Protein 8PRY (pdb70)

Organism: NCBI:txid1416333

Sequence (2042 aa):
MKYVGALDQGTISTRFIIFDEKQLVAQHQMPHRQLTPQAGWLEHDPMELYRASVACIVAAVEDLRRRVPSFEKLETIGIANQRETTVAWDRVTKETLYNAIVWSDLRSYEVTANVKKELGGGDDLFFAKMNGLRISTYFSAFKMRWMLENVPKVEEARKRGTLCFGTIDAWLLWKLSGGKVFVTDVTNASRTFLMDIRTCKWSPELCDKLGIPMACLPEIRSNSELFTYVLSDEGGLSTALRHPTPIMGSIADQQGALLGNMCFKEGESKNTYGTGCFLLMTVGERIRFSDHGLLSTVAYQLGNKSPFIYALEGSIAGAGATIEWLKNNMKLIDDVSDCEKFAQTVSDTQGVVFVPAFSGFLAPSWDPSARGSIFGMTLKTTRAHVLRAALLAIALQVVDVLEAMEKDAEVKVQFLRVDGGLTKNHLLMKMQSDLLGINLHRPTMAETTALGAALCAGLAAGVWKSLEEVKTISQQANVWRVIRPAASKDSQQMLRAQWKRAKQQAKWAKLMKYVGALDQGTISTRFIIFDEKQLVAQHQMPHRQLTPQAGWLEHDPMELYRASVACIVAAVEDLRRRVPSFEKLETIGIANQRETTVAWDRVTKETLYNAIVWSDLRSYEVTANVKKELGGGDDLFFAKMNGLRISTYFSAFKMRWMLENVPKVEEARKRGTLCFGTIDAWLLWKLSGGKVFVTDVTNASRTFLMDIRTCKWSPELCDKLGIPMACLPEIRSNSELFTYVLSDEGGLSTALRHPTPIMGSIADQQGALLGNMCFKEGESKNTYGTGCFLLMTVGERIRFSDHGLLSTVAYQLGNKSPFIYALEGSIAGAGATIEWLKNNMKLIDDVSDCEKFAQTVSDTQGVVFVPAFSGFLAPSWDPSARGSIFGMTLKTTRAHVLRAALLAIALQVVDVLEAMEKDAEVKVQFLRVDGGLTKNHLLMKMQSDLLGINLHRPTMAETTALGAALCAGLAAGVWKSLEEVKTISQQANVWRVIRPAASKDSQQMLRAQWKRAKQQAKWAKMKYVGALDQGTISTRFIIFDEKQLVAQHQMPHRQLTPQAGWLEHDPMELYRASVACIVAAVEDLRRRVPSFEKLETIGIANQRETTVAWDRVTKETLYNAIVWSDLRSYEVTANVKKELGGGDDLFFAKMNGLRISTYFSAFKMRWMLENVPKVEEARKRGTLCFGTIDAWLLWKLSGGKVFVTDVTNASRTFLMDIRTCKWSPELCDKLGIPMACLPEIRSNSELFTYVLSDEGGLSTALRHPTPIMGSIADQQGALLGNMCFKEGESKNTYGTGCFLLMTVGERIRFSDHGLLSTVAYQLGNKSPFIYALEGSIAGAGATIEWLKNNMKLIDDVSDCEKFAQTVSDTQGVVFVPAFSGFLAPSWDPSARGSIFGMTLKTTRAHVLRAALLAIALQVVDVLEAMEKDAEVKVQFLRVDGGLTKNHLLMKMQSDLLGINLHRPTMAETTALGAALCAGLAAGVWKSLEEVKTISQQANVWRVIRPAASKDSQQMLRAQWKRAKQQAKWAKLMKYVGALDQGTISTRFIIFDEKQLVAQHQMPHRQLTPQAGWLEHDPMELYRASVACIVAAVEDLRRRVPSFEKLETIGIANQRETTVAWDRVTKETLYNAIVWSDLRSYEVTANVKKELGGGDDLFFAKMNGLRISTYFSAFKMRWMLENVPKVEEARKRGTLCFGTIDAWLLWKLSGGKVFVTDVTNASRTFLMDIRTCKWSPELCDKLGIPMACLPEIRSNSELFTYVLSDEGGLSTALRHPTPIMGSIADQQGALLGNMCFKEGESKNTYGTGCFLLMTVGERIRFSDHGLLSTVAYQLGNKSPFIYALEGSIAGAGATIEWLKNNMKLIDDVSDCEKFAQTVSDTQGVVFVPAFSGFLAPSWDPSARGSIFGMTLKTTRAHVLRAALLAIALQVVDVLEAMEKDAEVKVQFLRVDGGLTKNHLLMKMQSDLLGINLHRPTMAETTALGAALCAGLAAGVWKSLEEVKTISQQANVWRVIRPAASKDSQQMLRAQWKRAKQQAKWAK

Structure (mmCIF, N/CA/C/O backbone):
data_8PRY
#
_entry.id   8PRY
#
_cell.length_a   68.779
_cell.length_b   89.321
_cell.length_c   97.155
_cell.angle_alpha   117.35
_cell.angle_beta   88.99
_cell.angle_gamma   93.68
#
_symmetry.space_group_name_H-M   'P 1'
#
loop_
_entity.id
_entity.type
_entity.pdbx_description
1 polymer 'glycerol kinase'
2 non-polymer GLYCEROL
3 water water
#
loop_
_atom_site.group_PDB
_atom_site.id
_atom_site.type_symbol
_atom_site.label_atom_id
_atom_site.label_alt_id
_atom_site.label_comp_id
_atom_site.label_asym_id
_atom_site.label_entity_id
_atom_site.label_seq_id
_atom_site.pdbx_PDB_ins_code
_atom_site.Cartn_x
_atom_site.Cartn_y
_atom_site.Cartn_z
_atom_site.occupancy
_atom_site.B_iso_or_equiv
_atom_site.auth_seq_id
_atom_site.auth_comp_id
_atom_site.auth_asym_id
_atom_site.auth_atom_id
_atom_site.pdbx_PDB_model_num
ATOM 1 N N . MET A 1 12 ? 1.998 29.614 16.550 1.00 55.23 1 MET A N 1
ATOM 2 C CA . MET A 1 12 ? 2.651 28.303 16.201 1.00 58.33 1 MET A CA 1
ATOM 3 C C . MET A 1 12 ? 1.627 27.172 16.020 1.00 50.51 1 MET A C 1
ATOM 4 O O . MET A 1 12 ? 0.862 26.840 16.921 1.00 48.18 1 MET A O 1
ATOM 9 N N . LYS A 1 13 ? 1.604 26.626 14.809 1.00 47.09 2 LYS A N 1
ATOM 10 C CA . LYS A 1 13 ? 0.625 25.619 14.471 1.00 46.85 2 LYS A CA 1
ATOM 11 C C . LYS A 1 13 ? 1.229 24.212 14.541 1.00 43.50 2 LYS A C 1
ATOM 12 O O . LYS A 1 13 ? 2.393 23.976 14.206 1.00 40.09 2 LYS A O 1
ATOM 18 N N . TYR A 1 14 ? 0.324 23.256 14.848 1.00 41.23 3 TYR A N 1
ATOM 19 C CA . TYR A 1 14 ? 0.641 21.857 15.021 1.00 36.97 3 TYR A CA 1
ATOM 20 C C . TYR A 1 14 ? -0.306 21.002 14.176 1.00 36.37 3 TYR A C 1
ATOM 21 O O . TYR A 1 14 ? -1.509 21.302 14.069 1.00 36.60 3 TYR A O 1
ATOM 30 N N . VAL A 1 15 ? 0.259 19.918 13.623 1.00 36.32 4 VAL A N 1
ATOM 31 C CA . VAL A 1 15 ? -0.451 18.995 12.697 1.00 36.25 4 VAL A CA 1
ATOM 32 C C . VAL A 1 15 ? -0.266 17.591 13.269 1.00 33.79 4 VAL A C 1
ATOM 33 O O . VAL A 1 15 ? 0.886 17.191 13.552 1.00 32.11 4 VAL A O 1
ATOM 37 N N . GLY A 1 16 ? -1.372 16.862 13.516 1.00 34.54 5 GLY A N 1
ATOM 38 C CA . GLY A 1 16 ? -1.242 15.502 13.995 1.00 31.02 5 GLY A CA 1
ATOM 39 C C . GLY A 1 16 ? -1.286 14.532 12.815 1.00 33.71 5 GLY A C 1
ATOM 40 O O . GLY A 1 16 ? -1.903 14.790 11.769 1.00 30.98 5 GLY A O 1
ATOM 41 N N . ALA A 1 17 ? -0.610 13.385 13.004 1.00 35.68 6 ALA A N 1
ATOM 42 C CA . ALA A 1 17 ? -0.463 12.365 11.953 1.00 34.61 6 ALA A CA 1
ATOM 43 C C . ALA A 1 17 ? -0.675 11.002 12.608 1.00 29.59 6 ALA A C 1
ATOM 44 O O . ALA A 1 17 ? 0.107 10.636 13.469 1.00 29.01 6 ALA A O 1
ATOM 46 N N . LEU A 1 18 ? -1.794 10.338 12.243 1.00 27.45 7 LEU A N 1
ATOM 47 C CA . LEU A 1 18 ? -2.026 8.983 12.668 1.00 32.11 7 LEU A CA 1
ATOM 48 C C . LEU A 1 18 ? -1.488 8.007 11.615 1.00 31.37 7 LEU A C 1
ATOM 49 O O . LEU A 1 18 ? -1.816 8.132 10.419 1.00 35.84 7 LEU A O 1
ATOM 54 N N . ASP A 1 19 ? -0.696 7.056 12.074 1.00 31.39 8 ASP A N 1
ATOM 55 C CA . ASP A 1 19 ? -0.158 5.995 11.195 1.00 31.37 8 ASP A CA 1
ATOM 56 C C . ASP A 1 19 ? -0.613 4.641 11.760 1.00 28.75 8 ASP A C 1
ATOM 57 O O . ASP A 1 19 ? -0.024 4.147 12.721 1.00 26.33 8 ASP A O 1
ATOM 62 N N . GLN A 1 20 ? -1.722 4.112 11.209 1.00 27.74 9 GLN A N 1
ATOM 63 C CA . GLN A 1 20 ? -2.331 2.852 11.635 1.00 24.62 9 GLN A CA 1
ATOM 64 C C . GLN A 1 20 ? -1.747 1.731 10.749 1.00 27.70 9 GLN A C 1
ATOM 65 O O . GLN A 1 20 ? -2.225 1.475 9.642 1.00 29.36 9 GLN A O 1
ATOM 71 N N . GLY A 1 21 ? -0.664 1.124 11.251 1.00 25.67 10 GLY A N 1
ATOM 72 C CA . GLY A 1 21 ? 0.150 0.187 10.524 1.00 25.71 10 GLY A CA 1
ATOM 73 C C . GLY A 1 21 ? -0.315 -1.291 10.769 1.00 26.16 10 GLY A C 1
ATOM 74 O O . GLY A 1 21 ? -1.293 -1.615 11.470 1.00 26.54 10 GLY A O 1
ATOM 75 N N . THR A 1 22 ? 0.381 -2.216 10.143 1.00 27.24 11 THR A N 1
ATOM 76 C CA . THR A 1 22 ? 0.114 -3.635 10.214 1.00 27.80 11 THR A CA 1
ATOM 77 C C . THR A 1 22 ? 0.128 -4.195 11.651 1.00 28.45 11 THR A C 1
ATOM 78 O O . THR A 1 22 ? -0.801 -4.938 12.041 1.00 28.60 11 THR A O 1
ATOM 82 N N . ILE A 1 23 ? 1.172 -3.899 12.417 1.00 27.88 12 ILE A N 1
ATOM 83 C CA . ILE A 1 23 ? 1.343 -4.514 13.710 1.00 27.16 12 ILE A CA 1
ATOM 84 C C . ILE A 1 23 ? 1.256 -3.489 14.849 1.00 28.68 12 ILE A C 1
ATOM 85 O O . ILE A 1 23 ? 1.199 -3.902 16.006 1.00 29.36 12 ILE A O 1
ATOM 90 N N . SER A 1 24 ? 1.284 -2.170 14.546 1.00 33.82 13 SER A N 1
ATOM 91 C CA . SER A 1 24 ? 1.137 -1.098 15.528 1.00 27.07 13 SER A CA 1
ATOM 92 C C . SER A 1 24 ? 0.560 0.169 14.892 1.00 29.89 13 SER A C 1
ATOM 93 O O . SER A 1 24 ? 0.433 0.314 13.658 1.00 28.64 13 SER A O 1
ATOM 96 N N . THR A 1 25 ? 0.056 1.046 15.794 1.00 28.02 14 THR A N 1
ATOM 97 C CA . THR A 1 25 ? -0.475 2.347 15.464 1.00 26.15 14 THR A CA 1
ATOM 98 C C . THR A 1 25 ? 0.439 3.360 16.170 1.00 28.72 14 THR A C 1
ATOM 99 O O . THR A 1 25 ? 0.896 3.118 17.291 1.00 26.66 14 THR A O 1
ATOM 103 N N . ARG A 1 26 ? 0.686 4.510 15.509 1.00 30.47 15 ARG A N 1
ATOM 104 C CA . ARG A 1 26 ? 1.434 5.662 16.010 1.00 37.13 15 ARG A CA 1
ATOM 105 C C . ARG A 1 26 ? 0.564 6.917 15.787 1.00 35.87 15 ARG A C 1
ATOM 106 O O . ARG A 1 26 ? -0.039 7.051 14.737 1.00 36.63 15 ARG A O 1
ATOM 114 N N . PHE A 1 27 ? 0.607 7.858 16.730 1.00 33.72 16 PHE A N 1
ATOM 115 C CA . PHE A 1 27 ? 0.201 9.233 16.550 1.00 31.65 16 PHE A CA 1
ATOM 116 C C . PHE A 1 27 ? 1.390 10.132 16.858 1.00 28.63 16 PHE A C 1
ATOM 117 O O . PHE A 1 27 ? 1.860 10.097 17.961 1.00 27.75 16 PHE A O 1
ATOM 125 N N . ILE A 1 28 ? 1.783 10.948 15.881 1.00 32.90 17 ILE A N 1
ATOM 126 C CA . ILE A 1 28 ? 2.852 11.917 15.987 1.00 33.42 17 ILE A CA 1
ATOM 127 C C . ILE A 1 28 ? 2.278 13.334 15.813 1.00 32.12 17 ILE A C 1
ATOM 128 O O . ILE A 1 28 ? 1.459 13.612 14.913 1.00 29.64 17 ILE A O 1
ATOM 133 N N . ILE A 1 29 ? 2.825 14.261 16.602 1.00 32.63 18 ILE A N 1
ATOM 134 C CA . ILE A 1 29 ? 2.463 15.650 16.434 1.00 31.20 18 ILE A CA 1
ATOM 135 C C . ILE A 1 29 ? 3.700 16.357 15.909 1.00 30.91 18 ILE A C 1
ATOM 136 O O . ILE A 1 29 ? 4.785 16.240 16.490 1.00 28.55 18 ILE A O 1
ATOM 141 N N . PHE A 1 30 ? 3.493 17.090 14.820 1.00 33.58 19 PHE A N 1
ATOM 142 C CA . PHE A 1 30 ? 4.546 17.895 14.205 1.00 39.00 19 PHE A CA 1
ATOM 143 C C . PHE A 1 30 ? 4.204 19.366 14.339 1.00 37.20 19 PHE A C 1
ATOM 144 O O . PHE A 1 30 ? 3.015 19.684 14.224 1.00 38.29 19 PHE A O 1
ATOM 152 N N . ASP A 1 31 ? 5.228 20.207 14.527 1.00 37.70 20 ASP A N 1
ATOM 153 C CA . ASP A 1 31 ? 5.005 21.655 14.492 1.00 42.19 20 ASP A CA 1
ATOM 154 C C . ASP A 1 31 ? 5.092 22.128 13.044 1.00 41.76 20 ASP A C 1
ATOM 155 O O . ASP A 1 31 ? 5.367 21.350 12.127 1.00 40.80 20 ASP A O 1
ATOM 160 N N . GLU A 1 32 ? 4.920 23.435 12.850 1.00 45.92 21 GLU A N 1
ATOM 161 C CA . GLU A 1 32 ? 4.985 23.984 11.489 1.00 49.85 21 GLU A CA 1
ATOM 162 C C . GLU A 1 32 ? 6.435 24.030 10.955 1.00 45.32 21 GLU A C 1
ATOM 163 O O . GLU A 1 32 ? 6.592 24.192 9.758 1.00 46.08 21 GLU A O 1
ATOM 169 N N . LYS A 1 33 ? 7.465 23.708 11.734 1.00 44.39 22 LYS A N 1
ATOM 170 C CA . LYS A 1 33 ? 8.817 23.537 11.215 1.00 48.15 22 LYS A CA 1
ATOM 171 C C . LYS A 1 33 ? 9.110 22.073 10.855 1.00 44.93 22 LYS A C 1
ATOM 172 O O . LYS A 1 33 ? 10.282 21.760 10.620 1.00 41.82 22 LYS A O 1
ATOM 178 N N . GLN A 1 34 ? 8.035 21.217 10.884 1.00 46.42 23 GLN A N 1
ATOM 179 C CA . GLN A 1 34 ? 8.029 19.764 10.666 1.00 39.75 23 GLN A CA 1
ATOM 180 C C . GLN A 1 34 ? 8.849 19.051 11.746 1.00 40.33 23 GLN A C 1
ATOM 181 O O . GLN A 1 34 ? 9.440 18.019 11.479 1.00 42.10 23 GLN A O 1
ATOM 194 N N . LEU A 1 36 ? 9.244 16.789 15.211 1.00 38.92 25 LEU A N 1
ATOM 195 C CA . LEU A 1 36 ? 8.380 15.838 15.932 1.00 35.36 25 LEU A CA 1
ATOM 196 C C . LEU A 1 36 ? 8.315 16.381 17.319 1.00 31.36 25 LEU A C 1
ATOM 197 O O . LEU A 1 36 ? 9.354 16.516 17.848 1.00 32.97 25 LEU A O 1
ATOM 202 N N . VAL A 1 37 ? 7.155 16.725 17.862 1.00 32.10 26 VAL A N 1
ATOM 203 C CA . VAL A 1 37 ? 7.132 17.294 19.202 1.00 31.61 26 VAL A CA 1
ATOM 204 C C . VAL A 1 37 ? 6.406 16.404 20.197 1.00 32.87 26 VAL A C 1
ATOM 205 O O . VAL A 1 37 ? 6.542 16.595 21.397 1.00 30.10 26 VAL A O 1
ATOM 209 N N . ALA A 1 38 ? 5.660 15.387 19.724 1.00 34.57 27 ALA A N 1
ATOM 210 C CA . ALA A 1 38 ? 5.057 14.427 20.653 1.00 33.00 27 ALA A CA 1
ATOM 211 C C . ALA A 1 38 ? 4.763 13.186 19.871 1.00 33.75 27 ALA A C 1
ATOM 212 O O . ALA A 1 38 ? 4.569 13.289 18.657 1.00 31.54 27 ALA A O 1
ATOM 214 N N . GLN A 1 39 ? 4.638 12.064 20.593 1.00 39.71 28 GLN A N 1
ATOM 215 C CA . GLN A 1 39 ? 4.274 10.810 19.911 1.00 37.27 28 GLN A CA 1
ATOM 216 C C . GLN A 1 39 ? 3.795 9.777 20.919 1.00 33.52 28 GLN A C 1
ATOM 217 O O . GLN A 1 39 ? 4.155 9.855 22.067 1.00 31.93 28 GLN A O 1
ATOM 223 N N . HIS A 1 40 ? 3.037 8.810 20.444 1.00 29.97 29 HIS A N 1
ATOM 224 C CA . HIS A 1 40 ? 2.632 7.662 21.231 1.00 28.93 29 HIS A CA 1
ATOM 225 C C . HIS A 1 40 ? 2.377 6.520 20.248 1.00 27.80 29 HIS A C 1
ATOM 226 O O . HIS A 1 40 ? 1.851 6.720 19.149 1.00 30.45 29 HIS A O 1
ATOM 233 N N . GLN A 1 41 ? 2.583 5.301 20.753 1.00 32.06 30 GLN A N 1
ATOM 234 C CA . GLN A 1 41 ? 2.559 4.088 19.975 1.00 34.99 30 GLN A CA 1
ATOM 235 C C . GLN A 1 41 ? 1.830 2.981 20.766 1.00 34.13 30 GLN A C 1
ATOM 236 O O . GLN A 1 41 ? 2.048 2.826 21.941 1.00 30.48 30 GLN A O 1
ATOM 242 N N . MET A 1 42 ? 1.078 2.093 20.077 1.00 30.51 31 MET A N 1
ATOM 243 C CA . MET A 1 42 ? 0.401 0.952 20.697 1.00 30.30 31 MET A CA 1
ATOM 244 C C . MET A 1 42 ? 0.320 -0.205 19.692 1.00 29.04 31 MET A C 1
ATOM 245 O O . MET A 1 42 ? 0.000 -0.014 18.485 1.00 22.90 31 MET A O 1
ATOM 250 N N . PRO A 1 43 ? 0.589 -1.465 20.147 1.00 32.32 32 PRO A N 1
ATOM 251 C CA . PRO A 1 43 ? 0.364 -2.666 19.315 1.00 28.40 32 PRO A CA 1
ATOM 252 C C . PRO A 1 43 ? -1.101 -3.120 19.399 1.00 28.59 32 PRO A C 1
ATOM 253 O O . PRO A 1 43 ? -1.888 -2.705 20.276 1.00 31.82 32 PRO A O 1
ATOM 257 N N . HIS A 1 44 ? -1.479 -3.909 18.380 1.00 28.94 33 HIS A N 1
ATOM 258 C CA . HIS A 1 44 ? -2.753 -4.616 18.342 1.00 27.56 33 HIS A CA 1
ATOM 259 C C . HIS A 1 44 ? -2.499 -6.107 17.998 1.00 28.59 33 HIS A C 1
ATOM 260 O O . HIS A 1 44 ? -1.518 -6.441 17.370 1.00 26.02 33 HIS A O 1
ATOM 267 N N . ARG A 1 45 ? -3.440 -6.962 18.384 1.00 31.34 34 ARG A N 1
ATOM 268 C CA . ARG A 1 45 ? -3.329 -8.406 18.189 1.00 32.01 34 ARG A CA 1
ATOM 269 C C . ARG A 1 45 ? -3.394 -8.762 16.687 1.00 31.50 34 ARG A C 1
ATOM 270 O O . ARG A 1 45 ? -4.185 -8.207 15.892 1.00 23.07 34 ARG A O 1
ATOM 278 N N . GLN A 1 46 ? -2.394 -9.589 16.287 1.00 36.24 35 GLN A N 1
ATOM 279 C CA . GLN A 1 46 ? -2.327 -10.244 14.985 1.00 34.49 35 GLN A CA 1
ATOM 280 C C . GLN A 1 46 ? -3.157 -11.533 15.078 1.00 32.74 35 GLN A C 1
ATOM 281 O O . GLN A 1 46 ? -2.616 -12.507 15.537 1.00 32.04 35 GLN A O 1
ATOM 287 N N . LEU A 1 47 ? -4.428 -11.553 14.610 1.00 28.83 36 LEU A N 1
ATOM 288 C CA . LEU A 1 47 ? -5.282 -12.714 14.788 1.00 35.31 36 LEU A CA 1
ATOM 289 C C . LEU A 1 47 ? -5.111 -13.720 13.637 1.00 38.61 36 LEU A C 1
ATOM 290 O O . LEU A 1 47 ? -5.417 -13.406 12.433 1.00 36.10 36 LEU A O 1
ATOM 295 N N . THR A 1 48 ? -4.634 -14.940 14.027 1.00 35.00 37 THR A N 1
ATOM 296 C CA . THR A 1 48 ? -4.363 -15.917 12.988 1.00 37.42 37 THR A CA 1
ATOM 297 C C . THR A 1 48 ? -5.205 -17.185 13.244 1.00 33.27 37 THR A C 1
ATOM 298 O O . THR A 1 48 ? -4.601 -18.168 13.658 1.00 35.48 37 THR A O 1
ATOM 302 N N . PRO A 1 49 ? -6.534 -17.227 12.946 1.00 30.27 38 PRO A N 1
ATOM 303 C CA . PRO A 1 49 ? -7.375 -18.367 13.262 1.00 34.27 38 PRO A CA 1
ATOM 304 C C . PRO A 1 49 ? -7.071 -19.689 12.514 1.00 34.66 38 PRO A C 1
ATOM 305 O O . PRO A 1 49 ? -7.432 -20.694 12.998 1.00 34.08 38 PRO A O 1
ATOM 309 N N . GLN A 1 50 ? -6.433 -19.694 11.353 1.00 39.51 39 GLN A N 1
ATOM 310 C CA . GLN A 1 50 ? -5.978 -20.893 10.652 1.00 37.71 39 GLN A CA 1
ATOM 311 C C . GLN A 1 50 ? -4.699 -20.531 9.967 1.00 38.47 39 GLN A C 1
ATOM 312 O O . GLN A 1 50 ? -4.463 -19.343 9.792 1.00 40.40 39 GLN A O 1
ATOM 318 N N . ALA A 1 51 ? -4.005 -21.521 9.420 1.00 36.71 40 ALA A N 1
ATOM 319 C CA . ALA A 1 51 ? -2.820 -21.270 8.636 1.00 31.62 40 ALA A CA 1
ATOM 320 C C . ALA A 1 51 ? -3.107 -20.293 7.463 1.00 31.70 40 ALA A C 1
ATOM 321 O O . ALA A 1 51 ? -4.032 -20.410 6.727 1.00 32.52 40 ALA A O 1
ATOM 323 N N . GLY A 1 52 ? -2.239 -19.302 7.259 1.00 29.93 41 GLY A N 1
ATOM 324 C CA . GLY A 1 52 ? -2.290 -18.270 6.234 1.00 29.73 41 GLY A CA 1
ATOM 325 C C . GLY A 1 52 ? -3.354 -17.186 6.497 1.00 28.91 41 GLY A C 1
ATOM 326 O O . GLY A 1 52 ? -3.511 -16.289 5.695 1.00 28.58 41 GLY A O 1
ATOM 327 N N . TRP A 1 53 ? -4.220 -17.328 7.512 1.00 29.38 42 TRP A N 1
ATOM 328 C CA . TRP A 1 53 ? -5.254 -16.321 7.727 1.00 30.27 42 TRP A CA 1
ATOM 329 C C . TRP A 1 53 ? -4.663 -15.219 8.641 1.00 28.95 42 TRP A C 1
ATOM 330 O O . TRP A 1 53 ? -4.074 -15.530 9.665 1.00 34.29 42 TRP A O 1
ATOM 341 N N . LEU A 1 54 ? -4.841 -13.947 8.294 1.00 32.68 43 LEU A N 1
ATOM 342 C CA . LEU A 1 54 ? -4.528 -12.882 9.245 1.00 35.70 43 LEU A CA 1
ATOM 343 C C . LEU A 1 54 ? -5.667 -11.886 9.244 1.00 34.55 43 LEU A C 1
ATOM 344 O O . LEU A 1 54 ? -6.075 -11.382 8.185 1.00 30.12 43 LEU A O 1
ATOM 349 N N . GLU A 1 55 ? -6.119 -11.571 10.465 1.00 30.91 44 GLU A N 1
ATOM 350 C CA . GLU A 1 55 ? -7.108 -10.505 10.576 1.00 34.80 44 GLU A CA 1
ATOM 351 C C . GLU A 1 55 ? -6.821 -9.630 11.809 1.00 31.60 44 GLU A C 1
ATOM 352 O O . GLU A 1 55 ? -6.053 -10.000 12.636 1.00 27.22 44 GLU A O 1
ATOM 358 N N . HIS A 1 56 ? -7.520 -8.490 11.922 1.00 32.65 45 HIS A N 1
ATOM 359 C CA . HIS A 1 56 ? -7.337 -7.488 12.969 1.00 28.03 45 HIS A CA 1
ATOM 360 C C . HIS A 1 56 ? -8.725 -7.116 13.466 1.00 29.09 45 HIS A C 1
ATOM 361 O O . HIS A 1 56 ? -9.667 -7.129 12.705 1.00 31.91 45 HIS A O 1
ATOM 368 N N . ASP A 1 57 ? -8.870 -6.874 14.754 1.00 27.04 46 ASP A N 1
ATOM 369 C CA . ASP A 1 57 ? -10.123 -6.420 15.314 1.00 26.18 46 ASP A CA 1
ATOM 370 C C . ASP A 1 57 ? -10.275 -4.924 14.996 1.00 33.70 46 ASP A C 1
ATOM 371 O O . ASP A 1 57 ? -9.442 -4.055 15.391 1.00 28.29 46 ASP A O 1
ATOM 376 N N . PRO A 1 58 ? -11.312 -4.519 14.209 1.00 37.94 47 PRO A N 1
ATOM 377 C CA . PRO A 1 58 ? -11.385 -3.112 13.770 1.00 31.02 47 PRO A CA 1
ATOM 378 C C . PRO A 1 58 ? -11.650 -2.120 14.895 1.00 34.66 47 PRO A C 1
ATOM 379 O O . PRO A 1 58 ? -11.187 -0.992 14.821 1.00 31.33 47 PRO A O 1
ATOM 383 N N . MET A 1 59 ? -12.409 -2.536 15.909 1.00 32.84 48 MET A N 1
ATOM 384 C CA . MET A 1 59 ? -12.573 -1.740 17.109 1.00 36.36 48 MET A CA 1
ATOM 385 C C . MET A 1 59 ? -11.279 -1.674 17.927 1.00 33.90 48 MET A C 1
ATOM 386 O O . MET A 1 59 ? -10.966 -0.615 18.475 1.00 29.60 48 MET A O 1
ATOM 391 N N . GLU A 1 60 ? -10.427 -2.705 17.856 1.00 30.84 49 GLU A N 1
ATOM 392 C CA . GLU A 1 60 ? -9.126 -2.662 18.481 1.00 29.88 49 GLU A CA 1
ATOM 393 C C . GLU A 1 60 ? -8.216 -1.599 17.820 1.00 30.55 49 GLU A C 1
ATOM 394 O O . GLU A 1 60 ? -7.480 -0.867 18.498 1.00 30.48 49 GLU A O 1
ATOM 400 N N . LEU A 1 61 ? -8.246 -1.527 16.501 1.00 29.25 50 LEU A N 1
ATOM 401 C CA . LEU A 1 61 ? -7.442 -0.576 15.762 1.00 31.97 50 LEU A CA 1
ATOM 402 C C . LEU A 1 61 ? -7.930 0.852 16.058 1.00 31.53 50 LEU A C 1
ATOM 403 O O . LEU A 1 61 ? -7.076 1.760 16.153 1.00 30.34 50 LEU A O 1
ATOM 408 N N . TYR A 1 62 ? -9.280 1.049 16.108 1.00 29.05 51 TYR A N 1
ATOM 409 C CA . TYR A 1 62 ? -9.809 2.378 16.379 1.00 30.38 51 TYR A CA 1
ATOM 410 C C . TYR A 1 62 ? -9.424 2.785 17.813 1.00 29.54 51 TYR A C 1
ATOM 411 O O . TYR A 1 62 ? -8.888 3.861 18.017 1.00 27.15 51 TYR A O 1
ATOM 420 N N . ARG A 1 63 ? -9.595 1.901 18.795 1.00 31.55 52 ARG A N 1
ATOM 421 C CA . ARG A 1 63 ? -9.295 2.226 20.182 1.00 30.36 52 ARG A CA 1
ATOM 422 C C . ARG A 1 63 ? -7.799 2.495 20.402 1.00 32.33 52 ARG A C 1
ATOM 423 O O . ARG A 1 63 ? -7.462 3.388 21.200 1.00 33.12 52 ARG A O 1
ATOM 431 N N . ALA A 1 64 ? -6.890 1.821 19.660 1.00 31.27 53 ALA A N 1
ATOM 432 C CA . ALA A 1 64 ? -5.442 2.082 19.740 1.00 27.35 53 ALA A CA 1
ATOM 433 C C . ALA A 1 64 ? -5.144 3.484 19.182 1.00 29.57 53 ALA A C 1
ATOM 434 O O . ALA A 1 64 ? -4.284 4.202 19.746 1.00 29.83 53 ALA A O 1
ATOM 436 N N . SER A 1 65 ? -5.834 3.805 18.057 1.00 27.93 54 SER A N 1
ATOM 437 C CA . SER A 1 65 ? -5.710 5.089 17.436 1.00 29.88 54 SER A CA 1
ATOM 438 C C . SER A 1 65 ? -6.090 6.218 18.436 1.00 34.78 54 SER A C 1
ATOM 439 O O . SER A 1 65 ? -5.273 7.103 18.732 1.00 29.82 54 SER A O 1
ATOM 442 N N . VAL A 1 66 ? -7.306 6.137 18.975 1.00 28.08 55 VAL A N 1
ATOM 443 C CA . VAL A 1 66 ? -7.762 7.038 19.986 1.00 32.61 55 VAL A CA 1
ATOM 444 C C . VAL A 1 66 ? -6.802 7.159 21.164 1.00 32.23 55 VAL A C 1
ATOM 445 O O . VAL A 1 66 ? -6.463 8.258 21.544 1.00 29.81 55 VAL A O 1
ATOM 449 N N . ALA A 1 67 ? -6.395 6.057 21.762 1.00 29.31 56 ALA A N 1
ATOM 450 C CA . ALA A 1 67 ? -5.468 6.178 22.882 1.00 29.10 56 ALA A CA 1
ATOM 451 C C . ALA A 1 67 ? -4.171 6.914 22.513 1.00 29.96 56 ALA A C 1
ATOM 452 O O . ALA A 1 67 ? -3.601 7.566 23.372 1.00 28.90 56 ALA A O 1
ATOM 454 N N . CYS A 1 68 ? -3.602 6.646 21.309 1.00 26.29 57 CYS A N 1
ATOM 455 C CA . CYS A 1 68 ? -2.354 7.280 20.919 1.00 28.30 57 CYS A CA 1
ATOM 456 C C . CYS A 1 68 ? -2.561 8.815 20.771 1.00 29.97 57 CYS A C 1
ATOM 457 O O . CYS A 1 68 ? -1.664 9.593 21.110 1.00 28.82 57 CYS A O 1
ATOM 460 N N . ILE A 1 69 ? -3.719 9.251 20.237 1.00 29.29 58 ILE A N 1
ATOM 461 C CA . ILE A 1 69 ? -4.033 10.670 20.066 1.00 31.04 58 ILE A CA 1
ATOM 462 C C . ILE A 1 69 ? -4.152 11.345 21.431 1.00 33.29 58 ILE A C 1
ATOM 463 O O . ILE A 1 69 ? -3.498 12.354 21.690 1.00 36.57 58 ILE A O 1
ATOM 468 N N . VAL A 1 70 ? -4.976 10.790 22.301 1.00 30.99 59 VAL A N 1
ATOM 469 C CA . VAL A 1 70 ? -5.150 11.238 23.700 1.00 35.43 59 VAL A CA 1
ATOM 470 C C . VAL A 1 70 ? -3.799 11.403 24.404 1.00 31.48 59 VAL A C 1
ATOM 471 O O . VAL A 1 70 ? -3.546 12.428 25.040 1.00 31.28 59 VAL A O 1
ATOM 475 N N . ALA A 1 71 ? -2.970 10.328 24.421 1.00 28.89 60 ALA A N 1
ATOM 476 C CA . ALA A 1 71 ? -1.673 10.386 25.057 1.00 29.23 60 ALA A CA 1
ATOM 477 C C . ALA A 1 71 ? -0.780 11.528 24.486 1.00 33.66 60 ALA A C 1
ATOM 478 O O . ALA A 1 71 ? -0.164 12.260 25.219 1.00 33.65 60 ALA A O 1
ATOM 480 N N . ALA A 1 72 ? -0.607 11.630 23.190 1.00 30.96 61 ALA A N 1
ATOM 481 C CA . ALA A 1 72 ? 0.385 12.519 22.611 1.00 30.51 61 ALA A CA 1
ATOM 482 C C . ALA A 1 72 ? -0.046 13.980 22.739 1.00 30.88 61 ALA A C 1
ATOM 483 O O . ALA A 1 72 ? 0.828 14.798 22.907 1.00 30.42 61 ALA A O 1
ATOM 485 N N . VAL A 1 73 ? -1.378 14.268 22.705 1.00 31.09 62 VAL A N 1
ATOM 486 C CA . VAL A 1 73 ? -2.010 15.557 22.926 1.00 30.39 62 VAL A CA 1
ATOM 487 C C . VAL A 1 73 ? -1.736 15.974 24.349 1.00 33.76 62 VAL A C 1
ATOM 488 O O . VAL A 1 73 ? -1.181 17.065 24.581 1.00 32.40 62 VAL A O 1
ATOM 492 N N . GLU A 1 74 ? -2.014 15.066 25.295 1.00 31.98 63 GLU A N 1
ATOM 493 C CA . GLU A 1 74 ? -1.746 15.371 26.671 1.00 30.79 63 GLU A CA 1
ATOM 494 C C . GLU A 1 74 ? -0.259 15.591 26.985 1.00 32.13 63 GLU A C 1
ATOM 495 O O . GLU A 1 74 ? 0.043 16.617 27.736 1.00 32.88 63 GLU A O 1
ATOM 501 N N . ASP A 1 75 ? 0.658 14.751 26.473 1.00 29.45 64 ASP A N 1
ATOM 502 C CA . ASP A 1 75 ? 2.085 15.029 26.735 1.00 31.11 64 ASP A CA 1
ATOM 503 C C . ASP A 1 75 ? 2.500 16.422 26.218 1.00 33.27 64 ASP A C 1
ATOM 504 O O . ASP A 1 75 ? 3.343 17.085 26.836 1.00 31.70 64 ASP A O 1
ATOM 509 N N . LEU A 1 76 ? 1.969 16.814 25.025 1.00 35.99 65 LEU A N 1
ATOM 510 C CA . LEU A 1 76 ? 2.347 18.064 24.409 1.00 37.80 65 LEU A CA 1
ATOM 511 C C . LEU A 1 76 ? 1.857 19.245 25.250 1.00 40.21 65 LEU A C 1
ATOM 512 O O . LEU A 1 76 ? 2.598 20.198 25.432 1.00 41.73 65 LEU A O 1
ATOM 517 N N . ARG A 1 77 ? 0.619 19.195 25.732 1.00 39.15 66 ARG A N 1
ATOM 518 C CA . ARG A 1 77 ? 0.090 20.247 26.566 1.00 38.44 66 ARG A CA 1
ATOM 519 C C . ARG A 1 77 ? 0.996 20.444 27.764 1.00 42.17 66 ARG A C 1
ATOM 520 O O . ARG A 1 77 ? 1.217 21.596 28.129 1.00 45.35 66 ARG A O 1
ATOM 528 N N . ARG A 1 78 ? 1.515 19.360 28.343 1.00 42.19 67 ARG A N 1
ATOM 529 C CA . ARG A 1 78 ? 2.377 19.448 29.532 1.00 44.31 67 ARG A CA 1
ATOM 530 C C . ARG A 1 78 ? 3.734 20.094 29.198 1.00 42.98 67 ARG A C 1
ATOM 531 O O . ARG A 1 78 ? 4.255 20.855 30.002 1.00 42.84 67 ARG A O 1
ATOM 539 N N . ARG A 1 79 ? 4.302 19.784 28.031 1.00 41.97 68 ARG A N 1
ATOM 540 C CA . ARG A 1 79 ? 5.647 20.242 27.759 1.00 46.25 68 ARG A CA 1
ATOM 541 C C . ARG A 1 79 ? 5.615 21.597 27.072 1.00 45.18 68 ARG A C 1
ATOM 542 O O . ARG A 1 79 ? 6.576 22.328 27.211 1.00 49.49 68 ARG A O 1
ATOM 550 N N . VAL A 1 80 ? 4.546 21.939 26.342 1.00 41.20 69 VAL A N 1
ATOM 551 C CA . VAL A 1 80 ? 4.479 23.233 25.661 1.00 44.11 69 VAL A CA 1
ATOM 552 C C . VAL A 1 80 ? 3.173 23.902 26.086 1.00 45.65 69 VAL A C 1
ATOM 553 O O . VAL A 1 80 ? 2.127 23.652 25.527 1.00 44.78 69 VAL A O 1
ATOM 557 N N . PRO A 1 81 ? 3.173 24.690 27.179 1.00 49.61 70 PRO A N 1
ATOM 558 C CA . PRO A 1 81 ? 1.937 25.288 27.696 1.00 51.51 70 PRO A CA 1
ATOM 559 C C . PRO A 1 81 ? 1.137 26.124 26.698 1.00 55.96 70 PRO A C 1
ATOM 560 O O . PRO A 1 81 ? -0.055 26.257 26.834 1.00 57.82 70 PRO A O 1
ATOM 564 N N . SER A 1 82 ? 1.766 26.692 25.675 1.00 54.58 71 SER A N 1
ATOM 565 C CA . SER A 1 82 ? 1.045 27.469 24.685 1.00 53.40 71 SER A CA 1
ATOM 566 C C . SER A 1 82 ? 0.338 26.588 23.645 1.00 54.12 71 SER A C 1
ATOM 567 O O . SER A 1 82 ? -0.442 27.114 22.843 1.00 46.70 71 SER A O 1
ATOM 570 N N . PHE A 1 83 ? 0.590 25.263 23.581 1.00 54.95 72 PHE A N 1
ATOM 571 C CA . PHE A 1 83 ? -0.165 24.384 22.684 1.00 46.25 72 PHE A CA 1
ATOM 572 C C . PHE A 1 83 ? -1.615 24.244 23.170 1.00 45.19 72 PHE A C 1
ATOM 573 O O . PHE A 1 83 ? -1.854 23.782 24.281 1.00 52.11 72 PHE A O 1
ATOM 581 N N . GLU A 1 84 ? -2.576 24.597 22.311 1.00 43.34 73 GLU A N 1
ATOM 582 C CA . GLU A 1 84 ? -3.996 24.648 22.632 1.00 47.23 73 GLU A CA 1
ATOM 583 C C . GLU A 1 84 ? -4.749 23.559 21.847 1.00 45.12 73 GLU A C 1
ATOM 584 O O . GLU A 1 84 ? -5.501 22.805 22.392 1.00 52.07 73 GLU A O 1
ATOM 590 N N . LYS A 1 85 ? -4.532 23.490 20.545 1.00 48.04 74 LYS A N 1
ATOM 591 C CA . LYS A 1 85 ? -5.183 22.603 19.603 1.00 41.55 74 LYS A CA 1
ATOM 592 C C . LYS A 1 85 ? -4.276 22.216 18.423 1.00 39.09 74 LYS A C 1
ATOM 593 O O . LYS A 1 85 ? -3.285 22.895 18.065 1.00 37.43 74 LYS A O 1
ATOM 599 N N . LEU A 1 86 ? -4.669 21.116 17.770 1.00 37.02 75 LEU A N 1
ATOM 600 C CA . LEU A 1 86 ? -4.107 20.783 16.479 1.00 38.59 75 LEU A CA 1
ATOM 601 C C . LEU A 1 86 ? -4.846 21.595 15.438 1.00 37.80 75 LEU A C 1
ATOM 602 O O . LEU A 1 86 ? -6.051 21.479 15.377 1.00 39.66 75 LEU A O 1
ATOM 607 N N . GLU A 1 87 ? -4.142 22.238 14.513 1.00 38.60 76 GLU A N 1
ATOM 608 C CA . GLU A 1 87 ? -4.831 22.799 13.357 1.00 39.53 76 GLU A CA 1
ATOM 609 C C . GLU A 1 87 ? -5.669 21.749 12.609 1.00 38.86 76 GLU A C 1
ATOM 610 O O . GLU A 1 87 ? -6.705 22.058 11.979 1.00 35.00 76 GLU A O 1
ATOM 616 N N . THR A 1 88 ? -5.057 20.548 12.445 1.00 39.93 77 THR A N 1
ATOM 617 C CA . THR A 1 88 ? -5.593 19.541 11.528 1.00 37.82 77 THR A CA 1
ATOM 618 C C . THR A 1 88 ? -4.910 18.246 11.880 1.00 38.30 77 THR A C 1
ATOM 619 O O . THR A 1 88 ? -3.881 18.231 12.564 1.00 37.66 77 THR A O 1
ATOM 623 N N . ILE A 1 89 ? -5.459 17.186 11.305 1.00 37.82 78 ILE A N 1
ATOM 624 C CA . ILE A 1 89 ? -4.915 15.826 11.464 1.00 35.41 78 ILE A CA 1
ATOM 625 C C . ILE A 1 89 ? -4.914 15.156 10.078 1.00 35.38 78 ILE A C 1
ATOM 626 O O . ILE A 1 89 ? -5.857 15.325 9.297 1.00 42.69 78 ILE A O 1
ATOM 631 N N . GLY A 1 90 ? -3.822 14.468 9.783 1.00 30.64 79 GLY A N 1
ATOM 632 C CA . GLY A 1 90 ? -3.776 13.553 8.672 1.00 36.96 79 GLY A CA 1
ATOM 633 C C . GLY A 1 90 ? -3.661 12.083 9.148 1.00 33.88 79 GLY A C 1
ATOM 634 O O . GLY A 1 90 ? -3.104 11.799 10.205 1.00 31.76 79 GLY A O 1
ATOM 635 N N . ILE A 1 91 ? -4.132 11.171 8.319 1.00 39.05 80 ILE A N 1
ATOM 636 C CA . ILE A 1 91 ? -4.066 9.742 8.645 1.00 36.51 80 ILE A CA 1
ATOM 637 C C . ILE A 1 91 ? -3.388 8.980 7.507 1.00 37.30 80 ILE A C 1
ATOM 638 O O . ILE A 1 91 ? -3.397 9.374 6.327 1.00 34.36 80 ILE A O 1
ATOM 643 N N . ALA A 1 92 ? -2.685 7.925 7.940 1.00 33.51 81 ALA A N 1
ATOM 644 C CA . ALA A 1 92 ? -2.130 6.978 7.007 1.00 36.51 81 ALA A CA 1
ATOM 645 C C . ALA A 1 92 ? -2.387 5.558 7.531 1.00 33.23 81 ALA A C 1
ATOM 646 O O . ALA A 1 92 ? -2.563 5.419 8.720 1.00 30.94 81 ALA A O 1
ATOM 648 N N . ASN A 1 93 ? -2.454 4.553 6.634 1.00 27.94 82 ASN A N 1
ATOM 649 C CA . ASN A 1 93 ? -3.002 3.245 7.014 1.00 30.28 82 ASN A CA 1
ATOM 650 C C . ASN A 1 93 ? -2.347 2.138 6.177 1.00 28.29 82 ASN A C 1
ATOM 651 O O . ASN A 1 93 ? -2.029 2.324 4.994 1.00 28.93 82 ASN A O 1
ATOM 656 N N . GLN A 1 94 ? -2.136 1.005 6.821 1.00 27.44 83 GLN A N 1
ATOM 657 C CA . GLN A 1 94 ? -1.930 -0.304 6.165 1.00 27.94 83 GLN A CA 1
ATOM 658 C C . GLN A 1 94 ? -2.912 -0.477 4.984 1.00 25.48 83 GLN A C 1
ATOM 659 O O . GLN A 1 94 ? -4.130 -0.271 5.086 1.00 27.83 83 GLN A O 1
ATOM 665 N N . ARG A 1 95 ? -2.364 -0.735 3.798 1.00 24.75 84 ARG A N 1
ATOM 666 C CA . ARG A 1 95 ? -3.179 -0.734 2.619 1.00 29.13 84 ARG A CA 1
ATOM 667 C C . ARG A 1 95 ? -3.805 -2.148 2.480 1.00 30.18 84 ARG A C 1
ATOM 668 O O . ARG A 1 95 ? -3.448 -3.061 3.223 1.00 29.51 84 ARG A O 1
ATOM 676 N N . GLU A 1 96 ? -4.822 -2.235 1.588 1.00 28.95 85 GLU A N 1
ATOM 677 C CA . GLU A 1 96 ? -5.504 -3.438 1.104 1.00 31.35 85 GLU A CA 1
ATOM 678 C C . GLU A 1 96 ? -6.484 -3.982 2.135 1.00 28.34 85 GLU A C 1
ATOM 679 O O . GLU A 1 96 ? -7.579 -4.468 1.756 1.00 30.17 85 GLU A O 1
ATOM 685 N N . THR A 1 97 ? -6.014 -4.018 3.381 1.00 28.39 86 THR A N 1
ATOM 686 C CA . THR A 1 97 ? -6.801 -4.518 4.510 1.00 29.07 86 THR A CA 1
ATOM 687 C C . THR A 1 97 ? -8.240 -4.031 4.439 1.00 29.70 86 THR A C 1
ATOM 688 O O . THR A 1 97 ? -8.452 -2.825 4.298 1.00 26.22 86 THR A O 1
ATOM 692 N N . THR A 1 98 ? -9.215 -4.967 4.584 1.00 27.31 87 THR A N 1
ATOM 693 C CA . THR A 1 98 ? -10.603 -4.713 4.213 1.00 29.14 87 THR A CA 1
ATOM 694 C C . THR A 1 98 ? -11.544 -4.923 5.391 1.00 29.52 87 THR A C 1
ATOM 695 O O . THR A 1 98 ? -11.443 -5.973 6.035 1.00 28.42 87 THR A O 1
ATOM 699 N N . VAL A 1 99 ? -12.495 -3.979 5.576 1.00 29.49 88 VAL A N 1
ATOM 700 C CA . VAL A 1 99 ? -13.434 -3.991 6.679 1.00 34.48 88 VAL A CA 1
ATOM 701 C C . VAL A 1 99 ? -14.835 -3.962 6.056 1.00 36.44 88 VAL A C 1
ATOM 702 O O . VAL A 1 99 ? -15.106 -3.202 5.118 1.00 33.31 88 VAL A O 1
ATOM 706 N N . ALA A 1 100 ? -15.743 -4.727 6.675 1.00 37.17 89 ALA A N 1
ATOM 707 C CA . ALA A 1 100 ? -17.151 -4.752 6.326 1.00 38.58 89 ALA A CA 1
ATOM 708 C C . ALA A 1 100 ? -17.949 -4.318 7.537 1.00 35.14 89 ALA A C 1
ATOM 709 O O . ALA A 1 100 ? -17.765 -4.860 8.616 1.00 32.70 89 ALA A O 1
ATOM 711 N N . TRP A 1 101 ? -18.853 -3.358 7.350 1.00 37.57 90 TRP A N 1
ATOM 712 C CA . TRP A 1 101 ? -19.655 -2.937 8.480 1.00 39.70 90 TRP A CA 1
ATOM 713 C C . TRP A 1 101 ? -21.037 -2.540 8.017 1.00 39.65 90 TRP A C 1
ATOM 714 O O . TRP A 1 101 ? -21.251 -2.341 6.825 1.00 40.91 90 TRP A O 1
ATOM 725 N N . ASP A 1 102 ? -21.952 -2.394 8.980 1.00 41.18 91 ASP A N 1
ATOM 726 C CA . ASP A 1 102 ? -23.324 -2.011 8.671 1.00 46.53 91 ASP A CA 1
ATOM 727 C C . ASP A 1 102 ? -23.556 -0.486 8.879 1.00 47.04 91 ASP A C 1
ATOM 728 O O . ASP A 1 102 ? -23.333 0.075 9.933 1.00 47.89 91 ASP A O 1
ATOM 733 N N . ARG A 1 103 ? -24.067 0.157 7.847 1.00 45.43 92 ARG A N 1
ATOM 734 C CA . ARG A 1 103 ? -24.327 1.586 7.760 1.00 49.00 92 ARG A CA 1
ATOM 735 C C . ARG A 1 103 ? -25.281 2.048 8.853 1.00 45.22 92 ARG A C 1
ATOM 736 O O . ARG A 1 103 ? -25.074 3.151 9.321 1.00 43.67 92 ARG A O 1
ATOM 744 N N . VAL A 1 104 ? -26.289 1.225 9.217 1.00 46.49 93 VAL A N 1
ATOM 745 C CA . VAL A 1 104 ? -27.399 1.567 10.107 1.00 50.91 93 VAL A CA 1
ATOM 746 C C . VAL A 1 104 ? -27.056 1.196 11.542 1.00 49.25 93 VAL A C 1
ATOM 747 O O . VAL A 1 104 ? -27.088 2.068 12.377 1.00 57.83 93 VAL A O 1
ATOM 751 N N . THR A 1 105 ? -26.732 -0.063 11.835 1.00 49.89 94 THR A N 1
ATOM 752 C CA . THR A 1 105 ? -26.373 -0.470 13.196 1.00 48.91 94 THR A CA 1
ATOM 753 C C . THR A 1 105 ? -24.994 0.064 13.591 1.00 46.86 94 THR A C 1
ATOM 754 O O . THR A 1 105 ? -24.663 0.111 14.748 1.00 56.79 94 THR A O 1
ATOM 758 N N . LYS A 1 106 ? -24.171 0.354 12.596 1.00 47.04 95 LYS A N 1
ATOM 759 C CA . LYS A 1 106 ? -22.828 0.844 12.710 1.00 51.04 95 LYS A CA 1
ATOM 760 C C . LYS A 1 106 ? -21.939 -0.205 13.350 1.00 51.61 95 LYS A C 1
ATOM 761 O O . LYS A 1 106 ? -20.875 0.207 13.720 1.00 45.51 95 LYS A O 1
ATOM 767 N N . GLU A 1 107 ? -22.235 -1.514 13.356 1.00 48.34 96 GLU A N 1
ATOM 768 C CA . GLU A 1 107 ? -21.218 -2.456 13.828 1.00 52.08 96 GLU A CA 1
ATOM 769 C C . GLU A 1 107 ? -20.487 -3.118 12.676 1.00 42.27 96 GLU A C 1
ATOM 770 O O . GLU A 1 107 ? -20.987 -3.172 11.557 1.00 38.78 96 GLU A O 1
ATOM 776 N N . THR A 1 108 ? -19.302 -3.625 12.998 1.00 40.83 97 THR A N 1
ATOM 777 C CA . THR A 1 108 ? -18.556 -4.444 12.050 1.00 40.46 97 THR A CA 1
ATOM 778 C C . THR A 1 108 ? -19.333 -5.746 11.881 1.00 38.89 97 THR A C 1
ATOM 779 O O . THR A 1 108 ? -19.971 -6.161 12.831 1.00 37.56 97 THR A O 1
ATOM 783 N N . LEU A 1 109 ? -19.256 -6.357 10.676 1.00 39.86 98 LEU A N 1
ATOM 784 C CA . LEU A 1 109 ? -19.909 -7.626 10.391 1.00 35.83 98 LEU A CA 1
ATOM 785 C C . LEU A 1 109 ? -18.867 -8.751 10.376 1.00 38.15 98 LEU A C 1
ATOM 786 O O . LEU A 1 109 ? -19.210 -9.919 10.241 1.00 42.27 98 LEU A O 1
ATOM 791 N N . TYR A 1 110 ? -17.606 -8.405 10.689 1.00 36.59 99 TYR A N 1
ATOM 792 C CA . TYR A 1 110 ? -16.491 -9.343 10.684 1.00 37.40 99 TYR A CA 1
ATOM 793 C C . TYR A 1 110 ? -15.226 -8.542 11.008 1.00 32.12 99 TYR A C 1
ATOM 794 O O . TYR A 1 110 ? -15.154 -7.316 10.815 1.00 29.78 99 TYR A O 1
ATOM 803 N N . ASN A 1 111 ? -14.188 -9.267 11.392 1.00 31.45 100 ASN A N 1
ATOM 804 C CA . ASN A 1 111 ? -12.834 -8.714 11.494 1.00 29.79 100 ASN A CA 1
ATOM 805 C C . ASN A 1 111 ? -12.371 -8.161 10.144 1.00 31.03 100 ASN A C 1
ATOM 806 O O . ASN A 1 111 ? -12.905 -8.413 9.060 1.00 32.13 100 ASN A O 1
ATOM 811 N N . ALA A 1 112 ? -11.341 -7.343 10.241 1.00 29.64 101 ALA A N 1
ATOM 812 C CA . ALA A 1 112 ? -10.659 -6.809 9.109 1.00 28.67 101 ALA A CA 1
ATOM 813 C C . ALA A 1 112 ? -9.740 -7.881 8.556 1.00 30.33 101 ALA A C 1
ATOM 814 O O . ALA A 1 112 ? -8.929 -8.418 9.314 1.00 29.71 101 ALA A O 1
ATOM 816 N N . ILE A 1 113 ? -9.864 -8.161 7.237 1.00 34.32 102 ILE A N 1
ATOM 817 C CA . ILE A 1 113 ? -8.983 -9.130 6.603 1.00 31.84 102 ILE A CA 1
ATOM 818 C C . ILE A 1 113 ? -7.784 -8.372 6.066 1.00 28.73 102 ILE A C 1
ATOM 819 O O . ILE A 1 113 ? -7.922 -7.499 5.198 1.00 27.57 102 ILE A O 1
ATOM 824 N N . VAL A 1 114 ? -6.615 -8.777 6.580 1.00 28.81 103 VAL A N 1
ATOM 825 C CA . VAL A 1 114 ? -5.406 -7.966 6.388 1.00 33.45 103 VAL A CA 1
ATOM 826 C C . VAL A 1 114 ? -4.795 -8.256 5.003 1.00 32.89 103 VAL A C 1
ATOM 827 O O . VAL A 1 114 ? -4.992 -9.330 4.407 1.00 37.53 103 VAL A O 1
ATOM 831 N N . TRP A 1 115 ? -4.062 -7.269 4.505 1.00 29.25 104 TRP A N 1
ATOM 832 C CA . TRP A 1 115 ? -3.428 -7.370 3.213 1.00 30.22 104 TRP A CA 1
ATOM 833 C C . TRP A 1 115 ? -2.739 -8.743 2.931 1.00 31.48 104 TRP A C 1
ATOM 834 O O . TRP A 1 115 ? -2.833 -9.228 1.795 1.00 27.82 104 TRP A O 1
ATOM 845 N N . SER A 1 116 ? -1.970 -9.264 3.892 1.00 32.64 105 SER A N 1
ATOM 846 C CA . SER A 1 116 ? -1.100 -10.437 3.751 1.00 33.12 105 SER A CA 1
ATOM 847 C C . SER A 1 116 ? -1.916 -11.726 3.990 1.00 35.28 105 SER A C 1
ATOM 848 O O . SER A 1 116 ? -1.421 -12.826 3.787 1.00 33.66 105 SER A O 1
ATOM 851 N N . ASP A 1 117 ? -3.196 -11.629 4.376 1.00 35.56 106 ASP A N 1
ATOM 852 C CA . ASP A 1 117 ? -4.003 -12.853 4.496 1.00 36.74 106 ASP A CA 1
ATOM 853 C C . ASP A 1 117 ? -4.116 -13.612 3.152 1.00 32.86 106 ASP A C 1
ATOM 854 O O . ASP A 1 117 ? -4.284 -12.989 2.083 1.00 35.38 106 ASP A O 1
ATOM 859 N N . LEU A 1 118 ? -4.171 -14.961 3.253 1.00 30.33 107 LEU A N 1
ATOM 860 C CA . LEU A 1 118 ? -4.181 -15.884 2.091 1.00 34.97 107 LEU A CA 1
ATOM 861 C C . LEU A 1 118 ? -5.504 -16.641 1.948 1.00 35.46 107 LEU A C 1
ATOM 862 O O . LEU A 1 118 ? -5.575 -17.500 1.105 1.00 40.10 107 LEU A O 1
ATOM 867 N N . ARG A 1 119 ? -6.563 -16.312 2.706 1.00 33.53 108 ARG A N 1
ATOM 868 C CA . ARG A 1 119 ? -7.755 -17.120 2.741 1.00 33.46 108 ARG A CA 1
ATOM 869 C C . ARG A 1 119 ? -8.543 -16.991 1.441 1.00 35.37 108 ARG A C 1
ATOM 870 O O . ARG A 1 119 ? -9.399 -17.842 1.167 1.00 34.43 108 ARG A O 1
ATOM 878 N N . SER A 1 120 ? -8.332 -15.895 0.712 1.00 34.57 109 SER A N 1
ATOM 879 C CA . SER A 1 120 ? -9.026 -15.594 -0.541 1.00 34.55 109 SER A CA 1
ATOM 880 C C . SER A 1 120 ? -8.332 -16.294 -1.741 1.00 37.79 109 SER A C 1
ATOM 881 O O . SER A 1 120 ? -8.690 -16.001 -2.874 1.00 39.43 109 SER A O 1
ATOM 884 N N . TYR A 1 121 ? -7.326 -17.169 -1.501 1.00 36.60 110 TYR A N 1
ATOM 885 C CA . TYR A 1 121 ? -6.584 -17.865 -2.540 1.00 38.96 110 TYR A CA 1
ATOM 886 C C . TYR A 1 121 ? -7.470 -18.511 -3.615 1.00 36.72 110 TYR A C 1
ATOM 887 O O . TYR A 1 121 ? -7.208 -18.285 -4.779 1.00 36.54 110 TYR A O 1
ATOM 896 N N . GLU A 1 122 ? -8.529 -19.238 -3.241 1.00 39.34 111 GLU A N 1
ATOM 897 C CA . GLU A 1 122 ? -9.403 -19.945 -4.172 1.00 44.01 111 GLU A CA 1
ATOM 898 C C . GLU A 1 122 ? -10.221 -18.913 -4.938 1.00 45.35 111 GLU A C 1
ATOM 899 O O . GLU A 1 122 ? -10.310 -19.010 -6.176 1.00 42.43 111 GLU A O 1
ATOM 905 N N . VAL A 1 123 ? -10.751 -17.881 -4.239 1.00 42.99 112 VAL A N 1
ATOM 906 C CA . VAL A 1 123 ? -11.444 -16.822 -4.940 1.00 41.91 112 VAL A CA 1
ATOM 907 C C . VAL A 1 123 ? -10.517 -16.277 -6.033 1.00 44.43 112 VAL A C 1
ATOM 908 O O . VAL A 1 123 ? -10.951 -16.083 -7.169 1.00 39.72 112 VAL A O 1
ATOM 912 N N . THR A 1 124 ? -9.245 -16.012 -5.727 1.00 42.09 113 THR A N 1
ATOM 913 C CA . THR A 1 124 ? -8.406 -15.344 -6.713 1.00 42.64 113 THR A CA 1
ATOM 914 C C . THR A 1 124 ? -8.057 -16.311 -7.827 1.00 41.21 113 THR A C 1
ATOM 915 O O . THR A 1 124 ? -8.000 -15.853 -8.956 1.00 45.67 113 THR A O 1
ATOM 919 N N . ALA A 1 125 ? -7.813 -17.617 -7.537 1.00 39.42 114 ALA A N 1
ATOM 920 C CA . ALA A 1 125 ? -7.559 -18.603 -8.591 1.00 39.45 114 ALA A CA 1
ATOM 921 C C . ALA A 1 125 ? -8.744 -18.694 -9.556 1.00 41.26 114 ALA A C 1
ATOM 922 O O . ALA A 1 125 ? -8.597 -18.730 -10.780 1.00 41.87 114 ALA A O 1
ATOM 924 N N . ASN A 1 126 ? -9.957 -18.677 -9.007 1.00 44.72 115 ASN A N 1
ATOM 925 C CA . ASN A 1 126 ? -11.181 -18.680 -9.796 1.00 45.29 115 ASN A CA 1
ATOM 926 C C . ASN A 1 126 ? -11.291 -17.438 -10.704 1.00 44.76 115 ASN A C 1
ATOM 927 O O . ASN A 1 126 ? -11.705 -17.558 -11.869 1.00 42.13 115 ASN A O 1
ATOM 932 N N . VAL A 1 127 ? -10.926 -16.225 -10.209 1.00 38.13 116 VAL A N 1
ATOM 933 C CA . VAL A 1 127 ? -11.013 -15.005 -10.997 1.00 37.56 116 VAL A CA 1
ATOM 934 C C . VAL A 1 127 ? -9.984 -15.081 -12.136 1.00 38.60 116 VAL A C 1
ATOM 935 O O . VAL A 1 127 ? -10.275 -14.791 -13.305 1.00 41.26 116 VAL A O 1
ATOM 939 N N . LYS A 1 128 ? -8.767 -15.505 -11.803 1.00 39.63 117 LYS A N 1
ATOM 940 C CA . LYS A 1 128 ? -7.697 -15.709 -12.781 1.00 42.39 117 LYS A CA 1
ATOM 941 C C . LYS A 1 128 ? -8.074 -16.632 -13.927 1.00 46.28 117 LYS A C 1
ATOM 942 O O . LYS A 1 128 ? -7.778 -16.320 -15.082 1.00 47.10 117 LYS A O 1
ATOM 948 N N . LYS A 1 129 ? -8.728 -17.765 -13.584 1.00 46.26 118 LYS A N 1
ATOM 949 C CA . LYS A 1 129 ? -9.168 -18.749 -14.543 1.00 44.05 118 LYS A CA 1
ATOM 950 C C . LYS A 1 129 ? -10.376 -18.225 -15.323 1.00 47.19 118 LYS A C 1
ATOM 951 O O . LYS A 1 129 ? -10.332 -18.153 -16.529 1.00 53.68 118 LYS A O 1
ATOM 957 N N . GLU A 1 130 ? -11.457 -17.822 -14.648 1.00 48.71 119 GLU A N 1
ATOM 958 C CA . GLU A 1 130 ? -12.736 -17.590 -15.303 1.00 51.13 119 GLU A CA 1
ATOM 959 C C . GLU A 1 130 ? -12.786 -16.223 -15.991 1.00 49.57 119 GLU A C 1
ATOM 960 O O . GLU A 1 130 ? -13.443 -16.035 -16.996 1.00 61.44 119 GLU A O 1
ATOM 966 N N . LEU A 1 131 ? -12.113 -15.219 -15.460 1.00 49.82 120 LEU A N 1
ATOM 967 C CA . LEU A 1 131 ? -12.300 -13.857 -15.943 1.00 45.40 120 LEU A CA 1
ATOM 968 C C . LEU A 1 131 ? -11.027 -13.346 -16.573 1.00 42.58 120 LEU A C 1
ATOM 969 O O . LEU A 1 131 ? -11.119 -12.443 -17.368 1.00 42.62 120 LEU A O 1
ATOM 974 N N . GLY A 1 132 ? -9.854 -13.868 -16.143 1.00 41.80 121 GLY A N 1
ATOM 975 C CA . GLY A 1 132 ? -8.591 -13.402 -16.689 1.00 41.70 121 GLY A CA 1
ATOM 976 C C . GLY A 1 132 ? -8.037 -14.278 -17.811 1.00 40.13 121 GLY A C 1
ATOM 977 O O . GLY A 1 132 ? -6.914 -14.011 -18.227 1.00 36.08 121 GLY A O 1
ATOM 978 N N . GLY A 1 133 ? -8.791 -15.378 -18.133 1.00 43.14 122 GLY A N 1
ATOM 979 C CA . GLY A 1 133 ? -8.391 -16.432 -19.061 1.00 39.63 122 GLY A CA 1
ATOM 980 C C . GLY A 1 133 ? -6.996 -16.960 -18.735 1.00 40.81 122 GLY A C 1
ATOM 981 O O . GLY A 1 133 ? -6.214 -17.266 -19.604 1.00 43.65 122 GLY A O 1
ATOM 982 N N . GLY A 1 134 ? -6.638 -17.067 -17.467 1.00 42.24 123 GLY A N 1
ATOM 983 C CA . GLY A 1 134 ? -5.347 -17.590 -17.037 1.00 43.18 123 GLY A CA 1
ATOM 984 C C . GLY A 1 134 ? -4.219 -16.563 -16.894 1.00 49.01 123 GLY A C 1
ATOM 985 O O . GLY A 1 134 ? -3.099 -16.914 -16.444 1.00 44.56 123 GLY A O 1
ATOM 986 N N . ASP A 1 135 ? -4.518 -15.280 -17.261 1.00 46.90 124 ASP A N 1
ATOM 987 C CA . ASP A 1 135 ? -3.530 -14.216 -17.152 1.00 49.58 124 ASP A CA 1
ATOM 988 C C . ASP A 1 135 ? -3.758 -13.393 -15.867 1.00 40.91 124 ASP A C 1
ATOM 989 O O . ASP A 1 135 ? -4.781 -12.776 -15.718 1.00 42.64 124 ASP A O 1
ATOM 994 N N . ASP A 1 136 ? -2.839 -13.391 -14.905 1.00 41.30 125 ASP A N 1
ATOM 995 C CA . ASP A 1 136 ? -3.052 -12.658 -13.661 1.00 41.74 125 ASP A CA 1
ATOM 996 C C . ASP A 1 136 ? -2.873 -11.153 -13.911 1.00 44.17 125 ASP A C 1
ATOM 997 O O . ASP A 1 136 ? -3.365 -10.364 -13.105 1.00 46.42 125 ASP A O 1
ATOM 1002 N N . LEU A 1 137 ? -2.293 -10.752 -15.074 1.00 45.87 126 LEU A N 1
ATOM 1003 C CA . LEU A 1 137 ? -2.160 -9.355 -15.479 1.00 44.69 126 LEU A CA 1
ATOM 1004 C C . LEU A 1 137 ? -3.305 -8.923 -16.416 1.00 41.68 126 LEU A C 1
ATOM 1005 O O . LEU A 1 137 ? -3.228 -7.832 -16.994 1.00 34.54 126 LEU A O 1
ATOM 1010 N N . PHE A 1 138 ? -4.393 -9.724 -16.516 1.00 38.65 127 PHE A N 1
ATOM 1011 C CA . PHE A 1 138 ? -5.432 -9.439 -17.492 1.00 43.58 127 PHE A CA 1
ATOM 1012 C C . PHE A 1 138 ? -6.005 -8.040 -17.296 1.00 40.79 127 PHE A C 1
ATOM 1013 O O . PHE A 1 138 ? -6.380 -7.422 -18.284 1.00 44.68 127 PHE A O 1
ATOM 1021 N N . PHE A 1 139 ? -6.224 -7.606 -16.040 1.00 44.13 128 PHE A N 1
ATOM 1022 C CA . PHE A 1 139 ? -6.870 -6.322 -15.794 1.00 43.29 128 PHE A CA 1
ATOM 1023 C C . PHE A 1 139 ? -5.862 -5.210 -15.450 1.00 47.21 128 PHE A C 1
ATOM 1024 O O . PHE A 1 139 ? -6.272 -4.150 -15.016 1.00 43.70 128 PHE A O 1
ATOM 1032 N N . ALA A 1 140 ? -4.556 -5.483 -15.576 1.00 45.18 129 ALA A N 1
ATOM 1033 C CA . ALA A 1 140 ? -3.501 -4.573 -15.211 1.00 46.03 129 ALA A CA 1
ATOM 1034 C C . ALA A 1 140 ? -3.650 -3.221 -15.919 1.00 49.17 129 ALA A C 1
ATOM 1035 O O . ALA A 1 140 ? -3.323 -2.199 -15.329 1.00 49.21 129 ALA A O 1
ATOM 1037 N N . LYS A 1 141 ? -4.068 -3.191 -17.186 1.00 45.65 130 LYS A N 1
ATOM 1038 C CA . LYS A 1 141 ? -4.216 -1.925 -17.896 1.00 47.56 130 LYS A CA 1
ATOM 1039 C C . LYS A 1 141 ? -5.370 -1.080 -17.344 1.00 44.95 130 LYS A C 1
ATOM 1040 O O . LYS A 1 141 ? -5.359 0.114 -17.525 1.00 46.01 130 LYS A O 1
ATOM 1046 N N . MET A 1 142 ? -6.357 -1.662 -16.680 1.00 48.73 131 MET A N 1
ATOM 1047 C CA . MET A 1 142 ? -7.475 -0.897 -16.134 1.00 45.75 131 MET A CA 1
ATOM 1048 C C . MET A 1 142 ? -7.207 -0.409 -14.710 1.00 41.69 131 MET A C 1
ATOM 1049 O O . MET A 1 142 ? -7.726 0.660 -14.383 1.00 40.00 131 MET A O 1
ATOM 1054 N N . ASN A 1 143 ? -6.582 -1.237 -13.840 1.00 38.20 132 ASN A N 1
ATOM 1055 C CA . ASN A 1 143 ? -6.482 -0.917 -12.412 1.00 36.58 132 ASN A CA 1
ATOM 1056 C C . ASN A 1 143 ? -5.029 -0.829 -11.943 1.00 34.38 132 ASN A C 1
ATOM 1057 O O . ASN A 1 143 ? -4.768 -0.485 -10.798 1.00 38.59 132 ASN A O 1
ATOM 1062 N N . GLY A 1 144 ? -4.088 -1.198 -12.817 1.00 36.96 133 GLY A N 1
ATOM 1063 C CA . GLY A 1 144 ? -2.647 -1.182 -12.510 1.00 35.04 133 GLY A CA 1
ATOM 1064 C C . GLY A 1 144 ? -2.153 -2.393 -11.720 1.00 36.02 133 GLY A C 1
ATOM 1065 O O . GLY A 1 144 ? -0.967 -2.419 -11.369 1.00 32.81 133 GLY A O 1
ATOM 1066 N N . LEU A 1 145 ? -3.056 -3.359 -11.374 1.00 33.06 134 LEU A N 1
ATOM 1067 C CA . LEU A 1 145 ? -2.673 -4.425 -10.467 1.00 37.56 134 LEU A CA 1
ATOM 1068 C C . LEU A 1 145 ? -2.639 -5.823 -11.135 1.00 38.08 134 LEU A C 1
ATOM 1069 O O . LEU A 1 145 ? -3.131 -6.049 -12.219 1.00 50.64 134 LEU A O 1
ATOM 1074 N N . ARG A 1 146 ? -2.335 -6.807 -10.304 1.00 39.81 135 ARG A N 1
ATOM 1075 C CA . ARG A 1 146 ? -2.238 -8.242 -10.609 1.00 44.21 135 ARG A CA 1
ATOM 1076 C C . ARG A 1 146 ? -3.366 -8.990 -9.860 1.00 44.80 135 ARG A C 1
ATOM 1077 O O . ARG A 1 146 ? -3.673 -8.656 -8.717 1.00 45.80 135 ARG A O 1
ATOM 1085 N N . ILE A 1 147 ? -4.006 -10.001 -10.483 1.00 41.11 136 ILE A N 1
ATOM 1086 C CA . ILE A 1 147 ? -4.975 -10.825 -9.759 1.00 39.57 136 ILE A CA 1
ATOM 1087 C C . ILE A 1 147 ? -4.215 -11.576 -8.688 1.00 38.24 136 ILE A C 1
ATOM 1088 O O . ILE A 1 147 ? -3.276 -12.288 -9.018 1.00 37.24 136 ILE A O 1
ATOM 1093 N N . SER A 1 148 ? -4.566 -11.338 -7.416 1.00 41.02 137 SER A N 1
ATOM 1094 C CA . SER A 1 148 ? -3.741 -11.705 -6.270 1.00 37.21 137 SER A CA 1
ATOM 1095 C C . SER A 1 148 ? -4.598 -11.540 -5.009 1.00 38.63 137 SER A C 1
ATOM 1096 O O . SER A 1 148 ? -5.464 -10.662 -4.969 1.00 35.73 137 SER A O 1
ATOM 1099 N N . THR A 1 149 ? -4.315 -12.378 -3.990 1.00 39.26 138 THR A N 1
ATOM 1100 C CA . THR A 1 149 ? -4.921 -12.339 -2.670 1.00 39.32 138 THR A CA 1
ATOM 1101 C C . THR A 1 149 ? -4.682 -11.001 -1.908 1.00 33.33 138 THR A C 1
ATOM 1102 O O . THR A 1 149 ? -5.443 -10.741 -0.966 1.00 33.59 138 THR A O 1
ATOM 1106 N N . TYR A 1 150 ? -3.654 -10.231 -2.303 1.00 32.29 139 TYR A N 1
ATOM 1107 C CA . TYR A 1 150 ? -3.252 -8.976 -1.662 1.00 38.01 139 TYR A CA 1
ATOM 1108 C C . TYR A 1 150 ? -4.397 -7.970 -1.662 1.00 34.86 139 TYR A C 1
ATOM 1109 O O . TYR A 1 150 ? -4.564 -7.294 -0.677 1.00 34.08 139 TYR A O 1
ATOM 1118 N N . PHE A 1 151 ? -5.189 -7.873 -2.743 1.00 33.99 140 PHE A N 1
ATOM 1119 C CA . PHE A 1 151 ? -6.019 -6.693 -3.021 1.00 32.36 140 PHE A CA 1
ATOM 1120 C C . PHE A 1 151 ? -7.419 -6.904 -2.472 1.00 32.84 140 PHE A C 1
ATOM 1121 O O . PHE A 1 151 ? -7.891 -8.020 -2.354 1.00 37.72 140 PHE A O 1
ATOM 1129 N N . SER A 1 152 ? -8.065 -5.791 -2.144 1.00 35.50 141 SER A N 1
ATOM 1130 C CA . SER A 1 152 ? -9.249 -5.728 -1.298 1.00 33.13 141 SER A CA 1
ATOM 1131 C C . SER A 1 152 ? -10.416 -6.504 -1.916 1.00 29.67 141 SER A C 1
ATOM 1132 O O . SER A 1 152 ? -11.082 -7.251 -1.208 1.00 28.90 141 SER A O 1
ATOM 1135 N N . ALA A 1 153 ? -10.657 -6.323 -3.206 1.00 30.40 142 ALA A N 1
ATOM 1136 C CA . ALA A 1 153 ? -11.829 -6.921 -3.835 1.00 34.41 142 ALA A CA 1
ATOM 1137 C C . ALA A 1 153 ? -11.949 -8.441 -3.606 1.00 33.83 142 ALA A C 1
ATOM 1138 O O . ALA A 1 153 ? -13.060 -8.960 -3.544 1.00 30.72 142 ALA A O 1
ATOM 1140 N N . PHE A 1 154 ? -10.828 -9.161 -3.504 1.00 29.44 143 PHE A N 1
ATOM 1141 C CA . PHE A 1 154 ? -10.831 -10.592 -3.338 1.00 33.59 143 PHE A CA 1
ATOM 1142 C C . PHE A 1 154 ? -11.237 -10.951 -1.928 1.00 33.66 143 PHE A C 1
ATOM 1143 O O . PHE A 1 154 ? -11.930 -11.953 -1.752 1.00 36.45 143 PHE A O 1
ATOM 1151 N N . LYS A 1 155 ? -10.873 -10.106 -0.945 1.00 36.12 144 LYS A N 1
ATOM 1152 C CA . LYS A 1 155 ? -11.302 -10.247 0.459 1.00 36.38 144 LYS A CA 1
ATOM 1153 C C . LYS A 1 155 ? -12.801 -9.946 0.568 1.00 32.32 144 LYS A C 1
ATOM 1154 O O . LYS A 1 155 ? -13.489 -10.610 1.326 1.00 33.66 144 LYS A O 1
ATOM 1160 N N . MET A 1 156 ? -13.282 -8.946 -0.183 1.00 31.91 145 MET A N 1
ATOM 1161 C CA . MET A 1 156 ? -14.688 -8.581 -0.141 1.00 35.03 145 MET A CA 1
ATOM 1162 C C . MET A 1 156 ? -15.572 -9.708 -0.692 1.00 33.91 145 MET A C 1
ATOM 1163 O O . MET A 1 156 ? -16.648 -10.021 -0.179 1.00 31.45 145 MET A O 1
ATOM 1168 N N . ARG A 1 157 ? -15.121 -10.283 -1.823 1.00 39.81 146 ARG A N 1
ATOM 1169 C CA . ARG A 1 157 ? -15.836 -11.388 -2.443 1.00 38.71 146 ARG A CA 1
ATOM 1170 C C . ARG A 1 157 ? -15.823 -12.601 -1.489 1.00 38.08 146 ARG A C 1
ATOM 1171 O O . ARG A 1 157 ? -16.903 -13.178 -1.247 1.00 37.11 146 ARG A O 1
ATOM 1179 N N . TRP A 1 158 ? -14.633 -12.951 -0.925 1.00 35.11 147 TRP A N 1
ATOM 1180 C CA . TRP A 1 158 ? -14.532 -13.950 0.116 1.00 34.42 147 TRP A CA 1
ATOM 1181 C C . TRP A 1 158 ? -15.601 -13.734 1.182 1.00 34.87 147 TRP A C 1
ATOM 1182 O O . TRP A 1 158 ? -16.309 -14.679 1.536 1.00 32.23 147 TRP A O 1
ATOM 1193 N N . MET A 1 159 ? -15.745 -12.511 1.675 1.00 33.72 148 MET A N 1
ATOM 1194 C CA . MET A 1 159 ? -16.669 -12.271 2.771 1.00 37.53 148 MET A CA 1
ATOM 1195 C C . MET A 1 159 ? -18.133 -12.439 2.306 1.00 39.33 148 MET A C 1
ATOM 1196 O O . MET A 1 159 ? -18.992 -12.922 3.049 1.00 42.01 148 MET A O 1
ATOM 1201 N N . LEU A 1 160 ? -18.480 -12.022 1.083 1.00 38.87 149 LEU A N 1
ATOM 1202 C CA . LEU A 1 160 ? -19.858 -12.192 0.620 1.00 40.08 149 LEU A CA 1
ATOM 1203 C C . LEU A 1 160 ? -20.220 -13.698 0.502 1.00 44.92 149 LEU A C 1
ATOM 1204 O O . LEU A 1 160 ? -21.340 -14.110 0.794 1.00 45.28 149 LEU A O 1
ATOM 1209 N N . GLU A 1 161 ? -19.226 -14.532 0.164 1.00 45.08 150 GLU A N 1
ATOM 1210 C CA . GLU A 1 161 ? -19.397 -15.971 0.024 1.00 41.23 150 GLU A CA 1
ATOM 1211 C C . GLU A 1 161 ? -19.249 -16.713 1.369 1.00 41.38 150 GLU A C 1
ATOM 1212 O O . GLU A 1 161 ? -19.892 -17.717 1.511 1.00 38.92 150 GLU A O 1
ATOM 1218 N N . ASN A 1 162 ? -18.523 -16.218 2.394 1.00 36.00 151 ASN A N 1
ATOM 1219 C CA . ASN A 1 162 ? -18.228 -17.010 3.571 1.00 36.55 151 ASN A CA 1
ATOM 1220 C C . ASN A 1 162 ? -18.811 -16.451 4.890 1.00 42.63 151 ASN A C 1
ATOM 1221 O O . ASN A 1 162 ? -18.784 -17.137 5.921 1.00 43.51 151 ASN A O 1
ATOM 1226 N N . VAL A 1 163 ? -19.415 -15.243 4.851 1.00 41.73 152 VAL A N 1
ATOM 1227 C CA . VAL A 1 163 ? -19.864 -14.579 6.074 1.00 42.37 152 VAL A CA 1
ATOM 1228 C C . VAL A 1 163 ? -21.314 -14.163 5.889 1.00 42.82 152 VAL A C 1
ATOM 1229 O O . VAL A 1 163 ? -21.605 -13.109 5.324 1.00 39.98 152 VAL A O 1
ATOM 1233 N N . PRO A 1 164 ? -22.268 -14.977 6.387 1.00 44.43 153 PRO A N 1
ATOM 1234 C CA . PRO A 1 164 ? -23.690 -14.691 6.210 1.00 45.49 153 PRO A CA 1
ATOM 1235 C C . PRO A 1 164 ? -24.128 -13.293 6.602 1.00 40.27 153 PRO A C 1
ATOM 1236 O O . PRO A 1 164 ? -24.980 -12.719 5.924 1.00 40.89 153 PRO A O 1
ATOM 1240 N N . LYS A 1 165 ? -23.531 -12.714 7.632 1.00 41.44 154 LYS A N 1
ATOM 1241 C CA . LYS A 1 165 ? -23.908 -11.372 8.079 1.00 43.75 154 LYS A CA 1
ATOM 1242 C C . LYS A 1 165 ? -23.603 -10.315 6.996 1.00 44.06 154 LYS A C 1
ATOM 1243 O O . LYS A 1 165 ? -24.365 -9.397 6.789 1.00 42.31 154 LYS A O 1
ATOM 1249 N N . VAL A 1 166 ? -22.505 -10.503 6.243 1.00 46.22 155 VAL A N 1
ATOM 1250 C CA . VAL A 1 166 ? -22.112 -9.582 5.191 1.00 42.93 155 VAL A CA 1
ATOM 1251 C C . VAL A 1 166 ? -23.028 -9.718 3.982 1.00 44.90 155 VAL A C 1
ATOM 1252 O O . VAL A 1 166 ? -23.426 -8.718 3.384 1.00 40.18 155 VAL A O 1
ATOM 1256 N N . GLU A 1 167 ? -23.312 -10.976 3.605 1.00 45.02 156 GLU A N 1
ATOM 1257 C CA . GLU A 1 167 ? -24.306 -11.249 2.575 1.00 50.24 156 GLU A CA 1
ATOM 1258 C C . GLU A 1 167 ? -25.699 -10.656 2.937 1.00 49.99 156 GLU A C 1
ATOM 1259 O O . GLU A 1 167 ? -26.389 -10.070 2.059 1.00 50.25 156 GLU A O 1
ATOM 1265 N N . GLU A 1 168 ? -26.127 -10.795 4.207 1.00 51.66 157 GLU A N 1
ATOM 1266 C CA . GLU A 1 168 ? -27.445 -10.275 4.595 1.00 57.48 157 GLU A CA 1
ATOM 1267 C C . GLU A 1 168 ? -27.439 -8.736 4.568 1.00 51.85 157 GLU A C 1
ATOM 1268 O O . GLU A 1 168 ? -28.430 -8.171 4.149 1.00 54.26 157 GLU A O 1
ATOM 1274 N N . ALA A 1 169 ? -26.326 -8.068 4.929 1.00 52.35 158 ALA A N 1
ATOM 1275 C CA . ALA A 1 169 ? -26.201 -6.612 4.872 1.00 47.80 158 ALA A CA 1
ATOM 1276 C C . ALA A 1 169 ? -26.227 -6.110 3.425 1.00 46.72 158 ALA A C 1
ATOM 1277 O O . ALA A 1 169 ? -26.898 -5.124 3.100 1.00 45.70 158 ALA A O 1
ATOM 1279 N N . ARG A 1 170 ? -25.598 -6.856 2.509 1.00 49.20 159 ARG A N 1
ATOM 1280 C CA . ARG A 1 170 ? -25.679 -6.481 1.122 1.00 47.04 159 ARG A CA 1
ATOM 1281 C C . ARG A 1 170 ? -27.137 -6.487 0.673 1.00 47.87 159 ARG A C 1
ATOM 1282 O O . ARG A 1 170 ? -27.580 -5.621 -0.047 1.00 48.03 159 ARG A O 1
ATOM 1290 N N . LYS A 1 171 ? -27.902 -7.496 1.077 1.00 49.67 160 LYS A N 1
ATOM 1291 C CA . LYS A 1 171 ? -29.253 -7.644 0.557 1.00 47.08 160 LYS A CA 1
ATOM 1292 C C . LYS A 1 171 ? -30.171 -6.610 1.204 1.00 49.37 160 LYS A C 1
ATOM 1293 O O . LYS A 1 171 ? -31.211 -6.279 0.662 1.00 44.42 160 LYS A O 1
ATOM 1299 N N . ARG A 1 172 ? -29.875 -6.154 2.423 1.00 52.32 161 ARG A N 1
ATOM 1300 C CA . ARG A 1 172 ? -30.618 -5.028 3.016 1.00 53.94 161 ARG A CA 1
ATOM 1301 C C . ARG A 1 172 ? -30.229 -3.648 2.428 1.00 53.14 161 ARG A C 1
ATOM 1302 O O . ARG A 1 172 ? -30.919 -2.694 2.685 1.00 56.80 161 ARG A O 1
ATOM 1310 N N . GLY A 1 173 ? -29.138 -3.444 1.662 1.00 56.46 162 GLY A N 1
ATOM 1311 C CA . GLY A 1 173 ? -28.796 -2.093 1.232 1.00 49.18 162 GLY A CA 1
ATOM 1312 C C . GLY A 1 173 ? -27.987 -1.315 2.273 1.00 49.82 162 GLY A C 1
ATOM 1313 O O . GLY A 1 173 ? -27.690 -0.150 2.082 1.00 49.96 162 GLY A O 1
ATOM 1314 N N . THR A 1 174 ? -27.508 -1.975 3.329 1.00 49.59 163 THR A N 1
ATOM 1315 C CA . THR A 1 174 ? -26.813 -1.365 4.465 1.00 47.22 163 THR A CA 1
ATOM 1316 C C . THR A 1 174 ? -25.332 -1.774 4.525 1.00 45.26 163 THR A C 1
ATOM 1317 O O . THR A 1 174 ? -24.664 -1.423 5.488 1.00 43.15 163 THR A O 1
ATOM 1321 N N . LEU A 1 175 ? -24.789 -2.492 3.507 1.00 41.95 164 LEU A N 1
ATOM 1322 C CA . LEU A 1 175 ? -23.415 -2.990 3.621 1.00 39.52 164 LEU A CA 1
ATOM 1323 C C . LEU A 1 175 ? -22.411 -1.925 3.211 1.00 39.02 164 LEU A C 1
ATOM 1324 O O . LEU A 1 175 ? -22.481 -1.438 2.104 1.00 42.31 164 LEU A O 1
ATOM 1329 N N . CYS A 1 176 ? -21.419 -1.651 4.065 1.00 39.06 165 CYS A N 1
ATOM 1330 C CA . CYS A 1 176 ? -20.246 -0.879 3.723 1.00 38.71 165 CYS A CA 1
ATOM 1331 C C . CYS A 1 176 ? -19.001 -1.770 3.753 1.00 38.23 165 CYS A C 1
ATOM 1332 O O . CYS A 1 176 ? -18.704 -2.464 4.728 1.00 30.80 165 CYS A O 1
ATOM 1335 N N . PHE A 1 177 ? -18.245 -1.691 2.654 1.00 40.05 166 PHE A N 1
ATOM 1336 C CA . PHE A 1 177 ? -16.877 -2.148 2.598 1.00 38.77 166 PHE A CA 1
ATOM 1337 C C . PHE A 1 177 ? -15.952 -0.953 2.552 1.00 38.92 166 PHE A C 1
ATOM 1338 O O . PHE A 1 177 ? -16.213 -0.036 1.822 1.00 39.90 166 PHE A O 1
ATOM 1346 N N . GLY A 1 178 ? -14.793 -1.042 3.209 1.00 38.95 167 GLY A N 1
ATOM 1347 C CA . GLY A 1 178 ? -13.755 -0.050 2.997 1.00 31.82 167 GLY A CA 1
ATOM 1348 C C . GLY A 1 178 ? -12.400 -0.530 3.526 1.00 31.40 167 GLY A C 1
ATOM 1349 O O . GLY A 1 178 ? -12.322 -1.443 4.339 1.00 35.74 167 GLY A O 1
ATOM 1350 N N . THR A 1 179 ? -11.339 0.057 2.955 1.00 30.26 168 THR A N 1
ATOM 1351 C CA . THR A 1 179 ? -9.975 0.028 3.428 1.00 30.27 168 THR A CA 1
ATOM 1352 C C . THR A 1 179 ? -9.913 0.753 4.781 1.00 32.22 168 THR A C 1
ATOM 1353 O O . THR A 1 179 ? -10.935 1.213 5.299 1.00 32.77 168 THR A O 1
ATOM 1357 N N . ILE A 1 180 ? -8.733 0.782 5.400 1.00 31.06 169 ILE A N 1
ATOM 1358 C CA . ILE A 1 180 ? -8.638 1.188 6.785 1.00 29.94 169 ILE A CA 1
ATOM 1359 C C . ILE A 1 180 ? -8.824 2.711 6.952 1.00 30.87 169 ILE A C 1
ATOM 1360 O O . ILE A 1 180 ? -9.405 3.137 7.960 1.00 31.78 169 ILE A O 1
ATOM 1365 N N . ASP A 1 181 ? -8.384 3.467 5.933 1.00 29.64 170 ASP A N 1
ATOM 1366 C CA . ASP A 1 181 ? -8.706 4.878 5.767 1.00 32.69 170 ASP A CA 1
ATOM 1367 C C . ASP A 1 181 ? -10.217 5.069 5.902 1.00 32.17 170 ASP A C 1
ATOM 1368 O O . ASP A 1 181 ? -10.652 5.839 6.740 1.00 38.37 170 ASP A O 1
ATOM 1373 N N . ALA A 1 182 ? -11.031 4.397 5.110 1.00 31.77 171 ALA A N 1
ATOM 1374 C CA . ALA A 1 182 ? -12.485 4.576 5.161 1.00 41.42 171 ALA A CA 1
ATOM 1375 C C . ALA A 1 182 ? -13.059 4.256 6.545 1.00 38.88 171 ALA A C 1
ATOM 1376 O O . ALA A 1 182 ? -13.965 4.955 6.978 1.00 36.51 171 ALA A O 1
ATOM 1378 N N . TRP A 1 183 ? -12.606 3.128 7.145 1.00 34.99 172 TRP A N 1
ATOM 1379 C CA . TRP A 1 183 ? -13.072 2.686 8.445 1.00 32.47 172 TRP A CA 1
ATOM 1380 C C . TRP A 1 183 ? -12.732 3.766 9.501 1.00 33.47 172 TRP A C 1
ATOM 1381 O O . TRP A 1 183 ? -13.554 4.086 10.337 1.00 29.94 172 TRP A O 1
ATOM 1392 N N . LEU A 1 184 ? -11.508 4.304 9.474 1.00 30.03 173 LEU A N 1
ATOM 1393 C CA . LEU A 1 184 ? -11.094 5.243 10.469 1.00 34.05 173 LEU A CA 1
ATOM 1394 C C . LEU A 1 184 ? -11.898 6.558 10.335 1.00 37.33 173 LEU A C 1
ATOM 1395 O O . LEU A 1 184 ? -12.421 7.008 11.359 1.00 29.98 173 LEU A O 1
ATOM 1400 N N . LEU A 1 185 ? -12.054 7.101 9.092 1.00 34.19 174 LEU A N 1
ATOM 1401 C CA . LEU A 1 185 ? -12.889 8.272 8.838 1.00 36.28 174 LEU A CA 1
ATOM 1402 C C . LEU A 1 185 ? -14.334 8.039 9.254 1.00 34.25 174 LEU A C 1
ATOM 1403 O O . LEU A 1 185 ? -14.973 8.932 9.775 1.00 36.70 174 LEU A O 1
ATOM 1408 N N . TRP A 1 186 ? -14.876 6.839 8.996 1.00 34.25 175 TRP A N 1
ATOM 1409 C CA . TRP A 1 186 ? -16.210 6.492 9.418 1.00 32.88 175 TRP A CA 1
ATOM 1410 C C . TRP A 1 186 ? -16.311 6.635 10.944 1.00 34.13 175 TRP A C 1
ATOM 1411 O O . TRP A 1 186 ? -17.260 7.277 11.448 1.00 39.34 175 TRP A O 1
ATOM 1422 N N . LYS A 1 187 ? -15.362 6.047 11.682 1.00 30.58 176 LYS A N 1
ATOM 1423 C CA . LYS A 1 187 ? -15.398 6.029 13.128 1.00 33.37 176 LYS A CA 1
ATOM 1424 C C . LYS A 1 187 ? -15.150 7.454 13.706 1.00 39.92 176 LYS A C 1
ATOM 1425 O O . LYS A 1 187 ? -15.853 7.881 14.637 1.00 36.79 176 LYS A O 1
ATOM 1431 N N . LEU A 1 188 ? -14.165 8.184 13.134 1.00 42.94 177 LEU A N 1
ATOM 1432 C CA . LEU A 1 188 ? -13.815 9.531 13.553 1.00 43.94 177 LEU A CA 1
ATOM 1433 C C . LEU A 1 188 ? -14.979 10.517 13.388 1.00 41.86 177 LEU A C 1
ATOM 1434 O O . LEU A 1 188 ? -15.137 11.374 14.251 1.00 47.58 177 LEU A O 1
ATOM 1439 N N . SER A 1 189 ? -15.786 10.373 12.338 1.00 40.50 178 SER A N 1
ATOM 1440 C CA . SER A 1 189 ? -16.937 11.224 12.049 1.00 42.85 178 SER A CA 1
ATOM 1441 C C . SER A 1 189 ? -18.232 10.858 12.837 1.00 41.81 178 SER A C 1
ATOM 1442 O O . SER A 1 189 ? -19.303 11.442 12.638 1.00 50.12 178 SER A O 1
ATOM 1445 N N . GLY A 1 190 ? -18.155 9.814 13.651 1.00 43.99 179 GLY A N 1
ATOM 1446 C CA . GLY A 1 190 ? -19.297 9.222 14.302 1.00 41.84 179 GLY A CA 1
ATOM 1447 C C . GLY A 1 190 ? -20.233 8.538 13.338 1.00 49.20 179 GLY A C 1
ATOM 1448 O O . GLY A 1 190 ? -21.438 8.580 13.540 1.00 48.28 179 GLY A O 1
ATOM 1449 N N . GLY A 1 191 ? -19.721 7.925 12.261 1.00 46.87 180 GLY A N 1
ATOM 1450 C CA . GLY A 1 191 ? -20.644 7.289 11.339 1.00 42.54 180 GLY A CA 1
ATOM 1451 C C . GLY A 1 191 ? -21.241 8.192 10.269 1.00 42.64 180 GLY A C 1
ATOM 1452 O O . GLY A 1 191 ? -22.171 7.809 9.561 1.00 51.89 180 GLY A O 1
ATOM 1453 N N . LYS A 1 192 ? -20.695 9.374 10.066 1.00 45.73 181 LYS A N 1
ATOM 1454 C CA . LYS A 1 192 ? -21.374 10.363 9.229 1.00 48.01 181 LYS A CA 1
ATOM 1455 C C . LYS A 1 192 ? -20.685 10.475 7.864 1.00 45.59 181 LYS A C 1
ATOM 1456 O O . LYS A 1 192 ? -21.312 11.017 6.956 1.00 48.77 181 LYS A O 1
ATOM 1462 N N . VAL A 1 193 ? -19.411 10.039 7.700 1.00 42.80 182 VAL A N 1
ATOM 1463 C CA . VAL A 1 193 ? -18.811 10.085 6.364 1.00 42.29 182 VAL A CA 1
ATOM 1464 C C . VAL A 1 193 ? -18.316 8.697 5.946 1.00 38.21 182 VAL A C 1
ATOM 1465 O O . VAL A 1 193 ? -17.785 7.974 6.778 1.00 37.75 182 VAL A O 1
ATOM 1469 N N . PHE A 1 194 ? -18.554 8.393 4.662 1.00 40.92 183 PHE A N 1
ATOM 1470 C CA . PHE A 1 194 ? -18.187 7.149 4.000 1.00 42.99 183 PHE A CA 1
ATOM 1471 C C . PHE A 1 194 ? -17.357 7.474 2.767 1.00 40.34 183 PHE A C 1
ATOM 1472 O O . PHE A 1 194 ? -17.925 7.613 1.682 1.00 48.08 183 PHE A O 1
ATOM 1480 N N . VAL A 1 195 ? -16.026 7.607 2.982 1.00 39.05 184 VAL A N 1
ATOM 1481 C CA . VAL A 1 195 ? -15.107 8.096 1.943 1.00 38.01 184 VAL A CA 1
ATOM 1482 C C . VAL A 1 195 ? -13.787 7.340 2.001 1.00 33.86 184 VAL A C 1
ATOM 1483 O O . VAL A 1 195 ? -13.460 6.691 2.986 1.00 43.49 184 VAL A O 1
ATOM 1487 N N . THR A 1 196 ? -13.002 7.473 0.932 1.00 36.26 185 THR A N 1
ATOM 1488 C CA . THR A 1 196 ? -11.652 6.923 0.853 1.00 35.75 185 THR A CA 1
ATOM 1489 C C . THR A 1 196 ? -10.825 7.882 -0.017 1.00 36.06 185 THR A C 1
ATOM 1490 O O . THR A 1 196 ? -11.384 8.498 -0.910 1.00 36.36 185 THR A O 1
ATOM 1494 N N . ASP A 1 197 ? -9.502 7.967 0.196 1.00 36.46 186 ASP A N 1
ATOM 1495 C CA . ASP A 1 197 ? -8.620 8.691 -0.693 1.00 34.02 186 ASP A CA 1
ATOM 1496 C C . ASP A 1 197 ? -8.232 7.807 -1.888 1.00 36.71 186 ASP A C 1
ATOM 1497 O O . ASP A 1 197 ? -8.346 6.600 -1.857 1.00 34.20 186 ASP A O 1
ATOM 1502 N N . VAL A 1 198 ? -7.776 8.436 -2.975 1.00 36.62 187 VAL A N 1
ATOM 1503 C CA . VAL A 1 198 ? -7.539 7.740 -4.189 1.00 34.05 187 VAL A CA 1
ATOM 1504 C C . VAL A 1 198 ? -6.364 6.788 -4.048 1.00 35.99 187 VAL A C 1
ATOM 1505 O O . VAL A 1 198 ? -6.298 5.861 -4.859 1.00 32.31 187 VAL A O 1
ATOM 1509 N N . THR A 1 199 ? -5.369 7.046 -3.166 1.00 34.71 188 THR A N 1
ATOM 1510 C CA . THR A 1 199 ? -4.206 6.160 -3.100 1.00 36.20 188 THR A CA 1
ATOM 1511 C C . THR A 1 199 ? -4.651 4.792 -2.544 1.00 38.90 188 THR A C 1
ATOM 1512 O O . THR A 1 199 ? -4.247 3.765 -3.072 1.00 36.40 188 THR A O 1
ATOM 1516 N N . ASN A 1 200 ? -5.531 4.804 -1.527 1.00 32.14 189 ASN A N 1
ATOM 1517 C CA . ASN A 1 200 ? -6.081 3.606 -0.959 1.00 33.91 189 ASN A CA 1
ATOM 1518 C C . ASN A 1 200 ? -7.019 2.928 -1.960 1.00 32.82 189 ASN A C 1
ATOM 1519 O O . ASN A 1 200 ? -7.033 1.695 -1.980 1.00 34.03 189 ASN A O 1
ATOM 1524 N N . ALA A 1 201 ? -7.836 3.677 -2.702 1.00 31.11 190 ALA A N 1
ATOM 1525 C CA . ALA A 1 201 ? -8.819 3.103 -3.604 1.00 37.54 190 ALA A CA 1
ATOM 1526 C C . ALA A 1 201 ? -8.102 2.363 -4.765 1.00 34.93 190 ALA A C 1
ATOM 1527 O O . ALA A 1 201 ? -8.605 1.370 -5.277 1.00 35.74 190 ALA A O 1
ATOM 1529 N N . SER A 1 202 ? -6.903 2.827 -5.128 1.00 37.73 191 SER A N 1
ATOM 1530 C CA . SER A 1 202 ? -6.048 2.211 -6.156 1.00 39.56 191 SER A CA 1
ATOM 1531 C C . SER A 1 202 ? -5.540 0.808 -5.734 1.00 36.00 191 SER A C 1
ATOM 1532 O O . SER A 1 202 ? -4.936 0.139 -6.573 1.00 34.82 191 SER A O 1
ATOM 1535 N N . ARG A 1 203 ? -5.767 0.396 -4.457 1.00 30.24 192 ARG A N 1
ATOM 1536 C CA . ARG A 1 203 ? -5.321 -0.867 -3.901 1.00 33.89 192 ARG A CA 1
ATOM 1537 C C . ARG A 1 203 ? -6.457 -1.887 -3.780 1.00 32.21 192 ARG A C 1
ATOM 1538 O O . ARG A 1 203 ? -6.212 -3.031 -3.360 1.00 36.92 192 ARG A O 1
ATOM 1546 N N . THR A 1 204 ? -7.678 -1.519 -4.179 1.00 31.32 193 THR A N 1
ATOM 1547 C CA . THR A 1 204 ? -8.851 -2.359 -4.014 1.00 32.05 193 THR A CA 1
ATOM 1548 C C . THR A 1 204 ? -9.073 -3.370 -5.150 1.00 32.45 193 THR A C 1
ATOM 1549 O O . THR A 1 204 ? -9.833 -4.310 -4.986 1.00 33.03 193 THR A O 1
ATOM 1553 N N . PHE A 1 205 ? -8.441 -3.173 -6.295 1.00 35.88 194 PHE A N 1
ATOM 1554 C CA . PHE A 1 205 ? -8.718 -3.877 -7.541 1.00 36.83 194 PHE A CA 1
ATOM 1555 C C . PHE A 1 205 ? -9.903 -3.251 -8.317 1.00 40.73 194 PHE A C 1
ATOM 1556 O O . PHE A 1 205 ? -10.166 -3.656 -9.462 1.00 38.88 194 PHE A O 1
ATOM 1564 N N . LEU A 1 206 ? -10.671 -2.320 -7.721 1.00 37.01 195 LEU A N 1
ATOM 1565 C CA . LEU A 1 206 ? -11.964 -1.931 -8.289 1.00 35.16 195 LEU A CA 1
ATOM 1566 C C . LEU A 1 206 ? -11.963 -0.506 -8.832 1.00 35.95 195 LEU A C 1
ATOM 1567 O O . LEU A 1 206 ? -12.996 -0.058 -9.302 1.00 38.48 195 LEU A O 1
ATOM 1572 N N . MET A 1 207 ? -10.835 0.199 -8.737 1.00 40.03 196 MET A N 1
ATOM 1573 C CA . MET A 1 207 ? -10.691 1.564 -9.254 1.00 42.29 196 MET A CA 1
ATOM 1574 C C . MET A 1 207 ? -10.023 1.527 -10.612 1.00 38.40 196 MET A C 1
ATOM 1575 O O . MET A 1 207 ? -8.977 0.890 -10.740 1.00 36.87 196 MET A O 1
ATOM 1580 N N . ASP A 1 208 ? -10.613 2.224 -11.579 1.00 41.08 197 ASP A N 1
ATOM 1581 C CA . ASP A 1 208 ? -9.940 2.535 -12.831 1.00 42.98 197 ASP A CA 1
ATOM 1582 C C . ASP A 1 208 ? -8.779 3.477 -12.563 1.00 41.71 197 ASP A C 1
ATOM 1583 O O . ASP A 1 208 ? -9.030 4.591 -12.134 1.00 48.27 197 ASP A O 1
ATOM 1588 N N . ILE A 1 209 ? -7.534 3.017 -12.798 1.00 42.10 198 ILE A N 1
ATOM 1589 C CA . ILE A 1 209 ? -6.318 3.753 -12.464 1.00 46.14 198 ILE A CA 1
ATOM 1590 C C . ILE A 1 209 ? -6.092 4.997 -13.351 1.00 47.71 198 ILE A C 1
ATOM 1591 O O . ILE A 1 209 ? -5.432 5.943 -12.914 1.00 47.60 198 ILE A O 1
ATOM 1596 N N . ARG A 1 210 ? -6.664 5.024 -14.554 1.00 48.74 199 ARG A N 1
ATOM 1597 C CA . ARG A 1 210 ? -6.650 6.198 -15.441 1.00 53.06 199 ARG A CA 1
ATOM 1598 C C . ARG A 1 210 ? -7.610 7.334 -14.982 1.00 52.80 199 ARG A C 1
ATOM 1599 O O . ARG A 1 210 ? -7.221 8.485 -14.953 1.00 51.50 199 ARG A O 1
ATOM 1607 N N . THR A 1 211 ? -8.868 7.026 -14.668 1.00 52.51 200 THR A N 1
ATOM 1608 C CA . THR A 1 211 ? -9.825 8.048 -14.284 1.00 50.58 200 THR A CA 1
ATOM 1609 C C . THR A 1 211 ? -9.811 8.253 -12.751 1.00 51.61 200 THR A C 1
ATOM 1610 O O . THR A 1 211 ? -10.381 9.225 -12.259 1.00 49.36 200 THR A O 1
ATOM 1614 N N . CYS A 1 212 ? -9.255 7.310 -11.967 1.00 47.53 201 CYS A N 1
ATOM 1615 C CA . CYS A 1 212 ? -9.481 7.264 -10.519 1.00 46.02 201 CYS A CA 1
ATOM 1616 C C . CYS A 1 212 ? -10.943 7.305 -10.085 1.00 44.47 201 CYS A C 1
ATOM 1617 O O . CYS A 1 212 ? -11.233 7.895 -9.049 1.00 41.26 201 CYS A O 1
ATOM 1620 N N . LYS A 1 213 ? -11.838 6.604 -10.812 1.00 45.01 202 LYS A N 1
ATOM 1621 C CA . LYS A 1 213 ? -13.186 6.343 -10.331 1.00 44.77 202 LYS A CA 1
ATOM 1622 C C . LYS A 1 213 ? -13.431 4.843 -10.261 1.00 46.18 202 LYS A C 1
ATOM 1623 O O . LYS A 1 213 ? -12.767 4.075 -10.972 1.00 42.90 202 LYS A O 1
ATOM 1629 N N . TRP A 1 214 ? -14.417 4.448 -9.441 1.00 43.88 203 TRP A N 1
ATOM 1630 C CA . TRP A 1 214 ? -14.866 3.059 -9.443 1.00 45.52 203 TRP A CA 1
ATOM 1631 C C . TRP A 1 214 ? -15.195 2.556 -10.854 1.00 42.54 203 TRP A C 1
ATOM 1632 O O . TRP A 1 214 ? -15.860 3.236 -11.597 1.00 46.65 203 TRP A O 1
ATOM 1643 N N . SER A 1 215 ? -14.721 1.361 -11.211 1.00 42.46 204 SER A N 1
ATOM 1644 C CA . SER A 1 215 ? -14.896 0.799 -12.557 1.00 40.65 204 SER A CA 1
ATOM 1645 C C . SER A 1 215 ? -16.182 -0.015 -12.631 1.00 42.22 204 SER A C 1
ATOM 1646 O O . SER A 1 215 ? -16.316 -1.003 -11.904 1.00 44.18 204 SER A O 1
ATOM 1649 N N . PRO A 1 216 ? -17.210 0.365 -13.432 1.00 44.35 205 PRO A N 1
ATOM 1650 C CA . PRO A 1 216 ? -18.407 -0.476 -13.509 1.00 46.86 205 PRO A CA 1
ATOM 1651 C C . PRO A 1 216 ? -18.023 -1.918 -13.894 1.00 47.00 205 PRO A C 1
ATOM 1652 O O . PRO A 1 216 ? -18.499 -2.889 -13.304 1.00 52.45 205 PRO A O 1
ATOM 1656 N N . GLU A 1 217 ? -17.113 -2.079 -14.851 1.00 49.88 206 GLU A N 1
ATOM 1657 C CA . GLU A 1 217 ? -16.725 -3.415 -15.284 1.00 47.73 206 GLU A CA 1
ATOM 1658 C C . GLU A 1 217 ? -16.060 -4.233 -14.155 1.00 48.00 206 GLU A C 1
ATOM 1659 O O . GLU A 1 217 ? -16.404 -5.397 -13.937 1.00 48.26 206 GLU A O 1
ATOM 1665 N N . LEU A 1 218 ? -15.070 -3.679 -13.444 1.00 43.67 207 LEU A N 1
ATOM 1666 C CA . LEU A 1 218 ? -14.413 -4.422 -12.370 1.00 45.42 207 LEU A CA 1
ATOM 1667 C C . LEU A 1 218 ? -15.360 -4.716 -11.186 1.00 45.21 207 LEU A C 1
ATOM 1668 O O . LEU A 1 218 ? -15.263 -5.802 -10.596 1.00 41.99 207 LEU A O 1
ATOM 1673 N N . CYS A 1 219 ? -16.284 -3.793 -10.861 1.00 40.31 208 CYS A N 1
ATOM 1674 C CA . CYS A 1 219 ? -17.283 -4.037 -9.812 1.00 45.99 208 CYS A CA 1
ATOM 1675 C C . CYS A 1 219 ? -18.246 -5.181 -10.176 1.00 45.76 208 CYS A C 1
ATOM 1676 O O . CYS A 1 219 ? -18.469 -6.075 -9.353 1.00 47.35 208 CYS A O 1
ATOM 1679 N N . ASP A 1 220 ? -18.773 -5.163 -11.411 1.00 51.39 209 ASP A N 1
ATOM 1680 C CA . ASP A 1 220 ? -19.657 -6.227 -11.919 1.00 56.21 209 ASP A CA 1
ATOM 1681 C C . ASP A 1 220 ? -18.969 -7.588 -11.915 1.00 49.50 209 ASP A C 1
ATOM 1682 O O . ASP A 1 220 ? -19.508 -8.543 -11.383 1.00 47.37 209 ASP A O 1
ATOM 1687 N N . LYS A 1 221 ? -17.765 -7.635 -12.439 1.00 49.64 210 LYS A N 1
ATOM 1688 C CA . LYS A 1 221 ? -17.047 -8.880 -12.564 1.00 53.46 210 LYS A CA 1
ATOM 1689 C C . LYS A 1 221 ? -16.560 -9.432 -11.234 1.00 59.65 210 LYS A C 1
ATOM 1690 O O . LYS A 1 221 ? -16.370 -10.632 -11.201 1.00 61.63 210 LYS A O 1
ATOM 1696 N N . LEU A 1 222 ? -16.318 -8.611 -10.194 1.00 49.10 211 LEU A N 1
ATOM 1697 C CA . LEU A 1 222 ? -16.018 -9.176 -8.891 1.00 48.07 211 LEU A CA 1
ATOM 1698 C C . LEU A 1 222 ? -17.258 -9.357 -8.015 1.00 44.30 211 LEU A C 1
ATOM 1699 O O . LEU A 1 222 ? -17.104 -9.793 -6.859 1.00 45.00 211 LEU A O 1
ATOM 1704 N N . GLY A 1 223 ? -18.446 -9.090 -8.592 1.00 42.38 212 GLY A N 1
ATOM 1705 C CA . GLY A 1 223 ? -19.709 -9.182 -7.888 1.00 44.55 212 GLY A CA 1
ATOM 1706 C C . GLY A 1 223 ? -19.719 -8.341 -6.614 1.00 50.18 212 GLY A C 1
ATOM 1707 O O . GLY A 1 223 ? -20.349 -8.796 -5.637 1.00 44.96 212 GLY A O 1
ATOM 1708 N N . ILE A 1 224 ? -19.141 -7.108 -6.703 1.00 51.07 213 ILE A N 1
ATOM 1709 C CA . ILE A 1 224 ? -19.237 -6.109 -5.640 1.00 50.39 213 ILE A CA 1
ATOM 1710 C C . ILE A 1 224 ? -20.030 -4.885 -6.129 1.00 49.04 213 ILE A C 1
ATOM 1711 O O . ILE A 1 224 ? -19.608 -4.229 -7.082 1.00 43.67 213 ILE A O 1
ATOM 1716 N N . PRO A 1 225 ? -21.206 -4.582 -5.526 1.00 44.03 214 PRO A N 1
ATOM 1717 C CA . PRO A 1 225 ? -22.013 -3.428 -5.898 1.00 45.19 214 PRO A CA 1
ATOM 1718 C C . PRO A 1 225 ? -21.284 -2.140 -5.491 1.00 49.64 214 PRO A C 1
ATOM 1719 O O . PRO A 1 225 ? -20.771 -2.011 -4.349 1.00 51.55 214 PRO A O 1
ATOM 1723 N N . MET A 1 226 ? -21.175 -1.252 -6.474 1.00 47.65 215 MET A N 1
ATOM 1724 C CA . MET A 1 226 ? -20.452 -0.002 -6.373 1.00 48.00 215 MET A CA 1
ATOM 1725 C C . MET A 1 226 ? -21.007 0.860 -5.216 1.00 44.87 215 MET A C 1
ATOM 1726 O O . MET A 1 226 ? -20.223 1.538 -4.572 1.00 46.30 215 MET A O 1
ATOM 1731 N N . ALA A 1 227 ? -22.299 0.741 -4.875 1.00 42.72 216 ALA A N 1
ATOM 1732 C CA . ALA A 1 227 ? -22.876 1.466 -3.752 1.00 43.40 216 ALA A CA 1
ATOM 1733 C C . ALA A 1 227 ? -22.384 0.986 -2.369 1.00 43.75 216 ALA A C 1
ATOM 1734 O O . ALA A 1 227 ? -22.656 1.630 -1.353 1.00 46.18 216 ALA A O 1
ATOM 1736 N N . CYS A 1 228 ? -21.723 -0.184 -2.279 1.00 41.69 217 CYS A N 1
ATOM 1737 C CA . CYS A 1 228 ? -21.096 -0.687 -1.040 1.00 39.84 217 CYS A CA 1
ATOM 1738 C C . CYS A 1 228 ? -19.765 -0.007 -0.809 1.00 39.41 217 CYS A C 1
ATOM 1739 O O . CYS A 1 228 ? -19.156 -0.233 0.213 1.00 44.73 217 CYS A O 1
ATOM 1742 N N . LEU A 1 229 ? -19.282 0.782 -1.768 1.00 41.59 218 LEU A N 1
ATOM 1743 C CA . LEU A 1 229 ? -17.911 1.292 -1.708 1.00 39.23 218 LEU A CA 1
ATOM 1744 C C . LEU A 1 229 ? -17.932 2.741 -1.253 1.00 37.56 218 LEU A C 1
ATOM 1745 O O . LEU A 1 229 ? -18.889 3.457 -1.495 1.00 36.72 218 LEU A O 1
ATOM 1750 N N . PRO A 1 230 ? -16.873 3.240 -0.594 1.00 40.84 219 PRO A N 1
ATOM 1751 C CA . PRO A 1 230 ? -16.836 4.652 -0.179 1.00 39.75 219 PRO A CA 1
ATOM 1752 C C . PRO A 1 230 ? -16.748 5.570 -1.389 1.00 41.03 219 PRO A C 1
ATOM 1753 O O . PRO A 1 230 ? -16.426 5.136 -2.468 1.00 40.96 219 PRO A O 1
ATOM 1757 N N . GLU A 1 231 ? -17.083 6.848 -1.187 1.00 42.10 220 GLU A N 1
ATOM 1758 C CA . GLU A 1 231 ? -16.769 7.897 -2.144 1.00 43.96 220 GLU A CA 1
ATOM 1759 C C . GLU A 1 231 ? -15.268 8.205 -2.194 1.00 38.33 220 GLU A C 1
ATOM 1760 O O . GLU A 1 231 ? -14.630 8.503 -1.176 1.00 47.96 220 GLU A O 1
ATOM 1766 N N . ILE A 1 232 ? -14.734 8.210 -3.399 1.00 36.06 221 ILE A N 1
ATOM 1767 C CA . ILE A 1 232 ? -13.330 8.536 -3.635 1.00 40.38 221 ILE A CA 1
ATOM 1768 C C . ILE A 1 232 ? -13.092 10.057 -3.595 1.00 37.77 221 ILE A C 1
ATOM 1769 O O . ILE A 1 232 ? -13.810 10.835 -4.220 1.00 38.45 221 ILE A O 1
ATOM 1774 N N . ARG A 1 233 ? -12.021 10.457 -2.872 1.00 40.31 222 ARG A N 1
ATOM 1775 C CA . ARG A 1 233 ? -11.539 11.832 -2.769 1.00 36.91 222 ARG A CA 1
ATOM 1776 C C . ARG A 1 233 ? -10.033 11.873 -3.019 1.00 38.83 222 ARG A C 1
ATOM 1777 O O . ARG A 1 233 ? -9.347 10.835 -3.160 1.00 39.24 222 ARG A O 1
ATOM 1785 N N . SER A 1 234 ? -9.456 13.074 -3.015 1.00 36.24 223 SER A N 1
ATOM 1786 C CA . SER A 1 234 ? -8.005 13.233 -3.038 1.00 38.89 223 SER A CA 1
ATOM 1787 C C . SER A 1 234 ? -7.387 12.920 -1.662 1.00 35.57 223 SER A C 1
ATOM 1788 O O . SER A 1 234 ? -8.102 12.554 -0.729 1.00 36.96 223 SER A O 1
ATOM 1791 N N . ASN A 1 235 ? -6.054 13.049 -1.563 1.00 35.32 224 ASN A N 1
ATOM 1792 C CA . ASN A 1 235 ? -5.340 12.862 -0.313 1.00 34.88 224 ASN A CA 1
ATOM 1793 C C . ASN A 1 235 ? -5.415 14.065 0.644 1.00 38.18 224 ASN A C 1
ATOM 1794 O O . ASN A 1 235 ? -5.011 13.939 1.808 1.00 38.39 224 ASN A O 1
ATOM 1799 N N . SER A 1 236 ? -5.891 15.228 0.167 1.00 41.66 225 SER A N 1
ATOM 1800 C CA . SER A 1 236 ? -5.585 16.530 0.785 1.00 39.12 225 SER A CA 1
ATOM 1801 C C . SER A 1 236 ? -6.762 17.484 0.612 1.00 35.08 225 SER A C 1
ATOM 1802 O O . SER A 1 236 ? -6.863 18.147 -0.361 1.00 38.00 225 SER A O 1
ATOM 1805 N N . GLU A 1 237 ? -7.757 17.354 1.475 1.00 38.22 226 GLU A N 1
ATOM 1806 C CA . GLU A 1 237 ? -9.001 18.118 1.447 1.00 39.98 226 GLU A CA 1
ATOM 1807 C C . GLU A 1 237 ? -9.746 17.804 2.747 1.00 36.46 226 GLU A C 1
ATOM 1808 O O . GLU A 1 237 ? -9.271 16.967 3.502 1.00 34.63 226 GLU A O 1
ATOM 1814 N N . LEU A 1 238 ? -10.906 18.408 2.983 1.00 38.38 227 LEU A N 1
ATOM 1815 C CA . LEU A 1 238 ? -11.639 18.224 4.241 1.00 39.78 227 LEU A CA 1
ATOM 1816 C C . LEU A 1 238 ? -12.407 16.899 4.206 1.00 38.28 227 LEU A C 1
ATOM 1817 O O . LEU A 1 238 ? -13.270 16.694 3.363 1.00 40.26 227 LEU A O 1
ATOM 1822 N N . PHE A 1 239 ? -12.116 15.997 5.133 1.00 37.21 228 PHE A N 1
ATOM 1823 C CA . PHE A 1 239 ? -12.742 14.677 5.127 1.00 40.62 228 PHE A CA 1
ATOM 1824 C C . PHE A 1 239 ? -13.900 14.719 6.120 1.00 41.72 228 PHE A C 1
ATOM 1825 O O . PHE A 1 239 ? -15.010 14.281 5.851 1.00 45.04 228 PHE A O 1
ATOM 1833 N N . THR A 1 240 ? -13.611 15.219 7.325 1.00 44.08 229 THR A N 1
ATOM 1834 C CA . THR A 1 240 ? -14.557 15.263 8.424 1.00 40.89 229 THR A CA 1
ATOM 1835 C C . THR A 1 240 ? -13.890 15.991 9.562 1.00 40.26 229 THR A C 1
ATOM 1836 O O . THR A 1 240 ? -12.681 15.952 9.637 1.00 42.80 229 THR A O 1
ATOM 1840 N N . TYR A 1 241 ? -14.718 16.570 10.438 1.00 42.09 230 TYR A N 1
ATOM 1841 C CA . TYR A 1 241 ? -14.302 16.957 11.763 1.00 42.68 230 TYR A CA 1
ATOM 1842 C C . TYR A 1 241 ? -14.327 15.716 12.636 1.00 39.85 230 TYR A C 1
ATOM 1843 O O . TYR A 1 241 ? -15.083 14.799 12.369 1.00 44.70 230 TYR A O 1
ATOM 1852 N N . VAL A 1 242 ? -13.498 15.716 13.681 1.00 37.95 231 VAL A N 1
ATOM 1853 C CA . VAL A 1 242 ? -13.591 14.669 14.696 1.00 40.37 231 VAL A CA 1
ATOM 1854 C C . VAL A 1 242 ? -14.834 14.866 15.562 1.00 43.93 231 VAL A C 1
ATOM 1855 O O . VAL A 1 242 ? -14.889 15.822 16.315 1.00 46.30 231 VAL A O 1
ATOM 1859 N N . LEU A 1 243 ? -15.843 13.994 15.395 1.00 46.13 232 LEU A N 1
ATOM 1860 C CA . LEU A 1 243 ? -17.155 14.119 16.037 1.00 38.23 232 LEU A CA 1
ATOM 1861 C C . LEU A 1 243 ? -17.356 12.992 17.051 1.00 42.44 232 LEU A C 1
ATOM 1862 O O . LEU A 1 243 ? -18.136 13.131 17.950 1.00 46.10 232 LEU A O 1
ATOM 1867 N N . SER A 1 244 ? -16.555 11.906 17.040 1.00 50.01 233 SER A N 1
ATOM 1868 C CA . SER A 1 244 ? -16.577 10.802 18.023 1.00 46.81 233 SER A CA 1
ATOM 1869 C C . SER A 1 244 ? -16.047 11.262 19.391 1.00 41.42 233 SER A C 1
ATOM 1870 O O . SER A 1 244 ? -14.964 11.831 19.445 1.00 39.72 233 SER A O 1
ATOM 1873 N N . ASP A 1 245 ? -16.735 10.901 20.485 1.00 39.93 234 ASP A N 1
ATOM 1874 C CA . ASP A 1 245 ? -16.225 11.050 21.841 1.00 49.48 234 ASP A CA 1
ATOM 1875 C C . ASP A 1 245 ? -16.157 9.683 22.499 1.00 51.16 234 ASP A C 1
ATOM 1876 O O . ASP A 1 245 ? -15.829 9.596 23.657 1.00 51.98 234 ASP A O 1
ATOM 1881 N N . GLU A 1 246 ? -16.225 8.627 21.691 1.00 53.78 235 GLU A N 1
ATOM 1882 C CA . GLU A 1 246 ? -15.521 7.384 21.915 1.00 59.91 235 GLU A CA 1
ATOM 1883 C C . GLU A 1 246 ? -14.043 7.560 22.288 1.00 58.92 235 GLU A C 1
ATOM 1884 O O . GLU A 1 246 ? -13.247 8.152 21.541 1.00 48.60 235 GLU A O 1
ATOM 1890 N N . GLY A 1 247 ? -13.718 6.979 23.467 1.00 45.59 236 GLY A N 1
ATOM 1891 C CA . GLY A 1 247 ? -12.414 7.037 24.117 1.00 45.46 236 GLY A CA 1
ATOM 1892 C C . GLY A 1 247 ? -12.034 8.411 24.676 1.00 44.09 236 GLY A C 1
ATOM 1893 O O . GLY A 1 247 ? -10.869 8.647 24.955 1.00 44.41 236 GLY A O 1
ATOM 1894 N N . GLY A 1 248 ? -12.991 9.340 24.697 1.00 40.94 237 GLY A N 1
ATOM 1895 C CA . GLY A 1 248 ? -12.798 10.733 25.093 1.00 47.19 237 GLY A CA 1
ATOM 1896 C C . GLY A 1 248 ? -12.043 11.531 24.034 1.00 48.65 237 GLY A C 1
ATOM 1897 O O . GLY A 1 248 ? -11.404 12.504 24.396 1.00 42.91 237 GLY A O 1
ATOM 1898 N N . LEU A 1 249 ? -12.078 11.086 22.758 1.00 38.93 238 LEU A N 1
ATOM 1899 C CA . LEU A 1 249 ? -11.280 11.698 21.711 1.00 35.97 238 LEU A CA 1
ATOM 1900 C C . LEU A 1 249 ? -11.563 13.192 21.570 1.00 34.66 238 LEU A C 1
ATOM 1901 O O . LEU A 1 249 ? -10.629 13.975 21.555 1.00 32.47 238 LEU A O 1
ATOM 1906 N N . SER A 1 250 ? -12.810 13.591 21.300 1.00 38.58 239 SER A N 1
ATOM 1907 C CA . SER A 1 250 ? -13.099 14.970 20.887 1.00 41.74 239 SER A CA 1
ATOM 1908 C C . SER A 1 250 ? -13.026 15.946 22.062 1.00 37.22 239 SER A C 1
ATOM 1909 O O . SER A 1 250 ? -12.551 17.068 21.922 1.00 38.98 239 SER A O 1
ATOM 1912 N N . THR A 1 251 ? -13.330 15.457 23.245 1.00 39.37 240 THR A N 1
ATOM 1913 C CA . THR A 1 251 ? -13.023 16.147 24.495 1.00 53.27 240 THR A CA 1
ATOM 1914 C C . THR A 1 251 ? -11.520 16.374 24.677 1.00 51.56 240 THR A C 1
ATOM 1915 O O . THR A 1 251 ? -11.125 17.393 25.234 1.00 43.58 240 THR A O 1
ATOM 1919 N N . ALA A 1 252 ? -10.677 15.396 24.316 1.00 43.03 241 ALA A N 1
ATOM 1920 C CA . ALA A 1 252 ? -9.250 15.558 24.490 1.00 44.60 241 ALA A CA 1
ATOM 1921 C C . ALA A 1 252 ? -8.741 16.575 23.481 1.00 40.62 241 ALA A C 1
ATOM 1922 O O . ALA A 1 252 ? -7.768 17.225 23.771 1.00 44.41 241 ALA A O 1
ATOM 1924 N N . LEU A 1 253 ? -9.320 16.632 22.275 1.00 38.43 242 LEU A N 1
ATOM 1925 C CA . LEU A 1 253 ? -8.888 17.573 21.236 1.00 39.10 242 LEU A CA 1
ATOM 1926 C C . LEU A 1 253 ? -9.381 18.985 21.621 1.00 40.69 242 LEU A C 1
ATOM 1927 O O . LEU A 1 253 ? -8.703 19.913 21.252 1.00 39.00 242 LEU A O 1
ATOM 1932 N N . ARG A 1 254 ? -10.506 19.100 22.367 1.00 42.50 243 ARG A N 1
ATOM 1933 C CA . ARG A 1 254 ? -11.017 20.328 22.997 1.00 43.69 243 ARG A CA 1
ATOM 1934 C C . ARG A 1 254 ? -11.725 21.208 21.972 1.00 45.78 243 ARG A C 1
ATOM 1935 O O . ARG A 1 254 ? -12.901 21.481 22.102 1.00 48.53 243 ARG A O 1
ATOM 1943 N N . HIS A 1 255 ? -11.027 21.516 20.878 1.00 46.76 244 HIS A N 1
ATOM 1944 C CA . HIS A 1 255 ? -11.550 22.359 19.817 1.00 47.14 244 HIS A CA 1
ATOM 1945 C C . HIS A 1 255 ? -11.921 21.520 18.579 1.00 45.06 244 HIS A C 1
ATOM 1946 O O . HIS A 1 255 ? -11.407 20.417 18.348 1.00 36.96 244 HIS A O 1
ATOM 1953 N N . PRO A 1 256 ? -12.845 22.049 17.749 1.00 42.58 245 PRO A N 1
ATOM 1954 C CA . PRO A 1 256 ? -13.220 21.358 16.523 1.00 41.68 245 PRO A CA 1
ATOM 1955 C C . PRO A 1 256 ? -11.945 21.086 15.726 1.00 41.67 245 PRO A C 1
ATOM 1956 O O . PRO A 1 256 ? -11.248 22.015 15.378 1.00 43.90 245 PRO A O 1
ATOM 1960 N N . THR A 1 257 ? -11.647 19.825 15.430 1.00 41.13 246 THR A N 1
ATOM 1961 C CA . THR A 1 257 ? -10.402 19.530 14.726 1.00 39.87 246 THR A CA 1
ATOM 1962 C C . THR A 1 257 ? -10.681 18.789 13.416 1.00 37.14 246 THR A C 1
ATOM 1963 O O . THR A 1 257 ? -11.244 17.677 13.423 1.00 33.70 246 THR A O 1
ATOM 1967 N N . PRO A 1 258 ? -10.346 19.414 12.258 1.00 37.50 247 PRO A N 1
ATOM 1968 C CA . PRO A 1 258 ? -10.579 18.789 10.941 1.00 38.77 247 PRO A CA 1
ATOM 1969 C C . PRO A 1 258 ? -9.520 17.764 10.536 1.00 36.72 247 PRO A C 1
ATOM 1970 O O . PRO A 1 258 ? -8.303 17.988 10.655 1.00 35.48 247 PRO A O 1
ATOM 1974 N N . ILE A 1 259 ? -10.007 16.635 10.018 1.00 41.35 248 ILE A N 1
ATOM 1975 C CA . ILE A 1 259 ? -9.169 15.674 9.271 1.00 36.22 248 ILE A CA 1
ATOM 1976 C C . ILE A 1 259 ? -9.105 16.072 7.812 1.00 34.36 248 ILE A C 1
ATOM 1977 O O . ILE A 1 259 ? -10.127 16.046 7.076 1.00 33.74 248 ILE A O 1
ATOM 1982 N N . MET A 1 260 ? -7.895 16.484 7.412 1.00 34.60 249 MET A N 1
ATOM 1983 C CA . MET A 1 260 ? -7.747 17.036 6.071 1.00 34.95 249 MET A CA 1
ATOM 1984 C C . MET A 1 260 ? -6.650 16.320 5.277 1.00 36.08 249 MET A C 1
ATOM 1985 O O . MET A 1 260 ? -6.236 16.809 4.215 1.00 39.77 249 MET A O 1
ATOM 1990 N N . GLY A 1 261 ? -6.215 15.132 5.752 1.00 38.27 250 GLY A N 1
ATOM 1991 C CA . GLY A 1 261 ? -5.253 14.337 4.994 1.00 37.22 250 GLY A CA 1
ATOM 1992 C C . GLY A 1 261 ? -5.536 12.867 5.183 1.00 35.00 250 GLY A C 1
ATOM 1993 O O . GLY A 1 261 ? -5.874 12.478 6.290 1.00 32.57 250 GLY A O 1
ATOM 1994 N N . SER A 1 262 ? -5.459 12.099 4.068 1.00 39.18 251 SER A N 1
ATOM 1995 C CA . SER A 1 262 ? -5.601 10.641 4.095 1.00 37.92 251 SER A CA 1
ATOM 1996 C C . SER A 1 262 ? -4.759 10.062 2.981 1.00 38.82 251 SER A C 1
ATOM 1997 O O . SER A 1 262 ? -4.953 10.426 1.803 1.00 32.97 251 SER A O 1
ATOM 2000 N N . ILE A 1 263 ? -3.820 9.169 3.379 1.00 35.10 252 ILE A N 1
ATOM 2001 C CA . ILE A 1 263 ? -2.937 8.577 2.383 1.00 37.52 252 ILE A CA 1
ATOM 2002 C C . ILE A 1 263 ? -2.596 7.147 2.777 1.00 37.03 252 ILE A C 1
ATOM 2003 O O . ILE A 1 263 ? -2.488 6.887 3.964 1.00 31.81 252 ILE A O 1
ATOM 2008 N N . ALA A 1 264 ? -2.673 6.253 1.778 1.00 34.44 253 ALA A N 1
ATOM 2009 C CA . ALA A 1 264 ? -2.102 4.914 1.858 1.00 34.17 253 ALA A CA 1
ATOM 2010 C C . ALA A 1 264 ? -0.665 4.948 2.433 1.00 30.78 253 ALA A C 1
ATOM 2011 O O . ALA A 1 264 ? 0.137 5.775 1.988 1.00 31.80 253 ALA A O 1
ATOM 2013 N N . ASP A 1 265 ? -0.333 4.093 3.410 1.00 27.44 254 ASP A N 1
ATOM 2014 C CA . ASP A 1 265 ? 0.893 4.289 4.200 1.00 32.02 254 ASP A CA 1
ATOM 2015 C C . ASP A 1 265 ? 2.158 4.407 3.359 1.00 32.12 254 ASP A C 1
ATOM 2016 O O . ASP A 1 265 ? 2.985 5.311 3.594 1.00 32.29 254 ASP A O 1
ATOM 2021 N N . GLN A 1 266 ? 2.363 3.494 2.396 1.00 29.65 255 GLN A N 1
ATOM 2022 C CA . GLN A 1 266 ? 3.633 3.520 1.681 1.00 27.98 255 GLN A CA 1
ATOM 2023 C C . GLN A 1 266 ? 3.755 4.779 0.827 1.00 28.12 255 GLN A C 1
ATOM 2024 O O . GLN A 1 266 ? 4.876 5.261 0.638 1.00 30.89 255 GLN A O 1
ATOM 2030 N N . GLN A 1 267 ? 2.631 5.209 0.216 1.00 28.16 256 GLN A N 1
ATOM 2031 C CA . GLN A 1 267 ? 2.584 6.475 -0.468 1.00 31.94 256 GLN A CA 1
ATOM 2032 C C . GLN A 1 267 ? 2.853 7.639 0.515 1.00 31.05 256 GLN A C 1
ATOM 2033 O O . GLN A 1 267 ? 3.531 8.580 0.143 1.00 34.46 256 GLN A O 1
ATOM 2039 N N . GLY A 1 268 ? 2.340 7.583 1.756 1.00 34.58 257 GLY A N 1
ATOM 2040 C CA . GLY A 1 268 ? 2.715 8.546 2.777 1.00 32.27 257 GLY A CA 1
ATOM 2041 C C . GLY A 1 268 ? 4.247 8.654 2.939 1.00 33.13 257 GLY A C 1
ATOM 2042 O O . GLY A 1 268 ? 4.802 9.772 3.041 1.00 34.61 257 GLY A O 1
ATOM 2043 N N . ALA A 1 269 ? 4.914 7.487 3.046 1.00 29.36 258 ALA A N 1
ATOM 2044 C CA . ALA A 1 269 ? 6.361 7.400 3.211 1.00 29.16 258 ALA A CA 1
ATOM 2045 C C . ALA A 1 269 ? 7.046 8.041 2.003 1.00 32.58 258 ALA A C 1
ATOM 2046 O O . ALA A 1 269 ? 8.095 8.646 2.150 1.00 36.81 258 ALA A O 1
ATOM 2048 N N . LEU A 1 270 ? 6.503 7.803 0.801 1.00 32.30 259 LEU A N 1
ATOM 2049 C CA . LEU A 1 270 ? 7.095 8.382 -0.396 1.00 35.67 259 LEU A CA 1
ATOM 2050 C C . LEU A 1 270 ? 7.060 9.909 -0.323 1.00 37.54 259 LEU A C 1
ATOM 2051 O O . LEU A 1 270 ? 8.061 10.596 -0.630 1.00 40.91 259 LEU A O 1
ATOM 2056 N N . LEU A 1 271 ? 5.891 10.470 0.065 1.00 38.46 260 LEU A N 1
ATOM 2057 C CA . LEU A 1 271 ? 5.714 11.916 0.234 1.00 40.14 260 LEU A CA 1
ATOM 2058 C C . LEU A 1 271 ? 6.608 12.459 1.377 1.00 38.72 260 LEU A C 1
ATOM 2059 O O . LEU A 1 271 ? 7.222 13.521 1.245 1.00 37.36 260 LEU A O 1
ATOM 2064 N N . GLY A 1 272 ? 6.651 11.732 2.521 1.00 36.47 261 GLY A N 1
ATOM 2065 C CA . GLY A 1 272 ? 7.414 12.142 3.672 1.00 34.68 261 GLY A CA 1
ATOM 2066 C C . GLY A 1 272 ? 8.908 12.118 3.384 1.00 38.65 261 GLY A C 1
ATOM 2067 O O . GLY A 1 272 ? 9.654 12.808 4.053 1.00 37.73 261 GLY A O 1
ATOM 2068 N N . ASN A 1 273 ? 9.349 11.310 2.402 1.00 37.27 262 ASN A N 1
ATOM 2069 C CA . ASN A 1 273 ? 10.720 11.283 1.930 1.00 38.40 262 ASN A CA 1
ATOM 2070 C C . ASN A 1 273 ? 10.941 12.368 0.858 1.00 41.31 262 ASN A C 1
ATOM 2071 O O . ASN A 1 273 ? 12.024 12.439 0.237 1.00 40.34 262 ASN A O 1
ATOM 2076 N N . MET A 1 274 ? 9.904 13.176 0.575 1.00 37.12 263 MET A N 1
ATOM 2077 C CA . MET A 1 274 ? 10.014 14.302 -0.338 1.00 40.41 263 MET A CA 1
ATOM 2078 C C . MET A 1 274 ? 10.161 13.823 -1.780 1.00 42.48 263 MET A C 1
ATOM 2079 O O . MET A 1 274 ? 10.698 14.542 -2.580 1.00 42.73 263 MET A O 1
ATOM 2084 N N . CYS A 1 275 ? 9.624 12.645 -2.126 1.00 42.13 264 CYS A N 1
ATOM 2085 C CA . CYS A 1 275 ? 9.703 12.114 -3.474 1.00 42.92 264 CYS A CA 1
ATOM 2086 C C . CYS A 1 275 ? 8.461 12.529 -4.289 1.00 44.82 264 CYS A C 1
ATOM 2087 O O . CYS A 1 275 ? 7.687 11.712 -4.781 1.00 45.64 264 CYS A O 1
ATOM 2090 N N . PHE A 1 276 ? 8.401 13.800 -4.672 1.00 44.29 265 PHE A N 1
ATOM 2091 C CA . PHE A 1 276 ? 7.233 14.322 -5.368 1.00 45.19 265 PHE A CA 1
ATOM 2092 C C . PHE A 1 276 ? 7.351 14.350 -6.879 1.00 45.08 265 PHE A C 1
ATOM 2093 O O . PHE A 1 276 ? 6.389 14.759 -7.516 1.00 44.91 265 PHE A O 1
ATOM 2101 N N . LYS A 1 277 ? 8.559 14.142 -7.422 1.00 48.27 266 LYS A N 1
ATOM 2102 C CA . LYS A 1 277 ? 8.817 14.362 -8.838 1.00 53.29 266 LYS A CA 1
ATOM 2103 C C . LYS A 1 277 ? 9.209 13.059 -9.511 1.00 46.24 266 LYS A C 1
ATOM 2104 O O . LYS A 1 277 ? 9.725 12.164 -8.864 1.00 52.39 266 LYS A O 1
ATOM 2110 N N . GLU A 1 278 ? 9.107 13.027 -10.832 1.00 44.47 267 GLU A N 1
ATOM 2111 C CA . GLU A 1 278 ? 9.391 11.873 -11.653 1.00 46.06 267 GLU A CA 1
ATOM 2112 C C . GLU A 1 278 ? 10.790 11.329 -11.347 1.00 43.20 267 GLU A C 1
ATOM 2113 O O . GLU A 1 278 ? 11.775 11.987 -11.469 1.00 41.87 267 GLU A O 1
ATOM 2119 N N . GLY A 1 279 ? 10.877 10.074 -10.967 1.00 39.97 268 GLY A N 1
ATOM 2120 C CA . GLY A 1 279 ? 12.160 9.416 -10.838 1.00 40.38 268 GLY A CA 1
ATOM 2121 C C . GLY A 1 279 ? 12.599 9.266 -9.393 1.00 39.83 268 GLY A C 1
ATOM 2122 O O . GLY A 1 279 ? 13.415 8.387 -9.122 1.00 42.66 268 GLY A O 1
ATOM 2123 N N . GLU A 1 280 ? 12.009 10.046 -8.478 1.00 41.10 269 GLU A N 1
ATOM 2124 C CA . GLU A 1 280 ? 12.401 10.041 -7.073 1.00 39.51 269 GLU A CA 1
ATOM 2125 C C . GLU A 1 280 ? 11.706 8.852 -6.389 1.00 39.04 269 GLU A C 1
ATOM 2126 O O . GLU A 1 280 ? 10.497 8.626 -6.527 1.00 37.91 269 GLU A O 1
ATOM 2132 N N . SER A 1 281 ? 12.520 8.086 -5.648 1.00 38.18 270 SER A N 1
ATOM 2133 C CA . SER A 1 281 ? 12.195 6.764 -5.157 1.00 39.87 270 SER A CA 1
ATOM 2134 C C . SER A 1 281 ? 12.523 6.593 -3.689 1.00 38.36 270 SER A C 1
ATOM 2135 O O . SER A 1 281 ? 13.478 7.204 -3.202 1.00 47.53 270 SER A O 1
ATOM 2138 N N . LYS A 1 282 ? 11.850 5.654 -3.041 1.00 39.37 271 LYS A N 1
ATOM 2139 C CA . LYS A 1 282 ? 12.225 5.266 -1.685 1.00 39.63 271 LYS A CA 1
ATOM 2140 C C . LYS A 1 282 ? 11.963 3.750 -1.540 1.00 41.63 271 LYS A C 1
ATOM 2141 O O . LYS A 1 282 ? 11.070 3.199 -2.198 1.00 39.73 271 LYS A O 1
ATOM 2147 N N . ASN A 1 283 ? 12.729 3.120 -0.655 1.00 34.55 272 ASN A N 1
ATOM 2148 C CA . ASN A 1 283 ? 12.534 1.745 -0.243 1.00 39.31 272 ASN A CA 1
ATOM 2149 C C . ASN A 1 283 ? 12.450 1.723 1.276 1.00 37.31 272 ASN A C 1
ATOM 2150 O O . ASN A 1 283 ? 13.375 2.232 1.970 1.00 36.91 272 ASN A O 1
ATOM 2155 N N . THR A 1 284 ? 11.356 1.146 1.783 1.00 29.61 273 THR A N 1
ATOM 2156 C CA . THR A 1 284 ? 11.235 0.917 3.220 1.00 29.18 273 THR A CA 1
ATOM 2157 C C . THR A 1 284 ? 11.683 -0.479 3.553 1.00 30.85 273 THR A C 1
ATOM 2158 O O . THR A 1 284 ? 11.147 -1.416 2.984 1.00 31.59 273 THR A O 1
ATOM 2162 N N . TYR A 1 285 ? 12.647 -0.604 4.453 1.00 31.79 274 TYR A N 1
ATOM 2163 C CA . TYR A 1 285 ? 13.165 -1.877 4.887 1.00 33.71 274 TYR A CA 1
ATOM 2164 C C . TYR A 1 285 ? 12.541 -2.205 6.234 1.00 36.40 274 TYR A C 1
ATOM 2165 O O . TYR A 1 285 ? 12.939 -1.628 7.231 1.00 42.19 274 TYR A O 1
ATOM 2174 N N . GLY A 1 286 ? 11.633 -3.179 6.284 1.00 37.76 275 GLY A N 1
ATOM 2175 C CA . GLY A 1 286 ? 11.260 -3.752 7.554 1.00 37.71 275 GLY A CA 1
ATOM 2176 C C . GLY A 1 286 ? 11.212 -5.257 7.469 1.00 36.89 275 GLY A C 1
ATOM 2177 O O . GLY A 1 286 ? 12.187 -5.849 6.995 1.00 42.92 275 GLY A O 1
ATOM 2178 N N . THR A 1 287 ? 10.069 -5.840 7.850 1.00 37.54 276 THR A N 1
ATOM 2179 C CA . THR A 1 287 ? 9.791 -7.278 7.632 1.00 37.41 276 THR A CA 1
ATOM 2180 C C . THR A 1 287 ? 10.017 -7.700 6.172 1.00 39.18 276 THR A C 1
ATOM 2181 O O . THR A 1 287 ? 10.660 -8.737 5.869 1.00 36.81 276 THR A O 1
ATOM 2185 N N . GLY A 1 288 ? 9.419 -6.871 5.295 1.00 36.28 277 GLY A N 1
ATOM 2186 C CA . GLY A 1 288 ? 9.574 -6.869 3.861 1.00 38.12 277 GLY A CA 1
ATOM 2187 C C . GLY A 1 288 ? 10.119 -5.506 3.459 1.00 38.41 277 GLY A C 1
ATOM 2188 O O . GLY A 1 288 ? 10.576 -4.746 4.320 1.00 37.56 277 GLY A O 1
ATOM 2189 N N . CYS A 1 289 ? 10.224 -5.312 2.141 1.00 31.88 278 CYS A N 1
ATOM 2190 C CA . CYS A 1 289 ? 10.504 -4.037 1.534 1.00 31.12 278 CYS A CA 1
ATOM 2191 C C . CYS A 1 289 ? 9.304 -3.593 0.694 1.00 32.27 278 CYS A C 1
ATOM 2192 O O . CYS A 1 289 ? 8.683 -4.397 0.004 1.00 31.18 278 CYS A O 1
ATOM 2195 N N . PHE A 1 290 ? 9.095 -2.259 0.640 1.00 34.33 279 PHE A N 1
ATOM 2196 C CA . PHE A 1 290 ? 8.214 -1.642 -0.329 1.00 31.82 279 PHE A CA 1
ATOM 2197 C C . PHE A 1 290 ? 8.987 -0.536 -1.005 1.00 34.55 279 PHE A C 1
ATOM 2198 O O . PHE A 1 290 ? 9.457 0.363 -0.335 1.00 37.66 279 PHE A O 1
ATOM 2206 N N . LEU A 1 291 ? 9.186 -0.686 -2.305 1.00 34.64 280 LEU A N 1
ATOM 2207 C CA . LEU A 1 291 ? 9.945 0.258 -3.080 1.00 35.93 280 LEU A CA 1
ATOM 2208 C C . LEU A 1 291 ? 8.919 0.960 -3.969 1.00 34.66 280 LEU A C 1
ATOM 2209 O O . LEU A 1 291 ? 8.131 0.300 -4.656 1.00 38.05 280 LEU A O 1
ATOM 2214 N N . LEU A 1 292 ? 8.840 2.284 -3.894 1.00 35.50 281 LEU A N 1
ATOM 2215 C CA . LEU A 1 292 ? 7.958 3.038 -4.784 1.00 38.30 281 LEU A CA 1
ATOM 2216 C C . LEU A 1 292 ? 8.764 4.129 -5.465 1.00 43.71 281 LEU A C 1
ATOM 2217 O O . LEU A 1 292 ? 9.584 4.747 -4.807 1.00 42.87 281 LEU A O 1
ATOM 2222 N N . MET A 1 293 ? 8.529 4.336 -6.767 1.00 49.87 282 MET A N 1
ATOM 2223 C CA . MET A 1 293 ? 9.086 5.465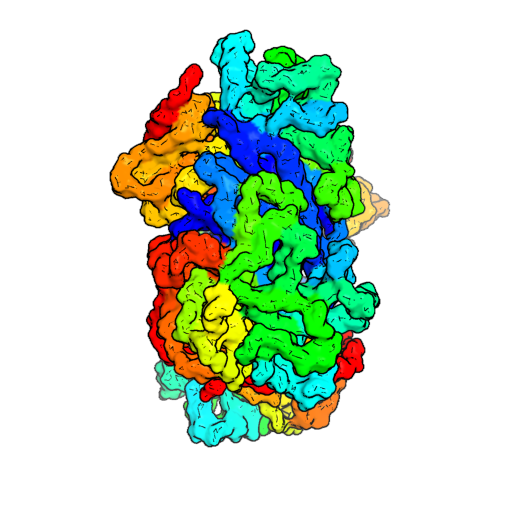 -7.509 1.00 46.35 282 MET A CA 1
ATOM 2224 C C . MET A 1 293 ? 7.951 6.283 -8.104 1.00 47.43 282 MET A C 1
ATOM 2225 O O . MET A 1 293 ? 7.053 5.776 -8.797 1.00 53.27 282 MET A O 1
ATOM 2230 N N . THR A 1 294 ? 8.025 7.589 -7.829 1.00 46.36 283 THR A N 1
ATOM 2231 C CA . THR A 1 294 ? 7.137 8.540 -8.462 1.00 43.22 283 THR A CA 1
ATOM 2232 C C . THR A 1 294 ? 7.459 8.633 -9.954 1.00 45.30 283 THR A C 1
ATOM 2233 O O . THR A 1 294 ? 8.634 8.754 -10.299 1.00 41.48 283 THR A O 1
ATOM 2237 N N . VAL A 1 295 ? 6.421 8.634 -10.820 1.00 42.77 284 VAL A N 1
ATOM 2238 C CA . VAL A 1 295 ? 6.658 8.808 -12.255 1.00 44.25 284 VAL A CA 1
ATOM 2239 C C . VAL A 1 295 ? 6.020 10.072 -12.826 1.00 43.34 284 VAL A C 1
ATOM 2240 O O . VAL A 1 295 ? 6.288 10.382 -13.968 1.00 42.85 284 VAL A O 1
ATOM 2244 N N . GLY A 1 296 ? 5.299 10.852 -11.992 1.00 44.66 285 GLY A N 1
ATOM 2245 C CA . GLY A 1 296 ? 4.712 12.131 -12.393 1.00 43.99 285 GLY A CA 1
ATOM 2246 C C . GLY A 1 296 ? 3.288 11.933 -12.913 1.00 43.72 285 GLY A C 1
ATOM 2247 O O . GLY A 1 296 ? 2.612 10.988 -12.554 1.00 45.22 285 GLY A O 1
ATOM 2248 N N . GLU A 1 297 ? 2.862 12.749 -13.855 1.00 44.82 286 GLU A N 1
ATOM 2249 C CA . GLU A 1 297 ? 1.468 12.809 -14.267 1.00 46.46 286 GLU A CA 1
ATOM 2250 C C . GLU A 1 297 ? 1.148 11.770 -15.343 1.00 51.89 286 GLU A C 1
ATOM 2251 O O . GLU A 1 297 ? -0.031 11.431 -15.515 1.00 58.24 286 GLU A O 1
ATOM 2257 N N . ARG A 1 298 ? 2.193 11.320 -16.082 1.00 49.01 287 ARG A N 1
ATOM 2258 C CA . ARG A 1 298 ? 2.100 10.318 -17.120 1.00 50.84 287 ARG A CA 1
ATOM 2259 C C . ARG A 1 298 ? 2.193 8.939 -16.462 1.00 46.64 287 ARG A C 1
ATOM 2260 O O . ARG A 1 298 ? 3.252 8.568 -15.975 1.00 46.43 287 ARG A O 1
ATOM 2268 N N . ILE A 1 299 ? 1.081 8.203 -16.376 1.00 45.55 288 ILE A N 1
ATOM 2269 C CA . ILE A 1 299 ? 1.104 6.879 -15.769 1.00 46.69 288 ILE A CA 1
ATOM 2270 C C . ILE A 1 299 ? 2.127 5.983 -16.509 1.00 49.68 288 ILE A C 1
ATOM 2271 O O . ILE A 1 299 ? 2.256 6.083 -17.736 1.00 50.68 288 ILE A O 1
ATOM 2276 N N . ARG A 1 300 ? 2.785 5.075 -15.781 1.00 42.47 289 ARG A N 1
ATOM 2277 C CA . ARG A 1 300 ? 3.631 4.056 -16.391 1.00 46.90 289 ARG A CA 1
ATOM 2278 C C . ARG A 1 300 ? 3.098 2.665 -16.074 1.00 47.91 289 ARG A C 1
ATOM 2279 O O . ARG A 1 300 ? 2.879 2.313 -14.886 1.00 51.69 289 ARG A O 1
ATOM 2287 N N . PHE A 1 301 ? 2.977 1.859 -17.141 1.00 49.47 290 PHE A N 1
ATOM 2288 C CA . PHE A 1 301 ? 2.731 0.430 -16.989 1.00 47.27 290 PHE A CA 1
ATOM 2289 C C . PHE A 1 301 ? 4.038 -0.340 -17.114 1.00 42.67 290 PHE A C 1
ATOM 2290 O O . PHE A 1 301 ? 4.887 -0.012 -17.909 1.00 49.65 290 PHE A O 1
ATOM 2298 N N . SER A 1 302 ? 4.239 -1.263 -16.198 1.00 40.52 291 SER A N 1
ATOM 2299 C CA . SER A 1 302 ? 5.435 -2.069 -16.149 1.00 40.38 291 SER A CA 1
ATOM 2300 C C . SER A 1 302 ? 5.494 -3.122 -17.278 1.00 42.30 291 SER A C 1
ATOM 2301 O O . SER A 1 302 ? 4.509 -3.805 -17.578 1.00 39.27 291 SER A O 1
ATOM 2304 N N . ASP A 1 303 ? 6.690 -3.401 -17.790 1.00 44.02 292 ASP A N 1
ATOM 2305 C CA . ASP A 1 303 ? 6.882 -4.645 -18.564 1.00 42.68 292 ASP A CA 1
ATOM 2306 C C . ASP A 1 303 ? 7.607 -5.693 -17.759 1.00 46.34 292 ASP A C 1
ATOM 2307 O O . ASP A 1 303 ? 8.054 -6.668 -18.336 1.00 42.43 292 ASP A O 1
ATOM 2312 N N . HIS A 1 304 ? 7.687 -5.516 -16.422 1.00 48.93 293 HIS A N 1
ATOM 2313 C CA . HIS A 1 304 ? 8.425 -6.458 -15.582 1.00 47.79 293 HIS A CA 1
ATOM 2314 C C . HIS A 1 304 ? 7.615 -6.879 -14.356 1.00 40.00 293 HIS A C 1
ATOM 2315 O O . HIS A 1 304 ? 8.120 -7.407 -13.379 1.00 38.46 293 HIS A O 1
ATOM 2322 N N . GLY A 1 305 ? 6.313 -6.694 -14.418 1.00 37.19 294 GLY A N 1
ATOM 2323 C CA . GLY A 1 305 ? 5.426 -7.287 -13.433 1.00 37.04 294 GLY A CA 1
ATOM 2324 C C . GLY A 1 305 ? 5.228 -6.373 -12.237 1.00 38.72 294 GLY A C 1
ATOM 2325 O O . GLY A 1 305 ? 4.613 -6.778 -11.271 1.00 36.37 294 GLY A O 1
ATOM 2326 N N . LEU A 1 306 ? 5.715 -5.120 -12.274 1.00 42.72 295 LEU A N 1
ATOM 2327 C CA . LEU A 1 306 ? 5.543 -4.172 -11.158 1.00 36.39 295 LEU A CA 1
ATOM 2328 C C . LEU A 1 306 ? 4.141 -3.561 -11.209 1.00 33.64 295 LEU A C 1
ATOM 2329 O O . LEU A 1 306 ? 3.501 -3.518 -12.277 1.00 36.12 295 LEU A O 1
ATOM 2334 N N . LEU A 1 307 ? 3.690 -3.037 -10.058 1.00 32.50 296 LEU A N 1
ATOM 2335 C CA . LEU A 1 307 ? 2.389 -2.412 -9.937 1.00 32.85 296 LEU A CA 1
ATOM 2336 C C . LEU A 1 307 ? 2.448 -0.997 -10.458 1.00 34.06 296 LEU A C 1
ATOM 2337 O O . LEU A 1 307 ? 3.422 -0.297 -10.199 1.00 34.95 296 LEU A O 1
ATOM 2342 N N . SER A 1 308 ? 1.400 -0.572 -11.178 1.00 36.22 297 SER A N 1
ATOM 2343 C CA . SER A 1 308 ? 1.093 0.832 -11.360 1.00 37.08 297 SER A CA 1
ATOM 2344 C C . SER A 1 308 ? 0.166 1.284 -10.223 1.00 38.51 297 SER A C 1
ATOM 2345 O O . SER A 1 308 ? -0.878 0.674 -10.008 1.00 43.75 297 SER A O 1
ATOM 2348 N N . THR A 1 309 ? 0.487 2.401 -9.536 1.00 38.11 298 THR A N 1
ATOM 2349 C CA . THR A 1 309 ? -0.359 2.919 -8.437 1.00 37.50 298 THR A CA 1
ATOM 2350 C C . THR A 1 309 ? -0.429 4.468 -8.477 1.00 38.65 298 THR A C 1
ATOM 2351 O O . THR A 1 309 ? 0.289 5.121 -9.255 1.00 46.84 298 THR A O 1
ATOM 2355 N N . VAL A 1 310 ? -1.373 5.046 -7.714 1.00 37.42 299 VAL A N 1
ATOM 2356 C CA . VAL A 1 310 ? -1.389 6.493 -7.487 1.00 40.10 299 VAL A CA 1
ATOM 2357 C C . VAL A 1 310 ? -0.415 6.852 -6.359 1.00 36.90 299 VAL A C 1
ATOM 2358 O O . VAL A 1 310 ? -0.459 6.220 -5.317 1.00 35.70 299 VAL A O 1
ATOM 2362 N N . ALA A 1 311 ? 0.489 7.784 -6.622 1.00 39.93 300 ALA A N 1
ATOM 2363 C CA . ALA A 1 311 ? 1.422 8.363 -5.642 1.00 39.24 300 ALA A CA 1
ATOM 2364 C C . ALA A 1 311 ? 0.675 9.339 -4.708 1.00 38.04 300 ALA A C 1
ATOM 2365 O O . ALA A 1 311 ? 0.702 9.228 -3.477 1.00 36.07 300 ALA A O 1
ATOM 2367 N N . TYR A 1 312 ? -0.054 10.276 -5.321 1.00 37.20 301 TYR A N 1
ATOM 2368 C CA . TYR A 1 312 ? -0.816 11.277 -4.529 1.00 39.68 301 TYR A CA 1
ATOM 2369 C C . TYR A 1 312 ? -1.641 12.156 -5.465 1.00 38.33 301 TYR A C 1
ATOM 2370 O O . TYR A 1 312 ? -1.382 12.211 -6.673 1.00 43.31 301 TYR A O 1
ATOM 2379 N N . GLN A 1 313 ? -2.700 12.707 -4.910 1.00 38.15 302 GLN A N 1
ATOM 2380 C CA . GLN A 1 313 ? -3.432 13.838 -5.485 1.00 39.12 302 GLN A CA 1
ATOM 2381 C C . GLN A 1 313 ? -3.717 14.835 -4.356 1.00 40.80 302 GLN A C 1
ATOM 2382 O O . GLN A 1 313 ? -4.447 14.548 -3.362 1.00 38.46 302 GLN A O 1
ATOM 2388 N N . LEU A 1 314 ? -3.106 16.016 -4.477 1.00 43.14 303 LEU A N 1
ATOM 2389 C CA . LEU A 1 314 ? -3.172 17.018 -3.412 1.00 39.61 303 LEU A CA 1
ATOM 2390 C C . LEU A 1 314 ? -4.273 18.045 -3.728 1.00 44.39 303 LEU A C 1
ATOM 2391 O O . LEU A 1 314 ? -4.026 19.114 -4.271 1.00 53.04 303 LEU A O 1
ATOM 2396 N N . GLY A 1 315 ? -5.509 17.728 -3.367 1.00 43.35 304 GLY A N 1
ATOM 2397 C CA . GLY A 1 315 ? -6.616 18.579 -3.679 1.00 41.52 304 GLY A CA 1
ATOM 2398 C C . GLY A 1 315 ? -7.390 17.990 -4.864 1.00 49.32 304 GLY A C 1
ATOM 2399 O O . GLY A 1 315 ? -6.814 17.419 -5.850 1.00 45.54 304 GLY A O 1
ATOM 2400 N N . ASN A 1 316 ? -8.717 18.144 -4.745 1.00 48.97 305 ASN A N 1
ATOM 2401 C CA . ASN A 1 316 ? -9.588 17.525 -5.709 1.00 54.91 305 ASN A CA 1
ATOM 2402 C C . ASN A 1 316 ? -9.487 18.225 -7.068 1.00 55.90 305 ASN A C 1
ATOM 2403 O O . ASN A 1 316 ? -9.863 17.639 -8.056 1.00 53.12 305 ASN A O 1
ATOM 2408 N N . LYS A 1 317 ? -8.933 19.422 -7.208 1.00 59.46 306 LYS A N 1
ATOM 2409 C CA . LYS A 1 317 ? -8.694 19.858 -8.589 1.00 60.36 306 LYS A CA 1
ATOM 2410 C C . LYS A 1 317 ? -7.369 19.344 -9.141 1.00 59.08 306 LYS A C 1
ATOM 2411 O O . LYS A 1 317 ? -7.256 19.165 -10.350 1.00 68.62 306 LYS A O 1
ATOM 2417 N N . SER A 1 318 ? -6.409 19.056 -8.257 1.00 57.22 307 SER A N 1
ATOM 2418 C CA . SER A 1 318 ? -5.029 18.875 -8.679 1.00 53.81 307 SER A CA 1
ATOM 2419 C C . SER A 1 318 ? -4.887 17.596 -9.511 1.00 50.69 307 SER A C 1
ATOM 2420 O O . SER A 1 318 ? -5.705 16.701 -9.457 1.00 45.71 307 SER A O 1
ATOM 2423 N N . PRO A 1 319 ? -3.785 17.468 -10.255 1.00 49.07 308 PRO A N 1
ATOM 2424 C CA . PRO A 1 319 ? -3.569 16.261 -11.043 1.00 55.88 308 PRO A CA 1
ATOM 2425 C C . PRO A 1 319 ? -3.325 15.026 -10.178 1.00 48.89 308 PRO A C 1
ATOM 2426 O O . PRO A 1 319 ? -2.843 15.118 -9.044 1.00 53.74 308 PRO A O 1
ATOM 2430 N N . PHE A 1 320 ? -3.662 13.881 -10.763 1.00 46.04 309 PHE A N 1
ATOM 2431 C CA . PHE A 1 320 ? -3.207 12.583 -10.304 1.00 44.65 309 PHE A CA 1
ATOM 2432 C C . PHE A 1 320 ? -1.719 12.429 -10.592 1.00 39.78 309 PHE A C 1
ATOM 2433 O O . PHE A 1 320 ? -1.285 12.462 -11.724 1.00 43.62 309 PHE A O 1
ATOM 2441 N N . ILE A 1 321 ? -0.940 12.156 -9.549 1.00 39.15 310 ILE A N 1
ATOM 2442 C CA . ILE A 1 321 ? 0.448 11.790 -9.739 1.00 40.92 310 ILE A CA 1
ATOM 2443 C C . ILE A 1 321 ? 0.590 10.268 -9.541 1.00 41.63 310 ILE A C 1
ATOM 2444 O O . ILE A 1 321 ? -0.040 9.692 -8.635 1.00 36.80 310 ILE A O 1
ATOM 2449 N N . TYR A 1 322 ? 1.370 9.623 -10.445 1.00 40.66 311 TYR A N 1
ATOM 2450 C CA . TYR A 1 322 ? 1.468 8.170 -10.488 1.00 38.89 311 TYR A CA 1
ATOM 2451 C C . TYR A 1 322 ? 2.810 7.673 -9.913 1.00 37.00 311 TYR A C 1
ATOM 2452 O O . TYR A 1 322 ? 3.790 8.409 -9.886 1.00 33.85 311 TYR A O 1
ATOM 2461 N N . ALA A 1 323 ? 2.848 6.364 -9.561 1.00 33.88 312 ALA A N 1
ATOM 2462 C CA . ALA A 1 323 ? 4.042 5.688 -9.095 1.00 36.33 312 ALA A CA 1
ATOM 2463 C C . ALA A 1 323 ? 4.112 4.278 -9.717 1.00 34.57 312 ALA A C 1
ATOM 2464 O O . ALA A 1 323 ? 3.117 3.736 -10.167 1.00 33.74 312 ALA A O 1
ATOM 2466 N N . LEU A 1 324 ? 5.294 3.698 -9.702 1.00 40.97 313 LEU A N 1
ATOM 2467 C CA . LEU A 1 324 ? 5.466 2.253 -9.839 1.00 40.96 313 LEU A CA 1
ATOM 2468 C C . LEU A 1 324 ? 5.859 1.681 -8.487 1.00 37.83 313 LEU A C 1
ATOM 2469 O O . LEU A 1 324 ? 6.531 2.350 -7.715 1.00 36.82 313 LEU A O 1
ATOM 2474 N N . GLU A 1 325 ? 5.489 0.419 -8.234 1.00 36.04 314 GLU A N 1
ATOM 2475 C CA . GLU A 1 325 ? 5.749 -0.166 -6.941 1.00 36.60 314 GLU A CA 1
ATOM 2476 C C . GLU A 1 325 ? 6.187 -1.622 -7.087 1.00 35.61 314 GLU A C 1
ATOM 2477 O O . GLU A 1 325 ? 5.600 -2.344 -7.859 1.00 36.50 314 GLU A O 1
ATOM 2483 N N . GLY A 1 326 ? 7.179 -2.020 -6.295 1.00 35.63 315 GLY A N 1
ATOM 2484 C CA . GLY A 1 326 ? 7.587 -3.394 -6.125 1.00 37.13 315 GLY A CA 1
ATOM 2485 C C . GLY A 1 326 ? 7.772 -3.746 -4.653 1.00 37.74 315 GLY A C 1
ATOM 2486 O O . GLY A 1 326 ? 7.922 -2.844 -3.824 1.00 31.58 315 GLY A O 1
ATOM 2487 N N . SER A 1 327 ? 7.583 -5.045 -4.314 1.00 33.61 316 SER A N 1
ATOM 2488 C CA . SER A 1 327 ? 7.826 -5.509 -2.955 1.00 41.70 316 SER A CA 1
ATOM 2489 C C . SER A 1 327 ? 8.693 -6.790 -2.858 1.00 38.55 316 SER A C 1
ATOM 2490 O O . SER A 1 327 ? 9.018 -7.426 -3.849 1.00 35.25 316 SER A O 1
ATOM 2493 N N . ILE A 1 328 ? 9.215 -7.026 -1.639 1.00 39.68 317 ILE A N 1
ATOM 2494 C CA . ILE A 1 328 ? 10.061 -8.168 -1.288 1.00 42.30 317 ILE A CA 1
ATOM 2495 C C . ILE A 1 328 ? 9.558 -8.637 0.075 1.00 43.08 317 ILE A C 1
ATOM 2496 O O . ILE A 1 328 ? 9.292 -7.836 0.946 1.00 34.47 317 ILE A O 1
ATOM 2501 N N . ALA A 1 329 ? 9.316 -9.930 0.262 1.00 43.93 318 ALA A N 1
ATOM 2502 C CA . ALA A 1 329 ? 8.781 -10.485 1.516 1.00 44.96 318 ALA A CA 1
ATOM 2503 C C . ALA A 1 329 ? 9.950 -10.815 2.443 1.00 42.93 318 ALA A C 1
ATOM 2504 O O . ALA A 1 329 ? 9.801 -10.600 3.643 1.00 40.82 318 ALA A O 1
ATOM 2506 N N . GLY A 1 330 ? 11.107 -11.304 1.894 1.00 42.51 319 GLY A N 1
ATOM 2507 C CA . GLY A 1 330 ? 12.125 -11.924 2.745 1.00 45.48 319 GLY A CA 1
ATOM 2508 C C . GLY A 1 330 ? 13.216 -10.917 3.054 1.00 50.83 319 GLY A C 1
ATOM 2509 O O . GLY A 1 330 ? 14.311 -11.060 2.516 1.00 50.19 319 GLY A O 1
ATOM 2510 N N . ALA A 1 331 ? 12.823 -9.851 3.789 1.00 44.01 320 ALA A N 1
ATOM 2511 C CA . ALA A 1 331 ? 13.794 -8.923 4.357 1.00 44.90 320 ALA A CA 1
ATOM 2512 C C . ALA A 1 331 ? 14.008 -9.233 5.840 1.00 39.03 320 ALA A C 1
ATOM 2513 O O . ALA A 1 331 ? 14.715 -10.147 6.220 1.00 37.46 320 ALA A O 1
ATOM 2515 N N . GLY A 1 332 ? 13.451 -8.431 6.717 1.00 41.94 321 GLY A N 1
ATOM 2516 C CA . GLY A 1 332 ? 13.634 -8.616 8.159 1.00 39.98 321 GLY A CA 1
ATOM 2517 C C . GLY A 1 332 ? 13.003 -9.923 8.629 1.00 35.94 321 GLY A C 1
ATOM 2518 O O . GLY A 1 332 ? 13.462 -10.509 9.599 1.00 36.68 321 GLY A O 1
ATOM 2519 N N . ALA A 1 333 ? 11.995 -10.400 7.905 1.00 32.72 322 ALA A N 1
ATOM 2520 C CA . ALA A 1 333 ? 11.430 -11.730 8.161 1.00 35.01 322 ALA A CA 1
ATOM 2521 C C . ALA A 1 333 ? 12.505 -12.803 8.079 1.00 36.68 322 ALA A C 1
ATOM 2522 O O . ALA A 1 333 ? 12.481 -13.758 8.831 1.00 40.91 322 ALA A O 1
ATOM 2524 N N . THR A 1 334 ? 13.432 -12.690 7.131 1.00 37.28 323 THR A N 1
ATOM 2525 C CA . THR A 1 334 ? 14.508 -13.658 6.998 1.00 37.43 323 THR A CA 1
ATOM 2526 C C . THR A 1 334 ? 15.339 -13.682 8.283 1.00 40.63 323 THR A C 1
ATOM 2527 O O . THR A 1 334 ? 15.612 -14.791 8.777 1.00 41.09 323 THR A O 1
ATOM 2531 N N . ILE A 1 335 ? 15.658 -12.478 8.849 1.00 45.97 324 ILE A N 1
ATOM 2532 C CA . ILE A 1 335 ? 16.511 -12.332 10.035 1.00 45.92 324 ILE A CA 1
ATOM 2533 C C . ILE A 1 335 ? 15.812 -12.955 11.260 1.00 42.69 324 ILE A C 1
ATOM 2534 O O . ILE A 1 335 ? 16.444 -13.700 12.028 1.00 38.38 324 ILE A O 1
ATOM 2539 N N . GLU A 1 336 ? 14.513 -12.634 11.434 1.00 40.32 325 GLU A N 1
ATOM 2540 C CA . GLU A 1 336 ? 13.670 -13.188 12.501 1.00 38.04 325 GLU A CA 1
ATOM 2541 C C . GLU A 1 336 ? 13.609 -14.715 12.409 1.00 34.92 325 GLU A C 1
ATOM 2542 O O . GLU A 1 336 ? 13.646 -15.406 13.405 1.00 38.01 325 GLU A O 1
ATOM 2548 N N . TRP A 1 337 ? 13.373 -15.223 11.181 1.00 32.92 326 TRP A N 1
ATOM 2549 C CA . TRP A 1 337 ? 13.309 -16.634 10.908 1.00 33.01 326 TRP A CA 1
ATOM 2550 C C . TRP A 1 337 ? 14.621 -17.283 11.286 1.00 35.50 326 TRP A C 1
ATOM 2551 O O . TRP A 1 337 ? 14.620 -18.340 11.927 1.00 39.50 326 TRP A O 1
ATOM 2562 N N . LEU A 1 338 ? 15.747 -16.621 10.991 1.00 34.26 327 LEU A N 1
ATOM 2563 C CA . LEU A 1 338 ? 17.043 -17.178 11.311 1.00 36.63 327 LEU A CA 1
ATOM 2564 C C . LEU A 1 338 ? 17.201 -17.370 12.814 1.00 37.39 327 LEU A C 1
ATOM 2565 O O . LEU A 1 338 ? 17.857 -18.327 13.310 1.00 40.30 327 LEU A O 1
ATOM 2570 N N . LYS A 1 339 ? 16.663 -16.396 13.555 1.00 41.44 328 LYS A N 1
ATOM 2571 C CA . LYS A 1 339 ? 16.739 -16.391 15.011 1.00 43.25 328 LYS A CA 1
ATOM 2572 C C . LYS A 1 339 ? 15.745 -17.361 15.664 1.00 39.44 328 LYS A C 1
ATOM 2573 O O . LYS A 1 339 ? 16.111 -18.215 16.429 1.00 46.34 328 LYS A O 1
ATOM 2579 N N . ASN A 1 340 ? 14.469 -17.270 15.317 1.00 45.36 329 ASN A N 1
ATOM 2580 C CA . ASN A 1 340 ? 13.371 -17.979 15.985 1.00 45.61 329 ASN A CA 1
ATOM 2581 C C . ASN A 1 340 ? 13.232 -19.403 15.495 1.00 49.28 329 ASN A C 1
ATOM 2582 O O . ASN A 1 340 ? 13.023 -20.279 16.301 1.00 48.93 329 ASN A O 1
ATOM 2587 N N . ASN A 1 341 ? 13.297 -19.651 14.175 1.00 51.14 330 ASN A N 1
ATOM 2588 C CA . ASN A 1 341 ? 13.087 -20.994 13.637 1.00 45.75 330 ASN A CA 1
ATOM 2589 C C . ASN A 1 341 ? 14.382 -21.766 13.477 1.00 43.72 330 ASN A C 1
ATOM 2590 O O . ASN A 1 341 ? 14.432 -22.902 13.882 1.00 46.33 330 ASN A O 1
ATOM 2595 N N . MET A 1 342 ? 15.415 -21.149 12.941 1.00 43.76 331 MET A N 1
ATOM 2596 C CA . MET A 1 342 ? 16.651 -21.869 12.724 1.00 44.55 331 MET A CA 1
ATOM 2597 C C . MET A 1 342 ? 17.541 -21.868 13.963 1.00 43.38 331 MET A C 1
ATOM 2598 O O . MET A 1 342 ? 18.383 -22.747 14.063 1.00 36.48 331 MET A O 1
ATOM 2603 N N . LYS A 1 343 ? 17.358 -20.880 14.888 1.00 47.22 332 LYS A N 1
ATOM 2604 C CA . LYS A 1 343 ? 18.271 -20.691 16.027 1.00 47.12 332 LYS A CA 1
ATOM 2605 C C . LYS A 1 343 ? 19.748 -20.556 15.633 1.00 50.02 332 LYS A C 1
ATOM 2606 O O . LYS A 1 343 ? 20.651 -20.987 16.361 1.00 43.59 332 LYS A O 1
ATOM 2612 N N . LEU A 1 344 ? 20.017 -20.011 14.450 1.00 54.43 333 LEU A N 1
ATOM 2613 C CA . LEU A 1 344 ? 21.400 -19.762 14.054 1.00 50.85 333 LEU A CA 1
ATOM 2614 C C . LEU A 1 344 ? 21.990 -18.583 14.821 1.00 47.01 333 LEU A C 1
ATOM 2615 O O . LEU A 1 344 ? 23.210 -18.502 14.962 1.00 42.29 333 LEU A O 1
ATOM 2620 N N . ILE A 1 345 ? 21.090 -17.652 15.229 1.00 46.45 334 ILE A N 1
ATOM 2621 C CA . ILE A 1 345 ? 21.455 -16.522 16.057 1.00 50.34 334 ILE A CA 1
ATOM 2622 C C . ILE A 1 345 ? 20.532 -16.444 17.276 1.00 53.84 334 ILE A C 1
ATOM 2623 O O . ILE A 1 345 ? 19.339 -16.798 17.147 1.00 45.45 334 ILE A O 1
ATOM 2628 N N . ASP A 1 346 ? 21.095 -15.953 18.408 1.00 56.17 335 ASP A N 1
ATOM 2629 C CA . ASP A 1 346 ? 20.284 -15.642 19.593 1.00 57.12 335 ASP A CA 1
ATOM 2630 C C . ASP A 1 346 ? 19.584 -14.292 19.526 1.00 51.91 335 ASP A C 1
ATOM 2631 O O . ASP A 1 346 ? 18.517 -14.156 20.093 1.00 52.85 335 ASP A O 1
ATOM 2636 N N . ASP A 1 347 ? 20.198 -13.277 18.892 1.00 61.67 336 ASP A N 1
ATOM 2637 C CA . ASP A 1 347 ? 19.602 -11.934 18.751 1.00 52.74 336 ASP A CA 1
ATOM 2638 C C . ASP A 1 347 ? 19.611 -11.492 17.283 1.00 48.63 336 ASP A C 1
ATOM 2639 O O . ASP A 1 347 ? 20.548 -11.767 16.560 1.00 54.06 336 ASP A O 1
ATOM 2644 N N . VAL A 1 348 ? 18.586 -10.780 16.850 1.00 51.50 337 VAL A N 1
ATOM 2645 C CA . VAL A 1 348 ? 18.480 -10.227 15.513 1.00 48.88 337 VAL A CA 1
ATOM 2646 C C . VAL A 1 348 ? 19.741 -9.409 15.150 1.00 52.97 337 VAL A C 1
ATOM 2647 O O . VAL A 1 348 ? 20.250 -9.453 14.027 1.00 51.07 337 VAL A O 1
ATOM 2651 N N . SER A 1 349 ? 20.312 -8.692 16.112 1.00 45.71 338 SER A N 1
ATOM 2652 C CA . SER A 1 349 ? 21.511 -7.882 15.928 1.00 43.46 338 SER A CA 1
ATOM 2653 C C . SER A 1 349 ? 22.760 -8.741 15.709 1.00 40.18 338 SER A C 1
ATOM 2654 O O . SER A 1 349 ? 23.796 -8.243 15.236 1.00 38.92 338 SER A O 1
ATOM 2657 N N . ASP A 1 350 ? 22.695 -10.042 16.007 1.00 42.92 339 ASP A N 1
ATOM 2658 C CA . ASP A 1 350 ? 23.835 -10.900 15.694 1.00 46.48 339 ASP A CA 1
ATOM 2659 C C . ASP A 1 350 ? 23.988 -11.201 14.195 1.00 44.40 339 ASP A C 1
ATOM 2660 O O . ASP A 1 350 ? 25.094 -11.593 13.767 1.00 52.62 339 ASP A O 1
ATOM 2665 N N . CYS A 1 351 ? 22.945 -10.959 13.398 1.00 38.66 340 CYS A N 1
ATOM 2666 C CA . CYS A 1 351 ? 23.070 -11.158 11.963 1.00 46.79 340 CYS A CA 1
ATOM 2667 C C . CYS A 1 351 ? 24.209 -10.325 11.402 1.00 45.24 340 CYS A C 1
ATOM 2668 O O . CYS A 1 351 ? 25.171 -10.792 10.769 1.00 49.27 340 CYS A O 1
ATOM 2671 N N . GLU A 1 352 ? 24.076 -9.034 11.675 1.00 46.56 341 GLU A N 1
ATOM 2672 C CA . GLU A 1 352 ? 25.062 -8.071 11.197 1.00 45.53 341 GLU A CA 1
ATOM 2673 C C . GLU A 1 352 ? 26.419 -8.277 11.872 1.00 41.41 341 GLU A C 1
ATOM 2674 O O . GLU A 1 352 ? 27.421 -8.180 11.203 1.00 45.44 341 GLU A O 1
ATOM 2680 N N . LYS A 1 353 ? 26.460 -8.509 13.182 1.00 40.67 342 LYS A N 1
ATOM 2681 C CA . LYS A 1 353 ? 27.710 -8.628 13.907 1.00 43.75 342 LYS A CA 1
ATOM 2682 C C . LYS A 1 353 ? 28.539 -9.784 13.361 1.00 44.10 342 LYS A C 1
ATOM 2683 O O . LYS A 1 353 ? 29.768 -9.655 13.176 1.00 44.55 342 LYS A O 1
ATOM 2689 N N . PHE A 1 354 ? 27.852 -10.916 13.078 1.00 48.82 343 PHE A N 1
ATOM 2690 C CA . PHE A 1 354 ? 28.556 -12.103 12.574 1.00 49.51 343 PHE A CA 1
ATOM 2691 C C . PHE A 1 354 ? 28.880 -11.994 11.092 1.00 45.09 343 PHE A C 1
ATOM 2692 O O . PHE A 1 354 ? 29.975 -12.408 10.728 1.00 43.10 343 PHE A O 1
ATOM 2700 N N . ALA A 1 355 ? 27.954 -11.425 10.295 1.00 42.77 344 ALA A N 1
ATOM 2701 C CA . ALA A 1 355 ? 28.173 -11.200 8.851 1.00 45.80 344 ALA A CA 1
ATOM 2702 C C . ALA A 1 355 ? 29.396 -10.293 8.579 1.00 53.09 344 ALA A C 1
ATOM 2703 O O . ALA A 1 355 ? 30.138 -10.494 7.600 1.00 48.69 344 ALA A O 1
ATOM 2705 N N . GLN A 1 356 ? 29.583 -9.307 9.496 1.00 49.20 345 GLN A N 1
ATOM 2706 C CA . GLN A 1 356 ? 30.682 -8.375 9.494 1.00 52.03 345 GLN A CA 1
ATOM 2707 C C . GLN A 1 356 ? 32.031 -9.105 9.486 1.00 51.92 345 GLN A C 1
ATOM 2708 O O . GLN A 1 356 ? 33.023 -8.615 8.980 1.00 48.81 345 GLN A O 1
ATOM 2714 N N . THR A 1 357 ? 32.140 -10.218 10.218 1.00 50.84 346 THR A N 1
ATOM 2715 C CA . THR A 1 357 ? 33.431 -10.831 10.446 1.00 51.04 346 THR A CA 1
ATOM 2716 C C . THR A 1 357 ? 34.005 -11.408 9.140 1.00 54.82 346 THR A C 1
ATOM 2717 O O . THR A 1 357 ? 35.169 -11.798 9.166 1.00 58.16 346 THR A O 1
ATOM 2721 N N . VAL A 1 358 ? 33.246 -11.480 8.000 1.00 49.07 347 VAL A N 1
ATOM 2722 C CA . VAL A 1 358 ? 33.838 -11.963 6.753 1.00 51.72 347 VAL A CA 1
ATOM 2723 C C . VAL A 1 358 ? 33.627 -10.927 5.641 1.00 51.02 347 VAL A C 1
ATOM 2724 O O . VAL A 1 358 ? 32.620 -10.235 5.616 1.00 47.29 347 VAL A O 1
ATOM 2728 N N . SER A 1 359 ? 34.548 -10.907 4.653 1.00 51.44 348 SER A N 1
ATOM 2729 C CA . SER A 1 359 ? 34.487 -9.981 3.537 1.00 56.63 348 SER A CA 1
ATOM 2730 C C . SER A 1 359 ? 33.736 -10.538 2.333 1.00 55.25 348 SER A C 1
ATOM 2731 O O . SER A 1 359 ? 33.508 -9.786 1.371 1.00 53.17 348 SER A O 1
ATOM 2734 N N . ASP A 1 360 ? 33.482 -11.864 2.290 1.00 53.54 349 ASP A N 1
ATOM 2735 C CA . ASP A 1 360 ? 32.692 -12.482 1.209 1.00 52.26 349 ASP A CA 1
ATOM 2736 C C . ASP A 1 360 ? 31.978 -13.725 1.760 1.00 48.79 349 ASP A C 1
ATOM 2737 O O . ASP A 1 360 ? 32.128 -14.058 2.940 1.00 47.15 349 ASP A O 1
ATOM 2742 N N . THR A 1 361 ? 31.245 -14.439 0.903 1.00 47.99 350 THR A N 1
ATOM 2743 C CA . THR A 1 361 ? 30.498 -15.622 1.330 1.00 45.01 350 THR A CA 1
ATOM 2744 C C . THR A 1 361 ? 31.137 -16.918 0.829 1.00 43.91 350 THR A C 1
ATOM 2745 O O . THR A 1 361 ? 30.528 -17.986 0.957 1.00 42.12 350 THR A O 1
ATOM 2749 N N . GLN A 1 362 ? 32.360 -16.815 0.309 1.00 42.34 351 GLN A N 1
ATOM 2750 C CA . GLN A 1 362 ? 32.989 -17.884 -0.436 1.00 46.46 351 GLN A CA 1
ATOM 2751 C C . GLN A 1 362 ? 32.048 -18.551 -1.469 1.00 46.93 351 GLN A C 1
ATOM 2752 O O . GLN A 1 362 ? 32.073 -19.774 -1.698 1.00 46.94 351 GLN A O 1
ATOM 2758 N N . GLY A 1 363 ? 31.263 -17.739 -2.165 1.00 42.97 352 GLY A N 1
ATOM 2759 C CA . GLY A 1 363 ? 30.423 -18.260 -3.221 1.00 44.86 352 GLY A CA 1
ATOM 2760 C C . GLY A 1 363 ? 29.058 -18.799 -2.760 1.00 43.01 352 GLY A C 1
ATOM 2761 O O . GLY A 1 363 ? 28.237 -19.158 -3.586 1.00 48.12 352 GLY A O 1
ATOM 2762 N N . VAL A 1 364 ? 28.771 -18.774 -1.463 1.00 41.32 353 VAL A N 1
ATOM 2763 C CA . VAL A 1 364 ? 27.466 -19.179 -0.990 1.00 38.13 353 VAL A CA 1
ATOM 2764 C C . VAL A 1 364 ? 26.446 -18.077 -1.279 1.00 38.35 353 VAL A C 1
ATOM 2765 O O . VAL A 1 364 ? 26.662 -16.876 -0.969 1.00 39.90 353 VAL A O 1
ATOM 2769 N N . VAL A 1 365 ? 25.274 -18.511 -1.740 1.00 36.95 354 VAL A N 1
ATOM 2770 C CA . VAL A 1 365 ? 24.171 -17.582 -1.968 1.00 39.01 354 VAL A CA 1
ATOM 2771 C C . VAL A 1 365 ? 22.943 -18.050 -1.169 1.00 39.06 354 VAL A C 1
ATOM 2772 O O . VAL A 1 365 ? 22.675 -19.241 -1.064 1.00 39.99 354 VAL A O 1
ATOM 2776 N N . PHE A 1 366 ? 22.190 -17.082 -0.638 1.00 39.03 355 PHE A N 1
ATOM 2777 C CA . PHE A 1 366 ? 20.957 -17.322 0.094 1.00 38.21 355 PHE A CA 1
ATOM 2778 C C . PHE A 1 366 ? 19.804 -16.772 -0.703 1.00 37.01 355 PHE A C 1
ATOM 2779 O O . PHE A 1 366 ? 19.795 -15.596 -1.058 1.00 31.44 355 PHE A O 1
ATOM 2787 N N . VAL A 1 367 ? 18.838 -17.661 -0.994 1.00 38.11 356 VAL A N 1
ATOM 2788 C CA . VAL A 1 367 ? 17.635 -17.243 -1.702 1.00 40.73 356 VAL A CA 1
ATOM 2789 C C . VAL A 1 367 ? 16.462 -17.228 -0.739 1.00 39.22 356 VAL A C 1
ATOM 2790 O O . VAL A 1 367 ? 15.991 -18.290 -0.361 1.00 42.77 356 VAL A O 1
ATOM 2794 N N . PRO A 1 368 ? 15.956 -16.044 -0.320 1.00 42.34 357 PRO A N 1
ATOM 2795 C CA . PRO A 1 368 ? 14.850 -15.999 0.656 1.00 39.34 357 PRO A CA 1
ATOM 2796 C C . PRO A 1 368 ? 13.455 -16.014 0.039 1.00 36.30 357 PRO A C 1
ATOM 2797 O O . PRO A 1 368 ? 12.602 -15.277 0.473 1.00 36.74 357 PRO A O 1
ATOM 2801 N N . ALA A 1 369 ? 13.221 -16.876 -0.951 1.00 37.19 358 ALA A N 1
ATOM 2802 C CA . ALA A 1 369 ? 11.931 -16.994 -1.597 1.00 36.76 358 ALA A CA 1
ATOM 2803 C C . ALA A 1 369 ? 11.081 -18.004 -0.845 1.00 35.30 358 ALA A C 1
ATOM 2804 O O . ALA A 1 369 ? 10.561 -18.903 -1.424 1.00 37.69 358 ALA A O 1
ATOM 2806 N N . PHE A 1 370 ? 10.929 -17.779 0.448 1.00 35.02 359 PHE A N 1
ATOM 2807 C CA . PHE A 1 370 ? 10.129 -18.574 1.350 1.00 38.28 359 PHE A CA 1
ATOM 2808 C C . PHE A 1 370 ? 8.711 -18.848 0.826 1.00 38.52 359 PHE A C 1
ATOM 2809 O O . PHE A 1 370 ? 8.232 -19.970 0.969 1.00 44.23 359 PHE A O 1
ATOM 2817 N N . SER A 1 371 ? 8.085 -17.912 0.163 1.00 35.68 360 SER A N 1
ATOM 2818 C CA . SER A 1 371 ? 6.830 -18.179 -0.516 1.00 43.04 360 SER A CA 1
ATOM 2819 C C . SER A 1 371 ? 6.912 -17.736 -1.975 1.00 42.39 360 SER A C 1
ATOM 2820 O O . SER A 1 371 ? 6.030 -17.084 -2.488 1.00 43.24 360 SER A O 1
ATOM 2823 N N . GLY A 1 372 ? 7.960 -18.135 -2.670 1.00 42.17 361 GLY A N 1
ATOM 2824 C CA . GLY A 1 372 ? 8.090 -17.746 -4.066 1.00 44.19 361 GLY A CA 1
ATOM 2825 C C . GLY A 1 372 ? 8.781 -16.393 -4.256 1.00 40.82 361 GLY A C 1
ATOM 2826 O O . GLY A 1 372 ? 9.081 -15.680 -3.298 1.00 38.42 361 GLY A O 1
ATOM 2827 N N . PHE A 1 373 ? 9.066 -16.120 -5.542 1.00 37.49 362 PHE A N 1
ATOM 2828 C CA . PHE A 1 373 ? 9.553 -14.827 -5.965 1.00 41.35 362 PHE A CA 1
ATOM 2829 C C . PHE A 1 373 ? 8.402 -13.947 -6.448 1.00 47.32 362 PHE A C 1
ATOM 2830 O O . PHE A 1 373 ? 7.460 -14.444 -7.112 1.00 52.67 362 PHE A O 1
ATOM 2838 N N . LEU A 1 374 ? 8.534 -12.650 -6.112 1.00 46.66 363 LEU A N 1
ATOM 2839 C CA . LEU A 1 374 ? 7.600 -11.596 -6.534 1.00 45.63 363 LEU A CA 1
ATOM 2840 C C . LEU A 1 374 ? 8.136 -10.933 -7.794 1.00 40.47 363 LEU A C 1
ATOM 2841 O O . LEU A 1 374 ? 9.264 -11.232 -8.216 1.00 38.32 363 LEU A O 1
ATOM 2846 N N . ALA A 1 375 ? 7.368 -9.976 -8.349 1.00 37.40 364 ALA A N 1
ATOM 2847 C CA . ALA A 1 375 ? 7.889 -9.152 -9.431 1.00 42.90 364 ALA A CA 1
ATOM 2848 C C . ALA A 1 375 ? 9.157 -8.400 -8.990 1.00 45.69 364 ALA A C 1
ATOM 2849 O O . ALA A 1 375 ? 9.267 -7.966 -7.839 1.00 51.15 364 ALA A O 1
ATOM 2851 N N . PRO A 1 376 ? 10.235 -8.305 -9.809 1.00 49.57 365 PRO A N 1
ATOM 2852 C CA . PRO A 1 376 ? 10.232 -8.692 -11.228 1.00 52.12 365 PRO A CA 1
ATOM 2853 C C . PRO A 1 376 ? 10.823 -10.065 -11.629 1.00 54.00 365 PRO A C 1
ATOM 2854 O O . PRO A 1 376 ? 11.246 -10.222 -12.770 1.00 44.15 365 PRO A O 1
ATOM 2858 N N . SER A 1 377 ? 10.933 -11.005 -10.659 1.00 52.35 366 SER A N 1
ATOM 2859 C CA . SER A 1 377 ? 11.478 -12.358 -10.839 1.00 49.46 366 SER A CA 1
ATOM 2860 C C . SER A 1 377 ? 10.350 -13.386 -10.673 1.00 52.33 366 SER A C 1
ATOM 2861 O O . SER A 1 377 ? 10.615 -14.505 -10.194 1.00 50.19 366 SER A O 1
ATOM 2864 N N . TRP A 1 378 ? 9.097 -12.952 -11.004 1.00 47.65 367 TRP A N 1
ATOM 2865 C CA . TRP A 1 378 ? 7.900 -13.649 -10.569 1.00 48.53 367 TRP A CA 1
ATOM 2866 C C . TRP A 1 378 ? 8.062 -15.181 -10.745 1.00 52.55 367 TRP A C 1
ATOM 2867 O O . TRP A 1 378 ? 8.386 -15.672 -11.828 1.00 43.71 367 TRP A O 1
ATOM 2878 N N . ASP A 1 379 ? 7.801 -15.943 -9.673 1.00 47.61 368 ASP A N 1
ATOM 2879 C CA . ASP A 1 379 ? 7.936 -17.380 -9.721 1.00 44.50 368 ASP A CA 1
ATOM 2880 C C . ASP A 1 379 ? 7.422 -17.960 -8.400 1.00 44.98 368 ASP A C 1
ATOM 2881 O O . ASP A 1 379 ? 8.185 -18.017 -7.418 1.00 51.03 368 ASP A O 1
ATOM 2886 N N . PRO A 1 380 ? 6.118 -18.362 -8.306 1.00 39.24 369 PRO A N 1
ATOM 2887 C CA . PRO A 1 380 ? 5.602 -18.904 -7.040 1.00 41.70 369 PRO A CA 1
ATOM 2888 C C . PRO A 1 380 ? 6.195 -20.256 -6.623 1.00 39.48 369 PRO A C 1
ATOM 2889 O O . PRO A 1 380 ? 6.076 -20.579 -5.454 1.00 34.65 369 PRO A O 1
ATOM 2893 N N . SER A 1 381 ? 6.949 -20.938 -7.533 1.00 40.59 370 SER A N 1
ATOM 2894 C CA . SER A 1 381 ? 7.547 -22.246 -7.279 1.00 45.68 370 SER A CA 1
ATOM 2895 C C . SER A 1 381 ? 8.874 -22.168 -6.532 1.00 43.42 370 SER A C 1
ATOM 2896 O O . SER A 1 381 ? 9.316 -23.180 -6.015 1.00 41.07 370 SER A O 1
ATOM 2899 N N . ALA A 1 382 ? 9.520 -20.998 -6.513 1.00 42.55 371 ALA A N 1
ATOM 2900 C CA . ALA A 1 382 ? 10.810 -20.866 -5.824 1.00 42.88 371 ALA A CA 1
ATOM 2901 C C . ALA A 1 382 ? 10.628 -20.980 -4.299 1.00 38.90 371 ALA A C 1
ATOM 2902 O O . ALA A 1 382 ? 9.637 -20.563 -3.727 1.00 31.87 371 ALA A O 1
ATOM 2904 N N . ARG A 1 383 ? 11.610 -21.593 -3.620 1.00 40.55 372 ARG A N 1
ATOM 2905 C CA . ARG A 1 383 ? 11.529 -21.748 -2.168 1.00 41.32 372 ARG A CA 1
ATOM 2906 C C . ARG A 1 383 ? 12.851 -21.293 -1.574 1.00 40.59 372 ARG A C 1
ATOM 2907 O O . ARG A 1 383 ? 13.763 -20.970 -2.342 1.00 33.04 372 ARG A O 1
ATOM 2915 N N . GLY A 1 384 ? 12.851 -21.181 -0.233 1.00 38.19 373 GLY A N 1
ATOM 2916 C CA . GLY A 1 384 ? 14.045 -20.808 0.479 1.00 37.03 373 GLY A CA 1
ATOM 2917 C C . GLY A 1 384 ? 15.192 -21.772 0.182 1.00 35.84 373 GLY A C 1
ATOM 2918 O O . GLY A 1 384 ? 15.039 -22.928 0.386 1.00 37.50 373 GLY A O 1
ATOM 2919 N N . SER A 1 385 ? 16.358 -21.262 -0.237 1.00 37.47 374 SER A N 1
ATOM 2920 C CA . SER A 1 385 ? 17.436 -22.088 -0.725 1.00 41.46 374 SER A CA 1
ATOM 2921 C C . SER A 1 385 ? 18.770 -21.530 -0.226 1.00 41.55 374 SER A C 1
ATOM 2922 O O . SER A 1 385 ? 18.909 -20.321 0.017 1.00 39.61 374 SER A O 1
ATOM 2925 N N . ILE A 1 386 ? 19.717 -22.445 -0.018 1.00 37.79 375 ILE A N 1
ATOM 2926 C CA . ILE A 1 386 ? 21.102 -22.051 0.111 1.00 41.59 375 ILE A CA 1
ATOM 2927 C C . ILE A 1 386 ? 21.907 -22.854 -0.900 1.00 38.57 375 ILE A C 1
ATOM 2928 O O . ILE A 1 386 ? 21.757 -24.095 -0.958 1.00 37.32 375 ILE A O 1
ATOM 2933 N N . PHE A 1 387 ? 22.838 -22.160 -1.554 1.00 35.97 376 PHE A N 1
ATOM 2934 C CA . PHE A 1 387 ? 23.707 -22.870 -2.491 1.00 41.82 376 PHE A CA 1
ATOM 2935 C C . PHE A 1 387 ? 25.178 -22.586 -2.241 1.00 42.26 376 PHE A C 1
ATOM 2936 O O . PHE A 1 387 ? 25.483 -21.536 -1.677 1.00 40.67 376 PHE A O 1
ATOM 2944 N N . GLY A 1 388 ? 26.040 -23.500 -2.728 1.00 38.50 377 GLY A N 1
ATOM 2945 C CA . GLY A 1 388 ? 27.455 -23.222 -2.759 1.00 38.92 377 GLY A CA 1
ATOM 2946 C C . GLY A 1 388 ? 28.237 -23.600 -1.505 1.00 39.60 377 GLY A C 1
ATOM 2947 O O . GLY A 1 388 ? 29.448 -23.482 -1.510 1.00 44.53 377 GLY A O 1
ATOM 2948 N N . MET A 1 389 ? 27.646 -24.217 -0.501 1.00 38.71 378 MET A N 1
ATOM 2949 C CA . MET A 1 389 ? 28.398 -24.571 0.715 1.00 39.75 378 MET A CA 1
ATOM 2950 C C . MET A 1 389 ? 29.484 -25.607 0.557 1.00 40.63 378 MET A C 1
ATOM 2951 O O . MET A 1 389 ? 29.392 -26.514 -0.278 1.00 43.59 378 MET A O 1
ATOM 2956 N N . THR A 1 390 ? 30.583 -25.403 1.298 1.00 41.18 379 THR A N 1
ATOM 2957 C CA . THR A 1 390 ? 31.643 -26.404 1.438 1.00 42.82 379 THR A CA 1
ATOM 2958 C C . THR A 1 390 ? 31.846 -26.627 2.932 1.00 43.45 379 THR A C 1
ATOM 2959 O O . THR A 1 390 ? 31.211 -25.974 3.746 1.00 45.56 379 THR A O 1
ATOM 2963 N N . LEU A 1 391 ? 32.744 -27.534 3.322 1.00 47.15 380 LEU A N 1
ATOM 2964 C CA . LEU A 1 391 ? 33.012 -27.778 4.738 1.00 49.61 380 LEU A CA 1
ATOM 2965 C C . LEU A 1 391 ? 33.605 -26.520 5.407 1.00 50.75 380 LEU A C 1
ATOM 2966 O O . LEU A 1 391 ? 33.473 -26.340 6.600 1.00 47.78 380 LEU A O 1
ATOM 2971 N N . LYS A 1 392 ? 34.190 -25.605 4.617 1.00 56.21 381 LYS A N 1
ATOM 2972 C CA . LYS A 1 392 ? 34.769 -24.386 5.154 1.00 55.02 381 LYS A CA 1
ATOM 2973 C C . LYS A 1 392 ? 33.716 -23.319 5.406 1.00 48.83 381 LYS A C 1
ATOM 2974 O O . LYS A 1 392 ? 34.001 -22.312 6.015 1.00 50.11 381 LYS A O 1
ATOM 2980 N N . THR A 1 393 ? 32.474 -23.543 4.986 1.00 46.31 382 THR A N 1
ATOM 2981 C CA . THR A 1 393 ? 31.427 -22.551 5.163 1.00 43.14 382 THR A CA 1
ATOM 2982 C C . THR A 1 393 ? 31.092 -22.411 6.629 1.00 43.81 382 THR A C 1
ATOM 2983 O O . THR A 1 393 ? 30.934 -23.415 7.280 1.00 45.89 382 THR A O 1
ATOM 2987 N N . THR A 1 394 ? 30.853 -21.176 7.114 1.00 51.81 383 THR A N 1
ATOM 2988 C CA . THR A 1 394 ? 30.545 -20.871 8.525 1.00 44.64 383 THR A CA 1
ATOM 2989 C C . THR A 1 394 ? 29.248 -20.119 8.565 1.00 41.45 383 THR A C 1
ATOM 2990 O O . THR A 1 394 ? 28.693 -19.705 7.548 1.00 36.94 383 THR A O 1
ATOM 2994 N N . ARG A 1 395 ? 28.703 -19.992 9.763 1.00 44.67 384 ARG A N 1
ATOM 2995 C CA . ARG A 1 395 ? 27.471 -19.253 9.766 1.00 47.06 384 ARG A CA 1
ATOM 2996 C C . ARG A 1 395 ? 27.705 -17.783 9.424 1.00 46.14 384 ARG A C 1
ATOM 2997 O O . ARG A 1 395 ? 26.773 -17.153 8.968 1.00 44.47 384 ARG A O 1
ATOM 3005 N N . ALA A 1 396 ? 28.914 -17.240 9.602 1.00 48.47 385 ALA A N 1
ATOM 3006 C CA . ALA A 1 396 ? 29.178 -15.841 9.210 1.00 50.33 385 ALA A CA 1
ATOM 3007 C C . ALA A 1 396 ? 28.927 -15.626 7.710 1.00 46.89 385 ALA A C 1
ATOM 3008 O O . ALA A 1 396 ? 28.276 -14.629 7.341 1.00 40.19 385 ALA A O 1
ATOM 3010 N N . HIS A 1 397 ? 29.409 -16.603 6.876 1.00 43.83 386 HIS A N 1
ATOM 3011 C CA . HIS A 1 397 ? 29.210 -16.627 5.439 1.00 40.38 386 HIS A CA 1
ATOM 3012 C C . HIS A 1 397 ? 27.727 -16.725 5.090 1.00 38.69 386 HIS A C 1
ATOM 3013 O O . HIS A 1 397 ? 27.251 -16.042 4.193 1.00 38.01 386 HIS A O 1
ATOM 3020 N N . VAL A 1 398 ? 26.973 -17.535 5.819 1.00 38.88 387 VAL A N 1
ATOM 3021 C CA . VAL A 1 398 ? 25.550 -17.693 5.525 1.00 42.36 387 VAL A CA 1
ATOM 3022 C C . VAL A 1 398 ? 24.720 -16.448 5.882 1.00 40.28 387 VAL A C 1
ATOM 3023 O O . VAL A 1 398 ? 23.751 -16.080 5.153 1.00 36.71 387 VAL A O 1
ATOM 3027 N N . LEU A 1 399 ? 25.072 -15.820 7.021 1.00 40.99 388 LEU A N 1
ATOM 3028 C CA . LEU A 1 399 ? 24.367 -14.631 7.468 1.00 37.53 388 LEU A CA 1
ATOM 3029 C C . LEU A 1 399 ? 24.687 -13.503 6.518 1.00 35.04 388 LEU A C 1
ATOM 3030 O O . LEU A 1 399 ? 23.808 -12.736 6.151 1.00 35.46 388 LEU A O 1
ATOM 3035 N N . ARG A 1 400 ? 25.940 -13.403 6.089 1.00 36.51 389 ARG A N 1
ATOM 3036 C CA . ARG A 1 400 ? 26.298 -12.380 5.116 1.00 38.62 389 ARG A CA 1
ATOM 3037 C C . ARG A 1 400 ? 25.495 -12.576 3.829 1.00 40.45 389 ARG A C 1
ATOM 3038 O O . ARG A 1 400 ? 24.914 -11.591 3.311 1.00 37.55 389 ARG A O 1
ATOM 3046 N N . ALA A 1 401 ? 25.359 -13.859 3.400 1.00 39.80 390 ALA A N 1
ATOM 3047 C CA . ALA A 1 401 ? 24.601 -14.216 2.189 1.00 39.74 390 ALA A CA 1
ATOM 3048 C C . ALA A 1 401 ? 23.141 -13.807 2.316 1.00 39.58 390 ALA A C 1
ATOM 3049 O O . ALA A 1 401 ? 22.574 -13.411 1.291 1.00 37.95 390 ALA A O 1
ATOM 3051 N N . ALA A 1 402 ? 22.559 -13.894 3.536 1.00 37.01 391 ALA A N 1
ATOM 3052 C CA . ALA A 1 402 ? 21.155 -13.544 3.743 1.00 35.29 391 ALA A CA 1
ATOM 3053 C C . ALA A 1 402 ? 20.895 -12.064 3.584 1.00 33.18 391 ALA A C 1
ATOM 3054 O O . ALA A 1 402 ? 19.867 -11.691 3.032 1.00 35.30 391 ALA A O 1
ATOM 3056 N N . LEU A 1 403 ? 21.814 -11.248 4.117 1.00 33.78 392 LEU A N 1
ATOM 3057 C CA . LEU A 1 403 ? 21.778 -9.792 3.979 1.00 34.08 392 LEU A CA 1
ATOM 3058 C C . LEU A 1 403 ? 22.000 -9.380 2.514 1.00 34.51 392 LEU A C 1
ATOM 3059 O O . LEU A 1 403 ? 21.204 -8.613 1.996 1.00 34.32 392 LEU A O 1
ATOM 3064 N N . LEU A 1 404 ? 23.038 -9.936 1.866 1.00 37.15 393 LEU A N 1
ATOM 3065 C CA . LEU A 1 404 ? 23.288 -9.702 0.454 1.00 39.02 393 LEU A CA 1
ATOM 3066 C C . LEU A 1 404 ? 22.013 -9.925 -0.393 1.00 37.33 393 LEU A C 1
ATOM 3067 O O . LEU A 1 404 ? 21.687 -9.126 -1.302 1.00 35.92 393 LEU A O 1
ATOM 3072 N N . ALA A 1 405 ? 21.274 -11.001 -0.112 1.00 35.71 394 ALA A N 1
ATOM 3073 C CA . ALA A 1 405 ? 20.051 -11.331 -0.850 1.00 37.31 394 ALA A CA 1
ATOM 3074 C C . ALA A 1 405 ? 19.004 -10.226 -0.747 1.00 36.98 394 ALA A C 1
ATOM 3075 O O . ALA A 1 405 ? 18.266 -10.020 -1.689 1.00 37.79 394 ALA A O 1
ATOM 3077 N N . ILE A 1 406 ? 18.888 -9.578 0.441 1.00 38.79 395 ILE A N 1
ATOM 3078 C CA . ILE A 1 406 ? 17.979 -8.443 0.586 1.00 36.25 395 ILE A CA 1
ATOM 3079 C C . ILE A 1 406 ? 18.370 -7.336 -0.372 1.00 34.16 395 ILE A C 1
ATOM 3080 O O . ILE A 1 406 ? 17.586 -6.836 -1.155 1.00 35.66 395 ILE A O 1
ATOM 3085 N N . ALA A 1 407 ? 19.645 -7.017 -0.386 1.00 37.28 396 ALA A N 1
ATOM 3086 C CA . ALA A 1 407 ? 20.118 -5.982 -1.293 1.00 37.51 396 ALA A CA 1
ATOM 3087 C C . ALA A 1 407 ? 19.911 -6.316 -2.776 1.00 38.31 396 ALA A C 1
ATOM 3088 O O . ALA A 1 407 ? 19.699 -5.415 -3.615 1.00 35.09 396 ALA A O 1
ATOM 3090 N N . LEU A 1 408 ? 20.110 -7.595 -3.115 1.00 38.29 397 LEU A N 1
ATOM 3091 C CA . LEU A 1 408 ? 20.078 -8.030 -4.509 1.00 39.31 397 LEU A CA 1
ATOM 3092 C C . LEU A 1 408 ? 18.653 -8.017 -4.993 1.00 35.74 397 LEU A C 1
ATOM 3093 O O . LEU A 1 408 ? 18.400 -7.696 -6.143 1.00 38.01 397 LEU A O 1
ATOM 3098 N N . GLN A 1 409 ? 17.711 -8.342 -4.120 1.00 34.09 398 GLN A N 1
ATOM 3099 C CA . GLN A 1 409 ? 16.309 -8.273 -4.532 1.00 38.12 398 GLN A CA 1
ATOM 3100 C C . GLN A 1 409 ? 15.901 -6.804 -4.790 1.00 40.70 398 GLN A C 1
ATOM 3101 O O . GLN A 1 409 ? 15.153 -6.538 -5.735 1.00 38.03 398 GLN A O 1
ATOM 3107 N N . VAL A 1 410 ? 16.445 -5.872 -3.973 1.00 32.48 399 VAL A N 1
ATOM 3108 C CA . VAL A 1 410 ? 16.216 -4.453 -4.180 1.00 33.22 399 VAL A CA 1
ATOM 3109 C C . VAL A 1 410 ? 16.838 -3.999 -5.503 1.00 34.00 399 VAL A C 1
ATOM 3110 O O . VAL A 1 410 ? 16.227 -3.247 -6.246 1.00 37.13 399 VAL A O 1
ATOM 3114 N N . VAL A 1 411 ? 18.034 -4.449 -5.823 1.00 33.77 400 VAL A N 1
ATOM 3115 C CA . VAL A 1 411 ? 18.598 -4.192 -7.127 1.00 33.20 400 VAL A CA 1
ATOM 3116 C C . VAL A 1 411 ? 17.657 -4.645 -8.244 1.00 37.57 400 VAL A C 1
ATOM 3117 O O . VAL A 1 411 ? 17.388 -3.894 -9.213 1.00 40.55 400 VAL A O 1
ATOM 3121 N N . ASP A 1 412 ? 17.087 -5.861 -8.130 1.00 39.88 401 ASP A N 1
ATOM 3122 C CA . ASP A 1 412 ? 16.254 -6.350 -9.236 1.00 40.58 401 ASP A CA 1
ATOM 3123 C C . ASP A 1 412 ? 15.053 -5.419 -9.401 1.00 40.74 401 ASP A C 1
ATOM 3124 O O . ASP A 1 412 ? 14.747 -5.044 -10.513 1.00 40.09 401 ASP A O 1
ATOM 3129 N N . VAL A 1 413 ? 14.379 -5.038 -8.287 1.00 41.15 402 VAL A N 1
ATOM 3130 C CA . VAL A 1 413 ? 13.197 -4.163 -8.360 1.00 39.90 402 VAL A CA 1
ATOM 3131 C C . VAL A 1 413 ? 13.539 -2.805 -9.006 1.00 39.48 402 VAL A C 1
ATOM 3132 O O . VAL A 1 413 ? 12.928 -2.367 -9.958 1.00 37.27 402 VAL A O 1
ATOM 3136 N N . LEU A 1 414 ? 14.644 -2.220 -8.556 1.00 43.23 403 LEU A N 1
ATOM 3137 C CA . LEU A 1 414 ? 14.997 -0.877 -8.947 1.00 45.66 403 LEU A CA 1
ATOM 3138 C C . LEU A 1 414 ? 15.417 -0.813 -10.410 1.00 42.20 403 LEU A C 1
ATOM 3139 O O . LEU A 1 414 ? 15.048 0.141 -11.072 1.00 35.47 403 LEU A O 1
ATOM 3144 N N . GLU A 1 415 ? 16.202 -1.794 -10.884 1.00 43.25 404 GLU A N 1
ATOM 3145 C CA . GLU A 1 415 ? 16.635 -1.769 -12.273 1.00 43.65 404 GLU A CA 1
ATOM 3146 C C . GLU A 1 415 ? 15.445 -2.013 -13.212 1.00 40.81 404 GLU A C 1
ATOM 3147 O O . GLU A 1 415 ? 15.330 -1.394 -14.244 1.00 40.13 404 GLU A O 1
ATOM 3153 N N . ALA A 1 416 ? 14.512 -2.885 -12.815 1.00 36.89 405 ALA A N 1
ATOM 3154 C CA . ALA A 1 416 ? 13.254 -2.993 -13.556 1.00 38.47 405 ALA A CA 1
ATOM 3155 C C . ALA A 1 416 ? 12.449 -1.679 -13.628 1.00 38.62 405 ALA A C 1
ATOM 3156 O O . ALA A 1 416 ? 11.916 -1.272 -14.663 1.00 35.34 405 ALA A O 1
ATOM 3158 N N . MET A 1 417 ? 12.377 -0.975 -12.506 1.00 39.49 406 MET A N 1
ATOM 3159 C CA . MET A 1 417 ? 11.608 0.274 -12.440 1.00 39.28 406 MET A CA 1
ATOM 3160 C C . MET A 1 417 ? 12.178 1.340 -13.348 1.00 37.90 406 MET A C 1
ATOM 3161 O O . MET A 1 417 ? 11.430 2.067 -13.980 1.00 39.01 406 MET A O 1
ATOM 3166 N N . GLU A 1 418 ? 13.509 1.447 -13.357 1.00 39.20 407 GLU A N 1
ATOM 3167 C CA . GLU A 1 418 ? 14.233 2.349 -14.214 1.00 39.36 407 GLU A CA 1
ATOM 3168 C C . GLU A 1 418 ? 13.921 2.055 -15.677 1.00 42.91 407 GLU A C 1
ATOM 3169 O O . GLU A 1 418 ? 13.783 2.995 -16.480 1.00 45.71 407 GLU A O 1
ATOM 3175 N N . LYS A 1 419 ? 13.832 0.780 -16.060 1.00 44.70 408 LYS A N 1
ATOM 3176 C CA . LYS A 1 419 ? 13.474 0.467 -17.452 1.00 45.33 408 LYS A CA 1
ATOM 3177 C C . LYS A 1 419 ? 12.048 0.885 -17.735 1.00 41.07 408 LYS A C 1
ATOM 3178 O O . LYS A 1 419 ? 11.822 1.619 -18.666 1.00 40.57 408 LYS A O 1
ATOM 3184 N N . ASP A 1 420 ? 11.134 0.565 -16.827 1.00 42.73 409 ASP A N 1
ATOM 3185 C CA . ASP A 1 420 ? 9.730 0.930 -17.009 1.00 44.93 409 ASP A CA 1
ATOM 3186 C C . ASP A 1 420 ? 9.494 2.452 -17.005 1.00 45.21 409 ASP A C 1
ATOM 3187 O O . ASP A 1 420 ? 8.675 2.942 -17.764 1.00 47.97 409 ASP A O 1
ATOM 3192 N N . ALA A 1 421 ? 10.190 3.225 -16.160 1.00 45.00 410 ALA A N 1
ATOM 3193 C CA . ALA A 1 421 ? 9.967 4.656 -16.043 1.00 48.77 410 ALA A CA 1
ATOM 3194 C C . ALA A 1 421 ? 10.857 5.437 -17.006 1.00 49.31 410 ALA A C 1
ATOM 3195 O O . ALA A 1 421 ? 10.642 6.643 -17.209 1.00 49.35 410 ALA A O 1
ATOM 3197 N N . GLU A 1 422 ? 11.885 4.775 -17.557 1.00 47.61 411 GLU A N 1
ATOM 3198 C CA . GLU A 1 422 ? 12.832 5.486 -18.421 1.00 48.29 411 GLU A CA 1
ATOM 3199 C C . GLU A 1 422 ? 13.550 6.617 -17.641 1.00 46.84 411 GLU A C 1
ATOM 3200 O O . GLU A 1 422 ? 13.674 7.711 -18.105 1.00 44.21 411 GLU A O 1
ATOM 3206 N N . VAL A 1 423 ? 14.144 6.294 -16.503 1.00 48.25 412 VAL A N 1
ATOM 3207 C CA . VAL A 1 423 ? 14.868 7.203 -15.631 1.00 50.56 412 VAL A CA 1
ATOM 3208 C C . VAL A 1 423 ? 16.010 6.381 -15.034 1.00 51.74 412 VAL A C 1
ATOM 3209 O O . VAL A 1 423 ? 15.843 5.185 -14.771 1.00 60.62 412 VAL A O 1
ATOM 3213 N N . LYS A 1 424 ? 17.176 7.012 -14.833 1.00 54.59 413 LYS A N 1
ATOM 3214 C CA . LYS A 1 424 ? 18.235 6.480 -13.983 1.00 56.77 413 LYS A CA 1
ATOM 3215 C C . LYS A 1 424 ? 18.085 7.148 -12.602 1.00 51.55 413 LYS A C 1
ATOM 3216 O O . LYS A 1 424 ? 18.011 8.349 -12.478 1.00 53.80 413 LYS A O 1
ATOM 3222 N N . VAL A 1 425 ? 17.949 6.381 -11.535 1.00 47.52 414 VAL A N 1
ATOM 3223 C CA . VAL A 1 425 ? 17.751 6.911 -10.192 1.00 47.27 414 VAL A CA 1
ATOM 3224 C C . VAL A 1 425 ? 19.072 7.448 -9.661 1.00 49.05 414 VAL A C 1
ATOM 3225 O O . VAL A 1 425 ? 20.087 6.774 -9.745 1.00 52.06 414 VAL A O 1
ATOM 3229 N N . GLN A 1 426 ? 19.044 8.692 -9.186 1.00 56.50 415 GLN A N 1
ATOM 3230 C CA . GLN A 1 426 ? 20.242 9.432 -8.762 1.00 65.82 415 GLN A CA 1
ATOM 3231 C C . GLN A 1 426 ? 20.763 8.975 -7.392 1.00 58.93 415 GLN A C 1
ATOM 3232 O O . GLN A 1 426 ? 21.961 8.795 -7.166 1.00 58.35 415 GLN A O 1
ATOM 3238 N N . PHE A 1 427 ? 19.784 8.773 -6.507 1.00 53.56 416 PHE A N 1
ATOM 3239 C CA . PHE A 1 427 ? 19.995 8.352 -5.142 1.00 47.85 416 PHE A CA 1
ATOM 3240 C C . PHE A 1 427 ? 18.695 7.716 -4.674 1.00 49.31 416 PHE A C 1
ATOM 3241 O O . PHE A 1 427 ? 17.621 7.926 -5.293 1.00 43.17 416 PHE A O 1
ATOM 3249 N N . LEU A 1 428 ? 18.792 6.919 -3.582 1.00 45.68 417 LEU A N 1
ATOM 3250 C CA . LEU A 1 428 ? 17.598 6.248 -3.099 1.00 42.09 417 LEU A CA 1
ATOM 3251 C C . LEU A 1 428 ? 17.438 6.608 -1.645 1.00 39.46 417 LEU A C 1
ATOM 3252 O O . LEU A 1 428 ? 18.364 6.427 -0.872 1.00 41.35 417 LEU A O 1
ATOM 3257 N N . ARG A 1 429 ? 16.257 7.101 -1.330 1.00 38.64 418 ARG A N 1
ATOM 3258 C CA . ARG A 1 429 ? 15.893 7.385 0.031 1.00 42.90 418 ARG A CA 1
ATOM 3259 C C . ARG A 1 429 ? 15.485 6.052 0.653 1.00 46.22 418 ARG A C 1
ATOM 3260 O O . ARG A 1 429 ? 14.785 5.261 0.016 1.00 35.66 418 ARG A O 1
ATOM 3268 N N . VAL A 1 430 ? 15.847 5.848 1.910 1.00 40.53 419 VAL A N 1
ATOM 3269 C CA . VAL A 1 430 ? 15.682 4.535 2.527 1.00 42.30 419 VAL A CA 1
ATOM 3270 C C . VAL A 1 430 ? 15.168 4.811 3.939 1.00 37.72 419 VAL A C 1
ATOM 3271 O O . VAL A 1 430 ? 15.742 5.654 4.618 1.00 40.42 419 VAL A O 1
ATOM 3275 N N . ASP A 1 431 ? 14.115 4.116 4.334 1.00 37.75 420 ASP A N 1
ATOM 3276 C CA . ASP A 1 431 ? 13.594 4.186 5.687 1.00 38.71 420 ASP A CA 1
ATOM 3277 C C . ASP A 1 431 ? 13.235 2.772 6.153 1.00 35.07 420 ASP A C 1
ATOM 3278 O O . ASP A 1 431 ? 13.588 1.792 5.518 1.00 34.18 420 ASP A O 1
ATOM 3283 N N . GLY A 1 432 ? 12.642 2.694 7.333 1.00 36.88 421 GLY A N 1
ATOM 3284 C CA . GLY A 1 432 ? 12.288 1.480 8.033 1.00 30.63 421 GLY A CA 1
ATOM 3285 C C . GLY A 1 432 ? 13.332 1.143 9.046 1.00 31.89 421 GLY A C 1
ATOM 3286 O O . GLY A 1 432 ? 14.483 1.537 8.878 1.00 34.24 421 GLY A O 1
ATOM 3287 N N . GLY A 1 433 ? 12.974 0.273 9.999 1.00 33.18 422 GLY A N 1
ATOM 3288 C CA . GLY A 1 433 ? 13.876 -0.078 11.113 1.00 34.01 422 GLY A CA 1
ATOM 3289 C C . GLY A 1 433 ? 15.100 -0.896 10.692 1.00 35.56 422 GLY A C 1
ATOM 3290 O O . GLY A 1 433 ? 16.109 -0.818 11.352 1.00 40.14 422 GLY A O 1
ATOM 3291 N N . LEU A 1 434 ? 15.059 -1.522 9.516 1.00 32.11 423 LEU A N 1
ATOM 3292 C CA . LEU A 1 434 ? 16.227 -2.254 9.031 1.00 33.46 423 LEU A CA 1
ATOM 3293 C C . LEU A 1 434 ? 17.292 -1.374 8.428 1.00 34.19 423 LEU A C 1
ATOM 3294 O O . LEU A 1 434 ? 18.409 -1.842 8.143 1.00 33.04 423 LEU A O 1
ATOM 3299 N N . THR A 1 435 ? 16.986 -0.058 8.270 1.00 36.59 424 THR A N 1
ATOM 3300 C CA . THR A 1 435 ? 18.014 0.884 7.844 1.00 35.03 424 THR A CA 1
ATOM 3301 C C . THR A 1 435 ? 19.013 1.079 8.965 1.00 33.06 424 THR A C 1
ATOM 3302 O O . THR A 1 435 ? 20.056 1.596 8.713 1.00 38.68 424 THR A O 1
ATOM 3306 N N . LYS A 1 436 ? 18.744 0.560 10.154 1.00 35.65 425 LYS A N 1
ATOM 3307 C CA . LYS A 1 436 ? 19.711 0.541 11.258 1.00 37.26 425 LYS A CA 1
ATOM 3308 C C . LYS A 1 436 ? 20.857 -0.427 10.998 1.00 38.56 425 LYS A C 1
ATOM 3309 O O . LYS A 1 436 ? 21.887 -0.293 11.633 1.00 37.97 425 LYS A O 1
ATOM 3315 N N . ASN A 1 437 ? 20.685 -1.402 10.103 1.00 38.26 426 ASN A N 1
ATOM 3316 C CA . ASN A 1 437 ? 21.734 -2.346 9.761 1.00 38.24 426 ASN A CA 1
ATOM 3317 C C . ASN A 1 437 ? 22.665 -1.609 8.789 1.00 38.61 426 ASN A C 1
ATOM 3318 O O . ASN A 1 437 ? 22.375 -1.484 7.577 1.00 35.81 426 ASN A O 1
ATOM 3323 N N . HIS A 1 438 ? 23.797 -1.221 9.337 1.00 38.82 427 HIS A N 1
ATOM 3324 C CA . HIS A 1 438 ? 24.722 -0.343 8.636 1.00 47.14 427 HIS A CA 1
ATOM 3325 C C . HIS A 1 438 ? 25.394 -1.159 7.526 1.00 44.47 427 HIS A C 1
ATOM 3326 O O . HIS A 1 438 ? 25.589 -0.701 6.414 1.00 41.76 427 HIS A O 1
ATOM 3333 N N . LEU A 1 439 ? 25.714 -2.425 7.818 1.00 45.18 428 LEU A N 1
ATOM 3334 C CA . LEU A 1 439 ? 26.286 -3.349 6.824 1.00 43.87 428 LEU A CA 1
ATOM 3335 C C . LEU A 1 439 ? 25.348 -3.553 5.631 1.00 37.52 428 LEU A C 1
ATOM 3336 O O . LEU A 1 439 ? 25.769 -3.468 4.485 1.00 40.29 428 LEU A O 1
ATOM 3341 N N . LEU A 1 440 ? 24.083 -3.746 5.893 1.00 34.67 429 LEU A N 1
ATOM 3342 C CA . LEU A 1 440 ? 23.126 -3.893 4.807 1.00 38.29 429 LEU A CA 1
ATOM 3343 C C . LEU A 1 440 ? 23.093 -2.665 3.888 1.00 38.68 429 LEU A C 1
ATOM 3344 O O . LEU A 1 440 ? 23.042 -2.778 2.669 1.00 35.58 429 LEU A O 1
ATOM 3349 N N . MET A 1 441 ? 23.115 -1.481 4.502 1.00 41.29 430 MET A N 1
ATOM 3350 C CA . MET A 1 441 ? 23.021 -0.226 3.781 1.00 41.13 430 MET A CA 1
ATOM 3351 C C . MET A 1 441 ? 24.252 -0.090 2.900 1.00 39.76 430 MET A C 1
ATOM 3352 O O . MET A 1 441 ? 24.123 0.289 1.752 1.00 42.21 430 MET A O 1
ATOM 3357 N N . LYS A 1 442 ? 25.436 -0.469 3.381 1.00 42.96 431 LYS A N 1
ATOM 3358 C CA . LYS A 1 442 ? 26.667 -0.367 2.584 1.00 46.39 431 LYS A CA 1
ATOM 3359 C C . LYS A 1 442 ? 26.661 -1.392 1.444 1.00 42.13 431 LYS A C 1
ATOM 3360 O O . LYS A 1 442 ? 27.066 -1.140 0.320 1.00 48.75 431 LYS A O 1
ATOM 3366 N N . MET A 1 443 ? 26.198 -2.593 1.740 1.00 43.18 432 MET A N 1
ATOM 3367 C CA . MET A 1 443 ? 26.022 -3.600 0.689 1.00 41.00 432 MET A CA 1
ATOM 3368 C C . MET A 1 443 ? 25.096 -3.055 -0.400 1.00 38.22 432 MET A C 1
ATOM 3369 O O . MET A 1 443 ? 25.366 -3.212 -1.573 1.00 41.13 432 MET A O 1
ATOM 3374 N N . GLN A 1 444 ? 23.994 -2.434 0.018 1.00 37.44 433 GLN A N 1
ATOM 3375 C CA . GLN A 1 444 ? 22.963 -1.969 -0.896 1.00 39.57 433 GLN A CA 1
ATOM 3376 C C . GLN A 1 444 ? 23.523 -0.883 -1.814 1.00 42.61 433 GLN A C 1
ATOM 3377 O O . GLN A 1 444 ? 23.360 -0.941 -3.054 1.00 43.34 433 GLN A O 1
ATOM 3383 N N . SER A 1 445 ? 24.287 0.039 -1.198 1.00 40.46 434 SER A N 1
ATOM 3384 C CA . SER A 1 445 ? 24.936 1.125 -1.908 1.00 40.69 434 SER A CA 1
ATOM 3385 C C . SER A 1 445 ? 25.964 0.615 -2.895 1.00 42.03 434 SER A C 1
ATOM 3386 O O . SER A 1 445 ? 25.969 1.038 -4.055 1.00 40.98 434 SER A O 1
ATOM 3389 N N . ASP A 1 446 ? 26.889 -0.220 -2.413 1.00 45.90 435 ASP A N 1
ATOM 3390 C CA . ASP A 1 446 ? 27.895 -0.782 -3.313 1.00 47.92 435 ASP A CA 1
ATOM 3391 C C . ASP A 1 446 ? 27.228 -1.460 -4.524 1.00 47.69 435 ASP A C 1
ATOM 3392 O O . ASP A 1 446 ? 27.666 -1.286 -5.640 1.00 48.35 435 ASP A O 1
ATOM 3397 N N . LEU A 1 447 ? 26.156 -2.260 -4.329 1.00 48.03 436 LEU A N 1
ATOM 3398 C CA . LEU A 1 447 ? 25.520 -2.994 -5.431 1.00 44.45 436 LEU A CA 1
ATOM 3399 C C . LEU A 1 447 ? 24.807 -2.051 -6.403 1.00 46.17 436 LEU A C 1
ATOM 3400 O O . LEU A 1 447 ? 24.848 -2.287 -7.596 1.00 45.01 436 LEU A O 1
ATOM 3405 N N . LEU A 1 448 ? 24.111 -1.014 -5.895 1.00 46.91 437 LEU A N 1
ATOM 3406 C CA . LEU A 1 448 ? 23.422 -0.061 -6.766 1.00 43.32 437 LEU A CA 1
ATOM 3407 C C . LEU A 1 448 ? 24.410 0.888 -7.435 1.00 44.43 437 LEU A C 1
ATOM 3408 O O . LEU A 1 448 ? 24.133 1.439 -8.474 1.00 40.68 437 LEU A O 1
ATOM 3413 N N . GLY A 1 449 ? 25.562 1.113 -6.817 1.00 45.50 438 GLY A N 1
ATOM 3414 C CA . GLY A 1 449 ? 26.450 2.154 -7.264 1.00 45.83 438 GLY A CA 1
ATOM 3415 C C . GLY A 1 449 ? 25.945 3.597 -7.129 1.00 45.66 438 GLY A C 1
ATOM 3416 O O . GLY A 1 449 ? 26.500 4.445 -7.781 1.00 55.82 438 GLY A O 1
ATOM 3417 N N . ILE A 1 450 ? 25.000 3.903 -6.268 1.00 46.22 439 ILE A N 1
ATOM 3418 C CA . ILE A 1 450 ? 24.453 5.235 -5.995 1.00 47.66 439 ILE A CA 1
ATOM 3419 C C . ILE A 1 450 ? 24.399 5.440 -4.474 1.00 46.34 439 ILE A C 1
ATOM 3420 O O . ILE A 1 450 ? 24.458 4.475 -3.696 1.00 47.12 439 ILE A O 1
ATOM 3425 N N . ASN A 1 451 ? 24.230 6.702 -4.069 1.00 48.88 440 ASN A N 1
ATOM 3426 C CA . ASN A 1 451 ? 24.163 7.032 -2.660 1.00 49.32 440 ASN A CA 1
ATOM 3427 C C . ASN A 1 451 ? 22.785 6.659 -2.135 1.00 40.70 440 ASN A C 1
ATOM 3428 O O . ASN A 1 451 ? 21.817 6.826 -2.869 1.00 40.14 440 ASN A O 1
ATOM 3433 N N . LEU A 1 452 ? 22.728 6.315 -0.847 1.00 39.24 441 LEU A N 1
ATOM 3434 C CA . LEU A 1 452 ? 21.438 6.203 -0.162 1.00 40.37 441 LEU A CA 1
ATOM 3435 C C . LEU A 1 452 ? 21.345 7.354 0.834 1.00 41.21 441 LEU A C 1
ATOM 3436 O O . LEU A 1 452 ? 22.358 7.807 1.381 1.00 43.32 441 LEU A O 1
ATOM 3441 N N . HIS A 1 453 ? 20.112 7.782 1.094 1.00 39.26 442 HIS A N 1
ATOM 3442 C CA . HIS A 1 453 ? 19.792 8.867 1.976 1.00 38.76 442 HIS A CA 1
ATOM 3443 C C . HIS A 1 453 ? 18.898 8.349 3.077 1.00 38.11 442 HIS A C 1
ATOM 3444 O O . HIS A 1 453 ? 17.777 8.033 2.745 1.00 36.31 442 HIS A O 1
ATOM 3451 N N . ARG A 1 454 ? 19.373 8.282 4.335 1.00 39.16 443 ARG A N 1
ATOM 3452 C CA . ARG A 1 454 ? 18.571 7.822 5.445 1.00 37.19 443 ARG A CA 1
ATOM 3453 C C . ARG A 1 454 ? 18.162 8.992 6.346 1.00 37.82 443 ARG A C 1
ATOM 3454 O O . ARG A 1 454 ? 18.997 9.611 6.980 1.00 36.94 443 ARG A O 1
ATOM 3462 N N . PRO A 1 455 ? 16.861 9.273 6.507 1.00 35.63 444 PRO A N 1
ATOM 3463 C CA . PRO A 1 455 ? 16.401 10.318 7.396 1.00 38.11 444 PRO A CA 1
ATOM 3464 C C . PRO A 1 455 ? 16.609 10.016 8.886 1.00 37.97 444 PRO A C 1
ATOM 3465 O O . PRO A 1 455 ? 16.374 8.911 9.326 1.00 39.95 444 PRO A O 1
ATOM 3469 N N . THR A 1 456 ? 17.042 11.020 9.663 1.00 36.33 445 THR A N 1
ATOM 3470 C CA . THR A 1 456 ? 17.191 10.863 11.090 1.00 38.69 445 THR A CA 1
ATOM 3471 C C . THR A 1 456 ? 15.834 10.979 11.768 1.00 38.41 445 THR A C 1
ATOM 3472 O O . THR A 1 456 ? 15.610 10.275 12.726 1.00 46.17 445 THR A O 1
ATOM 3476 N N . MET A 1 457 ? 14.869 11.722 11.236 1.00 36.80 446 MET A N 1
ATOM 3477 C CA . MET A 1 457 ? 13.472 11.620 11.682 1.00 36.57 446 MET A CA 1
ATOM 3478 C C . MET A 1 457 ? 12.824 10.478 10.827 1.00 38.63 446 MET A C 1
ATOM 3479 O O . MET A 1 457 ? 12.493 10.663 9.623 1.00 33.53 446 MET A O 1
ATOM 3484 N N . ALA A 1 458 ? 12.694 9.345 11.548 1.00 36.17 447 ALA A N 1
ATOM 3485 C CA . ALA A 1 458 ? 12.272 8.013 11.159 1.00 48.65 447 ALA A CA 1
ATOM 3486 C C . ALA A 1 458 ? 10.859 7.919 10.523 1.00 45.11 447 ALA A C 1
ATOM 3487 O O . ALA A 1 458 ? 10.590 7.062 9.690 1.00 38.32 447 ALA A O 1
ATOM 3489 N N . GLU A 1 459 ? 9.964 8.828 10.931 1.00 38.22 448 GLU A N 1
ATOM 3490 C CA . GLU A 1 459 ? 8.537 8.622 10.801 1.00 38.81 448 GLU A CA 1
ATOM 3491 C C . GLU A 1 459 ? 8.017 9.274 9.549 1.00 35.24 448 GLU A C 1
ATOM 3492 O O . GLU A 1 459 ? 7.118 10.100 9.664 1.00 40.49 448 GLU A O 1
ATOM 3498 N N . THR A 1 460 ? 8.457 8.771 8.392 1.00 34.77 449 THR A N 1
ATOM 3499 C CA . THR A 1 460 ? 8.192 9.450 7.125 1.00 35.29 449 THR A CA 1
ATOM 3500 C C . THR A 1 460 ? 6.770 9.186 6.683 1.00 32.09 449 THR A C 1
ATOM 3501 O O . THR A 1 460 ? 6.166 10.008 6.019 1.00 33.29 449 THR A O 1
ATOM 3505 N N . THR A 1 461 ? 6.225 8.037 7.046 1.00 29.63 450 THR A N 1
ATOM 3506 C CA . THR A 1 461 ? 4.826 7.760 6.773 1.00 29.29 450 THR A CA 1
ATOM 3507 C C . THR A 1 461 ? 3.899 8.773 7.466 1.00 29.49 450 THR A C 1
ATOM 3508 O O . THR A 1 461 ? 3.004 9.365 6.795 1.00 26.10 450 THR A O 1
ATOM 3512 N N . ALA A 1 462 ? 4.086 8.952 8.795 1.00 26.61 451 ALA A N 1
ATOM 3513 C CA . ALA A 1 462 ? 3.296 9.922 9.520 1.00 30.49 451 ALA A CA 1
ATOM 3514 C C . ALA A 1 462 ? 3.482 11.330 8.906 1.00 28.32 451 ALA A C 1
ATOM 3515 O O . ALA A 1 462 ? 2.510 12.042 8.681 1.00 29.20 451 ALA A O 1
ATOM 3517 N N . LEU A 1 463 ? 4.741 11.717 8.633 1.00 29.03 452 LEU A N 1
ATOM 3518 C CA . LEU A 1 463 ? 5.019 13.023 8.069 1.00 32.56 452 LEU A CA 1
ATOM 3519 C C . LEU A 1 463 ? 4.258 13.197 6.754 1.00 37.36 452 LEU A C 1
ATOM 3520 O O . LEU A 1 463 ? 3.674 14.238 6.565 1.00 39.95 452 LEU A O 1
ATOM 3525 N N . GLY A 1 464 ? 4.212 12.171 5.884 1.00 36.32 453 GLY A N 1
ATOM 3526 C CA . GLY A 1 464 ? 3.398 12.210 4.693 1.00 38.52 453 GLY A CA 1
ATOM 3527 C C . GLY A 1 464 ? 1.932 12.630 4.927 1.00 35.19 453 GLY A C 1
ATOM 3528 O O . GLY A 1 464 ? 1.368 13.465 4.222 1.00 38.35 453 GLY A O 1
ATOM 3529 N N . ALA A 1 465 ? 1.305 12.014 5.894 1.00 33.74 454 ALA A N 1
ATOM 3530 C CA . ALA A 1 465 ? -0.079 12.277 6.255 1.00 37.59 454 ALA A CA 1
ATOM 3531 C C . ALA A 1 465 ? -0.226 13.708 6.766 1.00 37.05 454 ALA A C 1
ATOM 3532 O O . ALA A 1 465 ? -1.193 14.367 6.404 1.00 33.76 454 ALA A O 1
ATOM 3534 N N . ALA A 1 466 ? 0.749 14.157 7.589 1.00 36.06 455 ALA A N 1
ATOM 3535 C CA . ALA A 1 466 ? 0.789 15.528 8.071 1.00 34.68 455 ALA A CA 1
ATOM 3536 C C . ALA A 1 466 ? 0.873 16.520 6.931 1.00 33.55 455 ALA A C 1
ATOM 3537 O O . ALA A 1 466 ? 0.151 17.525 6.919 1.00 34.71 455 ALA A O 1
ATOM 3539 N N . LEU A 1 467 ? 1.720 16.249 5.937 1.00 36.94 456 LEU A N 1
ATOM 3540 C CA . LEU A 1 467 ? 1.839 17.111 4.760 1.00 37.36 456 LEU A CA 1
ATOM 3541 C C . LEU A 1 467 ? 0.501 17.219 4.071 1.00 38.17 456 LEU A C 1
ATOM 3542 O O . LEU A 1 467 ? 0.098 18.297 3.698 1.00 37.71 456 LEU A O 1
ATOM 3547 N N . CYS A 1 468 ? -0.194 16.099 3.898 1.00 37.02 457 CYS A N 1
ATOM 3548 C CA . CYS A 1 468 ? -1.456 16.149 3.193 1.00 34.71 457 CYS A CA 1
ATOM 3549 C C . CYS A 1 468 ? -2.398 17.117 3.912 1.00 32.98 457 CYS A C 1
ATOM 3550 O O . CYS A 1 468 ? -2.978 18.000 3.265 1.00 31.40 457 CYS A O 1
ATOM 3553 N N . ALA A 1 469 ? -2.581 16.881 5.212 1.00 30.86 458 ALA A N 1
ATOM 3554 C CA . ALA A 1 469 ? -3.503 17.650 6.066 1.00 33.20 458 ALA A CA 1
ATOM 3555 C C . ALA A 1 469 ? -3.077 19.125 6.170 1.00 33.80 458 ALA A C 1
ATOM 3556 O O . ALA A 1 469 ? -3.914 20.028 6.018 1.00 35.94 458 ALA A O 1
ATOM 3558 N N . GLY A 1 470 ? -1.758 19.340 6.319 1.00 35.02 459 GLY A N 1
ATOM 3559 C CA . GLY A 1 470 ? -1.228 20.669 6.518 1.00 39.08 459 GLY A CA 1
ATOM 3560 C C . GLY A 1 470 ? -1.306 21.514 5.242 1.00 42.13 459 GLY A C 1
ATOM 3561 O O . GLY A 1 470 ? -1.552 22.706 5.298 1.00 37.28 459 GLY A O 1
ATOM 3562 N N . LEU A 1 471 ? -1.065 20.915 4.057 1.00 43.37 460 LEU A N 1
ATOM 3563 C CA . LEU A 1 471 ? -1.283 21.599 2.784 1.00 39.54 460 LEU A CA 1
ATOM 3564 C C . LEU A 1 471 ? -2.748 21.970 2.637 1.00 40.46 460 LEU A C 1
ATOM 3565 O O . LEU A 1 471 ? -3.038 23.088 2.274 1.00 37.66 460 LEU A O 1
ATOM 3570 N N . ALA A 1 472 ? -3.684 21.076 2.985 1.00 41.61 461 ALA A N 1
ATOM 3571 C CA . ALA A 1 472 ? -5.090 21.406 2.774 1.00 43.72 461 ALA A CA 1
ATOM 3572 C C . ALA A 1 472 ? -5.546 22.539 3.721 1.00 46.61 461 ALA A C 1
ATOM 3573 O O . ALA A 1 472 ? -6.441 23.275 3.392 1.00 46.95 461 ALA A O 1
ATOM 3575 N N . ALA A 1 473 ? -4.998 22.584 4.939 1.00 46.65 462 ALA A N 1
ATOM 3576 C CA . ALA A 1 473 ? -5.366 23.511 5.996 1.00 48.62 462 ALA A CA 1
ATOM 3577 C C . ALA A 1 473 ? -4.614 24.825 5.821 1.00 46.77 462 ALA A C 1
ATOM 3578 O O . ALA A 1 473 ? -4.924 25.736 6.515 1.00 42.67 462 ALA A O 1
ATOM 3580 N N . GLY A 1 474 ? -3.658 24.921 4.908 1.00 48.03 463 GLY A N 1
ATOM 3581 C CA . GLY A 1 474 ? -2.909 26.148 4.738 1.00 55.57 463 GLY A CA 1
ATOM 3582 C C . GLY A 1 474 ? -1.784 26.333 5.752 1.00 53.10 463 GLY A C 1
ATOM 3583 O O . GLY A 1 474 ? -1.178 27.383 5.742 1.00 56.13 463 GLY A O 1
ATOM 3584 N N . VAL A 1 475 ? -1.446 25.319 6.550 1.00 46.96 464 VAL A N 1
ATOM 3585 C CA . VAL A 1 475 ? -0.254 25.363 7.404 1.00 45.78 464 VAL A CA 1
ATOM 3586 C C . VAL A 1 475 ? 1.004 25.539 6.558 1.00 45.51 464 VAL A C 1
ATOM 3587 O O . VAL A 1 475 ? 1.880 26.305 6.932 1.00 52.28 464 VAL A O 1
ATOM 3591 N N . TRP A 1 476 ? 1.117 24.817 5.428 1.00 45.89 465 TRP A N 1
ATOM 3592 C CA . TRP A 1 476 ? 2.159 25.048 4.440 1.00 47.49 465 TRP A CA 1
ATOM 3593 C C . TRP A 1 476 ? 1.501 25.426 3.121 1.00 50.90 465 TRP A C 1
ATOM 3594 O O . TRP A 1 476 ? 0.379 25.023 2.852 1.00 54.00 465 TRP A O 1
ATOM 3605 N N . LYS A 1 477 ? 2.242 26.160 2.292 1.00 60.03 466 LYS A N 1
ATOM 3606 C CA . LYS A 1 477 ? 1.701 26.801 1.103 1.00 58.91 466 LYS A CA 1
ATOM 3607 C C . LYS A 1 477 ? 1.936 25.988 -0.153 1.00 56.13 466 LYS A C 1
ATOM 3608 O O . LYS A 1 477 ? 1.093 25.980 -1.010 1.00 56.97 466 LYS A O 1
ATOM 3614 N N . SER A 1 478 ? 2.985 25.179 -0.211 1.00 50.81 467 SER A N 1
ATOM 3615 C CA . SER A 1 478 ? 3.262 24.459 -1.443 1.00 50.78 467 SER A CA 1
ATOM 3616 C C . SER A 1 478 ? 4.220 23.337 -1.108 1.00 50.03 467 SER A C 1
ATOM 3617 O O . SER A 1 478 ? 4.902 23.364 -0.086 1.00 47.47 467 SER A O 1
ATOM 3620 N N . LEU A 1 479 ? 4.265 22.368 -1.992 1.00 48.93 468 LEU A N 1
ATOM 3621 C CA . LEU A 1 479 ? 5.285 21.365 -1.946 1.00 46.40 468 LEU A CA 1
ATOM 3622 C C . LEU A 1 479 ? 6.686 21.975 -1.884 1.00 50.97 468 LEU A C 1
ATOM 3623 O O . LEU A 1 479 ? 7.542 21.411 -1.222 1.00 49.41 468 LEU A O 1
ATOM 3628 N N . GLU A 1 480 ? 7.079 23.004 -2.634 1.00 52.47 469 GLU A N 1
ATOM 3629 C CA . GLU A 1 480 ? 8.531 23.231 -2.495 1.00 65.30 469 GLU A CA 1
ATOM 3630 C C . GLU A 1 480 ? 8.816 24.060 -1.226 1.00 62.48 469 GLU A C 1
ATOM 3631 O O . GLU A 1 480 ? 9.930 23.961 -0.729 1.00 51.73 469 GLU A O 1
ATOM 3637 N N . GLU A 1 481 ? 7.816 24.731 -0.606 1.00 56.07 470 GLU A N 1
ATOM 3638 C CA . GLU A 1 481 ? 7.967 25.211 0.764 1.00 51.65 470 GLU A CA 1
ATOM 3639 C C . GLU A 1 481 ? 8.132 24.047 1.754 1.00 47.67 470 GLU A C 1
ATOM 3640 O O . GLU A 1 481 ? 8.959 24.039 2.659 1.00 49.53 470 GLU A O 1
ATOM 3646 N N . VAL A 1 482 ? 7.249 23.053 1.632 1.00 48.48 471 VAL A N 1
ATOM 3647 C CA . VAL A 1 482 ? 7.255 21.832 2.404 1.00 45.66 471 VAL A CA 1
ATOM 3648 C C . VAL A 1 482 ? 8.653 21.200 2.339 1.00 46.80 471 VAL A C 1
ATOM 3649 O O . VAL A 1 482 ? 9.224 20.750 3.335 1.00 47.35 471 VAL A O 1
ATOM 3653 N N . LYS A 1 483 ? 9.262 21.245 1.160 1.00 46.71 472 LYS A N 1
ATOM 3654 C CA . LYS A 1 483 ? 10.557 20.621 0.984 1.00 51.15 472 LYS A CA 1
ATOM 3655 C C . LYS A 1 483 ? 11.696 21.457 1.525 1.00 47.65 472 LYS A C 1
ATOM 3656 O O . LYS A 1 483 ? 12.704 20.885 1.915 1.00 51.40 472 LYS A O 1
ATOM 3662 N N . THR A 1 484 ? 11.590 22.795 1.490 1.00 52.68 473 THR A N 1
ATOM 3663 C CA . THR A 1 484 ? 12.592 23.653 2.114 1.00 50.34 473 THR A CA 1
ATOM 3664 C C . THR A 1 484 ? 12.556 23.460 3.621 1.00 50.30 473 THR A C 1
ATOM 3665 O O . THR A 1 484 ? 13.600 23.422 4.254 1.00 53.95 473 THR A O 1
ATOM 3669 N N . ILE A 1 485 ? 11.353 23.345 4.208 1.00 45.58 474 ILE A N 1
ATOM 3670 C CA . ILE A 1 485 ? 11.282 23.247 5.645 1.00 48.84 474 ILE A CA 1
ATOM 3671 C C . ILE A 1 485 ? 11.937 21.939 6.055 1.00 52.02 474 ILE A C 1
ATOM 3672 O O . ILE A 1 485 ? 12.723 21.916 6.993 1.00 50.87 474 ILE A O 1
ATOM 3677 N N . SER A 1 486 ? 11.704 20.881 5.255 1.00 55.13 475 SER A N 1
ATOM 3678 C CA . SER A 1 486 ? 12.236 19.550 5.491 1.00 53.44 475 SER A CA 1
ATOM 3679 C C . SER A 1 486 ? 13.773 19.523 5.379 1.00 52.24 475 SER A C 1
ATOM 3680 O O . SER A 1 486 ? 14.457 18.893 6.159 1.00 54.12 475 SER A O 1
ATOM 3683 N N . GLN A 1 487 ? 14.361 20.314 4.495 1.00 57.73 476 GLN A N 1
ATOM 3684 C CA . GLN A 1 487 ? 15.814 20.430 4.428 1.00 57.60 476 GLN A CA 1
ATOM 3685 C C . GLN A 1 487 ? 16.399 20.891 5.767 1.00 63.69 476 GLN A C 1
ATOM 3686 O O . GLN A 1 487 ? 17.527 20.520 6.107 1.00 65.95 476 GLN A O 1
ATOM 3692 N N . GLN A 1 488 ? 15.621 21.699 6.526 1.00 61.23 477 GLN A N 1
ATOM 3693 C CA . GLN A 1 488 ? 16.016 22.321 7.800 1.00 62.35 477 GLN A CA 1
ATOM 3694 C C . GLN A 1 488 ? 15.737 21.402 8.979 1.00 58.30 477 GLN A C 1
ATOM 3695 O O . GLN A 1 488 ? 16.571 21.351 9.852 1.00 68.39 477 GLN A O 1
ATOM 3701 N N . ALA A 1 489 ? 14.557 20.752 9.020 1.00 57.99 478 ALA A N 1
ATOM 3702 C CA . ALA A 1 489 ? 14.173 19.859 10.104 1.00 58.02 478 ALA A CA 1
ATOM 3703 C C . ALA A 1 489 ? 14.820 18.454 10.036 1.00 61.93 478 ALA A C 1
ATOM 3704 O O . ALA A 1 489 ? 15.220 17.919 11.059 1.00 71.61 478 ALA A O 1
ATOM 3706 N N . ASN A 1 490 ? 14.878 17.805 8.862 1.00 66.08 479 ASN A N 1
ATOM 3707 C CA . ASN A 1 490 ? 15.199 16.373 8.740 1.00 63.25 479 ASN A CA 1
ATOM 3708 C C . ASN A 1 490 ? 16.513 16.172 7.963 1.00 60.48 479 ASN A C 1
ATOM 3709 O O . ASN A 1 490 ? 16.530 16.102 6.757 1.00 61.16 479 ASN A O 1
ATOM 3714 N N . VAL A 1 491 ? 17.601 16.080 8.684 1.00 49.89 480 VAL A N 1
ATOM 3715 C CA . VAL A 1 491 ? 18.886 15.685 8.141 1.00 54.18 480 VAL A CA 1
ATOM 3716 C C . VAL A 1 491 ? 18.836 14.263 7.594 1.00 49.39 480 VAL A C 1
ATOM 3717 O O . VAL A 1 491 ? 18.266 13.398 8.223 1.00 58.68 480 VAL A O 1
ATOM 3721 N N . TRP A 1 492 ? 19.439 14.060 6.404 1.00 54.88 481 TRP A N 1
ATOM 3722 C CA . TRP A 1 492 ? 19.563 12.797 5.681 1.00 57.13 481 TRP A CA 1
ATOM 3723 C C . TRP A 1 492 ? 20.993 12.329 5.862 1.00 55.32 481 TRP A C 1
ATOM 3724 O O . TRP A 1 492 ? 21.822 13.054 5.399 1.00 62.06 481 TRP A O 1
ATOM 3735 N N . ARG A 1 493 ? 21.279 11.176 6.458 1.00 52.92 482 ARG A N 1
ATOM 3736 C CA . ARG A 1 493 ? 22.599 10.541 6.430 1.00 53.21 482 ARG A CA 1
ATOM 3737 C C . ARG A 1 493 ? 22.842 9.856 5.072 1.00 48.35 482 ARG A C 1
ATOM 3738 O O . ARG A 1 493 ? 21.966 9.171 4.545 1.00 48.46 482 ARG A O 1
ATOM 3746 N N . VAL A 1 494 ? 24.050 10.068 4.507 1.00 44.83 483 VAL A N 1
ATOM 3747 C CA . VAL A 1 494 ? 24.393 9.691 3.161 1.00 45.55 483 VAL A CA 1
ATOM 3748 C C . VAL A 1 494 ? 25.326 8.506 3.210 1.00 44.07 483 VAL A C 1
ATOM 3749 O O . VAL A 1 494 ? 26.319 8.582 3.872 1.00 48.38 483 VAL A O 1
ATOM 3753 N N . ILE A 1 495 ? 24.923 7.391 2.595 1.00 44.48 484 ILE A N 1
ATOM 3754 C CA . ILE A 1 495 ? 25.752 6.189 2.496 1.00 45.03 484 ILE A CA 1
ATOM 3755 C C . ILE A 1 495 ? 26.211 6.101 1.033 1.00 43.28 484 ILE A C 1
ATOM 3756 O O . ILE A 1 495 ? 25.401 6.160 0.114 1.00 39.40 484 ILE A O 1
ATOM 3761 N N . ARG A 1 496 ? 27.533 6.110 0.851 1.00 46.04 485 ARG A N 1
ATOM 3762 C CA . ARG A 1 496 ? 28.139 6.188 -0.468 1.00 49.42 485 ARG A CA 1
ATOM 3763 C C . ARG A 1 496 ? 28.650 4.823 -0.890 1.00 46.78 485 ARG A C 1
ATOM 3764 O O . ARG A 1 496 ? 29.144 4.057 -0.083 1.00 42.63 485 ARG A O 1
ATOM 3772 N N . PRO A 1 497 ? 28.665 4.526 -2.196 1.00 51.77 486 PRO A N 1
ATOM 3773 C CA . PRO A 1 497 ? 29.225 3.237 -2.646 1.00 54.03 486 PRO A CA 1
ATOM 3774 C C . PRO A 1 497 ? 30.708 3.225 -2.363 1.00 58.71 486 PRO A C 1
ATOM 3775 O O . PRO A 1 497 ? 31.362 4.171 -2.752 1.00 66.90 486 PRO A O 1
ATOM 3779 N N . ALA A 1 498 ? 31.236 2.237 -1.633 1.00 78.46 487 ALA A N 1
ATOM 3780 C CA . ALA A 1 498 ? 32.692 2.132 -1.474 1.00 92.55 487 ALA A CA 1
ATOM 3781 C C . ALA A 1 498 ? 33.217 1.122 -2.505 1.00 97.24 487 ALA A C 1
ATOM 3782 O O . ALA A 1 498 ? 33.797 1.502 -3.533 1.00 104.92 487 ALA A O 1
ATOM 3784 N N . ALA A 1 499 ? 32.913 -0.164 -2.224 1.00 121.62 488 ALA A N 1
ATOM 3785 C CA . ALA A 1 499 ? 33.517 -1.350 -2.841 1.00 133.41 488 ALA A CA 1
ATOM 3786 C C . ALA A 1 499 ? 33.055 -1.522 -4.313 1.00 124.37 488 ALA A C 1
ATOM 3787 O O . ALA A 1 499 ? 32.117 -2.244 -4.656 1.00 119.08 488 ALA A O 1
ATOM 3789 N N . SER A 1 500 ? 33.842 -0.951 -5.230 1.00 97.73 489 SER A N 1
ATOM 3790 C CA . SER A 1 500 ? 33.412 -0.531 -6.547 1.00 89.30 489 SER A CA 1
ATOM 3791 C C . SER A 1 500 ? 33.601 -1.658 -7.579 1.00 83.27 489 SER A C 1
ATOM 3792 O O . SER A 1 500 ? 34.195 -1.371 -8.613 1.00 87.57 489 SER A O 1
ATOM 3795 N N . LYS A 1 501 ? 33.125 -2.914 -7.373 1.00 88.21 490 LYS A N 1
ATOM 3796 C CA . LYS A 1 501 ? 33.847 -4.062 -7.933 1.00 91.78 490 LYS A CA 1
ATOM 3797 C C . LYS A 1 501 ? 33.227 -4.724 -9.195 1.00 95.24 490 LYS A C 1
ATOM 3798 O O . LYS A 1 501 ? 32.163 -4.376 -9.736 1.00 74.35 490 LYS A O 1
ATOM 3804 N N . ASP A 1 502 ? 34.085 -5.568 -9.798 1.00 111.55 491 ASP A N 1
ATOM 3805 C CA . ASP A 1 502 ? 33.720 -6.663 -10.697 1.00 115.19 491 ASP A CA 1
ATOM 3806 C C . ASP A 1 502 ? 33.688 -8.003 -9.937 1.00 121.88 491 ASP A C 1
ATOM 3807 O O . ASP A 1 502 ? 33.389 -9.044 -10.541 1.00 104.55 491 ASP A O 1
ATOM 3812 N N . SER A 1 503 ? 33.991 -8.028 -8.615 1.00 115.37 492 SER A N 1
ATOM 3813 C CA . SER A 1 503 ? 33.501 -9.141 -7.801 1.00 99.88 492 SER A CA 1
ATOM 3814 C C . SER A 1 503 ? 31.977 -8.953 -7.641 1.00 96.15 492 SER A C 1
ATOM 3815 O O . SER A 1 503 ? 31.258 -9.939 -7.406 1.00 87.85 492 SER A O 1
ATOM 3818 N N . GLN A 1 504 ? 31.459 -7.740 -7.955 1.00 72.85 493 GLN A N 1
ATOM 3819 C CA . GLN A 1 504 ? 30.027 -7.512 -8.045 1.00 64.21 493 GLN A CA 1
ATOM 3820 C C . GLN A 1 504 ? 29.387 -8.139 -9.269 1.00 57.45 493 GLN A C 1
ATOM 3821 O O . GLN A 1 504 ? 28.226 -8.468 -9.232 1.00 67.15 493 GLN A O 1
ATOM 3827 N N . GLN A 1 505 ? 30.061 -8.215 -10.382 1.00 57.84 494 GLN A N 1
ATOM 3828 C CA . GLN A 1 505 ? 29.624 -8.992 -11.545 1.00 61.42 494 GLN A CA 1
ATOM 3829 C C . GLN A 1 505 ? 29.495 -10.505 -11.253 1.00 57.08 494 GLN A C 1
ATOM 3830 O O . GLN A 1 505 ? 28.575 -11.157 -11.735 1.00 49.67 494 GLN A O 1
ATOM 3836 N N . MET A 1 506 ? 30.473 -11.101 -10.554 1.00 54.13 495 MET A N 1
ATOM 3837 C CA . MET A 1 506 ? 30.415 -12.492 -10.156 1.00 55.89 495 MET A CA 1
ATOM 3838 C C . MET A 1 506 ? 29.190 -12.775 -9.252 1.00 57.45 495 MET A C 1
ATOM 3839 O O . MET A 1 506 ? 28.413 -13.684 -9.471 1.00 53.54 495 MET A O 1
ATOM 3844 N N . LEU A 1 507 ? 28.933 -11.964 -8.232 1.00 53.46 496 LEU A N 1
ATOM 3845 C CA . LEU A 1 507 ? 27.776 -12.157 -7.367 1.00 48.80 496 LEU A CA 1
ATOM 3846 C C . LEU A 1 507 ? 26.473 -12.001 -8.149 1.00 48.97 496 LEU A C 1
ATOM 3847 O O . LEU A 1 507 ? 25.493 -12.676 -7.874 1.00 44.46 496 LEU A O 1
ATOM 3852 N N . ARG A 1 508 ? 26.397 -11.077 -9.109 1.00 49.50 497 ARG A N 1
ATOM 3853 C CA . ARG A 1 508 ? 25.158 -10.903 -9.865 1.00 51.72 497 ARG A CA 1
ATOM 3854 C C . ARG A 1 508 ? 24.844 -12.123 -10.748 1.00 47.22 497 ARG A C 1
ATOM 3855 O O . ARG A 1 508 ? 23.695 -12.530 -10.848 1.00 50.27 497 ARG A O 1
ATOM 3863 N N . ALA A 1 509 ? 25.868 -12.713 -11.385 1.00 46.57 498 ALA A N 1
ATOM 3864 C CA . ALA A 1 509 ? 25.730 -13.955 -12.123 1.00 44.05 498 ALA A CA 1
ATOM 3865 C C . ALA A 1 509 ? 25.341 -15.113 -11.209 1.00 43.45 498 ALA A C 1
ATOM 3866 O O . ALA A 1 509 ? 24.496 -15.917 -11.603 1.00 44.78 498 ALA A O 1
ATOM 3868 N N . GLN A 1 510 ? 25.935 -15.186 -9.996 1.00 42.47 499 GLN A N 1
ATOM 3869 C CA . GLN A 1 510 ? 25.609 -16.242 -9.050 1.00 41.12 499 GLN A CA 1
ATOM 3870 C C . GLN A 1 510 ? 24.179 -16.088 -8.553 1.00 41.02 499 GLN A C 1
ATOM 3871 O O . GLN A 1 510 ? 23.481 -17.078 -8.351 1.00 39.52 499 GLN A O 1
ATOM 3877 N N . TRP A 1 511 ? 23.742 -14.838 -8.354 1.00 40.00 500 TRP A N 1
ATOM 3878 C CA . TRP A 1 511 ? 22.415 -14.550 -7.876 1.00 38.30 500 TRP A CA 1
ATOM 3879 C C . TRP A 1 511 ? 21.400 -14.976 -8.937 1.00 41.13 500 TRP A C 1
ATOM 3880 O O . TRP A 1 511 ? 20.391 -15.571 -8.591 1.00 37.25 500 TRP A O 1
ATOM 3891 N N . LYS A 1 512 ? 21.701 -14.708 -10.230 1.00 47.99 501 LYS A N 1
ATOM 3892 C CA . LYS A 1 512 ? 20.867 -15.145 -11.362 1.00 49.71 501 LYS A CA 1
ATOM 3893 C C . LYS A 1 512 ? 20.705 -16.685 -11.408 1.00 44.92 501 LYS A C 1
ATOM 3894 O O . LYS A 1 512 ? 19.627 -17.217 -11.503 1.00 45.28 501 LYS A O 1
ATOM 3900 N N . ARG A 1 513 ? 21.808 -17.408 -11.305 1.00 44.90 502 ARG A N 1
ATOM 3901 C CA . ARG A 1 513 ? 21.832 -18.856 -11.295 1.00 44.17 502 ARG A CA 1
ATOM 3902 C C . ARG A 1 513 ? 21.071 -19.353 -10.065 1.00 44.60 502 ARG A C 1
ATOM 3903 O O . ARG A 1 513 ? 20.278 -20.263 -10.220 1.00 45.53 502 ARG A O 1
ATOM 3911 N N . ALA A 1 514 ? 21.227 -18.715 -8.879 1.00 40.72 503 ALA A N 1
ATOM 3912 C CA . ALA A 1 514 ? 20.521 -19.143 -7.671 1.00 41.13 503 ALA A CA 1
ATOM 3913 C C . ALA A 1 514 ? 19.006 -19.037 -7.818 1.00 39.19 503 ALA A C 1
ATOM 3914 O O . ALA A 1 514 ? 18.287 -19.951 -7.355 1.00 35.79 503 ALA A O 1
ATOM 3916 N N . LYS A 1 515 ? 18.513 -17.891 -8.358 1.00 36.57 504 LYS A N 1
ATOM 3917 C CA . LYS A 1 515 ? 17.076 -17.728 -8.502 1.00 36.83 504 LYS A CA 1
ATOM 3918 C C . LYS A 1 515 ? 16.507 -18.863 -9.389 1.00 38.77 504 LYS A C 1
ATOM 3919 O O . LYS A 1 515 ? 15.453 -19.415 -9.086 1.00 44.29 504 LYS A O 1
ATOM 3925 N N . GLN A 1 516 ? 17.214 -19.228 -10.458 1.00 41.27 505 GLN A N 1
ATOM 3926 C CA . GLN A 1 516 ? 16.848 -20.297 -11.375 1.00 45.29 505 GLN A CA 1
ATOM 3927 C C . GLN A 1 516 ? 16.792 -21.660 -10.669 1.00 49.12 505 GLN A C 1
ATOM 3928 O O . GLN A 1 516 ? 15.845 -22.430 -10.840 1.00 49.29 505 GLN A O 1
ATOM 3934 N N . GLN A 1 517 ? 17.754 -21.944 -9.786 1.00 45.17 506 GLN A N 1
ATOM 3935 C CA . GLN A 1 517 ? 17.877 -23.257 -9.165 1.00 42.19 506 GLN A CA 1
ATOM 3936 C C . GLN A 1 517 ? 17.113 -23.365 -7.841 1.00 39.09 506 GLN A C 1
ATOM 3937 O O . GLN A 1 517 ? 17.127 -24.415 -7.211 1.00 35.50 506 GLN A O 1
ATOM 3943 N N . ALA A 1 518 ? 16.445 -22.267 -7.432 1.00 43.01 507 ALA A N 1
ATOM 3944 C CA . ALA A 1 518 ? 15.604 -22.271 -6.229 1.00 44.19 507 ALA A CA 1
ATOM 3945 C C . ALA A 1 518 ? 14.220 -22.870 -6.523 1.00 42.92 507 ALA A C 1
ATOM 3946 O O . ALA A 1 518 ? 13.453 -23.115 -5.593 1.00 42.38 507 ALA A O 1
ATOM 3948 N N . LYS A 1 519 ? 13.880 -23.023 -7.822 1.00 44.16 508 LYS A N 1
ATOM 3949 C CA . LYS A 1 519 ? 12.651 -23.658 -8.244 1.00 44.11 508 LYS A CA 1
ATOM 3950 C C . LYS A 1 519 ? 12.503 -25.022 -7.561 1.00 43.97 508 LYS A C 1
ATOM 3951 O O . LYS A 1 519 ? 13.432 -25.839 -7.566 1.00 41.14 508 LYS A O 1
ATOM 3957 N N . TRP A 1 520 ? 11.286 -25.196 -7.011 1.00 41.14 509 TRP A N 1
ATOM 3958 C CA . TRP A 1 520 ? 10.991 -26.277 -6.110 1.00 47.91 509 TRP A CA 1
ATOM 3959 C C . TRP A 1 520 ? 9.523 -26.743 -6.148 1.00 49.99 509 TRP A C 1
ATOM 3960 O O . TRP A 1 520 ? 9.315 -27.918 -6.310 1.00 47.40 509 TRP A O 1
ATOM 3971 N N . ALA A 1 521 ? 8.538 -25.888 -5.840 1.00 55.43 510 ALA A N 1
ATOM 3972 C CA . ALA A 1 521 ? 7.176 -26.303 -5.464 1.00 57.10 510 ALA A CA 1
ATOM 3973 C C . ALA A 1 521 ? 6.312 -26.877 -6.612 1.00 69.48 510 ALA A C 1
ATOM 3974 O O . ALA A 1 521 ? 5.419 -27.698 -6.329 1.00 75.18 510 ALA A O 1
ATOM 3976 N N . LYS A 1 522 ? 6.477 -26.417 -7.871 1.00 75.47 511 LYS A N 1
ATOM 3977 C CA . LYS A 1 522 ? 5.474 -26.619 -8.946 1.00 97.29 511 LYS A CA 1
ATOM 3978 C C . LYS A 1 522 ? 4.024 -26.739 -8.411 1.00 87.57 511 LYS A C 1
ATOM 3979 O O . LYS A 1 522 ? 3.697 -27.768 -7.821 1.00 67.75 511 LYS A O 1
ATOM 3985 N N . LEU A 1 523 ? 3.161 -25.708 -8.631 1.00 99.88 512 LEU A N 1
ATOM 3986 C CA . LEU A 1 523 ? 1.948 -25.450 -7.828 1.00 104.07 512 LEU A CA 1
ATOM 3987 C C . LEU A 1 523 ? 0.692 -26.032 -8.532 1.00 79.83 512 LEU A C 1
ATOM 3988 O O . LEU A 1 523 ? 0.834 -26.727 -9.606 1.00 65.55 512 LEU A O 1
ATOM 3993 N N . MET B 1 12 ? 6.785 -20.947 33.562 1.00 39.33 1 MET B N 1
ATOM 3994 C CA . MET B 1 12 ? 7.234 -19.604 34.093 1.00 44.66 1 MET B CA 1
ATOM 3995 C C . MET B 1 12 ? 6.000 -18.743 34.321 1.00 40.35 1 MET B C 1
ATOM 3996 O O . MET B 1 12 ? 5.219 -18.535 33.407 1.00 43.41 1 MET B O 1
ATOM 4001 N N . LYS B 1 13 ? 5.792 -18.276 35.543 1.00 38.02 2 LYS B N 1
ATOM 4002 C CA . LYS B 1 13 ? 4.693 -17.387 35.882 1.00 37.01 2 LYS B CA 1
ATOM 4003 C C . LYS B 1 13 ? 4.990 -15.884 35.729 1.00 34.73 2 LYS B C 1
ATOM 4004 O O . LYS B 1 13 ? 6.096 -15.488 35.907 1.00 34.26 2 LYS B O 1
ATOM 4010 N N . TYR B 1 14 ? 3.951 -15.094 35.415 1.00 34.27 3 TYR B N 1
ATOM 4011 C CA . TYR B 1 14 ? 4.019 -13.651 35.160 1.00 34.89 3 TYR B CA 1
ATOM 4012 C C . TYR B 1 14 ? 2.918 -12.962 35.981 1.00 33.83 3 TYR B C 1
ATOM 4013 O O . TYR B 1 14 ? 1.785 -13.483 36.090 1.00 33.89 3 TYR B O 1
ATOM 4022 N N . VAL B 1 15 ? 3.298 -11.812 36.589 1.00 31.97 4 VAL B N 1
ATOM 4023 C CA . VAL B 1 15 ? 2.430 -11.038 37.479 1.00 27.74 4 VAL B CA 1
ATOM 4024 C C . VAL B 1 15 ? 2.316 -9.633 36.877 1.00 27.35 4 VAL B C 1
ATOM 4025 O O . VAL B 1 15 ? 3.364 -8.979 36.623 1.00 29.37 4 VAL B O 1
ATOM 4029 N N . GLY B 1 16 ? 1.086 -9.163 36.621 1.00 24.40 5 GLY B N 1
ATOM 4030 C CA . GLY B 1 16 ? 0.899 -7.807 36.128 1.00 26.26 5 GLY B CA 1
ATOM 4031 C C . GLY B 1 16 ? 0.785 -6.831 37.323 1.00 26.83 5 GLY B C 1
ATOM 4032 O O . GLY B 1 16 ? 0.227 -7.191 38.356 1.00 27.13 5 GLY B O 1
ATOM 4033 N N . ALA B 1 17 ? 1.204 -5.567 37.147 1.00 31.63 6 ALA B N 1
ATOM 4034 C CA . ALA B 1 17 ? 1.150 -4.512 38.173 1.00 28.40 6 ALA B CA 1
ATOM 4035 C C . ALA B 1 17 ? 0.690 -3.212 37.519 1.00 28.85 6 ALA B C 1
ATOM 4036 O O . ALA B 1 17 ? 1.364 -2.697 36.636 1.00 25.15 6 ALA B O 1
ATOM 4038 N N . LEU B 1 18 ? -0.533 -2.758 37.836 1.00 28.07 7 LEU B N 1
ATOM 4039 C CA . LEU B 1 18 ? -1.015 -1.450 37.388 1.00 27.07 7 LEU B CA 1
ATOM 4040 C C . LEU B 1 18 ? -0.702 -0.411 38.480 1.00 31.45 7 LEU B C 1
ATOM 4041 O O . LEU B 1 18 ? -0.956 -0.635 39.680 1.00 27.91 7 LEU B O 1
ATOM 4046 N N . ASP B 1 19 ? -0.077 0.700 38.058 1.00 32.45 8 ASP B N 1
ATOM 4047 C CA . ASP B 1 19 ? 0.106 1.884 38.919 1.00 29.42 8 ASP B CA 1
ATOM 4048 C C . ASP B 1 19 ? -0.674 3.073 38.365 1.00 24.56 8 ASP B C 1
ATOM 4049 O O . ASP B 1 19 ? -0.238 3.663 37.417 1.00 23.15 8 ASP B O 1
ATOM 4054 N N . GLN B 1 20 ? -1.878 3.304 38.869 1.00 26.84 9 GLN B N 1
ATOM 4055 C CA . GLN B 1 20 ? -2.747 4.400 38.466 1.00 25.57 9 GLN B CA 1
ATOM 4056 C C . GLN B 1 20 ? -2.450 5.628 39.367 1.00 27.49 9 GLN B C 1
ATOM 4057 O O . GLN B 1 20 ? -3.032 5.770 40.443 1.00 27.44 9 GLN B O 1
ATOM 4063 N N . GLY B 1 21 ? -1.510 6.466 38.895 1.00 27.43 10 GLY B N 1
ATOM 4064 C CA . GLY B 1 21 ? -0.989 7.561 39.667 1.00 31.70 10 GLY B CA 1
ATOM 4065 C C . GLY B 1 21 ? -1.670 8.914 39.356 1.00 29.50 10 GLY B C 1
ATOM 4066 O O . GLY B 1 21 ? -2.642 9.023 38.577 1.00 27.76 10 GLY B O 1
ATOM 4067 N N . THR B 1 22 ? -1.100 10.001 39.945 1.00 32.57 11 THR B N 1
ATOM 4068 C CA . THR B 1 22 ? -1.753 11.312 39.920 1.00 25.22 11 THR B CA 1
ATOM 4069 C C . THR B 1 22 ? -1.779 11.864 38.493 1.00 24.26 11 THR B C 1
ATOM 4070 O O . THR B 1 22 ? -2.787 12.442 38.087 1.00 23.29 11 THR B O 1
ATOM 4074 N N . ILE B 1 23 ? -0.642 11.763 37.751 1.00 22.55 12 ILE B N 1
ATOM 4075 C CA . ILE B 1 23 ? -0.565 12.390 36.459 1.00 28.02 12 ILE B CA 1
ATOM 4076 C C . ILE B 1 23 ? -0.380 11.394 35.330 1.00 25.64 12 ILE B C 1
ATOM 4077 O O . ILE B 1 23 ? -0.582 11.756 34.197 1.00 29.58 12 ILE B O 1
ATOM 4082 N N . SER B 1 24 ? -0.134 10.121 35.631 1.00 35.50 13 SER B N 1
ATOM 4083 C CA . SER B 1 24 ? -0.038 9.032 34.648 1.00 29.14 13 SER B CA 1
ATOM 4084 C C . SER B 1 24 ? -0.320 7.675 35.265 1.00 28.59 13 SER B C 1
ATOM 4085 O O . SER B 1 24 ? -0.390 7.503 36.489 1.00 31.22 13 SER B O 1
ATOM 4088 N N . THR B 1 25 ? -0.647 6.758 34.317 1.00 30.42 14 THR B N 1
ATOM 4089 C CA . THR B 1 25 ? -0.932 5.369 34.617 1.00 26.89 14 THR B CA 1
ATOM 4090 C C . THR B 1 25 ? 0.166 4.551 33.936 1.00 29.57 14 THR B C 1
ATOM 4091 O O . THR B 1 25 ? 0.524 4.889 32.782 1.00 26.31 14 THR B O 1
ATOM 4095 N N . ARG B 1 26 ? 0.675 3.505 34.646 1.00 30.92 15 ARG B N 1
ATOM 4096 C CA . ARG B 1 26 ? 1.659 2.572 34.092 1.00 33.38 15 ARG B CA 1
ATOM 4097 C C . ARG B 1 26 ? 1.133 1.139 34.319 1.00 31.81 15 ARG B C 1
ATOM 4098 O O . ARG B 1 26 ? 0.680 0.869 35.432 1.00 26.52 15 ARG B O 1
ATOM 4106 N N . PHE B 1 27 ? 1.332 0.217 33.332 1.00 31.74 16 PHE B N 1
ATOM 4107 C CA . PHE B 1 27 ? 1.188 -1.219 33.562 1.00 26.59 16 PHE B CA 1
ATOM 4108 C C . PHE B 1 27 ? 2.486 -1.915 33.264 1.00 25.36 16 PHE B C 1
ATOM 4109 O O . PHE B 1 27 ? 3.011 -1.788 32.184 1.00 26.60 16 PHE B O 1
ATOM 4117 N N . ILE B 1 28 ? 2.986 -2.676 34.238 1.00 27.03 17 ILE B N 1
ATOM 4118 C CA . ILE B 1 28 ? 4.210 -3.459 34.107 1.00 27.43 17 ILE B CA 1
ATOM 4119 C C . ILE B 1 28 ? 3.917 -4.934 34.300 1.00 29.42 17 ILE B C 1
ATOM 4120 O O . ILE B 1 28 ? 3.133 -5.360 35.147 1.00 27.04 17 ILE B O 1
ATOM 4125 N N . ILE B 1 29 ? 4.638 -5.732 33.539 1.00 29.30 18 ILE B N 1
ATOM 4126 C CA . ILE B 1 29 ? 4.578 -7.169 33.741 1.00 28.48 18 ILE B CA 1
ATOM 4127 C C . ILE B 1 29 ? 5.924 -7.574 34.274 1.00 24.92 18 ILE B C 1
ATOM 4128 O O . ILE B 1 29 ? 6.904 -7.273 33.637 1.00 28.04 18 ILE B O 1
ATOM 4133 N N . PHE B 1 30 ? 5.916 -8.299 35.389 1.00 24.16 19 PHE B N 1
ATOM 4134 C CA . PHE B 1 30 ? 7.104 -8.943 35.922 1.00 26.55 19 PHE B CA 1
ATOM 4135 C C . PHE B 1 30 ? 7.020 -10.463 35.726 1.00 29.48 19 PHE B C 1
ATOM 4136 O O . PHE B 1 30 ? 5.940 -11.022 35.850 1.00 28.43 19 PHE B O 1
ATOM 4144 N N . ASP B 1 31 ? 8.151 -11.121 35.520 1.00 27.60 20 ASP B N 1
ATOM 4145 C CA . ASP B 1 31 ? 8.177 -12.565 35.615 1.00 31.88 20 ASP B CA 1
ATOM 4146 C C . ASP B 1 31 ? 8.334 -12.953 37.092 1.00 33.04 20 ASP B C 1
ATOM 4147 O O . ASP B 1 31 ? 8.443 -12.107 38.017 1.00 28.98 20 ASP B O 1
ATOM 4152 N N . GLU B 1 32 ? 8.388 -14.269 37.310 1.00 30.21 21 GLU B N 1
ATOM 4153 C CA . GLU B 1 32 ? 8.532 -14.776 38.660 1.00 32.71 21 GLU B CA 1
ATOM 4154 C C . GLU B 1 32 ? 9.929 -14.506 39.236 1.00 34.23 21 GLU B C 1
ATOM 4155 O O . GLU B 1 32 ? 10.098 -14.623 40.455 1.00 41.28 21 GLU B O 1
ATOM 4161 N N . LYS B 1 33 ? 10.923 -14.039 38.444 1.00 34.69 22 LYS B N 1
ATOM 4162 C CA . LYS B 1 33 ? 12.236 -13.662 39.001 1.00 35.70 22 LYS B CA 1
ATOM 4163 C C . LYS B 1 33 ? 12.276 -12.148 39.324 1.00 36.47 22 LYS B C 1
ATOM 4164 O O . LYS B 1 33 ? 13.367 -11.562 39.533 1.00 32.31 22 LYS B O 1
ATOM 4170 N N . GLN B 1 34 ? 11.072 -11.528 39.258 1.00 36.00 23 GLN B N 1
ATOM 4171 C CA . GLN B 1 34 ? 10.823 -10.087 39.416 1.00 39.52 23 GLN B CA 1
ATOM 4172 C C . GLN B 1 34 ? 11.531 -9.263 38.316 1.00 43.26 23 GLN B C 1
ATOM 4173 O O . GLN B 1 34 ? 11.741 -8.108 38.538 1.00 47.51 23 GLN B O 1
ATOM 4186 N N . LEU B 1 36 ? 11.489 -7.049 34.846 1.00 30.57 25 LEU B N 1
ATOM 4187 C CA . LEU B 1 36 ? 10.397 -6.386 34.143 1.00 31.21 25 LEU B CA 1
ATOM 4188 C C . LEU B 1 36 ? 10.517 -6.896 32.713 1.00 33.99 25 LEU B C 1
ATOM 4189 O O . LEU B 1 36 ? 11.605 -6.830 32.133 1.00 32.47 25 LEU B O 1
ATOM 4194 N N . VAL B 1 37 ? 9.416 -7.413 32.148 1.00 31.47 26 VAL B N 1
ATOM 4195 C CA . VAL B 1 37 ? 9.503 -7.942 30.811 1.00 30.48 26 VAL B CA 1
ATOM 4196 C C . VAL B 1 37 ? 8.625 -7.154 29.835 1.00 32.13 26 VAL B C 1
ATOM 4197 O O . VAL B 1 37 ? 8.703 -7.378 28.622 1.00 34.04 26 VAL B O 1
ATOM 4201 N N . ALA B 1 38 ? 7.725 -6.296 30.320 1.00 28.77 27 ALA B N 1
ATOM 4202 C CA . ALA B 1 38 ? 6.937 -5.483 29.429 1.00 28.78 27 ALA B CA 1
ATOM 4203 C C . ALA B 1 38 ? 6.403 -4.302 30.235 1.00 30.67 27 ALA B C 1
ATOM 4204 O O . ALA B 1 38 ? 6.231 -4.378 31.441 1.00 28.76 27 ALA B O 1
ATOM 4206 N N . GLN B 1 39 ? 6.124 -3.222 29.532 1.00 29.01 28 GLN B N 1
ATOM 4207 C CA . GLN B 1 39 ? 5.438 -2.135 30.181 1.00 33.92 28 GLN B CA 1
ATOM 4208 C C . GLN B 1 39 ? 4.800 -1.215 29.174 1.00 32.68 28 GLN B C 1
ATOM 4209 O O . GLN B 1 39 ? 5.277 -1.223 28.018 1.00 28.22 28 GLN B O 1
ATOM 4215 N N . HIS B 1 40 ? 3.845 -0.370 29.680 1.00 29.37 29 HIS B N 1
ATOM 4216 C CA . HIS B 1 40 ? 3.293 0.739 28.907 1.00 31.11 29 HIS B CA 1
ATOM 4217 C C . HIS B 1 40 ? 2.725 1.787 29.884 1.00 28.71 29 HIS B C 1
ATOM 4218 O O . HIS B 1 40 ? 2.229 1.474 30.926 1.00 25.89 29 HIS B O 1
ATOM 4225 N N . GLN B 1 41 ? 2.743 3.013 29.440 1.00 32.29 30 GLN B N 1
ATOM 4226 C CA . GLN B 1 41 ? 2.455 4.225 30.217 1.00 40.13 30 GLN B CA 1
ATOM 4227 C C . GLN B 1 41 ? 1.538 5.172 29.396 1.00 33.02 30 GLN B C 1
ATOM 4228 O O . GLN B 1 41 ? 1.670 5.296 28.180 1.00 32.05 30 GLN B O 1
ATOM 4234 N N . MET B 1 42 ? 0.559 5.773 30.081 1.00 34.65 31 MET B N 1
ATOM 4235 C CA . MET B 1 42 ? -0.326 6.791 29.525 1.00 37.53 31 MET B CA 1
ATOM 4236 C C . MET B 1 42 ? -0.665 7.878 30.568 1.00 32.90 31 MET B C 1
ATOM 4237 O O . MET B 1 42 ? -0.914 7.597 31.769 1.00 24.77 31 MET B O 1
ATOM 4242 N N . PRO B 1 43 ? -0.603 9.145 30.103 1.00 28.25 32 PRO B N 1
ATOM 4243 C CA . PRO B 1 43 ? -1.065 10.278 30.895 1.00 31.93 32 PRO B CA 1
ATOM 4244 C C . PRO B 1 43 ? -2.555 10.537 30.746 1.00 36.89 32 PRO B C 1
ATOM 4245 O O . PRO B 1 43 ? -3.196 10.021 29.816 1.00 34.58 32 PRO B O 1
ATOM 4249 N N . HIS B 1 44 ? -3.082 11.307 31.732 1.00 34.46 33 HIS B N 1
ATOM 4250 C CA . HIS B 1 44 ? -4.475 11.735 31.744 1.00 35.13 33 HIS B CA 1
ATOM 4251 C C . HIS B 1 44 ? -4.552 13.228 32.149 1.00 32.87 33 HIS B C 1
ATOM 4252 O O . HIS B 1 44 ? -3.678 13.816 32.811 1.00 30.41 33 HIS B O 1
ATOM 4259 N N . ARG B 1 45 ? -5.647 13.836 31.721 1.00 31.96 34 ARG B N 1
ATOM 4260 C CA . ARG B 1 45 ? -5.867 15.269 31.874 1.00 35.21 34 ARG B CA 1
ATOM 4261 C C . ARG B 1 45 ? -6.011 15.616 33.367 1.00 31.04 34 ARG B C 1
ATOM 4262 O O . ARG B 1 45 ? -6.641 14.896 34.142 1.00 29.21 34 ARG B O 1
ATOM 4270 N N . GLN B 1 46 ? -5.222 16.615 33.780 1.00 32.68 35 GLN B N 1
ATOM 4271 C CA . GLN B 1 46 ? -5.343 17.312 35.069 1.00 30.43 35 GLN B CA 1
ATOM 4272 C C . GLN B 1 46 ? -6.395 18.421 34.874 1.00 28.93 35 GLN B C 1
ATOM 4273 O O . GLN B 1 46 ? -6.104 19.452 34.323 1.00 28.99 35 GLN B O 1
ATOM 4279 N N . LEU B 1 47 ? -7.633 18.202 35.309 1.00 28.01 36 LEU B N 1
ATOM 4280 C CA . LEU B 1 47 ? -8.752 19.142 35.110 1.00 33.48 36 LEU B CA 1
ATOM 4281 C C . LEU B 1 47 ? -8.808 20.114 36.288 1.00 32.43 36 LEU B C 1
ATOM 4282 O O . LEU B 1 47 ? -8.961 19.729 37.466 1.00 28.16 36 LEU B O 1
ATOM 4287 N N . THR B 1 48 ? -8.658 21.405 35.965 1.00 36.07 37 THR B N 1
ATOM 4288 C CA . THR B 1 48 ? -8.550 22.407 37.023 1.00 39.48 37 THR B CA 1
ATOM 4289 C C . THR B 1 48 ? -9.591 23.456 36.730 1.00 38.17 37 THR B C 1
ATOM 4290 O O . THR B 1 48 ? -9.232 24.472 36.162 1.00 35.10 37 THR B O 1
ATOM 4294 N N . PRO B 1 49 ? -10.902 23.259 37.037 1.00 37.67 38 PRO B N 1
ATOM 4295 C CA . PRO B 1 49 ? -11.897 24.238 36.597 1.00 39.31 38 PRO B CA 1
ATOM 4296 C C . PRO B 1 49 ? -11.821 25.624 37.281 1.00 44.05 38 PRO B C 1
ATOM 4297 O O . PRO B 1 49 ? -12.265 26.591 36.706 1.00 40.25 38 PRO B O 1
ATOM 4301 N N . GLN B 1 50 ? -11.260 25.742 38.501 1.00 38.02 39 GLN B N 1
ATOM 4302 C CA . GLN B 1 50 ? -11.085 27.014 39.198 1.00 38.61 39 GLN B CA 1
ATOM 4303 C C . GLN B 1 50 ? -9.829 26.799 40.020 1.00 39.27 39 GLN B C 1
ATOM 4304 O O . GLN B 1 50 ? -9.266 25.685 40.087 1.00 33.07 39 GLN B O 1
ATOM 4310 N N . ALA B 1 51 ? -9.428 27.828 40.727 1.00 33.66 40 ALA B N 1
ATOM 4311 C CA . ALA B 1 51 ? -8.123 27.871 41.331 1.00 33.56 40 ALA B CA 1
ATOM 4312 C C . ALA B 1 51 ? -8.157 26.969 42.549 1.00 32.61 40 ALA B C 1
ATOM 4313 O O . ALA B 1 51 ? -9.119 26.953 43.337 1.00 39.47 40 ALA B O 1
ATOM 4315 N N . GLY B 1 52 ? -7.122 26.147 42.654 1.00 30.93 41 GLY B N 1
ATOM 4316 C CA . GLY B 1 52 ? -6.974 25.191 43.734 1.00 30.87 41 GLY B CA 1
ATOM 4317 C C . GLY B 1 52 ? -7.747 23.887 43.465 1.00 32.02 41 GLY B C 1
ATOM 4318 O O . GLY B 1 52 ? -7.522 22.946 44.245 1.00 28.65 41 GLY B O 1
ATOM 4319 N N . TRP B 1 53 ? -8.674 23.866 42.462 1.00 29.41 42 TRP B N 1
ATOM 4320 C CA . TRP B 1 53 ? -9.476 22.682 42.204 1.00 31.21 42 TRP B CA 1
ATOM 4321 C C . TRP B 1 53 ? -8.665 21.707 41.324 1.00 32.35 42 TRP B C 1
ATOM 4322 O O . TRP B 1 53 ? -8.066 22.131 40.336 1.00 32.38 42 TRP B O 1
ATOM 4333 N N . LEU B 1 54 ? -8.672 20.397 41.642 1.00 31.99 43 LEU B N 1
ATOM 4334 C CA . LEU B 1 54 ? -8.104 19.424 40.701 1.00 29.74 43 LEU B CA 1
ATOM 4335 C C . LEU B 1 54 ? -8.991 18.183 40.654 1.00 32.90 43 LEU B C 1
ATOM 4336 O O . LEU B 1 54 ? -9.370 17.614 41.692 1.00 32.55 43 LEU B O 1
ATOM 4341 N N . GLU B 1 55 ? -9.335 17.771 39.426 1.00 31.56 44 GLU B N 1
ATOM 4342 C CA . GLU B 1 55 ? -10.093 16.557 39.244 1.00 34.76 44 GLU B CA 1
ATOM 4343 C C . GLU B 1 55 ? -9.571 15.747 38.052 1.00 30.59 44 GLU B C 1
ATOM 4344 O O . GLU B 1 55 ? -8.895 16.229 37.157 1.00 28.18 44 GLU B O 1
ATOM 4350 N N . HIS B 1 56 ? -9.984 14.496 38.028 1.00 31.56 45 HIS B N 1
ATOM 4351 C CA . HIS B 1 56 ? -9.665 13.562 36.930 1.00 32.03 45 HIS B CA 1
ATOM 4352 C C . HIS B 1 56 ? -10.975 12.933 36.466 1.00 30.23 45 HIS B C 1
ATOM 4353 O O . HIS B 1 56 ? -11.892 12.798 37.240 1.00 31.88 45 HIS B O 1
ATOM 4360 N N . ASP B 1 57 ? -11.105 12.712 35.169 1.00 31.27 46 ASP B N 1
ATOM 4361 C CA . ASP B 1 57 ? -12.232 12.014 34.594 1.00 31.86 46 ASP B CA 1
ATOM 4362 C C . ASP B 1 57 ? -12.078 10.507 34.916 1.00 31.50 46 ASP B C 1
ATOM 4363 O O . ASP B 1 57 ? -11.063 9.838 34.550 1.00 32.32 46 ASP B O 1
ATOM 4368 N N . PRO B 1 58 ? -12.989 9.922 35.727 1.00 29.71 47 PRO B N 1
ATOM 4369 C CA . PRO B 1 58 ? -12.752 8.539 36.213 1.00 31.68 47 PRO B CA 1
ATOM 4370 C C . PRO B 1 58 ? -12.805 7.441 35.108 1.00 27.79 47 PRO B C 1
ATOM 4371 O O . PRO B 1 58 ? -12.099 6.421 35.228 1.00 25.84 47 PRO B O 1
ATOM 4375 N N . MET B 1 59 ? -13.598 7.715 34.068 1.00 27.21 48 MET B N 1
ATOM 4376 C CA . MET B 1 59 ? -13.603 6.940 32.848 1.00 30.50 48 MET B CA 1
ATOM 4377 C C . MET B 1 59 ? -12.310 7.083 32.069 1.00 31.43 48 MET B C 1
ATOM 4378 O O . MET B 1 59 ? -11.827 6.078 31.542 1.00 31.00 48 MET B O 1
ATOM 4383 N N . GLU B 1 60 ? -11.675 8.268 32.107 1.00 33.98 49 GLU B N 1
ATOM 4384 C CA . GLU B 1 60 ? -10.379 8.455 31.447 1.00 33.88 49 GLU B CA 1
ATOM 4385 C C . GLU B 1 60 ? -9.304 7.606 32.137 1.00 34.89 49 GLU B C 1
ATOM 4386 O O . GLU B 1 60 ? -8.441 7.021 31.464 1.00 35.42 49 GLU B O 1
ATOM 4392 N N . LEU B 1 61 ? -9.346 7.572 33.470 1.00 30.34 50 LEU B N 1
ATOM 4393 C CA . LEU B 1 61 ? -8.411 6.776 34.228 1.00 33.02 50 LEU B CA 1
ATOM 4394 C C . LEU B 1 61 ? -8.547 5.285 33.885 1.00 29.26 50 LEU B C 1
ATOM 4395 O O . LEU B 1 61 ? -7.543 4.569 33.844 1.00 27.33 50 LEU B O 1
ATOM 4400 N N . TYR B 1 62 ? -9.794 4.798 33.868 1.00 30.39 51 TYR B N 1
ATOM 4401 C CA . TYR B 1 62 ? -10.075 3.394 33.590 1.00 30.53 51 TYR B CA 1
ATOM 4402 C C . TYR B 1 62 ? -9.612 3.049 32.151 1.00 32.26 51 TYR B C 1
ATOM 4403 O O . TYR B 1 62 ? -8.886 2.061 32.010 1.00 32.96 51 TYR B O 1
ATOM 4412 N N . ARG B 1 63 ? -9.960 3.893 31.137 1.00 30.98 52 ARG B N 1
ATOM 4413 C CA . ARG B 1 63 ? -9.535 3.675 29.776 1.00 29.51 52 ARG B CA 1
ATOM 4414 C C . ARG B 1 63 ? -8.014 3.678 29.609 1.00 30.33 52 ARG B C 1
ATOM 4415 O O . ARG B 1 63 ? -7.436 2.896 28.817 1.00 30.20 52 ARG B O 1
ATOM 4423 N N . ALA B 1 64 ? -7.317 4.449 30.397 1.00 32.93 53 ALA B N 1
ATOM 4424 C CA . ALA B 1 64 ? -5.867 4.511 30.263 1.00 28.36 53 ALA B CA 1
ATOM 4425 C C . ALA B 1 64 ? -5.279 3.237 30.862 1.00 31.02 53 ALA B C 1
ATOM 4426 O O . ALA B 1 64 ? -4.198 2.763 30.383 1.00 25.77 53 ALA B O 1
ATOM 4428 N N . SER B 1 65 ? -5.916 2.794 31.996 1.00 25.16 54 SER B N 1
ATOM 4429 C CA . SER B 1 65 ? -5.490 1.596 32.681 1.00 29.48 54 SER B CA 1
ATOM 4430 C C . SER B 1 65 ? -5.586 0.399 31.680 1.00 29.04 54 SER B C 1
ATOM 4431 O O . SER B 1 65 ? -4.599 -0.318 31.405 1.00 27.11 54 SER B O 1
ATOM 4434 N N . VAL B 1 66 ? -6.725 0.320 31.022 1.00 26.63 55 VAL B N 1
ATOM 4435 C CA . VAL B 1 66 ? -6.994 -0.740 30.075 1.00 29.21 55 VAL B CA 1
ATOM 4436 C C . VAL B 1 66 ? -6.023 -0.699 28.943 1.00 28.38 55 VAL B C 1
ATOM 4437 O O . VAL B 1 66 ? -5.552 -1.759 28.594 1.00 26.73 55 VAL B O 1
ATOM 4441 N N . ALA B 1 67 ? -5.790 0.483 28.364 1.00 28.29 56 ALA B N 1
ATOM 4442 C CA . ALA B 1 67 ? -4.905 0.609 27.201 1.00 28.51 56 ALA B CA 1
ATOM 4443 C C . ALA B 1 67 ? -3.503 0.165 27.573 1.00 29.58 56 ALA B C 1
ATOM 4444 O O . ALA B 1 67 ? -2.820 -0.409 26.712 1.00 31.90 56 ALA B O 1
ATOM 4446 N N . CYS B 1 68 ? -3.044 0.491 28.792 1.00 26.62 57 CYS B N 1
ATOM 4447 C CA . CYS B 1 68 ? -1.703 0.101 29.199 1.00 28.75 57 CYS B CA 1
ATOM 4448 C C . CYS B 1 68 ? -1.611 -1.442 29.329 1.00 29.36 57 CYS B C 1
ATOM 4449 O O . CYS B 1 68 ? -0.582 -2.014 28.992 1.00 27.34 57 CYS B O 1
ATOM 4452 N N . ILE B 1 69 ? -2.653 -2.092 29.854 1.00 26.05 58 ILE B N 1
ATOM 4453 C CA . ILE B 1 69 ? -2.688 -3.554 29.979 1.00 30.28 58 ILE B CA 1
ATOM 4454 C C . ILE B 1 69 ? -2.638 -4.236 28.606 1.00 30.21 58 ILE B C 1
ATOM 4455 O O . ILE B 1 69 ? -1.795 -5.073 28.315 1.00 30.23 58 ILE B O 1
ATOM 4460 N N . VAL B 1 70 ? -3.530 -3.814 27.718 1.00 28.54 59 VAL B N 1
ATOM 4461 C CA . VAL B 1 70 ? -3.596 -4.249 26.355 1.00 29.54 59 VAL B CA 1
ATOM 4462 C C . VAL B 1 70 ? -2.226 -4.235 25.671 1.00 30.33 59 VAL B C 1
ATOM 4463 O O . VAL B 1 70 ? -1.791 -5.207 25.036 1.00 26.64 59 VAL B O 1
ATOM 4467 N N . ALA B 1 71 ? -1.584 -3.064 25.685 1.00 26.78 60 ALA B N 1
ATOM 4468 C CA . ALA B 1 71 ? -0.346 -2.876 24.997 1.00 26.72 60 ALA B CA 1
ATOM 4469 C C . ALA B 1 71 ? 0.734 -3.775 25.591 1.00 26.16 60 ALA B C 1
ATOM 4470 O O . ALA B 1 71 ? 1.516 -4.327 24.854 1.00 30.27 60 ALA B O 1
ATOM 4472 N N . ALA B 1 72 ? 0.912 -3.759 26.914 1.00 24.48 61 ALA B N 1
ATOM 4473 C CA . ALA B 1 72 ? 2.017 -4.449 27.542 1.00 27.60 61 ALA B CA 1
ATOM 4474 C C . ALA B 1 72 ? 1.915 -5.995 27.343 1.00 31.01 61 ALA B C 1
ATOM 4475 O O . ALA B 1 72 ? 2.922 -6.661 27.179 1.00 28.54 61 ALA B O 1
ATOM 4477 N N . VAL B 1 73 ? 0.676 -6.520 27.383 1.00 26.62 62 VAL B N 1
ATOM 4478 C CA . VAL B 1 73 ? 0.357 -7.918 27.188 1.00 27.76 62 VAL B CA 1
ATOM 4479 C C . VAL B 1 73 ? 0.666 -8.295 25.742 1.00 29.99 62 VAL B C 1
ATOM 4480 O O . VAL B 1 73 ? 1.388 -9.256 25.524 1.00 28.35 62 VAL B O 1
ATOM 4484 N N . GLU B 1 74 ? 0.206 -7.496 24.771 1.00 30.33 63 GLU B N 1
ATOM 4485 C CA . GLU B 1 74 ? 0.569 -7.729 23.391 1.00 30.21 63 GLU B CA 1
ATOM 4486 C C . GLU B 1 74 ? 2.083 -7.690 23.124 1.00 33.04 63 GLU B C 1
ATOM 4487 O O . GLU B 1 74 ? 2.583 -8.587 22.409 1.00 34.83 63 GLU B O 1
ATOM 4493 N N . ASP B 1 75 ? 2.825 -6.715 23.642 1.00 29.56 64 ASP B N 1
ATOM 4494 C CA . ASP B 1 75 ? 4.288 -6.726 23.487 1.00 30.19 64 ASP B CA 1
ATOM 4495 C C . ASP B 1 75 ? 4.945 -7.989 24.045 1.00 27.61 64 ASP B C 1
ATOM 4496 O O . ASP B 1 75 ? 5.892 -8.485 23.473 1.00 31.56 64 ASP B O 1
ATOM 4501 N N . LEU B 1 76 ? 4.491 -8.455 25.187 1.00 26.97 65 LEU B N 1
ATOM 4502 C CA . LEU B 1 76 ? 5.044 -9.627 25.827 1.00 28.07 65 LEU B CA 1
ATOM 4503 C C . LEU B 1 76 ? 4.744 -10.887 24.969 1.00 30.77 65 LEU B C 1
ATOM 4504 O O . LEU B 1 76 ? 5.638 -11.746 24.810 1.00 31.00 65 LEU B O 1
ATOM 4509 N N . ARG B 1 77 ? 3.523 -11.024 24.430 1.00 29.31 66 ARG B N 1
ATOM 4510 C CA . ARG B 1 77 ? 3.195 -12.130 23.552 1.00 34.59 66 ARG B CA 1
ATOM 4511 C C . ARG B 1 77 ? 4.166 -12.190 22.381 1.00 35.83 66 ARG B C 1
ATOM 4512 O O . ARG B 1 77 ? 4.605 -13.284 22.022 1.00 34.56 66 ARG B O 1
ATOM 4520 N N . ARG B 1 78 ? 4.511 -11.030 21.834 1.00 34.09 67 ARG B N 1
ATOM 4521 C CA . ARG B 1 78 ? 5.415 -10.947 20.689 1.00 38.79 67 ARG B CA 1
ATOM 4522 C C . ARG B 1 78 ? 6.842 -11.355 21.101 1.00 41.40 67 ARG B C 1
ATOM 4523 O O . ARG B 1 78 ? 7.579 -11.881 20.319 1.00 39.23 67 ARG B O 1
ATOM 4531 N N . ARG B 1 79 ? 7.296 -10.984 22.293 1.00 46.14 68 ARG B N 1
ATOM 4532 C CA . ARG B 1 79 ? 8.696 -11.187 22.633 1.00 47.87 68 ARG B CA 1
ATOM 4533 C C . ARG B 1 79 ? 8.872 -12.559 23.282 1.00 46.11 68 ARG B C 1
ATOM 4534 O O . ARG B 1 79 ? 9.945 -13.117 23.213 1.00 41.42 68 ARG B O 1
ATOM 4542 N N . VAL B 1 80 ? 7.838 -13.108 23.915 1.00 44.41 69 VAL B N 1
ATOM 4543 C CA . VAL B 1 80 ? 7.943 -14.417 24.560 1.00 46.67 69 VAL B CA 1
ATOM 4544 C C . VAL B 1 80 ? 6.825 -15.272 24.002 1.00 44.25 69 VAL B C 1
ATOM 4545 O O . VAL B 1 80 ? 5.736 -15.259 24.530 1.00 42.22 69 VAL B O 1
ATOM 4549 N N . PRO B 1 81 ? 7.037 -15.998 22.878 1.00 46.87 70 PRO B N 1
ATOM 4550 C CA . PRO B 1 81 ? 6.002 -16.892 22.347 1.00 46.01 70 PRO B CA 1
ATOM 4551 C C . PRO B 1 81 ? 5.336 -17.846 23.365 1.00 45.45 70 PRO B C 1
ATOM 4552 O O . PRO B 1 81 ? 4.168 -18.172 23.208 1.00 52.07 70 PRO B O 1
ATOM 4556 N N . SER B 1 82 ? 6.040 -18.332 24.401 1.00 46.62 71 SER B N 1
ATOM 4557 C CA . SER B 1 82 ? 5.402 -19.219 25.378 1.00 48.17 71 SER B CA 1
ATOM 4558 C C . SER B 1 82 ? 4.539 -18.474 26.389 1.00 52.29 71 SER B C 1
ATOM 4559 O O . SER B 1 82 ? 3.871 -19.152 27.168 1.00 60.71 71 SER B O 1
ATOM 4562 N N . PHE B 1 83 ? 4.517 -17.119 26.432 1.00 54.91 72 PHE B N 1
ATOM 4563 C CA . PHE B 1 83 ? 3.600 -16.400 27.324 1.00 42.27 72 PHE B CA 1
ATOM 4564 C C . PHE B 1 83 ? 2.166 -16.545 26.822 1.00 44.74 72 PHE B C 1
ATOM 4565 O O . PHE B 1 83 ? 1.847 -16.150 25.705 1.00 53.06 72 PHE B O 1
ATOM 4573 N N . GLU B 1 84 ? 1.301 -17.111 27.675 1.00 41.83 73 GLU B N 1
ATOM 4574 C CA . GLU B 1 84 ? -0.126 -17.313 27.403 1.00 43.37 73 GLU B CA 1
ATOM 4575 C C . GLU B 1 84 ? -0.973 -16.328 28.229 1.00 35.22 73 GLU B C 1
ATOM 4576 O O . GLU B 1 84 ? -2.016 -15.926 27.764 1.00 38.98 73 GLU B O 1
ATOM 4582 N N . LYS B 1 85 ? -0.701 -16.196 29.539 1.00 35.41 74 LYS B N 1
ATOM 4583 C CA . LYS B 1 85 ? -1.547 -15.439 30.461 1.00 36.54 74 LYS B CA 1
ATOM 4584 C C . LYS B 1 85 ? -0.763 -14.985 31.703 1.00 35.82 74 LYS B C 1
ATOM 4585 O O . LYS B 1 85 ? 0.290 -15.578 32.113 1.00 29.63 74 LYS B O 1
ATOM 4591 N N . LEU B 1 86 ? -1.352 -13.926 32.316 1.00 31.55 75 LEU B N 1
ATOM 4592 C CA . LEU B 1 86 ? -0.875 -13.496 33.611 1.00 30.57 75 LEU B CA 1
ATOM 4593 C C . LEU B 1 86 ? -1.467 -14.406 34.684 1.00 28.92 75 LEU B C 1
ATOM 4594 O O . LEU B 1 86 ? -2.677 -14.591 34.688 1.00 27.97 75 LEU B O 1
ATOM 4599 N N . GLU B 1 87 ? -0.632 -14.860 35.626 1.00 29.81 76 GLU B N 1
ATOM 4600 C CA . GLU B 1 87 ? -1.157 -15.579 36.761 1.00 32.81 76 GLU B CA 1
ATOM 4601 C C . GLU B 1 87 ? -2.119 -14.713 37.585 1.00 31.91 76 GLU B C 1
ATOM 4602 O O . GLU B 1 87 ? -3.037 -15.229 38.216 1.00 26.77 76 GLU B O 1
ATOM 4608 N N . THR B 1 88 ? -1.746 -13.457 37.793 1.00 30.74 77 THR B N 1
ATOM 4609 C CA . THR B 1 88 ? -2.523 -12.543 38.621 1.00 29.22 77 THR B CA 1
ATOM 4610 C C . THR B 1 88 ? -2.111 -11.122 38.270 1.00 28.35 77 THR B C 1
ATOM 4611 O O . THR B 1 88 ? -1.128 -10.905 37.613 1.00 28.84 77 THR B O 1
ATOM 4615 N N . ILE B 1 89 ? -2.939 -10.193 38.680 1.00 31.29 78 ILE B N 1
ATOM 4616 C CA . ILE B 1 89 ? -2.663 -8.762 38.595 1.00 29.71 78 ILE B CA 1
ATOM 4617 C C . ILE B 1 89 ? -2.799 -8.134 39.989 1.00 30.75 78 ILE B C 1
ATOM 4618 O O . ILE B 1 89 ? -3.760 -8.394 40.726 1.00 28.38 78 ILE B O 1
ATOM 4623 N N . GLY B 1 90 ? -1.846 -7.247 40.281 1.00 35.21 79 GLY B N 1
ATOM 4624 C CA . GLY B 1 90 ? -1.946 -6.289 41.385 1.00 39.13 79 GLY B CA 1
ATOM 4625 C C . GLY B 1 90 ? -2.197 -4.841 40.913 1.00 32.76 79 GLY B C 1
ATOM 4626 O O . GLY B 1 90 ? -1.681 -4.465 39.861 1.00 29.87 79 GLY B O 1
ATOM 4627 N N . ILE B 1 91 ? -2.947 -4.058 41.726 1.00 28.83 80 ILE B N 1
ATOM 4628 C CA . ILE B 1 91 ? -3.207 -2.661 41.400 1.00 29.01 80 ILE B CA 1
ATOM 4629 C C . ILE B 1 91 ? -2.674 -1.752 42.534 1.00 29.46 80 ILE B C 1
ATOM 4630 O O . ILE B 1 91 ? -2.530 -2.134 43.695 1.00 26.13 80 ILE B O 1
ATOM 4635 N N . ALA B 1 92 ? -2.302 -0.527 42.148 1.00 33.08 81 ALA B N 1
ATOM 4636 C CA . ALA B 1 92 ? -1.836 0.517 43.052 1.00 31.86 81 ALA B CA 1
ATOM 4637 C C . ALA B 1 92 ? -2.319 1.856 42.506 1.00 33.96 81 ALA B C 1
ATOM 4638 O O . ALA B 1 92 ? -2.483 1.993 41.280 1.00 29.28 81 ALA B O 1
ATOM 4640 N N . ASN B 1 93 ? -2.624 2.799 43.439 1.00 29.17 82 ASN B N 1
ATOM 4641 C CA . ASN B 1 93 ? -3.411 3.957 43.054 1.00 28.88 82 ASN B CA 1
ATOM 4642 C C . ASN B 1 93 ? -3.021 5.165 43.909 1.00 24.93 82 ASN B C 1
ATOM 4643 O O . ASN B 1 93 ? -2.712 5.044 45.120 1.00 25.13 82 ASN B O 1
ATOM 4648 N N . GLN B 1 94 ? -3.107 6.307 43.261 1.00 26.15 83 GLN B N 1
ATOM 4649 C CA . GLN B 1 94 ? -3.216 7.625 43.926 1.00 29.35 83 GLN B CA 1
ATOM 4650 C C . GLN B 1 94 ? -4.230 7.568 45.089 1.00 25.90 83 GLN B C 1
ATOM 4651 O O . GLN B 1 94 ? -5.372 7.139 44.973 1.00 28.36 83 GLN B O 1
ATOM 4657 N N . ARG B 1 95 ? -3.749 7.947 46.271 1.00 31.29 84 ARG B N 1
ATOM 4658 C CA . ARG B 1 95 ? -4.534 7.873 47.488 1.00 30.53 84 ARG B CA 1
ATOM 4659 C C . ARG B 1 95 ? -5.416 9.114 47.588 1.00 26.92 84 ARG B C 1
ATOM 4660 O O . ARG B 1 95 ? -5.246 10.051 46.819 1.00 28.17 84 ARG B O 1
ATOM 4668 N N . GLU B 1 96 ? -6.436 8.986 48.454 1.00 25.15 85 GLU B N 1
ATOM 4669 C CA . GLU B 1 96 ? -7.358 10.024 48.899 1.00 28.69 85 GLU B CA 1
ATOM 4670 C C . GLU B 1 96 ? -8.363 10.404 47.847 1.00 28.18 85 GLU B C 1
ATOM 4671 O O . GLU B 1 96 ? -9.535 10.600 48.218 1.00 32.26 85 GLU B O 1
ATOM 4677 N N . THR B 1 97 ? -7.889 10.534 46.595 1.00 30.26 86 THR B N 1
ATOM 4678 C CA . THR B 1 97 ? -8.756 10.848 45.454 1.00 28.19 86 THR B CA 1
ATOM 4679 C C . THR B 1 97 ? -10.044 10.021 45.505 1.00 29.11 86 THR B C 1
ATOM 4680 O O . THR B 1 97 ? -10.003 8.798 45.659 1.00 31.90 86 THR B O 1
ATOM 4684 N N . THR B 1 98 ? -11.186 10.719 45.348 1.00 32.53 87 THR B N 1
ATOM 4685 C CA . THR B 1 98 ? -12.495 10.219 45.714 1.00 31.26 87 THR B CA 1
ATOM 4686 C C . THR B 1 98 ? -13.413 10.256 44.491 1.00 34.51 87 THR B C 1
ATOM 4687 O O . THR B 1 98 ? -13.516 11.279 43.805 1.00 28.83 87 THR B O 1
ATOM 4691 N N . VAL B 1 99 ? -14.095 9.089 44.261 1.00 31.30 88 VAL B N 1
ATOM 4692 C CA . VAL B 1 99 ? -15.041 8.921 43.188 1.00 29.73 88 VAL B CA 1
ATOM 4693 C C . VAL B 1 99 ? -16.415 8.726 43.799 1.00 30.59 88 VAL B C 1
ATOM 4694 O O . VAL B 1 99 ? -16.528 8.009 44.791 1.00 37.35 88 VAL B O 1
ATOM 4698 N N . ALA B 1 100 ? -17.455 9.261 43.119 1.00 32.34 89 ALA B N 1
ATOM 4699 C CA . ALA B 1 100 ? -18.861 8.991 43.458 1.00 33.73 89 ALA B CA 1
ATOM 4700 C C . ALA B 1 100 ? -19.517 8.351 42.244 1.00 36.63 89 ALA B C 1
ATOM 4701 O O . ALA B 1 100 ? -19.447 8.915 41.153 1.00 32.49 89 ALA B O 1
ATOM 4703 N N . TRP B 1 101 ? -20.175 7.188 42.430 1.00 38.01 90 TRP B N 1
ATOM 4704 C CA . TRP B 1 101 ? -20.874 6.630 41.284 1.00 42.06 90 TRP B CA 1
ATOM 4705 C C . TRP B 1 101 ? -22.173 5.987 41.727 1.00 36.37 90 TRP B C 1
ATOM 4706 O O . TRP B 1 101 ? -22.359 5.773 42.898 1.00 38.86 90 TRP B O 1
ATOM 4717 N N . ASP B 1 102 ? -23.027 5.658 40.760 1.00 38.51 91 ASP B N 1
ATOM 4718 C CA . ASP B 1 102 ? -24.307 4.999 41.024 1.00 41.96 91 ASP B CA 1
ATOM 4719 C C . ASP B 1 102 ? -24.202 3.490 40.772 1.00 39.37 91 ASP B C 1
ATOM 4720 O O . ASP B 1 102 ? -23.888 3.019 39.670 1.00 40.69 91 ASP B O 1
ATOM 4725 N N . ARG B 1 103 ? -24.529 2.748 41.834 1.00 43.81 92 ARG B N 1
ATOM 4726 C CA . ARG B 1 103 ? -24.539 1.289 41.882 1.00 48.62 92 ARG B CA 1
ATOM 4727 C C . ARG B 1 103 ? -25.381 0.687 40.760 1.00 45.39 92 ARG B C 1
ATOM 4728 O O . ARG B 1 103 ? -24.987 -0.332 40.229 1.00 44.23 92 ARG B O 1
ATOM 4736 N N . VAL B 1 104 ? -26.544 1.310 40.456 1.00 43.63 93 VAL B N 1
ATOM 4737 C CA . VAL B 1 104 ? -27.568 0.813 39.540 1.00 51.32 93 VAL B CA 1
ATOM 4738 C C . VAL B 1 104 ? -27.290 1.292 38.118 1.00 50.67 93 VAL B C 1
ATOM 4739 O O . VAL B 1 104 ? -27.180 0.468 37.250 1.00 54.27 93 VAL B O 1
ATOM 4743 N N . THR B 1 105 ? -27.147 2.593 37.871 1.00 46.82 94 THR B N 1
ATOM 4744 C CA . THR B 1 105 ? -26.935 3.069 36.509 1.00 46.32 94 THR B CA 1
ATOM 4745 C C . THR B 1 105 ? -25.503 2.761 36.042 1.00 45.02 94 THR B C 1
ATOM 4746 O O . THR B 1 105 ? -25.251 2.813 34.838 1.00 45.69 94 THR B O 1
ATOM 4750 N N . LYS B 1 106 ? -24.588 2.560 37.017 1.00 42.63 95 LYS B N 1
ATOM 4751 C CA . LYS B 1 106 ? -23.168 2.327 36.848 1.00 47.49 95 LYS B CA 1
ATOM 4752 C C . LYS B 1 106 ? -22.309 3.527 36.373 1.00 49.67 95 LYS B C 1
ATOM 4753 O O . LYS B 1 106 ? -21.088 3.364 36.349 1.00 51.95 95 LYS B O 1
ATOM 4759 N N . GLU B 1 107 ? -22.908 4.703 36.256 1.00 50.56 96 GLU B N 1
ATOM 4760 C CA . GLU B 1 107 ? -22.303 5.956 35.856 1.00 56.43 96 GLU B CA 1
ATOM 4761 C C . GLU B 1 107 ? -21.682 6.675 37.062 1.00 55.13 96 GLU B C 1
ATOM 4762 O O . GLU B 1 107 ? -22.209 6.653 38.184 1.00 45.38 96 GLU B O 1
ATOM 4768 N N . THR B 1 108 ? -20.580 7.381 36.787 1.00 48.30 97 THR B N 1
ATOM 4769 C CA . THR B 1 108 ? -20.027 8.318 37.745 1.00 45.06 97 THR B CA 1
ATOM 4770 C C . THR B 1 108 ? -21.040 9.469 37.894 1.00 39.19 97 THR B C 1
ATOM 4771 O O . THR B 1 108 ? -21.820 9.736 36.981 1.00 32.35 97 THR B O 1
ATOM 4775 N N . LEU B 1 109 ? -21.096 10.071 39.093 1.00 40.37 98 LEU B N 1
ATOM 4776 C CA . LEU B 1 109 ? -22.014 11.194 39.363 1.00 42.36 98 LEU B CA 1
ATOM 4777 C C . LEU B 1 109 ? -21.276 12.544 39.318 1.00 38.80 98 LEU B C 1
ATOM 4778 O O . LEU B 1 109 ? -21.872 13.579 39.555 1.00 36.13 98 LEU B O 1
ATOM 4783 N N . TYR B 1 110 ? -19.950 12.489 39.069 1.00 38.39 99 TYR B N 1
ATOM 4784 C CA . TYR B 1 110 ? -19.060 13.630 39.079 1.00 33.23 99 TYR B CA 1
ATOM 4785 C C . TYR B 1 110 ? -17.634 13.149 38.763 1.00 32.89 99 TYR B C 1
ATOM 4786 O O . TYR B 1 110 ? -17.316 11.912 38.890 1.00 35.12 99 TYR B O 1
ATOM 4795 N N . ASN B 1 111 ? -16.745 14.089 38.439 1.00 27.00 100 ASN B N 1
ATOM 4796 C CA . ASN B 1 111 ? -15.334 13.785 38.319 1.00 29.57 100 ASN B CA 1
ATOM 4797 C C . ASN B 1 111 ? -14.795 13.347 39.689 1.00 32.71 100 ASN B C 1
ATOM 4798 O O . ASN B 1 111 ? -15.402 13.523 40.773 1.00 32.72 100 ASN B O 1
ATOM 4803 N N . ALA B 1 112 ? -13.630 12.687 39.608 1.00 32.49 101 ALA B N 1
ATOM 4804 C CA . ALA B 1 112 ? -12.848 12.296 40.762 1.00 35.51 101 ALA B CA 1
ATOM 4805 C C . ALA B 1 112 ? -12.165 13.531 41.330 1.00 31.53 101 ALA B C 1
ATOM 4806 O O . ALA B 1 112 ? -11.472 14.216 40.593 1.00 36.15 101 ALA B O 1
ATOM 4808 N N . ILE B 1 113 ? -12.337 13.762 42.622 1.00 30.92 102 ILE B N 1
ATOM 4809 C CA . ILE B 1 113 ? -11.711 14.879 43.283 1.00 29.75 102 ILE B CA 1
ATOM 4810 C C . ILE B 1 113 ? -10.410 14.374 43.861 1.00 28.71 102 ILE B C 1
ATOM 4811 O O . ILE B 1 113 ? -10.423 13.518 44.760 1.00 27.08 102 ILE B O 1
ATOM 4816 N N . VAL B 1 114 ? -9.325 15.020 43.389 1.00 29.78 103 VAL B N 1
ATOM 4817 C CA . VAL B 1 114 ? -7.992 14.493 43.611 1.00 30.41 103 VAL B CA 1
ATOM 4818 C C . VAL B 1 114 ? -7.508 14.884 44.990 1.00 31.24 103 VAL B C 1
ATOM 4819 O O . VAL B 1 114 ? -7.920 15.898 45.558 1.00 42.01 103 VAL B O 1
ATOM 4823 N N . TRP B 1 115 ? -6.583 14.087 45.514 1.00 29.72 104 TRP B N 1
ATOM 4824 C CA . TRP B 1 115 ? -6.031 14.295 46.842 1.00 28.99 104 TRP B CA 1
ATOM 4825 C C . TRP B 1 115 ? -5.629 15.765 47.125 1.00 31.29 104 TRP B C 1
ATOM 4826 O O . TRP B 1 115 ? -5.848 16.257 48.219 1.00 30.80 104 TRP B O 1
ATOM 4837 N N . SER B 1 116 ? -5.001 16.429 46.152 1.00 32.91 105 SER B N 1
ATOM 4838 C CA . SER B 1 116 ? -4.375 17.748 46.294 1.00 37.10 105 SER B CA 1
ATOM 4839 C C . SER B 1 116 ? -5.408 18.845 46.023 1.00 36.38 105 SER B C 1
ATOM 4840 O O . SER B 1 116 ? -5.114 20.012 46.206 1.00 35.58 105 SER B O 1
ATOM 4843 N N . ASP B 1 117 ? -6.646 18.496 45.628 1.00 31.37 106 ASP B N 1
ATOM 4844 C CA . ASP B 1 117 ? -7.644 19.536 45.460 1.00 33.65 106 ASP B CA 1
ATOM 4845 C C . ASP B 1 117 ? -7.914 20.254 46.799 1.00 32.97 106 ASP B C 1
ATOM 4846 O O . ASP B 1 117 ? -7.944 19.610 47.872 1.00 32.00 106 ASP B O 1
ATOM 4851 N N . LEU B 1 118 ? -8.197 21.566 46.705 1.00 37.60 107 LEU B N 1
ATOM 4852 C CA . LEU B 1 118 ? -8.453 22.459 47.858 1.00 35.45 107 LEU B CA 1
ATOM 4853 C C . LEU B 1 118 ? -9.896 22.942 47.963 1.00 36.96 107 LEU B C 1
ATOM 4854 O O . LEU B 1 118 ? -10.141 23.697 48.895 1.00 39.70 107 LEU B O 1
ATOM 4859 N N . ARG B 1 119 ? -10.863 22.438 47.161 1.00 32.25 108 ARG B N 1
ATOM 4860 C CA . ARG B 1 119 ? -12.222 22.990 47.117 1.00 33.77 108 ARG B CA 1
ATOM 4861 C C . ARG B 1 119 ? -12.961 22.682 48.418 1.00 36.54 108 ARG B C 1
ATOM 4862 O O . ARG B 1 119 ? -13.964 23.315 48.692 1.00 37.42 108 ARG B O 1
ATOM 4870 N N . SER B 1 120 ? -12.473 21.669 49.169 1.00 37.50 109 SER B N 1
ATOM 4871 C CA . SER B 1 120 ? -13.063 21.228 50.431 1.00 36.80 109 SER B CA 1
ATOM 4872 C C . SER B 1 120 ? -12.593 22.071 51.622 1.00 36.62 109 SER B C 1
ATOM 4873 O O . SER B 1 120 ? -12.901 21.695 52.733 1.00 36.19 109 SER B O 1
ATOM 4876 N N . TYR B 1 121 ? -11.831 23.150 51.404 1.00 35.85 110 TYR B N 1
ATOM 4877 C CA . TYR B 1 121 ? -11.256 23.951 52.501 1.00 38.84 110 TYR B CA 1
ATOM 4878 C C . TYR B 1 121 ? -12.329 24.409 53.512 1.00 35.85 110 TYR B C 1
ATOM 4879 O O . TYR B 1 121 ? -12.105 24.303 54.704 1.00 37.38 110 TYR B O 1
ATOM 4888 N N . GLU B 1 122 ? -13.499 24.875 53.070 1.00 34.84 111 GLU B N 1
ATOM 4889 C CA . GLU B 1 122 ? -14.555 25.382 53.913 1.00 38.77 111 GLU B CA 1
ATOM 4890 C C . GLU B 1 122 ? -15.165 24.206 54.670 1.00 41.26 111 GLU B C 1
ATOM 4891 O O . GLU B 1 122 ? -15.337 24.253 55.900 1.00 38.11 111 GLU B O 1
ATOM 4897 N N . VAL B 1 123 ? -15.397 23.069 53.973 1.00 40.49 112 VAL B N 1
ATOM 4898 C CA . VAL B 1 123 ? -15.842 21.899 54.702 1.00 36.57 112 VAL B CA 1
ATOM 4899 C C . VAL B 1 123 ? -14.844 21.528 55.800 1.00 31.72 112 VAL B C 1
ATOM 4900 O O . VAL B 1 123 ? -15.289 21.255 56.885 1.00 35.00 112 VAL B O 1
ATOM 4904 N N . THR B 1 124 ? -13.532 21.545 55.568 1.00 28.83 113 THR B N 1
ATOM 4905 C CA . THR B 1 124 ? -12.610 21.125 56.600 1.00 30.78 113 THR B CA 1
ATOM 4906 C C . THR B 1 124 ? -12.554 22.136 57.735 1.00 34.44 113 THR B C 1
ATOM 4907 O O . THR B 1 124 ? -12.457 21.723 58.873 1.00 37.57 113 THR B O 1
ATOM 4911 N N . ALA B 1 125 ? -12.665 23.450 57.452 1.00 35.30 114 ALA B N 1
ATOM 4912 C CA . ALA B 1 125 ? -12.711 24.472 58.491 1.00 37.53 114 ALA B CA 1
ATOM 4913 C C . ALA B 1 125 ? -13.939 24.242 59.374 1.00 39.68 114 ALA B C 1
ATOM 4914 O O . ALA B 1 125 ? -13.836 24.278 60.593 1.00 37.28 114 ALA B O 1
ATOM 4916 N N . ASN B 1 126 ? -15.098 23.949 58.741 1.00 38.11 115 ASN B N 1
ATOM 4917 C CA . ASN B 1 126 ? -16.341 23.730 59.449 1.00 38.27 115 ASN B CA 1
ATOM 4918 C C . ASN B 1 126 ? -16.195 22.527 60.384 1.00 43.13 115 ASN B C 1
ATOM 4919 O O . ASN B 1 126 ? -16.659 22.571 61.531 1.00 46.53 115 ASN B O 1
ATOM 4924 N N . VAL B 1 127 ? -15.499 21.452 59.931 1.00 41.20 116 VAL B N 1
ATOM 4925 C CA . VAL B 1 127 ? -15.338 20.264 60.750 1.00 41.43 116 VAL B CA 1
ATOM 4926 C C . VAL B 1 127 ? -14.459 20.535 61.965 1.00 38.10 116 VAL B C 1
ATOM 4927 O O . VAL B 1 127 ? -14.789 20.158 63.089 1.00 38.35 116 VAL B O 1
ATOM 4931 N N . LYS B 1 128 ? -13.320 21.132 61.712 1.00 37.92 117 LYS B N 1
ATOM 4932 C CA . LYS B 1 128 ? -12.385 21.540 62.763 1.00 42.54 117 LYS B CA 1
ATOM 4933 C C . LYS B 1 128 ? -13.053 22.450 63.826 1.00 48.19 117 LYS B C 1
ATOM 4934 O O . LYS B 1 128 ? -12.767 22.345 64.986 1.00 45.53 117 LYS B O 1
ATOM 4940 N N . LYS B 1 129 ? -13.926 23.368 63.426 1.00 49.19 118 LYS B N 1
ATOM 4941 C CA . LYS B 1 129 ? -14.569 24.306 64.328 1.00 53.43 118 LYS B CA 1
ATOM 4942 C C . LYS B 1 129 ? -15.712 23.609 65.053 1.00 53.22 118 LYS B C 1
ATOM 4943 O O . LYS B 1 129 ? -15.757 23.683 66.250 1.00 58.09 118 LYS B O 1
ATOM 4949 N N . GLU B 1 130 ? -16.617 22.939 64.354 1.00 53.06 119 GLU B N 1
ATOM 4950 C CA . GLU B 1 130 ? -17.837 22.407 64.945 1.00 52.58 119 GLU B CA 1
ATOM 4951 C C . GLU B 1 130 ? -17.578 21.108 65.731 1.00 49.18 119 GLU B C 1
ATOM 4952 O O . GLU B 1 130 ? -18.214 20.818 66.743 1.00 49.45 119 GLU B O 1
ATOM 4958 N N . LEU B 1 131 ? -16.671 20.280 65.248 1.00 42.95 120 LEU B N 1
ATOM 4959 C CA . LEU B 1 131 ? -16.594 18.907 65.738 1.00 47.87 120 LEU B CA 1
ATOM 4960 C C . LEU B 1 131 ? -15.220 18.650 66.358 1.00 44.52 120 LEU B C 1
ATOM 4961 O O . LEU B 1 131 ? -15.058 17.714 67.086 1.00 43.62 120 LEU B O 1
ATOM 4966 N N . GLY B 1 132 ? -14.188 19.409 65.945 1.00 44.70 121 GLY B N 1
ATOM 4967 C CA . GLY B 1 132 ? -12.808 19.271 66.410 1.00 45.22 121 GLY B CA 1
ATOM 4968 C C . GLY B 1 132 ? -12.475 20.205 67.595 1.00 45.27 121 GLY B C 1
ATOM 4969 O O . GLY B 1 132 ? -11.334 20.165 68.066 1.00 45.07 121 GLY B O 1
ATOM 4970 N N . GLY B 1 133 ? -13.440 21.103 67.958 1.00 44.77 122 GLY B N 1
ATOM 4971 C CA . GLY B 1 133 ? -13.248 22.235 68.877 1.00 48.54 122 GLY B CA 1
ATOM 4972 C C . GLY B 1 133 ? -11.958 23.012 68.605 1.00 49.50 122 GLY B C 1
ATOM 4973 O O . GLY B 1 133 ? -11.201 23.340 69.533 1.00 49.51 122 GLY B O 1
ATOM 4974 N N . GLY B 1 134 ? -11.672 23.219 67.304 1.00 45.16 123 GLY B N 1
ATOM 4975 C CA . GLY B 1 134 ? -10.512 23.953 66.826 1.00 45.48 123 GLY B CA 1
ATOM 4976 C C . GLY B 1 134 ? -9.205 23.176 66.728 1.00 48.71 123 GLY B C 1
ATOM 4977 O O . GLY B 1 134 ? -8.203 23.733 66.280 1.00 49.82 123 GLY B O 1
ATOM 4978 N N . ASP B 1 135 ? -9.221 21.865 67.050 1.00 46.17 124 ASP B N 1
ATOM 4979 C CA . ASP B 1 135 ? -8.017 21.040 67.067 1.00 41.75 124 ASP B CA 1
ATOM 4980 C C . ASP B 1 135 ? -8.036 20.159 65.788 1.00 43.37 124 ASP B C 1
ATOM 4981 O O . ASP B 1 135 ? -8.928 19.333 65.616 1.00 43.57 124 ASP B O 1
ATOM 4986 N N . ASP B 1 136 ? -7.083 20.351 64.859 1.00 37.00 125 ASP B N 1
ATOM 4987 C CA . ASP B 1 136 ? -7.065 19.594 63.624 1.00 44.82 125 ASP B CA 1
ATOM 4988 C C . ASP B 1 136 ? -6.640 18.124 63.909 1.00 47.47 125 ASP B C 1
ATOM 4989 O O . ASP B 1 136 ? -6.894 17.249 63.072 1.00 42.99 125 ASP B O 1
ATOM 4994 N N . LEU B 1 137 ? -6.052 17.831 65.109 1.00 46.24 126 LEU B N 1
ATOM 4995 C CA . LEU B 1 137 ? -5.682 16.479 65.536 1.00 41.91 126 LEU B CA 1
ATOM 4996 C C . LEU B 1 137 ? -6.763 15.822 66.416 1.00 41.66 126 LEU B C 1
ATOM 4997 O O . LEU B 1 137 ? -6.515 14.748 67.006 1.00 41.26 126 LEU B O 1
ATOM 5002 N N . PHE B 1 138 ? -7.991 16.401 66.419 1.00 35.55 127 PHE B N 1
ATOM 5003 C CA . PHE B 1 138 ? -9.014 15.940 67.340 1.00 39.26 127 PHE B CA 1
ATOM 5004 C C . PHE B 1 138 ? -9.337 14.472 67.141 1.00 38.96 127 PHE B C 1
ATOM 5005 O O . PHE B 1 138 ? -9.668 13.837 68.093 1.00 37.44 127 PHE B O 1
ATOM 5013 N N . PHE B 1 139 ? -9.360 13.952 65.889 1.00 49.13 128 PHE B N 1
ATOM 5014 C CA . PHE B 1 139 ? -9.721 12.553 65.605 1.00 37.93 128 PHE B CA 1
ATOM 5015 C C . PHE B 1 139 ? -8.484 11.684 65.388 1.00 36.44 128 PHE B C 1
ATOM 5016 O O . PHE B 1 139 ? -8.635 10.576 64.987 1.00 37.15 128 PHE B O 1
ATOM 5024 N N . ALA B 1 140 ? -7.272 12.198 65.559 1.00 38.93 129 ALA B N 1
ATOM 5025 C CA . ALA B 1 140 ? -6.030 11.512 65.216 1.00 39.28 129 ALA B CA 1
ATOM 5026 C C . ALA B 1 140 ? -5.893 10.160 65.926 1.00 40.67 129 ALA B C 1
ATOM 5027 O O . ALA B 1 140 ? -5.314 9.228 65.381 1.00 38.30 129 ALA B O 1
ATOM 5029 N N . LYS B 1 141 ? -6.357 10.034 67.149 1.00 39.02 130 LYS B N 1
ATOM 5030 C CA . LYS B 1 141 ? -6.253 8.758 67.868 1.00 45.17 130 LYS B CA 1
ATOM 5031 C C . LYS B 1 141 ? -7.223 7.710 67.308 1.00 43.35 130 LYS B C 1
ATOM 5032 O O . LYS B 1 141 ? -7.017 6.541 67.569 1.00 38.58 130 LYS B O 1
ATOM 5038 N N . MET B 1 142 ? -8.286 8.094 66.596 1.00 38.78 131 MET B N 1
ATOM 5039 C CA . MET B 1 142 ? -9.203 7.149 66.017 1.00 37.64 131 MET B CA 1
ATOM 5040 C C . MET B 1 142 ? -8.768 6.711 64.590 1.00 36.67 131 MET B C 1
ATOM 5041 O O . MET B 1 142 ? -8.961 5.554 64.266 1.00 33.07 131 MET B O 1
ATOM 5046 N N . ASN B 1 143 ? -8.312 7.609 63.714 1.00 32.62 132 ASN B N 1
ATOM 5047 C CA . ASN B 1 143 ? -8.066 7.332 62.306 1.00 32.42 132 ASN B CA 1
ATOM 5048 C C . ASN B 1 143 ? -6.611 7.554 61.887 1.00 32.18 132 ASN B C 1
ATOM 5049 O O . ASN B 1 143 ? -6.231 7.239 60.778 1.00 33.46 132 ASN B O 1
ATOM 5054 N N . GLY B 1 144 ? -5.793 8.090 62.799 1.00 40.61 133 GLY B N 1
ATOM 5055 C CA . GLY B 1 144 ? -4.366 8.348 62.587 1.00 34.11 133 GLY B CA 1
ATOM 5056 C C . GLY B 1 144 ? -4.064 9.651 61.852 1.00 30.73 133 GLY B C 1
ATOM 5057 O O . GLY B 1 144 ? -2.880 9.872 61.533 1.00 29.00 133 GLY B O 1
ATOM 5058 N N . LEU B 1 145 ? -5.107 10.388 61.416 1.00 29.83 134 LEU B N 1
ATOM 5059 C CA . LEU B 1 145 ? -4.918 11.516 60.506 1.00 30.42 134 LEU B CA 1
ATOM 5060 C C . LEU B 1 145 ? -5.264 12.905 61.168 1.00 33.67 134 LEU B C 1
ATOM 5061 O O . LEU B 1 145 ? -5.937 13.031 62.202 1.00 38.16 134 LEU B O 1
ATOM 5066 N N . ARG B 1 146 ? -5.107 13.937 60.364 1.00 35.34 135 ARG B N 1
ATOM 5067 C CA . ARG B 1 146 ? -5.332 15.368 60.652 1.00 37.60 135 ARG B CA 1
ATOM 5068 C C . ARG B 1 146 ? -6.523 15.896 59.847 1.00 34.89 135 ARG B C 1
ATOM 5069 O O . ARG B 1 146 ? -6.653 15.526 58.666 1.00 30.81 135 ARG B O 1
ATOM 5077 N N . ILE B 1 147 ? -7.369 16.764 60.471 1.00 32.28 136 ILE B N 1
ATOM 5078 C CA . ILE B 1 147 ? -8.458 17.364 59.738 1.00 36.15 136 ILE B CA 1
ATOM 5079 C C . ILE B 1 147 ? -7.846 18.230 58.661 1.00 34.88 136 ILE B C 1
ATOM 5080 O O . ILE B 1 147 ? -7.003 18.982 58.994 1.00 34.60 136 ILE B O 1
ATOM 5085 N N . SER B 1 148 ? -8.159 17.992 57.383 1.00 38.60 137 SER B N 1
ATOM 5086 C CA . SER B 1 148 ? -7.352 18.480 56.254 1.00 35.31 137 SER B CA 1
ATOM 5087 C C . SER B 1 148 ? -8.129 18.311 54.951 1.00 32.56 137 SER B C 1
ATOM 5088 O O . SER B 1 148 ? -8.911 17.346 54.866 1.00 40.72 137 SER B O 1
ATOM 5091 N N . THR B 1 149 ? -7.833 19.117 53.939 1.00 30.55 138 THR B N 1
ATOM 5092 C CA . THR B 1 149 ? -8.441 18.987 52.606 1.00 36.58 138 THR B CA 1
ATOM 5093 C C . THR B 1 149 ? -8.023 17.694 51.856 1.00 33.30 138 THR B C 1
ATOM 5094 O O . THR B 1 149 ? -8.733 17.285 50.922 1.00 35.59 138 THR B O 1
ATOM 5098 N N . TYR B 1 150 ? -6.904 17.084 52.293 1.00 32.72 139 TYR B N 1
ATOM 5099 C CA . TYR B 1 150 ? -6.306 15.875 51.684 1.00 36.20 139 TYR B CA 1
ATOM 5100 C C . TYR B 1 150 ? -7.282 14.690 51.691 1.00 32.16 139 TYR B C 1
ATOM 5101 O O . TYR B 1 150 ? -7.372 14.047 50.678 1.00 30.98 139 TYR B O 1
ATOM 5110 N N . PHE B 1 151 ? -8.015 14.429 52.801 1.00 30.75 140 PHE B N 1
ATOM 5111 C CA . PHE B 1 151 ? -8.587 13.101 53.050 1.00 28.96 140 PHE B CA 1
ATOM 5112 C C . PHE B 1 151 ? -10.007 12.992 52.514 1.00 32.44 140 PHE B C 1
ATOM 5113 O O . PHE B 1 151 ? -10.727 13.990 52.351 1.00 28.69 140 PHE B O 1
ATOM 5121 N N . SER B 1 152 ? -10.386 11.759 52.145 1.00 26.46 141 SER B N 1
ATOM 5122 C CA . SER B 1 152 ? -11.473 11.495 51.239 1.00 28.86 141 SER B CA 1
ATOM 5123 C C . SER B 1 152 ? -12.823 11.971 51.798 1.00 29.05 141 SER B C 1
ATOM 5124 O O . SER B 1 152 ? -13.655 12.579 51.087 1.00 27.21 141 SER B O 1
ATOM 5127 N N . ALA B 1 153 ? -13.056 11.737 53.084 1.00 30.10 142 ALA B N 1
ATOM 5128 C CA . ALA B 1 153 ? -14.312 12.132 53.697 1.00 32.22 142 ALA B CA 1
ATOM 5129 C C . ALA B 1 153 ? -14.718 13.589 53.407 1.00 32.36 142 ALA B C 1
ATOM 5130 O O . ALA B 1 153 ? -15.923 13.860 53.268 1.00 35.52 142 ALA B O 1
ATOM 5132 N N . PHE B 1 154 ? -13.747 14.520 53.384 1.00 32.96 143 PHE B N 1
ATOM 5133 C CA . PHE B 1 154 ? -14.028 15.953 53.168 1.00 32.07 143 PHE B CA 1
ATOM 5134 C C . PHE B 1 154 ? -14.470 16.209 51.718 1.00 33.68 143 PHE B C 1
ATOM 5135 O O . PHE B 1 154 ? -15.357 17.051 51.512 1.00 33.27 143 PHE B O 1
ATOM 5143 N N . LYS B 1 155 ? -13.949 15.383 50.744 1.00 30.21 144 LYS B N 1
ATOM 5144 C CA . LYS B 1 155 ? -14.378 15.485 49.366 1.00 29.66 144 LYS B CA 1
ATOM 5145 C C . LYS B 1 155 ? -15.772 14.917 49.210 1.00 31.72 144 LYS B C 1
ATOM 5146 O O . LYS B 1 155 ? -16.576 15.435 48.426 1.00 36.54 144 LYS B O 1
ATOM 5152 N N . MET B 1 156 ? -16.075 13.842 49.933 1.00 35.77 145 MET B N 1
ATOM 5153 C CA . MET B 1 156 ? -17.401 13.217 49.847 1.00 34.25 145 MET B CA 1
ATOM 5154 C C . MET B 1 156 ? -18.473 14.161 50.422 1.00 37.32 145 MET B C 1
ATOM 5155 O O . MET B 1 156 ? -19.584 14.265 49.859 1.00 35.09 145 MET B O 1
ATOM 5160 N N . ARG B 1 157 ? -18.159 14.775 51.580 1.00 33.36 146 ARG B N 1
ATOM 5161 C CA . ARG B 1 157 ? -19.072 15.744 52.166 1.00 36.51 146 ARG B CA 1
ATOM 5162 C C . ARG B 1 157 ? -19.304 16.923 51.214 1.00 36.28 146 ARG B C 1
ATOM 5163 O O . ARG B 1 157 ? -20.479 17.301 51.006 1.00 37.53 146 ARG B O 1
ATOM 5171 N N . TRP B 1 158 ? -18.193 17.499 50.676 1.00 34.75 147 TRP B N 1
ATOM 5172 C CA . TRP B 1 158 ? -18.273 18.507 49.630 1.00 36.10 147 TRP B CA 1
ATOM 5173 C C . TRP B 1 158 ? -19.265 18.095 48.552 1.00 38.21 147 TRP B C 1
ATOM 5174 O O . TRP B 1 158 ? -20.100 18.898 48.135 1.00 34.84 147 TRP B O 1
ATOM 5185 N N . MET B 1 159 ? -19.167 16.830 48.068 1.00 38.70 148 MET B N 1
ATOM 5186 C CA . MET B 1 159 ? -20.006 16.445 46.941 1.00 38.53 148 MET B CA 1
ATOM 5187 C C . MET B 1 159 ? -21.472 16.392 47.381 1.00 39.17 148 MET B C 1
ATOM 5188 O O . MET B 1 159 ? -22.385 16.721 46.605 1.00 40.21 148 MET B O 1
ATOM 5193 N N . LEU B 1 160 ? -21.746 15.831 48.569 1.00 41.03 149 LEU B N 1
ATOM 5194 C CA . LEU B 1 160 ? -23.120 15.770 49.074 1.00 40.97 149 LEU B CA 1
ATOM 5195 C C . LEU B 1 160 ? -23.752 17.193 49.166 1.00 37.50 149 LEU B C 1
ATOM 5196 O O . LEU B 1 160 ? -24.933 17.393 48.921 1.00 35.28 149 LEU B O 1
ATOM 5201 N N . GLU B 1 161 ? -22.956 18.210 49.487 1.00 38.13 150 GLU B N 1
ATOM 5202 C CA . GLU B 1 161 ? -23.425 19.601 49.605 1.00 41.62 150 GLU B CA 1
ATOM 5203 C C . GLU B 1 161 ? -23.458 20.388 48.272 1.00 44.54 150 GLU B C 1
ATOM 5204 O O . GLU B 1 161 ? -24.299 21.257 48.141 1.00 39.59 150 GLU B O 1
ATOM 5210 N N . ASN B 1 162 ? -22.643 20.003 47.259 1.00 44.91 151 ASN B N 1
ATOM 5211 C CA . ASN B 1 162 ? -22.440 20.819 46.067 1.00 43.93 151 ASN B CA 1
ATOM 5212 C C . ASN B 1 162 ? -22.921 20.162 44.746 1.00 42.56 151 ASN B C 1
ATOM 5213 O O . ASN B 1 162 ? -23.078 20.853 43.751 1.00 42.39 151 ASN B O 1
ATOM 5218 N N . VAL B 1 163 ? -23.185 18.858 44.729 1.00 37.45 152 VAL B N 1
ATOM 5219 C CA . VAL B 1 163 ? -23.501 18.119 43.512 1.00 38.89 152 VAL B CA 1
ATOM 5220 C C . VAL B 1 163 ? -24.855 17.422 43.673 1.00 41.63 152 VAL B C 1
ATOM 5221 O O . VAL B 1 163 ? -24.920 16.335 44.241 1.00 43.95 152 VAL B O 1
ATOM 5225 N N . PRO B 1 164 ? -25.941 18.002 43.119 1.00 43.97 153 PRO B N 1
ATOM 5226 C CA . PRO B 1 164 ? -27.270 17.440 43.246 1.00 47.89 153 PRO B CA 1
ATOM 5227 C C . PRO B 1 164 ? -27.372 15.945 42.934 1.00 54.69 153 PRO B C 1
ATOM 5228 O O . PRO B 1 164 ? -28.100 15.215 43.635 1.00 52.97 153 PRO B O 1
ATOM 5232 N N . LYS B 1 165 ? -26.659 15.468 41.896 1.00 51.76 154 LYS B N 1
ATOM 5233 C CA . LYS B 1 165 ? -26.794 14.064 41.492 1.00 47.34 154 LYS B CA 1
ATOM 5234 C C . LYS B 1 165 ? -26.243 13.122 42.572 1.00 45.34 154 LYS B C 1
ATOM 5235 O O . LYS B 1 165 ? -26.779 12.014 42.742 1.00 47.60 154 LYS B O 1
ATOM 5241 N N . VAL B 1 166 ? -25.233 13.594 43.365 1.00 43.67 155 VAL B N 1
ATOM 5242 C CA . VAL B 1 166 ? -24.679 12.794 44.450 1.00 43.10 155 VAL B CA 1
ATOM 5243 C C . VAL B 1 166 ? -25.659 12.642 45.595 1.00 42.99 155 VAL B C 1
ATOM 5244 O O . VAL B 1 166 ? -25.835 11.544 46.150 1.00 42.96 155 VAL B O 1
ATOM 5248 N N . GLU B 1 167 ? -26.265 13.774 45.939 1.00 44.43 156 GLU B N 1
ATOM 5249 C CA . GLU B 1 167 ? -27.254 13.853 46.973 1.00 41.15 156 GLU B CA 1
ATOM 5250 C C . GLU B 1 167 ? -28.472 13.025 46.584 1.00 42.45 156 GLU B C 1
ATOM 5251 O O . GLU B 1 167 ? -29.007 12.294 47.439 1.00 40.80 156 GLU B O 1
ATOM 5257 N N . GLU B 1 168 ? -28.898 13.076 45.300 1.00 44.89 157 GLU B N 1
ATOM 5258 C CA . GLU B 1 168 ? -30.057 12.315 44.861 1.00 43.36 157 GLU B CA 1
ATOM 5259 C C . GLU B 1 168 ? -29.758 10.828 44.892 1.00 44.60 157 GLU B C 1
ATOM 5260 O O . GLU B 1 168 ? -30.653 10.102 45.284 1.00 47.89 157 GLU B O 1
ATOM 5266 N N . ALA B 1 169 ? -28.526 10.355 44.543 1.00 42.53 158 ALA B N 1
ATOM 5267 C CA . ALA B 1 169 ? -28.162 8.931 44.632 1.00 37.92 158 ALA B CA 1
ATOM 5268 C C . ALA B 1 169 ? -28.117 8.491 46.100 1.00 39.99 158 ALA B C 1
ATOM 5269 O O . ALA B 1 169 ? -28.609 7.422 46.438 1.00 43.31 158 ALA B O 1
ATOM 5271 N N . ARG B 1 170 ? -27.627 9.350 47.020 1.00 40.18 159 ARG B N 1
ATOM 5272 C CA . ARG B 1 170 ? -27.687 8.987 48.420 1.00 41.32 159 ARG B CA 1
ATOM 5273 C C . ARG B 1 170 ? -29.136 8.813 48.843 1.00 47.13 159 ARG B C 1
ATOM 5274 O O . ARG B 1 170 ? -29.432 7.873 49.575 1.00 53.22 159 ARG B O 1
ATOM 5282 N N . LYS B 1 171 ? -30.044 9.710 48.400 1.00 46.53 160 LYS B N 1
ATOM 5283 C CA . LYS B 1 171 ? -31.418 9.611 48.885 1.00 51.18 160 LYS B CA 1
ATOM 5284 C C . LYS B 1 171 ? -32.077 8.353 48.305 1.00 53.31 160 LYS B C 1
ATOM 5285 O O . LYS B 1 171 ? -32.906 7.728 48.968 1.00 55.14 160 LYS B O 1
ATOM 5291 N N . ARG B 1 172 ? -31.736 7.958 47.073 1.00 50.42 161 ARG B N 1
ATOM 5292 C CA . ARG B 1 172 ? -32.262 6.728 46.477 1.00 49.37 161 ARG B CA 1
ATOM 5293 C C . ARG B 1 172 ? -31.604 5.442 47.061 1.00 46.20 161 ARG B C 1
ATOM 5294 O O . ARG B 1 172 ? -32.102 4.363 46.837 1.00 45.90 161 ARG B O 1
ATOM 5302 N N . GLY B 1 173 ? -30.544 5.436 47.885 1.00 44.39 162 GLY B N 1
ATOM 5303 C CA . GLY B 1 173 ? -30.009 4.145 48.319 1.00 42.23 162 GLY B CA 1
ATOM 5304 C C . GLY B 1 173 ? -28.963 3.579 47.334 1.00 44.28 162 GLY B C 1
ATOM 5305 O O . GLY B 1 173 ? -28.423 2.577 47.649 1.00 41.22 162 GLY B O 1
ATOM 5306 N N . THR B 1 174 ? -28.554 4.303 46.262 1.00 43.62 163 THR B N 1
ATOM 5307 C CA . THR B 1 174 ? -27.751 3.768 45.173 1.00 44.08 163 THR B CA 1
ATOM 5308 C C . THR B 1 174 ? -26.353 4.410 45.077 1.00 45.44 163 THR B C 1
ATOM 5309 O O . THR B 1 174 ? -25.607 4.193 44.115 1.00 44.27 163 THR B O 1
ATOM 5313 N N . LEU B 1 175 ? -25.968 5.220 46.050 1.00 41.31 164 LEU B N 1
ATOM 5314 C CA . LEU B 1 175 ? -24.726 5.982 45.972 1.00 40.24 164 LEU B CA 1
ATOM 5315 C C . LEU B 1 175 ? -23.534 5.140 46.442 1.00 37.85 164 LEU B C 1
ATOM 5316 O O . LEU B 1 175 ? -23.508 4.654 47.562 1.00 31.74 164 LEU B O 1
ATOM 5321 N N . CYS B 1 176 ? -22.473 5.099 45.635 1.00 34.02 165 CYS B N 1
ATOM 5322 C CA . CYS B 1 176 ? -21.192 4.525 46.034 1.00 34.18 165 CYS B CA 1
ATOM 5323 C C . CYS B 1 176 ? -20.133 5.641 46.055 1.00 34.50 165 CYS B C 1
ATOM 5324 O O . CYS B 1 176 ? -19.973 6.410 45.088 1.00 32.74 165 CYS B O 1
ATOM 5327 N N . PHE B 1 177 ? -19.373 5.657 47.141 1.00 32.19 166 PHE B N 1
ATOM 5328 C CA . PHE B 1 177 ? -18.137 6.399 47.210 1.00 33.70 166 PHE B CA 1
ATOM 5329 C C . PHE B 1 177 ? -16.993 5.414 47.261 1.00 31.17 166 PHE B C 1
ATOM 5330 O O . PHE B 1 177 ? -17.023 4.471 48.033 1.00 28.68 166 PHE B O 1
ATOM 5338 N N . GLY B 1 178 ? -15.887 5.784 46.629 1.00 35.48 167 GLY B N 1
ATOM 5339 C CA . GLY B 1 178 ? -14.651 5.070 46.898 1.00 30.27 167 GLY B CA 1
ATOM 5340 C C . GLY B 1 178 ? -13.422 5.795 46.402 1.00 26.92 167 GLY B C 1
ATOM 5341 O O . GLY B 1 178 ? -13.511 6.639 45.524 1.00 33.54 167 GLY B O 1
ATOM 5342 N N . THR B 1 179 ? -12.295 5.411 46.982 1.00 27.30 168 THR B N 1
ATOM 5343 C CA . THR B 1 179 ? -10.961 5.671 46.512 1.00 25.08 168 THR B CA 1
ATOM 5344 C C . THR B 1 179 ? -10.777 4.938 45.173 1.00 26.46 168 THR B C 1
ATOM 5345 O O . THR B 1 179 ? -11.664 4.279 44.679 1.00 24.76 168 THR B O 1
ATOM 5349 N N . ILE B 1 180 ? -9.634 5.147 44.535 1.00 27.90 169 ILE B N 1
ATOM 5350 C CA . ILE B 1 180 ? -9.474 4.788 43.142 1.00 27.51 169 ILE B CA 1
ATOM 5351 C C . ILE B 1 180 ? -9.267 3.267 43.007 1.00 28.23 169 ILE B C 1
ATOM 5352 O O . ILE B 1 180 ? -9.684 2.708 42.004 1.00 29.47 169 ILE B O 1
ATOM 5357 N N . ASP B 1 181 ? -8.672 2.615 44.015 1.00 28.02 170 ASP B N 1
ATOM 5358 C CA . ASP B 1 181 ? -8.699 1.161 44.163 1.00 30.86 170 ASP B CA 1
ATOM 5359 C C . ASP B 1 181 ? -10.128 0.626 44.022 1.00 31.17 170 ASP B C 1
ATOM 5360 O O . ASP B 1 181 ? -10.361 -0.191 43.173 1.00 30.79 170 ASP B O 1
ATOM 5365 N N . ALA B 1 182 ? -11.108 1.117 44.826 1.00 28.00 171 ALA B N 1
ATOM 5366 C CA . ALA B 1 182 ? -12.460 0.658 44.746 1.00 29.08 171 ALA B CA 1
ATOM 5367 C C . ALA B 1 182 ? -13.052 0.878 43.350 1.00 31.38 171 ALA B C 1
ATOM 5368 O O . ALA B 1 182 ? -13.836 0.032 42.861 1.00 29.63 171 ALA B O 1
ATOM 5370 N N . TRP B 1 183 ? -12.823 2.065 42.786 1.00 28.40 172 TRP B N 1
ATOM 5371 C CA . TRP B 1 183 ? -13.325 2.421 41.462 1.00 28.95 172 TRP B CA 1
ATOM 5372 C C . TRP B 1 183 ? -12.770 1.439 40.406 1.00 30.73 172 TRP B C 1
ATOM 5373 O O . TRP B 1 183 ? -13.531 0.971 39.530 1.00 27.43 172 TRP B O 1
ATOM 5384 N N . LEU B 1 184 ? -11.458 1.140 40.476 1.00 28.20 173 LEU B N 1
ATOM 5385 C CA . LEU B 1 184 ? -10.851 0.291 39.445 1.00 32.29 173 LEU B CA 1
ATOM 5386 C C . LEU B 1 184 ? -11.405 -1.174 39.571 1.00 31.88 173 LEU B C 1
ATOM 5387 O O . LEU B 1 184 ? -11.791 -1.772 38.560 1.00 29.84 173 LEU B O 1
ATOM 5392 N N . LEU B 1 185 ? -11.520 -1.706 40.825 1.00 28.34 174 LEU B N 1
ATOM 5393 C CA . LEU B 1 185 ? -12.090 -3.029 41.109 1.00 29.31 174 LEU B CA 1
ATOM 5394 C C . LEU B 1 185 ? -13.558 -3.081 40.660 1.00 30.36 174 LEU B C 1
ATOM 5395 O O . LEU B 1 185 ? -14.012 -4.073 40.173 1.00 31.59 174 LEU B O 1
ATOM 5400 N N . TRP B 1 186 ? -14.304 -1.981 40.816 1.00 29.74 175 TRP B N 1
ATOM 5401 C CA . TRP B 1 186 ? -15.686 -1.917 40.402 1.00 30.34 175 TRP B CA 1
ATOM 5402 C C . TRP B 1 186 ? -15.734 -2.067 38.878 1.00 31.35 175 TRP B C 1
ATOM 5403 O O . TRP B 1 186 ? -16.545 -2.783 38.317 1.00 33.30 175 TRP B O 1
ATOM 5414 N N . LYS B 1 187 ? -14.858 -1.376 38.180 1.00 31.10 176 LYS B N 1
ATOM 5415 C CA . LYS B 1 187 ? -14.861 -1.410 36.711 1.00 32.13 176 LYS B CA 1
ATOM 5416 C C . LYS B 1 187 ? -14.345 -2.754 36.167 1.00 29.87 176 LYS B C 1
ATOM 5417 O O . LYS B 1 187 ? -14.904 -3.295 35.215 1.00 25.67 176 LYS B O 1
ATOM 5423 N N . LEU B 1 188 ? -13.269 -3.268 36.775 1.00 32.90 177 LEU B N 1
ATOM 5424 C CA . LEU B 1 188 ? -12.698 -4.565 36.440 1.00 33.80 177 LEU B CA 1
ATOM 5425 C C . LEU B 1 188 ? -13.691 -5.728 36.602 1.00 35.09 177 LEU B C 1
ATOM 5426 O O . LEU B 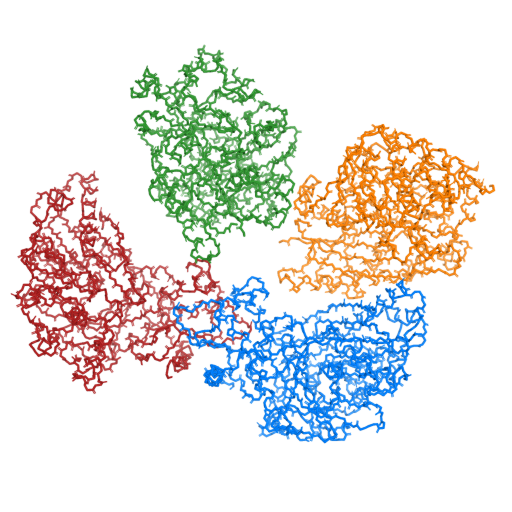1 188 ? -13.689 -6.646 35.787 1.00 33.96 177 LEU B O 1
ATOM 5431 N N . SER B 1 189 ? -14.584 -5.659 37.591 1.00 34.22 178 SER B N 1
ATOM 5432 C CA . SER B 1 189 ? -15.549 -6.706 37.922 1.00 36.70 178 SER B CA 1
ATOM 5433 C C . SER B 1 189 ? -16.860 -6.540 37.139 1.00 37.88 178 SER B C 1
ATOM 5434 O O . SER B 1 189 ? -17.797 -7.317 37.301 1.00 37.61 178 SER B O 1
ATOM 5437 N N . GLY B 1 190 ? -16.959 -5.521 36.275 1.00 37.49 179 GLY B N 1
ATOM 5438 C CA . GLY B 1 190 ? -18.204 -5.189 35.613 1.00 33.61 179 GLY B CA 1
ATOM 5439 C C . GLY B 1 190 ? -19.268 -4.711 36.608 1.00 39.79 179 GLY B C 1
ATOM 5440 O O . GLY B 1 190 ? -20.425 -5.042 36.401 1.00 37.44 179 GLY B O 1
ATOM 5441 N N . GLY B 1 191 ? -18.909 -4.014 37.721 1.00 33.03 180 GLY B N 1
ATOM 5442 C CA . GLY B 1 191 ? -19.982 -3.625 38.607 1.00 35.91 180 GLY B CA 1
ATOM 5443 C C . GLY B 1 191 ? -20.398 -4.649 39.676 1.00 39.59 180 GLY B C 1
ATOM 5444 O O . GLY B 1 191 ? -21.394 -4.476 40.383 1.00 39.91 180 GLY B O 1
ATOM 5445 N N . LYS B 1 192 ? -19.591 -5.639 39.929 1.00 37.20 181 LYS B N 1
ATOM 5446 C CA . LYS B 1 192 ? -20.034 -6.755 40.773 1.00 40.42 181 LYS B CA 1
ATOM 5447 C C . LYS B 1 192 ? -19.269 -6.819 42.107 1.00 40.29 181 LYS B C 1
ATOM 5448 O O . LYS B 1 192 ? -19.719 -7.527 43.043 1.00 34.70 181 LYS B O 1
ATOM 5454 N N . VAL B 1 193 ? -18.090 -6.148 42.192 1.00 33.54 182 VAL B N 1
ATOM 5455 C CA . VAL B 1 193 ? -17.444 -6.031 43.481 1.00 33.79 182 VAL B CA 1
ATOM 5456 C C . VAL B 1 193 ? -17.210 -4.551 43.842 1.00 36.66 182 VAL B C 1
ATOM 5457 O O . VAL B 1 193 ? -16.942 -3.739 42.973 1.00 31.49 182 VAL B O 1
ATOM 5461 N N . PHE B 1 194 ? -17.452 -4.276 45.135 1.00 38.63 183 PHE B N 1
ATOM 5462 C CA . PHE B 1 194 ? -17.466 -2.993 45.843 1.00 35.02 183 PHE B CA 1
ATOM 5463 C C . PHE B 1 194 ? -16.658 -3.162 47.126 1.00 30.68 183 PHE B C 1
ATOM 5464 O O . PHE B 1 194 ? -17.199 -3.416 48.186 1.00 33.86 183 PHE B O 1
ATOM 5472 N N . VAL B 1 195 ? -15.335 -3.024 46.981 1.00 33.20 184 VAL B N 1
ATOM 5473 C CA . VAL B 1 195 ? -14.334 -3.340 47.974 1.00 36.39 184 VAL B CA 1
ATOM 5474 C C . VAL B 1 195 ? -13.189 -2.319 47.881 1.00 33.20 184 VAL B C 1
ATOM 5475 O O . VAL B 1 195 ? -12.955 -1.672 46.845 1.00 33.46 184 VAL B O 1
ATOM 5479 N N . THR B 1 196 ? -12.437 -2.206 49.000 1.00 31.96 185 THR B N 1
ATOM 5480 C CA . THR B 1 196 ? -11.252 -1.351 49.077 1.00 32.81 185 THR B CA 1
ATOM 5481 C C . THR B 1 196 ? -10.240 -2.109 49.936 1.00 30.93 185 THR B C 1
ATOM 5482 O O . THR B 1 196 ? -10.643 -2.798 50.850 1.00 28.62 185 THR B O 1
ATOM 5486 N N . ASP B 1 197 ? -8.943 -1.925 49.693 1.00 30.98 186 ASP B N 1
ATOM 5487 C CA . ASP B 1 197 ? -7.954 -2.515 50.583 1.00 35.55 186 ASP B CA 1
ATOM 5488 C C . ASP B 1 197 ? -7.746 -1.594 51.800 1.00 36.26 186 ASP B C 1
ATOM 5489 O O . ASP B 1 197 ? -8.113 -0.421 51.799 1.00 36.61 186 ASP B O 1
ATOM 5494 N N . VAL B 1 198 ? -7.180 -2.148 52.877 1.00 35.35 187 VAL B N 1
ATOM 5495 C CA . VAL B 1 198 ? -7.086 -1.445 54.119 1.00 34.87 187 VAL B CA 1
ATOM 5496 C C . VAL B 1 198 ? -6.160 -0.235 53.991 1.00 34.25 187 VAL B C 1
ATOM 5497 O O . VAL B 1 198 ? -6.353 0.698 54.783 1.00 33.74 187 VAL B O 1
ATOM 5501 N N . THR B 1 199 ? -5.099 -0.290 53.139 1.00 35.00 188 THR B N 1
ATOM 5502 C CA . THR B 1 199 ? -4.146 0.841 53.060 1.00 34.93 188 THR B CA 1
ATOM 5503 C C . THR B 1 199 ? -4.877 2.089 52.509 1.00 34.58 188 THR B C 1
ATOM 5504 O O . THR B 1 199 ? -4.755 3.181 53.088 1.00 32.50 188 THR B O 1
ATOM 5508 N N . ASN B 1 200 ? -5.717 1.902 51.478 1.00 35.21 189 ASN B N 1
ATOM 5509 C CA . ASN B 1 200 ? -6.524 2.991 50.901 1.00 34.29 189 ASN B CA 1
ATOM 5510 C C . ASN B 1 200 ? -7.599 3.489 51.892 1.00 37.74 189 ASN B C 1
ATOM 5511 O O . ASN B 1 200 ? -7.860 4.708 51.951 1.00 31.16 189 ASN B O 1
ATOM 5516 N N . ALA B 1 201 ? -8.244 2.557 52.636 1.00 38.23 190 ALA B N 1
ATOM 5517 C CA . ALA B 1 201 ? -9.310 2.886 53.588 1.00 35.97 190 ALA B CA 1
ATOM 5518 C C . ALA B 1 201 ? -8.787 3.798 54.707 1.00 34.37 190 ALA B C 1
ATOM 5519 O O . ALA B 1 201 ? -9.526 4.666 55.192 1.00 34.46 190 ALA B O 1
ATOM 5521 N N . SER B 1 202 ? -7.495 3.619 55.049 1.00 32.05 191 SER B N 1
ATOM 5522 C CA . SER B 1 202 ? -6.797 4.348 56.101 1.00 31.38 191 SER B CA 1
ATOM 5523 C C . SER B 1 202 ? -6.641 5.825 55.740 1.00 30.94 191 SER B C 1
ATOM 5524 O O . SER B 1 202 ? -6.175 6.597 56.592 1.00 33.43 191 SER B O 1
ATOM 5527 N N . ARG B 1 203 ? -6.960 6.206 54.491 1.00 30.74 192 ARG B N 1
ATOM 5528 C CA . ARG B 1 203 ? -6.724 7.560 53.936 1.00 31.30 192 ARG B CA 1
ATOM 5529 C C . ARG B 1 203 ? -8.039 8.320 53.784 1.00 29.85 192 ARG B C 1
ATOM 5530 O O . ARG B 1 203 ? -8.031 9.431 53.376 1.00 31.81 192 ARG B O 1
ATOM 5538 N N . THR B 1 204 ? -9.160 7.706 54.113 1.00 28.24 193 THR B N 1
ATOM 5539 C CA . THR B 1 204 ? -10.480 8.272 53.924 1.00 26.37 193 THR B CA 1
ATOM 5540 C C . THR B 1 204 ? -10.949 9.148 55.094 1.00 27.20 193 THR B C 1
ATOM 5541 O O . THR B 1 204 ? -11.887 9.905 54.892 1.00 32.98 193 THR B O 1
ATOM 5545 N N . PHE B 1 205 ? -10.300 9.031 56.286 1.00 29.12 194 PHE B N 1
ATOM 5546 C CA . PHE B 1 205 ? -10.732 9.673 57.503 1.00 30.83 194 PHE B CA 1
ATOM 5547 C C . PHE B 1 205 ? -11.875 8.931 58.185 1.00 31.10 194 PHE B C 1
ATOM 5548 O O . PHE B 1 205 ? -12.232 9.264 59.321 1.00 32.87 194 PHE B O 1
ATOM 5556 N N . LEU B 1 206 ? -12.430 7.880 57.560 1.00 33.30 195 LEU B N 1
ATOM 5557 C CA . LEU B 1 206 ? -13.595 7.203 58.070 1.00 33.79 195 LEU B CA 1
ATOM 5558 C C . LEU B 1 206 ? -13.315 5.828 58.720 1.00 35.98 195 LEU B C 1
ATOM 5559 O O . LEU B 1 206 ? -14.224 5.292 59.378 1.00 33.02 195 LEU B O 1
ATOM 5564 N N . MET B 1 207 ? -12.066 5.351 58.653 1.00 37.20 196 MET B N 1
ATOM 5565 C CA . MET B 1 207 ? -11.678 4.055 59.198 1.00 35.49 196 MET B CA 1
ATOM 5566 C C . MET B 1 207 ? -10.982 4.227 60.551 1.00 42.79 196 MET B C 1
ATOM 5567 O O . MET B 1 207 ? -10.096 5.064 60.692 1.00 43.37 196 MET B O 1
ATOM 5572 N N . ASP B 1 208 ? -11.422 3.422 61.543 1.00 40.34 197 ASP B N 1
ATOM 5573 C CA . ASP B 1 208 ? -10.717 3.242 62.796 1.00 35.79 197 ASP B CA 1
ATOM 5574 C C . ASP B 1 208 ? -9.397 2.535 62.533 1.00 39.47 197 ASP B C 1
ATOM 5575 O O . ASP B 1 208 ? -9.390 1.396 62.052 1.00 35.75 197 ASP B O 1
ATOM 5580 N N . ILE B 1 209 ? -8.283 3.223 62.832 1.00 38.54 198 ILE B N 1
ATOM 5581 C CA . ILE B 1 209 ? -6.933 2.786 62.432 1.00 43.09 198 ILE B CA 1
ATOM 5582 C C . ILE B 1 209 ? -6.446 1.553 63.230 1.00 40.24 198 ILE B C 1
ATOM 5583 O O . ILE B 1 209 ? -5.625 0.761 62.691 1.00 34.06 198 ILE B O 1
ATOM 5588 N N . ARG B 1 210 ? -6.977 1.398 64.449 1.00 38.33 199 ARG B N 1
ATOM 5589 C CA . ARG B 1 210 ? -6.666 0.249 65.311 1.00 47.12 199 ARG B CA 1
ATOM 5590 C C . ARG B 1 210 ? -7.378 -1.054 64.861 1.00 45.52 199 ARG B C 1
ATOM 5591 O O . ARG B 1 210 ? -6.760 -2.109 64.783 1.00 43.94 199 ARG B O 1
ATOM 5599 N N . THR B 1 211 ? -8.675 -0.994 64.561 1.00 46.96 200 THR B N 1
ATOM 5600 C CA . THR B 1 211 ? -9.428 -2.177 64.177 1.00 44.81 200 THR B CA 1
ATOM 5601 C C . THR B 1 211 ? -9.429 -2.364 62.645 1.00 42.63 200 THR B C 1
ATOM 5602 O O . THR B 1 211 ? -9.803 -3.409 62.139 1.00 42.28 200 THR B O 1
ATOM 5606 N N . CYS B 1 212 ? -9.097 -1.333 61.871 1.00 40.69 201 CYS B N 1
ATOM 5607 C CA . CYS B 1 212 ? -9.269 -1.311 60.423 1.00 40.18 201 CYS B CA 1
ATOM 5608 C C . CYS B 1 212 ? -10.688 -1.652 59.963 1.00 42.39 201 CYS B C 1
ATOM 5609 O O . CYS B 1 212 ? -10.865 -2.356 58.959 1.00 39.70 201 CYS B O 1
ATOM 5612 N N . LYS B 1 213 ? -11.678 -1.113 60.676 1.00 38.18 202 LYS B N 1
ATOM 5613 C CA . LYS B 1 213 ? -13.064 -1.136 60.245 1.00 38.73 202 LYS B CA 1
ATOM 5614 C C . LYS B 1 213 ? -13.645 0.270 60.144 1.00 39.46 202 LYS B C 1
ATOM 5615 O O . LYS B 1 213 ? -13.122 1.213 60.747 1.00 38.63 202 LYS B O 1
ATOM 5621 N N . TRP B 1 214 ? -14.708 0.434 59.358 1.00 36.93 203 TRP B N 1
ATOM 5622 C CA . TRP B 1 214 ? -15.394 1.723 59.308 1.00 41.45 203 TRP B CA 1
ATOM 5623 C C . TRP B 1 214 ? -15.843 2.192 60.723 1.00 37.76 203 TRP B C 1
ATOM 5624 O O . TRP B 1 214 ? -16.376 1.416 61.482 1.00 42.06 203 TRP B O 1
ATOM 5635 N N . SER B 1 215 ? -15.623 3.417 61.101 1.00 37.55 204 SER B N 1
ATOM 5636 C CA . SER B 1 215 ? -16.087 3.947 62.401 1.00 42.85 204 SER B CA 1
ATOM 5637 C C . SER B 1 215 ? -17.519 4.500 62.269 1.00 37.96 204 SER B C 1
ATOM 5638 O O . SER B 1 215 ? -17.773 5.429 61.481 1.00 40.82 204 SER B O 1
ATOM 5641 N N . PRO B 1 216 ? -18.529 3.939 62.961 1.00 39.20 205 PRO B N 1
ATOM 5642 C CA . PRO B 1 216 ? -19.871 4.550 62.995 1.00 41.34 205 PRO B CA 1
ATOM 5643 C C . PRO B 1 216 ? -19.810 6.026 63.451 1.00 42.03 205 PRO B C 1
ATOM 5644 O O . PRO B 1 216 ? -20.452 6.878 62.887 1.00 43.59 205 PRO B O 1
ATOM 5648 N N . GLU B 1 217 ? -18.951 6.360 64.401 1.00 41.22 206 GLU B N 1
ATOM 5649 C CA . GLU B 1 217 ? -18.860 7.721 64.887 1.00 44.17 206 GLU B CA 1
ATOM 5650 C C . GLU B 1 217 ? -18.325 8.661 63.784 1.00 43.51 206 GLU B C 1
ATOM 5651 O O . GLU B 1 217 ? -18.851 9.739 63.542 1.00 40.60 206 GLU B O 1
ATOM 5657 N N . LEU B 1 218 ? -17.255 8.305 63.080 1.00 44.95 207 LEU B N 1
ATOM 5658 C CA . LEU B 1 218 ? -16.703 9.172 62.045 1.00 40.02 207 LEU B CA 1
ATOM 5659 C C . LEU B 1 218 ? -17.658 9.304 60.850 1.00 42.67 207 LEU B C 1
ATOM 5660 O O . LEU B 1 218 ? -17.742 10.376 60.246 1.00 39.37 207 LEU B O 1
ATOM 5665 N N . CYS B 1 219 ? -18.390 8.229 60.481 1.00 43.99 208 CYS B N 1
ATOM 5666 C CA . CYS B 1 219 ? -19.366 8.289 59.403 1.00 40.52 208 CYS B CA 1
ATOM 5667 C C . CYS B 1 219 ? -20.525 9.264 59.772 1.00 43.87 208 CYS B C 1
ATOM 5668 O O . CYS B 1 219 ? -20.928 10.106 58.965 1.00 39.63 208 CYS B O 1
ATOM 5671 N N . ASP B 1 220 ? -21.059 9.176 60.998 1.00 38.41 209 ASP B N 1
ATOM 5672 C CA . ASP B 1 220 ? -22.156 9.978 61.457 1.00 44.29 209 ASP B CA 1
ATOM 5673 C C . ASP B 1 220 ? -21.735 11.452 61.507 1.00 51.19 209 ASP B C 1
ATOM 5674 O O . ASP B 1 220 ? -22.470 12.329 61.045 1.00 53.24 209 ASP B O 1
ATOM 5679 N N . LYS B 1 221 ? -20.540 11.727 62.038 1.00 47.39 210 LYS B N 1
ATOM 5680 C CA . LYS B 1 221 ? -20.046 13.083 62.147 1.00 49.16 210 LYS B CA 1
ATOM 5681 C C . LYS B 1 221 ? -19.777 13.718 60.779 1.00 50.46 210 LYS B C 1
ATOM 5682 O O . LYS B 1 221 ? -20.028 14.911 60.622 1.00 44.86 210 LYS B O 1
ATOM 5688 N N . LEU B 1 222 ? -19.309 12.942 59.783 1.00 44.50 211 LEU B N 1
ATOM 5689 C CA . LEU B 1 222 ? -19.046 13.557 58.497 1.00 39.31 211 LEU B CA 1
ATOM 5690 C C . LEU B 1 222 ? -20.244 13.485 57.549 1.00 37.86 211 LEU B C 1
ATOM 5691 O O . LEU B 1 222 ? -20.127 13.952 56.427 1.00 39.43 211 LEU B O 1
ATOM 5696 N N . GLY B 1 223 ? -21.402 13.033 58.042 1.00 38.26 212 GLY B N 1
ATOM 5697 C CA . GLY B 1 223 ? -22.602 12.958 57.230 1.00 42.48 212 GLY B CA 1
ATOM 5698 C C . GLY B 1 223 ? -22.395 11.945 56.084 1.00 41.33 212 GLY B C 1
ATOM 5699 O O . GLY B 1 223 ? -22.945 12.114 55.035 1.00 39.06 212 GLY B O 1
ATOM 5700 N N . ILE B 1 224 ? -21.592 10.893 56.269 1.00 42.72 213 ILE B N 1
ATOM 5701 C CA . ILE B 1 224 ? -21.432 9.840 55.265 1.00 44.62 213 ILE B CA 1
ATOM 5702 C C . ILE B 1 224 ? -22.010 8.512 55.755 1.00 39.96 213 ILE B C 1
ATOM 5703 O O . ILE B 1 224 ? -21.499 7.961 56.693 1.00 43.66 213 ILE B O 1
ATOM 5708 N N . PRO B 1 225 ? -23.119 7.996 55.172 1.00 39.43 214 PRO B N 1
ATOM 5709 C CA . PRO B 1 225 ? -23.672 6.691 55.544 1.00 39.72 214 PRO B CA 1
ATOM 5710 C C . PRO B 1 225 ? -22.681 5.585 55.147 1.00 37.68 214 PRO B C 1
ATOM 5711 O O . PRO B 1 225 ? -22.093 5.556 54.037 1.00 33.29 214 PRO B O 1
ATOM 5715 N N . MET B 1 226 ? -22.439 4.722 56.125 1.00 38.43 215 MET B N 1
ATOM 5716 C CA . MET B 1 226 ? -21.457 3.680 55.985 1.00 40.52 215 MET B CA 1
ATOM 5717 C C . MET B 1 226 ? -21.770 2.727 54.831 1.00 40.02 215 MET B C 1
ATOM 5718 O O . MET B 1 226 ? -20.848 2.233 54.167 1.00 38.14 215 MET B O 1
ATOM 5723 N N . ALA B 1 227 ? -23.048 2.608 54.483 1.00 40.60 216 ALA B N 1
ATOM 5724 C CA . ALA B 1 227 ? -23.499 1.737 53.375 1.00 41.96 216 ALA B CA 1
ATOM 5725 C C . ALA B 1 227 ? -23.099 2.287 52.008 1.00 43.31 216 ALA B C 1
ATOM 5726 O O . ALA B 1 227 ? -23.174 1.582 50.987 1.00 44.77 216 ALA B O 1
ATOM 5728 N N . CYS B 1 228 ? -22.622 3.549 51.951 1.00 40.92 217 CYS B N 1
ATOM 5729 C CA . CYS B 1 228 ? -22.039 4.133 50.743 1.00 40.53 217 CYS B CA 1
ATOM 5730 C C . CYS B 1 228 ? -20.601 3.644 50.529 1.00 36.04 217 CYS B C 1
ATOM 5731 O O . CYS B 1 228 ? -19.990 4.007 49.538 1.00 36.13 217 CYS B O 1
ATOM 5734 N N . LEU B 1 229 ? -20.012 2.995 51.521 1.00 36.10 218 LEU B N 1
ATOM 5735 C CA . LEU B 1 229 ? -18.570 2.764 51.493 1.00 39.38 218 LEU B CA 1
ATOM 5736 C C . LEU B 1 229 ? -18.280 1.334 51.036 1.00 39.42 218 LEU B C 1
ATOM 5737 O O . LEU B 1 229 ? -19.040 0.435 51.268 1.00 36.68 218 LEU B O 1
ATOM 5742 N N . PRO B 1 230 ? -17.127 1.063 50.402 1.00 41.34 219 PRO B N 1
ATOM 5743 C CA . PRO B 1 230 ? -16.782 -0.300 50.002 1.00 33.94 219 PRO B CA 1
ATOM 5744 C C . PRO B 1 230 ? -16.467 -1.131 51.244 1.00 34.67 219 PRO B C 1
ATOM 5745 O O . PRO B 1 230 ? -16.276 -0.625 52.341 1.00 31.86 219 PRO B O 1
ATOM 5749 N N . GLU B 1 231 ? -16.496 -2.444 51.067 1.00 32.15 220 GLU B N 1
ATOM 5750 C CA . GLU B 1 231 ? -16.037 -3.391 52.065 1.00 33.18 220 GLU B CA 1
ATOM 5751 C C . GLU B 1 231 ? -14.498 -3.390 52.095 1.00 30.44 220 GLU B C 1
ATOM 5752 O O . GLU B 1 231 ? -13.800 -3.596 51.091 1.00 33.20 220 GLU B O 1
ATOM 5758 N N . ILE B 1 232 ? -13.975 -3.279 53.302 1.00 31.58 221 ILE B N 1
ATOM 5759 C CA . ILE B 1 232 ? -12.544 -3.312 53.533 1.00 34.08 221 ILE B CA 1
ATOM 5760 C C . ILE B 1 232 ? -12.015 -4.758 53.471 1.00 30.48 221 ILE B C 1
ATOM 5761 O O . ILE B 1 232 ? -12.530 -5.676 54.123 1.00 33.70 221 ILE B O 1
ATOM 5766 N N . ARG B 1 233 ? -10.890 -4.926 52.792 1.00 31.49 222 ARG B N 1
ATOM 5767 C CA . ARG B 1 233 ? -10.121 -6.180 52.721 1.00 32.06 222 ARG B CA 1
ATOM 5768 C C . ARG B 1 233 ? -8.652 -5.934 52.956 1.00 29.79 222 ARG B C 1
ATOM 5769 O O . ARG B 1 233 ? -8.245 -4.807 53.123 1.00 31.21 222 ARG B O 1
ATOM 5777 N N . SER B 1 234 ? -7.841 -6.966 52.969 1.00 27.05 223 SER B N 1
ATOM 5778 C CA . SER B 1 234 ? -6.396 -6.825 53.023 1.00 28.32 223 SER B CA 1
ATOM 5779 C C . SER B 1 234 ? -5.841 -6.376 51.673 1.00 27.38 223 SER B C 1
ATOM 5780 O O . SER B 1 234 ? -6.591 -6.186 50.725 1.00 30.05 223 SER B O 1
ATOM 5783 N N . ASN B 1 235 ? -4.493 -6.264 51.575 1.00 30.34 224 ASN B N 1
ATOM 5784 C CA . ASN B 1 235 ? -3.840 -5.923 50.328 1.00 27.03 224 ASN B CA 1
ATOM 5785 C C . ASN B 1 235 ? -3.602 -7.110 49.378 1.00 36.70 224 ASN B C 1
ATOM 5786 O O . ASN B 1 235 ? -3.150 -6.869 48.225 1.00 30.12 224 ASN B O 1
ATOM 5791 N N . SER B 1 236 ? -3.881 -8.373 49.855 1.00 36.80 225 SER B N 1
ATOM 5792 C CA . SER B 1 236 ? -3.285 -9.574 49.253 1.00 35.61 225 SER B CA 1
ATOM 5793 C C . SER B 1 236 ? -4.248 -10.750 49.394 1.00 34.65 225 SER B C 1
ATOM 5794 O O . SER B 1 236 ? -4.203 -11.459 50.375 1.00 36.58 225 SER B O 1
ATOM 5797 N N . GLU B 1 237 ? -5.227 -10.820 48.506 1.00 31.97 226 GLU B N 1
ATOM 5798 C CA . GLU B 1 237 ? -6.288 -11.809 48.541 1.00 34.94 226 GLU B CA 1
ATOM 5799 C C . GLU B 1 237 ? -7.074 -11.651 47.233 1.00 31.44 226 GLU B C 1
ATOM 5800 O O . GLU B 1 237 ? -6.836 -10.705 46.447 1.00 33.61 226 GLU B O 1
ATOM 5806 N N . LEU B 1 238 ? -8.017 -12.542 46.977 1.00 28.06 227 LEU B N 1
ATOM 5807 C CA . LEU B 1 238 ? -8.844 -12.384 45.791 1.00 30.52 227 LEU B CA 1
ATOM 5808 C C . LEU B 1 238 ? -9.792 -11.182 45.887 1.00 32.16 227 LEU B C 1
ATOM 5809 O O . LEU B 1 238 ? -10.485 -11.037 46.861 1.00 38.33 227 LEU B O 1
ATOM 5814 N N . PHE B 1 239 ? -9.698 -10.254 44.941 1.00 34.16 228 PHE B N 1
ATOM 5815 C CA . PHE B 1 239 ? -10.566 -9.099 44.920 1.00 34.24 228 PHE B CA 1
ATOM 5816 C C . PHE B 1 239 ? -11.643 -9.333 43.853 1.00 35.70 228 PHE B C 1
ATOM 5817 O O . PHE B 1 239 ? -12.790 -9.059 44.132 1.00 35.67 228 PHE B O 1
ATOM 5825 N N . THR B 1 240 ? -11.256 -9.718 42.627 1.00 32.59 229 THR B N 1
ATOM 5826 C CA . THR B 1 240 ? -12.206 -10.000 41.565 1.00 32.78 229 THR B CA 1
ATOM 5827 C C . THR B 1 240 ? -11.478 -10.712 40.432 1.00 34.84 229 THR B C 1
ATOM 5828 O O . THR B 1 240 ? -10.264 -10.594 40.362 1.00 33.35 229 THR B O 1
ATOM 5832 N N . TYR B 1 241 ? -12.188 -11.480 39.611 1.00 29.30 230 TYR B N 1
ATOM 5833 C CA . TYR B 1 241 ? -11.657 -11.857 38.316 1.00 30.53 230 TYR B CA 1
ATOM 5834 C C . TYR B 1 241 ? -12.010 -10.683 37.409 1.00 29.52 230 TYR B C 1
ATOM 5835 O O . TYR B 1 241 ? -12.969 -9.964 37.644 1.00 32.45 230 TYR B O 1
ATOM 5844 N N . VAL B 1 242 ? -11.214 -10.492 36.373 1.00 26.81 231 VAL B N 1
ATOM 5845 C CA . VAL B 1 242 ? -11.542 -9.537 35.348 1.00 30.67 231 VAL B CA 1
ATOM 5846 C C . VAL B 1 242 ? -12.740 -10.009 34.541 1.00 31.32 231 VAL B C 1
ATOM 5847 O O . VAL B 1 242 ? -12.649 -10.959 33.827 1.00 32.65 231 VAL B O 1
ATOM 5851 N N . LEU B 1 243 ? -13.874 -9.314 34.700 1.00 33.53 232 LEU B N 1
ATOM 5852 C CA . LEU B 1 243 ? -15.101 -9.642 34.006 1.00 32.77 232 LEU B CA 1
ATOM 5853 C C . LEU B 1 243 ? -15.397 -8.632 32.894 1.00 35.69 232 LEU B C 1
ATOM 5854 O O . LEU B 1 243 ? -16.127 -8.855 31.991 1.00 36.39 232 LEU B O 1
ATOM 5859 N N . SER B 1 244 ? -14.787 -7.494 32.845 1.00 39.55 233 SER B N 1
ATOM 5860 C CA . SER B 1 244 ? -15.210 -6.500 31.872 1.00 39.52 233 SER B CA 1
ATOM 5861 C C . SER B 1 244 ? -14.353 -6.654 30.616 1.00 33.26 233 SER B C 1
ATOM 5862 O O . SER B 1 244 ? -13.166 -6.928 30.695 1.00 35.77 233 SER B O 1
ATOM 5865 N N . ASP B 1 245 ? -14.976 -6.469 29.471 1.00 31.04 234 ASP B N 1
ATOM 5866 C CA . ASP B 1 245 ? -14.314 -6.349 28.204 1.00 36.02 234 ASP B CA 1
ATOM 5867 C C . ASP B 1 245 ? -14.479 -4.976 27.561 1.00 35.78 234 ASP B C 1
ATOM 5868 O O . ASP B 1 245 ? -14.196 -4.836 26.374 1.00 37.89 234 ASP B O 1
ATOM 5873 N N . GLU B 1 246 ? -14.747 -3.947 28.366 1.00 40.66 235 GLU B N 1
ATOM 5874 C CA . GLU B 1 246 ? -14.437 -2.558 28.024 1.00 41.20 235 GLU B CA 1
ATOM 5875 C C . GLU B 1 246 ? -12.945 -2.396 27.710 1.00 40.22 235 GLU B C 1
ATOM 5876 O O . GLU B 1 246 ? -12.034 -2.883 28.402 1.00 36.27 235 GLU B O 1
ATOM 5882 N N . GLY B 1 247 ? -12.749 -1.769 26.580 1.00 40.23 236 GLY B N 1
ATOM 5883 C CA . GLY B 1 247 ? -11.455 -1.512 25.983 1.00 47.93 236 GLY B CA 1
ATOM 5884 C C . GLY B 1 247 ? -10.819 -2.728 25.316 1.00 41.45 236 GLY B C 1
ATOM 5885 O O . GLY B 1 247 ? -9.672 -2.593 24.927 1.00 40.39 236 GLY B O 1
ATOM 5886 N N . GLY B 1 248 ? -11.519 -3.867 25.286 1.00 36.16 237 GLY B N 1
ATOM 5887 C CA . GLY B 1 248 ? -10.934 -5.134 24.897 1.00 35.24 237 GLY B CA 1
ATOM 5888 C C . GLY B 1 248 ? -10.022 -5.727 25.978 1.00 36.57 237 GLY B C 1
ATOM 5889 O O . GLY B 1 248 ? -9.195 -6.559 25.647 1.00 34.86 237 GLY B O 1
ATOM 5890 N N . LEU B 1 249 ? -10.193 -5.338 27.261 1.00 32.41 238 LEU B N 1
ATOM 5891 C CA . LEU B 1 249 ? -9.362 -5.859 28.337 1.00 31.60 238 LEU B CA 1
ATOM 5892 C C . LEU B 1 249 ? -9.381 -7.410 28.395 1.00 29.59 238 LEU B C 1
ATOM 5893 O O . LEU B 1 249 ? -8.331 -8.016 28.520 1.00 25.04 238 LEU B O 1
ATOM 5898 N N . SER B 1 250 ? -10.537 -8.026 28.531 1.00 32.14 239 SER B N 1
ATOM 5899 C CA . SER B 1 250 ? -10.559 -9.432 28.941 1.00 38.23 239 SER B CA 1
ATOM 5900 C C . SER B 1 250 ? -10.199 -10.357 27.748 1.00 36.78 239 SER B C 1
ATOM 5901 O O . SER B 1 250 ? -9.571 -11.366 27.876 1.00 36.24 239 SER B O 1
ATOM 5904 N N . THR B 1 251 ? -10.527 -9.943 26.550 1.00 39.04 240 THR B N 1
ATOM 5905 C CA . THR B 1 251 ? -9.968 -10.442 25.312 1.00 44.66 240 THR B CA 1
ATOM 5906 C C . THR B 1 251 ? -8.453 -10.364 25.263 1.00 37.72 240 THR B C 1
ATOM 5907 O O . THR B 1 251 ? -7.821 -11.192 24.708 1.00 35.68 240 THR B O 1
ATOM 5911 N N . ALA B 1 252 ? -7.841 -9.264 25.671 1.00 35.75 241 ALA B N 1
ATOM 5912 C CA . ALA B 1 252 ? -6.388 -9.123 25.641 1.00 32.29 241 ALA B CA 1
ATOM 5913 C C . ALA B 1 252 ? -5.745 -10.081 26.651 1.00 34.01 241 ALA B C 1
ATOM 5914 O O . ALA B 1 252 ? -4.632 -10.594 26.412 1.00 32.55 241 ALA B O 1
ATOM 5916 N N . LEU B 1 253 ? -6.415 -10.264 27.823 1.00 31.41 242 LEU B N 1
ATOM 5917 C CA . LEU B 1 253 ? -5.898 -11.122 28.881 1.00 34.96 242 LEU B CA 1
ATOM 5918 C C . LEU B 1 253 ? -6.066 -12.598 28.451 1.00 33.64 242 LEU B C 1
ATOM 5919 O O . LEU B 1 253 ? -5.286 -13.423 28.902 1.00 34.39 242 LEU B O 1
ATOM 5924 N N . ARG B 1 254 ? -7.112 -12.890 27.643 1.00 38.80 243 ARG B N 1
ATOM 5925 C CA . ARG B 1 254 ? -7.344 -14.153 26.904 1.00 43.17 243 ARG B CA 1
ATOM 5926 C C . ARG B 1 254 ? -7.878 -15.230 27.841 1.00 44.46 243 ARG B C 1
ATOM 5927 O O . ARG B 1 254 ? -8.924 -15.777 27.572 1.00 44.34 243 ARG B O 1
ATOM 5935 N N . HIS B 1 255 ? -7.258 -15.408 29.015 1.00 46.53 244 HIS B N 1
ATOM 5936 C CA . HIS B 1 255 ? -7.694 -16.374 30.008 1.00 39.69 244 HIS B CA 1
ATOM 5937 C C . HIS B 1 255 ? -8.235 -15.643 31.224 1.00 34.80 244 HIS B C 1
ATOM 5938 O O . HIS B 1 255 ? -7.942 -14.453 31.493 1.00 31.81 244 HIS B O 1
ATOM 5945 N N . PRO B 1 256 ? -9.024 -16.382 32.029 1.00 35.86 245 PRO B N 1
ATOM 5946 C CA . PRO B 1 256 ? -9.481 -15.863 33.312 1.00 35.69 245 PRO B CA 1
ATOM 5947 C C . PRO B 1 256 ? -8.251 -15.398 34.099 1.00 31.44 245 PRO B C 1
ATOM 5948 O O . PRO B 1 256 ? -7.311 -16.126 34.332 1.00 29.49 245 PRO B O 1
ATOM 5952 N N . THR B 1 257 ? -8.247 -14.116 34.495 1.00 34.72 246 THR B N 1
ATOM 5953 C CA . THR B 1 257 ? -7.127 -13.506 35.233 1.00 30.14 246 THR B CA 1
ATOM 5954 C C . THR B 1 257 ? -7.622 -12.828 36.520 1.00 27.99 246 THR B C 1
ATOM 5955 O O . THR B 1 257 ? -8.479 -11.928 36.456 1.00 26.08 246 THR B O 1
ATOM 5959 N N . PRO B 1 258 ? -7.154 -13.306 37.702 1.00 24.71 247 PRO B N 1
ATOM 5960 C CA . PRO B 1 258 ? -7.576 -12.789 38.988 1.00 26.07 247 PRO B CA 1
ATOM 5961 C C . PRO B 1 258 ? -6.792 -11.554 39.458 1.00 28.21 247 PRO B C 1
ATOM 5962 O O . PRO B 1 258 ? -5.518 -11.504 39.416 1.00 30.00 247 PRO B O 1
ATOM 5966 N N . ILE B 1 259 ? -7.552 -10.585 39.982 1.00 30.38 248 ILE B N 1
ATOM 5967 C CA . ILE B 1 259 ? -6.948 -9.462 40.758 1.00 29.84 248 ILE B CA 1
ATOM 5968 C C . ILE B 1 259 ? -6.748 -9.835 42.210 1.00 30.46 248 ILE B C 1
ATOM 5969 O O . ILE B 1 259 ? -7.727 -9.985 42.939 1.00 30.17 248 ILE B O 1
ATOM 5974 N N . MET B 1 260 ? -5.479 -9.951 42.604 1.00 29.33 249 MET B N 1
ATOM 5975 C CA . MET B 1 260 ? -5.201 -10.498 43.930 1.00 31.92 249 MET B CA 1
ATOM 5976 C C . MET B 1 260 ? -4.255 -9.595 44.752 1.00 32.32 249 MET B C 1
ATOM 5977 O O . MET B 1 260 ? -3.786 -9.992 45.838 1.00 26.43 249 MET B O 1
ATOM 5982 N N . GLY B 1 261 ? -4.029 -8.355 44.276 1.00 31.78 250 GLY B N 1
ATOM 5983 C CA . GLY B 1 261 ? -3.285 -7.378 45.066 1.00 30.87 250 GLY B CA 1
ATOM 5984 C C . GLY B 1 261 ? -3.861 -5.981 44.836 1.00 32.81 250 GLY B C 1
ATOM 5985 O O . GLY B 1 261 ? -4.291 -5.689 43.741 1.00 28.41 250 GLY B O 1
ATOM 5986 N N . SER B 1 262 ? -3.972 -5.173 45.908 1.00 35.02 251 SER B N 1
ATOM 5987 C CA . SER B 1 262 ? -4.501 -3.814 45.874 1.00 32.21 251 SER B CA 1
ATOM 5988 C C . SER B 1 262 ? -3.830 -3.049 47.007 1.00 33.35 251 SER B C 1
ATOM 5989 O O . SER B 1 262 ? -3.943 -3.445 48.174 1.00 31.26 251 SER B O 1
ATOM 5992 N N . ILE B 1 263 ? -3.141 -1.929 46.651 1.00 33.08 252 ILE B N 1
ATOM 5993 C CA . ILE B 1 263 ? -2.347 -1.226 47.643 1.00 31.23 252 ILE B CA 1
ATOM 5994 C C . ILE B 1 263 ? -2.260 0.238 47.264 1.00 32.19 252 ILE B C 1
ATOM 5995 O O . ILE B 1 263 ? -2.087 0.546 46.108 1.00 32.01 252 ILE B O 1
ATOM 6000 N N . ALA B 1 264 ? -2.585 1.087 48.254 1.00 32.25 253 ALA B N 1
ATOM 6001 C CA . ALA B 1 264 ? -2.294 2.529 48.219 1.00 33.40 253 ALA B CA 1
ATOM 6002 C C . ALA B 1 264 ? -0.857 2.767 47.701 1.00 28.47 253 ALA B C 1
ATOM 6003 O O . ALA B 1 264 ? 0.078 2.118 48.180 1.00 27.97 253 ALA B O 1
ATOM 6005 N N . ASP B 1 265 ? -0.675 3.679 46.692 1.00 28.35 254 ASP B N 1
ATOM 6006 C CA . ASP B 1 265 ? 0.580 3.734 45.947 1.00 28.81 254 ASP B CA 1
ATOM 6007 C C . ASP B 1 265 ? 1.806 3.867 46.840 1.00 28.55 254 ASP B C 1
ATOM 6008 O O . ASP B 1 265 ? 2.774 3.145 46.681 1.00 29.10 254 ASP B O 1
ATOM 6013 N N . GLN B 1 266 ? 1.804 4.787 47.808 1.00 34.28 255 GLN B N 1
ATOM 6014 C CA . GLN B 1 266 ? 3.044 5.042 48.569 1.00 31.13 255 GLN B CA 1
ATOM 6015 C C . GLN B 1 266 ? 3.397 3.864 49.442 1.00 26.30 255 GLN B C 1
ATOM 6016 O O . GLN B 1 266 ? 4.593 3.593 49.631 1.00 29.67 255 GLN B O 1
ATOM 6022 N N . GLN B 1 267 ? 2.371 3.223 50.034 1.00 27.27 256 GLN B N 1
ATOM 6023 C CA . GLN B 1 267 ? 2.562 1.948 50.722 1.00 29.57 256 GLN B CA 1
ATOM 6024 C C . GLN B 1 267 ? 3.075 0.842 49.756 1.00 28.41 256 GLN B C 1
ATOM 6025 O O . GLN B 1 267 ? 3.926 0.063 50.165 1.00 32.68 256 GLN B O 1
ATOM 6031 N N . GLY B 1 268 ? 2.614 0.819 48.479 1.00 30.11 257 GLY B N 1
ATOM 6032 C CA . GLY B 1 268 ? 3.175 -0.048 47.446 1.00 28.02 257 GLY B CA 1
ATOM 6033 C C . GLY B 1 268 ? 4.673 0.150 47.336 1.00 29.77 257 GLY B C 1
ATOM 6034 O O . GLY B 1 268 ? 5.440 -0.793 47.249 1.00 28.58 257 GLY B O 1
ATOM 6035 N N . ALA B 1 269 ? 5.101 1.417 47.262 1.00 31.83 258 ALA B N 1
ATOM 6036 C CA . ALA B 1 269 ? 6.509 1.767 47.099 1.00 30.01 258 ALA B CA 1
ATOM 6037 C C . ALA B 1 269 ? 7.302 1.329 48.326 1.00 29.46 258 ALA B C 1
ATOM 6038 O O . ALA B 1 269 ? 8.453 0.925 48.229 1.00 26.38 258 ALA B O 1
ATOM 6040 N N . LEU B 1 270 ? 6.680 1.471 49.515 1.00 28.32 259 LEU B N 1
ATOM 6041 C CA . LEU B 1 270 ? 7.353 0.998 50.710 1.00 31.19 259 LEU B CA 1
ATOM 6042 C C . LEU B 1 270 ? 7.597 -0.535 50.656 1.00 32.37 259 LEU B C 1
ATOM 6043 O O . LEU B 1 270 ? 8.705 -1.004 50.973 1.00 31.59 259 LEU B O 1
ATOM 6048 N N . LEU B 1 271 ? 6.565 -1.289 50.231 1.00 28.16 260 LEU B N 1
ATOM 6049 C CA . LEU B 1 271 ? 6.728 -2.729 50.023 1.00 34.29 260 LEU B CA 1
ATOM 6050 C C . LEU B 1 271 ? 7.681 -3.067 48.879 1.00 31.18 260 LEU B C 1
ATOM 6051 O O . LEU B 1 271 ? 8.519 -3.967 49.000 1.00 34.35 260 LEU B O 1
ATOM 6056 N N . GLY B 1 272 ? 7.617 -2.292 47.797 1.00 28.98 261 GLY B N 1
ATOM 6057 C CA . GLY B 1 272 ? 8.467 -2.551 46.645 1.00 34.99 261 GLY B CA 1
ATOM 6058 C C . GLY B 1 272 ? 9.925 -2.260 46.907 1.00 37.14 261 GLY B C 1
ATOM 6059 O O . GLY B 1 272 ? 10.769 -2.797 46.219 1.00 32.24 261 GLY B O 1
ATOM 6060 N N . ASN B 1 273 ? 10.174 -1.393 47.907 1.00 36.06 262 ASN B N 1
ATOM 6061 C CA . ASN B 1 273 ? 11.512 -1.099 48.402 1.00 33.83 262 ASN B CA 1
ATOM 6062 C C . ASN B 1 273 ? 11.900 -2.098 49.479 1.00 34.74 262 ASN B C 1
ATOM 6063 O O . ASN B 1 273 ? 12.953 -1.947 50.082 1.00 36.51 262 ASN B O 1
ATOM 6068 N N . MET B 1 274 ? 11.067 -3.115 49.751 1.00 36.87 263 MET B N 1
ATOM 6069 C CA . MET B 1 274 ? 11.455 -4.215 50.625 1.00 33.98 263 MET B CA 1
ATOM 6070 C C . MET B 1 274 ? 11.479 -3.754 52.079 1.00 40.65 263 MET B C 1
ATOM 6071 O O . MET B 1 274 ? 12.268 -4.309 52.868 1.00 38.66 263 MET B O 1
ATOM 6076 N N . CYS B 1 275 ? 10.642 -2.747 52.428 1.00 39.35 264 CYS B N 1
ATOM 6077 C CA . CYS B 1 275 ? 10.663 -2.200 53.785 1.00 39.91 264 CYS B CA 1
ATOM 6078 C C . CYS B 1 275 ? 9.612 -2.873 54.680 1.00 38.27 264 CYS B C 1
ATOM 6079 O O . CYS B 1 275 ? 8.571 -2.269 55.062 1.00 39.44 264 CYS B O 1
ATOM 6082 N N . PHE B 1 276 ? 9.891 -4.130 55.050 1.00 43.25 265 PHE B N 1
ATOM 6083 C CA . PHE B 1 276 ? 8.919 -5.005 55.703 1.00 41.94 265 PHE B CA 1
ATOM 6084 C C . PHE B 1 276 ? 8.953 -4.897 57.220 1.00 41.36 265 PHE B C 1
ATOM 6085 O O . PHE B 1 276 ? 7.931 -5.144 57.837 1.00 47.51 265 PHE B O 1
ATOM 6093 N N . LYS B 1 277 ? 10.135 -4.619 57.786 1.00 38.09 266 LYS B N 1
ATOM 6094 C CA . LYS B 1 277 ? 10.407 -4.701 59.205 1.00 41.47 266 LYS B CA 1
ATOM 6095 C C . LYS B 1 277 ? 10.409 -3.306 59.850 1.00 46.08 266 LYS B C 1
ATOM 6096 O O . LYS B 1 277 ? 10.655 -2.313 59.190 1.00 47.36 266 LYS B O 1
ATOM 6102 N N . GLU B 1 278 ? 10.218 -3.288 61.157 1.00 44.68 267 GLU B N 1
ATOM 6103 C CA . GLU B 1 278 ? 10.229 -2.116 61.998 1.00 45.71 267 GLU B CA 1
ATOM 6104 C C . GLU B 1 278 ? 11.466 -1.253 61.724 1.00 40.58 267 GLU B C 1
ATOM 6105 O O . GLU B 1 278 ? 12.614 -1.698 61.825 1.00 41.50 267 GLU B O 1
ATOM 6111 N N . GLY B 1 279 ? 11.228 -0.005 61.355 1.00 37.10 268 GLY B N 1
ATOM 6112 C CA . GLY B 1 279 ? 12.296 0.962 61.181 1.00 39.14 268 GLY B CA 1
ATOM 6113 C C . GLY B 1 279 ? 12.786 1.144 59.746 1.00 41.06 268 GLY B C 1
ATOM 6114 O O . GLY B 1 279 ? 13.595 2.027 59.456 1.00 44.01 268 GLY B O 1
ATOM 6115 N N . GLU B 1 280 ? 12.282 0.324 58.815 1.00 38.88 269 GLU B N 1
ATOM 6116 C CA . GLU B 1 280 ? 12.737 0.358 57.436 1.00 37.06 269 GLU B CA 1
ATOM 6117 C C . GLU B 1 280 ? 11.886 1.388 56.730 1.00 36.06 269 GLU B C 1
ATOM 6118 O O . GLU B 1 280 ? 10.643 1.396 56.883 1.00 35.59 269 GLU B O 1
ATOM 6124 N N . SER B 1 281 ? 12.582 2.243 55.964 1.00 34.11 270 SER B N 1
ATOM 6125 C CA . SER B 1 281 ? 11.994 3.492 55.530 1.00 32.40 270 SER B CA 1
ATOM 6126 C C . SER B 1 281 ? 12.427 3.796 54.098 1.00 35.52 270 SER B C 1
ATOM 6127 O O . SER B 1 281 ? 13.562 3.478 53.639 1.00 30.01 270 SER B O 1
ATOM 6130 N N . LYS B 1 282 ? 11.554 4.548 53.437 1.00 31.54 271 LYS B N 1
ATOM 6131 C CA . LYS B 1 282 ? 11.877 5.041 52.137 1.00 32.90 271 LYS B CA 1
ATOM 6132 C C . LYS B 1 282 ? 11.320 6.449 52.011 1.00 31.24 271 LYS B C 1
ATOM 6133 O O . LYS B 1 282 ? 10.289 6.772 52.621 1.00 29.73 271 LYS B O 1
ATOM 6139 N N . ASN B 1 283 ? 11.987 7.197 51.141 1.00 33.72 272 ASN B N 1
ATOM 6140 C CA . ASN B 1 283 ? 11.527 8.488 50.683 1.00 34.41 272 ASN B CA 1
ATOM 6141 C C . ASN B 1 283 ? 11.490 8.469 49.148 1.00 32.76 272 ASN B C 1
ATOM 6142 O O . ASN B 1 283 ? 12.483 8.146 48.511 1.00 34.84 272 ASN B O 1
ATOM 6147 N N . THR B 1 284 ? 10.350 8.889 48.592 1.00 30.81 273 THR B N 1
ATOM 6148 C CA . THR B 1 284 ? 10.209 9.171 47.178 1.00 31.99 273 THR B CA 1
ATOM 6149 C C . THR B 1 284 ? 10.381 10.662 46.921 1.00 33.11 273 THR B C 1
ATOM 6150 O O . THR B 1 284 ? 9.669 11.440 47.511 1.00 32.47 273 THR B O 1
ATOM 6154 N N . TYR B 1 285 ? 11.305 11.004 46.039 1.00 34.96 274 TYR B N 1
ATOM 6155 C CA . T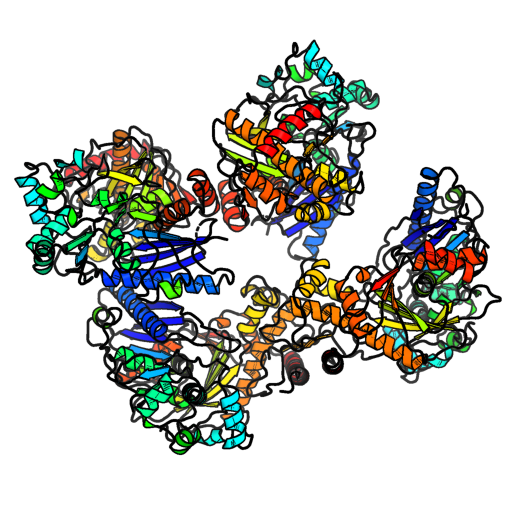YR B 1 285 ? 11.580 12.363 45.635 1.00 34.08 274 TYR B CA 1
ATOM 6156 C C . TYR B 1 285 ? 10.915 12.694 44.314 1.00 32.41 274 TYR B C 1
ATOM 6157 O O . TYR B 1 285 ? 11.402 12.249 43.290 1.00 31.08 274 TYR B O 1
ATOM 6166 N N . GLY B 1 286 ? 9.812 13.436 44.325 1.00 26.81 275 GLY B N 1
ATOM 6167 C CA . GLY B 1 286 ? 9.234 13.918 43.096 1.00 29.47 275 GLY B CA 1
ATOM 6168 C C . GLY B 1 286 ? 8.950 15.418 43.164 1.00 37.45 275 GLY B C 1
ATOM 6169 O O . GLY B 1 286 ? 9.813 16.191 43.491 1.00 36.84 275 GLY B O 1
ATOM 6170 N N . THR B 1 287 ? 7.735 15.836 42.827 1.00 37.63 276 THR B N 1
ATOM 6171 C CA . THR B 1 287 ? 7.218 17.172 43.088 1.00 41.33 276 THR B CA 1
ATOM 6172 C C . THR B 1 287 ? 7.355 17.559 44.576 1.00 42.84 276 THR B C 1
ATOM 6173 O O . THR B 1 287 ? 7.866 18.652 44.918 1.00 40.57 276 THR B O 1
ATOM 6177 N N . GLY B 1 288 ? 6.872 16.623 45.393 1.00 32.13 277 GLY B N 1
ATOM 6178 C CA . GLY B 1 288 ? 7.079 16.535 46.806 1.00 33.75 277 GLY B CA 1
ATOM 6179 C C . GLY B 1 288 ? 7.813 15.247 47.132 1.00 35.75 277 GLY B C 1
ATOM 6180 O O . GLY B 1 288 ? 8.457 14.658 46.280 1.00 31.25 277 GLY B O 1
ATOM 6181 N N . CYS B 1 289 ? 7.928 15.029 48.428 1.00 32.38 278 CYS B N 1
ATOM 6182 C CA . CYS B 1 289 ? 8.450 13.833 49.025 1.00 34.34 278 CYS B CA 1
ATOM 6183 C C . CYS B 1 289 ? 7.326 13.150 49.794 1.00 34.75 278 CYS B C 1
ATOM 6184 O O . CYS B 1 289 ? 6.528 13.808 50.469 1.00 32.67 278 CYS B O 1
ATOM 6187 N N . PHE B 1 290 ? 7.379 11.806 49.802 1.00 31.62 279 PHE B N 1
ATOM 6188 C CA . PHE B 1 290 ? 6.610 10.998 50.732 1.00 30.36 279 PHE B CA 1
ATOM 6189 C C . PHE B 1 290 ? 7.552 10.041 51.407 1.00 30.47 279 PHE B C 1
ATOM 6190 O O . PHE B 1 290 ? 8.209 9.256 50.733 1.00 29.96 279 PHE B O 1
ATOM 6198 N N . LEU B 1 291 ? 7.689 10.220 52.722 1.00 32.67 280 LEU B N 1
ATOM 6199 C CA . LEU B 1 291 ? 8.573 9.388 53.508 1.00 31.99 280 LEU B CA 1
ATOM 6200 C C . LEU B 1 291 ? 7.687 8.499 54.361 1.00 32.06 280 LEU B C 1
ATOM 6201 O O . LEU B 1 291 ? 6.732 8.991 54.966 1.00 31.79 280 LEU B O 1
ATOM 6206 N N . LEU B 1 292 ? 7.876 7.173 54.210 1.00 32.17 281 LEU B N 1
ATOM 6207 C CA . LEU B 1 292 ? 7.118 6.234 55.034 1.00 32.96 281 LEU B CA 1
ATOM 6208 C C . LEU B 1 292 ? 8.085 5.317 55.754 1.00 30.82 281 LEU B C 1
ATOM 6209 O O . LEU B 1 292 ? 9.133 4.956 55.224 1.00 29.79 281 LEU B O 1
ATOM 6214 N N . MET B 1 293 ? 7.806 5.077 57.025 1.00 32.19 282 MET B N 1
ATOM 6215 C CA . MET B 1 293 ? 8.596 4.198 57.849 1.00 35.02 282 MET B CA 1
ATOM 6216 C C . MET B 1 293 ? 7.636 3.119 58.363 1.00 35.56 282 MET B C 1
ATOM 6217 O O . MET B 1 293 ? 6.619 3.430 59.035 1.00 40.00 282 MET B O 1
ATOM 6222 N N . THR B 1 294 ? 8.025 1.875 58.094 1.00 32.50 283 THR B N 1
ATOM 6223 C CA . THR B 1 294 ? 7.343 0.737 58.698 1.00 33.48 283 THR B CA 1
ATOM 6224 C C . THR B 1 294 ? 7.612 0.682 60.198 1.00 31.52 283 THR B C 1
ATOM 6225 O O . THR B 1 294 ? 8.770 0.721 60.624 1.00 32.07 283 THR B O 1
ATOM 6229 N N . VAL B 1 295 ? 6.567 0.472 61.018 1.00 33.15 284 VAL B N 1
ATOM 6230 C CA . VAL B 1 295 ? 6.799 0.368 62.468 1.00 34.69 284 VAL B CA 1
ATOM 6231 C C . VAL B 1 295 ? 6.389 -0.975 63.043 1.00 32.94 284 VAL B C 1
ATOM 6232 O O . VAL B 1 295 ? 6.657 -1.219 64.229 1.00 35.35 284 VAL B O 1
ATOM 6236 N N . GLY B 1 296 ? 5.846 -1.867 62.194 1.00 36.77 285 GLY B N 1
ATOM 6237 C CA . GLY B 1 296 ? 5.594 -3.277 62.532 1.00 33.33 285 GLY B CA 1
ATOM 6238 C C . GLY B 1 296 ? 4.139 -3.407 63.036 1.00 36.89 285 GLY B C 1
ATOM 6239 O O . GLY B 1 296 ? 3.240 -2.602 62.690 1.00 35.97 285 GLY B O 1
ATOM 6240 N N . GLU B 1 297 ? 3.926 -4.322 63.974 1.00 39.35 286 GLU B N 1
ATOM 6241 C CA . GLU B 1 297 ? 2.583 -4.660 64.426 1.00 43.48 286 GLU B CA 1
ATOM 6242 C C . GLU B 1 297 ? 2.035 -3.678 65.468 1.00 40.94 286 GLU B C 1
ATOM 6243 O O . GLU B 1 297 ? 0.801 -3.583 65.576 1.00 37.69 286 GLU B O 1
ATOM 6249 N N . ARG B 1 298 ? 2.930 -3.018 66.225 1.00 39.55 287 ARG B N 1
ATOM 6250 C CA . ARG B 1 298 ? 2.477 -2.090 67.283 1.00 43.82 287 ARG B CA 1
ATOM 6251 C C . ARG B 1 298 ? 2.330 -0.687 66.664 1.00 40.23 287 ARG B C 1
ATOM 6252 O O . ARG B 1 298 ? 3.334 -0.056 66.290 1.00 42.24 287 ARG B O 1
ATOM 6260 N N . ILE B 1 299 ? 1.088 -0.218 66.517 1.00 35.41 288 ILE B N 1
ATOM 6261 C CA . ILE B 1 299 ? 0.813 1.075 65.901 1.00 35.58 288 ILE B CA 1
ATOM 6262 C C . ILE B 1 299 ? 1.523 2.142 66.710 1.00 38.76 288 ILE B C 1
ATOM 6263 O O . ILE B 1 299 ? 1.586 2.051 67.941 1.00 44.02 288 ILE B O 1
ATOM 6268 N N . ARG B 1 300 ? 2.055 3.161 66.013 1.00 40.74 289 ARG B N 1
ATOM 6269 C CA . ARG B 1 300 ? 2.684 4.305 66.650 1.00 37.94 289 ARG B CA 1
ATOM 6270 C C . ARG B 1 300 ? 1.898 5.555 66.279 1.00 40.21 289 ARG B C 1
ATOM 6271 O O . ARG B 1 300 ? 1.626 5.830 65.078 1.00 36.17 289 ARG B O 1
ATOM 6279 N N . PHE B 1 301 ? 1.589 6.339 67.337 1.00 43.96 290 PHE B N 1
ATOM 6280 C CA . PHE B 1 301 ? 1.046 7.684 67.183 1.00 42.16 290 PHE B CA 1
ATOM 6281 C C . PHE B 1 301 ? 2.173 8.696 67.350 1.00 43.44 290 PHE B C 1
ATOM 6282 O O . PHE B 1 301 ? 3.028 8.540 68.195 1.00 43.54 290 PHE B O 1
ATOM 6290 N N . SER B 1 302 ? 2.224 9.664 66.448 1.00 43.37 291 SER B N 1
ATOM 6291 C CA . SER B 1 302 ? 3.296 10.682 66.445 1.00 43.57 291 SER B CA 1
ATOM 6292 C C . SER B 1 302 ? 3.196 11.688 67.609 1.00 40.98 291 SER B C 1
ATOM 6293 O O . SER B 1 302 ? 2.102 12.104 67.950 1.00 37.67 291 SER B O 1
ATOM 6296 N N . ASP B 1 303 ? 4.324 12.117 68.198 1.00 43.68 292 ASP B N 1
ATOM 6297 C CA . ASP B 1 303 ? 4.386 13.308 69.059 1.00 43.22 292 ASP B CA 1
ATOM 6298 C C . ASP B 1 303 ? 4.770 14.567 68.266 1.00 40.63 292 ASP B C 1
ATOM 6299 O O . ASP B 1 303 ? 5.045 15.592 68.825 1.00 36.18 292 ASP B O 1
ATOM 6304 N N . HIS B 1 304 ? 4.765 14.515 66.937 1.00 35.63 293 HIS B N 1
ATOM 6305 C CA . HIS B 1 304 ? 5.332 15.549 66.118 1.00 34.03 293 HIS B CA 1
ATOM 6306 C C . HIS B 1 304 ? 4.391 15.838 64.962 1.00 34.14 293 HIS B C 1
ATOM 6307 O O . HIS B 1 304 ? 4.879 16.362 63.985 1.00 41.40 293 HIS B O 1
ATOM 6314 N N . GLY B 1 305 ? 3.096 15.475 65.022 1.00 32.97 294 GLY B N 1
ATOM 6315 C CA . GLY B 1 305 ? 2.192 15.782 63.902 1.00 32.58 294 GLY B CA 1
ATOM 6316 C C . GLY B 1 305 ? 2.323 14.900 62.637 1.00 34.28 294 GLY B C 1
ATOM 6317 O O . GLY B 1 305 ? 1.642 15.178 61.630 1.00 37.29 294 GLY B O 1
ATOM 6318 N N . LEU B 1 306 ? 3.112 13.813 62.671 1.00 34.41 295 LEU B N 1
ATOM 6319 C CA . LEU B 1 306 ? 3.156 12.851 61.556 1.00 34.36 295 LEU B CA 1
ATOM 6320 C C . LEU B 1 306 ? 1.857 12.017 61.502 1.00 32.52 295 LEU B C 1
ATOM 6321 O O . LEU B 1 306 ? 1.276 11.765 62.556 1.00 31.36 295 LEU B O 1
ATOM 6326 N N . LEU B 1 307 ? 1.540 11.435 60.311 1.00 33.76 296 LEU B N 1
ATOM 6327 C CA . LEU B 1 307 ? 0.423 10.510 60.131 1.00 31.65 296 LEU B CA 1
ATOM 6328 C C . LEU B 1 307 ? 0.767 9.116 60.674 1.00 33.40 296 LEU B C 1
ATOM 6329 O O . LEU B 1 307 ? 1.887 8.591 60.503 1.00 33.59 296 LEU B O 1
ATOM 6334 N N . SER B 1 308 ? -0.243 8.503 61.325 1.00 35.88 297 SER B N 1
ATOM 6335 C CA . SER B 1 308 ? -0.275 7.050 61.562 1.00 37.62 297 SER B CA 1
ATOM 6336 C C . SER B 1 308 ? -1.078 6.420 60.424 1.00 36.38 297 SER B C 1
ATOM 6337 O O . SER B 1 308 ? -2.163 6.908 60.087 1.00 45.31 297 SER B O 1
ATOM 6340 N N . THR B 1 309 ? -0.495 5.408 59.736 1.00 37.85 298 THR B N 1
ATOM 6341 C CA . THR B 1 309 ? -1.168 4.777 58.574 1.00 37.23 298 THR B CA 1
ATOM 6342 C C . THR B 1 309 ? -0.884 3.268 58.599 1.00 35.05 298 THR B C 1
ATOM 6343 O O . THR B 1 309 ? -0.110 2.750 59.412 1.00 32.78 298 THR B O 1
ATOM 6347 N N . VAL B 1 310 ? -1.619 2.519 57.776 1.00 38.63 299 VAL B N 1
ATOM 6348 C CA . VAL B 1 310 ? -1.362 1.081 57.601 1.00 36.32 299 VAL B CA 1
ATOM 6349 C C . VAL B 1 310 ? -0.314 0.970 56.500 1.00 32.40 299 VAL B C 1
ATOM 6350 O O . VAL B 1 310 ? -0.492 1.575 55.461 1.00 34.63 299 VAL B O 1
ATOM 6354 N N . ALA B 1 311 ? 0.780 0.243 56.768 1.00 29.99 300 ALA B N 1
ATOM 6355 C CA . ALA B 1 311 ? 1.813 -0.115 55.798 1.00 28.68 300 ALA B CA 1
ATOM 6356 C C . ALA B 1 311 ? 1.267 -1.205 54.821 1.00 30.39 300 ALA B C 1
ATOM 6357 O O . ALA B 1 311 ? 1.270 -1.114 53.597 1.00 27.53 300 ALA B O 1
ATOM 6359 N N . TYR B 1 312 ? 0.695 -2.247 55.397 1.00 32.55 301 TYR B N 1
ATOM 6360 C CA . TYR B 1 312 ? 0.235 -3.391 54.624 1.00 36.39 301 TYR B CA 1
ATOM 6361 C C . TYR B 1 312 ? -0.428 -4.426 55.530 1.00 32.62 301 TYR B C 1
ATOM 6362 O O . TYR B 1 312 ? -0.161 -4.441 56.729 1.00 36.14 301 TYR B O 1
ATOM 6371 N N . GLN B 1 313 ? -1.287 -5.252 54.910 1.00 35.98 302 GLN B N 1
ATOM 6372 C CA . GLN B 1 313 ? -1.792 -6.502 55.464 1.00 36.21 302 GLN B CA 1
ATOM 6373 C C . GLN B 1 313 ? -1.819 -7.552 54.320 1.00 36.01 302 GLN B C 1
ATOM 6374 O O . GLN B 1 313 ? -2.598 -7.461 53.333 1.00 31.14 302 GLN B O 1
ATOM 6380 N N . LEU B 1 314 ? -1.018 -8.608 54.532 1.00 36.41 303 LEU B N 1
ATOM 6381 C CA . LEU B 1 314 ? -0.818 -9.621 53.514 1.00 39.55 303 LEU B CA 1
ATOM 6382 C C . LEU B 1 314 ? -1.744 -10.802 53.786 1.00 38.75 303 LEU B C 1
ATOM 6383 O O . LEU B 1 314 ? -1.321 -11.843 54.237 1.00 38.45 303 LEU B O 1
ATOM 6388 N N . GLY B 1 315 ? -3.013 -10.688 53.434 1.00 43.88 304 GLY B N 1
ATOM 6389 C CA . GLY B 1 315 ? -3.936 -11.794 53.662 1.00 38.82 304 GLY B CA 1
ATOM 6390 C C . GLY B 1 315 ? -4.876 -11.458 54.792 1.00 39.09 304 GLY B C 1
ATOM 6391 O O . GLY B 1 315 ? -4.448 -10.838 55.767 1.00 39.21 304 GLY B O 1
ATOM 6392 N N . ASN B 1 316 ? -6.140 -11.856 54.650 1.00 40.41 305 ASN B N 1
ATOM 6393 C CA . ASN B 1 316 ? -7.140 -11.428 55.609 1.00 48.72 305 ASN B CA 1
ATOM 6394 C C . ASN B 1 316 ? -6.926 -12.127 56.958 1.00 51.78 305 ASN B C 1
ATOM 6395 O O . ASN B 1 316 ? -7.370 -11.607 57.980 1.00 48.51 305 ASN B O 1
ATOM 6400 N N . LYS B 1 317 ? -6.154 -13.218 57.022 1.00 52.09 306 LYS B N 1
ATOM 6401 C CA . LYS B 1 317 ? -5.807 -13.732 58.341 1.00 56.97 306 LYS B CA 1
ATOM 6402 C C . LYS B 1 317 ? -4.489 -13.120 58.840 1.00 51.79 306 LYS B C 1
ATOM 6403 O O . LYS B 1 317 ? -4.019 -13.561 59.879 1.00 53.28 306 LYS B O 1
ATOM 6409 N N . SER B 1 318 ? -3.798 -12.208 58.126 1.00 41.96 307 SER B N 1
ATOM 6410 C CA . SER B 1 318 ? -2.477 -11.816 58.588 1.00 45.61 307 SER B CA 1
ATOM 6411 C C . SER B 1 318 ? -2.608 -10.583 59.491 1.00 43.55 307 SER B C 1
ATOM 6412 O O . SER B 1 318 ? -3.577 -9.823 59.391 1.00 44.26 307 SER B O 1
ATOM 6415 N N . PRO B 1 319 ? -1.545 -10.266 60.261 1.00 43.53 308 PRO B N 1
ATOM 6416 C CA . PRO B 1 319 ? -1.567 -9.038 61.073 1.00 39.19 308 PRO B CA 1
ATOM 6417 C C . PRO B 1 319 ? -1.559 -7.754 60.251 1.00 38.58 308 PRO B C 1
ATOM 6418 O O . PRO B 1 319 ? -0.992 -7.724 59.120 1.00 47.85 308 PRO B O 1
ATOM 6422 N N . PHE B 1 320 ? -2.162 -6.694 60.819 1.00 37.08 309 PHE B N 1
ATOM 6423 C CA . PHE B 1 320 ? -1.949 -5.329 60.337 1.00 40.14 309 PHE B CA 1
ATOM 6424 C C . PHE B 1 320 ? -0.532 -4.849 60.680 1.00 38.87 309 PHE B C 1
ATOM 6425 O O . PHE B 1 320 ? -0.114 -4.860 61.843 1.00 38.35 309 PHE B O 1
ATOM 6433 N N . ILE B 1 321 ? 0.180 -4.422 59.646 1.00 34.49 310 ILE B N 1
ATOM 6434 C CA . ILE B 1 321 ? 1.476 -3.787 59.822 1.00 37.42 310 ILE B CA 1
ATOM 6435 C C . ILE B 1 321 ? 1.297 -2.264 59.636 1.00 29.86 310 ILE B C 1
ATOM 6436 O O . ILE B 1 321 ? 0.547 -1.803 58.749 1.00 28.89 310 ILE B O 1
ATOM 6441 N N . TYR B 1 322 ? 1.893 -1.504 60.545 1.00 34.43 311 TYR B N 1
ATOM 6442 C CA . TYR B 1 322 ? 1.668 -0.027 60.625 1.00 34.91 311 TYR B CA 1
ATOM 6443 C C . TYR B 1 322 ? 2.856 0.774 60.068 1.00 32.77 311 TYR B C 1
ATOM 6444 O O . TYR B 1 322 ? 3.959 0.253 60.020 1.00 31.66 311 TYR B O 1
ATOM 6453 N N . ALA B 1 323 ? 2.613 2.051 59.725 1.00 30.78 312 ALA B N 1
ATOM 6454 C CA . ALA B 1 323 ? 3.638 2.974 59.220 1.00 34.07 312 ALA B CA 1
ATOM 6455 C C . ALA B 1 323 ? 3.456 4.357 59.850 1.00 34.32 312 ALA B C 1
ATOM 6456 O O . ALA B 1 323 ? 2.372 4.654 60.369 1.00 33.36 312 ALA B O 1
ATOM 6458 N N . LEU B 1 324 ? 4.550 5.155 59.874 1.00 39.26 313 LEU B N 1
ATOM 6459 C CA . LEU B 1 324 ? 4.459 6.604 60.065 1.00 30.84 313 LEU B CA 1
ATOM 6460 C C . LEU B 1 324 ? 4.695 7.213 58.703 1.00 33.76 313 LEU B C 1
ATOM 6461 O O . LEU B 1 324 ? 5.433 6.687 57.880 1.00 39.48 313 LEU B O 1
ATOM 6466 N N . GLU B 1 325 ? 4.077 8.369 58.444 1.00 35.77 314 GLU B N 1
ATOM 6467 C CA . GLU B 1 325 ? 4.241 9.033 57.189 1.00 33.85 314 GLU B CA 1
ATOM 6468 C C . GLU B 1 325 ? 4.404 10.541 57.424 1.00 35.95 314 GLU B C 1
ATOM 6469 O O . GLU B 1 325 ? 3.676 11.135 58.248 1.00 36.45 314 GLU B O 1
ATOM 6475 N N . GLY B 1 326 ? 5.394 11.102 56.692 1.00 32.90 315 GLY B N 1
ATOM 6476 C CA . GLY B 1 326 ? 5.444 12.529 56.449 1.00 34.71 315 GLY B CA 1
ATOM 6477 C C . GLY B 1 326 ? 5.498 12.840 54.971 1.00 31.64 315 GLY B C 1
ATOM 6478 O O . GLY B 1 326 ? 5.901 11.998 54.183 1.00 33.25 315 GLY B O 1
ATOM 6479 N N . SER B 1 327 ? 5.186 14.080 54.642 1.00 30.17 316 SER B N 1
ATOM 6480 C CA . SER B 1 327 ? 5.340 14.644 53.307 1.00 35.93 316 SER B CA 1
ATOM 6481 C C . SER B 1 327 ? 6.006 16.042 53.359 1.00 40.88 316 SER B C 1
ATOM 6482 O O . SER B 1 327 ? 6.171 16.673 54.426 1.00 35.24 316 SER B O 1
ATOM 6485 N N . ILE B 1 328 ? 6.578 16.415 52.190 1.00 38.27 317 ILE B N 1
ATOM 6486 C CA . ILE B 1 328 ? 7.221 17.711 51.941 1.00 41.21 317 ILE B CA 1
ATOM 6487 C C . ILE B 1 328 ? 6.710 18.185 50.573 1.00 42.17 317 ILE B C 1
ATOM 6488 O O . ILE B 1 328 ? 6.643 17.379 49.650 1.00 34.97 317 ILE B O 1
ATOM 6493 N N . ALA B 1 329 ? 6.132 19.405 50.446 1.00 39.41 318 ALA B N 1
ATOM 6494 C CA . ALA B 1 329 ? 5.526 19.889 49.198 1.00 34.49 318 ALA B CA 1
ATOM 6495 C C . ALA B 1 329 ? 6.613 20.450 48.253 1.00 39.83 318 ALA B C 1
ATOM 6496 O O . ALA B 1 329 ? 6.562 20.217 47.060 1.00 38.73 318 ALA B O 1
ATOM 6498 N N . GLY B 1 330 ? 7.653 21.123 48.762 1.00 43.27 319 GLY B N 1
ATOM 6499 C CA . GLY B 1 330 ? 8.619 21.832 47.922 1.00 48.00 319 GLY B CA 1
ATOM 6500 C C . GLY B 1 330 ? 9.953 21.074 47.808 1.00 49.51 319 GLY B C 1
ATOM 6501 O O . GLY B 1 330 ? 10.951 21.329 48.492 1.00 49.37 319 GLY B O 1
ATOM 6502 N N . ALA B 1 331 ? 9.875 20.053 46.976 1.00 41.95 320 ALA B N 1
ATOM 6503 C CA . ALA B 1 331 ? 11.006 19.330 46.432 1.00 41.20 320 ALA B CA 1
ATOM 6504 C C . ALA B 1 331 ? 11.173 19.732 44.963 1.00 43.30 320 ALA B C 1
ATOM 6505 O O . ALA B 1 331 ? 11.601 20.834 44.666 1.00 42.64 320 ALA B O 1
ATOM 6507 N N . GLY B 1 332 ? 10.779 18.873 44.015 1.00 37.38 321 GLY B N 1
ATOM 6508 C CA . GLY B 1 332 ? 10.889 19.233 42.618 1.00 31.03 321 GLY B CA 1
ATOM 6509 C C . GLY B 1 332 ? 10.003 20.421 42.241 1.00 30.88 321 GLY B C 1
ATOM 6510 O O . GLY B 1 332 ? 10.303 21.130 41.274 1.00 33.44 321 GLY B O 1
ATOM 6511 N N . ALA B 1 333 ? 8.925 20.662 42.995 1.00 28.95 322 ALA B N 1
ATOM 6512 C CA . ALA B 1 333 ? 8.114 21.837 42.743 1.00 31.47 322 ALA B CA 1
ATOM 6513 C C . ALA B 1 333 ? 8.943 23.116 42.864 1.00 34.96 322 ALA B C 1
ATOM 6514 O O . ALA B 1 333 ? 8.691 24.077 42.158 1.00 37.84 322 ALA B O 1
ATOM 6516 N N . THR B 1 334 ? 9.900 23.123 43.818 1.00 34.77 323 THR B N 1
ATOM 6517 C CA . THR B 1 334 ? 10.741 24.284 44.049 1.00 37.30 323 THR B CA 1
ATOM 6518 C C . THR B 1 334 ? 11.555 24.540 42.765 1.00 37.80 323 THR B C 1
ATOM 6519 O O . THR B 1 334 ? 11.662 25.707 42.360 1.00 37.80 323 THR B O 1
ATOM 6523 N N . ILE B 1 335 ? 12.062 23.451 42.128 1.00 35.93 324 ILE B N 1
ATOM 6524 C CA . ILE B 1 335 ? 12.989 23.566 41.011 1.00 37.10 324 ILE B CA 1
ATOM 6525 C C . ILE B 1 335 ? 12.237 24.051 39.765 1.00 36.73 324 ILE B C 1
ATOM 6526 O O . ILE B 1 335 ? 12.730 24.891 39.019 1.00 38.09 324 ILE B O 1
ATOM 6531 N N . GLU B 1 336 ? 11.018 23.563 39.576 1.00 40.84 325 GLU B N 1
ATOM 6532 C CA . GLU B 1 336 ? 10.127 24.011 38.498 1.00 39.74 325 GLU B CA 1
ATOM 6533 C C . GLU B 1 336 ? 9.764 25.482 38.649 1.00 34.59 325 GLU B C 1
ATOM 6534 O O . GLU B 1 336 ? 9.688 26.212 37.678 1.00 32.23 325 GLU B O 1
ATOM 6540 N N . TRP B 1 337 ? 9.436 25.877 39.869 1.00 34.00 326 TRP B N 1
ATOM 6541 C CA . TRP B 1 337 ? 9.114 27.251 40.240 1.00 34.22 326 TRP B CA 1
ATOM 6542 C C . TRP B 1 337 ? 10.329 28.127 39.927 1.00 31.89 326 TRP B C 1
ATOM 6543 O O . TRP B 1 337 ? 10.209 29.184 39.339 1.00 33.91 326 TRP B O 1
ATOM 6554 N N . LEU B 1 338 ? 11.530 27.654 40.244 1.00 35.16 327 LEU B N 1
ATOM 6555 C CA . LEU B 1 338 ? 12.745 28.403 39.955 1.00 34.31 327 LEU B CA 1
ATOM 6556 C C . LEU B 1 338 ? 12.929 28.650 38.470 1.00 36.41 327 LEU B C 1
ATOM 6557 O O . LEU B 1 338 ? 13.459 29.721 38.062 1.00 37.09 327 LEU B O 1
ATOM 6562 N N . LYS B 1 339 ? 12.529 27.658 37.661 1.00 33.93 328 LYS B N 1
ATOM 6563 C CA . LYS B 1 339 ? 12.640 27.749 36.214 1.00 35.76 328 LYS B CA 1
ATOM 6564 C C . LYS B 1 339 ? 11.527 28.580 35.583 1.00 35.73 328 LYS B C 1
ATOM 6565 O O . LYS B 1 339 ? 11.754 29.531 34.869 1.00 39.39 328 LYS B O 1
ATOM 6571 N N . ASN B 1 340 ? 10.291 28.238 35.850 1.00 38.82 329 ASN B N 1
ATOM 6572 C CA . ASN B 1 340 ? 9.100 28.769 35.173 1.00 37.59 329 ASN B CA 1
ATOM 6573 C C . ASN B 1 340 ? 8.683 30.119 35.734 1.00 34.08 329 ASN B C 1
ATOM 6574 O O . ASN B 1 340 ? 8.237 30.950 34.977 1.00 34.49 329 ASN B O 1
ATOM 6579 N N . ASN B 1 341 ? 8.699 30.308 37.064 1.00 37.47 330 ASN B N 1
ATOM 6580 C CA . ASN B 1 341 ? 8.267 31.553 37.698 1.00 40.88 330 ASN B CA 1
ATOM 6581 C C . ASN B 1 341 ? 9.430 32.567 37.865 1.00 42.17 330 ASN B C 1
ATOM 6582 O O . ASN B 1 341 ? 9.313 33.736 37.427 1.00 45.76 330 ASN B O 1
ATOM 6587 N N . MET B 1 342 ? 10.551 32.104 38.429 1.00 40.13 331 MET B N 1
ATOM 6588 C CA . MET B 1 342 ? 11.655 32.986 38.727 1.00 40.14 331 MET B CA 1
ATOM 6589 C C . MET B 1 342 ? 12.564 33.189 37.527 1.00 39.96 331 MET B C 1
ATOM 6590 O O . MET B 1 342 ? 13.252 34.217 37.441 1.00 47.93 331 MET B O 1
ATOM 6595 N N . LYS B 1 343 ? 12.555 32.259 36.580 1.00 44.61 332 LYS B N 1
ATOM 6596 C CA . LYS B 1 343 ? 13.487 32.284 35.446 1.00 42.34 332 LYS B CA 1
ATOM 6597 C C . LYS B 1 343 ? 14.949 32.321 35.825 1.00 41.50 332 LYS B C 1
ATOM 6598 O O . LYS B 1 343 ? 15.740 32.804 35.045 1.00 38.19 332 LYS B O 1
ATOM 6604 N N . LEU B 1 344 ? 15.305 31.812 36.985 1.00 44.94 333 LEU B N 1
ATOM 6605 C CA . LEU B 1 344 ? 16.685 31.806 37.411 1.00 45.69 333 LEU B CA 1
ATOM 6606 C C . LEU B 1 344 ? 17.513 30.770 36.647 1.00 43.62 333 LEU B C 1
ATOM 6607 O O . LEU B 1 344 ? 18.732 30.854 36.653 1.00 48.89 333 LEU B O 1
ATOM 6612 N N . ILE B 1 345 ? 16.828 29.734 36.136 1.00 42.32 334 ILE B N 1
ATOM 6613 C CA . ILE B 1 345 ? 17.376 28.701 35.290 1.00 40.86 334 ILE B CA 1
ATOM 6614 C C . ILE B 1 345 ? 16.451 28.525 34.087 1.00 42.68 334 ILE B C 1
ATOM 6615 O O . ILE B 1 345 ? 15.225 28.632 34.227 1.00 45.66 334 ILE B O 1
ATOM 6620 N N . ASP B 1 346 ? 17.053 28.208 32.933 1.00 44.71 335 ASP B N 1
ATOM 6621 C CA . ASP B 1 346 ? 16.328 27.851 31.717 1.00 48.44 335 ASP B CA 1
ATOM 6622 C C . ASP B 1 346 ? 15.874 26.404 31.663 1.00 48.88 335 ASP B C 1
ATOM 6623 O O . ASP B 1 346 ? 14.838 26.155 31.073 1.00 58.34 335 ASP B O 1
ATOM 6628 N N . ASP B 1 347 ? 16.676 25.472 32.190 1.00 50.21 336 ASP B N 1
ATOM 6629 C CA . ASP B 1 347 ? 16.301 24.059 32.331 1.00 47.89 336 ASP B CA 1
ATOM 6630 C C . ASP B 1 347 ? 16.442 23.578 33.816 1.00 43.86 336 ASP B C 1
ATOM 6631 O O . ASP B 1 347 ? 17.295 23.952 34.597 1.00 48.15 336 ASP B O 1
ATOM 6636 N N . VAL B 1 348 ? 15.570 22.699 34.221 1.00 40.94 337 VAL B N 1
ATOM 6637 C CA . VAL B 1 348 ? 15.605 22.013 35.501 1.00 40.85 337 VAL B CA 1
ATOM 6638 C C . VAL B 1 348 ? 16.957 21.331 35.750 1.00 40.30 337 VAL B C 1
ATOM 6639 O O . VAL B 1 348 ? 17.437 21.302 36.860 1.00 38.34 337 VAL B O 1
ATOM 6643 N N . SER B 1 349 ? 17.676 20.881 34.718 1.00 44.17 338 SER B N 1
ATOM 6644 C CA . SER B 1 349 ? 18.996 20.258 34.907 1.00 43.57 338 SER B CA 1
ATOM 6645 C C . SER B 1 349 ? 20.037 21.254 35.371 1.00 40.44 338 SER B C 1
ATOM 6646 O O . SER B 1 349 ? 21.058 20.895 35.924 1.00 43.86 338 SER B O 1
ATOM 6649 N N . ASP B 1 350 ? 19.792 22.542 35.132 1.00 40.30 339 ASP B N 1
ATOM 6650 C CA . ASP B 1 350 ? 20.746 23.558 35.515 1.00 42.14 339 ASP B CA 1
ATOM 6651 C C . ASP B 1 350 ? 20.749 23.771 37.034 1.00 40.57 339 ASP B C 1
ATOM 6652 O O . ASP B 1 350 ? 21.730 24.307 37.532 1.00 42.94 339 ASP B O 1
ATOM 6657 N N . CYS B 1 351 ? 19.742 23.319 37.789 1.00 36.39 340 CYS B N 1
ATOM 6658 C CA . CYS B 1 351 ? 19.779 23.548 39.231 1.00 42.69 340 CYS B CA 1
ATOM 6659 C C . CYS B 1 351 ? 21.029 22.873 39.796 1.00 38.74 340 CYS B C 1
ATOM 6660 O O . CYS B 1 351 ? 21.877 23.494 40.441 1.00 36.62 340 CYS B O 1
ATOM 6663 N N . GLU B 1 352 ? 21.106 21.571 39.506 1.00 36.68 341 GLU B N 1
ATOM 6664 C CA . GLU B 1 352 ? 22.253 20.759 39.906 1.00 38.39 341 GLU B CA 1
ATOM 6665 C C . GLU B 1 352 ? 23.580 21.227 39.300 1.00 39.67 341 GLU B C 1
ATOM 6666 O O . GLU B 1 352 ? 24.582 21.321 40.006 1.00 42.29 341 GLU B O 1
ATOM 6672 N N . LYS B 1 353 ? 23.618 21.486 37.996 1.00 39.14 342 LYS B N 1
ATOM 6673 C CA . LYS B 1 353 ? 24.862 21.890 37.356 1.00 42.17 342 LYS B CA 1
ATOM 6674 C C . LYS B 1 353 ? 25.422 23.170 37.989 1.00 44.50 342 LYS B C 1
ATOM 6675 O O . LYS B 1 353 ? 26.615 23.237 38.238 1.00 47.97 342 LYS B O 1
ATOM 6681 N N . PHE B 1 354 ? 24.550 24.177 38.246 1.00 41.37 343 PHE B N 1
ATOM 6682 C CA . PHE B 1 354 ? 25.008 25.456 38.781 1.00 40.61 343 PHE B CA 1
ATOM 6683 C C . PHE B 1 354 ? 25.297 25.371 40.283 1.00 40.77 343 PHE B C 1
ATOM 6684 O O . PHE B 1 354 ? 26.283 25.979 40.727 1.00 42.71 343 PHE B O 1
ATOM 6692 N N . ALA B 1 355 ? 24.511 24.585 41.043 1.00 44.69 344 ALA B N 1
ATOM 6693 C CA . ALA B 1 355 ? 24.726 24.366 42.486 1.00 42.57 344 ALA B CA 1
ATOM 6694 C C . ALA B 1 355 ? 26.057 23.687 42.767 1.00 44.77 344 ALA B C 1
ATOM 6695 O O . ALA B 1 355 ? 26.737 24.003 43.746 1.00 50.60 344 ALA B O 1
ATOM 6697 N N . GLN B 1 356 ? 26.441 22.795 41.852 1.00 46.55 345 GLN B N 1
ATOM 6698 C CA . GLN B 1 356 ? 27.659 22.011 41.854 1.00 47.60 345 GLN B CA 1
ATOM 6699 C C . GLN B 1 356 ? 28.823 22.962 41.868 1.00 44.36 345 GLN B C 1
ATOM 6700 O O . GLN B 1 356 ? 29.868 22.649 42.413 1.00 43.93 345 GLN B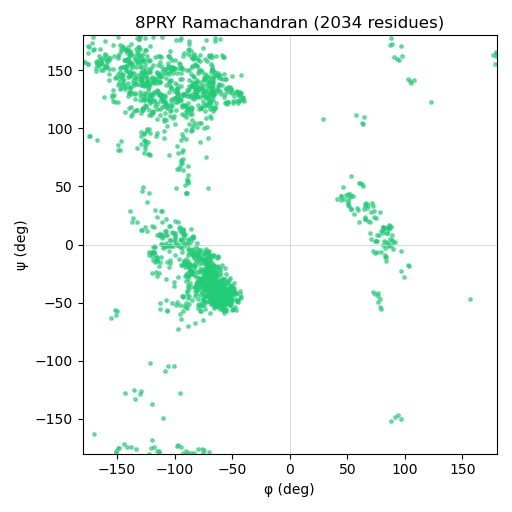 O 1
ATOM 6706 N N . THR B 1 357 ? 28.741 24.058 41.121 1.00 46.49 346 THR B N 1
ATOM 6707 C CA . THR B 1 357 ? 29.932 24.890 40.932 1.00 47.02 346 THR B CA 1
ATOM 6708 C C . THR B 1 357 ? 30.323 25.620 42.234 1.00 44.02 346 THR B C 1
ATOM 6709 O O . THR B 1 357 ? 31.373 26.165 42.265 1.00 43.39 346 THR B O 1
ATOM 6713 N N . VAL B 1 358 ? 29.579 25.582 43.350 1.00 45.39 347 VAL B N 1
ATOM 6714 C CA . VAL B 1 358 ? 30.086 26.134 44.621 1.00 43.83 347 VAL B CA 1
ATOM 6715 C C . VAL B 1 358 ? 30.032 25.074 45.720 1.00 40.67 347 VAL B C 1
ATOM 6716 O O . VAL B 1 358 ? 29.142 24.237 45.746 1.00 41.18 347 VAL B O 1
ATOM 6720 N N . SER B 1 359 ? 30.973 25.140 46.673 1.00 42.08 348 SER B N 1
ATOM 6721 C CA . SER B 1 359 ? 31.079 24.152 47.750 1.00 44.56 348 SER B CA 1
ATOM 6722 C C . SER B 1 359 ? 30.266 24.523 49.006 1.00 45.22 348 SER B C 1
ATOM 6723 O O . SER B 1 359 ? 30.173 23.697 49.894 1.00 47.62 348 SER B O 1
ATOM 6726 N N . ASP B 1 360 ? 29.761 25.764 49.144 1.00 45.97 349 ASP B N 1
ATOM 6727 C CA . ASP B 1 360 ? 28.857 26.165 50.228 1.00 44.18 349 ASP B CA 1
ATOM 6728 C C . ASP B 1 360 ? 27.908 27.260 49.711 1.00 43.70 349 ASP B C 1
ATOM 6729 O O . ASP B 1 360 ? 27.959 27.585 48.514 1.00 44.33 349 ASP B O 1
ATOM 6734 N N . THR B 1 361 ? 27.060 27.820 50.607 1.00 40.10 350 THR B N 1
ATOM 6735 C CA . THR B 1 361 ? 26.070 28.779 50.156 1.00 40.53 350 THR B CA 1
ATOM 6736 C C . THR B 1 361 ? 26.426 30.197 50.616 1.00 43.12 350 THR B C 1
ATOM 6737 O O . THR B 1 361 ? 25.605 31.121 50.499 1.00 43.10 350 THR B O 1
ATOM 6741 N N . GLN B 1 362 ? 27.650 30.374 51.116 1.00 42.76 351 GLN B N 1
ATOM 6742 C CA . GLN B 1 362 ? 28.070 31.631 51.783 1.00 48.33 351 GLN B CA 1
ATOM 6743 C C . GLN B 1 362 ? 27.069 32.061 52.885 1.00 39.59 351 GLN B C 1
ATOM 6744 O O . GLN B 1 362 ? 26.796 33.225 53.074 1.00 39.74 351 GLN B O 1
ATOM 6750 N N . GLY B 1 363 ? 26.451 31.140 53.564 1.00 36.29 352 GLY B N 1
ATOM 6751 C CA . GLY B 1 363 ? 25.543 31.395 54.659 1.00 37.90 352 GLY B CA 1
ATOM 6752 C C . GLY B 1 363 ? 24.041 31.534 54.281 1.00 39.85 352 GLY B C 1
ATOM 6753 O O . GLY B 1 363 ? 23.173 31.816 55.119 1.00 41.78 352 GLY B O 1
ATOM 6754 N N . VAL B 1 364 ? 23.726 31.354 52.998 1.00 35.75 353 VAL B N 1
ATOM 6755 C CA . VAL B 1 364 ? 22.390 31.515 52.511 1.00 34.43 353 VAL B CA 1
ATOM 6756 C C . VAL B 1 364 ? 21.623 30.243 52.806 1.00 37.94 353 VAL B C 1
ATOM 6757 O O . VAL B 1 364 ? 22.088 29.144 52.500 1.00 39.88 353 VAL B O 1
ATOM 6761 N N . VAL B 1 365 ? 20.389 30.394 53.243 1.00 38.93 354 VAL B N 1
ATOM 6762 C CA . VAL B 1 365 ? 19.443 29.286 53.364 1.00 35.10 354 VAL B CA 1
ATOM 6763 C C . VAL B 1 365 ? 18.139 29.689 52.653 1.00 36.04 354 VAL B C 1
ATOM 6764 O O . VAL B 1 365 ? 17.686 30.844 52.680 1.00 38.13 354 VAL B O 1
ATOM 6768 N N . PHE B 1 366 ? 17.540 28.719 51.974 1.00 36.88 355 PHE B N 1
ATOM 6769 C CA . PHE B 1 366 ? 16.307 28.776 51.209 1.00 35.82 355 PHE B CA 1
ATOM 6770 C C . PHE B 1 366 ? 15.235 27.971 51.962 1.00 36.54 355 PHE B C 1
ATOM 6771 O O . PHE B 1 366 ? 15.454 26.793 52.294 1.00 33.96 355 PHE B O 1
ATOM 6779 N N . VAL B 1 367 ? 14.096 28.605 52.260 1.00 33.91 356 VAL B N 1
ATOM 6780 C CA . VAL B 1 367 ? 12.995 27.934 52.927 1.00 36.57 356 VAL B CA 1
ATOM 6781 C C . VAL B 1 367 ? 11.854 27.749 51.925 1.00 34.26 356 VAL B C 1
ATOM 6782 O O . VAL B 1 367 ? 11.197 28.724 51.564 1.00 32.79 356 VAL B O 1
ATOM 6786 N N . PRO B 1 368 ? 11.586 26.510 51.443 1.00 36.75 357 PRO B N 1
ATOM 6787 C CA . PRO B 1 368 ? 10.556 26.308 50.413 1.00 32.77 357 PRO B CA 1
ATOM 6788 C C . PRO B 1 368 ? 9.141 26.029 50.948 1.00 33.33 357 PRO B C 1
ATOM 6789 O O . PRO B 1 368 ? 8.427 25.086 50.472 1.00 35.27 357 PRO B O 1
ATOM 6793 N N . ALA B 1 369 ? 8.736 26.810 51.956 1.00 31.62 358 ALA B N 1
ATOM 6794 C CA . ALA B 1 369 ? 7.456 26.710 52.611 1.00 30.53 358 ALA B CA 1
ATOM 6795 C C . ALA B 1 369 ? 6.420 27.554 51.896 1.00 31.18 358 ALA B C 1
ATOM 6796 O O . ALA B 1 369 ? 5.673 28.299 52.542 1.00 32.59 358 ALA B O 1
ATOM 6798 N N . PHE B 1 370 ? 6.307 27.337 50.591 1.00 33.31 359 PHE B N 1
ATOM 6799 C CA . PHE B 1 370 ? 5.399 28.090 49.723 1.00 36.54 359 PHE B CA 1
ATOM 6800 C C . PHE B 1 370 ? 3.950 28.055 50.214 1.00 37.38 359 PHE B C 1
ATOM 6801 O O . PHE B 1 370 ? 3.262 29.042 50.081 1.00 35.29 359 PHE B O 1
ATOM 6809 N N . SER B 1 371 ? 3.478 26.953 50.817 1.00 37.78 360 SER B N 1
ATOM 6810 C CA . SER B 1 371 ? 2.150 27.017 51.449 1.00 40.11 360 SER B CA 1
ATOM 6811 C C . SER B 1 371 ? 2.249 26.506 52.879 1.00 40.66 360 SER B C 1
ATOM 6812 O O . SER B 1 371 ? 1.441 25.695 53.332 1.00 34.84 360 SER B O 1
ATOM 6815 N N . GLY B 1 372 ? 3.251 26.964 53.614 1.00 35.51 361 GLY B N 1
ATOM 6816 C CA . GLY B 1 372 ? 3.307 26.617 55.010 1.00 38.69 361 GLY B CA 1
ATOM 6817 C C . GLY B 1 372 ? 4.227 25.424 55.177 1.00 33.87 361 GLY B C 1
ATOM 6818 O O . GLY B 1 372 ? 4.773 24.997 54.192 1.00 35.63 361 GLY B O 1
ATOM 6819 N N . PHE B 1 373 ? 4.536 25.106 56.445 1.00 31.20 362 PHE B N 1
ATOM 6820 C CA . PHE B 1 373 ? 5.352 23.996 56.833 1.00 36.76 362 PHE B CA 1
ATOM 6821 C C . PHE B 1 373 ? 4.429 22.879 57.269 1.00 35.58 362 PHE B C 1
ATOM 6822 O O . PHE B 1 373 ? 3.402 23.150 57.902 1.00 34.89 362 PHE B O 1
ATOM 6830 N N . LEU B 1 374 ? 4.791 21.655 56.857 1.00 36.75 363 LEU B N 1
ATOM 6831 C CA . LEU B 1 374 ? 4.020 20.472 57.194 1.00 37.93 363 LEU B CA 1
ATOM 6832 C C . LEU B 1 374 ? 4.665 19.861 58.437 1.00 40.37 363 LEU B C 1
ATOM 6833 O O . LEU B 1 374 ? 5.726 20.282 58.912 1.00 38.06 363 LEU B O 1
ATOM 6838 N N . ALA B 1 375 ? 4.053 18.797 58.960 1.00 42.66 364 ALA B N 1
ATOM 6839 C CA . ALA B 1 375 ? 4.717 18.055 60.013 1.00 38.81 364 ALA B CA 1
ATOM 6840 C C . ALA B 1 375 ? 6.118 17.582 59.570 1.00 33.13 364 ALA B C 1
ATOM 6841 O O . ALA B 1 375 ? 6.341 17.225 58.409 1.00 35.32 364 ALA B O 1
ATOM 6843 N N . PRO B 1 376 ? 7.148 17.572 60.448 1.00 34.46 365 PRO B N 1
ATOM 6844 C CA . PRO B 1 376 ? 7.025 17.827 61.891 1.00 35.07 365 PRO B CA 1
ATOM 6845 C C . PRO B 1 376 ? 7.334 19.251 62.390 1.00 39.71 365 PRO B C 1
ATOM 6846 O O . PRO B 1 376 ? 7.624 19.416 63.560 1.00 43.09 365 PRO B O 1
ATOM 6850 N N . SER B 1 377 ? 7.308 20.264 61.485 1.00 40.21 366 SER B N 1
ATOM 6851 C CA . SER B 1 377 ? 7.559 21.682 61.728 1.00 34.98 366 SER B CA 1
ATOM 6852 C C . SER B 1 377 ? 6.256 22.446 61.556 1.00 33.26 366 SER B C 1
ATOM 6853 O O . SER B 1 377 ? 6.237 23.542 61.010 1.00 31.65 366 SER B O 1
ATOM 6856 N N . TRP B 1 378 ? 5.108 21.802 61.823 1.00 32.25 367 TRP B N 1
ATOM 6857 C CA . TRP B 1 378 ? 3.810 22.309 61.355 1.00 33.74 367 TRP B CA 1
ATOM 6858 C C . TRP B 1 378 ? 3.744 23.842 61.502 1.00 35.24 367 TRP B C 1
ATOM 6859 O O . TRP B 1 378 ? 3.915 24.337 62.585 1.00 34.90 367 TRP B O 1
ATOM 6870 N N . ASP B 1 379 ? 3.422 24.583 60.454 1.00 36.01 368 ASP B N 1
ATOM 6871 C CA . ASP B 1 379 ? 3.262 26.027 60.569 1.00 35.97 368 ASP B CA 1
ATOM 6872 C C . ASP B 1 379 ? 2.603 26.554 59.307 1.00 37.22 368 ASP B C 1
ATOM 6873 O O . ASP B 1 379 ? 3.327 26.791 58.333 1.00 33.80 368 ASP B O 1
ATOM 6878 N N . PRO B 1 380 ? 1.249 26.636 59.199 1.00 35.05 369 PRO B N 1
ATOM 6879 C CA . PRO B 1 380 ? 0.587 27.166 57.985 1.00 36.94 369 PRO B CA 1
ATOM 6880 C C . PRO B 1 380 ? 0.899 28.653 57.641 1.00 38.41 369 PRO B C 1
ATOM 6881 O O . PRO B 1 380 ? 0.624 29.104 56.507 1.00 36.34 369 PRO B O 1
ATOM 6885 N N . SER B 1 381 ? 1.556 29.394 58.596 1.00 40.53 370 SER B N 1
ATOM 6886 C CA . SER B 1 381 ? 1.854 30.814 58.428 1.00 38.69 370 SER B CA 1
ATOM 6887 C C . SER B 1 381 ? 3.168 30.983 57.690 1.00 39.88 370 SER B C 1
ATOM 6888 O O . SER B 1 381 ? 3.406 32.036 57.178 1.00 38.13 370 SER B O 1
ATOM 6891 N N . ALA B 1 382 ? 4.017 29.949 57.628 1.00 35.24 371 ALA B N 1
ATOM 6892 C CA . ALA B 1 382 ? 5.299 30.053 56.943 1.00 35.22 371 ALA B CA 1
ATOM 6893 C C . ALA B 1 382 ? 5.134 30.285 55.425 1.00 36.17 371 ALA B C 1
ATOM 6894 O O . ALA B 1 382 ? 4.204 29.763 54.789 1.00 36.86 371 ALA B O 1
ATOM 6896 N N . ARG B 1 383 ? 6.051 31.057 54.830 1.00 31.95 372 ARG B N 1
ATOM 6897 C CA . ARG B 1 383 ? 6.089 31.247 53.384 1.00 29.90 372 ARG B CA 1
ATOM 6898 C C . ARG B 1 383 ? 7.510 31.081 52.873 1.00 29.75 372 ARG B C 1
ATOM 6899 O O . ARG B 1 383 ? 8.453 30.846 53.650 1.00 31.41 372 ARG B O 1
ATOM 6907 N N . GLY B 1 384 ? 7.616 30.985 51.537 1.00 32.85 373 GLY B N 1
ATOM 6908 C CA . GLY B 1 384 ? 8.864 30.865 50.793 1.00 29.66 373 GLY B CA 1
ATOM 6909 C C . GLY B 1 384 ? 9.780 32.038 51.164 1.00 32.82 373 GLY B C 1
ATOM 6910 O O . GLY B 1 384 ? 9.403 33.256 51.095 1.00 32.03 373 GLY B O 1
ATOM 6911 N N . SER B 1 385 ? 10.979 31.680 51.654 1.00 32.74 374 SER B N 1
ATOM 6912 C CA . SER B 1 385 ? 11.866 32.666 52.252 1.00 32.89 374 SER B CA 1
ATOM 6913 C C . SER B 1 385 ? 13.298 32.426 51.781 1.00 35.76 374 SER B C 1
ATOM 6914 O O . SER B 1 385 ? 13.672 31.270 51.465 1.00 37.47 374 SER B O 1
ATOM 6917 N N . ILE B 1 386 ? 14.081 33.519 51.656 1.00 31.49 375 ILE B N 1
ATOM 6918 C CA . ILE B 1 386 ? 15.514 33.330 51.556 1.00 33.12 375 ILE B CA 1
ATOM 6919 C C . ILE B 1 386 ? 16.183 34.212 52.589 1.00 31.94 375 ILE B C 1
ATOM 6920 O O . ILE B 1 386 ? 15.805 35.362 52.747 1.00 33.65 375 ILE B O 1
ATOM 6925 N N . PHE B 1 387 ? 17.212 33.661 53.209 1.00 29.98 376 PHE B N 1
ATOM 6926 C CA . PHE B 1 387 ? 17.942 34.375 54.195 1.00 31.46 376 PHE B CA 1
ATOM 6927 C C . PHE B 1 387 ? 19.452 34.359 53.878 1.00 33.33 376 PHE B C 1
ATOM 6928 O O . PHE B 1 387 ? 19.967 33.475 53.181 1.00 35.79 376 PHE B O 1
ATOM 6936 N N . GLY B 1 388 ? 20.135 35.357 54.447 1.00 32.01 377 GLY B N 1
ATOM 6937 C CA . GLY B 1 388 ? 21.566 35.393 54.542 1.00 33.70 377 GLY B CA 1
ATOM 6938 C C . GLY B 1 388 ? 22.293 35.954 53.332 1.00 35.13 377 GLY B C 1
ATOM 6939 O O . GLY B 1 388 ? 23.542 35.903 53.228 1.00 36.40 377 GLY B O 1
ATOM 6940 N N . MET B 1 389 ? 21.582 36.639 52.430 1.00 35.44 378 MET B N 1
ATOM 6941 C CA . MET B 1 389 ? 22.279 37.031 51.195 1.00 37.25 378 MET B CA 1
ATOM 6942 C C . MET B 1 389 ? 23.145 38.263 51.432 1.00 37.07 378 MET B C 1
ATOM 6943 O O . MET B 1 389 ? 22.878 39.046 52.353 1.00 39.38 378 MET B O 1
ATOM 6948 N N . THR B 1 390 ? 24.263 38.332 50.724 1.00 36.31 379 THR B N 1
ATOM 6949 C CA . THR B 1 390 ? 25.147 39.492 50.720 1.00 37.85 379 THR B CA 1
ATOM 6950 C C . THR B 1 390 ? 25.379 39.793 49.228 1.00 38.10 379 THR B C 1
ATOM 6951 O O . THR B 1 390 ? 24.884 39.072 48.324 1.00 37.05 379 THR B O 1
ATOM 6955 N N . LEU B 1 391 ? 26.146 40.819 48.955 1.00 39.06 380 LEU B N 1
ATOM 6956 C CA . LEU B 1 391 ? 26.493 41.177 47.574 1.00 45.05 380 LEU B CA 1
ATOM 6957 C C . LEU B 1 391 ? 27.348 40.063 46.920 1.00 44.07 380 LEU B C 1
ATOM 6958 O O . LEU B 1 391 ? 27.331 39.919 45.695 1.00 41.83 380 LEU B O 1
ATOM 6963 N N . LYS B 1 392 ? 27.979 39.195 47.702 1.00 43.24 381 LYS B N 1
ATOM 6964 C CA . LYS B 1 392 ? 28.786 38.140 47.101 1.00 47.94 381 LYS B CA 1
ATOM 6965 C C . LYS B 1 392 ? 27.910 36.998 46.582 1.00 47.28 381 LYS B C 1
ATOM 6966 O O . LYS B 1 392 ? 28.377 36.284 45.700 1.00 47.79 381 LYS B O 1
ATOM 6972 N N . THR B 1 393 ? 26.672 36.876 47.104 1.00 43.40 382 THR B N 1
ATOM 6973 C CA . THR B 1 393 ? 25.770 35.808 46.778 1.00 40.12 382 THR B CA 1
ATOM 6974 C C . THR B 1 393 ? 25.420 35.801 45.288 1.00 41.33 382 THR B C 1
ATOM 6975 O O . THR B 1 393 ? 25.082 36.845 44.728 1.00 41.89 382 THR B O 1
ATOM 6979 N N . THR B 1 394 ? 25.402 34.586 44.689 1.00 39.57 383 THR B N 1
ATOM 6980 C CA . THR B 1 394 ? 25.179 34.356 43.271 1.00 40.27 383 THR B CA 1
ATOM 6981 C C . THR B 1 394 ? 24.052 33.379 43.140 1.00 39.31 383 THR B C 1
ATOM 6982 O O . THR B 1 394 ? 23.603 32.766 44.119 1.00 34.95 383 THR B O 1
ATOM 6986 N N . ARG B 1 395 ? 23.547 33.256 41.934 1.00 42.43 384 ARG B N 1
ATOM 6987 C CA . ARG B 1 395 ? 22.511 32.249 41.831 1.00 43.75 384 ARG B CA 1
ATOM 6988 C C . ARG B 1 395 ? 23.007 30.835 42.134 1.00 41.55 384 ARG B C 1
ATOM 6989 O O . ARG B 1 395 ? 22.180 30.027 42.546 1.00 40.96 384 ARG B O 1
ATOM 6997 N N . ALA B 1 396 ? 24.282 30.527 41.929 1.00 41.06 385 ALA B N 1
ATOM 6998 C CA . ALA B 1 396 ? 24.768 29.170 42.244 1.00 42.04 385 ALA B CA 1
ATOM 6999 C C . ALA B 1 396 ? 24.537 28.852 43.739 1.00 38.70 385 ALA B C 1
ATOM 7000 O O . ALA B 1 396 ? 24.087 27.774 44.098 1.00 37.94 385 ALA B O 1
ATOM 7002 N N . HIS B 1 397 ? 24.839 29.830 44.620 1.00 39.70 386 HIS B N 1
ATOM 7003 C CA . HIS B 1 397 ? 24.669 29.725 46.055 1.00 38.40 386 HIS B CA 1
ATOM 7004 C C . HIS B 1 397 ? 23.190 29.544 46.423 1.00 40.26 386 HIS B C 1
ATOM 7005 O O . HIS B 1 397 ? 22.840 28.710 47.296 1.00 41.95 386 HIS B O 1
ATOM 7012 N N . VAL B 1 398 ? 22.287 30.257 45.734 1.00 38.71 387 VAL B N 1
ATOM 7013 C CA . VAL B 1 398 ? 20.861 30.113 46.023 1.00 37.11 387 VAL B CA 1
ATOM 7014 C C . VAL B 1 398 ? 20.305 28.743 45.552 1.00 39.63 387 VAL B C 1
ATOM 7015 O O . VAL B 1 398 ? 19.399 28.121 46.170 1.00 31.20 387 VAL B O 1
ATOM 7019 N N . LEU B 1 399 ? 20.755 28.281 44.384 1.00 41.08 388 LEU B N 1
ATOM 7020 C CA . LEU B 1 399 ? 20.317 26.980 43.865 1.00 39.53 388 LEU B CA 1
ATOM 7021 C C . LEU B 1 399 ? 20.843 25.870 44.779 1.00 35.70 388 LEU B C 1
ATOM 7022 O O . LEU B 1 399 ? 20.098 24.977 45.133 1.00 38.20 388 LEU B O 1
ATOM 7027 N N . ARG B 1 400 ? 22.085 25.966 45.221 1.00 37.33 389 ARG B N 1
ATOM 7028 C CA . ARG B 1 400 ? 22.600 25.014 46.183 1.00 41.10 389 ARG B CA 1
ATOM 7029 C C . ARG B 1 400 ? 21.725 24.990 47.449 1.00 42.82 389 ARG B C 1
ATOM 7030 O O . ARG B 1 400 ? 21.326 23.908 47.918 1.00 41.04 389 ARG B O 1
ATOM 7038 N N . ALA B 1 401 ? 21.342 26.195 47.920 1.00 42.22 390 ALA B N 1
ATOM 7039 C CA . ALA B 1 401 ? 20.521 26.340 49.104 1.00 36.62 390 ALA B CA 1
ATOM 7040 C C . ALA B 1 401 ? 19.128 25.696 48.946 1.00 34.11 390 ALA B C 1
ATOM 7041 O O . ALA B 1 401 ? 18.599 25.158 49.931 1.00 31.09 390 ALA B O 1
ATOM 7043 N N . ALA B 1 402 ? 18.519 25.772 47.751 1.00 32.53 391 ALA B N 1
ATOM 7044 C CA . ALA B 1 402 ? 17.218 25.156 47.485 1.00 31.90 391 ALA B CA 1
ATOM 7045 C C . ALA B 1 402 ? 17.279 23.615 47.550 1.00 34.23 391 ALA B C 1
ATOM 7046 O O . ALA B 1 402 ? 16.365 22.956 48.048 1.00 29.47 391 ALA B O 1
ATOM 7048 N N . LEU B 1 403 ? 18.396 23.029 47.067 1.00 38.17 392 LEU B N 1
ATOM 7049 C CA . LEU B 1 403 ? 18.633 21.576 47.138 1.00 37.19 392 LEU B CA 1
ATOM 7050 C C . LEU B 1 403 ? 18.828 21.134 48.583 1.00 34.68 392 LEU B C 1
ATOM 7051 O O . LEU B 1 403 ? 18.200 20.191 49.064 1.00 33.45 392 LEU B O 1
ATOM 7056 N N . LEU B 1 404 ? 19.675 21.864 49.278 1.00 33.32 393 LEU B N 1
ATOM 7057 C CA . LEU B 1 404 ? 19.946 21.600 50.674 1.00 35.09 393 LEU B CA 1
ATOM 7058 C C . LEU B 1 404 ? 18.659 21.560 51.499 1.00 34.33 393 LEU B C 1
ATOM 7059 O O . LEU B 1 404 ? 18.541 20.693 52.366 1.00 36.13 393 LEU B O 1
ATOM 7064 N N . ALA B 1 405 ? 17.719 22.483 51.214 1.00 32.86 394 ALA B N 1
ATOM 7065 C CA . ALA B 1 405 ? 16.469 22.590 51.943 1.00 36.52 394 ALA B CA 1
ATOM 7066 C C . ALA B 1 405 ? 15.646 21.303 51.811 1.00 36.32 394 ALA B C 1
ATOM 7067 O O . ALA B 1 405 ? 14.936 20.962 52.749 1.00 37.37 394 ALA B O 1
ATOM 7069 N N . ILE B 1 406 ? 15.636 20.698 50.624 1.00 35.43 395 ILE B N 1
ATOM 7070 C CA . ILE B 1 406 ? 15.007 19.396 50.424 1.00 32.99 395 ILE B CA 1
ATOM 7071 C C . ILE B 1 406 ? 15.597 18.343 51.347 1.00 33.42 395 ILE B C 1
ATOM 7072 O O . ILE B 1 406 ? 14.863 17.636 52.030 1.00 31.03 395 ILE B O 1
ATOM 7077 N N . ALA B 1 407 ? 16.921 18.261 51.404 1.00 33.98 396 ALA B N 1
ATOM 7078 C CA . ALA B 1 407 ? 17.572 17.289 52.244 1.00 34.31 396 ALA B CA 1
ATOM 7079 C C . ALA B 1 407 ? 17.321 17.511 53.738 1.00 36.83 396 ALA B C 1
ATOM 7080 O O . ALA B 1 407 ? 17.225 16.555 54.545 1.00 34.00 396 ALA B O 1
ATOM 7082 N N . LEU B 1 408 ? 17.225 18.788 54.116 1.00 33.53 397 LEU B N 1
ATOM 7083 C CA . LEU B 1 408 ? 17.078 19.137 55.505 1.00 32.18 397 LEU B CA 1
ATOM 7084 C C . LEU B 1 408 ? 15.644 18.842 55.924 1.00 32.11 397 LEU B C 1
ATOM 7085 O O . LEU B 1 408 ? 15.407 18.482 57.073 1.00 36.16 397 LEU B O 1
ATOM 7090 N N . GLN B 1 409 ? 14.670 19.038 55.047 1.00 30.67 398 GLN B N 1
ATOM 7091 C CA . GLN B 1 409 ? 13.290 18.699 55.401 1.00 32.29 398 GLN B CA 1
ATOM 7092 C C . GLN B 1 409 ? 13.154 17.195 55.591 1.00 33.98 398 GLN B C 1
ATOM 7093 O O . GLN B 1 409 ? 12.422 16.776 56.499 1.00 40.77 398 GLN B O 1
ATOM 7099 N N . VAL B 1 410 ? 13.902 16.405 54.782 1.00 32.01 399 VAL B N 1
ATOM 7100 C CA . VAL B 1 410 ? 13.909 14.958 54.939 1.00 32.16 399 VAL B CA 1
ATOM 7101 C C . VAL B 1 410 ? 14.549 14.617 56.282 1.00 32.72 399 VAL B C 1
ATOM 7102 O O . VAL B 1 410 ? 14.041 13.737 56.972 1.00 35.20 399 VAL B O 1
ATOM 7106 N N . VAL B 1 411 ? 15.674 15.246 56.647 1.00 35.67 400 VAL B N 1
ATOM 7107 C CA . VAL B 1 411 ? 16.269 15.051 57.962 1.00 38.14 400 VAL B CA 1
ATOM 7108 C C . VAL B 1 411 ? 15.231 15.334 59.070 1.00 41.52 400 VAL B C 1
ATOM 7109 O O . VAL B 1 411 ? 15.082 14.554 60.029 1.00 48.97 400 VAL B O 1
ATOM 7113 N N . ASP B 1 412 ? 14.485 16.445 58.979 1.00 35.46 401 ASP B N 1
ATOM 7114 C CA . ASP B 1 412 ? 13.526 16.710 60.031 1.00 36.43 401 ASP B CA 1
ATOM 7115 C C . ASP B 1 412 ? 12.489 15.582 60.138 1.00 35.71 401 ASP B C 1
ATOM 7116 O O . ASP B 1 412 ? 12.160 15.192 61.250 1.00 37.82 401 ASP B O 1
ATOM 7121 N N . VAL B 1 413 ? 11.916 15.120 59.010 1.00 32.87 402 VAL B N 1
ATOM 7122 C CA . VAL B 1 413 ? 10.852 14.104 59.028 1.00 34.81 402 VAL B CA 1
ATOM 7123 C C . VAL B 1 413 ? 11.379 12.792 59.627 1.00 34.22 402 VAL B C 1
ATOM 7124 O O . VAL B 1 413 ? 10.785 12.221 60.567 1.00 33.04 402 VAL B O 1
ATOM 7128 N N . LEU B 1 414 ? 12.581 12.399 59.183 1.00 36.21 403 LEU B N 1
ATOM 7129 C CA . LEU B 1 414 ? 13.143 11.133 59.620 1.00 36.04 403 LEU B CA 1
ATOM 7130 C C . LEU B 1 414 ? 13.478 11.143 61.103 1.00 40.51 403 LEU B C 1
ATOM 7131 O O . LEU B 1 414 ? 13.311 10.126 61.745 1.00 35.50 403 LEU B O 1
ATOM 7136 N N . GLU B 1 415 ? 14.063 12.230 61.634 1.00 38.04 404 GLU B N 1
ATOM 7137 C CA . GLU B 1 415 ? 14.466 12.255 63.030 1.00 38.60 404 GLU B CA 1
ATOM 7138 C C . GLU B 1 415 ? 13.235 12.260 63.925 1.00 36.67 404 GLU B C 1
ATOM 7139 O O . GLU B 1 415 ? 13.231 11.679 64.979 1.00 40.00 404 GLU B O 1
ATOM 7145 N N . ALA B 1 416 ? 12.160 12.901 63.493 1.00 36.75 405 ALA B N 1
ATOM 7146 C CA . ALA B 1 416 ? 10.896 12.842 64.206 1.00 39.32 405 ALA B CA 1
ATOM 7147 C C . ALA B 1 416 ? 10.361 11.413 64.248 1.00 39.17 405 ALA B C 1
ATOM 7148 O O . ALA B 1 416 ? 9.945 10.952 65.290 1.00 39.11 405 ALA B O 1
ATOM 7150 N N . MET B 1 417 ? 10.377 10.721 63.098 1.00 43.27 406 MET B N 1
ATOM 7151 C CA . MET B 1 417 ? 9.914 9.331 63.012 1.00 37.11 406 MET B CA 1
ATOM 7152 C C . MET B 1 417 ? 10.709 8.424 63.956 1.00 36.13 406 MET B C 1
ATOM 7153 O O . MET B 1 417 ? 10.100 7.594 64.622 1.00 36.83 406 MET B O 1
ATOM 7158 N N . GLU B 1 418 ? 12.049 8.540 63.956 1.00 36.09 407 GLU B N 1
ATOM 7159 C CA . GLU B 1 418 ? 12.927 7.812 64.873 1.00 41.55 407 GLU B CA 1
ATOM 7160 C C . GLU B 1 418 ? 12.510 8.019 66.334 1.00 42.60 407 GLU B C 1
ATOM 7161 O O . GLU B 1 418 ? 12.572 7.075 67.103 1.00 38.21 407 GLU B O 1
ATOM 7167 N N . LYS B 1 419 ? 12.181 9.264 66.735 1.00 43.08 408 LYS B N 1
ATOM 7168 C CA . LYS B 1 419 ? 11.769 9.452 68.116 1.00 42.05 408 LYS B CA 1
ATOM 7169 C C . LYS B 1 419 ? 10.396 8.843 68.346 1.00 36.44 408 LYS B C 1
ATOM 7170 O O . LYS B 1 419 ? 10.204 8.153 69.320 1.00 35.82 408 LYS B O 1
ATOM 7176 N N . ASP B 1 420 ? 9.444 9.062 67.430 1.00 35.69 409 ASP B N 1
ATOM 7177 C CA . ASP B 1 420 ? 8.102 8.483 67.542 1.00 40.60 409 ASP B CA 1
ATOM 7178 C C . ASP B 1 420 ? 8.125 6.929 67.577 1.00 48.18 409 ASP B C 1
ATOM 7179 O O . ASP B 1 420 ? 7.352 6.291 68.306 1.00 53.46 409 ASP B O 1
ATOM 7184 N N . ALA B 1 421 ? 8.983 6.272 66.773 1.00 48.39 410 ALA B N 1
ATOM 7185 C CA . ALA B 1 421 ? 9.018 4.808 66.694 1.00 45.93 410 ALA B CA 1
ATOM 7186 C C . ALA B 1 421 ? 10.018 4.236 67.693 1.00 47.73 410 ALA B C 1
ATOM 7187 O O . ALA B 1 421 ? 10.038 3.033 67.940 1.00 48.08 410 ALA B O 1
ATOM 7189 N N . GLU B 1 422 ? 10.910 5.073 68.209 1.00 52.42 411 GLU B N 1
ATOM 7190 C CA . GLU B 1 422 ? 11.997 4.602 69.073 1.00 54.05 411 GLU B CA 1
ATOM 7191 C C . GLU B 1 422 ? 12.930 3.640 68.306 1.00 47.90 411 GLU B C 1
ATOM 7192 O O . GLU B 1 422 ? 13.288 2.601 68.798 1.00 46.78 411 GLU B O 1
ATOM 7198 N N . VAL B 1 423 ? 13.425 4.056 67.145 1.00 46.79 412 VAL B N 1
ATOM 7199 C CA . VAL B 1 423 ? 14.358 3.301 66.338 1.00 48.12 412 VAL B CA 1
ATOM 7200 C C . VAL B 1 423 ? 15.411 4.238 65.731 1.00 53.19 412 VAL B C 1
ATOM 7201 O O . VAL B 1 423 ? 15.183 5.459 65.650 1.00 48.84 412 VAL B O 1
ATOM 7205 N N . LYS B 1 424 ? 16.566 3.658 65.370 1.00 50.14 413 LYS B N 1
ATOM 7206 C CA . LYS B 1 424 ? 17.576 4.302 64.536 1.00 54.57 413 LYS B CA 1
ATOM 7207 C C . LYS B 1 424 ? 17.485 3.726 63.131 1.00 49.61 413 LYS B C 1
ATOM 7208 O O . LYS B 1 424 ? 17.777 2.560 63.016 1.00 56.10 413 LYS B O 1
ATOM 7214 N N . VAL B 1 425 ? 17.230 4.540 62.080 1.00 39.65 414 VAL B N 1
ATOM 7215 C CA . VAL B 1 425 ? 17.216 4.100 60.702 1.00 38.64 414 VAL B CA 1
ATOM 7216 C C . VAL B 1 425 ? 18.647 3.753 60.263 1.00 42.97 414 VAL B C 1
ATOM 7217 O O . VAL B 1 425 ? 19.575 4.563 60.431 1.00 44.20 414 VAL B O 1
ATOM 7221 N N . GLN B 1 426 ? 18.839 2.529 59.731 1.00 43.98 415 GLN B N 1
ATOM 7222 C CA . GLN B 1 426 ? 20.180 2.060 59.366 1.00 47.30 415 GLN B CA 1
ATOM 7223 C C . GLN B 1 426 ? 20.611 2.622 57.996 1.00 43.87 415 GLN B C 1
ATOM 7224 O O . GLN B 1 426 ? 21.787 2.986 57.799 1.00 46.16 415 GLN B O 1
ATOM 7230 N N . PHE B 1 427 ? 19.630 2.777 57.091 1.00 42.76 416 PHE B N 1
ATOM 7231 C CA . PHE B 1 427 ? 19.828 3.193 55.719 1.00 40.18 416 PHE B CA 1
ATOM 7232 C C . PHE B 1 427 ? 18.476 3.606 55.198 1.00 37.44 416 PHE B C 1
ATOM 7233 O O . PHE B 1 427 ? 17.428 3.204 55.735 1.00 40.82 416 PHE B O 1
ATOM 7241 N N . LEU B 1 428 ? 18.505 4.454 54.169 1.00 34.01 417 LEU B N 1
ATOM 7242 C CA . LEU B 1 428 ? 17.270 4.951 53.620 1.00 33.70 417 LEU B CA 1
ATOM 7243 C C . LEU B 1 428 ? 17.163 4.546 52.165 1.00 34.47 417 LEU B C 1
ATOM 7244 O O . LEU B 1 428 ? 18.072 4.814 51.414 1.00 33.05 417 LEU B O 1
ATOM 7249 N N . ARG B 1 429 ? 16.033 3.959 51.804 1.00 34.37 418 ARG B N 1
ATOM 7250 C CA . ARG B 1 429 ? 15.770 3.687 50.415 1.00 37.48 418 ARG B CA 1
ATOM 7251 C C . ARG B 1 429 ? 15.217 4.941 49.796 1.00 37.10 418 ARG B C 1
ATOM 7252 O O . ARG B 1 429 ? 14.351 5.554 50.361 1.00 34.29 418 ARG B O 1
ATOM 7260 N N . VAL B 1 430 ? 15.651 5.239 48.588 1.00 39.41 419 VAL B N 1
ATOM 7261 C CA . VAL B 1 430 ? 15.242 6.465 47.937 1.00 38.56 419 VAL B CA 1
ATOM 7262 C C . VAL B 1 430 ? 14.860 6.117 46.513 1.00 33.64 419 VAL B C 1
ATOM 7263 O O . VAL B 1 430 ? 15.643 5.455 45.830 1.00 35.34 419 VAL B O 1
ATOM 7267 N N . ASP B 1 431 ? 13.677 6.568 46.126 1.00 34.39 420 ASP B N 1
ATOM 7268 C CA . ASP B 1 431 ? 13.189 6.437 44.756 1.00 36.50 420 ASP B CA 1
ATOM 7269 C C . ASP B 1 431 ? 12.592 7.789 44.296 1.00 36.48 420 ASP B C 1
ATOM 7270 O O . ASP B 1 431 ? 12.671 8.816 44.993 1.00 36.84 420 ASP B O 1
ATOM 7275 N N . GLY B 1 432 ? 12.031 7.789 43.107 1.00 29.12 421 GLY B N 1
ATOM 7276 C CA . GLY B 1 432 ? 11.468 8.951 42.456 1.00 32.88 421 GLY B CA 1
ATOM 7277 C C . GLY B 1 432 ? 12.448 9.621 41.516 1.00 28.38 421 GLY B C 1
ATOM 7278 O O . GLY B 1 432 ? 13.643 9.457 41.688 1.00 29.55 421 GLY B O 1
ATOM 7279 N N . GLY B 1 433 ? 11.948 10.395 40.560 1.00 30.12 422 GLY B N 1
ATOM 7280 C CA . GLY B 1 433 ? 12.779 10.947 39.486 1.00 34.10 422 GLY B CA 1
ATOM 7281 C C . GLY B 1 433 ? 13.819 11.993 39.911 1.00 34.90 422 GLY B C 1
ATOM 7282 O O . GLY B 1 433 ? 14.883 12.081 39.274 1.00 37.69 422 GLY B O 1
ATOM 7283 N N . LEU B 1 434 ? 13.647 12.560 41.107 1.00 31.61 423 LEU B N 1
ATOM 7284 C CA . LEU B 1 434 ? 14.618 13.517 41.629 1.00 35.98 423 LEU B CA 1
ATOM 7285 C C . LEU B 1 434 ? 15.803 12.797 42.310 1.00 36.43 423 LEU B C 1
ATOM 7286 O O . LEU B 1 434 ? 16.863 13.411 42.606 1.00 30.67 423 LEU B O 1
ATOM 7291 N N . THR B 1 435 ? 15.744 11.440 42.402 1.00 36.54 424 THR B N 1
ATOM 7292 C CA . THR B 1 435 ? 16.948 10.695 42.822 1.00 36.75 424 THR B CA 1
ATOM 7293 C C . THR B 1 435 ? 17.976 10.662 41.701 1.00 34.40 424 THR B C 1
ATOM 7294 O O . THR B 1 435 ? 19.102 10.256 41.916 1.00 34.90 424 THR B O 1
ATOM 7298 N N . LYS B 1 436 ? 17.617 11.142 40.511 1.00 35.55 425 LYS B N 1
ATOM 7299 C CA . LYS B 1 436 ? 18.643 11.312 39.470 1.00 40.07 425 LYS B CA 1
ATOM 7300 C C . LYS B 1 436 ? 19.599 12.478 39.782 1.00 39.30 425 LYS B C 1
ATOM 7301 O O . LYS B 1 436 ? 20.685 12.495 39.265 1.00 41.24 425 LYS B O 1
ATOM 7307 N N . ASN B 1 437 ? 19.216 13.432 40.645 1.00 40.08 426 ASN B N 1
ATOM 7308 C CA . ASN B 1 437 ? 20.101 14.470 41.142 1.00 37.64 426 ASN B CA 1
ATOM 7309 C C . ASN B 1 437 ? 21.120 13.883 42.121 1.00 38.54 426 ASN B C 1
ATOM 7310 O O . ASN B 1 437 ? 20.849 13.710 43.309 1.00 48.73 426 ASN B O 1
ATOM 7315 N N . HIS B 1 438 ? 22.329 13.678 41.600 1.00 42.47 427 HIS B N 1
ATOM 7316 C CA . HIS B 1 438 ? 23.402 13.010 42.312 1.00 45.68 427 HIS B CA 1
ATOM 7317 C C . HIS B 1 438 ? 23.862 13.931 43.447 1.00 44.81 427 HIS B C 1
ATOM 7318 O O . HIS B 1 438 ? 24.129 13.484 44.569 1.00 41.57 427 HIS B O 1
ATOM 7325 N N . LEU B 1 439 ? 23.887 15.243 43.190 1.00 43.30 428 LEU B N 1
ATOM 7326 C CA . LEU B 1 439 ? 24.273 16.220 44.217 1.00 41.61 428 LEU B CA 1
ATOM 7327 C C . LEU B 1 439 ? 23.327 16.207 45.418 1.00 35.35 428 LEU B C 1
ATOM 7328 O O . LEU B 1 439 ? 23.752 16.159 46.595 1.00 32.18 428 LEU B O 1
ATOM 7333 N N . LEU B 1 440 ? 22.037 16.171 45.126 1.00 35.73 429 LEU B N 1
ATOM 7334 C CA . LEU B 1 440 ? 21.069 16.159 46.209 1.00 35.16 429 LEU B CA 1
ATOM 7335 C C . LEU B 1 440 ? 21.203 14.866 47.027 1.00 35.26 429 LEU B C 1
ATOM 7336 O O . LEU B 1 440 ? 21.050 14.876 48.221 1.00 31.86 429 LEU B O 1
ATOM 7341 N N . MET B 1 441 ? 21.466 13.721 46.374 1.00 41.70 430 MET B N 1
ATOM 7342 C CA . MET B 1 441 ? 21.585 12.450 47.075 1.00 37.58 430 MET B CA 1
ATOM 7343 C C . MET B 1 441 ? 22.793 12.504 47.990 1.00 37.35 430 MET B C 1
ATOM 7344 O O . MET B 1 441 ? 22.674 12.083 49.132 1.00 32.26 430 MET B O 1
ATOM 7349 N N . LYS B 1 442 ? 23.911 13.100 47.553 1.00 40.25 431 LYS B N 1
ATOM 7350 C CA . LYS B 1 442 ? 25.072 13.178 48.451 1.00 47.24 431 LYS B CA 1
ATOM 7351 C C . LYS B 1 442 ? 24.800 14.120 49.640 1.00 44.89 431 LYS B C 1
ATOM 7352 O O . LYS B 1 442 ? 25.212 13.897 50.766 1.00 38.51 431 LYS B O 1
ATOM 7358 N N . MET B 1 443 ? 24.108 15.236 49.359 1.00 47.90 432 MET B N 1
ATOM 7359 C CA . MET B 1 443 ? 23.716 16.154 50.394 1.00 42.55 432 MET B CA 1
ATOM 7360 C C . MET B 1 443 ? 22.896 15.371 51.425 1.00 40.88 432 MET B C 1
ATOM 7361 O O . MET B 1 443 ? 23.076 15.549 52.637 1.00 35.70 432 MET B O 1
ATOM 7366 N N . GLN B 1 444 ? 21.954 14.549 50.916 1.00 36.01 433 GLN B N 1
ATOM 7367 C CA . GLN B 1 444 ? 21.018 13.847 51.759 1.00 34.68 433 GLN B CA 1
ATOM 7368 C C . GLN B 1 444 ? 21.751 12.897 52.687 1.00 39.63 433 GLN B C 1
ATOM 7369 O O . GLN B 1 444 ? 21.560 12.900 53.921 1.00 38.51 433 GLN B O 1
ATOM 7375 N N . SER B 1 445 ? 22.680 12.147 52.077 1.00 38.32 434 SER B N 1
ATOM 7376 C CA . SER B 1 445 ? 23.482 11.191 52.775 1.00 36.31 434 SER B CA 1
ATOM 7377 C C . SER B 1 445 ? 24.354 11.859 53.834 1.00 36.41 434 SER B C 1
ATOM 7378 O O . SER B 1 445 ? 24.444 11.394 54.970 1.00 37.80 434 SER B O 1
ATOM 7381 N N . ASP B 1 446 ? 25.126 12.858 53.423 1.00 36.35 435 ASP B N 1
ATOM 7382 C CA . ASP B 1 446 ? 25.993 13.551 54.348 1.00 41.93 435 ASP B CA 1
ATOM 7383 C C . ASP B 1 446 ? 25.220 14.063 55.581 1.00 41.31 435 ASP B C 1
ATOM 7384 O O . ASP B 1 446 ? 25.688 13.898 56.696 1.00 41.08 435 ASP B O 1
ATOM 7389 N N . LEU B 1 447 ? 24.052 14.671 55.368 1.00 40.07 436 LEU B N 1
ATOM 7390 C CA . LEU B 1 447 ? 23.270 15.260 56.451 1.00 41.42 436 LEU B CA 1
ATOM 7391 C C . LEU B 1 447 ? 22.648 14.190 57.353 1.00 43.11 436 LEU B C 1
ATOM 7392 O O . LEU B 1 447 ? 22.515 14.402 58.549 1.00 42.09 436 LEU B O 1
ATOM 7397 N N . LEU B 1 448 ? 22.163 13.064 56.790 1.00 37.68 437 LEU B N 1
ATOM 7398 C CA . LEU B 1 448 ? 21.631 11.974 57.598 1.00 36.19 437 LEU B CA 1
ATOM 7399 C C . LEU B 1 448 ? 22.756 11.204 58.286 1.00 36.90 437 LEU B C 1
ATOM 7400 O O . LEU B 1 448 ? 22.544 10.612 59.318 1.00 39.11 437 LEU B O 1
ATOM 7405 N N . GLY B 1 449 ? 23.968 11.168 57.736 1.00 41.07 438 GLY B N 1
ATOM 7406 C CA . GLY B 1 449 ? 24.999 10.295 58.267 1.00 41.08 438 GLY B CA 1
ATOM 7407 C C . GLY B 1 449 ? 24.746 8.790 58.031 1.00 45.93 438 GLY B C 1
ATOM 7408 O O . GLY B 1 449 ? 25.358 7.975 58.725 1.00 48.08 438 GLY B O 1
ATOM 7409 N N . ILE B 1 450 ? 23.880 8.391 57.062 1.00 43.74 439 ILE B N 1
ATOM 7410 C CA . ILE B 1 450 ? 23.616 6.982 56.771 1.00 43.11 439 ILE B CA 1
ATOM 7411 C C . ILE B 1 450 ? 23.648 6.829 55.248 1.00 44.91 439 ILE B C 1
ATOM 7412 O O . ILE B 1 450 ? 23.481 7.833 54.527 1.00 42.68 439 ILE B O 1
ATOM 7417 N N . ASN B 1 451 ? 23.802 5.559 54.787 1.00 45.94 440 ASN B N 1
ATOM 7418 C CA . ASN B 1 451 ? 23.803 5.266 53.362 1.00 42.73 440 ASN B CA 1
ATOM 7419 C C . ASN B 1 451 ? 22.399 5.380 52.801 1.00 38.44 440 ASN B C 1
ATOM 7420 O O . ASN B 1 451 ? 21.432 5.040 53.454 1.00 39.04 440 ASN B O 1
ATOM 7425 N N . LEU B 1 452 ? 22.283 5.808 51.561 1.00 40.08 441 LEU B N 1
ATOM 7426 C CA . LEU B 1 452 ? 21.037 5.692 50.807 1.00 40.07 441 LEU B CA 1
ATOM 7427 C C . LEU B 1 452 ? 21.180 4.557 49.779 1.00 42.46 441 LEU B C 1
ATOM 7428 O O . LEU B 1 452 ? 22.291 4.317 49.295 1.00 41.44 441 LEU B O 1
ATOM 7433 N N . HIS B 1 453 ? 20.063 3.853 49.507 1.00 42.06 442 HIS B N 1
ATOM 7434 C CA . HIS B 1 453 ? 20.013 2.750 48.548 1.00 41.84 442 HIS B CA 1
ATOM 7435 C C . HIS B 1 453 ? 18.996 3.133 47.471 1.00 38.50 442 HIS B C 1
ATOM 7436 O O . HIS B 1 453 ? 17.814 3.315 47.753 1.00 33.82 442 HIS B O 1
ATOM 7443 N N . ARG B 1 454 ? 19.464 3.347 46.245 1.00 39.46 443 ARG B N 1
ATOM 7444 C CA . ARG B 1 454 ? 18.615 3.796 45.165 1.00 37.91 443 ARG B CA 1
ATOM 7445 C C . ARG B 1 454 ? 18.483 2.646 44.151 1.00 40.62 443 ARG B C 1
ATOM 7446 O O . ARG B 1 454 ? 19.468 2.226 43.513 1.00 38.95 443 ARG B O 1
ATOM 7454 N N . PRO B 1 455 ? 17.260 2.124 43.917 1.00 39.21 444 PRO B N 1
ATOM 7455 C CA . PRO B 1 455 ? 17.097 1.049 42.952 1.00 39.17 444 PRO B CA 1
ATOM 7456 C C . PRO B 1 455 ? 17.230 1.550 41.506 1.00 41.20 444 PRO B C 1
ATOM 7457 O O . PRO B 1 455 ? 16.673 2.595 41.186 1.00 30.43 444 PRO B O 1
ATOM 7461 N N . THR B 1 456 ? 17.861 0.736 40.620 1.00 47.42 445 THR B N 1
ATOM 7462 C CA . THR B 1 456 ? 17.940 1.053 39.184 1.00 48.71 445 THR B CA 1
ATOM 7463 C C . THR B 1 456 ? 16.569 0.803 38.510 1.00 39.47 445 THR B C 1
ATOM 7464 O O . THR B 1 456 ? 16.087 1.645 37.733 1.00 38.02 445 THR B O 1
ATOM 7468 N N . MET B 1 457 ? 15.864 -0.259 38.904 1.00 34.53 446 MET B N 1
ATOM 7469 C CA . MET B 1 457 ? 14.462 -0.457 38.526 1.00 35.33 446 MET B CA 1
ATOM 7470 C C . MET B 1 457 ? 13.589 0.339 39.541 1.00 36.89 446 MET B C 1
ATOM 7471 O O . MET B 1 457 ? 13.393 -0.041 40.703 1.00 36.78 446 MET B O 1
ATOM 7476 N N . ALA B 1 458 ? 13.131 1.492 39.048 1.00 42.49 447 ALA B N 1
ATOM 7477 C CA . ALA B 1 458 ? 12.646 2.631 39.812 1.00 46.55 447 ALA B CA 1
ATOM 7478 C C . ALA B 1 458 ? 11.157 2.473 40.086 1.00 42.93 447 ALA B C 1
ATOM 7479 O O . ALA B 1 458 ? 10.564 3.302 40.797 1.00 32.84 447 ALA B O 1
ATOM 7481 N N . GLU B 1 459 ? 10.504 1.458 39.445 1.00 39.08 448 GLU B N 1
ATOM 7482 C CA . GLU B 1 459 ? 9.054 1.319 39.523 1.00 35.01 448 GLU B CA 1
ATOM 7483 C C . GLU B 1 459 ? 8.644 0.484 40.730 1.00 30.84 448 GLU B C 1
ATOM 7484 O O . GLU B 1 459 ? 8.014 -0.552 40.604 1.00 36.56 448 GLU B O 1
ATOM 7490 N N . THR B 1 460 ? 8.876 1.031 41.898 1.00 28.35 449 THR B N 1
ATOM 7491 C CA . THR B 1 460 ? 8.771 0.337 43.147 1.00 29.46 449 THR B CA 1
ATOM 7492 C C . THR B 1 460 ? 7.338 0.275 43.591 1.00 27.20 449 THR B C 1
ATOM 7493 O O . THR B 1 460 ? 6.960 -0.696 44.292 1.00 31.57 449 THR B O 1
ATOM 7497 N N . THR B 1 461 ? 6.505 1.229 43.210 1.00 28.46 450 THR B N 1
ATOM 7498 C CA . THR B 1 461 ? 5.061 1.086 43.509 1.00 28.80 450 THR B CA 1
ATOM 7499 C C . THR B 1 461 ? 4.437 -0.144 42.800 1.00 31.57 450 THR B C 1
ATOM 7500 O O . THR B 1 461 ? 3.732 -0.971 43.445 1.00 28.06 450 THR B O 1
ATOM 7504 N N . ALA B 1 462 ? 4.745 -0.283 41.484 1.00 30.72 451 ALA B N 1
ATOM 7505 C CA . ALA B 1 462 ? 4.291 -1.407 40.700 1.00 30.75 451 ALA B CA 1
ATOM 7506 C C . ALA B 1 462 ? 4.826 -2.687 41.302 1.00 33.05 451 ALA B C 1
ATOM 7507 O O . ALA B 1 462 ? 4.048 -3.664 41.440 1.00 30.02 451 ALA B O 1
ATOM 7509 N N . LEU B 1 463 ? 6.133 -2.717 41.643 1.00 30.49 452 LEU B N 1
ATOM 7510 C CA . LEU B 1 463 ? 6.708 -3.932 42.207 1.00 30.12 452 LEU B CA 1
ATOM 7511 C C . LEU B 1 463 ? 5.999 -4.298 43.505 1.00 32.27 452 LEU B C 1
ATOM 7512 O O . LEU B 1 463 ? 5.651 -5.449 43.669 1.00 37.11 452 LEU B O 1
ATOM 7517 N N . GLY B 1 464 ? 5.660 -3.335 44.352 1.00 27.74 453 GLY B N 1
ATOM 7518 C CA . GLY B 1 464 ? 4.834 -3.545 45.502 1.00 29.47 453 GLY B CA 1
ATOM 7519 C C . GLY B 1 464 ? 3.449 -4.187 45.197 1.00 31.53 453 GLY B C 1
ATOM 7520 O O . GLY B 1 464 ? 3.046 -5.142 45.903 1.00 32.81 453 GLY B O 1
ATOM 7521 N N . ALA B 1 465 ? 2.691 -3.638 44.233 1.00 28.43 454 ALA B N 1
ATOM 7522 C CA . ALA B 1 465 ? 1.428 -4.239 43.844 1.00 30.72 454 ALA B CA 1
ATOM 7523 C C . ALA B 1 465 ? 1.620 -5.708 43.374 1.00 29.39 454 ALA B C 1
ATOM 7524 O O . ALA B 1 465 ? 0.795 -6.589 43.701 1.00 27.31 454 ALA B O 1
ATOM 7526 N N . ALA B 1 466 ? 2.719 -5.969 42.667 1.00 30.29 455 ALA B N 1
ATOM 7527 C CA . ALA B 1 466 ? 3.043 -7.283 42.142 1.00 31.35 455 ALA B CA 1
ATOM 7528 C C . ALA B 1 466 ? 3.356 -8.286 43.256 1.00 34.37 455 ALA B C 1
ATOM 7529 O O . ALA B 1 466 ? 2.821 -9.446 43.257 1.00 30.63 455 ALA B O 1
ATOM 7531 N N . LEU B 1 467 ? 4.101 -7.802 44.250 1.00 32.21 456 LEU B N 1
ATOM 7532 C CA . LEU B 1 467 ? 4.319 -8.607 45.439 1.00 34.68 456 LEU B CA 1
ATOM 7533 C C . LEU B 1 467 ? 2.991 -9.015 46.084 1.00 32.76 456 LEU B C 1
ATOM 7534 O O . LEU B 1 467 ? 2.826 -10.165 46.499 1.00 29.18 456 LEU B O 1
ATOM 7539 N N . CYS B 1 468 ? 2.079 -8.062 46.241 1.00 30.44 457 CYS B N 1
ATOM 7540 C CA . CYS B 1 468 ? 0.841 -8.371 46.954 1.00 31.22 457 CYS B CA 1
ATOM 7541 C C . CYS B 1 468 ? 0.077 -9.479 46.194 1.00 33.49 457 CYS B C 1
ATOM 7542 O O . CYS B 1 468 ? -0.350 -10.432 46.831 1.00 31.74 457 CYS B O 1
ATOM 7545 N N . ALA B 1 469 ? -0.111 -9.301 44.864 1.00 27.56 458 ALA B N 1
ATOM 7546 C CA . ALA B 1 469 ? -0.854 -10.229 44.022 1.00 27.49 458 ALA B CA 1
ATOM 7547 C C . ALA B 1 469 ? -0.121 -11.584 43.945 1.00 29.02 458 ALA B C 1
ATOM 7548 O O . ALA B 1 469 ? -0.742 -12.632 44.056 1.00 32.49 458 ALA B O 1
ATOM 7550 N N . GLY B 1 470 ? 1.207 -11.562 43.820 1.00 30.95 459 GLY B N 1
ATOM 7551 C CA . GLY B 1 470 ? 1.962 -12.787 43.633 1.00 32.30 459 GLY B CA 1
ATOM 7552 C C . GLY B 1 470 ? 2.066 -13.626 44.892 1.00 32.47 459 GLY B C 1
ATOM 7553 O O . GLY B 1 470 ? 2.040 -14.866 44.821 1.00 31.15 459 GLY B O 1
ATOM 7554 N N . LEU B 1 471 ? 2.145 -12.958 46.061 1.00 31.55 460 LEU B N 1
ATOM 7555 C CA . LEU B 1 471 ? 1.993 -13.658 47.349 1.00 33.50 460 LEU B CA 1
ATOM 7556 C C . LEU B 1 471 ? 0.616 -14.310 47.476 1.00 33.54 460 LEU B C 1
ATOM 7557 O O . LEU B 1 471 ? 0.518 -15.487 47.808 1.00 35.52 460 LEU B O 1
ATOM 7562 N N . ALA B 1 472 ? -0.453 -13.604 47.087 1.00 30.84 461 ALA B N 1
ATOM 7563 C CA . ALA B 1 472 ? -1.769 -14.170 47.284 1.00 32.88 461 ALA B CA 1
ATOM 7564 C C . ALA B 1 472 ? -2.001 -15.369 46.355 1.00 37.24 461 ALA B C 1
ATOM 7565 O O . ALA B 1 472 ? -2.785 -16.215 46.690 1.00 37.19 461 ALA B O 1
ATOM 7567 N N . ALA B 1 473 ? -1.430 -15.329 45.146 1.00 38.33 462 ALA B N 1
ATOM 7568 C CA . ALA B 1 473 ? -1.613 -16.330 44.114 1.00 38.09 462 ALA B CA 1
ATOM 7569 C C . ALA B 1 473 ? -0.619 -17.463 44.300 1.00 33.74 462 ALA B C 1
ATOM 7570 O O . ALA B 1 473 ? -0.720 -18.357 43.578 1.00 38.42 462 ALA B O 1
ATOM 7572 N N . GLY B 1 474 ? 0.329 -17.429 45.200 1.00 34.85 463 GLY B N 1
ATOM 7573 C CA . GLY B 1 474 ? 1.260 -18.527 45.363 1.00 34.24 463 GLY B CA 1
ATOM 7574 C C . GLY B 1 474 ? 2.417 -18.519 44.354 1.00 34.45 463 GLY B C 1
ATOM 7575 O O . GLY B 1 474 ? 3.190 -19.477 44.267 1.00 35.03 463 GLY B O 1
ATOM 7576 N N . VAL B 1 475 ? 2.626 -17.420 43.632 1.00 33.97 464 VAL B N 1
ATOM 7577 C CA . VAL B 1 475 ? 3.843 -17.283 42.805 1.00 35.65 464 VAL B CA 1
ATOM 7578 C C . VAL B 1 475 ? 5.100 -17.328 43.688 1.00 38.59 464 VAL B C 1
ATOM 7579 O O . VAL B 1 475 ? 6.124 -17.897 43.338 1.00 33.83 464 VAL B O 1
ATOM 7583 N N . TRP B 1 476 ? 5.054 -16.650 44.850 1.00 47.18 465 TRP B N 1
ATOM 7584 C CA . TRP B 1 476 ? 6.116 -16.710 45.848 1.00 41.80 465 TRP B CA 1
ATOM 7585 C C . TRP B 1 476 ? 5.421 -17.121 47.141 1.00 41.45 465 TRP B C 1
ATOM 7586 O O . TRP B 1 476 ? 4.266 -16.754 47.352 1.00 45.26 465 TRP B O 1
ATOM 7597 N N . LYS B 1 477 ? 6.196 -17.728 48.037 1.00 41.93 466 LYS B N 1
ATOM 7598 C CA . LYS B 1 477 ? 5.633 -18.279 49.246 1.00 45.32 466 LYS B CA 1
ATOM 7599 C C . LYS B 1 477 ? 5.932 -17.406 50.455 1.00 47.50 466 LYS B C 1
ATOM 7600 O O . LYS B 1 477 ? 5.303 -17.692 51.486 1.00 51.91 466 LYS B O 1
ATOM 7606 N N . SER B 1 478 ? 6.862 -16.414 50.392 1.00 43.50 467 SER B N 1
ATOM 7607 C CA . SER B 1 478 ? 7.117 -15.649 51.597 1.00 40.49 467 SER B CA 1
ATOM 7608 C C . SER B 1 478 ? 7.769 -14.341 51.252 1.00 47.57 467 SER B C 1
ATOM 7609 O O . SER B 1 478 ? 8.385 -14.195 50.180 1.00 49.64 467 SER B O 1
ATOM 7612 N N . LEU B 1 479 ? 7.648 -13.417 52.219 1.00 49.45 468 LEU B N 1
ATOM 7613 C CA . LEU B 1 479 ? 8.347 -12.163 52.185 1.00 41.42 468 LEU B CA 1
ATOM 7614 C C . LEU B 1 479 ? 9.851 -12.370 52.014 1.00 41.15 468 LEU B C 1
ATOM 7615 O O . LEU B 1 479 ? 10.482 -11.604 51.268 1.00 46.70 468 LEU B O 1
ATOM 7620 N N . GLU B 1 480 ? 10.443 -13.309 52.751 1.00 40.73 469 GLU B N 1
ATOM 7621 C CA . GLU B 1 480 ? 11.899 -13.433 52.715 1.00 46.37 469 GLU B CA 1
ATOM 7622 C C . GLU B 1 480 ? 12.349 -13.875 51.289 1.00 43.50 469 GLU B C 1
ATOM 7623 O O . GLU B 1 480 ? 13.400 -13.437 50.806 1.00 40.53 469 GLU B O 1
ATOM 7629 N N . GLU B 1 481 ? 11.538 -14.760 50.645 1.00 42.71 470 GLU B N 1
ATOM 7630 C CA . GLU B 1 481 ? 11.791 -15.221 49.287 1.00 46.42 470 GLU B CA 1
ATOM 7631 C C . GLU B 1 481 ? 11.694 -14.073 48.276 1.00 42.28 470 GLU B C 1
ATOM 7632 O O . GLU B 1 481 ? 12.609 -13.896 47.421 1.00 40.07 470 GLU B O 1
ATOM 7638 N N . VAL B 1 482 ? 10.568 -13.319 48.363 1.00 43.85 471 VAL B N 1
ATOM 7639 C CA . VAL B 1 482 ? 10.387 -12.202 47.422 1.00 41.10 471 VAL B CA 1
ATOM 7640 C C . VAL B 1 482 ? 11.518 -11.234 47.602 1.00 39.12 471 VAL B C 1
ATOM 7641 O O . VAL B 1 482 ? 11.953 -10.646 46.635 1.00 39.90 471 VAL B O 1
ATOM 7645 N N . LYS B 1 483 ? 12.080 -11.101 48.794 1.00 41.79 472 LYS B N 1
ATOM 7646 C CA . LYS B 1 483 ? 13.155 -10.119 48.941 1.00 49.06 472 LYS B CA 1
ATOM 7647 C C . LYS B 1 483 ? 14.493 -10.656 48.436 1.00 45.71 472 LYS B C 1
ATOM 7648 O O . LYS B 1 483 ? 15.305 -9.898 47.930 1.00 47.23 472 LYS B O 1
ATOM 7654 N N . THR B 1 484 ? 14.766 -11.957 48.553 1.00 46.48 473 THR B N 1
ATOM 7655 C CA . THR B 1 484 ? 15.983 -12.476 47.939 1.00 41.94 473 THR B CA 1
ATOM 7656 C C . THR B 1 484 ? 15.904 -12.359 46.401 1.00 42.14 473 THR B C 1
ATOM 7657 O O . THR B 1 484 ? 16.890 -12.078 45.750 1.00 45.40 473 THR B O 1
ATOM 7661 N N . ILE B 1 485 ? 14.720 -12.613 45.830 1.00 37.68 474 ILE B N 1
ATOM 7662 C CA . ILE B 1 485 ? 14.553 -12.442 44.394 1.00 45.19 474 ILE B CA 1
ATOM 7663 C C . ILE B 1 485 ? 14.851 -10.969 43.949 1.00 47.99 474 ILE B C 1
ATOM 7664 O O . ILE B 1 485 ? 15.693 -10.795 43.069 1.00 47.09 474 ILE B O 1
ATOM 7669 N N . SER B 1 486 ? 14.307 -9.905 44.589 1.00 54.12 475 SER B N 1
ATOM 7670 C CA . SER B 1 486 ? 14.734 -8.497 44.373 1.00 51.61 475 SER B CA 1
ATOM 7671 C C . SER B 1 486 ? 16.227 -8.187 44.660 1.00 49.38 475 SER B C 1
ATOM 7672 O O . SER B 1 486 ? 16.903 -7.499 43.933 1.00 43.18 475 SER B O 1
ATOM 7675 N N . GLN B 1 487 ? 16.870 -8.733 45.679 1.00 54.64 476 GLN B N 1
ATOM 7676 C CA . GLN B 1 487 ? 18.325 -8.628 45.794 1.00 63.72 476 GLN B CA 1
ATOM 7677 C C . GLN B 1 487 ? 19.019 -8.848 44.418 1.00 61.21 476 GLN B C 1
ATOM 7678 O O . GLN B 1 487 ? 19.900 -8.042 44.002 1.00 72.11 476 GLN B O 1
ATOM 7684 N N . GLN B 1 488 ? 18.542 -9.895 43.698 1.00 48.02 477 GLN B N 1
ATOM 7685 C CA . GLN B 1 488 ? 19.157 -10.420 42.501 1.00 53.08 477 GLN B CA 1
ATOM 7686 C C . GLN B 1 488 ? 18.665 -9.720 41.230 1.00 44.72 477 GLN B C 1
ATOM 7687 O O . GLN B 1 488 ? 19.473 -9.536 40.358 1.00 48.84 477 GLN B O 1
ATOM 7693 N N . ALA B 1 489 ? 17.360 -9.516 41.091 1.00 39.87 478 ALA B N 1
ATOM 7694 C CA . ALA B 1 489 ? 16.777 -8.867 39.914 1.00 42.22 478 ALA B CA 1
ATOM 7695 C C . ALA B 1 489 ? 16.927 -7.350 39.914 1.00 43.61 478 ALA B C 1
ATOM 7696 O O . ALA B 1 489 ? 16.876 -6.837 38.817 1.00 46.75 478 ALA B O 1
ATOM 7698 N N . ASN B 1 490 ? 16.887 -6.653 41.067 1.00 46.94 479 ASN B N 1
ATOM 7699 C CA . ASN B 1 490 ? 16.839 -5.180 41.130 1.00 53.12 479 ASN B CA 1
ATOM 7700 C C . ASN B 1 490 ? 17.987 -4.723 42.020 1.00 58.43 479 ASN B C 1
ATOM 7701 O O . ASN B 1 490 ? 17.787 -4.508 43.229 1.00 68.41 479 ASN B O 1
ATOM 7706 N N . VAL B 1 491 ? 19.176 -4.657 41.391 1.00 54.11 480 VAL B N 1
ATOM 7707 C CA . VAL B 1 491 ? 20.336 -3.875 41.776 1.00 58.35 480 VAL B CA 1
ATOM 7708 C C . VAL B 1 491 ? 20.030 -2.433 42.252 1.00 59.42 480 VAL B C 1
ATOM 7709 O O . VAL B 1 491 ? 19.134 -1.736 41.749 1.00 56.04 480 VAL B O 1
ATOM 7713 N N . TRP B 1 492 ? 20.837 -1.981 43.221 1.00 60.08 481 TRP B N 1
ATOM 7714 C CA . TRP B 1 492 ? 20.665 -0.669 43.813 1.00 56.80 481 TRP B CA 1
ATOM 7715 C C . TRP B 1 492 ? 22.035 0.001 43.955 1.00 57.05 481 TRP B C 1
ATOM 7716 O O . TRP B 1 492 ? 23.019 -0.665 44.156 1.00 54.60 481 TRP B O 1
ATOM 7727 N N . ARG B 1 493 ? 22.084 1.323 43.696 1.00 59.37 482 ARG B N 1
ATOM 7728 C CA . ARG B 1 493 ? 23.236 2.161 43.949 1.00 58.28 482 ARG B CA 1
ATOM 7729 C C . ARG B 1 493 ? 23.231 2.652 45.418 1.00 56.36 482 ARG B C 1
ATOM 7730 O O . ARG B 1 493 ? 22.207 3.015 46.019 1.00 53.52 482 ARG B O 1
ATOM 7738 N N . VAL B 1 494 ? 24.421 2.601 46.033 1.00 53.98 483 VAL B N 1
ATOM 7739 C CA . VAL B 1 494 ? 24.652 3.026 47.404 1.00 47.27 483 VAL B CA 1
ATOM 7740 C C . VAL B 1 494 ? 25.324 4.381 47.420 1.00 43.69 483 VAL B C 1
ATOM 7741 O O . VAL B 1 494 ? 26.382 4.561 46.835 1.00 48.30 483 VAL B O 1
ATOM 7745 N N . ILE B 1 495 ? 24.705 5.335 48.111 1.00 43.11 484 ILE B N 1
ATOM 7746 C CA . ILE B 1 495 ? 25.298 6.652 48.313 1.00 42.92 484 ILE B CA 1
ATOM 7747 C C . ILE B 1 495 ? 25.736 6.701 49.776 1.00 48.53 484 ILE B C 1
ATOM 7748 O O . ILE B 1 495 ? 24.910 6.454 50.670 1.00 40.94 484 ILE B O 1
ATOM 7753 N N . ARG B 1 496 ? 27.056 6.917 50.007 1.00 48.26 485 ARG B N 1
ATOM 7754 C CA . ARG B 1 496 ? 27.585 6.926 51.357 1.00 50.55 485 ARG B CA 1
ATOM 7755 C C . ARG B 1 496 ? 27.858 8.348 51.831 1.00 51.93 485 ARG B C 1
ATOM 7756 O O . ARG B 1 496 ? 28.254 9.206 51.060 1.00 46.17 485 ARG B O 1
ATOM 7764 N N . PRO B 1 497 ? 27.798 8.634 53.158 1.00 53.81 486 PRO B N 1
ATOM 7765 C CA . PRO B 1 497 ? 28.225 9.936 53.670 1.00 54.21 486 PRO B CA 1
ATOM 7766 C C . PRO B 1 497 ? 29.710 10.184 53.388 1.00 56.35 486 PRO B C 1
ATOM 7767 O O . PRO B 1 497 ? 30.534 9.323 53.611 1.00 60.95 486 PRO B O 1
ATOM 7771 N N . ALA B 1 498 ? 30.082 11.357 52.878 1.00 63.30 487 ALA B N 1
ATOM 7772 C CA . ALA B 1 498 ? 31.474 11.778 52.754 1.00 66.68 487 ALA B CA 1
ATOM 7773 C C . ALA B 1 498 ? 31.836 12.616 53.971 1.00 74.66 487 ALA B C 1
ATOM 7774 O O . ALA B 1 498 ? 32.700 12.176 54.750 1.00 93.30 487 ALA B O 1
ATOM 7776 N N . ALA B 1 499 ? 31.105 13.745 54.166 1.00 69.71 488 ALA B N 1
ATOM 7777 C CA . ALA B 1 499 ? 31.324 14.699 55.259 1.00 69.55 488 ALA B CA 1
ATOM 7778 C C . ALA B 1 499 ? 30.945 14.070 56.600 1.00 72.32 488 ALA B C 1
ATOM 7779 O O . ALA B 1 499 ? 30.079 13.174 56.613 1.00 68.54 488 ALA B O 1
ATOM 7781 N N . SER B 1 500 ? 31.553 14.597 57.691 1.00 77.54 489 SER B N 1
ATOM 7782 C CA . SER B 1 500 ? 31.629 13.965 59.006 1.00 85.28 489 SER B CA 1
ATOM 7783 C C . SER B 1 500 ? 30.325 14.000 59.813 1.00 101.48 489 SER B C 1
ATOM 7784 O O . SER B 1 500 ? 29.816 12.917 60.112 1.00 134.10 489 SER B O 1
ATOM 7787 N N . LYS B 1 501 ? 29.829 15.191 60.219 1.00 93.70 490 LYS B N 1
ATOM 7788 C CA . LYS B 1 501 ? 28.581 15.341 60.998 1.00 87.12 490 LYS B CA 1
ATOM 7789 C C . LYS B 1 501 ? 28.585 16.654 61.789 1.00 91.49 490 LYS B C 1
ATOM 7790 O O . LYS B 1 501 ? 27.587 17.403 61.817 1.00 94.06 490 LYS B O 1
ATOM 7796 N N . ASP B 1 502 ? 29.720 16.907 62.474 1.00 84.96 491 ASP B N 1
ATOM 7797 C CA . ASP B 1 502 ? 29.984 18.164 63.166 1.00 91.91 491 ASP B CA 1
ATOM 7798 C C . ASP B 1 502 ? 30.368 19.243 62.122 1.00 95.90 491 ASP B C 1
ATOM 7799 O O . ASP B 1 502 ? 30.367 20.447 62.427 1.00 87.92 491 ASP B O 1
ATOM 7804 N N . SER B 1 503 ? 30.711 18.820 60.883 1.00 86.38 492 SER B N 1
ATOM 7805 C CA . SER B 1 503 ? 30.965 19.771 59.809 1.00 81.12 492 SER B CA 1
ATOM 7806 C C . SER B 1 503 ? 29.612 20.390 59.425 1.00 81.55 492 SER B C 1
ATOM 7807 O O . SER B 1 503 ? 29.583 21.505 58.900 1.00 80.13 492 SER B O 1
ATOM 7810 N N . GLN B 1 504 ? 28.494 19.727 59.805 1.00 74.02 493 GLN B N 1
ATOM 7811 C CA . GLN B 1 504 ? 27.200 20.235 59.390 1.00 65.51 493 GLN B CA 1
ATOM 7812 C C . GLN B 1 504 ? 26.472 20.945 60.528 1.00 57.65 493 GLN B C 1
ATOM 7813 O O . GLN B 1 504 ? 25.345 21.329 60.283 1.00 56.43 493 GLN B O 1
ATOM 7819 N N . GLN B 1 505 ? 27.068 21.120 61.719 1.00 61.83 494 GLN B N 1
ATOM 7820 C CA . GLN B 1 505 ? 26.379 21.778 62.835 1.00 63.76 494 GLN B CA 1
ATOM 7821 C C . GLN B 1 505 ? 25.928 23.223 62.552 1.00 58.69 494 GLN B C 1
ATOM 7822 O O . GLN B 1 505 ? 24.876 23.649 63.043 1.00 61.08 494 GLN B O 1
ATOM 7828 N N . MET B 1 506 ? 26.721 23.974 61.784 1.00 56.14 495 MET B N 1
ATOM 7829 C CA . MET B 1 506 ? 26.400 25.356 61.478 1.00 56.91 495 MET B CA 1
ATOM 7830 C C . MET B 1 506 ? 25.145 25.424 60.599 1.00 49.97 495 MET B C 1
ATOM 7831 O O . MET B 1 506 ? 24.192 26.156 60.874 1.00 50.88 495 MET B O 1
ATOM 7836 N N . LEU B 1 507 ? 25.086 24.575 59.582 1.00 46.94 496 LEU B N 1
ATOM 7837 C CA . LEU B 1 507 ? 23.915 24.550 58.733 1.00 46.07 496 LEU B CA 1
ATOM 7838 C C . LEU B 1 507 ? 22.637 24.131 59.497 1.00 44.94 496 LEU B C 1
ATOM 7839 O O . LEU B 1 507 ? 21.549 24.638 59.222 1.00 41.51 496 LEU B O 1
ATOM 7844 N N . ARG B 1 508 ? 22.733 23.152 60.407 1.00 48.87 497 ARG B N 1
ATOM 7845 C CA . ARG B 1 508 ? 21.590 22.723 61.218 1.00 50.11 497 ARG B CA 1
ATOM 7846 C C . ARG B 1 508 ? 20.994 23.876 62.053 1.00 45.60 497 ARG B C 1
ATOM 7847 O O . ARG B 1 508 ? 19.791 24.069 62.118 1.00 42.04 497 ARG B O 1
ATOM 7855 N N . ALA B 1 509 ? 21.864 24.663 62.698 1.00 43.38 498 ALA B N 1
ATOM 7856 C CA . ALA B 1 509 ? 21.414 25.803 63.473 1.00 41.20 498 ALA B CA 1
ATOM 7857 C C . ALA B 1 509 ? 20.827 26.895 62.569 1.00 42.62 498 ALA B C 1
ATOM 7858 O O . ALA B 1 509 ? 19.828 27.486 62.939 1.00 40.24 498 ALA B O 1
ATOM 7860 N N . GLN B 1 510 ? 21.429 27.135 61.385 1.00 40.11 499 GLN B N 1
ATOM 7861 C CA . GLN B 1 510 ? 20.921 28.130 60.456 1.00 36.64 499 GLN B CA 1
ATOM 7862 C C . GLN B 1 510 ? 19.561 27.697 59.922 1.00 36.95 499 GLN B C 1
ATOM 7863 O O . GLN B 1 510 ? 18.677 28.526 59.715 1.00 37.50 499 GLN B O 1
ATOM 7869 N N . TRP B 1 511 ? 19.393 26.398 59.703 1.00 33.83 500 TRP B N 1
ATOM 7870 C CA . TRP B 1 511 ? 18.164 25.870 59.171 1.00 35.41 500 TRP B CA 1
ATOM 7871 C C . TRP B 1 511 ? 17.057 26.053 60.205 1.00 34.07 500 TRP B C 1
ATOM 7872 O O . TRP B 1 511 ? 15.941 26.443 59.842 1.00 35.15 500 TRP B O 1
ATOM 7883 N N . LYS B 1 512 ? 17.374 25.770 61.470 1.00 34.85 501 LYS B N 1
ATOM 7884 C CA . LYS B 1 512 ? 16.431 25.969 62.557 1.00 41.92 501 LYS B CA 1
ATOM 7885 C C . LYS B 1 512 ? 15.961 27.432 62.640 1.00 39.75 501 LYS B C 1
ATOM 7886 O O . LYS B 1 512 ? 14.754 27.698 62.714 1.00 35.28 501 LYS B O 1
ATOM 7892 N N . ARG B 1 513 ? 16.932 28.358 62.668 1.00 39.56 502 ARG B N 1
ATOM 7893 C CA . ARG B 1 513 ? 16.657 29.786 62.711 1.00 40.35 502 ARG B CA 1
ATOM 7894 C C . ARG B 1 513 ? 15.812 30.213 61.503 1.00 36.38 502 ARG B C 1
ATOM 7895 O O . ARG B 1 513 ? 14.814 30.915 61.705 1.00 36.71 502 ARG B O 1
ATOM 7903 N N . ALA B 1 514 ? 16.109 29.692 60.294 1.00 33.84 503 ALA B N 1
ATOM 7904 C CA . ALA B 1 514 ? 15.362 30.028 59.097 1.00 32.02 503 ALA B CA 1
ATOM 7905 C C . ALA B 1 514 ? 13.894 29.611 59.173 1.00 33.40 503 ALA B C 1
ATOM 7906 O O . ALA B 1 514 ? 12.991 30.353 58.760 1.00 35.18 503 ALA B O 1
ATOM 7908 N N . LYS B 1 515 ? 13.624 28.411 59.689 1.00 32.47 504 LYS B N 1
ATOM 7909 C CA . LYS B 1 515 ? 12.244 27.971 59.782 1.00 31.46 504 LYS B CA 1
ATOM 7910 C C . LYS B 1 515 ? 11.449 28.871 60.704 1.00 34.61 504 LYS B C 1
ATOM 7911 O O . LYS B 1 515 ? 10.305 29.178 60.385 1.00 35.64 504 LYS B O 1
ATOM 7917 N N . GLN B 1 516 ? 12.061 29.290 61.829 1.00 35.22 505 GLN B N 1
ATOM 7918 C CA . GLN B 1 516 ? 11.467 30.197 62.798 1.00 38.98 505 GLN B CA 1
ATOM 7919 C C . GLN B 1 516 ? 11.088 31.523 62.152 1.00 41.79 505 GLN B C 1
ATOM 7920 O O . GLN B 1 516 ? 9.968 31.995 62.360 1.00 41.48 505 GLN B O 1
ATOM 7926 N N . GLN B 1 517 ? 11.971 32.051 61.284 1.00 39.58 506 GLN B N 1
ATOM 7927 C CA . GLN B 1 517 ? 11.828 33.382 60.732 1.00 36.63 506 GLN B CA 1
ATOM 7928 C C . GLN B 1 517 ? 11.105 33.377 59.373 1.00 35.56 506 GLN B C 1
ATOM 7929 O O . GLN B 1 517 ? 10.945 34.413 58.709 1.00 33.74 506 GLN B O 1
ATOM 7935 N N . ALA B 1 518 ? 10.632 32.206 58.922 1.00 35.06 507 ALA B N 1
ATOM 7936 C CA . ALA B 1 518 ? 9.831 32.103 57.692 1.00 33.09 507 ALA B CA 1
ATOM 7937 C C . ALA B 1 518 ? 8.334 32.385 57.971 1.00 35.54 507 ALA B C 1
ATOM 7938 O O . ALA B 1 518 ? 7.574 32.596 56.997 1.00 39.03 507 ALA B O 1
ATOM 7940 N N . LYS B 1 519 ? 7.935 32.495 59.259 1.00 33.61 508 LYS B N 1
ATOM 7941 C CA . LYS B 1 519 ? 6.605 32.948 59.638 1.00 34.02 508 LYS B CA 1
ATOM 7942 C C . LYS B 1 519 ? 6.241 34.233 58.922 1.00 38.50 508 LYS B C 1
ATOM 7943 O O . LYS B 1 519 ? 7.029 35.202 58.891 1.00 42.95 508 LYS B O 1
ATOM 7949 N N . TRP B 1 520 ? 5.042 34.236 58.326 1.00 38.65 509 TRP B N 1
ATOM 7950 C CA . TRP B 1 520 ? 4.604 35.351 57.513 1.00 39.20 509 TRP B CA 1
ATOM 7951 C C . TRP B 1 520 ? 3.069 35.563 57.522 1.00 41.57 509 TRP B C 1
ATOM 7952 O O . TRP B 1 520 ? 2.617 36.630 57.780 1.00 44.54 509 TRP B O 1
ATOM 7963 N N . ALA B 1 521 ? 2.237 34.589 57.158 1.00 47.53 510 ALA B N 1
ATOM 7964 C CA . ALA B 1 521 ? 0.784 34.725 56.921 1.00 54.38 510 ALA B CA 1
ATOM 7965 C C . ALA B 1 521 ? 0.004 34.879 58.238 1.00 54.01 510 ALA B C 1
ATOM 7966 O O . ALA B 1 521 ? 0.425 34.370 59.274 1.00 61.14 510 ALA B O 1
ATOM 7968 N N . LYS B 1 522 ? -1.215 35.421 58.139 1.00 69.84 511 LYS B N 1
ATOM 7969 C CA . LYS B 1 522 ? -2.028 36.039 59.201 1.00 74.64 511 LYS B CA 1
ATOM 7970 C C . LYS B 1 522 ? -2.214 35.215 60.503 1.00 71.58 511 LYS B C 1
ATOM 7971 O O . LYS B 1 522 ? -2.640 33.988 60.392 1.00 64.85 511 LYS B O 1
ATOM 7977 N N . MET C 1 12 ? 38.743 -7.460 26.369 1.00 57.33 1 MET C N 1
ATOM 7978 C CA . MET C 1 12 ? 38.123 -8.440 27.310 1.00 50.78 1 MET C CA 1
ATOM 7979 C C . MET C 1 12 ? 39.211 -9.130 28.147 1.00 48.82 1 MET C C 1
ATOM 7980 O O . MET C 1 12 ? 40.320 -9.450 27.691 1.00 52.28 1 MET C O 1
ATOM 7985 N N . LYS C 1 13 ? 38.958 -9.182 29.436 1.00 46.38 2 LYS C N 1
ATOM 7986 C CA . LYS C 1 13 ? 39.734 -9.977 30.371 1.00 45.95 2 LYS C CA 1
ATOM 7987 C C . LYS C 1 13 ? 38.939 -11.233 30.802 1.00 42.04 2 LYS C C 1
ATOM 7988 O O . LYS C 1 13 ? 37.681 -11.250 30.876 1.00 42.48 2 LYS C O 1
ATOM 7994 N N . TYR C 1 14 ? 39.716 -12.252 31.174 1.00 36.14 3 TYR C N 1
ATOM 7995 C CA . TYR C 1 14 ? 39.292 -13.631 31.324 1.00 38.54 3 TYR C CA 1
ATOM 7996 C C . TYR C 1 14 ? 39.968 -14.203 32.577 1.00 35.54 3 TYR C C 1
ATOM 7997 O O . TYR C 1 14 ? 41.174 -14.043 32.822 1.00 35.48 3 TYR C O 1
ATOM 8006 N N . VAL C 1 15 ? 39.126 -14.834 33.405 1.00 33.04 4 VAL C N 1
ATOM 8007 C CA . VAL C 1 15 ? 39.532 -15.487 34.658 1.00 34.60 4 VAL C CA 1
ATOM 8008 C C . VAL C 1 15 ? 39.286 -17.004 34.525 1.00 32.69 4 VAL C C 1
ATOM 8009 O O . VAL C 1 15 ? 38.215 -17.395 34.166 1.00 31.54 4 VAL C O 1
ATOM 8013 N N . GLY C 1 16 ? 40.333 -17.792 34.677 1.00 35.06 5 GLY C N 1
ATOM 8014 C CA . GLY C 1 16 ? 40.225 -19.253 34.704 1.00 34.20 5 GLY C CA 1
ATOM 8015 C C . GLY C 1 16 ? 39.949 -19.750 36.123 1.00 33.73 5 GLY C C 1
ATOM 8016 O O . GLY C 1 16 ? 40.466 -19.192 37.086 1.00 33.00 5 GLY C O 1
ATOM 8017 N N . ALA C 1 17 ? 39.085 -20.785 36.259 1.00 33.07 6 ALA C N 1
ATOM 8018 C CA . ALA C 1 17 ? 38.696 -21.350 37.541 1.00 31.96 6 ALA C CA 1
ATOM 8019 C C . ALA C 1 17 ? 38.947 -22.859 37.455 1.00 31.15 6 ALA C C 1
ATOM 8020 O O . ALA C 1 17 ? 38.377 -23.524 36.570 1.00 34.87 6 ALA C O 1
ATOM 8022 N N . LEU C 1 18 ? 39.841 -23.371 38.287 1.00 28.83 7 LEU C N 1
ATOM 8023 C CA . LEU C 1 18 ? 40.078 -24.813 38.382 1.00 32.95 7 LEU C CA 1
ATOM 8024 C C . LEU C 1 18 ? 39.274 -25.380 39.526 1.00 32.72 7 LEU C C 1
ATOM 8025 O O . LEU C 1 18 ? 39.330 -24.815 40.663 1.00 31.81 7 LEU C O 1
ATOM 8030 N N . ASP C 1 19 ? 38.497 -26.451 39.226 1.00 29.66 8 ASP C N 1
ATOM 8031 C CA . ASP C 1 19 ? 37.708 -27.152 40.255 1.00 29.01 8 ASP C CA 1
ATOM 8032 C C . ASP C 1 19 ? 38.111 -28.597 40.272 1.00 29.35 8 ASP C C 1
ATOM 8033 O O . ASP C 1 19 ? 37.696 -29.379 39.399 1.00 31.71 8 ASP C O 1
ATOM 8038 N N . GLN C 1 20 ? 38.968 -28.912 41.248 1.00 32.25 9 GLN C N 1
ATOM 8039 C CA . GLN C 1 20 ? 39.548 -30.231 41.411 1.00 34.88 9 GLN C CA 1
ATOM 8040 C C . GLN C 1 20 ? 38.674 -31.006 42.424 1.00 39.57 9 GLN C C 1
ATOM 8041 O O . GLN C 1 20 ? 38.934 -30.978 43.648 1.00 32.14 9 GLN C O 1
ATOM 8047 N N . GLY C 1 21 ? 37.653 -31.716 41.864 1.00 33.13 10 GLY C N 1
ATOM 8048 C CA . GLY C 1 21 ? 36.613 -32.309 42.668 1.00 33.17 10 GLY C CA 1
ATOM 8049 C C . GLY C 1 21 ? 36.887 -33.796 42.928 1.00 32.02 10 GLY C C 1
ATOM 8050 O O . GLY C 1 21 ? 37.987 -34.355 42.614 1.00 35.16 10 GLY C O 1
ATOM 8051 N N . THR C 1 22 ? 35.881 -34.427 43.556 1.00 32.33 11 THR C N 1
ATOM 8052 C CA . THR C 1 22 ? 36.106 -35.763 44.133 1.00 35.96 11 THR C CA 1
ATOM 8053 C C . THR C 1 22 ? 36.361 -36.836 43.058 1.00 35.13 11 THR C C 1
ATOM 8054 O O . THR C 1 22 ? 37.278 -37.648 43.232 1.00 35.31 11 THR C O 1
ATOM 8058 N N . ILE C 1 23 ? 35.586 -36.817 41.940 1.00 38.56 12 ILE C N 1
ATOM 8059 C CA . ILE C 1 23 ? 35.722 -37.870 40.920 1.00 42.66 12 ILE C CA 1
ATOM 8060 C C . ILE C 1 23 ? 36.204 -37.314 39.586 1.00 39.05 12 ILE C C 1
ATOM 8061 O O . ILE C 1 23 ? 36.780 -38.057 38.840 1.00 37.68 12 ILE C O 1
ATOM 8066 N N . SER C 1 24 ? 35.995 -36.010 39.291 1.00 38.64 13 SER C N 1
ATOM 8067 C CA . SER C 1 24 ? 36.680 -35.357 38.173 1.00 38.05 13 SER C CA 1
ATOM 8068 C C . SER C 1 24 ? 37.187 -33.934 38.530 1.00 37.18 13 SER C C 1
ATOM 8069 O O . SER C 1 24 ? 36.908 -33.343 39.571 1.00 36.32 13 SER C O 1
ATOM 8072 N N . THR C 1 25 ? 37.933 -33.421 37.576 1.00 35.69 14 THR C N 1
ATOM 8073 C CA . THR C 1 25 ? 38.459 -32.071 37.540 1.00 34.60 14 THR C CA 1
ATOM 8074 C C . THR C 1 25 ? 37.777 -31.308 36.385 1.00 37.90 14 THR C C 1
ATOM 8075 O O . THR C 1 25 ? 37.465 -31.925 35.372 1.00 34.31 14 THR C O 1
ATOM 8079 N N . ARG C 1 26 ? 37.530 -29.986 36.567 1.00 36.61 15 ARG C N 1
ATOM 8080 C CA . ARG C 1 26 ? 37.107 -29.138 35.478 1.00 38.87 15 ARG C CA 1
ATOM 8081 C C . ARG C 1 26 ? 37.863 -27.800 35.566 1.00 46.02 15 ARG C C 1
ATOM 8082 O O . ARG C 1 26 ? 38.327 -27.381 36.633 1.00 45.33 15 ARG C O 1
ATOM 8090 N N . PHE C 1 27 ? 38.166 -27.233 34.368 1.00 39.92 16 PHE C N 1
ATOM 8091 C CA . PHE C 1 27 ? 38.700 -25.893 34.241 1.00 38.52 16 PHE C CA 1
ATOM 8092 C C . PHE C 1 27 ? 37.730 -25.076 33.409 1.00 38.67 16 PHE C C 1
ATOM 8093 O O . PHE C 1 27 ? 37.496 -25.426 32.267 1.00 42.90 16 PHE C O 1
ATOM 8101 N N . ILE C 1 28 ? 37.249 -23.956 33.963 1.00 34.60 17 ILE C N 1
ATOM 8102 C CA . ILE C 1 28 ? 36.287 -23.092 33.316 1.00 35.74 17 ILE C CA 1
ATOM 8103 C C . ILE C 1 28 ? 36.872 -21.703 33.119 1.00 36.06 17 ILE C C 1
ATOM 8104 O O . ILE C 1 28 ? 37.509 -21.181 33.989 1.00 39.54 17 ILE C O 1
ATOM 8109 N N . ILE C 1 29 ? 36.582 -21.104 31.964 1.00 36.41 18 ILE C N 1
ATOM 8110 C CA . ILE C 1 29 ? 36.981 -19.767 31.704 1.00 36.32 18 ILE C CA 1
ATOM 8111 C C . ILE C 1 29 ? 35.743 -18.894 31.729 1.00 36.58 18 ILE C C 1
ATOM 8112 O O . ILE C 1 29 ? 34.781 -19.201 31.082 1.00 35.24 18 ILE C O 1
ATOM 8117 N N . PHE C 1 30 ? 35.815 -17.795 32.514 1.00 37.43 19 PHE C N 1
ATOM 8118 C CA . PHE C 1 30 ? 34.798 -16.766 32.552 1.00 34.60 19 PHE C CA 1
ATOM 8119 C C . PHE C 1 30 ? 35.326 -15.434 32.007 1.00 33.78 19 PHE C C 1
ATOM 8120 O O . PHE C 1 30 ? 36.494 -15.101 32.193 1.00 35.85 19 PHE C O 1
ATOM 8128 N N . ASP C 1 31 ? 34.463 -14.661 31.355 1.00 32.55 20 ASP C N 1
ATOM 8129 C CA . ASP C 1 31 ? 34.831 -13.322 30.950 1.00 36.75 20 ASP C CA 1
ATOM 8130 C C . ASP C 1 31 ? 34.450 -12.373 32.090 1.00 41.74 20 ASP C C 1
ATOM 8131 O O . ASP C 1 31 ? 33.943 -12.799 33.167 1.00 38.31 20 ASP C O 1
ATOM 8136 N N . GLU C 1 32 ? 34.683 -11.077 31.868 1.00 43.62 21 GLU C N 1
ATOM 8137 C CA . GLU C 1 32 ? 34.386 -10.095 32.912 1.00 47.67 21 GLU C CA 1
ATOM 8138 C C . GLU C 1 32 ? 32.870 -9.915 33.122 1.00 44.24 21 GLU C C 1
ATOM 8139 O O . GLU C 1 32 ? 32.479 -9.301 34.101 1.00 48.19 21 GLU C O 1
ATOM 8145 N N . LYS C 1 33 ? 31.998 -10.407 32.232 1.00 44.60 22 LYS C N 1
ATOM 8146 C CA . LYS C 1 33 ? 30.538 -10.346 32.475 1.00 44.14 22 LYS C CA 1
ATOM 8147 C C . LYS C 1 33 ? 30.034 -11.631 33.163 1.00 44.17 22 LYS C C 1
ATOM 8148 O O . LYS C 1 33 ? 28.824 -11.798 33.255 1.00 38.94 22 LYS C O 1
ATOM 8154 N N . GLN C 1 34 ? 31.011 -12.445 33.677 1.00 39.48 23 GLN C N 1
ATOM 8155 C CA . GLN C 1 34 ? 30.825 -13.744 34.310 1.00 37.89 23 GLN C CA 1
ATOM 8156 C C . GLN C 1 34 ? 30.261 -14.780 33.334 1.00 37.38 23 GLN C C 1
ATOM 8157 O O . GLN C 1 34 ? 29.719 -15.715 33.799 1.00 40.33 23 GLN C O 1
ATOM 8170 N N . LEU C 1 36 ? 30.413 -18.094 30.996 1.00 44.84 25 LEU C N 1
ATOM 8171 C CA . LEU C 1 36 ? 31.274 -19.274 30.763 1.00 42.75 25 LEU C CA 1
ATOM 8172 C C . LEU C 1 36 ? 31.597 -19.247 29.290 1.00 39.45 25 LEU C C 1
ATOM 8173 O O . LEU C 1 36 ? 30.672 -19.233 28.531 1.00 39.21 25 LEU C O 1
ATOM 8178 N N . VAL C 1 37 ? 32.875 -19.138 28.918 1.00 38.10 26 VAL C N 1
ATOM 8179 C CA . VAL C 1 37 ? 33.214 -19.066 27.505 1.00 39.98 26 VAL C CA 1
ATOM 8180 C C . VAL C 1 37 ? 34.043 -20.285 27.076 1.00 37.11 26 VAL C C 1
ATOM 8181 O O . VAL C 1 37 ? 34.258 -20.491 25.913 1.00 41.87 26 VAL C O 1
ATOM 8185 N N . ALA C 1 38 ? 34.590 -21.082 28.001 1.00 40.03 27 ALA C N 1
ATOM 8186 C CA . ALA C 1 38 ? 35.208 -22.352 27.649 1.00 36.63 27 ALA C CA 1
ATOM 8187 C C . ALA C 1 38 ? 35.284 -23.212 28.870 1.00 37.34 27 ALA C C 1
ATOM 8188 O O . ALA C 1 38 ? 35.267 -22.696 30.002 1.00 36.39 27 ALA C O 1
ATOM 8190 N N . GLN C 1 39 ? 35.281 -24.517 28.638 1.00 39.17 28 GLN C N 1
ATOM 8191 C CA . GLN C 1 39 ? 35.440 -25.467 29.739 1.00 40.90 28 GLN C CA 1
ATOM 8192 C C . GLN C 1 39 ? 35.884 -26.821 29.194 1.00 40.49 28 GLN C C 1
ATOM 8193 O O . GLN C 1 39 ? 35.577 -27.171 28.087 1.00 36.74 28 GLN C O 1
ATOM 8199 N N . HIS C 1 40 ? 36.585 -27.558 30.042 1.00 39.14 29 HIS C N 1
ATOM 8200 C CA . HIS C 1 40 ? 36.968 -28.933 29.826 1.00 39.45 29 HIS C CA 1
ATOM 8201 C C . HIS C 1 40 ? 36.953 -29.609 31.205 1.00 46.06 29 HIS C C 1
ATOM 8202 O O . HIS C 1 40 ? 37.276 -29.020 32.283 1.00 41.34 29 HIS C O 1
ATOM 8209 N N . GLN C 1 41 ? 36.706 -30.909 31.130 1.00 36.81 30 GLN C N 1
ATOM 8210 C CA . GLN C 1 41 ? 36.522 -31.775 32.287 1.00 41.57 30 GLN C CA 1
ATOM 8211 C C . GLN C 1 41 ? 37.259 -33.096 32.047 1.00 40.40 30 GLN C C 1
ATOM 8212 O O . GLN C 1 41 ? 37.452 -33.504 30.905 1.00 38.21 30 GLN C O 1
ATOM 8218 N N . MET C 1 42 ? 37.686 -33.727 33.146 1.00 41.15 31 MET C N 1
ATOM 8219 C CA . MET C 1 42 ? 38.439 -34.966 33.031 1.00 44.65 31 MET C CA 1
ATOM 8220 C C . MET C 1 42 ? 38.428 -35.763 34.351 1.00 42.16 31 MET C C 1
ATOM 8221 O O . MET C 1 42 ? 38.716 -35.240 35.440 1.00 41.45 31 MET C O 1
ATOM 8226 N N . PRO C 1 43 ? 38.029 -37.056 34.291 1.00 42.96 32 PRO C N 1
ATOM 8227 C CA . PRO C 1 43 ? 37.880 -37.898 35.488 1.00 39.64 32 PRO C CA 1
ATOM 8228 C C . PRO C 1 43 ? 39.237 -38.497 35.908 1.00 40.89 32 PRO C C 1
ATOM 8229 O O . PRO C 1 43 ? 40.264 -38.348 35.181 1.00 34.77 32 PRO C O 1
ATOM 8233 N N . HIS C 1 44 ? 39.243 -38.986 37.171 1.00 35.86 33 HIS C N 1
ATOM 8234 C CA . HIS C 1 44 ? 40.392 -39.631 37.761 1.00 37.77 33 HIS C CA 1
ATOM 8235 C C . HIS C 1 44 ? 39.918 -40.856 38.559 1.00 36.98 33 HIS C C 1
ATOM 8236 O O . HIS C 1 44 ? 38.774 -40.967 38.994 1.00 34.60 33 HIS C O 1
ATOM 8243 N N . ARG C 1 45 ? 40.827 -41.803 38.726 1.00 40.82 34 ARG C N 1
ATOM 8244 C CA . ARG C 1 45 ? 40.541 -43.083 39.360 1.00 40.92 34 ARG C CA 1
ATOM 8245 C C . ARG C 1 45 ? 40.262 -42.911 40.849 1.00 43.48 34 ARG C C 1
ATOM 8246 O O . ARG C 1 45 ? 40.950 -42.146 41.556 1.00 48.11 34 ARG C O 1
ATOM 8254 N N . GLN C 1 46 ? 39.128 -43.527 41.241 1.00 39.54 35 GLN C N 1
ATOM 8255 C CA . GLN C 1 46 ? 38.683 -43.734 42.607 1.00 43.31 35 GLN C CA 1
ATOM 8256 C C . GLN C 1 46 ? 39.338 -45.035 43.120 1.00 42.28 35 GLN C C 1
ATOM 8257 O O . GLN C 1 46 ? 38.827 -46.099 42.884 1.00 42.95 35 GLN C O 1
ATOM 8263 N N . LEU C 1 47 ? 40.442 -44.970 43.866 1.00 44.32 36 LEU C N 1
ATOM 8264 C CA . LEU C 1 47 ? 41.093 -46.176 44.375 1.00 46.36 36 LEU C CA 1
ATOM 8265 C C . LEU C 1 47 ? 40.518 -46.597 45.730 1.00 43.40 36 LEU C C 1
ATOM 8266 O O . LEU C 1 47 ? 40.657 -45.889 46.717 1.00 40.16 36 LEU C O 1
ATOM 8271 N N . THR C 1 48 ? 39.999 -47.823 45.817 1.00 40.12 37 THR C N 1
ATOM 8272 C CA . THR C 1 48 ? 39.443 -48.346 47.063 1.00 41.72 37 THR C CA 1
ATOM 8273 C C . THR C 1 48 ? 40.168 -49.629 47.422 1.00 50.25 37 THR C C 1
ATOM 8274 O O . THR C 1 48 ? 39.649 -50.703 47.177 1.00 53.29 37 THR C O 1
ATOM 8278 N N . PRO C 1 49 ? 41.406 -49.616 47.973 1.00 57.12 38 PRO C N 1
ATOM 8279 C CA . PRO C 1 49 ? 42.099 -50.889 48.260 1.00 51.65 38 PRO C CA 1
ATOM 8280 C C . PRO C 1 49 ? 41.523 -51.753 49.419 1.00 53.51 38 PRO C C 1
ATOM 8281 O O . PRO C 1 49 ? 41.812 -52.939 49.432 1.00 54.32 38 PRO C O 1
ATOM 8285 N N . GLN C 1 50 ? 40.708 -51.208 50.369 1.00 47.69 39 GLN C N 1
ATOM 8286 C CA . GLN C 1 50 ? 40.036 -51.989 51.406 1.00 48.95 39 GLN C CA 1
ATOM 8287 C C . GLN C 1 50 ? 38.662 -51.380 51.595 1.00 51.84 39 GLN C C 1
ATOM 8288 O O . GLN C 1 50 ? 38.371 -50.276 51.057 1.00 44.92 39 GLN C O 1
ATOM 8294 N N . ALA C 1 51 ? 37.785 -52.100 52.307 1.00 48.40 40 ALA C N 1
ATOM 8295 C CA . ALA C 1 51 ? 36.382 -51.686 52.288 1.00 51.50 40 ALA C CA 1
ATOM 8296 C C . ALA C 1 51 ? 36.224 -50.320 52.995 1.00 53.65 40 ALA C C 1
ATOM 8297 O O . ALA C 1 51 ? 36.685 -50.196 54.118 1.00 61.45 40 ALA C O 1
ATOM 8299 N N . GLY C 1 52 ? 35.587 -49.318 52.343 1.00 62.91 41 GLY C N 1
ATOM 8300 C CA . GLY C 1 52 ? 35.352 -47.993 52.928 1.00 64.00 41 GLY C CA 1
ATOM 8301 C C . GLY C 1 52 ? 36.588 -47.060 52.984 1.00 54.65 41 GLY C C 1
ATOM 8302 O O . GLY C 1 52 ? 36.396 -45.863 53.348 1.00 51.29 41 GLY C O 1
ATOM 8303 N N . TRP C 1 53 ? 37.792 -47.582 52.612 1.00 45.55 42 TRP C N 1
ATOM 8304 C CA . TRP C 1 53 ? 38.947 -46.779 52.208 1.00 47.76 42 TRP C CA 1
ATOM 8305 C C . TRP C 1 53 ? 38.679 -46.067 50.855 1.00 50.65 42 TRP C C 1
ATOM 8306 O O . TRP C 1 53 ? 37.920 -46.647 50.004 1.00 43.90 42 TRP C O 1
ATOM 8317 N N . LEU C 1 54 ? 39.320 -44.850 50.649 1.00 40.54 43 LEU C N 1
ATOM 8318 C CA . LEU C 1 54 ? 39.296 -44.207 49.319 1.00 37.20 43 LEU C CA 1
ATOM 8319 C C . LEU C 1 54 ? 40.508 -43.299 49.175 1.00 42.11 43 LEU C C 1
ATOM 8320 O O . LEU C 1 54 ? 40.749 -42.441 50.054 1.00 40.54 43 LEU C O 1
ATOM 8325 N N . GLU C 1 55 ? 41.251 -43.478 48.071 1.00 40.17 44 GLU C N 1
ATOM 8326 C CA . GLU C 1 55 ? 42.384 -42.624 47.790 1.00 41.25 44 GLU C CA 1
ATOM 8327 C C . GLU C 1 55 ? 42.446 -42.234 46.307 1.00 43.48 44 GLU C C 1
ATOM 8328 O O . GLU C 1 55 ? 41.753 -42.811 45.495 1.00 40.16 44 GLU C O 1
ATOM 8334 N N . HIS C 1 56 ? 43.237 -41.189 45.994 1.00 44.35 45 HIS C N 1
ATOM 8335 C CA . HIS C 1 56 ? 43.421 -40.691 44.637 1.00 40.47 45 HIS C CA 1
ATOM 8336 C C . HIS C 1 56 ? 44.936 -40.594 44.413 1.00 40.36 45 HIS C C 1
ATOM 8337 O O . HIS C 1 56 ? 45.683 -40.383 45.371 1.00 38.41 45 HIS C O 1
ATOM 8344 N N . ASP C 1 57 ? 45.385 -40.791 43.165 1.00 36.51 46 ASP C N 1
ATOM 8345 C CA . ASP C 1 57 ? 46.777 -40.569 42.816 1.00 41.69 46 ASP C CA 1
ATOM 8346 C C . ASP C 1 57 ? 47.005 -39.049 42.684 1.00 41.12 46 ASP C C 1
ATOM 8347 O O . ASP C 1 57 ? 46.370 -38.364 41.840 1.00 39.32 46 ASP C O 1
ATOM 8352 N N . PRO C 1 58 ? 47.872 -38.431 43.512 1.00 45.34 47 PRO C N 1
ATOM 8353 C CA . PRO C 1 58 ? 47.945 -36.952 43.515 1.00 45.18 47 PRO C CA 1
ATOM 8354 C C . PRO C 1 58 ? 48.503 -36.338 42.227 1.00 44.31 47 PRO C C 1
ATOM 8355 O O . PRO C 1 58 ? 48.081 -35.258 41.816 1.00 36.71 47 PRO C O 1
ATOM 8359 N N . MET C 1 59 ? 49.455 -37.059 41.610 1.00 41.61 48 MET C N 1
ATOM 8360 C CA . MET C 1 59 ? 49.978 -36.723 40.296 1.00 41.04 48 MET C CA 1
ATOM 8361 C C . MET C 1 59 ? 48.922 -36.923 39.207 1.00 41.48 48 MET C C 1
ATOM 8362 O O . MET C 1 59 ? 48.898 -36.143 38.276 1.00 40.53 48 MET C O 1
ATOM 8367 N N . GLU C 1 60 ? 47.971 -37.878 39.360 1.00 40.65 49 GLU C N 1
ATOM 8368 C CA . GLU C 1 60 ? 46.905 -37.965 38.368 1.00 43.07 49 GLU C CA 1
ATOM 8369 C C . GLU C 1 60 ? 45.921 -36.784 38.492 1.00 38.66 49 GLU C C 1
ATOM 8370 O O . GLU C 1 60 ? 45.389 -36.290 37.492 1.00 35.36 49 GLU C O 1
ATOM 8376 N N . LEU C 1 61 ? 45.641 -36.337 39.701 1.00 37.09 50 LEU C N 1
ATOM 8377 C CA . LEU C 1 61 ? 44.872 -35.089 39.886 1.00 43.89 50 LEU C CA 1
ATOM 8378 C C . LEU C 1 61 ? 45.535 -33.858 39.225 1.00 39.14 50 LEU C C 1
ATOM 8379 O O . LEU C 1 61 ? 44.832 -33.009 38.653 1.00 40.72 50 LEU C O 1
ATOM 8384 N N . TYR C 1 62 ? 46.863 -33.753 39.406 1.00 36.71 51 TYR C N 1
ATOM 8385 C CA . TYR C 1 62 ? 47.639 -32.674 38.818 1.00 39.37 51 TYR C CA 1
ATOM 8386 C C . TYR C 1 62 ? 47.599 -32.766 37.295 1.00 38.99 51 TYR C C 1
ATOM 8387 O O . TYR C 1 62 ? 47.288 -31.764 36.625 1.00 36.05 51 TYR C O 1
ATOM 8396 N N . ARG C 1 63 ? 47.847 -33.960 36.738 1.00 35.99 52 ARG C N 1
ATOM 8397 C CA . ARG C 1 63 ? 47.843 -34.122 35.284 1.00 37.80 52 ARG C CA 1
ATOM 8398 C C . ARG C 1 63 ? 46.462 -33.831 34.705 1.00 34.07 52 ARG C C 1
ATOM 8399 O O . ARG C 1 63 ? 46.360 -33.255 33.663 1.00 35.08 52 ARG C O 1
ATOM 8407 N N . ALA C 1 64 ? 45.386 -34.150 35.402 1.00 37.97 53 ALA C N 1
ATOM 8408 C CA . ALA C 1 64 ? 44.040 -33.834 34.916 1.00 38.65 53 ALA C CA 1
ATOM 8409 C C . ALA C 1 64 ? 43.775 -32.315 34.963 1.00 40.16 53 ALA C C 1
ATOM 8410 O O . ALA C 1 64 ? 43.083 -31.753 34.110 1.00 39.40 53 ALA C O 1
ATOM 8412 N N . SER C 1 65 ? 44.288 -31.670 36.019 1.00 34.82 54 SER C N 1
ATOM 8413 C CA . SER C 1 65 ? 44.268 -30.219 36.110 1.00 33.29 54 SER C CA 1
ATOM 8414 C C . SER C 1 65 ? 44.938 -29.548 34.916 1.00 34.34 54 SER C C 1
ATOM 8415 O O . SER C 1 65 ? 44.295 -28.784 34.188 1.00 35.83 54 SER C O 1
ATOM 8418 N N . VAL C 1 66 ? 46.203 -29.896 34.671 1.00 38.41 55 VAL C N 1
ATOM 8419 C CA . VAL C 1 66 ? 46.945 -29.448 33.499 1.00 37.74 55 VAL C CA 1
ATOM 8420 C C . VAL C 1 66 ? 46.179 -29.691 32.212 1.00 42.42 55 VAL C C 1
ATOM 8421 O O . VAL C 1 66 ? 46.095 -28.776 31.408 1.00 40.68 55 VAL C O 1
ATOM 8425 N N . ALA C 1 67 ? 45.623 -30.911 32.011 1.00 41.38 56 ALA C N 1
ATOM 8426 C CA . ALA C 1 67 ? 44.943 -31.260 30.785 1.00 39.28 56 ALA C CA 1
ATOM 8427 C C . ALA C 1 67 ? 43.795 -30.297 30.559 1.00 35.62 56 ALA C C 1
ATOM 8428 O O . ALA C 1 67 ? 43.535 -29.885 29.427 1.00 35.12 56 ALA C O 1
ATOM 8430 N N . CYS C 1 68 ? 43.034 -30.047 31.626 1.00 38.24 57 CYS C N 1
ATOM 8431 C CA . CYS C 1 68 ? 41.826 -29.238 31.507 1.00 39.25 57 CYS C CA 1
ATOM 8432 C C . CYS C 1 68 ? 42.189 -27.776 31.194 1.00 38.43 57 CYS C C 1
ATOM 8433 O O . CYS C 1 68 ? 41.486 -27.140 30.395 1.00 38.24 57 CYS C O 1
ATOM 8436 N N . ILE C 1 69 ? 43.298 -27.266 31.774 1.00 39.80 58 ILE C N 1
ATOM 8437 C CA . ILE C 1 69 ? 43.733 -25.883 31.507 1.00 36.82 58 ILE C CA 1
ATOM 8438 C C . ILE C 1 69 ? 44.155 -25.715 30.047 1.00 40.43 58 ILE C C 1
ATOM 8439 O O . ILE C 1 69 ? 43.625 -24.851 29.312 1.00 48.44 58 ILE C O 1
ATOM 8444 N N . VAL C 1 70 ? 45.090 -26.572 29.610 1.00 43.09 59 VAL C N 1
ATOM 8445 C CA . VAL C 1 70 ? 45.591 -26.559 28.241 1.00 39.49 59 VAL C CA 1
ATOM 8446 C C . VAL C 1 70 ? 44.444 -26.682 27.216 1.00 40.19 59 VAL C C 1
ATOM 8447 O O . VAL C 1 70 ? 44.386 -25.918 26.273 1.00 41.29 59 VAL C O 1
ATOM 8451 N N . ALA C 1 71 ? 43.498 -27.605 27.406 1.00 39.80 60 ALA C N 1
ATOM 8452 C CA . ALA C 1 71 ? 42.423 -27.761 26.452 1.00 44.61 60 ALA C CA 1
ATOM 8453 C C . ALA C 1 71 ? 41.521 -26.537 26.400 1.00 44.47 60 ALA C C 1
ATOM 8454 O O . ALA C 1 71 ? 41.170 -26.102 25.306 1.00 42.97 60 ALA C O 1
ATOM 8456 N N . ALA C 1 72 ? 41.044 -26.057 27.571 1.00 41.08 61 ALA C N 1
ATOM 8457 C CA . ALA C 1 72 ? 40.074 -24.948 27.584 1.00 38.50 61 ALA C CA 1
ATOM 8458 C C . ALA C 1 72 ? 40.643 -23.679 26.990 1.00 37.46 61 ALA C C 1
ATOM 8459 O O . ALA C 1 72 ? 39.916 -22.987 26.277 1.00 44.57 61 ALA C O 1
ATOM 8461 N N . VAL C 1 73 ? 41.941 -23.418 27.259 1.00 39.36 62 VAL C N 1
ATOM 8462 C CA . VAL C 1 73 ? 42.663 -22.256 26.773 1.00 40.91 62 VAL C CA 1
ATOM 8463 C C . VAL C 1 73 ? 42.855 -22.389 25.272 1.00 44.63 62 VAL C C 1
ATOM 8464 O O . VAL C 1 73 ? 42.499 -21.475 24.538 1.00 46.99 62 VAL C O 1
ATOM 8468 N N . GLU C 1 74 ? 43.345 -23.532 24.792 1.00 47.76 63 GLU C N 1
ATOM 8469 C CA . GLU C 1 74 ? 43.527 -23.696 23.329 1.00 50.71 63 GLU C CA 1
ATOM 8470 C C . GLU C 1 74 ? 42.221 -23.672 22.532 1.00 44.82 63 GLU C C 1
ATOM 8471 O O . GLU C 1 74 ? 42.152 -22.999 21.518 1.00 46.73 63 GLU C O 1
ATOM 8477 N N . ASP C 1 75 ? 41.167 -24.307 23.041 1.00 43.34 64 ASP C N 1
ATOM 8478 C CA . ASP C 1 75 ? 39.834 -24.210 22.473 1.00 46.79 64 ASP C CA 1
ATOM 8479 C C . ASP C 1 75 ? 39.386 -22.740 22.310 1.00 50.75 64 ASP C C 1
ATOM 8480 O O . ASP C 1 75 ? 38.811 -22.338 21.300 1.00 48.00 64 ASP C O 1
ATOM 8485 N N . LEU C 1 76 ? 39.572 -21.941 23.378 1.00 51.22 65 LEU C N 1
ATOM 8486 C CA . LEU C 1 76 ? 39.122 -20.553 23.395 1.00 45.28 65 LEU C CA 1
ATOM 8487 C C . LEU C 1 76 ? 39.918 -19.751 22.366 1.00 48.85 65 LEU C C 1
ATOM 8488 O O . LEU C 1 76 ? 39.326 -18.957 21.651 1.00 52.59 65 LEU C O 1
ATOM 8493 N N . ARG C 1 77 ? 41.246 -19.933 22.297 1.00 51.04 66 ARG C N 1
ATOM 8494 C CA . ARG C 1 77 ? 42.066 -19.218 21.337 1.00 54.10 66 ARG C CA 1
ATOM 8495 C C . ARG C 1 77 ? 41.552 -19.446 19.937 1.00 57.26 66 ARG C C 1
ATOM 8496 O O . ARG C 1 77 ? 41.490 -18.465 19.189 1.00 55.86 66 ARG C O 1
ATOM 8504 N N . ARG C 1 78 ? 41.177 -20.708 19.620 1.00 61.19 67 ARG C N 1
ATOM 8505 C CA . ARG C 1 78 ? 40.724 -21.033 18.264 1.00 61.66 67 ARG C CA 1
ATOM 8506 C C . ARG C 1 78 ? 39.383 -20.348 17.955 1.00 60.38 67 ARG C C 1
ATOM 8507 O O . ARG C 1 78 ? 39.125 -19.932 16.838 1.00 59.52 67 ARG C O 1
ATOM 8515 N N . ARG C 1 79 ? 38.481 -20.318 18.938 1.00 62.96 68 ARG C N 1
ATOM 8516 C CA . ARG C 1 79 ? 37.120 -19.905 18.672 1.00 66.46 68 ARG C CA 1
ATOM 8517 C C . ARG C 1 79 ? 36.996 -18.394 18.832 1.00 68.01 68 ARG C C 1
ATOM 8518 O O . ARG C 1 79 ? 36.147 -17.815 18.190 1.00 72.28 68 ARG C O 1
ATOM 8526 N N . VAL C 1 80 ? 37.838 -17.753 19.660 1.00 70.21 69 VAL C N 1
ATOM 8527 C CA . VAL C 1 80 ? 37.774 -16.316 19.901 1.00 61.78 69 VAL C CA 1
ATOM 8528 C C . VAL C 1 80 ? 39.164 -15.768 19.602 1.00 63.91 69 VAL C C 1
ATOM 8529 O O . VAL C 1 80 ? 40.031 -15.732 20.461 1.00 68.93 69 VAL C O 1
ATOM 8533 N N . PRO C 1 81 ? 39.440 -15.374 18.345 1.00 70.38 70 PRO C N 1
ATOM 8534 C CA . PRO C 1 81 ? 40.765 -14.882 17.965 1.00 69.15 70 PRO C CA 1
ATOM 8535 C C . PRO C 1 81 ? 41.321 -13.758 18.841 1.00 66.48 70 PRO C C 1
ATOM 8536 O O . PRO C 1 81 ? 42.533 -13.668 18.957 1.00 65.21 70 PRO C O 1
ATOM 8540 N N . SER C 1 82 ? 40.479 -12.915 19.462 1.00 62.15 71 SER C N 1
ATOM 8541 C CA . SER C 1 82 ? 41.018 -11.856 20.317 1.00 59.33 71 SER C CA 1
ATOM 8542 C C . SER C 1 82 ? 41.534 -12.388 21.678 1.00 57.94 71 SER C C 1
ATOM 8543 O O . SER C 1 82 ? 42.238 -11.656 22.362 1.00 54.69 71 SER C O 1
ATOM 8546 N N . PHE C 1 83 ? 41.202 -13.636 22.098 1.00 59.22 72 PHE C N 1
ATOM 8547 C CA . PHE C 1 83 ? 41.745 -14.177 23.340 1.00 55.12 72 PHE C CA 1
ATOM 8548 C C . PHE C 1 83 ? 43.212 -14.562 23.183 1.00 53.49 72 PHE C C 1
ATOM 8549 O O . PHE C 1 83 ? 43.486 -15.427 22.384 1.00 53.97 72 PHE C O 1
ATOM 8557 N N . GLU C 1 84 ? 44.143 -13.964 23.952 1.00 58.88 73 GLU C N 1
ATOM 8558 C CA . GLU C 1 84 ? 45.568 -14.367 23.981 1.00 61.41 73 GLU C CA 1
ATOM 8559 C C . GLU C 1 84 ? 45.869 -15.117 25.297 1.00 65.45 73 GLU C C 1
ATOM 8560 O O . GLU C 1 84 ? 46.208 -16.306 25.275 1.00 64.18 73 GLU C O 1
ATOM 8566 N N . LYS C 1 85 ? 45.583 -14.465 26.439 1.00 57.11 74 LYS C N 1
ATOM 8567 C CA . LYS C 1 85 ? 45.947 -14.946 27.763 1.00 52.36 74 LYS C CA 1
ATOM 8568 C C . LYS C 1 85 ? 44.901 -14.690 28.845 1.00 48.96 74 LYS C C 1
ATOM 8569 O O . LYS C 1 85 ? 44.032 -13.826 28.731 1.00 52.59 74 LYS C O 1
ATOM 8575 N N . LEU C 1 86 ? 45.001 -15.474 29.913 1.00 44.90 75 LEU C N 1
ATOM 8576 C CA . LEU C 1 86 ? 44.190 -15.248 31.103 1.00 43.17 75 LEU C CA 1
ATOM 8577 C C . LEU C 1 86 ? 44.807 -14.107 31.933 1.00 40.09 75 LEU C C 1
ATOM 8578 O O . LEU C 1 86 ? 46.019 -14.020 32.162 1.00 35.78 75 LEU C O 1
ATOM 8583 N N . GLU C 1 87 ? 43.957 -13.206 32.384 1.00 39.15 76 GLU C N 1
ATOM 8584 C CA . GLU C 1 87 ? 44.267 -12.255 33.453 1.00 40.12 76 GLU C CA 1
ATOM 8585 C C . GLU C 1 87 ? 44.787 -12.960 34.715 1.00 35.65 76 GLU C C 1
ATOM 8586 O O . GLU C 1 87 ? 45.702 -12.487 35.372 1.00 34.78 76 GLU C O 1
ATOM 8592 N N . THR C 1 88 ? 44.119 -14.022 35.149 1.00 32.42 77 THR C N 1
ATOM 8593 C CA . THR C 1 88 ? 44.373 -14.599 36.464 1.00 33.39 77 THR C CA 1
ATOM 8594 C C . THR C 1 88 ? 43.638 -15.922 36.544 1.00 29.14 77 THR C C 1
ATOM 8595 O O . THR C 1 88 ? 42.744 -16.168 35.756 1.00 33.75 77 THR C O 1
ATOM 8599 N N . ILE C 1 89 ? 43.963 -16.690 37.569 1.00 33.08 78 ILE C N 1
ATOM 8600 C CA . ILE C 1 89 ? 43.384 -18.001 37.825 1.00 38.46 78 ILE C CA 1
ATOM 8601 C C . ILE C 1 89 ? 42.996 -18.098 39.296 1.00 36.80 78 ILE C C 1
ATOM 8602 O O . ILE C 1 89 ? 43.768 -17.678 40.125 1.00 33.72 78 ILE C O 1
ATOM 8607 N N . GLY C 1 90 ? 41.812 -18.683 39.563 1.00 32.88 79 GLY C N 1
ATOM 8608 C CA . GLY C 1 90 ? 41.441 -19.161 40.862 1.00 34.03 79 GLY C CA 1
ATOM 8609 C C . GLY C 1 90 ? 41.276 -20.701 40.907 1.00 38.78 79 GLY C C 1
ATOM 8610 O O . GLY C 1 90 ? 40.867 -21.293 39.937 1.00 34.50 79 GLY C O 1
ATOM 8611 N N . ILE C 1 91 ? 41.446 -21.315 42.088 1.00 32.06 80 ILE C N 1
ATOM 8612 C CA . ILE C 1 91 ? 41.295 -22.739 42.255 1.00 37.23 80 ILE C CA 1
ATOM 8613 C C . ILE C 1 91 ? 40.300 -23.032 43.404 1.00 36.40 80 ILE C C 1
ATOM 8614 O O . ILE C 1 91 ? 40.117 -22.237 44.339 1.00 39.73 80 ILE C O 1
ATOM 8619 N N . ALA C 1 92 ? 39.574 -24.152 43.254 1.00 29.51 81 ALA C N 1
ATOM 8620 C CA . ALA C 1 92 ? 38.695 -24.746 44.238 1.00 29.84 81 ALA C CA 1
ATOM 8621 C C . ALA C 1 92 ? 38.892 -26.278 44.207 1.00 30.33 81 ALA C C 1
ATOM 8622 O O . ALA C 1 92 ? 39.392 -26.852 43.197 1.00 30.93 81 ALA C O 1
ATOM 8624 N N . ASN C 1 93 ? 38.719 -26.884 45.363 1.00 27.71 82 ASN C N 1
ATOM 8625 C CA . ASN C 1 93 ? 39.212 -28.232 45.603 1.00 31.92 82 ASN C CA 1
ATOM 8626 C C . ASN C 1 93 ? 38.291 -28.968 46.596 1.00 31.17 82 ASN C C 1
ATOM 8627 O O . ASN C 1 93 ? 37.739 -28.363 47.535 1.00 25.43 82 ASN C O 1
ATOM 8632 N N . GLN C 1 94 ? 38.115 -30.275 46.311 1.00 32.64 83 GLN C N 1
ATOM 8633 C CA . GLN C 1 94 ? 37.650 -31.284 47.261 1.00 31.20 83 GLN C CA 1
ATOM 8634 C C . GLN C 1 94 ? 38.357 -31.122 48.592 1.00 29.96 83 GLN C C 1
ATOM 8635 O O . GLN C 1 94 ? 39.617 -31.044 48.692 1.00 37.09 83 GLN C O 1
ATOM 8641 N N . ARG C 1 95 ? 37.541 -30.957 49.641 1.00 31.83 84 ARG C N 1
ATOM 8642 C CA . ARG C 1 95 ? 38.136 -30.577 50.924 1.00 30.58 84 ARG C CA 1
ATOM 8643 C C . ARG C 1 95 ? 38.541 -31.837 51.675 1.00 31.85 84 ARG C C 1
ATOM 8644 O O . ARG C 1 95 ? 38.183 -32.930 51.245 1.00 37.62 84 ARG C O 1
ATOM 8652 N N . GLU C 1 96 ? 39.302 -31.645 52.743 1.00 30.96 85 GLU C N 1
ATOM 8653 C CA . GLU C 1 96 ? 39.727 -32.589 53.776 1.00 33.46 85 GLU C CA 1
ATOM 8654 C C . GLU C 1 96 ? 40.765 -33.570 53.252 1.00 30.82 85 GLU C C 1
ATOM 8655 O O . GLU C 1 96 ? 41.692 -33.899 53.992 1.00 33.52 85 GLU C O 1
ATOM 8661 N N . THR C 1 97 ? 40.563 -34.040 52.027 1.00 30.04 86 THR C N 1
ATOM 8662 C CA . THR C 1 97 ? 41.520 -34.898 51.333 1.00 30.35 86 THR C CA 1
ATOM 8663 C C . THR C 1 97 ? 42.940 -34.364 51.546 1.00 33.48 86 THR C C 1
ATOM 8664 O O . THR C 1 97 ? 43.196 -33.190 51.283 1.00 38.14 86 THR C O 1
ATOM 8668 N N . THR C 1 98 ? 43.859 -35.241 51.928 1.00 35.35 87 THR C N 1
ATOM 8669 C CA . THR C 1 98 ? 45.141 -34.945 52.528 1.00 35.70 87 THR C CA 1
ATOM 8670 C C . THR C 1 98 ? 46.251 -35.625 51.727 1.00 40.34 87 THR C C 1
ATOM 8671 O O . THR C 1 98 ? 46.190 -36.832 51.404 1.00 43.00 87 THR C O 1
ATOM 8675 N N . VAL C 1 99 ? 47.278 -34.831 51.398 1.00 43.04 88 VAL C N 1
ATOM 8676 C CA . VAL C 1 99 ? 48.439 -35.245 50.607 1.00 38.18 88 VAL C CA 1
ATOM 8677 C C . VAL C 1 99 ? 49.641 -35.075 51.513 1.00 37.95 88 VAL C C 1
ATOM 8678 O O . VAL C 1 99 ? 49.755 -34.070 52.239 1.00 40.71 88 VAL C O 1
ATOM 8682 N N . ALA C 1 100 ? 50.555 -36.040 51.449 1.00 38.34 89 ALA C N 1
ATOM 8683 C CA . ALA C 1 100 ? 51.886 -35.951 52.056 1.00 36.98 89 ALA C CA 1
ATOM 8684 C C . ALA C 1 100 ? 52.915 -35.952 50.939 1.00 39.58 89 ALA C C 1
ATOM 8685 O O . ALA C 1 100 ? 52.883 -36.814 50.050 1.00 43.27 89 ALA C O 1
ATOM 8687 N N . TRP C 1 101 ? 53.861 -35.024 50.994 1.00 45.13 90 TRP C N 1
ATOM 8688 C CA . TRP C 1 101 ? 54.926 -35.056 49.994 1.00 47.43 90 TRP C CA 1
ATOM 8689 C C . TRP C 1 101 ? 56.227 -34.568 50.617 1.00 53.06 90 TRP C C 1
ATOM 8690 O O . TRP C 1 101 ? 56.213 -33.994 51.707 1.00 51.72 90 TRP C O 1
ATOM 8701 N N . ASP C 1 102 ? 57.340 -34.772 49.888 1.00 54.36 91 ASP C N 1
ATOM 8702 C CA . ASP C 1 102 ? 58.647 -34.325 50.356 1.00 54.73 91 ASP C CA 1
ATOM 8703 C C . ASP C 1 102 ? 59.042 -32.997 49.713 1.00 51.29 91 ASP C C 1
ATOM 8704 O O . ASP C 1 102 ? 59.087 -32.876 48.486 1.00 53.00 91 ASP C O 1
ATOM 8709 N N . ARG C 1 103 ? 59.379 -32.040 50.581 1.00 50.32 92 ARG C N 1
ATOM 8710 C CA . ARG C 1 103 ? 59.860 -30.712 50.236 1.00 57.34 92 ARG C CA 1
ATOM 8711 C C . ARG C 1 103 ? 61.065 -30.769 49.282 1.00 59.20 92 ARG C C 1
ATOM 8712 O O . ARG C 1 103 ? 61.087 -29.986 48.348 1.00 62.28 92 ARG C O 1
ATOM 8720 N N . VAL C 1 104 ? 62.024 -31.688 49.508 1.00 63.36 93 VAL C N 1
ATOM 8721 C CA . VAL C 1 104 ? 63.333 -31.758 48.836 1.00 62.67 93 VAL C CA 1
ATOM 8722 C C . VAL C 1 104 ? 63.229 -32.658 47.599 1.00 62.76 93 VAL C C 1
ATOM 8723 O O . VAL C 1 104 ? 63.598 -32.245 46.538 1.00 61.91 93 VAL C O 1
ATOM 8727 N N . THR C 1 105 ? 62.744 -33.889 47.710 1.00 66.23 94 THR C N 1
ATOM 8728 C CA . THR C 1 105 ? 62.689 -34.778 46.549 1.00 68.29 94 THR C CA 1
ATOM 8729 C C . THR C 1 105 ? 61.527 -34.380 45.639 1.00 68.00 94 THR C C 1
ATOM 8730 O O . THR C 1 105 ? 61.506 -34.779 44.476 1.00 67.19 94 THR C O 1
ATOM 8734 N N . LYS C 1 106 ? 60.527 -33.679 46.214 1.00 69.64 95 LYS C N 1
ATOM 8735 C CA . LYS C 1 106 ? 59.285 -33.295 45.541 1.00 63.46 95 LYS C CA 1
ATOM 8736 C C . LYS C 1 106 ? 58.523 -34.522 45.011 1.00 64.51 95 LYS C C 1
ATOM 8737 O O . LYS C 1 106 ? 57.870 -34.452 43.992 1.00 57.80 95 LYS C O 1
ATOM 8743 N N . GLU C 1 107 ? 58.637 -35.668 45.685 1.00 70.81 96 GLU C N 1
ATOM 8744 C CA . GLU C 1 107 ? 57.818 -36.852 45.436 1.00 70.62 96 GLU C CA 1
ATOM 8745 C C . GLU C 1 107 ? 56.654 -36.785 46.427 1.00 63.38 96 GLU C C 1
ATOM 8746 O O . GLU C 1 107 ? 56.858 -36.413 47.586 1.00 55.02 96 GLU C O 1
ATOM 8752 N N . THR C 1 108 ? 55.473 -37.291 46.023 1.00 61.15 97 THR C N 1
ATOM 8753 C CA . THR C 1 108 ? 54.456 -37.686 46.975 1.00 56.59 97 THR C CA 1
ATOM 8754 C C . THR C 1 108 ? 55.016 -38.870 47.781 1.00 54.97 97 THR C C 1
ATOM 8755 O O . THR C 1 108 ? 55.851 -39.615 47.297 1.00 48.22 97 THR C O 1
ATOM 8759 N N . LEU C 1 109 ? 54.611 -38.995 49.050 1.00 53.48 98 LEU C N 1
ATOM 8760 C CA . LEU C 1 109 ? 55.060 -40.068 49.924 1.00 49.55 98 LEU C CA 1
ATOM 8761 C C . LEU C 1 109 ? 53.995 -41.149 50.089 1.00 47.47 98 LEU C C 1
ATOM 8762 O O . LEU C 1 109 ? 54.232 -42.121 50.790 1.00 55.73 98 LEU C O 1
ATOM 8767 N N . TYR C 1 110 ? 52.831 -40.950 49.442 1.00 46.18 99 TYR C N 1
ATOM 8768 C CA . TYR C 1 110 ? 51.691 -41.853 49.466 1.00 46.71 99 TYR C CA 1
ATOM 8769 C C . TYR C 1 110 ? 50.576 -41.225 48.624 1.00 45.70 99 TYR C C 1
ATOM 8770 O O . TYR C 1 110 ? 50.600 -40.071 48.224 1.00 42.67 99 TYR C O 1
ATOM 8779 N N . ASN C 1 111 ? 49.585 -42.026 48.278 1.00 43.71 100 ASN C N 1
ATOM 8780 C CA . ASN C 1 111 ? 48.340 -41.523 47.739 1.00 42.76 100 ASN C CA 1
ATOM 8781 C C . ASN C 1 111 ? 47.660 -40.506 48.699 1.00 39.49 100 ASN C C 1
ATOM 8782 O O . ASN C 1 111 ? 47.897 -40.403 49.917 1.00 33.80 100 ASN C O 1
ATOM 8787 N N . ALA C 1 112 ? 46.772 -39.762 48.079 1.00 36.95 101 ALA C N 1
ATOM 8788 C CA . ALA C 1 112 ? 45.944 -38.812 48.789 1.00 39.22 101 ALA C CA 1
ATOM 8789 C C . ALA C 1 112 ? 44.781 -39.549 49.453 1.00 38.48 101 ALA C C 1
ATOM 8790 O O . ALA C 1 112 ? 44.084 -40.317 48.797 1.00 46.80 101 ALA C O 1
ATOM 8792 N N . ILE C 1 113 ? 44.607 -39.328 50.752 1.00 36.13 102 ILE C N 1
ATOM 8793 C CA . ILE C 1 113 ? 43.524 -39.928 51.489 1.00 34.78 102 ILE C CA 1
ATOM 8794 C C . ILE C 1 113 ? 42.337 -38.983 51.441 1.00 39.96 102 ILE C C 1
ATOM 8795 O O . ILE C 1 113 ? 42.385 -37.844 51.910 1.00 36.56 102 ILE C O 1
ATOM 8800 N N . VAL C 1 114 ? 41.252 -39.518 50.859 1.00 39.92 103 VAL C N 1
ATOM 8801 C CA . VAL C 1 114 ? 40.123 -38.708 50.472 1.00 35.52 103 VAL C CA 1
ATOM 8802 C C . VAL C 1 114 ? 39.202 -38.516 51.659 1.00 34.71 103 VAL C C 1
ATOM 8803 O O . VAL C 1 114 ? 39.205 -39.280 52.628 1.00 34.10 103 VAL C O 1
ATOM 8807 N N . TRP C 1 115 ? 38.475 -37.387 51.605 1.00 31.87 104 TRP C N 1
ATOM 8808 C CA . TRP C 1 115 ? 37.605 -36.982 52.679 1.00 32.23 104 TRP C CA 1
ATOM 8809 C C . TRP C 1 115 ? 36.699 -38.122 53.197 1.00 36.85 104 TRP C C 1
ATOM 8810 O O . TRP C 1 115 ? 36.460 -38.171 54.419 1.00 36.20 104 TRP C O 1
ATOM 8821 N N . SER C 1 116 ? 36.145 -38.967 52.278 1.00 38.51 105 SER C N 1
ATOM 8822 C CA . SER C 1 116 ? 35.163 -40.021 52.616 1.00 35.77 105 SER C CA 1
ATOM 8823 C C . SER C 1 116 ? 35.849 -41.269 53.170 1.00 34.22 105 SER C C 1
ATOM 8824 O O . SER C 1 116 ? 35.181 -42.090 53.721 1.00 37.34 105 SER C O 1
ATOM 8827 N N . ASP C 1 117 ? 37.176 -41.358 53.147 1.00 32.08 106 ASP C N 1
ATOM 8828 C CA . ASP C 1 117 ? 37.876 -42.526 53.643 1.00 38.97 106 ASP C CA 1
ATOM 8829 C C . ASP C 1 117 ? 37.646 -42.773 55.143 1.00 43.98 106 ASP C C 1
ATOM 8830 O O . ASP C 1 117 ? 37.636 -41.820 55.939 1.00 37.57 106 ASP C O 1
ATOM 8835 N N . LEU C 1 118 ? 37.579 -44.072 55.511 1.00 47.46 107 LEU C N 1
ATOM 8836 C CA . LEU C 1 118 ? 37.322 -44.543 56.880 1.00 47.64 107 LEU C CA 1
ATOM 8837 C C . LEU C 1 118 ? 38.498 -45.216 57.569 1.00 39.50 107 LEU C C 1
ATOM 8838 O O . LEU C 1 118 ? 38.331 -45.547 58.750 1.00 38.80 107 LEU C O 1
ATOM 8843 N N . ARG C 1 119 ? 39.658 -45.320 56.915 1.00 38.83 108 ARG C N 1
ATOM 8844 C CA . ARG C 1 119 ? 40.767 -46.049 57.492 1.00 40.03 108 ARG C CA 1
ATOM 8845 C C . ARG C 1 119 ? 41.278 -45.510 58.832 1.00 42.67 108 ARG C C 1
ATOM 8846 O O . ARG C 1 119 ? 41.990 -46.240 59.513 1.00 39.95 108 ARG C O 1
ATOM 8854 N N . SER C 1 120 ? 41.052 -44.198 59.091 1.00 45.70 109 SER C N 1
ATOM 8855 C CA . SER C 1 120 ? 41.547 -43.493 60.271 1.00 47.14 109 SER C CA 1
ATOM 8856 C C . SER C 1 120 ? 40.614 -43.635 61.482 1.00 46.37 109 SER C C 1
ATOM 8857 O O . SER C 1 120 ? 40.807 -42.952 62.510 1.00 43.06 109 SER C O 1
ATOM 8860 N N . TYR C 1 121 ? 39.653 -44.576 61.401 1.00 46.41 110 TYR C N 1
ATOM 8861 C CA . TYR C 1 121 ? 38.704 -44.816 62.482 1.00 45.97 110 TYR C CA 1
ATOM 8862 C C . TYR C 1 121 ? 39.384 -45.088 63.824 1.00 43.86 110 TYR C C 1
ATOM 8863 O O . TYR C 1 121 ? 38.972 -44.472 64.815 1.00 48.53 110 TYR C O 1
ATOM 8872 N N . GLU C 1 122 ? 40.393 -45.963 63.896 1.00 45.37 111 GLU C N 1
ATOM 8873 C CA . GLU C 1 122 ? 40.997 -46.289 65.189 1.00 49.69 111 GLU C CA 1
ATOM 8874 C C . GLU C 1 122 ? 41.763 -45.073 65.691 1.00 48.28 111 GLU C C 1
ATOM 8875 O O . GLU C 1 122 ? 41.728 -44.756 66.861 1.00 55.49 111 GLU C O 1
ATOM 8881 N N . VAL C 1 123 ? 42.332 -44.310 64.787 1.00 50.53 112 VAL C N 1
ATOM 8882 C CA . VAL C 1 123 ? 42.924 -43.038 65.194 1.00 50.07 112 VAL C CA 1
ATOM 8883 C C . VAL C 1 123 ? 41.871 -42.162 65.875 1.00 45.85 112 VAL C C 1
ATOM 8884 O O . VAL C 1 123 ? 42.143 -41.656 66.957 1.00 44.99 112 VAL C O 1
ATOM 8888 N N . THR C 1 124 ? 40.671 -42.016 65.280 1.00 46.19 113 THR C N 1
ATOM 8889 C CA . THR C 1 124 ? 39.663 -41.165 65.898 1.00 42.82 113 THR C CA 1
ATOM 8890 C C . THR C 1 124 ? 39.203 -41.728 67.245 1.00 45.66 113 THR C C 1
ATOM 8891 O O . THR C 1 124 ? 38.959 -40.945 68.143 1.00 56.58 113 THR C O 1
ATOM 8895 N N . ALA C 1 125 ? 39.060 -43.069 67.381 1.00 46.81 114 ALA C N 1
ATOM 8896 C CA . ALA C 1 125 ? 38.647 -43.695 68.610 1.00 48.10 114 ALA C CA 1
ATOM 8897 C C . ALA C 1 125 ? 39.652 -43.401 69.730 1.00 53.19 114 ALA C C 1
ATOM 8898 O O . ALA C 1 125 ? 39.257 -43.036 70.832 1.00 59.37 114 ALA C O 1
ATOM 8900 N N . ASN C 1 126 ? 40.945 -43.529 69.413 1.00 53.28 115 ASN C N 1
ATOM 8901 C CA . ASN C 1 126 ? 42.053 -43.225 70.289 1.00 55.23 115 ASN C CA 1
ATOM 8902 C C . ASN C 1 126 ? 41.981 -41.807 70.842 1.00 60.91 115 ASN C C 1
ATOM 8903 O O . ASN C 1 126 ? 42.205 -41.547 72.048 1.00 58.42 115 ASN C O 1
ATOM 8908 N N . VAL C 1 127 ? 41.722 -40.862 69.907 1.00 56.18 116 VAL C N 1
ATOM 8909 C CA . VAL C 1 127 ? 41.695 -39.449 70.262 1.00 56.98 116 VAL C CA 1
ATOM 8910 C C . VAL C 1 127 ? 40.500 -39.176 71.180 1.00 57.52 116 VAL C C 1
ATOM 8911 O O . VAL C 1 127 ? 40.644 -38.520 72.186 1.00 59.01 116 VAL C O 1
ATOM 8915 N N . LYS C 1 128 ? 39.313 -39.673 70.830 1.00 56.93 117 LYS C N 1
ATOM 8916 C CA . LYS C 1 128 ? 38.111 -39.540 71.650 1.00 58.22 117 LYS C CA 1
ATOM 8917 C C . LYS C 1 128 ? 38.259 -40.075 73.087 1.00 63.46 117 LYS C C 1
ATOM 8918 O O . LYS C 1 128 ? 37.750 -39.451 74.033 1.00 73.83 117 LYS C O 1
ATOM 8924 N N . LYS C 1 129 ? 38.955 -41.219 73.221 1.00 63.50 118 LYS C N 1
ATOM 8925 C CA . LYS C 1 129 ? 39.253 -41.867 74.483 1.00 67.90 118 LYS C CA 1
ATOM 8926 C C . LYS C 1 129 ? 40.249 -41.054 75.302 1.00 70.16 118 LYS C C 1
ATOM 8927 O O . LYS C 1 129 ? 39.954 -40.615 76.414 1.00 68.04 118 LYS C O 1
ATOM 8933 N N . GLU C 1 130 ? 41.435 -40.828 74.712 1.00 76.37 119 GLU C N 1
ATOM 8934 C CA . GLU C 1 130 ? 42.602 -40.369 75.471 1.00 74.47 119 GLU C CA 1
ATOM 8935 C C . GLU C 1 130 ? 42.523 -38.850 75.668 1.00 80.70 119 GLU C C 1
ATOM 8936 O O . GLU C 1 130 ? 42.931 -38.307 76.683 1.00 75.12 119 GLU C O 1
ATOM 8942 N N . LEU C 1 131 ? 42.029 -38.127 74.655 1.00 80.54 120 LEU C N 1
ATOM 8943 C CA . LEU C 1 131 ? 42.165 -36.683 74.631 1.00 76.12 120 LEU C CA 1
ATOM 8944 C C . LEU C 1 131 ? 40.803 -36.009 74.752 1.00 67.86 120 LEU C C 1
ATOM 8945 O O . LEU C 1 131 ? 40.757 -34.867 75.147 1.00 70.24 120 LEU C O 1
ATOM 8950 N N . GLY C 1 132 ? 39.713 -36.689 74.371 1.00 62.57 121 GLY C N 1
ATOM 8951 C CA . GLY C 1 132 ? 38.392 -36.078 74.292 1.00 65.22 121 GLY C CA 1
ATOM 8952 C C . GLY C 1 132 ? 37.507 -36.393 75.505 1.00 72.46 121 GLY C C 1
ATOM 8953 O O . GLY C 1 132 ? 36.335 -35.944 75.486 1.00 73.38 121 GLY C O 1
ATOM 8954 N N . GLY C 1 133 ? 38.060 -37.136 76.510 1.00 69.91 122 GLY C N 1
ATOM 8955 C CA . GLY C 1 133 ? 37.313 -37.718 77.626 1.00 68.99 122 GLY C CA 1
ATOM 8956 C C . GLY C 1 133 ? 35.962 -38.332 77.210 1.00 59.92 122 GLY C C 1
ATOM 8957 O O . GLY C 1 133 ? 34.952 -38.156 77.907 1.00 54.75 122 GLY C O 1
ATOM 8958 N N . GLY C 1 134 ? 35.945 -39.003 76.043 1.00 54.55 123 GLY C N 1
ATOM 8959 C CA . GLY C 1 134 ? 34.745 -39.644 75.513 1.00 54.04 123 GLY C CA 1
ATOM 8960 C C . GLY C 1 134 ? 33.802 -38.751 74.703 1.00 57.25 123 GLY C C 1
ATOM 8961 O O . GLY C 1 134 ? 32.763 -39.255 74.255 1.00 58.64 123 GLY C O 1
ATOM 8962 N N . ASP C 1 135 ? 34.134 -37.454 74.499 1.00 56.34 124 ASP C N 1
ATOM 8963 C CA . ASP C 1 135 ? 33.194 -36.502 73.885 1.00 53.69 124 ASP C CA 1
ATOM 8964 C C . ASP C 1 135 ? 33.653 -36.209 72.440 1.00 56.79 124 ASP C C 1
ATOM 8965 O O . ASP C 1 135 ? 34.740 -35.669 72.261 1.00 58.62 124 ASP C O 1
ATOM 8970 N N . ASP C 1 136 ? 32.871 -36.535 71.392 1.00 47.64 125 ASP C N 1
ATOM 8971 C CA . ASP C 1 136 ? 33.192 -36.195 70.001 1.00 48.71 125 ASP C CA 1
ATOM 8972 C C . ASP C 1 136 ? 33.364 -34.673 69.736 1.00 47.72 125 ASP C C 1
ATOM 8973 O O . ASP C 1 136 ? 34.118 -34.214 68.856 1.00 41.32 125 ASP C O 1
ATOM 8978 N N . LEU C 1 137 ? 32.616 -33.895 70.530 1.00 50.30 126 LEU C N 1
ATOM 8979 C CA . LEU C 1 137 ? 32.562 -32.434 70.480 1.00 51.32 126 LEU C CA 1
ATOM 8980 C C . LEU C 1 137 ? 33.557 -31.751 71.436 1.00 50.60 126 LEU C C 1
ATOM 8981 O O . LEU C 1 137 ? 33.500 -30.554 71.605 1.00 48.60 126 LEU C O 1
ATOM 8986 N N . PHE C 1 138 ? 34.510 -32.503 72.002 1.00 52.38 127 PHE C N 1
ATOM 8987 C CA . PHE C 1 138 ? 35.415 -32.003 73.000 1.00 53.27 127 PHE C CA 1
ATOM 8988 C C . PHE C 1 138 ? 36.173 -30.787 72.495 1.00 52.07 127 PHE C C 1
ATOM 8989 O O . PHE C 1 138 ? 36.428 -29.920 73.316 1.00 65.97 127 PHE C O 1
ATOM 8997 N N . PHE C 1 139 ? 36.601 -30.742 71.230 1.00 52.60 128 PHE C N 1
ATOM 8998 C CA . PHE C 1 139 ? 37.383 -29.608 70.720 1.00 49.46 128 PHE C CA 1
ATOM 8999 C C . PHE C 1 139 ? 36.543 -28.619 69.921 1.00 47.13 128 PHE C C 1
ATOM 9000 O O . PHE C 1 139 ? 37.081 -27.783 69.235 1.00 43.47 128 PHE C O 1
ATOM 9008 N N . ALA C 1 140 ? 35.216 -28.766 69.943 1.00 51.56 129 ALA C N 1
ATOM 9009 C CA . ALA C 1 140 ? 34.312 -28.005 69.095 1.00 54.61 129 ALA C CA 1
ATOM 9010 C C . ALA C 1 140 ? 34.508 -26.486 69.282 1.00 48.37 129 ALA C C 1
ATOM 9011 O O . ALA C 1 140 ? 34.376 -25.743 68.321 1.00 44.54 129 ALA C O 1
ATOM 9013 N N . LYS C 1 141 ? 34.686 -26.023 70.513 1.00 47.54 130 LYS C N 1
ATOM 9014 C CA . LYS C 1 141 ? 34.862 -24.607 70.783 1.00 51.77 130 LYS C CA 1
ATOM 9015 C C . LYS C 1 141 ? 36.151 -24.015 70.149 1.00 53.55 130 LYS C C 1
ATOM 9016 O O . LYS C 1 141 ? 36.172 -22.811 69.802 1.00 53.73 130 LYS C O 1
ATOM 9022 N N . MET C 1 142 ? 37.195 -24.843 69.948 1.00 51.60 131 MET C N 1
ATOM 9023 C CA . MET C 1 142 ? 38.458 -24.377 69.359 1.00 49.92 131 MET C CA 1
ATOM 9024 C C . MET C 1 142 ? 38.451 -24.458 67.815 1.00 48.52 131 MET C C 1
ATOM 9025 O O . MET C 1 142 ? 39.044 -23.572 67.245 1.00 45.44 131 MET C O 1
ATOM 9030 N N . ASN C 1 143 ? 37.877 -25.497 67.160 1.00 39.75 132 ASN C N 1
ATOM 9031 C CA . ASN C 1 143 ? 38.007 -25.689 65.715 1.00 41.53 132 ASN C CA 1
ATOM 9032 C C . ASN C 1 143 ? 36.676 -25.731 64.966 1.00 42.64 132 ASN C C 1
ATOM 9033 O O . ASN C 1 143 ? 36.690 -25.770 63.704 1.00 33.96 132 ASN C O 1
ATOM 9038 N N . GLY C 1 144 ? 35.546 -25.719 65.725 1.00 45.26 133 GLY C N 1
ATOM 9039 C CA . GLY C 1 144 ? 34.200 -25.769 65.115 1.00 47.45 133 GLY C CA 1
ATOM 9040 C C . GLY C 1 144 ? 33.743 -27.131 64.548 1.00 40.58 133 GLY C C 1
ATOM 9041 O O . GLY C 1 144 ? 32.694 -27.276 63.954 1.00 38.03 133 GLY C O 1
ATOM 9042 N N . LEU C 1 145 ? 34.564 -28.167 64.698 1.00 45.93 134 LEU C N 1
ATOM 9043 C CA . LEU C 1 145 ? 34.315 -29.478 64.098 1.00 43.43 134 LEU C CA 1
ATOM 9044 C C . LEU C 1 145 ? 33.958 -30.517 65.185 1.00 46.82 134 LEU C C 1
ATOM 9045 O O . LEU C 1 145 ? 33.360 -30.176 66.241 1.00 46.59 134 LEU C O 1
ATOM 9050 N N . ARG C 1 146 ? 34.335 -31.764 64.884 1.00 44.86 135 ARG C N 1
ATOM 9051 C CA . ARG C 1 146 ? 34.043 -32.910 65.716 1.00 43.12 135 ARG C CA 1
ATOM 9052 C C . ARG C 1 146 ? 35.018 -34.024 65.382 1.00 39.86 135 ARG C C 1
ATOM 9053 O O . ARG C 1 146 ? 35.563 -34.020 64.268 1.00 39.31 135 ARG C O 1
ATOM 9061 N N . ILE C 1 147 ? 35.299 -34.922 66.362 1.00 40.56 136 ILE C N 1
ATOM 9062 C CA . ILE C 1 147 ? 36.245 -36.007 66.083 1.00 43.53 136 ILE C CA 1
ATOM 9063 C C . ILE C 1 147 ? 35.555 -36.947 65.100 1.00 45.51 136 ILE C C 1
ATOM 9064 O O . ILE C 1 147 ? 34.463 -37.409 65.370 1.00 46.39 136 ILE C O 1
ATOM 9069 N N . SER C 1 148 ? 36.141 -37.114 63.917 1.00 42.07 137 SER C N 1
ATOM 9070 C CA . SER C 1 148 ? 35.565 -37.856 62.825 1.00 36.06 137 SER C CA 1
ATOM 9071 C C . SER C 1 148 ? 36.671 -38.113 61.815 1.00 37.53 137 SER C C 1
ATOM 9072 O O . SER C 1 148 ? 37.626 -37.312 61.732 1.00 32.57 137 SER C O 1
ATOM 9075 N N . THR C 1 149 ? 36.518 -39.203 61.030 1.00 35.60 138 THR C N 1
ATOM 9076 C CA . THR C 1 149 ? 37.508 -39.624 60.042 1.00 34.69 138 THR C CA 1
ATOM 9077 C C . THR C 1 149 ? 37.480 -38.718 58.836 1.00 31.98 138 THR C C 1
ATOM 9078 O O . THR C 1 149 ? 38.388 -38.722 58.028 1.00 34.13 138 THR C O 1
ATOM 9082 N N . TYR C 1 150 ? 36.429 -37.898 58.711 1.00 32.84 139 TYR C N 1
ATOM 9083 C CA . TYR C 1 150 ? 36.271 -36.944 57.636 1.00 30.08 139 TYR C CA 1
ATOM 9084 C C . TYR C 1 150 ? 37.430 -35.940 57.586 1.00 33.59 139 TYR C C 1
ATOM 9085 O O . TYR C 1 150 ? 37.799 -35.541 56.484 1.00 35.09 139 TYR C O 1
ATOM 9094 N N . PHE C 1 151 ? 38.006 -35.519 58.741 1.00 34.57 140 PHE C N 1
ATOM 9095 C CA . PHE C 1 151 ? 38.866 -34.352 58.777 1.00 32.94 140 PHE C CA 1
ATOM 9096 C C . PHE C 1 151 ? 40.323 -34.796 58.673 1.00 36.68 140 PHE C C 1
ATOM 9097 O O . PHE C 1 151 ? 40.717 -35.887 59.088 1.00 38.67 140 PHE C O 1
ATOM 9105 N N . SER C 1 152 ? 41.157 -33.851 58.207 1.00 41.93 141 SER C N 1
ATOM 9106 C CA . SER C 1 152 ? 42.446 -34.115 57.622 1.00 35.67 141 SER C CA 1
ATOM 9107 C C . SER C 1 152 ? 43.394 -34.638 58.695 1.00 36.39 141 SER C C 1
ATOM 9108 O O . SER C 1 152 ? 44.140 -35.594 58.467 1.00 35.59 141 SER C O 1
ATOM 9111 N N . ALA C 1 153 ? 43.456 -33.958 59.843 1.00 36.06 142 ALA C N 1
ATOM 9112 C CA . ALA C 1 153 ? 44.405 -34.338 60.885 1.00 34.43 142 ALA C CA 1
ATOM 9113 C C . ALA C 1 153 ? 44.422 -35.822 61.217 1.00 36.99 142 ALA C C 1
ATOM 9114 O O . ALA C 1 153 ? 45.499 -36.324 61.530 1.00 42.95 142 ALA C O 1
ATOM 9116 N N . PHE C 1 154 ? 43.251 -36.501 61.216 1.00 40.37 143 PHE C N 1
ATOM 9117 C CA . PHE C 1 154 ? 43.145 -37.951 61.483 1.00 41.25 143 PHE C CA 1
ATOM 9118 C C . PHE C 1 154 ? 43.834 -38.774 60.379 1.00 41.83 143 PHE C C 1
ATOM 9119 O O . PHE C 1 154 ? 44.494 -39.767 60.687 1.00 44.52 143 PHE C O 1
ATOM 9127 N N . LYS C 1 155 ? 43.726 -38.336 59.114 1.00 40.17 144 LYS C N 1
ATOM 9128 C CA . LYS C 1 155 ? 44.386 -38.965 57.971 1.00 39.19 144 LYS C CA 1
ATOM 9129 C C . LYS C 1 155 ? 45.897 -38.767 58.055 1.00 42.54 144 LYS C C 1
ATOM 9130 O O . LYS C 1 155 ? 46.659 -39.676 57.706 1.00 41.25 144 LYS C O 1
ATOM 9136 N N . MET C 1 156 ? 46.330 -37.565 58.513 1.00 40.62 145 MET C N 1
ATOM 9137 C CA . MET C 1 156 ? 47.761 -37.293 58.640 1.00 41.48 145 MET C CA 1
ATOM 9138 C C . MET C 1 156 ? 48.393 -38.162 59.722 1.00 42.40 145 MET C C 1
ATOM 9139 O O . MET C 1 156 ? 49.519 -38.692 59.586 1.00 45.57 145 MET C O 1
ATOM 9144 N N . ARG C 1 157 ? 47.689 -38.256 60.857 1.00 45.19 146 ARG C N 1
ATOM 9145 C CA . ARG C 1 157 ? 48.140 -39.124 61.958 1.00 50.39 146 ARG C CA 1
ATOM 9146 C C . ARG C 1 157 ? 48.215 -40.599 61.478 1.00 48.57 146 ARG C C 1
ATOM 9147 O O . ARG C 1 157 ? 49.230 -41.257 61.692 1.00 43.84 146 ARG C O 1
ATOM 9155 N N . TRP C 1 158 ? 47.135 -41.098 60.834 1.00 44.05 147 TRP C N 1
ATOM 9156 C CA . TRP C 1 158 ? 47.156 -42.394 60.204 1.00 45.98 147 TRP C CA 1
ATOM 9157 C C . TRP C 1 158 ? 48.419 -42.597 59.368 1.00 46.80 147 TRP C C 1
ATOM 9158 O O . TRP C 1 158 ? 49.075 -43.628 59.492 1.00 49.50 147 TRP C O 1
ATOM 9169 N N . MET C 1 159 ? 48.770 -41.628 58.503 1.00 46.59 148 MET C N 1
ATOM 9170 C CA . MET C 1 159 ? 49.906 -41.834 57.638 1.00 46.30 148 MET C CA 1
ATOM 9171 C C . MET C 1 159 ? 51.209 -41.882 58.447 1.00 51.00 148 MET C C 1
ATOM 9172 O O . MET C 1 159 ? 52.139 -42.596 58.104 1.00 51.32 148 MET C O 1
ATOM 9177 N N . LEU C 1 160 ? 51.359 -41.043 59.482 1.00 55.79 149 LEU C N 1
ATOM 9178 C CA . LEU C 1 160 ? 52.577 -41.065 60.300 1.00 56.89 149 LEU C CA 1
ATOM 9179 C C . LEU C 1 160 ? 52.758 -42.443 60.958 1.00 57.27 149 LEU C C 1
ATOM 9180 O O . LEU C 1 160 ? 53.863 -42.934 61.146 1.00 57.68 149 LEU C O 1
ATOM 9185 N N . GLU C 1 161 ? 51.646 -43.090 61.311 1.00 61.48 150 GLU C N 1
ATOM 9186 C CA . GLU C 1 161 ? 51.643 -44.388 61.992 1.00 64.16 150 GLU C CA 1
ATOM 9187 C C . GLU C 1 161 ? 51.721 -45.569 61.018 1.00 56.81 150 GLU C C 1
ATOM 9188 O O . GLU C 1 161 ? 52.264 -46.571 61.404 1.00 61.37 150 GLU C O 1
ATOM 9194 N N . ASN C 1 162 ? 51.301 -45.439 59.761 1.00 54.47 151 ASN C N 1
ATOM 9195 C CA . ASN C 1 162 ? 51.124 -46.589 58.875 1.00 55.77 151 ASN C CA 1
ATOM 9196 C C . ASN C 1 162 ? 52.016 -46.529 57.622 1.00 55.37 151 ASN C C 1
ATOM 9197 O O . ASN C 1 162 ? 52.167 -47.527 56.931 1.00 49.92 151 ASN C O 1
ATOM 9202 N N . VAL C 1 163 ? 52.691 -45.393 57.364 1.00 60.90 152 VAL C N 1
ATOM 9203 C CA . VAL C 1 163 ? 53.480 -45.217 56.143 1.00 63.38 152 VAL C CA 1
ATOM 9204 C C . VAL C 1 163 ? 54.899 -44.805 56.515 1.00 62.72 152 VAL C C 1
ATOM 9205 O O . VAL C 1 163 ? 55.152 -43.627 56.723 1.00 63.04 152 VAL C O 1
ATOM 9209 N N . PRO C 1 164 ? 55.858 -45.755 56.597 1.00 67.15 153 PRO C N 1
ATOM 9210 C CA . PRO C 1 164 ? 57.221 -45.440 57.016 1.00 66.69 153 PRO C CA 1
ATOM 9211 C C . PRO C 1 164 ? 57.864 -44.253 56.280 1.00 68.92 153 PRO C C 1
ATOM 9212 O O . PRO C 1 164 ? 58.580 -43.479 56.904 1.00 71.12 153 PRO C O 1
ATOM 9216 N N . LYS C 1 165 ? 57.593 -44.073 54.979 1.00 66.52 154 LYS C N 1
ATOM 9217 C CA . LYS C 1 165 ? 58.200 -42.976 54.234 1.00 62.67 154 LYS C CA 1
ATOM 9218 C C . LYS C 1 165 ? 57.733 -41.605 54.758 1.00 64.05 154 LYS C C 1
ATOM 9219 O O . LYS C 1 165 ? 58.508 -40.644 54.792 1.00 63.59 154 LYS C O 1
ATOM 9225 N N . VAL C 1 166 ? 56.477 -41.510 55.219 1.00 57.91 155 VAL C N 1
ATOM 9226 C CA . VAL C 1 166 ? 55.960 -40.271 55.771 1.00 55.37 155 VAL C CA 1
ATOM 9227 C C . VAL C 1 166 ? 56.599 -39.957 57.132 1.00 58.18 155 VAL C C 1
ATOM 9228 O O . VAL C 1 166 ? 56.959 -38.821 57.419 1.00 51.81 155 VAL C O 1
ATOM 9232 N N . GLU C 1 167 ? 56.690 -40.977 57.985 1.00 63.28 156 GLU C N 1
ATOM 9233 C CA . GLU C 1 167 ? 57.387 -40.884 59.255 1.00 64.94 156 GLU C CA 1
ATOM 9234 C C . GLU C 1 167 ? 58.863 -40.511 59.039 1.00 64.82 156 GLU C C 1
ATOM 9235 O O . GLU C 1 167 ? 59.386 -39.678 59.780 1.00 74.75 156 GLU C O 1
ATOM 9241 N N . GLU C 1 168 ? 59.549 -41.100 58.041 1.00 64.52 157 GLU C N 1
ATOM 9242 C CA . GLU C 1 168 ? 60.962 -40.800 57.825 1.00 67.43 157 GLU C CA 1
ATOM 9243 C C . GLU C 1 168 ? 61.113 -39.354 57.340 1.00 68.65 157 GLU C C 1
ATOM 9244 O O . GLU C 1 168 ? 62.055 -38.712 57.780 1.00 64.85 157 GLU C O 1
ATOM 9250 N N . ALA C 1 169 ? 60.179 -38.820 56.504 1.00 63.19 158 ALA C N 1
ATOM 9251 C CA . ALA C 1 169 ? 60.209 -37.433 56.045 1.00 58.00 158 ALA C CA 1
ATOM 9252 C C . ALA C 1 169 ? 59.952 -36.482 57.223 1.00 60.60 158 ALA C C 1
ATOM 9253 O O . ALA C 1 169 ? 60.614 -35.468 57.369 1.00 66.32 158 ALA C O 1
ATOM 9255 N N . ARG C 1 170 ? 59.035 -36.821 58.117 1.00 58.37 159 ARG C N 1
ATOM 9256 C CA . ARG C 1 170 ? 58.840 -36.030 59.306 1.00 61.21 159 ARG C CA 1
ATOM 9257 C C . ARG C 1 170 ? 60.127 -35.973 60.112 1.00 64.88 159 ARG C C 1
ATOM 9258 O O . ARG C 1 170 ? 60.472 -34.910 60.596 1.00 58.98 159 ARG C O 1
ATOM 9266 N N . LYS C 1 171 ? 60.825 -37.106 60.277 1.00 76.52 160 LYS C N 1
ATOM 9267 C CA . LYS C 1 171 ? 62.029 -37.116 61.107 1.00 81.14 160 LYS C CA 1
ATOM 9268 C C . LYS C 1 171 ? 63.134 -36.271 60.445 1.00 77.06 160 LYS C C 1
ATOM 9269 O O . LYS C 1 171 ? 63.895 -35.612 61.147 1.00 69.75 160 LYS C O 1
ATOM 9275 N N . ARG C 1 172 ? 63.219 -36.270 59.103 1.00 71.06 161 ARG C N 1
ATOM 9276 C CA . ARG C 1 172 ? 64.186 -35.429 58.402 1.00 70.11 161 ARG C CA 1
ATOM 9277 C C . ARG C 1 172 ? 63.810 -33.927 58.377 1.00 69.36 161 ARG C C 1
ATOM 9278 O O . ARG C 1 172 ? 64.663 -33.127 58.044 1.00 77.65 161 ARG C O 1
ATOM 9286 N N . GLY C 1 173 ? 62.584 -33.475 58.725 1.00 65.49 162 GLY C N 1
ATOM 9287 C CA . GLY C 1 173 ? 62.199 -32.067 58.654 1.00 55.73 162 GLY C CA 1
ATOM 9288 C C . GLY C 1 173 ? 61.816 -31.659 57.235 1.00 56.76 162 GLY C C 1
ATOM 9289 O O . GLY C 1 173 ? 61.684 -30.477 56.970 1.00 53.29 162 GLY C O 1
ATOM 9290 N N . THR C 1 174 ? 61.565 -32.642 56.334 1.00 63.17 163 THR C N 1
ATOM 9291 C CA . THR C 1 174 ? 61.261 -32.420 54.920 1.00 62.59 163 THR C CA 1
ATOM 9292 C C . THR C 1 174 ? 59.796 -32.761 54.584 1.00 63.07 163 THR C C 1
ATOM 9293 O O . THR C 1 174 ? 59.417 -32.723 53.407 1.00 68.13 163 THR C O 1
ATOM 9297 N N . LEU C 1 175 ? 58.960 -33.091 55.587 1.00 57.42 164 LEU C N 1
ATOM 9298 C CA . LEU C 1 175 ? 57.596 -33.520 55.310 1.00 53.83 164 LEU C CA 1
ATOM 9299 C C . LEU C 1 175 ? 56.650 -32.335 55.077 1.00 50.53 164 LEU C C 1
ATOM 9300 O O . LEU C 1 175 ? 56.491 -31.501 55.934 1.00 50.35 164 LEU C O 1
ATOM 9305 N N . CYS C 1 176 ? 55.891 -32.364 53.978 1.00 48.77 165 CYS C N 1
ATOM 9306 C CA . CYS C 1 176 ? 54.746 -31.486 53.761 1.00 45.96 165 CYS C CA 1
ATOM 9307 C C . CYS C 1 176 ? 53.449 -32.273 53.778 1.00 43.95 165 CYS C C 1
ATOM 9308 O O . CYS C 1 176 ? 53.306 -33.262 53.077 1.00 41.02 165 CYS C O 1
ATOM 9311 N N . PHE C 1 177 ? 52.529 -31.807 54.641 1.00 42.20 166 PHE C N 1
ATOM 9312 C CA . PHE C 1 177 ? 51.148 -32.192 54.545 1.00 43.14 166 PHE C CA 1
ATOM 9313 C C . PHE C 1 177 ? 50.329 -31.045 53.968 1.00 42.45 166 PHE C C 1
ATOM 9314 O O . PHE C 1 177 ? 50.478 -29.920 54.365 1.00 42.62 166 PHE C O 1
ATOM 9322 N N . GLY C 1 178 ? 49.371 -31.342 53.123 1.00 37.00 167 GLY C N 1
ATOM 9323 C CA . GLY C 1 178 ? 48.445 -30.319 52.698 1.00 33.85 167 GLY C CA 1
ATOM 9324 C C . GLY C 1 178 ? 47.198 -30.871 52.053 1.00 32.63 167 GLY C C 1
ATOM 9325 O O . GLY C 1 178 ? 47.164 -31.999 51.564 1.00 33.93 167 GLY C O 1
ATOM 9326 N N . THR C 1 179 ? 46.119 -30.118 52.211 1.00 35.13 168 THR C N 1
ATOM 9327 C CA . THR C 1 179 ? 44.896 -30.271 51.453 1.00 34.08 168 THR C CA 1
ATOM 9328 C C . THR C 1 179 ? 45.234 -30.046 49.970 1.00 33.46 168 THR C C 1
ATOM 9329 O O . THR C 1 179 ? 46.365 -29.797 49.589 1.00 35.74 168 THR C O 1
ATOM 9333 N N . ILE C 1 180 ? 44.255 -30.209 49.104 1.00 34.35 169 ILE C N 1
ATOM 9334 C CA . ILE C 1 180 ? 44.491 -30.283 47.674 1.00 34.19 169 ILE C CA 1
ATOM 9335 C C . ILE C 1 180 ? 44.796 -28.894 47.101 1.00 36.53 169 ILE C C 1
ATOM 9336 O O . ILE C 1 180 ? 45.627 -28.805 46.190 1.00 34.14 169 ILE C O 1
ATOM 9341 N N . ASP C 1 181 ? 44.212 -27.836 47.696 1.00 34.34 170 ASP C N 1
ATOM 9342 C CA . ASP C 1 181 ? 44.648 -26.454 47.422 1.00 33.97 170 ASP C CA 1
ATOM 9343 C C . ASP C 1 181 ? 46.152 -26.309 47.608 1.00 30.86 170 ASP C C 1
ATOM 9344 O O . ASP C 1 181 ? 46.806 -25.854 46.698 1.00 40.84 170 ASP C O 1
ATOM 9349 N N . ALA C 1 182 ? 46.722 -26.722 48.746 1.00 32.32 171 ALA C N 1
ATOM 9350 C CA . ALA C 1 182 ? 48.151 -26.590 48.980 1.00 33.09 171 ALA C CA 1
ATOM 9351 C C . ALA C 1 182 ? 48.991 -27.359 47.957 1.00 36.38 171 ALA C C 1
ATOM 9352 O O . ALA C 1 182 ? 50.058 -26.874 47.501 1.00 38.26 171 ALA C O 1
ATOM 9354 N N . TRP C 1 183 ? 48.539 -28.606 47.669 1.00 34.23 172 TRP C N 1
ATOM 9355 C CA . TRP C 1 183 ? 49.220 -29.484 46.734 1.00 32.42 172 TRP C CA 1
ATOM 9356 C C . TRP C 1 183 ? 49.203 -28.851 45.355 1.00 30.53 172 TRP C C 1
ATOM 9357 O O . TRP C 1 183 ? 50.188 -28.868 44.665 1.00 30.67 172 TRP C O 1
ATOM 9368 N N . LEU C 1 184 ? 48.056 -28.327 44.931 1.00 31.99 173 LEU C N 1
ATOM 9369 C CA . LEU C 1 184 ? 47.929 -27.753 43.595 1.00 37.29 173 LEU C CA 1
ATOM 9370 C C . LEU C 1 184 ? 48.785 -26.481 43.421 1.00 33.58 173 LEU C C 1
ATOM 9371 O O . LEU C 1 184 ? 49.496 -26.362 42.410 1.00 31.62 173 LEU C O 1
ATOM 9376 N N . LEU C 1 185 ? 48.783 -25.597 44.443 1.00 36.22 174 LEU C N 1
ATOM 9377 C CA . LEU C 1 185 ? 49.630 -24.366 44.422 1.00 33.17 174 LEU C CA 1
ATOM 9378 C C . LEU C 1 185 ? 51.118 -24.777 44.405 1.00 35.06 174 LEU C C 1
ATOM 9379 O O . LEU C 1 185 ? 51.912 -24.246 43.608 1.00 34.63 174 LEU C O 1
ATOM 9384 N N . TRP C 1 186 ? 51.491 -25.816 45.203 1.00 37.65 175 TRP C N 1
ATOM 9385 C CA . TRP C 1 186 ? 52.838 -26.344 45.178 1.00 39.24 175 TRP C CA 1
ATOM 9386 C C . TRP C 1 186 ? 53.199 -26.779 43.737 1.00 40.09 175 TRP C C 1
ATOM 9387 O O . TRP C 1 186 ? 54.267 -26.409 43.221 1.00 45.44 175 TRP C O 1
ATOM 9398 N N . LYS C 1 187 ? 52.347 -27.566 43.079 1.00 38.45 176 LYS C N 1
ATOM 9399 C CA . LYS C 1 187 ? 52.708 -28.151 41.779 1.00 36.57 176 LYS C CA 1
ATOM 9400 C C . LYS C 1 187 ? 52.670 -27.104 40.672 1.00 37.00 176 LYS C C 1
ATOM 9401 O O . LYS C 1 187 ? 53.615 -27.069 39.861 1.00 35.92 176 LYS C O 1
ATOM 9407 N N . LEU C 1 188 ? 51.594 -26.248 40.657 1.00 38.53 177 LEU C N 1
ATOM 9408 C CA . LEU C 1 188 ? 51.487 -25.146 39.673 1.00 38.94 177 LEU C CA 1
ATOM 9409 C C . LEU C 1 188 ? 52.695 -24.191 39.697 1.00 35.29 177 LEU C C 1
ATOM 9410 O O . LEU C 1 188 ? 53.143 -23.768 38.649 1.00 33.18 177 LEU C O 1
ATOM 9415 N N . SER C 1 189 ? 53.297 -23.941 40.857 1.00 41.94 178 SER C N 1
ATOM 9416 C CA . SER C 1 189 ? 54.429 -23.019 41.013 1.00 45.08 178 SER C CA 1
ATOM 9417 C C . SER C 1 189 ? 55.801 -23.673 40.793 1.00 45.63 178 SER C C 1
ATOM 9418 O O . SER C 1 189 ? 56.829 -23.015 40.931 1.00 44.95 178 SER C O 1
ATOM 9421 N N . GLY C 1 190 ? 55.838 -24.970 40.476 1.00 47.74 179 GLY C N 1
ATOM 9422 C CA . GLY C 1 190 ? 57.086 -25.721 40.440 1.00 42.04 179 GLY C CA 1
ATOM 9423 C C . GLY C 1 190 ? 57.716 -25.859 41.824 1.00 41.55 179 GLY C C 1
ATOM 9424 O O . GLY C 1 190 ? 58.934 -25.819 41.975 1.00 38.59 179 GLY C O 1
ATOM 9425 N N . GLY C 1 191 ? 56.899 -26.006 42.875 1.00 39.83 180 GLY C N 1
ATOM 9426 C CA . GLY C 1 191 ? 57.500 -26.240 44.184 1.00 42.88 180 GLY C CA 1
ATOM 9427 C C . GLY C 1 191 ? 57.895 -24.971 44.954 1.00 44.75 180 GLY C C 1
ATOM 9428 O O . GLY C 1 191 ? 58.554 -25.029 45.963 1.00 50.98 180 GLY C O 1
ATOM 9429 N N . LYS C 1 192 ? 57.428 -23.798 44.533 1.00 47.80 181 LYS C N 1
ATOM 9430 C CA . LYS C 1 192 ? 57.886 -22.545 45.094 1.00 50.67 181 LYS C CA 1
ATOM 9431 C C . LYS C 1 192 ? 57.009 -22.019 46.246 1.00 56.03 181 LYS C C 1
ATOM 9432 O O . LYS C 1 192 ? 57.522 -21.258 47.060 1.00 50.66 181 LYS C O 1
ATOM 9438 N N . VAL C 1 193 ? 55.765 -22.484 46.439 1.00 50.40 182 VAL C N 1
ATOM 9439 C CA . VAL C 1 193 ? 54.985 -22.009 47.575 1.00 45.31 182 VAL C CA 1
ATOM 9440 C C . VAL C 1 193 ? 54.323 -23.209 48.251 1.00 42.30 182 VAL C C 1
ATOM 9441 O O . VAL C 1 193 ? 53.987 -24.214 47.596 1.00 47.46 182 VAL C O 1
ATOM 9445 N N . PHE C 1 194 ? 54.255 -23.087 49.587 1.00 37.45 183 PHE C N 1
ATOM 9446 C CA . PHE C 1 194 ? 53.623 -23.992 50.529 1.00 39.45 183 PHE C CA 1
ATOM 9447 C C . PHE C 1 194 ? 52.628 -23.205 51.402 1.00 39.81 183 PHE C C 1
ATOM 9448 O O . PHE C 1 194 ? 52.950 -22.713 52.497 1.00 40.63 183 PHE C O 1
ATOM 9456 N N . VAL C 1 195 ? 51.422 -23.046 50.851 1.00 39.60 184 VAL C N 1
ATOM 9457 C CA . VAL C 1 195 ? 50.358 -22.223 51.418 1.00 40.40 184 VAL C CA 1
ATOM 9458 C C . VAL C 1 195 ? 49.004 -22.917 51.296 1.00 41.11 184 VAL C C 1
ATOM 9459 O O . VAL C 1 195 ? 48.849 -23.905 50.532 1.00 39.91 184 VAL C O 1
ATOM 9463 N N . THR C 1 196 ? 48.046 -22.398 52.062 1.00 37.00 185 THR C N 1
ATOM 9464 C CA . THR C 1 196 ? 46.686 -22.927 52.063 1.00 39.23 185 THR C CA 1
ATOM 9465 C C . THR C 1 196 ? 45.773 -21.741 52.320 1.00 39.18 185 THR C C 1
ATOM 9466 O O . THR C 1 196 ? 46.147 -20.881 53.080 1.00 41.44 185 THR C O 1
ATOM 9470 N N . ASP C 1 197 ? 44.586 -21.697 51.732 1.00 35.51 186 ASP C N 1
ATOM 9471 C CA . ASP C 1 197 ? 43.609 -20.697 52.093 1.00 38.47 186 ASP C CA 1
ATOM 9472 C C . ASP C 1 197 ? 42.899 -21.051 53.396 1.00 37.17 186 ASP C C 1
ATOM 9473 O O . ASP C 1 197 ? 42.930 -22.187 53.849 1.00 34.54 186 ASP C O 1
ATOM 9478 N N . VAL C 1 198 ? 42.245 -20.047 54.002 1.00 36.42 187 VAL C N 1
ATOM 9479 C CA . VAL C 1 198 ? 41.725 -20.254 55.340 1.00 35.48 187 VAL C CA 1
ATOM 9480 C C . VAL C 1 198 ? 40.556 -21.248 55.310 1.00 32.80 187 VAL C C 1
ATOM 9481 O O . VAL C 1 198 ? 40.242 -21.866 56.333 1.00 35.95 187 VAL C O 1
ATOM 9485 N N . THR C 1 199 ? 39.812 -21.309 54.196 1.00 33.70 188 THR C N 1
ATOM 9486 C CA . THR C 1 199 ? 38.608 -22.128 54.134 1.00 35.51 188 THR C CA 1
ATOM 9487 C C . THR C 1 199 ? 39.017 -23.592 54.200 1.00 34.29 188 THR C C 1
ATOM 9488 O O . THR C 1 199 ? 38.416 -24.333 54.983 1.00 35.71 188 THR C O 1
ATOM 9492 N N . ASN C 1 200 ? 40.071 -23.952 53.465 1.00 32.83 189 ASN C N 1
ATOM 9493 C CA . ASN C 1 200 ? 40.604 -25.301 53.485 1.00 36.38 189 ASN C CA 1
ATOM 9494 C C . ASN C 1 200 ? 41.193 -25.677 54.852 1.00 37.84 189 ASN C C 1
ATOM 9495 O O . ASN C 1 200 ? 41.042 -26.817 55.303 1.00 29.90 189 ASN C O 1
ATOM 9500 N N . ALA C 1 201 ? 41.906 -24.724 55.481 1.00 38.49 190 ALA C N 1
ATOM 9501 C CA . ALA C 1 201 ? 42.571 -24.980 56.764 1.00 39.11 190 ALA C CA 1
ATOM 9502 C C . ALA C 1 201 ? 41.555 -25.299 57.868 1.00 33.99 190 ALA C C 1
ATOM 9503 O O . ALA C 1 201 ? 41.830 -26.079 58.787 1.00 30.75 190 ALA C O 1
ATOM 9505 N N . SER C 1 202 ? 40.357 -24.667 57.732 1.00 37.67 191 SER C N 1
ATOM 9506 C CA . SER C 1 202 ? 39.221 -24.846 58.638 1.00 37.53 191 SER C CA 1
ATOM 9507 C C . SER C 1 202 ? 38.679 -26.300 58.667 1.00 33.07 191 SER C C 1
ATOM 9508 O O . SER C 1 202 ? 37.884 -26.616 59.570 1.00 32.59 191 SER C O 1
ATOM 9511 N N . ARG C 1 203 ? 39.143 -27.150 57.743 1.00 34.12 192 ARG C N 1
ATOM 9512 C CA . ARG C 1 203 ? 38.653 -28.526 57.574 1.00 31.33 192 ARG C CA 1
ATOM 9513 C C . ARG C 1 203 ? 39.662 -29.544 58.060 1.00 34.36 192 ARG C C 1
ATOM 9514 O O . ARG C 1 203 ? 39.381 -30.744 57.980 1.00 41.46 192 ARG C O 1
ATOM 9522 N N . THR C 1 204 ? 40.806 -29.114 58.583 1.00 35.16 193 THR C N 1
ATOM 9523 C CA . THR C 1 204 ? 41.910 -30.004 58.964 1.00 37.18 193 THR C CA 1
ATOM 9524 C C . THR C 1 204 ? 41.784 -30.533 60.390 1.00 38.92 193 THR C C 1
ATOM 9525 O O . THR C 1 204 ? 42.486 -31.488 60.721 1.00 36.78 193 THR C O 1
ATOM 9529 N N . PHE C 1 205 ? 40.956 -29.883 61.230 1.00 39.17 194 PHE C N 1
ATOM 9530 C CA . PHE C 1 205 ? 40.939 -30.107 62.669 1.00 41.35 194 PHE C CA 1
ATOM 9531 C C . PHE C 1 205 ? 42.011 -29.303 63.429 1.00 41.19 194 PHE C C 1
ATOM 9532 O O . PHE C 1 205 ? 41.959 -29.249 64.654 1.00 40.39 194 PHE C O 1
ATOM 9540 N N . LEU C 1 206 ? 42.966 -28.670 62.736 1.00 42.78 195 LEU C N 1
ATOM 9541 C CA . LEU C 1 206 ? 44.148 -28.121 63.392 1.00 44.61 195 LEU C CA 1
ATOM 9542 C C . LEU C 1 206 ? 44.162 -26.587 63.443 1.00 46.01 195 LEU C C 1
ATOM 9543 O O . LEU C 1 206 ? 45.012 -26.021 64.146 1.00 37.84 195 LEU C O 1
ATOM 9548 N N . MET C 1 207 ? 43.144 -25.940 62.854 1.00 42.10 196 MET C N 1
ATOM 9549 C CA . MET C 1 207 ? 43.031 -24.493 62.906 1.00 41.32 196 MET C CA 1
ATOM 9550 C C . MET C 1 207 ? 42.086 -24.103 64.031 1.00 42.99 196 MET C C 1
ATOM 9551 O O . MET C 1 207 ? 41.000 -24.662 64.140 1.00 40.42 196 MET C O 1
ATOM 9556 N N . ASP C 1 208 ? 42.538 -23.153 64.873 1.00 42.03 197 ASP C N 1
ATOM 9557 C CA . ASP C 1 208 ? 41.648 -22.429 65.761 1.00 42.71 197 ASP C CA 1
ATOM 9558 C C . ASP C 1 208 ? 40.676 -21.588 64.933 1.00 41.08 197 ASP C C 1
ATOM 9559 O O . ASP C 1 208 ? 41.104 -20.679 64.254 1.00 43.84 197 ASP C O 1
ATOM 9564 N N . ILE C 1 209 ? 39.380 -21.855 65.026 1.00 44.01 198 ILE C N 1
ATOM 9565 C CA . ILE C 1 209 ? 38.320 -21.256 64.212 1.00 46.58 198 ILE C CA 1
ATOM 9566 C C . ILE C 1 209 ? 38.058 -19.800 64.575 1.00 48.34 198 ILE C C 1
ATOM 9567 O O . ILE C 1 209 ? 37.620 -19.028 63.715 1.00 55.02 198 ILE C O 1
ATOM 9572 N N . ARG C 1 210 ? 38.400 -19.397 65.813 1.00 48.34 199 ARG C N 1
ATOM 9573 C CA . ARG C 1 210 ? 38.251 -18.017 66.266 1.00 48.89 199 ARG C CA 1
ATOM 9574 C C . ARG C 1 210 ? 39.401 -17.128 65.747 1.00 50.17 199 ARG C C 1
ATOM 9575 O O . ARG C 1 210 ? 39.128 -16.025 65.253 1.00 48.26 199 ARG C O 1
ATOM 9583 N N . THR C 1 211 ? 40.667 -17.576 65.866 1.00 46.20 200 THR C N 1
ATOM 9584 C CA . THR C 1 211 ? 41.772 -16.779 65.381 1.00 50.67 200 THR C CA 1
ATOM 9585 C C . THR C 1 211 ? 42.047 -17.037 63.894 1.00 51.72 200 THR C C 1
ATOM 9586 O O . THR C 1 211 ? 42.653 -16.221 63.243 1.00 49.30 200 THR C O 1
ATOM 9590 N N . CYS C 1 212 ? 41.596 -18.170 63.351 1.00 45.06 201 CYS C N 1
ATOM 9591 C CA . CYS C 1 212 ? 42.013 -18.660 62.042 1.00 45.16 201 CYS C CA 1
ATOM 9592 C C . CYS C 1 212 ? 43.531 -18.708 61.875 1.00 40.44 201 CYS C C 1
ATOM 9593 O O . CYS C 1 212 ? 44.046 -18.524 60.766 1.00 40.54 201 CYS C O 1
ATOM 9596 N N . LYS C 1 213 ? 44.204 -19.182 62.908 1.00 39.82 202 LYS C N 1
ATOM 9597 C CA . LYS C 1 213 ? 45.601 -19.601 62.840 1.00 47.29 202 LYS C CA 1
ATOM 9598 C C . LYS C 1 213 ? 45.708 -21.050 63.310 1.00 46.36 202 LYS C C 1
ATOM 9599 O O . LYS C 1 213 ? 44.826 -21.525 64.015 1.00 44.82 202 LYS C O 1
ATOM 9605 N N . TRP C 1 214 ? 46.791 -21.756 62.928 1.00 47.67 203 TRP C N 1
ATOM 9606 C CA . TRP C 1 214 ? 47.053 -23.083 63.488 1.00 46.91 203 TRP C CA 1
ATOM 9607 C C . TRP C 1 214 ? 47.007 -23.025 65.026 1.00 49.63 203 TRP C C 1
ATOM 9608 O O . TRP C 1 214 ? 47.578 -22.160 65.622 1.00 50.07 203 TRP C O 1
ATOM 9619 N N . SER C 1 215 ? 46.359 -23.967 65.697 1.00 49.38 204 SER C N 1
ATOM 9620 C CA . SER C 1 215 ? 46.373 -24.111 67.148 1.00 48.11 204 SER C CA 1
ATOM 9621 C C . SER C 1 215 ? 47.589 -24.920 67.616 1.00 52.84 204 SER C C 1
ATOM 9622 O O . SER C 1 215 ? 47.747 -26.092 67.273 1.00 55.39 204 SER C O 1
ATOM 9625 N N . PRO C 1 216 ? 48.503 -24.349 68.418 1.00 58.33 205 PRO C N 1
ATOM 9626 C CA . PRO C 1 216 ? 49.576 -25.164 69.015 1.00 60.48 205 PRO C CA 1
ATOM 9627 C C . PRO C 1 216 ? 49.011 -26.324 69.847 1.00 62.11 205 PRO C C 1
ATOM 9628 O O . PRO C 1 216 ? 49.518 -27.439 69.764 1.00 64.18 205 PRO C O 1
ATOM 9632 N N . GLU C 1 217 ? 47.925 -26.100 70.603 1.00 59.36 206 GLU C N 1
ATOM 9633 C CA . GLU C 1 217 ? 47.333 -27.184 71.367 1.00 59.98 206 GLU C CA 1
ATOM 9634 C C . GLU C 1 217 ? 46.821 -28.331 70.448 1.00 59.96 206 GLU C C 1
ATOM 9635 O O . GLU C 1 217 ? 47.045 -29.514 70.713 1.00 60.95 206 GLU C O 1
ATOM 9641 N N . LEU C 1 218 ? 46.067 -28.037 69.381 1.00 56.11 207 LEU C N 1
ATOM 9642 C CA . LEU C 1 218 ? 45.537 -29.102 68.533 1.00 56.62 207 LEU C CA 1
ATOM 9643 C C . LEU C 1 218 ? 46.667 -29.828 67.755 1.00 56.71 207 LEU C C 1
ATOM 9644 O O . LEU C 1 218 ? 46.581 -31.018 67.506 1.00 56.40 207 LEU C O 1
ATOM 9649 N N . CYS C 1 219 ? 47.738 -29.136 67.366 1.00 56.27 208 CYS C N 1
ATOM 9650 C CA . CYS C 1 219 ? 48.855 -29.745 66.665 1.00 53.92 208 CYS C CA 1
ATOM 9651 C C . CYS C 1 219 ? 49.629 -30.694 67.578 1.00 60.94 208 CYS C C 1
ATOM 9652 O O . CYS C 1 219 ? 49.905 -31.826 67.177 1.00 65.83 208 CYS C O 1
ATOM 9655 N N . ASP C 1 220 ? 49.947 -30.250 68.819 1.00 66.69 209 ASP C N 1
ATOM 9656 C CA . ASP C 1 220 ? 50.564 -31.074 69.852 1.00 67.88 209 ASP C CA 1
ATOM 9657 C C . ASP C 1 220 ? 49.772 -32.346 70.123 1.00 71.33 209 ASP C C 1
ATOM 9658 O O . ASP C 1 220 ? 50.318 -33.447 70.133 1.00 70.24 209 ASP C O 1
ATOM 9663 N N . LYS C 1 221 ? 48.471 -32.172 70.353 1.00 74.33 210 LYS C N 1
ATOM 9664 C CA . LYS C 1 221 ? 47.595 -33.270 70.722 1.00 72.86 210 LYS C CA 1
ATOM 9665 C C . LYS C 1 221 ? 47.407 -34.261 69.581 1.00 71.01 210 LYS C C 1
ATOM 9666 O O . LYS C 1 221 ? 47.250 -35.436 69.869 1.00 78.74 210 LYS C O 1
ATOM 9672 N N . LEU C 1 222 ? 47.437 -33.845 68.307 1.00 67.27 211 LEU C N 1
ATOM 9673 C CA . LEU C 1 222 ? 47.373 -34.851 67.254 1.00 65.05 211 LEU C CA 1
ATOM 9674 C C . LEU C 1 222 ? 48.756 -35.340 66.795 1.00 59.58 211 LEU C C 1
ATOM 9675 O O . LEU C 1 222 ? 48.819 -36.136 65.853 1.00 60.58 211 LEU C O 1
ATOM 9680 N N . GLY C 1 223 ? 49.819 -34.944 67.511 1.00 51.44 212 GLY C N 1
ATOM 9681 C CA . GLY C 1 223 ? 51.178 -35.276 67.142 1.00 54.73 212 GLY C CA 1
ATOM 9682 C C . GLY C 1 223 ? 51.518 -34.912 65.688 1.00 57.80 212 GLY C C 1
ATOM 9683 O O . GLY C 1 223 ? 52.063 -35.733 64.924 1.00 52.09 212 GLY C O 1
ATOM 9684 N N . ILE C 1 224 ? 51.082 -33.697 65.285 1.00 57.95 213 ILE C N 1
ATOM 9685 C CA . ILE C 1 224 ? 51.427 -33.140 63.989 1.00 59.44 213 ILE C CA 1
ATOM 9686 C C . ILE C 1 224 ? 52.231 -31.865 64.218 1.00 51.71 213 ILE C C 1
ATOM 9687 O O . ILE C 1 224 ? 51.706 -30.897 64.763 1.00 53.41 213 ILE C O 1
ATOM 9692 N N . PRO C 1 225 ? 53.491 -31.818 63.740 1.00 50.31 214 PRO C N 1
ATOM 9693 C CA . PRO C 1 225 ? 54.300 -30.608 63.821 1.00 52.96 214 PRO C CA 1
ATOM 9694 C C . PRO C 1 225 ? 53.719 -29.520 62.933 1.00 52.47 214 PRO C C 1
ATOM 9695 O O . PRO C 1 225 ? 53.413 -29.778 61.765 1.00 56.54 214 PRO C O 1
ATOM 9699 N N . MET C 1 226 ? 53.537 -28.349 63.550 1.00 51.61 215 MET C N 1
ATOM 9700 C CA . MET C 1 226 ? 53.047 -27.121 62.935 1.00 53.66 215 MET C CA 1
ATOM 9701 C C . MET C 1 226 ? 53.836 -26.811 61.650 1.00 50.49 215 MET C C 1
ATOM 9702 O O . MET C 1 226 ? 53.268 -26.333 60.667 1.00 44.69 215 MET C O 1
ATOM 9707 N N . ALA C 1 227 ? 55.167 -27.076 61.699 1.00 50.19 216 ALA C N 1
ATOM 9708 C CA . ALA C 1 227 ? 56.099 -26.851 60.600 1.00 48.53 216 ALA C CA 1
ATOM 9709 C C . ALA C 1 227 ? 55.798 -27.710 59.347 1.00 50.82 216 ALA C C 1
ATOM 9710 O O . ALA C 1 227 ? 56.266 -27.384 58.254 1.00 45.60 216 ALA C O 1
ATOM 9712 N N . CYS C 1 228 ? 55.025 -28.818 59.486 1.00 49.27 217 CYS C N 1
ATOM 9713 C CA . CYS C 1 228 ? 54.610 -29.672 58.374 1.00 48.08 217 CYS C CA 1
ATOM 9714 C C . CYS C 1 228 ? 53.426 -29.083 57.622 1.00 43.58 217 CYS C C 1
ATOM 9715 O O . CYS C 1 228 ? 53.025 -29.616 56.600 1.00 43.43 217 CYS C O 1
ATOM 9718 N N . LEU C 1 229 ? 52.827 -28.038 58.148 1.00 44.40 218 LEU C N 1
ATOM 9719 C CA . LEU C 1 229 ? 51.567 -27.541 57.598 1.00 45.26 218 LEU C CA 1
ATOM 9720 C C . LEU C 1 229 ? 51.825 -26.325 56.698 1.00 46.13 218 LEU C C 1
ATOM 9721 O O . LEU C 1 229 ? 52.778 -25.582 56.893 1.00 45.36 218 LEU C O 1
ATOM 9726 N N . PRO C 1 230 ? 50.983 -26.052 55.686 1.00 41.99 219 PRO C N 1
ATOM 9727 C CA . PRO C 1 230 ? 51.178 -24.868 54.863 1.00 41.07 219 PRO C CA 1
ATOM 9728 C C . PRO C 1 230 ? 50.869 -23.610 55.678 1.00 44.25 219 PRO C C 1
ATOM 9729 O O . PRO C 1 230 ? 50.255 -23.660 56.741 1.00 46.08 219 PRO C O 1
ATOM 9733 N N . GLU C 1 231 ? 51.341 -22.493 55.145 1.00 41.54 220 GLU C N 1
ATOM 9734 C CA . GLU C 1 231 ? 51.007 -21.206 55.676 1.00 41.75 220 GLU C CA 1
ATOM 9735 C C . GLU C 1 231 ? 49.580 -20.835 55.265 1.00 39.18 220 GLU C C 1
ATOM 9736 O O . GLU C 1 231 ? 49.249 -20.777 54.057 1.00 34.43 220 GLU C O 1
ATOM 9742 N N . ILE C 1 232 ? 48.808 -20.400 56.280 1.00 36.79 221 ILE C N 1
ATOM 9743 C CA . ILE C 1 232 ? 47.454 -19.964 56.059 1.00 36.55 221 ILE C CA 1
ATOM 9744 C C . ILE C 1 232 ? 47.409 -18.574 55.425 1.00 41.55 221 ILE C C 1
ATOM 9745 O O . ILE C 1 232 ? 48.049 -17.621 55.927 1.00 47.19 221 ILE C O 1
ATOM 9750 N N . ARG C 1 233 ? 46.542 -18.443 54.387 1.00 37.25 222 ARG C N 1
ATOM 9751 C CA . ARG C 1 233 ? 46.287 -17.209 53.676 1.00 36.64 222 ARG C CA 1
ATOM 9752 C C . ARG C 1 233 ? 44.776 -17.002 53.581 1.00 34.92 222 ARG C C 1
ATOM 9753 O O . ARG C 1 233 ? 43.990 -17.794 54.028 1.00 36.00 222 ARG C O 1
ATOM 9761 N N . SER C 1 234 ? 44.370 -15.892 53.009 1.00 33.19 223 SER C N 1
ATOM 9762 C CA . SER C 1 234 ? 42.969 -15.658 52.721 1.00 34.28 223 SER C CA 1
ATOM 9763 C C . SER C 1 234 ? 42.606 -16.411 51.431 1.00 30.54 223 SER C C 1
ATOM 9764 O O . SER C 1 234 ? 43.436 -17.051 50.833 1.00 32.63 223 SER C O 1
ATOM 9767 N N . ASN C 1 235 ? 41.381 -16.238 50.966 1.00 29.27 224 ASN C N 1
ATOM 9768 C CA . ASN C 1 235 ? 40.920 -16.775 49.710 1.00 31.76 224 ASN C CA 1
ATOM 9769 C C . ASN C 1 235 ? 41.259 -15.944 48.473 1.00 35.27 224 ASN C C 1
ATOM 9770 O O . ASN C 1 235 ? 41.055 -16.457 47.337 1.00 34.62 224 ASN C O 1
ATOM 9775 N N . SER C 1 236 ? 41.742 -14.652 48.661 1.00 35.04 225 SER C N 1
ATOM 9776 C CA . SER C 1 236 ? 41.719 -13.694 47.570 1.00 31.24 225 SER C CA 1
ATOM 9777 C C . SER C 1 236 ? 42.945 -12.770 47.712 1.00 38.81 225 SER C C 1
ATOM 9778 O O . SER C 1 236 ? 42.958 -11.773 48.486 1.00 33.20 225 SER C O 1
ATOM 9781 N N . GLU C 1 237 ? 44.052 -13.190 47.110 1.00 37.28 226 GLU C N 1
ATOM 9782 C CA . GLU C 1 237 ? 45.330 -12.498 47.196 1.00 38.07 226 GLU C CA 1
ATOM 9783 C C . GLU C 1 237 ? 46.281 -13.226 46.258 1.00 42.28 226 GLU C C 1
ATOM 9784 O O . GLU C 1 237 ? 45.951 -14.309 45.739 1.00 34.24 226 GLU C O 1
ATOM 9790 N N . LEU C 1 238 ? 47.457 -12.647 46.004 1.00 42.85 227 LEU C N 1
ATOM 9791 C CA . LEU C 1 238 ? 48.378 -13.292 45.069 1.00 46.11 227 LEU C CA 1
ATOM 9792 C C . LEU C 1 238 ? 49.047 -14.466 45.790 1.00 46.08 227 LEU C C 1
ATOM 9793 O O . LEU C 1 238 ? 49.772 -14.291 46.746 1.00 45.50 227 LEU C O 1
ATOM 9798 N N . PHE C 1 239 ? 48.840 -15.694 45.319 1.00 46.66 228 PHE C N 1
ATOM 9799 C CA . PHE C 1 239 ? 49.328 -16.861 46.013 1.00 36.18 228 PHE C CA 1
ATOM 9800 C C . PHE C 1 239 ? 50.648 -17.222 45.383 1.00 38.21 228 PHE C C 1
ATOM 9801 O O . PHE C 1 239 ? 51.595 -17.478 46.114 1.00 38.50 228 PHE C O 1
ATOM 9809 N N . THR C 1 240 ? 50.655 -17.346 44.017 1.00 39.53 229 THR C N 1
ATOM 9810 C CA . THR C 1 240 ? 51.860 -17.720 43.277 1.00 34.77 229 THR C CA 1
ATOM 9811 C C . THR C 1 240 ? 51.562 -17.523 41.798 1.00 34.74 229 THR C C 1
ATOM 9812 O O . THR C 1 240 ? 50.550 -16.911 41.435 1.00 33.80 229 THR C O 1
ATOM 9816 N N . TYR C 1 241 ? 52.380 -18.130 40.944 1.00 38.47 230 TYR C N 1
ATOM 9817 C CA . TYR C 1 241 ? 52.328 -17.988 39.492 1.00 42.06 230 TYR C CA 1
ATOM 9818 C C . TYR C 1 241 ? 52.321 -19.382 38.856 1.00 39.57 230 TYR C C 1
ATOM 9819 O O . TYR C 1 241 ? 52.808 -20.321 39.457 1.00 39.19 230 TYR C O 1
ATOM 9828 N N . VAL C 1 242 ? 51.761 -19.533 37.668 1.00 40.45 231 VAL C N 1
ATOM 9829 C CA . VAL C 1 242 ? 51.922 -20.776 36.946 1.00 40.66 231 VAL C CA 1
ATOM 9830 C C . VAL C 1 242 ? 53.322 -20.827 36.330 1.00 41.39 231 VAL C C 1
ATOM 9831 O O . VAL C 1 242 ? 53.549 -20.257 35.257 1.00 38.79 231 VAL C O 1
ATOM 9835 N N . LEU C 1 243 ? 54.197 -21.631 36.959 1.00 38.74 232 LEU C N 1
ATOM 9836 C CA . LEU C 1 243 ? 55.558 -21.811 36.531 1.00 40.37 232 LEU C CA 1
ATOM 9837 C C . LEU C 1 243 ? 55.839 -23.249 36.073 1.00 40.77 232 LEU C C 1
ATOM 9838 O O . LEU C 1 243 ? 56.941 -23.490 35.571 1.00 42.52 232 LEU C O 1
ATOM 9843 N N . SER C 1 244 ? 54.931 -24.230 36.296 1.00 42.11 233 SER C N 1
ATOM 9844 C CA . SER C 1 244 ? 55.176 -25.657 35.966 1.00 43.51 233 SER C CA 1
ATOM 9845 C C . SER C 1 244 ? 55.235 -25.900 34.448 1.00 41.56 233 SER C C 1
ATOM 9846 O O . SER C 1 244 ? 54.329 -25.398 33.736 1.00 36.89 233 SER C O 1
ATOM 9849 N N . ASP C 1 245 ? 56.197 -26.704 33.934 1.00 43.37 234 ASP C N 1
ATOM 9850 C CA . ASP C 1 245 ? 56.078 -27.071 32.511 1.00 53.97 234 ASP C CA 1
ATOM 9851 C C . ASP C 1 245 ? 55.529 -28.502 32.247 1.00 55.88 234 ASP C C 1
ATOM 9852 O O . ASP C 1 245 ? 55.547 -28.958 31.125 1.00 57.38 234 ASP C O 1
ATOM 9857 N N . GLU C 1 246 ? 55.021 -29.172 33.268 1.00 51.83 235 GLU C N 1
ATOM 9858 C CA . GLU C 1 246 ? 54.128 -30.315 33.182 1.00 58.75 235 GLU C CA 1
ATOM 9859 C C . GLU C 1 246 ? 53.054 -30.215 32.086 1.00 58.99 235 GLU C C 1
ATOM 9860 O O . GLU C 1 246 ? 52.214 -29.296 32.084 1.00 53.83 235 GLU C O 1
ATOM 9866 N N . GLY C 1 247 ? 53.062 -31.239 31.195 1.00 52.29 236 GLY C N 1
ATOM 9867 C CA . GLY C 1 247 ? 52.075 -31.347 30.146 1.00 46.46 236 GLY C CA 1
ATOM 9868 C C . GLY C 1 247 ? 52.102 -30.140 29.220 1.00 51.19 236 GLY C C 1
ATOM 9869 O O . GLY C 1 247 ? 51.084 -29.853 28.621 1.00 61.47 236 GLY C O 1
ATOM 9870 N N . GLY C 1 248 ? 53.204 -29.372 29.205 1.00 56.25 237 GLY C N 1
ATOM 9871 C CA . GLY C 1 248 ? 53.370 -28.153 28.420 1.00 60.19 237 GLY C CA 1
ATOM 9872 C C . GLY C 1 248 ? 52.545 -26.981 28.970 1.00 63.41 237 GLY C C 1
ATOM 9873 O O . GLY C 1 248 ? 52.002 -26.180 28.191 1.00 66.41 237 GLY C O 1
ATOM 9874 N N . LEU C 1 249 ? 52.372 -26.913 30.308 1.00 54.54 238 LEU C N 1
ATOM 9875 C CA . LEU C 1 249 ? 51.339 -26.036 30.868 1.00 47.89 238 LEU C CA 1
ATOM 9876 C C . LEU C 1 249 ? 51.737 -24.579 30.635 1.00 46.63 238 LEU C C 1
ATOM 9877 O O . LEU C 1 249 ? 50.952 -23.766 30.137 1.00 49.01 238 LEU C O 1
ATOM 9882 N N . SER C 1 250 ? 52.951 -24.223 31.003 1.00 49.27 239 SER C N 1
ATOM 9883 C CA . SER C 1 250 ? 53.282 -22.795 31.022 1.00 60.03 239 SER C CA 1
ATOM 9884 C C . SER C 1 250 ? 53.546 -22.270 29.619 1.00 58.47 239 SER C C 1
ATOM 9885 O O . SER C 1 250 ? 53.164 -21.132 29.335 1.00 62.32 239 SER C O 1
ATOM 9888 N N . THR C 1 251 ? 54.049 -23.138 28.737 1.00 65.07 240 THR C N 1
ATOM 9889 C CA . THR C 1 251 ? 54.082 -22.895 27.299 1.00 61.83 240 THR C CA 1
ATOM 9890 C C . THR C 1 251 ? 52.703 -22.619 26.697 1.00 54.59 240 THR C C 1
ATOM 9891 O O . THR C 1 251 ? 52.572 -21.772 25.832 1.00 58.57 240 THR C O 1
ATOM 9895 N N . ALA C 1 252 ? 51.692 -23.365 27.113 1.00 53.07 241 ALA C N 1
ATOM 9896 C CA . ALA C 1 252 ? 50.372 -23.189 26.534 1.00 48.10 241 ALA C CA 1
ATOM 9897 C C . ALA C 1 252 ? 49.759 -21.864 26.998 1.00 49.47 241 ALA C C 1
ATOM 9898 O O . ALA C 1 252 ? 49.006 -21.231 26.240 1.00 42.54 241 ALA C O 1
ATOM 9900 N N . LEU C 1 253 ? 50.038 -21.505 28.265 1.00 49.65 242 LEU C N 1
ATOM 9901 C CA . LEU C 1 253 ? 49.494 -20.302 28.896 1.00 51.81 242 LEU C CA 1
ATOM 9902 C C . LEU C 1 253 ? 50.170 -19.075 28.281 1.00 54.78 242 LEU C C 1
ATOM 9903 O O . LEU C 1 253 ? 49.469 -18.031 28.146 1.00 48.67 242 LEU C O 1
ATOM 9908 N N . ARG C 1 254 ? 51.479 -19.243 27.907 1.00 49.38 243 ARG C N 1
ATOM 9909 C CA . ARG C 1 254 ? 52.291 -18.227 27.249 1.00 48.97 243 ARG C CA 1
ATOM 9910 C C . ARG C 1 254 ? 52.720 -17.144 28.240 1.00 46.67 243 ARG C C 1
ATOM 9911 O O . ARG C 1 254 ? 53.374 -16.209 27.849 1.00 45.40 243 ARG C O 1
ATOM 9919 N N . HIS C 1 255 ? 52.374 -17.293 29.510 1.00 44.75 244 HIS C N 1
ATOM 9920 C CA . HIS C 1 255 ? 52.572 -16.274 30.510 1.00 46.69 244 HIS C CA 1
ATOM 9921 C C . HIS C 1 255 ? 52.611 -17.000 31.853 1.00 40.78 244 HIS C C 1
ATOM 9922 O O . HIS C 1 255 ? 51.879 -17.984 32.077 1.00 43.24 244 HIS C O 1
ATOM 9929 N N . PRO C 1 256 ? 53.416 -16.491 32.798 1.00 39.90 245 PRO C N 1
ATOM 9930 C CA . PRO C 1 256 ? 53.358 -16.951 34.189 1.00 38.55 245 PRO C CA 1
ATOM 9931 C C . PRO C 1 256 ? 52.126 -16.487 34.987 1.00 38.65 245 PRO C C 1
ATOM 9932 O O . PRO C 1 256 ? 52.192 -15.580 35.826 1.00 38.06 245 PRO C O 1
ATOM 9936 N N . THR C 1 257 ? 50.981 -17.116 34.700 1.00 38.31 246 THR C N 1
ATOM 9937 C CA . THR C 1 257 ? 49.685 -16.583 35.066 1.00 39.74 246 THR C CA 1
ATOM 9938 C C . THR C 1 257 ? 49.644 -16.429 36.579 1.00 38.62 246 THR C C 1
ATOM 9939 O O . THR C 1 257 ? 49.865 -17.380 37.270 1.00 35.11 246 THR C O 1
ATOM 9943 N N . PRO C 1 258 ? 49.257 -15.252 37.160 1.00 44.34 247 PRO C N 1
ATOM 9944 C CA . PRO C 1 258 ? 49.063 -15.125 38.604 1.00 36.61 247 PRO C CA 1
ATOM 9945 C C . PRO C 1 258 ? 47.814 -15.851 39.113 1.00 35.42 247 PRO C C 1
ATOM 9946 O O . PRO C 1 258 ? 46.667 -15.622 38.633 1.00 36.56 247 PRO C O 1
ATOM 9950 N N . ILE C 1 259 ? 48.053 -16.722 40.138 1.00 35.00 248 ILE C N 1
ATOM 9951 C CA . ILE C 1 259 ? 46.969 -17.392 40.851 1.00 34.66 248 ILE C CA 1
ATOM 9952 C C . ILE C 1 259 ? 46.570 -16.564 42.073 1.00 32.70 248 ILE C C 1
ATOM 9953 O O . ILE C 1 259 ? 47.335 -16.407 43.022 1.00 36.59 248 ILE C O 1
ATOM 9958 N N . MET C 1 260 ? 45.383 -16.003 42.015 1.00 33.33 249 MET C N 1
ATOM 9959 C CA . MET C 1 260 ? 44.972 -15.012 42.979 1.00 39.07 249 MET C CA 1
ATOM 9960 C C . MET C 1 260 ? 43.670 -15.399 43.696 1.00 46.35 249 MET C C 1
ATOM 9961 O O . MET C 1 260 ? 43.114 -14.591 44.451 1.00 36.84 249 MET C O 1
ATOM 9966 N N . GLY C 1 261 ? 43.223 -16.662 43.533 1.00 38.58 250 GLY C N 1
ATOM 9967 C CA . GLY C 1 261 ? 42.079 -17.124 44.317 1.00 38.32 250 GLY C CA 1
ATOM 9968 C C . GLY C 1 261 ? 42.252 -18.587 44.680 1.00 36.10 250 GLY C C 1
ATOM 9969 O O . GLY C 1 261 ? 42.813 -19.325 43.850 1.00 34.41 250 GLY C O 1
ATOM 9970 N N . SER C 1 262 ? 41.854 -18.946 45.900 1.00 30.08 251 SER C N 1
ATOM 9971 C CA . SER C 1 262 ? 41.878 -20.343 46.365 1.00 33.22 251 SER C CA 1
ATOM 9972 C C . SER C 1 262 ? 40.808 -20.500 47.434 1.00 33.92 251 SER C C 1
ATOM 9973 O O . SER C 1 262 ? 40.781 -19.749 48.417 1.00 33.30 251 SER C O 1
ATOM 9976 N N . ILE C 1 263 ? 39.882 -21.455 47.191 1.00 34.79 252 ILE C N 1
ATOM 9977 C CA . ILE C 1 263 ? 38.758 -21.637 48.087 1.00 30.85 252 ILE C CA 1
ATOM 9978 C C . ILE C 1 263 ? 38.369 -23.107 48.124 1.00 35.61 252 ILE C C 1
ATOM 9979 O O . ILE C 1 263 ? 38.381 -23.788 47.095 1.00 33.03 252 ILE C O 1
ATOM 9984 N N . ALA C 1 264 ? 38.164 -23.596 49.342 1.00 34.87 253 ALA C N 1
ATOM 9985 C CA . ALA C 1 264 ? 37.484 -24.870 49.586 1.00 36.03 253 ALA C CA 1
ATOM 9986 C C . ALA C 1 264 ? 36.207 -24.975 48.734 1.00 31.56 253 ALA C C 1
ATOM 9987 O O . ALA C 1 264 ? 35.423 -24.027 48.759 1.00 29.43 253 ALA C O 1
ATOM 9989 N N . ASP C 1 265 ? 35.975 -26.107 47.999 1.00 34.21 254 ASP C N 1
ATOM 9990 C CA . ASP C 1 265 ? 34.969 -26.136 46.935 1.00 31.53 254 ASP C CA 1
ATOM 9991 C C . ASP C 1 265 ? 33.595 -25.722 47.422 1.00 29.74 254 ASP C C 1
ATOM 9992 O O . ASP C 1 265 ? 32.927 -24.951 46.754 1.00 26.32 254 ASP C O 1
ATOM 9997 N N . GLN C 1 266 ? 33.157 -26.232 48.580 1.00 28.62 255 GLN C N 1
ATOM 9998 C CA . GLN C 1 266 ? 31.782 -25.927 48.970 1.00 33.54 255 GLN C CA 1
ATOM 9999 C C . GLN C 1 266 ? 31.562 -24.459 49.321 1.00 31.36 255 GLN C C 1
ATOM 10000 O O . GLN C 1 266 ? 30.491 -23.909 49.101 1.00 34.49 255 GLN C O 1
ATOM 10006 N N . GLN C 1 267 ? 32.581 -23.866 49.917 1.00 34.15 256 GLN C N 1
ATOM 10007 C CA . GLN C 1 267 ? 32.629 -22.413 50.162 1.00 29.25 256 GLN C CA 1
ATOM 10008 C C . GLN C 1 267 ? 32.695 -21.668 48.845 1.00 31.76 256 GLN C C 1
ATOM 10009 O O . GLN C 1 267 ? 32.051 -20.601 48.728 1.00 36.93 256 GLN C O 1
ATOM 10015 N N . GLY C 1 268 ? 33.431 -22.194 47.834 1.00 28.42 257 GLY C N 1
ATOM 10016 C CA . GLY C 1 268 ? 33.391 -21.642 46.476 1.00 26.61 257 GLY C CA 1
ATOM 10017 C C . GLY C 1 268 ? 31.974 -21.525 45.971 1.00 29.91 257 GLY C C 1
ATOM 10018 O O . GLY C 1 268 ? 31.561 -20.504 45.390 1.00 32.31 257 GLY C O 1
ATOM 10019 N N . ALA C 1 269 ? 31.223 -22.623 46.123 1.00 29.36 258 ALA C N 1
ATOM 10020 C CA . ALA C 1 269 ? 29.835 -22.681 45.685 1.00 31.37 258 ALA C CA 1
ATOM 10021 C C . ALA C 1 269 ? 28.986 -21.649 46.384 1.00 29.06 258 ALA C C 1
ATOM 10022 O O . ALA C 1 269 ? 28.101 -21.071 45.790 1.00 30.47 258 ALA C O 1
ATOM 10024 N N . LEU C 1 270 ? 29.252 -21.487 47.698 1.00 33.48 259 LEU C N 1
ATOM 10025 C CA . LEU C 1 270 ? 28.487 -20.524 48.511 1.00 32.19 259 LEU C CA 1
ATOM 10026 C C . LEU C 1 270 ? 28.712 -19.083 47.986 1.00 35.02 259 LEU C C 1
ATOM 10027 O O . LEU C 1 270 ? 27.774 -18.266 47.759 1.00 33.27 259 LEU C O 1
ATOM 10032 N N . LEU C 1 271 ? 29.985 -18.775 47.693 1.00 37.02 260 LEU C N 1
ATOM 10033 C CA . LEU C 1 271 ? 30.359 -17.510 47.063 1.00 34.98 260 LEU C CA 1
ATOM 10034 C C . LEU C 1 271 ? 29.817 -17.339 45.630 1.00 36.76 260 LEU C C 1
ATOM 10035 O O . LEU C 1 271 ? 29.352 -16.234 45.249 1.00 36.47 260 LEU C O 1
ATOM 10040 N N . GLY C 1 272 ? 29.859 -18.428 44.828 1.00 36.86 261 GLY C N 1
ATOM 10041 C CA . GLY C 1 272 ? 29.409 -18.360 43.460 1.00 35.15 261 GLY C CA 1
ATOM 10042 C C . GLY C 1 272 ? 27.905 -18.147 43.406 1.00 41.87 261 GLY C C 1
ATOM 10043 O O . GLY C 1 272 ? 27.457 -17.643 42.382 1.00 48.46 261 GLY C O 1
ATOM 10044 N N . ASN C 1 273 ? 27.161 -18.522 44.479 1.00 39.78 262 ASN C N 1
ATOM 10045 C CA . ASN C 1 273 ? 25.744 -18.185 44.533 1.00 45.57 262 ASN C CA 1
ATOM 10046 C C . ASN C 1 273 ? 25.484 -16.836 45.148 1.00 42.61 262 ASN C C 1
ATOM 10047 O O . ASN C 1 273 ? 24.351 -16.521 45.432 1.00 49.91 262 ASN C O 1
ATOM 10052 N N . MET C 1 274 ? 26.526 -16.117 45.480 1.00 45.84 263 MET C N 1
ATOM 10053 C CA . MET C 1 274 ? 26.370 -14.748 45.973 1.00 54.25 263 MET C CA 1
ATOM 10054 C C . MET C 1 274 ? 25.779 -14.769 47.397 1.00 49.04 263 MET C C 1
ATOM 10055 O O . MET C 1 274 ? 25.017 -13.879 47.798 1.00 53.24 263 MET C O 1
ATOM 10060 N N . CYS C 1 275 ? 26.186 -15.780 48.188 1.00 48.19 264 CYS C N 1
ATOM 10061 C CA . CYS C 1 275 ? 25.707 -15.930 49.556 1.00 43.50 264 CYS C CA 1
ATOM 10062 C C . CYS C 1 275 ? 26.695 -15.292 50.543 1.00 38.37 264 CYS C C 1
ATOM 10063 O O . CYS C 1 275 ? 27.234 -15.942 51.403 1.00 47.42 264 CYS C O 1
ATOM 10066 N N . PHE C 1 276 ? 26.802 -13.981 50.496 1.00 43.46 265 PHE C N 1
ATOM 10067 C CA . PHE C 1 276 ? 27.747 -13.154 51.220 1.00 48.59 265 PHE C CA 1
ATOM 10068 C C . PHE C 1 276 ? 27.264 -12.728 52.607 1.00 55.13 265 PHE C C 1
ATOM 10069 O O . PHE C 1 276 ? 28.125 -12.486 53.463 1.00 49.37 265 PHE C O 1
ATOM 10077 N N . LYS C 1 277 ? 25.925 -12.643 52.791 1.00 50.81 266 LYS C N 1
ATOM 10078 C CA . LYS C 1 277 ? 25.306 -12.044 53.942 1.00 53.42 266 LYS C CA 1
ATOM 10079 C C . LYS C 1 277 ? 24.756 -13.136 54.861 1.00 48.26 266 LYS C C 1
ATOM 10080 O O . LYS C 1 277 ? 24.359 -14.198 54.387 1.00 41.02 266 LYS C O 1
ATOM 10086 N N . GLU C 1 278 ? 24.680 -12.804 56.161 1.00 42.34 267 GLU C N 1
ATOM 10087 C CA . GLU C 1 278 ? 24.066 -13.634 57.157 1.00 46.48 267 GLU C CA 1
ATOM 10088 C C . GLU C 1 278 ? 22.678 -14.019 56.659 1.00 43.36 267 GLU C C 1
ATOM 10089 O O . GLU C 1 278 ? 21.885 -13.205 56.160 1.00 39.36 267 GLU C O 1
ATOM 10095 N N . GLY C 1 279 ? 22.433 -15.295 56.821 1.00 39.50 268 GLY C N 1
ATOM 10096 C CA . GLY C 1 279 ? 21.162 -15.900 56.426 1.00 43.07 268 GLY C CA 1
ATOM 10097 C C . GLY C 1 279 ? 21.162 -16.578 55.041 1.00 37.20 268 GLY C C 1
ATOM 10098 O O . GLY C 1 279 ? 20.235 -17.245 54.725 1.00 35.78 268 GLY C O 1
ATOM 10099 N N . GLU C 1 280 ? 22.058 -16.220 54.131 1.00 38.29 269 GLU C N 1
ATOM 10100 C CA . GLU C 1 280 ? 22.048 -16.775 52.786 1.00 39.64 269 GLU C CA 1
ATOM 10101 C C . GLU C 1 280 ? 22.699 -18.173 52.704 1.00 41.73 269 GLU C C 1
ATOM 10102 O O . GLU C 1 280 ? 23.781 -18.431 53.209 1.00 48.45 269 GLU C O 1
ATOM 10108 N N . SER C 1 281 ? 22.009 -19.100 52.059 1.00 40.56 270 SER C N 1
ATOM 10109 C CA . SER C 1 281 ? 22.371 -20.498 52.037 1.00 40.45 270 SER C CA 1
ATOM 10110 C C . SER C 1 281 ? 22.291 -21.114 50.631 1.00 39.97 270 SER C C 1
ATOM 10111 O O . SER C 1 281 ? 21.562 -20.656 49.784 1.00 40.87 270 SER C O 1
ATOM 10114 N N . LYS C 1 282 ? 22.987 -22.240 50.438 1.00 35.25 271 LYS C N 1
ATOM 10115 C CA . LYS C 1 282 ? 22.781 -23.062 49.249 1.00 37.53 271 LYS C CA 1
ATOM 10116 C C . LYS C 1 282 ? 23.050 -24.536 49.631 1.00 36.68 271 LYS C C 1
ATOM 10117 O O . LYS C 1 282 ? 23.740 -24.796 50.630 1.00 33.42 271 LYS C O 1
ATOM 10123 N N . ASN C 1 283 ? 22.560 -25.473 48.787 1.00 36.55 272 ASN C N 1
ATOM 10124 C CA . ASN C 1 283 ? 23.009 -26.864 48.785 1.00 36.30 272 ASN C CA 1
ATOM 10125 C C . ASN C 1 283 ? 23.549 -27.246 47.405 1.00 33.27 272 ASN C C 1
ATOM 10126 O O . ASN C 1 283 ? 22.878 -27.064 46.419 1.00 32.56 272 ASN C O 1
ATOM 10131 N N . THR C 1 284 ? 24.764 -27.783 47.377 1.00 30.96 273 THR C N 1
ATOM 10132 C CA . THR C 1 284 ? 25.422 -28.265 46.185 1.00 31.25 273 THR C CA 1
ATOM 10133 C C . THR C 1 284 ? 25.230 -29.781 46.133 1.00 33.69 273 THR C C 1
ATOM 10134 O O . THR C 1 284 ? 25.520 -30.510 47.100 1.00 30.71 273 THR C O 1
ATOM 10138 N N . TYR C 1 285 ? 24.711 -30.239 44.988 1.00 34.65 274 TYR C N 1
ATOM 10139 C CA . TYR C 1 285 ? 24.506 -31.650 44.737 1.00 30.65 274 TYR C CA 1
ATOM 10140 C C . TYR C 1 285 ? 25.626 -32.159 43.866 1.00 30.19 274 TYR C C 1
ATOM 10141 O O . TYR C 1 285 ? 25.658 -31.835 42.678 1.00 34.13 274 TYR C O 1
ATOM 10150 N N . GLY C 1 286 ? 26.490 -32.981 44.407 1.00 28.61 275 GLY C N 1
ATOM 10151 C CA . GLY C 1 286 ? 27.478 -33.605 43.549 1.00 27.52 275 GLY C CA 1
ATOM 10152 C C . GLY C 1 286 ? 27.707 -35.038 44.024 1.00 32.14 275 GLY C C 1
ATOM 10153 O O . GLY C 1 286 ? 26.735 -35.774 44.166 1.00 32.72 275 GLY C O 1
ATOM 10154 N N . THR C 1 287 ? 28.978 -35.437 44.259 1.00 31.66 276 THR C N 1
ATOM 10155 C CA . THR C 1 287 ? 29.319 -36.715 44.897 1.00 38.21 276 THR C CA 1
ATOM 10156 C C . THR C 1 287 ? 28.563 -36.912 46.228 1.00 37.71 276 THR C C 1
ATOM 10157 O O . THR C 1 287 ? 27.945 -37.984 46.495 1.00 33.47 276 THR C O 1
ATOM 10161 N N . GLY C 1 288 ? 28.705 -35.836 47.037 1.00 30.04 277 GLY C N 1
ATOM 10162 C CA . GLY C 1 288 ? 28.041 -35.553 48.285 1.00 30.27 277 GLY C CA 1
ATOM 10163 C C . GLY C 1 288 ? 27.087 -34.380 48.072 1.00 33.10 277 GLY C C 1
ATOM 10164 O O . GLY C 1 288 ? 26.913 -33.894 46.935 1.00 39.33 277 GLY C O 1
ATOM 10165 N N . CYS C 1 289 ? 26.388 -34.045 49.136 1.00 29.57 278 CYS C N 1
ATOM 10166 C CA . CYS C 1 289 ? 25.606 -32.832 49.214 1.00 32.71 278 CYS C CA 1
ATOM 10167 C C . CYS C 1 289 ? 26.115 -32.017 50.408 1.00 34.96 278 CYS C C 1
ATOM 10168 O O . CYS C 1 289 ? 26.375 -32.599 51.490 1.00 28.23 278 CYS C O 1
ATOM 10171 N N . PHE C 1 290 ? 26.225 -30.686 50.214 1.00 33.12 279 PHE C N 1
ATOM 10172 C CA . PHE C 1 290 ? 26.764 -29.832 51.266 1.00 35.82 279 PHE C CA 1
ATOM 10173 C C . PHE C 1 290 ? 25.891 -28.596 51.278 1.00 35.68 279 PHE C C 1
ATOM 10174 O O . PHE C 1 290 ? 25.747 -27.921 50.259 1.00 33.88 279 PHE C O 1
ATOM 10182 N N . LEU C 1 291 ? 25.246 -28.408 52.422 1.00 31.34 280 LEU C N 1
ATOM 10183 C CA . LEU C 1 291 ? 24.399 -27.255 52.643 1.00 37.12 280 LEU C CA 1
ATOM 10184 C C . LEU C 1 291 ? 25.210 -26.315 53.506 1.00 38.07 280 LEU C C 1
ATOM 10185 O O . LEU C 1 291 ? 25.709 -26.749 54.533 1.00 42.10 280 LEU C O 1
ATOM 10190 N N . LEU C 1 292 ? 25.389 -25.072 53.064 1.00 34.05 281 LEU C N 1
ATOM 10191 C CA . LEU C 1 292 ? 26.107 -24.100 53.862 1.00 31.23 281 LEU C CA 1
ATOM 10192 C C . LEU C 1 292 ? 25.196 -22.893 53.980 1.00 32.54 281 LEU C C 1
ATOM 10193 O O . LEU C 1 292 ? 24.590 -22.507 53.000 1.00 33.32 281 LEU C O 1
ATOM 10198 N N . MET C 1 293 ? 25.109 -22.335 55.184 1.00 32.89 282 MET C N 1
ATOM 10199 C CA . MET C 1 293 ? 24.480 -21.048 55.417 1.00 34.65 282 MET C CA 1
ATOM 10200 C C . MET C 1 293 ? 25.489 -20.102 56.037 1.00 33.28 282 MET C C 1
ATOM 10201 O O . MET C 1 293 ? 26.142 -20.400 57.069 1.00 35.67 282 MET C O 1
ATOM 10206 N N . THR C 1 294 ? 25.670 -18.964 55.363 1.00 36.70 283 THR C N 1
ATOM 10207 C CA . THR C 1 294 ? 26.517 -17.863 55.867 1.00 34.19 283 THR C CA 1
ATOM 10208 C C . THR C 1 294 ? 25.930 -17.313 57.145 1.00 33.92 283 THR C C 1
ATOM 10209 O O . THR C 1 294 ? 24.715 -17.045 57.182 1.00 35.74 283 THR C O 1
ATOM 10213 N N . VAL C 1 295 ? 26.786 -17.114 58.164 1.00 37.21 284 VAL C N 1
ATOM 10214 C CA . VAL C 1 295 ? 26.265 -16.579 59.439 1.00 42.52 284 VAL C CA 1
ATOM 10215 C C . VAL C 1 295 ? 26.881 -15.209 59.805 1.00 41.33 284 VAL C C 1
ATOM 10216 O O . VAL C 1 295 ? 26.388 -14.550 60.711 1.00 43.32 284 VAL C O 1
ATOM 10220 N N . GLY C 1 296 ? 27.876 -14.748 59.041 1.00 42.31 285 GLY C N 1
ATOM 10221 C CA . GLY C 1 296 ? 28.500 -13.453 59.248 1.00 40.15 285 GLY C CA 1
ATOM 10222 C C . GLY C 1 296 ? 29.775 -13.575 60.063 1.00 45.10 285 GLY C C 1
ATOM 10223 O O . GLY C 1 296 ? 30.431 -14.604 59.997 1.00 36.24 285 GLY C O 1
ATOM 10224 N N . GLU C 1 297 ? 30.118 -12.521 60.848 1.00 41.14 286 GLU C N 1
ATOM 10225 C CA . GLU C 1 297 ? 31.406 -12.490 61.526 1.00 43.34 286 GLU C CA 1
ATOM 10226 C C . GLU C 1 297 ? 31.397 -13.197 62.886 1.00 44.86 286 GLU C C 1
ATOM 10227 O O . GLU C 1 297 ? 32.480 -13.545 63.389 1.00 44.68 286 GLU C O 1
ATOM 10233 N N . ARG C 1 298 ? 30.214 -13.351 63.514 1.00 48.17 287 ARG C N 1
ATOM 10234 C CA . ARG C 1 298 ? 30.112 -14.138 64.750 1.00 50.25 287 ARG C CA 1
ATOM 10235 C C . ARG C 1 298 ? 29.845 -15.586 64.345 1.00 46.29 287 ARG C C 1
ATOM 10236 O O . ARG C 1 298 ? 28.813 -15.886 63.750 1.00 50.05 287 ARG C O 1
ATOM 10244 N N . ILE C 1 299 ? 30.797 -16.467 64.683 1.00 47.80 288 ILE C N 1
ATOM 10245 C CA . ILE C 1 299 ? 30.661 -17.918 64.548 1.00 50.54 288 ILE C CA 1
ATOM 10246 C C . ILE C 1 299 ? 29.341 -18.350 65.190 1.00 48.85 288 ILE C C 1
ATOM 10247 O O . ILE C 1 299 ? 28.986 -17.839 66.235 1.00 54.18 288 ILE C O 1
ATOM 10252 N N . ARG C 1 300 ? 28.676 -19.358 64.618 1.00 51.04 289 ARG C N 1
ATOM 10253 C CA . ARG C 1 300 ? 27.632 -20.146 65.276 1.00 48.36 289 ARG C CA 1
ATOM 10254 C C . ARG C 1 300 ? 28.115 -21.579 65.430 1.00 45.10 289 ARG C C 1
ATOM 10255 O O . ARG C 1 300 ? 28.460 -22.256 64.450 1.00 47.69 289 ARG C O 1
ATOM 10263 N N . PHE C 1 301 ? 27.984 -22.065 66.660 1.00 48.12 290 PHE C N 1
ATOM 10264 C CA . PHE C 1 301 ? 28.286 -23.438 67.028 1.00 48.40 290 PHE C CA 1
ATOM 10265 C C . PHE C 1 301 ? 27.003 -24.256 66.976 1.00 46.67 290 PHE C C 1
ATOM 10266 O O . PHE C 1 301 ? 25.950 -23.736 67.333 1.00 47.00 290 PHE C O 1
ATOM 10274 N N . SER C 1 302 ? 27.088 -25.454 66.400 1.00 45.02 291 SER C N 1
ATOM 10275 C CA . SER C 1 302 ? 25.898 -26.281 66.180 1.00 50.30 291 SER C CA 1
ATOM 10276 C C . SER C 1 302 ? 25.504 -27.055 67.437 1.00 51.99 291 SER C C 1
ATOM 10277 O O . SER C 1 302 ? 26.376 -27.769 67.928 1.00 47.22 291 SER C O 1
ATOM 10280 N N . ASP C 1 303 ? 24.208 -27.074 67.836 1.00 50.52 292 ASP C N 1
ATOM 10281 C CA . ASP C 1 303 ? 23.782 -28.018 68.859 1.00 51.60 292 ASP C CA 1
ATOM 10282 C C . ASP C 1 303 ? 23.216 -29.298 68.253 1.00 47.84 292 ASP C C 1
ATOM 10283 O O . ASP C 1 303 ? 22.747 -30.124 69.001 1.00 43.38 292 ASP C O 1
ATOM 10288 N N . HIS C 1 304 ? 23.250 -29.472 66.929 1.00 45.64 293 HIS C N 1
ATOM 10289 C CA . HIS C 1 304 ? 22.345 -30.444 66.283 1.00 41.53 293 HIS C CA 1
ATOM 10290 C C . HIS C 1 304 ? 23.063 -31.216 65.207 1.00 39.51 293 HIS C C 1
ATOM 10291 O O . HIS C 1 304 ? 22.466 -31.615 64.212 1.00 39.97 293 HIS C O 1
ATOM 10298 N N . GLY C 1 305 ? 24.370 -31.376 65.377 1.00 40.88 294 GLY C N 1
ATOM 10299 C CA . GLY C 1 305 ? 25.131 -32.261 64.505 1.00 40.21 294 GLY C CA 1
ATOM 10300 C C . GLY C 1 305 ? 25.619 -31.582 63.232 1.00 38.76 294 GLY C C 1
ATOM 10301 O O . GLY C 1 305 ? 25.933 -32.226 62.221 1.00 37.45 294 GLY C O 1
ATOM 10302 N N . LEU C 1 306 ? 25.604 -30.254 63.224 1.00 39.89 295 LEU C N 1
ATOM 10303 C CA . LEU C 1 306 ? 26.217 -29.533 62.110 1.00 41.86 295 LEU C CA 1
ATOM 10304 C C . LEU C 1 306 ? 27.650 -29.059 62.498 1.00 43.63 295 LEU C C 1
ATOM 10305 O O . LEU C 1 306 ? 28.140 -29.329 63.585 1.00 38.64 295 LEU C O 1
ATOM 10310 N N . LEU C 1 307 ? 28.393 -28.446 61.539 1.00 41.17 296 LEU C N 1
ATOM 10311 C CA . LEU C 1 307 ? 29.743 -27.941 61.692 1.00 36.55 296 LEU C CA 1
ATOM 10312 C C . LEU C 1 307 ? 29.760 -26.401 61.597 1.00 37.40 296 LEU C C 1
ATOM 10313 O O . LEU C 1 307 ? 29.023 -25.775 60.821 1.00 33.43 296 LEU C O 1
ATOM 10318 N N . SER C 1 308 ? 30.644 -25.785 62.386 1.00 36.87 297 SER C N 1
ATOM 10319 C CA . SER C 1 308 ? 31.037 -24.398 62.198 1.00 40.28 297 SER C CA 1
ATOM 10320 C C . SER C 1 308 ? 32.238 -24.331 61.239 1.00 41.19 297 SER C C 1
ATOM 10321 O O . SER C 1 308 ? 33.215 -25.066 61.442 1.00 48.20 297 SER C O 1
ATOM 10324 N N . THR C 1 309 ? 32.150 -23.500 60.162 1.00 41.99 298 THR C N 1
ATOM 10325 C CA . THR C 1 309 ? 33.265 -23.386 59.220 1.00 38.16 298 THR C CA 1
ATOM 10326 C C . THR C 1 309 ? 33.475 -21.918 58.801 1.00 37.05 298 THR C C 1
ATOM 10327 O O . THR C 1 309 ? 32.654 -21.042 59.061 1.00 35.07 298 THR C O 1
ATOM 10331 N N . VAL C 1 310 ? 34.627 -21.655 58.162 1.00 39.19 299 VAL C N 1
ATOM 10332 C CA . VAL C 1 310 ? 34.905 -20.381 57.517 1.00 38.35 299 VAL C CA 1
ATOM 10333 C C . VAL C 1 310 ? 34.290 -20.396 56.130 1.00 32.66 299 VAL C C 1
ATOM 10334 O O . VAL C 1 310 ? 3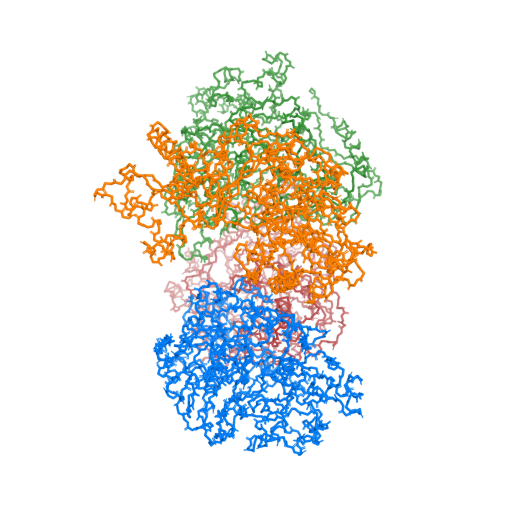4.572 -21.289 55.383 1.00 35.14 299 VAL C O 1
ATOM 10338 N N . ALA C 1 311 ? 33.452 -19.394 55.852 1.00 34.31 300 ALA C N 1
ATOM 10339 C CA . ALA C 1 311 ? 32.806 -19.173 54.577 1.00 35.27 300 ALA C CA 1
ATOM 10340 C C . ALA C 1 311 ? 33.811 -18.606 53.571 1.00 40.46 300 ALA C C 1
ATOM 10341 O O . ALA C 1 311 ? 33.940 -19.076 52.448 1.00 35.36 300 ALA C O 1
ATOM 10343 N N . TYR C 1 312 ? 34.574 -17.595 54.013 1.00 38.93 301 TYR C N 1
ATOM 10344 C CA . TYR C 1 312 ? 35.474 -16.845 53.142 1.00 38.44 301 TYR C CA 1
ATOM 10345 C C . TYR C 1 312 ? 36.198 -15.766 53.961 1.00 37.88 301 TYR C C 1
ATOM 10346 O O . TYR C 1 312 ? 35.726 -15.393 55.041 1.00 34.02 301 TYR C O 1
ATOM 10355 N N . GLN C 1 313 ? 37.356 -15.360 53.428 1.00 40.75 302 GLN C N 1
ATOM 10356 C CA . GLN C 1 313 ? 38.062 -14.145 53.744 1.00 38.68 302 GLN C CA 1
ATOM 10357 C C . GLN C 1 313 ? 38.703 -13.595 52.442 1.00 43.98 302 GLN C C 1
ATOM 10358 O O . GLN C 1 313 ? 39.630 -14.166 51.831 1.00 40.21 302 GLN C O 1
ATOM 10364 N N . LEU C 1 314 ? 38.201 -12.420 52.026 1.00 40.96 303 LEU C N 1
ATOM 10365 C CA . LEU C 1 314 ? 38.539 -11.784 50.777 1.00 38.85 303 LEU C CA 1
ATOM 10366 C C . LEU C 1 314 ? 39.690 -10.792 50.976 1.00 40.15 303 LEU C C 1
ATOM 10367 O O . LEU C 1 314 ? 39.443 -9.615 51.058 1.00 40.95 303 LEU C O 1
ATOM 10372 N N . GLY C 1 315 ? 40.944 -11.236 51.045 1.00 37.51 304 GLY C N 1
ATOM 10373 C CA . GLY C 1 315 ? 42.049 -10.359 51.332 1.00 39.29 304 GLY C CA 1
ATOM 10374 C C . GLY C 1 315 ? 42.538 -10.531 52.768 1.00 44.59 304 GLY C C 1
ATOM 10375 O O . GLY C 1 315 ? 41.734 -10.721 53.687 1.00 42.96 304 GLY C O 1
ATOM 10376 N N . ASN C 1 316 ? 43.873 -10.485 52.946 1.00 47.67 305 ASN C N 1
ATOM 10377 C CA . ASN C 1 316 ? 44.472 -10.664 54.259 1.00 50.50 305 ASN C CA 1
ATOM 10378 C C . ASN C 1 316 ? 44.103 -9.483 55.176 1.00 55.10 305 ASN C C 1
ATOM 10379 O O . ASN C 1 316 ? 44.080 -9.619 56.395 1.00 59.65 305 ASN C O 1
ATOM 10384 N N . LYS C 1 317 ? 43.668 -8.343 54.632 1.00 52.50 306 LYS C N 1
ATOM 10385 C CA . LYS C 1 317 ? 43.135 -7.316 55.502 1.00 67.09 306 LYS C CA 1
ATOM 10386 C C . LYS C 1 317 ? 41.656 -7.556 55.845 1.00 60.50 306 LYS C C 1
ATOM 10387 O O . LYS C 1 317 ? 41.142 -6.831 56.666 1.00 54.47 306 LYS C O 1
ATOM 10393 N N . SER C 1 318 ? 40.940 -8.531 55.274 1.00 55.43 307 SER C N 1
ATOM 10394 C CA . SER C 1 318 ? 39.473 -8.506 55.384 1.00 56.39 307 SER C CA 1
ATOM 10395 C C . SER C 1 318 ? 38.987 -9.303 56.583 1.00 49.01 307 SER C C 1
ATOM 10396 O O . SER C 1 318 ? 39.727 -10.166 57.056 1.00 40.60 307 SER C O 1
ATOM 10399 N N . PRO C 1 319 ? 37.725 -9.081 57.037 1.00 47.82 308 PRO C N 1
ATOM 10400 C CA . PRO C 1 319 ? 37.115 -9.938 58.060 1.00 44.42 308 PRO C CA 1
ATOM 10401 C C . PRO C 1 319 ? 36.959 -11.408 57.620 1.00 46.97 308 PRO C C 1
ATOM 10402 O O . PRO C 1 319 ? 36.780 -11.732 56.435 1.00 43.80 308 PRO C O 1
ATOM 10406 N N . PHE C 1 320 ? 37.075 -12.304 58.621 1.00 42.81 309 PHE C N 1
ATOM 10407 C CA . PHE C 1 320 ? 36.648 -13.672 58.566 1.00 39.34 309 PHE C CA 1
ATOM 10408 C C . PHE C 1 320 ? 35.125 -13.749 58.623 1.00 44.44 309 PHE C C 1
ATOM 10409 O O . PHE C 1 320 ? 34.489 -13.253 59.566 1.00 48.34 309 PHE C O 1
ATOM 10417 N N . ILE C 1 321 ? 34.532 -14.345 57.577 1.00 44.23 310 ILE C N 1
ATOM 10418 C CA . ILE C 1 321 ? 33.106 -14.641 57.558 1.00 43.11 310 ILE C CA 1
ATOM 10419 C C . ILE C 1 321 ? 32.910 -16.154 57.774 1.00 40.26 310 ILE C C 1
ATOM 10420 O O . ILE C 1 321 ? 33.693 -16.970 57.302 1.00 40.61 310 ILE C O 1
ATOM 10425 N N . TYR C 1 322 ? 31.897 -16.532 58.583 1.00 37.98 311 TYR C N 1
ATOM 10426 C CA . TYR C 1 322 ? 31.681 -17.885 59.076 1.00 35.35 311 TYR C CA 1
ATOM 10427 C C . TYR C 1 322 ? 30.400 -18.439 58.440 1.00 36.26 311 TYR C C 1
ATOM 10428 O O . TYR C 1 322 ? 29.525 -17.681 57.949 1.00 35.28 311 TYR C O 1
ATOM 10437 N N . ALA C 1 323 ? 30.253 -19.798 58.488 1.00 34.15 312 ALA C N 1
ATOM 10438 C CA . ALA C 1 323 ? 29.055 -20.497 57.988 1.00 31.59 312 ALA C CA 1
ATOM 10439 C C . ALA C 1 323 ? 28.700 -21.663 58.902 1.00 31.78 312 ALA C C 1
ATOM 10440 O O . ALA C 1 323 ? 29.532 -22.107 59.662 1.00 29.32 312 ALA C O 1
ATOM 10442 N N . LEU C 1 324 ? 27.445 -22.140 58.859 1.00 34.58 313 LEU C N 1
ATOM 10443 C CA . LEU C 1 324 ? 27.084 -23.479 59.379 1.00 35.17 313 LEU C CA 1
ATOM 10444 C C . LEU C 1 324 ? 26.940 -24.470 58.219 1.00 34.59 313 LEU C C 1
ATOM 10445 O O . LEU C 1 324 ? 26.482 -24.070 57.170 1.00 35.28 313 LEU C O 1
ATOM 10450 N N . GLU C 1 325 ? 27.268 -25.745 58.432 1.00 30.15 314 GLU C N 1
ATOM 10451 C CA . GLU C 1 325 ? 27.373 -26.645 57.285 1.00 32.64 314 GLU C CA 1
ATOM 10452 C C . GLU C 1 325 ? 26.849 -28.026 57.701 1.00 38.34 314 GLU C C 1
ATOM 10453 O O . GLU C 1 325 ? 27.210 -28.494 58.807 1.00 31.21 314 GLU C O 1
ATOM 10459 N N . GLY C 1 326 ? 25.989 -28.588 56.800 1.00 37.07 315 GLY C N 1
ATOM 10460 C CA . GLY C 1 326 ? 25.496 -29.967 56.772 1.00 36.86 315 GLY C CA 1
ATOM 10461 C C . GLY C 1 326 ? 26.138 -30.715 55.619 1.00 31.44 315 GLY C C 1
ATOM 10462 O O . GLY C 1 326 ? 26.061 -30.263 54.462 1.00 33.32 315 GLY C O 1
ATOM 10463 N N . SER C 1 327 ? 26.959 -31.678 56.009 1.00 29.03 316 SER C N 1
ATOM 10464 C CA . SER C 1 327 ? 27.762 -32.449 55.083 1.00 31.11 316 SER C CA 1
ATOM 10465 C C . SER C 1 327 ? 27.187 -33.890 54.883 1.00 30.94 316 SER C C 1
ATOM 10466 O O . SER C 1 327 ? 26.901 -34.567 55.853 1.00 32.83 316 SER C O 1
ATOM 10469 N N . ILE C 1 328 ? 27.023 -34.362 53.645 1.00 34.59 317 ILE C N 1
ATOM 10470 C CA . ILE C 1 328 ? 26.411 -35.637 53.269 1.00 30.24 317 ILE C CA 1
ATOM 10471 C C . ILE C 1 328 ? 27.355 -36.327 52.300 1.00 28.68 317 ILE C C 1
ATOM 10472 O O . ILE C 1 328 ? 27.654 -35.715 51.273 1.00 31.39 317 ILE C O 1
ATOM 10477 N N . ALA C 1 329 ? 27.775 -37.573 52.602 1.00 33.59 318 ALA C N 1
ATOM 10478 C CA . ALA C 1 329 ? 28.811 -38.254 51.814 1.00 37.40 318 ALA C CA 1
ATOM 10479 C C . ALA C 1 329 ? 28.269 -38.925 50.542 1.00 37.46 318 ALA C C 1
ATOM 10480 O O . ALA C 1 329 ? 28.949 -38.897 49.511 1.00 36.09 318 ALA C O 1
ATOM 10482 N N . GLY C 1 330 ? 27.084 -39.556 50.640 1.00 38.67 319 GLY C N 1
ATOM 10483 C CA . GLY C 1 330 ? 26.485 -40.394 49.603 1.00 32.10 319 GLY C CA 1
ATOM 10484 C C . GLY C 1 330 ? 25.250 -39.748 48.943 1.00 30.80 319 GLY C C 1
ATOM 10485 O O . GLY C 1 330 ? 24.087 -39.830 49.368 1.00 39.53 319 GLY C O 1
ATOM 10486 N N . ALA C 1 331 ? 25.536 -39.047 47.867 1.00 30.49 320 ALA C N 1
ATOM 10487 C CA . ALA C 1 331 ? 24.553 -38.459 46.974 1.00 38.03 320 ALA C CA 1
ATOM 10488 C C . ALA C 1 331 ? 24.807 -39.049 45.580 1.00 35.47 320 ALA C C 1
ATOM 10489 O O . ALA C 1 331 ? 24.497 -40.204 45.305 1.00 43.47 320 ALA C O 1
ATOM 10491 N N . GLY C 1 332 ? 25.450 -38.265 44.713 1.00 36.73 321 GLY C N 1
ATOM 10492 C CA . GLY C 1 332 ? 25.756 -38.725 43.397 1.00 39.71 321 GLY C CA 1
ATOM 10493 C C . GLY C 1 332 ? 26.714 -39.911 43.398 1.00 36.55 321 GLY C C 1
ATOM 10494 O O . GLY C 1 332 ? 26.779 -40.585 42.397 1.00 38.80 321 GLY C O 1
ATOM 10495 N N . ALA C 1 333 ? 27.515 -40.101 44.451 1.00 37.01 322 ALA C N 1
ATOM 10496 C CA . ALA C 1 333 ? 28.396 -41.265 44.530 1.00 37.60 322 ALA C CA 1
ATOM 10497 C C . ALA C 1 333 ? 27.650 -42.564 44.285 1.00 35.46 322 ALA C C 1
ATOM 10498 O O . ALA C 1 333 ? 28.163 -43.488 43.710 1.00 42.56 322 ALA C O 1
ATOM 10500 N N . THR C 1 334 ? 26.436 -42.628 44.844 1.00 43.45 323 THR C N 1
ATOM 10501 C CA . THR C 1 334 ? 25.527 -43.758 44.692 1.00 38.93 323 THR C CA 1
ATOM 10502 C C . THR C 1 334 ? 25.331 -44.087 43.213 1.00 36.80 323 THR C C 1
ATOM 10503 O O . THR C 1 334 ? 25.434 -45.251 42.904 1.00 37.25 323 THR C O 1
ATOM 10507 N N . ILE C 1 335 ? 25.088 -43.077 42.327 1.00 39.11 324 ILE C N 1
ATOM 10508 C CA . ILE C 1 335 ? 24.678 -43.227 40.939 1.00 36.64 324 ILE C CA 1
ATOM 10509 C C . ILE C 1 335 ? 25.865 -43.791 40.172 1.00 39.50 324 ILE C C 1
ATOM 10510 O O . ILE C 1 335 ? 25.717 -44.729 39.387 1.00 36.40 324 ILE C O 1
ATOM 10515 N N . GLU C 1 336 ? 27.021 -43.168 40.387 1.00 34.63 325 GLU C N 1
ATOM 10516 C CA . GLU C 1 336 ? 28.303 -43.594 39.826 1.00 43.29 325 GLU C CA 1
ATOM 10517 C C . GLU C 1 336 ? 28.628 -45.069 40.149 1.00 37.75 325 GLU C C 1
ATOM 10518 O O . GLU C 1 336 ? 29.056 -45.830 39.300 1.00 43.13 325 GLU C O 1
ATOM 10524 N N . TRP C 1 337 ? 28.508 -45.381 41.438 1.00 36.22 326 TRP C N 1
ATOM 10525 C CA . TRP C 1 337 ? 28.707 -46.671 42.035 1.00 36.16 326 TRP C CA 1
ATOM 10526 C C . TRP C 1 337 ? 27.748 -47.632 41.403 1.00 37.70 326 TRP C C 1
ATOM 10527 O O . TRP C 1 337 ? 28.176 -48.714 41.031 1.00 41.24 326 TRP C O 1
ATOM 10538 N N . LEU C 1 338 ? 26.483 -47.228 41.215 1.00 36.70 327 LEU C N 1
ATOM 10539 C CA . LEU C 1 338 ? 25.514 -48.137 40.572 1.00 42.88 327 LEU C CA 1
ATOM 10540 C C . LEU C 1 338 ? 25.932 -48.523 39.142 1.00 41.80 327 LEU C C 1
ATOM 10541 O O . LEU C 1 338 ? 25.579 -49.651 38.667 1.00 38.62 327 LEU C O 1
ATOM 10546 N N . LYS C 1 339 ? 26.547 -47.542 38.452 1.00 39.44 328 LYS C N 1
ATOM 10547 C CA . LYS C 1 339 ? 27.014 -47.706 37.084 1.00 46.59 328 LYS C CA 1
ATOM 10548 C C . LYS C 1 339 ? 28.322 -48.517 36.985 1.00 41.97 328 LYS C C 1
ATOM 10549 O O . LYS C 1 339 ? 28.360 -49.561 36.355 1.00 41.85 328 LYS C O 1
ATOM 10555 N N . ASN C 1 340 ? 29.369 -48.067 37.663 1.00 42.35 329 ASN C N 1
ATOM 10556 C CA . ASN C 1 340 ? 30.704 -48.639 37.502 1.00 44.57 329 ASN C CA 1
ATOM 10557 C C . ASN C 1 340 ? 30.901 -49.947 38.278 1.00 41.41 329 ASN C C 1
ATOM 10558 O O . ASN C 1 340 ? 31.475 -50.873 37.759 1.00 39.41 329 ASN C O 1
ATOM 10563 N N . ASN C 1 341 ? 30.588 -49.936 39.561 1.00 43.34 330 ASN C N 1
ATOM 10564 C CA . ASN C 1 341 ? 30.504 -51.121 40.391 1.00 49.28 330 ASN C CA 1
ATOM 10565 C C . ASN C 1 341 ? 29.011 -51.359 40.261 1.00 52.09 330 ASN C C 1
ATOM 10566 O O . ASN C 1 341 ? 28.287 -50.445 39.898 1.00 90.50 330 ASN C O 1
ATOM 10571 N N . MET C 1 342 ? 28.520 -52.542 40.434 1.00 54.85 331 MET C N 1
ATOM 10572 C CA . MET C 1 342 ? 27.113 -52.894 40.171 1.00 56.85 331 MET C CA 1
ATOM 10573 C C . MET C 1 342 ? 26.698 -53.086 38.712 1.00 56.88 331 MET C C 1
ATOM 10574 O O . MET C 1 342 ? 26.051 -54.088 38.511 1.00 48.61 331 MET C O 1
ATOM 10579 N N . LYS C 1 343 ? 26.981 -52.199 37.731 1.00 57.28 332 LYS C N 1
ATOM 10580 C CA . LYS C 1 343 ? 26.485 -52.320 36.354 1.00 52.13 332 LYS C CA 1
ATOM 10581 C C . LYS C 1 343 ? 24.975 -52.473 36.258 1.00 44.47 332 LYS C C 1
ATOM 10582 O O . LYS C 1 343 ? 24.436 -53.166 35.405 1.00 43.82 332 LYS C O 1
ATOM 10588 N N . LEU C 1 344 ? 24.269 -51.886 37.199 1.00 48.51 333 LEU C N 1
ATOM 10589 C CA . LEU C 1 344 ? 22.826 -51.806 37.147 1.00 51.81 333 LEU C CA 1
ATOM 10590 C C . LEU C 1 344 ? 22.376 -50.878 35.997 1.00 47.06 333 LEU C C 1
ATOM 10591 O O . LEU C 1 344 ? 21.254 -50.986 35.549 1.00 54.75 333 LEU C O 1
ATOM 10596 N N . ILE C 1 345 ? 23.218 -49.917 35.638 1.00 41.65 334 ILE C N 1
ATOM 10597 C CA . ILE C 1 345 ? 22.985 -48.976 34.571 1.00 44.35 334 ILE C CA 1
ATOM 10598 C C . ILE C 1 345 ? 24.289 -48.798 33.800 1.00 41.43 334 ILE C C 1
ATOM 10599 O O . ILE C 1 345 ? 25.378 -48.808 34.364 1.00 41.82 334 ILE C O 1
ATOM 10604 N N . ASP C 1 346 ? 24.147 -48.564 32.506 1.00 49.67 335 ASP C N 1
ATOM 10605 C CA . ASP C 1 346 ? 25.232 -48.294 31.572 1.00 53.19 335 ASP C CA 1
ATOM 10606 C C . ASP C 1 346 ? 25.574 -46.820 31.554 1.00 56.48 335 ASP C C 1
ATOM 10607 O O . ASP C 1 346 ? 26.744 -46.602 31.344 1.00 62.19 335 ASP C O 1
ATOM 10612 N N . ASP C 1 347 ? 24.619 -45.854 31.738 1.00 49.56 336 ASP C N 1
ATOM 10613 C CA . ASP C 1 347 ? 25.018 -44.483 32.043 1.00 49.09 336 ASP C CA 1
ATOM 10614 C C . ASP C 1 347 ? 24.309 -43.875 33.231 1.00 46.00 336 ASP C C 1
ATOM 10615 O O . ASP C 1 347 ? 23.205 -44.230 33.582 1.00 48.87 336 ASP C O 1
ATOM 10620 N N . VAL C 1 348 ? 24.909 -42.793 33.704 1.00 42.16 337 VAL C N 1
ATOM 10621 C CA . VAL C 1 348 ? 24.431 -41.955 34.775 1.00 45.02 337 VAL C CA 1
ATOM 10622 C C . VAL C 1 348 ? 23.058 -41.424 34.392 1.00 49.86 337 VAL C C 1
ATOM 10623 O O . VAL C 1 348 ? 22.138 -41.383 35.240 1.00 44.01 337 VAL C O 1
ATOM 10627 N N . SER C 1 349 ? 22.860 -41.146 33.084 1.00 48.50 338 SER C N 1
ATOM 10628 C CA . SER C 1 349 ? 21.579 -40.621 32.605 1.00 51.72 338 SER C CA 1
ATOM 10629 C C . SER C 1 349 ? 20.427 -41.624 32.786 1.00 51.96 338 SER C C 1
ATOM 10630 O O . SER C 1 349 ? 19.250 -41.213 32.848 1.00 37.83 338 SER C O 1
ATOM 10633 N N . ASP C 1 350 ? 20.764 -42.938 32.853 1.00 41.55 339 ASP C N 1
ATOM 10634 C CA . ASP C 1 350 ? 19.708 -43.933 32.980 1.00 41.13 339 ASP C CA 1
ATOM 10635 C C . ASP C 1 350 ? 19.068 -43.952 34.367 1.00 38.96 339 ASP C C 1
ATOM 10636 O O . ASP C 1 350 ? 17.979 -44.466 34.535 1.00 37.47 339 ASP C O 1
ATOM 10641 N N . CYS C 1 351 ? 19.724 -43.386 35.393 1.00 39.50 340 CYS C N 1
ATOM 10642 C CA . CYS C 1 351 ? 19.152 -43.458 36.738 1.00 38.20 340 CYS C CA 1
ATOM 10643 C C . CYS C 1 351 ? 17.828 -42.696 36.704 1.00 38.87 340 CYS C C 1
ATOM 10644 O O . CYS C 1 351 ? 16.781 -43.200 37.109 1.00 36.49 340 CYS C O 1
ATOM 10647 N N . GLU C 1 352 ? 17.877 -41.485 36.157 1.00 35.88 341 GLU C N 1
ATOM 10648 C CA . GLU C 1 352 ? 16.705 -40.656 36.097 1.00 36.25 341 GLU C CA 1
ATOM 10649 C C . GLU C 1 352 ? 15.663 -41.221 35.152 1.00 34.51 341 GLU C C 1
ATOM 10650 O O . GLU C 1 352 ? 14.461 -41.244 35.491 1.00 32.74 341 GLU C O 1
ATOM 10656 N N . LYS C 1 353 ? 16.100 -41.593 33.973 1.00 35.15 342 LYS C N 1
ATOM 10657 C CA . LYS C 1 353 ? 15.195 -42.139 32.967 1.00 40.47 342 LYS C CA 1
ATOM 10658 C C . LYS C 1 353 ? 14.412 -43.356 33.494 1.00 44.25 342 LYS C C 1
ATOM 10659 O O . LYS C 1 353 ? 13.174 -43.476 33.256 1.00 43.99 342 LYS C O 1
ATOM 10665 N N . PHE C 1 354 ? 15.120 -44.260 34.218 1.00 38.09 343 PHE C N 1
ATOM 10666 C CA . PHE C 1 354 ? 14.462 -45.481 34.699 1.00 44.15 343 PHE C CA 1
ATOM 10667 C C . PHE C 1 354 ? 13.646 -45.201 35.967 1.00 37.82 343 PHE C C 1
ATOM 10668 O O . PHE C 1 354 ? 12.580 -45.784 36.101 1.00 41.17 343 PHE C O 1
ATOM 10676 N N . ALA C 1 355 ? 14.114 -44.314 36.850 1.00 36.20 344 ALA C N 1
ATOM 10677 C CA . ALA C 1 355 ? 13.425 -43.940 38.101 1.00 35.49 344 ALA C CA 1
ATOM 10678 C C . ALA C 1 355 ? 12.079 -43.275 37.817 1.00 39.16 344 ALA C C 1
ATOM 10679 O O . ALA C 1 355 ? 11.075 -43.506 38.526 1.00 37.82 344 ALA C O 1
ATOM 10681 N N . GLN C 1 356 ? 12.069 -42.504 36.711 1.00 41.60 345 GLN C N 1
ATOM 10682 C CA . GLN C 1 356 ? 10.883 -41.796 36.246 1.00 42.28 345 GLN C CA 1
ATOM 10683 C C . GLN C 1 356 ? 9.808 -42.785 35.825 1.00 42.65 345 GLN C C 1
ATOM 10684 O O . GLN C 1 356 ? 8.648 -42.444 35.817 1.00 41.20 345 GLN C O 1
ATOM 10690 N N . THR C 1 357 ? 10.143 -43.985 35.363 1.00 41.50 346 THR C N 1
ATOM 10691 C CA . THR C 1 357 ? 9.090 -44.873 34.885 1.00 44.13 346 THR C CA 1
ATOM 10692 C C . THR C 1 357 ? 8.263 -45.392 36.079 1.00 45.34 346 THR C C 1
ATOM 10693 O O . THR C 1 357 ? 7.267 -46.026 35.826 1.00 47.45 346 THR C O 1
ATOM 10697 N N . VAL C 1 358 ? 8.573 -45.165 37.367 1.00 45.86 347 VAL C N 1
ATOM 10698 C CA . VAL C 1 358 ? 7.713 -45.829 38.367 1.00 49.30 347 VAL C CA 1
ATOM 10699 C C . VAL C 1 358 ? 6.738 -44.912 39.106 1.00 46.02 347 VAL C C 1
ATOM 10700 O O . VAL C 1 358 ? 5.554 -45.188 39.011 1.00 92.13 347 VAL C O 1
ATOM 10704 N N . SER C 1 359 ? 7.098 -43.882 39.789 1.00 43.65 348 SER C N 1
ATOM 10705 C CA . SER C 1 359 ? 6.031 -43.175 40.569 1.00 46.62 348 SER C CA 1
ATOM 10706 C C . SER C 1 359 ? 5.952 -43.510 42.056 1.00 45.75 348 SER C C 1
ATOM 10707 O O . SER C 1 359 ? 5.636 -42.562 42.754 1.00 51.31 348 SER C O 1
ATOM 10710 N N . ASP C 1 360 ? 6.356 -44.710 42.563 1.00 40.74 349 ASP C N 1
ATOM 10711 C CA . ASP C 1 360 ? 6.818 -44.886 43.951 1.00 39.23 349 ASP C CA 1
ATOM 10712 C C . ASP C 1 360 ? 7.878 -45.996 43.991 1.00 37.72 349 ASP C C 1
ATOM 10713 O O . ASP C 1 360 ? 8.218 -46.501 42.960 1.00 38.64 349 ASP C O 1
ATOM 10718 N N . THR C 1 361 ? 8.357 -46.392 45.171 1.00 37.27 350 THR C N 1
ATOM 10719 C CA . THR C 1 361 ? 9.399 -47.409 45.267 1.00 36.54 350 THR C CA 1
ATOM 10720 C C . THR C 1 361 ? 8.838 -48.738 45.796 1.00 36.19 350 THR C C 1
ATOM 10721 O O . THR C 1 361 ? 9.596 -49.655 46.088 1.00 37.32 350 THR C O 1
ATOM 10725 N N . GLN C 1 362 ? 7.513 -48.815 45.913 1.00 35.60 351 GLN C N 1
ATOM 10726 C CA . GLN C 1 362 ? 6.822 -49.847 46.664 1.00 36.25 351 GLN C CA 1
ATOM 10727 C C . GLN C 1 362 ? 7.419 -50.085 48.045 1.00 34.16 351 GLN C C 1
ATOM 10728 O O . GLN C 1 362 ? 7.415 -51.191 48.513 1.00 37.01 351 GLN C O 1
ATOM 10734 N N . GLY C 1 363 ? 7.846 -49.065 48.773 1.00 33.75 352 GLY C N 1
ATOM 10735 C CA . GLY C 1 363 ? 8.351 -49.277 50.129 1.00 33.29 352 GLY C CA 1
ATOM 10736 C C . GLY C 1 363 ? 9.857 -49.608 50.216 1.00 33.71 352 GLY C C 1
ATOM 10737 O O . GLY C 1 363 ? 10.416 -49.747 51.317 1.00 35.24 352 GLY C O 1
ATOM 10738 N N . VAL C 1 364 ? 10.540 -49.688 49.069 1.00 31.95 353 VAL C N 1
ATOM 10739 C CA . VAL C 1 364 ? 11.987 -49.800 49.077 1.00 30.20 353 VAL C CA 1
ATOM 10740 C C . VAL C 1 364 ? 12.635 -48.474 49.494 1.00 31.43 353 VAL C C 1
ATOM 10741 O O . VAL C 1 364 ? 12.317 -47.398 48.943 1.00 28.84 353 VAL C O 1
ATOM 10745 N N . VAL C 1 365 ? 13.644 -48.605 50.358 1.00 30.49 354 VAL C N 1
ATOM 10746 C CA . VAL C 1 365 ? 14.496 -47.504 50.734 1.00 31.45 354 VAL C CA 1
ATOM 10747 C C . VAL C 1 365 ? 15.962 -47.896 50.466 1.00 30.09 354 VAL C C 1
ATOM 10748 O O . VAL C 1 365 ? 16.383 -49.019 50.748 1.00 32.38 354 VAL C O 1
ATOM 10752 N N . PHE C 1 366 ? 16.751 -46.955 49.958 1.00 30.13 355 PHE C N 1
ATOM 10753 C CA . PHE C 1 366 ? 18.194 -47.065 49.731 1.00 30.58 355 PHE C CA 1
ATOM 10754 C C . PHE C 1 366 ? 18.943 -46.170 50.721 1.00 34.78 355 PHE C C 1
ATOM 10755 O O . PHE C 1 366 ? 18.644 -44.961 50.810 1.00 30.78 355 PHE C O 1
ATOM 10763 N N . VAL C 1 367 ? 19.932 -46.735 51.443 1.00 34.66 356 VAL C N 1
ATOM 10764 C CA . VAL C 1 367 ? 20.660 -45.954 52.441 1.00 31.89 356 VAL C CA 1
ATOM 10765 C C . VAL C 1 367 ? 22.105 -45.860 51.945 1.00 34.86 356 VAL C C 1
ATOM 10766 O O . VAL C 1 367 ? 22.828 -46.855 51.955 1.00 34.79 356 VAL C O 1
ATOM 10770 N N . PRO C 1 368 ? 22.558 -44.670 51.464 1.00 31.02 357 PRO C N 1
ATOM 10771 C CA . PRO C 1 368 ? 23.880 -44.536 50.880 1.00 30.19 357 PRO C CA 1
ATOM 10772 C C . PRO C 1 368 ? 24.991 -44.192 51.864 1.00 33.11 357 PRO C C 1
ATOM 10773 O O . PRO C 1 368 ? 25.739 -43.221 51.740 1.00 42.70 357 PRO C O 1
ATOM 10777 N N . ALA C 1 369 ? 25.101 -45.032 52.897 1.00 34.67 358 ALA C N 1
ATOM 10778 C CA . ALA C 1 369 ? 26.063 -44.775 53.960 1.00 33.87 358 ALA C CA 1
ATOM 10779 C C . ALA C 1 369 ? 27.290 -45.607 53.694 1.00 32.83 358 ALA C C 1
ATOM 10780 O O . ALA C 1 369 ? 27.801 -46.283 54.606 1.00 30.55 358 ALA C O 1
ATOM 10782 N N . PHE C 1 370 ? 27.759 -45.521 52.432 1.00 35.56 359 PHE C N 1
ATOM 10783 C CA . PHE C 1 370 ? 28.870 -46.324 51.949 1.00 39.82 359 PHE C CA 1
ATOM 10784 C C . PHE C 1 370 ? 30.088 -46.222 52.868 1.00 44.19 359 PHE C C 1
ATOM 10785 O O . PHE C 1 370 ? 30.777 -47.229 53.138 1.00 49.82 359 PHE C O 1
ATOM 10793 N N . SER C 1 371 ? 30.311 -45.011 53.384 1.00 39.91 360 SER C N 1
ATOM 10794 C CA . SER C 1 371 ? 31.409 -44.771 54.274 1.00 49.36 360 SER C CA 1
ATOM 10795 C C . SER C 1 371 ? 30.868 -44.164 55.607 1.00 53.02 360 SER C C 1
ATOM 10796 O O . SER C 1 371 ? 31.490 -43.443 56.364 1.00 50.67 360 SER C O 1
ATOM 10799 N N . GLY C 1 372 ? 29.711 -44.609 56.063 1.00 40.71 361 GLY C N 1
ATOM 10800 C CA . GLY C 1 372 ? 29.099 -44.125 57.273 1.00 36.96 361 GLY C CA 1
ATOM 10801 C C . GLY C 1 372 ? 28.249 -42.910 56.964 1.00 32.79 361 GLY C C 1
ATOM 10802 O O . GLY C 1 372 ? 28.074 -42.614 55.802 1.00 32.87 361 GLY C O 1
ATOM 10803 N N . PHE C 1 373 ? 27.588 -42.410 58.012 1.00 35.87 362 PHE C N 1
ATOM 10804 C CA . PHE C 1 373 ? 26.784 -41.218 57.948 1.00 36.13 362 PHE C CA 1
ATOM 10805 C C . PHE C 1 373 ? 27.597 -40.091 58.585 1.00 37.55 362 PHE C C 1
ATOM 10806 O O . PHE C 1 373 ? 28.189 -40.233 59.683 1.00 35.06 362 PHE C O 1
ATOM 10814 N N . LEU C 1 374 ? 27.588 -38.951 57.871 1.00 36.16 363 LEU C N 1
ATOM 10815 C CA . LEU C 1 374 ? 28.049 -37.677 58.393 1.00 37.41 363 LEU C CA 1
ATOM 10816 C C . LEU C 1 374 ? 26.821 -36.964 58.912 1.00 34.27 363 LEU C C 1
ATOM 10817 O O . LEU C 1 374 ? 26.033 -37.583 59.560 1.00 35.49 363 LEU C O 1
ATOM 10822 N N . ALA C 1 375 ? 26.579 -35.731 58.493 1.00 31.45 364 ALA C N 1
ATOM 10823 C CA . ALA C 1 375 ? 25.616 -34.975 59.265 1.00 33.73 364 ALA C CA 1
ATOM 10824 C C . ALA C 1 375 ? 24.191 -35.386 58.895 1.00 32.99 364 ALA C C 1
ATOM 10825 O O . ALA C 1 375 ? 23.904 -35.752 57.755 1.00 33.84 364 ALA C O 1
ATOM 10827 N N . PRO C 1 376 ? 23.224 -35.294 59.838 1.00 33.31 365 PRO C N 1
ATOM 10828 C CA . PRO C 1 376 ? 23.445 -34.894 61.209 1.00 32.49 365 PRO C CA 1
ATOM 10829 C C . PRO C 1 376 ? 23.640 -35.949 62.292 1.00 36.72 365 PRO C C 1
ATOM 10830 O O . PRO C 1 376 ? 23.822 -35.525 63.456 1.00 33.54 365 PRO C O 1
ATOM 10834 N N . SER C 1 377 ? 23.684 -37.241 61.933 1.00 38.88 366 SER C N 1
ATOM 10835 C CA . SER C 1 377 ? 23.753 -38.336 62.912 1.00 38.26 366 SER C CA 1
ATOM 10836 C C . SER C 1 377 ? 25.200 -38.666 63.286 1.00 36.56 366 SER C C 1
ATOM 10837 O O . SER C 1 377 ? 25.511 -39.144 64.349 1.00 39.03 366 SER C O 1
ATOM 10840 N N . TRP C 1 378 ? 26.092 -38.552 62.324 1.00 39.84 367 TRP C N 1
ATOM 10841 C CA . TRP C 1 378 ? 27.504 -38.896 62.488 1.00 37.67 367 TRP C CA 1
ATOM 10842 C C . TRP C 1 378 ? 27.618 -40.308 63.031 1.00 39.49 367 TRP C C 1
ATOM 10843 O O . TRP C 1 378 ? 28.303 -40.537 64.009 1.00 42.21 367 TRP C O 1
ATOM 10854 N N . ASP C 1 379 ? 27.072 -41.277 62.285 1.00 37.32 368 ASP C N 1
ATOM 10855 C CA . ASP C 1 379 ? 27.097 -42.693 62.655 1.00 38.80 368 ASP C CA 1
ATOM 10856 C C . ASP C 1 379 ? 28.114 -43.448 61.764 1.00 35.03 368 ASP C C 1
ATOM 10857 O O . ASP C 1 379 ? 27.886 -43.687 60.574 1.00 32.63 368 ASP C O 1
ATOM 10862 N N . PRO C 1 380 ? 29.319 -43.750 62.310 1.00 34.28 369 PRO C N 1
ATOM 10863 C CA . PRO C 1 380 ? 30.368 -44.374 61.474 1.00 34.40 369 PRO C CA 1
ATOM 10864 C C . PRO C 1 380 ? 30.095 -45.846 61.137 1.00 34.27 369 PRO C C 1
ATOM 10865 O O . PRO C 1 380 ? 30.750 -46.427 60.291 1.00 37.87 369 PRO C O 1
ATOM 10869 N N . SER C 1 381 ? 29.114 -46.446 61.816 1.00 37.37 370 SER C N 1
ATOM 10870 C CA . SER C 1 381 ? 28.830 -47.899 61.775 1.00 38.32 370 SER C CA 1
ATOM 10871 C C . SER C 1 381 ? 27.848 -48.181 60.654 1.00 34.02 370 SER C C 1
ATOM 10872 O O . SER C 1 381 ? 27.805 -49.297 60.252 1.00 37.47 370 SER C O 1
ATOM 10875 N N . ALA C 1 382 ? 27.131 -47.174 60.136 1.00 33.06 371 ALA C N 1
ATOM 10876 C CA . ALA C 1 382 ? 26.188 -47.379 59.046 1.00 33.17 371 ALA C CA 1
ATOM 10877 C C . ALA C 1 382 ? 26.916 -47.777 57.748 1.00 38.22 371 ALA C C 1
ATOM 10878 O O . ALA C 1 382 ? 28.022 -47.300 57.447 1.00 36.22 371 ALA C O 1
ATOM 10880 N N . ARG C 1 383 ? 26.297 -48.688 56.944 1.00 39.30 372 ARG C N 1
ATOM 10881 C CA . ARG C 1 383 ? 26.854 -49.062 55.648 1.00 32.51 372 ARG C CA 1
ATOM 10882 C C . ARG C 1 383 ? 25.763 -48.960 54.620 1.00 31.26 372 ARG C C 1
ATOM 10883 O O . ARG C 1 383 ? 24.596 -48.667 54.939 1.00 31.54 372 ARG C O 1
ATOM 10891 N N . GLY C 1 384 ? 26.180 -49.031 53.362 1.00 29.60 373 GLY C N 1
ATOM 10892 C CA . GLY C 1 384 ? 25.243 -48.941 52.265 1.00 30.07 373 GLY C CA 1
ATOM 10893 C C . GLY C 1 384 ? 24.298 -50.144 52.258 1.00 33.29 373 GLY C C 1
ATOM 10894 O O . GLY C 1 384 ? 24.700 -51.315 52.488 1.00 31.03 373 GLY C O 1
ATOM 10895 N N . SER C 1 385 ? 23.007 -49.834 52.122 1.00 32.16 374 SER C N 1
ATOM 10896 C CA . SER C 1 385 ? 21.961 -50.786 52.495 1.00 30.15 374 SER C CA 1
ATOM 10897 C C . SER C 1 385 ? 20.755 -50.616 51.582 1.00 29.56 374 SER C C 1
ATOM 10898 O O . SER C 1 385 ? 20.537 -49.510 51.100 1.00 32.08 374 SER C O 1
ATOM 10901 N N . ILE C 1 386 ? 20.015 -51.730 51.303 1.00 30.18 375 ILE C N 1
ATOM 10902 C CA . ILE C 1 386 ? 18.715 -51.626 50.657 1.00 29.89 375 ILE C CA 1
ATOM 10903 C C . ILE C 1 386 ? 17.716 -52.356 51.518 1.00 31.18 375 ILE C C 1
ATOM 10904 O O . ILE C 1 386 ? 17.977 -53.479 51.938 1.00 30.15 375 ILE C O 1
ATOM 10909 N N . PHE C 1 387 ? 16.552 -51.736 51.679 1.00 29.01 376 PHE C N 1
ATOM 10910 C CA . PHE C 1 387 ? 15.472 -52.349 52.424 1.00 28.92 376 PHE C CA 1
ATOM 10911 C C . PHE C 1 387 ? 14.179 -52.372 51.631 1.00 26.36 376 PHE C C 1
ATOM 10912 O O . PHE C 1 387 ? 13.992 -51.597 50.707 1.00 25.24 376 PHE C O 1
ATOM 10920 N N . GLY C 1 388 ? 13.300 -53.270 52.055 1.00 28.74 377 GLY C N 1
ATOM 10921 C CA . GLY C 1 388 ? 11.912 -53.351 51.637 1.00 30.08 377 GLY C CA 1
ATOM 10922 C C . GLY C 1 388 ? 11.633 -54.076 50.326 1.00 30.34 377 GLY C C 1
ATOM 10923 O O . GLY C 1 388 ? 10.490 -54.033 49.855 1.00 30.45 377 GLY C O 1
ATOM 10924 N N . MET C 1 389 ? 12.606 -54.826 49.795 1.00 34.22 378 MET C N 1
ATOM 10925 C CA . MET C 1 389 ? 12.415 -55.513 48.520 1.00 36.48 378 MET C CA 1
ATOM 10926 C C . MET C 1 389 ? 11.431 -56.687 48.595 1.00 35.12 378 MET C C 1
ATOM 10927 O O . MET C 1 389 ? 11.394 -57.505 49.548 1.00 34.74 378 MET C O 1
ATOM 10932 N N . THR C 1 390 ? 10.603 -56.784 47.521 1.00 34.86 379 THR C N 1
ATOM 10933 C CA . THR C 1 390 ? 9.889 -58.011 47.233 1.00 34.85 379 THR C CA 1
ATOM 10934 C C . THR C 1 390 ? 10.339 -58.510 45.857 1.00 35.07 379 THR C C 1
ATOM 10935 O O . THR C 1 390 ? 11.108 -57.864 45.175 1.00 37.22 379 THR C O 1
ATOM 10939 N N . LEU C 1 391 ? 9.828 -59.642 45.410 1.00 37.35 380 LEU C N 1
ATOM 10940 C CA . LEU C 1 391 ? 10.132 -60.158 44.083 1.00 37.98 380 LEU C CA 1
ATOM 10941 C C . LEU C 1 391 ? 9.575 -59.229 43.002 1.00 40.34 380 LEU C C 1
ATOM 10942 O O . LEU C 1 391 ? 9.943 -59.376 41.851 1.00 40.57 380 LEU C O 1
ATOM 10947 N N . LYS C 1 392 ? 8.623 -58.336 43.329 1.00 43.32 381 LYS C N 1
ATOM 10948 C CA . LYS C 1 392 ? 8.063 -57.442 42.324 1.00 45.28 381 LYS C CA 1
ATOM 10949 C C . LYS C 1 392 ? 8.900 -56.169 42.222 1.00 43.53 381 LYS C C 1
ATOM 10950 O O . LYS C 1 392 ? 8.711 -55.385 41.296 1.00 43.36 381 LYS C O 1
ATOM 10956 N N . THR C 1 393 ? 9.916 -56.022 43.068 1.00 37.88 382 THR C N 1
ATOM 10957 C CA . THR C 1 393 ? 10.822 -54.908 42.976 1.00 37.84 382 THR C CA 1
ATOM 10958 C C . THR C 1 393 ? 11.650 -54.989 41.700 1.00 39.61 382 THR C C 1
ATOM 10959 O O . THR C 1 393 ? 12.172 -56.071 41.395 1.00 35.60 382 THR C O 1
ATOM 10963 N N . THR C 1 394 ? 11.866 -53.793 41.074 1.00 39.65 383 THR C N 1
ATOM 10964 C CA . THR C 1 394 ? 12.555 -53.678 39.792 1.00 39.59 383 THR C CA 1
ATOM 10965 C C . THR C 1 394 ? 13.668 -52.682 39.943 1.00 39.38 383 THR C C 1
ATOM 10966 O O . THR C 1 394 ? 13.796 -51.985 40.910 1.00 35.83 383 THR C O 1
ATOM 10970 N N . ARG C 1 395 ? 14.578 -52.697 38.992 1.00 38.69 384 ARG C N 1
ATOM 10971 C CA . ARG C 1 395 ? 15.634 -51.720 38.942 1.00 39.61 384 ARG C CA 1
ATOM 10972 C C . ARG C 1 395 ? 15.080 -50.292 39.062 1.00 36.57 384 ARG C C 1
ATOM 10973 O O . ARG C 1 395 ? 15.725 -49.426 39.662 1.00 35.67 384 ARG C O 1
ATOM 10981 N N . ALA C 1 396 ? 13.930 -50.035 38.419 1.00 36.64 385 ALA C N 1
ATOM 10982 C CA . ALA C 1 396 ? 13.364 -48.702 38.406 1.00 35.96 385 ALA C CA 1
ATOM 10983 C C . ALA C 1 396 ? 13.084 -48.194 39.844 1.00 35.35 385 ALA C C 1
ATOM 10984 O O . ALA C 1 396 ? 13.381 -47.067 40.189 1.00 34.98 385 ALA C O 1
ATOM 10986 N N . HIS C 1 397 ? 12.497 -49.057 40.671 1.00 35.65 386 HIS C N 1
ATOM 10987 C CA . HIS C 1 397 ? 12.148 -48.813 42.055 1.00 32.99 386 HIS C CA 1
ATOM 10988 C C . HIS C 1 397 ? 13.417 -48.586 42.881 1.00 33.67 386 HIS C C 1
ATOM 10989 O O . HIS C 1 397 ? 13.451 -47.691 43.738 1.00 30.05 386 HIS C O 1
ATOM 10996 N N . VAL C 1 398 ? 14.498 -49.347 42.610 1.00 33.20 387 VAL C N 1
ATOM 10997 C CA . VAL C 1 398 ? 15.741 -49.174 43.343 1.00 30.66 387 VAL C CA 1
ATOM 10998 C C . VAL C 1 398 ? 16.423 -47.835 43.000 1.00 32.05 387 VAL C C 1
ATOM 10999 O O . VAL C 1 398 ? 16.984 -47.174 43.919 1.00 29.60 387 VAL C O 1
ATOM 11003 N N . LEU C 1 399 ? 16.419 -47.475 41.692 1.00 30.71 388 LEU C N 1
ATOM 11004 C CA . LEU C 1 399 ? 17.023 -46.234 41.260 1.00 30.71 388 LEU C CA 1
ATOM 11005 C C . LEU C 1 399 ? 16.195 -45.065 41.803 1.00 31.04 388 LEU C C 1
ATOM 11006 O O . LEU C 1 399 ? 16.700 -44.069 42.222 1.00 34.95 388 LEU C O 1
ATOM 11011 N N . ARG C 1 400 ? 14.883 -45.143 41.795 1.00 30.49 389 ARG C N 1
ATOM 11012 C CA . ARG C 1 400 ? 14.084 -44.100 42.376 1.00 31.04 389 ARG C CA 1
ATOM 11013 C C . ARG C 1 400 ? 14.418 -43.923 43.868 1.00 32.98 389 ARG C C 1
ATOM 11014 O O . ARG C 1 400 ? 14.627 -42.771 44.353 1.00 28.29 389 ARG C O 1
ATOM 11022 N N . ALA C 1 401 ? 14.604 -45.062 44.553 1.00 33.85 390 ALA C N 1
ATOM 11023 C CA . ALA C 1 401 ? 14.989 -45.046 45.980 1.00 35.13 390 ALA C CA 1
ATOM 11024 C C . ALA C 1 401 ? 16.366 -44.398 46.201 1.00 31.26 390 ALA C C 1
ATOM 11025 O O . ALA C 1 401 ? 16.530 -43.710 47.210 1.00 27.81 390 ALA C O 1
ATOM 11027 N N . ALA C 1 402 ? 17.331 -44.603 45.283 1.00 31.15 391 ALA C N 1
ATOM 11028 C CA . ALA C 1 402 ? 18.657 -43.988 45.379 1.00 34.36 391 ALA C CA 1
ATOM 11029 C C . ALA C 1 402 ? 18.574 -42.438 45.341 1.00 33.26 391 ALA C C 1
ATOM 11030 O O . ALA C 1 402 ? 19.232 -41.756 46.118 1.00 36.26 391 ALA C O 1
ATOM 11032 N N . LEU C 1 403 ? 17.714 -41.916 44.463 1.00 35.26 392 LEU C N 1
ATOM 11033 C CA . LEU C 1 403 ? 17.466 -40.485 44.302 1.00 33.11 392 LEU C CA 1
ATOM 11034 C C . LEU C 1 403 ? 16.773 -39.933 45.537 1.00 32.13 392 LEU C C 1
ATOM 11035 O O . LEU C 1 403 ? 17.187 -38.949 46.074 1.00 29.93 392 LEU C O 1
ATOM 11040 N N . LEU C 1 404 ? 15.684 -40.587 45.956 1.00 34.43 393 LEU C N 1
ATOM 11041 C CA . LEU C 1 404 ? 14.935 -40.162 47.115 1.00 35.08 393 LEU C CA 1
ATOM 11042 C C . LEU C 1 404 ? 15.859 -40.035 48.348 1.00 35.22 393 LEU C C 1
ATOM 11043 O O . LEU C 1 404 ? 15.699 -39.125 49.153 1.00 32.38 393 LEU C O 1
ATOM 11048 N N . ALA C 1 405 ? 16.818 -40.950 48.518 1.00 35.42 394 ALA C N 1
ATOM 11049 C CA . ALA C 1 405 ? 17.751 -40.949 49.650 1.00 31.50 394 ALA C CA 1
ATOM 11050 C C . ALA C 1 405 ? 18.588 -39.651 49.673 1.00 31.01 394 ALA C C 1
ATOM 11051 O O . ALA C 1 405 ? 18.939 -39.171 50.744 1.00 32.07 394 ALA C O 1
ATOM 11053 N N . ILE C 1 406 ? 18.981 -39.154 48.500 1.00 32.99 395 ILE C N 1
ATOM 11054 C CA . ILE C 1 406 ? 19.622 -37.833 48.402 1.00 33.73 395 ILE C CA 1
ATOM 11055 C C . ILE C 1 406 ? 18.711 -36.748 48.967 1.00 33.65 395 ILE C C 1
ATOM 11056 O O . ILE C 1 406 ? 19.079 -36.015 49.862 1.00 32.33 395 ILE C O 1
ATOM 11061 N N . ALA C 1 407 ? 17.479 -36.694 48.501 1.00 32.69 396 ALA C N 1
ATOM 11062 C CA . ALA C 1 407 ? 16.572 -35.698 48.989 1.00 35.34 396 ALA C CA 1
ATOM 11063 C C . ALA C 1 407 ? 16.353 -35.775 50.520 1.00 41.63 396 ALA C C 1
ATOM 11064 O O . ALA C 1 407 ? 16.133 -34.720 51.188 1.00 32.35 396 ALA C O 1
ATOM 11066 N N . LEU C 1 408 ? 16.251 -37.034 51.021 1.00 33.24 397 LEU C N 1
ATOM 11067 C CA . LEU C 1 408 ? 15.931 -37.266 52.398 1.00 32.96 397 LEU C CA 1
ATOM 11068 C C . LEU C 1 408 ? 17.095 -36.860 53.300 1.00 32.48 397 LEU C C 1
ATOM 11069 O O . LEU C 1 408 ? 16.887 -36.379 54.408 1.00 31.82 397 LEU C O 1
ATOM 11074 N N . GLN C 1 409 ? 18.330 -37.076 52.839 1.00 31.97 398 GLN C N 1
ATOM 11075 C CA . GLN C 1 409 ? 19.484 -36.706 53.649 1.00 32.43 398 GLN C CA 1
ATOM 11076 C C . GLN C 1 409 ? 19.528 -35.158 53.791 1.00 36.00 398 GLN C C 1
ATOM 11077 O O . GLN C 1 409 ? 19.875 -34.662 54.875 1.00 30.76 398 GLN C O 1
ATOM 11083 N N . VAL C 1 410 ? 19.154 -34.460 52.698 1.00 33.07 399 VAL C N 1
ATOM 11084 C CA . VAL C 1 410 ? 19.047 -33.017 52.636 1.00 35.22 399 VAL C CA 1
ATOM 11085 C C . VAL C 1 410 ? 17.947 -32.554 53.571 1.00 33.60 399 VAL C C 1
ATOM 11086 O O . VAL C 1 410 ? 18.180 -31.628 54.337 1.00 35.71 399 VAL C O 1
ATOM 11090 N N . VAL C 1 411 ? 16.811 -33.223 53.599 1.00 31.39 400 VAL C N 1
ATOM 11091 C CA . VAL C 1 411 ? 15.821 -32.948 54.625 1.00 32.35 400 VAL C CA 1
ATOM 11092 C C . VAL C 1 411 ? 16.407 -32.988 56.053 1.00 34.57 400 VAL C C 1
ATOM 11093 O O . VAL C 1 411 ? 16.197 -32.082 56.911 1.00 31.36 400 VAL C O 1
ATOM 11097 N N . ASP C 1 412 ? 17.170 -34.023 56.345 1.00 36.41 401 ASP C N 1
ATOM 11098 C CA . ASP C 1 412 ? 17.681 -34.158 57.712 1.00 36.26 401 ASP C CA 1
ATOM 11099 C C . ASP C 1 412 ? 18.599 -32.980 58.088 1.00 36.81 401 ASP C C 1
ATOM 11100 O O . ASP C 1 412 ? 18.528 -32.501 59.242 1.00 35.08 401 ASP C O 1
ATOM 11105 N N . VAL C 1 413 ? 19.524 -32.595 57.153 1.00 33.89 402 VAL C N 1
ATOM 11106 C CA . VAL C 1 413 ? 20.473 -31.542 57.493 1.00 37.93 402 VAL C CA 1
ATOM 11107 C C . VAL C 1 413 ? 19.791 -30.183 57.537 1.00 37.75 402 VAL C C 1
ATOM 11108 O O . VAL C 1 413 ? 20.086 -29.384 58.409 1.00 38.74 402 VAL C O 1
ATOM 11112 N N . LEU C 1 414 ? 18.800 -29.932 56.682 1.00 36.15 403 LEU C N 1
ATOM 11113 C CA . LEU C 1 414 ? 18.109 -28.670 56.695 1.00 38.82 403 LEU C CA 1
ATOM 11114 C C . LEU C 1 414 ? 17.292 -28.514 57.970 1.00 40.65 403 LEU C C 1
ATOM 11115 O O . LEU C 1 414 ? 17.207 -27.418 58.478 1.00 35.69 403 LEU C O 1
ATOM 11120 N N . GLU C 1 415 ? 16.651 -29.579 58.469 1.00 40.91 404 GLU C N 1
ATOM 11121 C CA . GLU C 1 415 ? 15.852 -29.462 59.692 1.00 39.32 404 GLU C CA 1
ATOM 11122 C C . GLU C 1 415 ? 16.757 -29.201 60.910 1.00 41.96 404 GLU C C 1
ATOM 11123 O O . GLU C 1 415 ? 16.426 -28.402 61.795 1.00 38.81 404 GLU C O 1
ATOM 11129 N N . ALA C 1 416 ? 17.948 -29.806 60.913 1.00 37.36 405 ALA C N 1
ATOM 11130 C CA . ALA C 1 416 ? 18.963 -29.493 61.907 1.00 37.54 405 ALA C CA 1
ATOM 11131 C C . ALA C 1 416 ? 19.374 -28.005 61.837 1.00 40.19 405 ALA C C 1
ATOM 11132 O O . ALA C 1 416 ? 19.527 -27.337 62.835 1.00 35.47 405 ALA C O 1
ATOM 11134 N N . MET C 1 417 ? 19.656 -27.527 60.622 1.00 42.06 406 MET C N 1
ATOM 11135 C CA . MET C 1 417 ? 20.096 -26.177 60.389 1.00 41.91 406 MET C CA 1
ATOM 11136 C C . MET C 1 417 ? 19.085 -25.107 60.867 1.00 49.90 406 MET C C 1
ATOM 11137 O O . MET C 1 417 ? 19.475 -24.030 61.408 1.00 43.74 406 MET C O 1
ATOM 11142 N N . GLU C 1 418 ? 17.797 -25.391 60.636 1.00 42.13 407 GLU C N 1
ATOM 11143 C CA . GLU C 1 418 ? 16.738 -24.565 61.127 1.00 43.30 407 GLU C CA 1
ATOM 11144 C C . GLU C 1 418 ? 16.763 -24.468 62.643 1.00 47.93 407 GLU C C 1
ATOM 11145 O O . GLU C 1 418 ? 16.516 -23.389 63.186 1.00 46.00 407 GLU C O 1
ATOM 11151 N N . LYS C 1 419 ? 16.976 -25.583 63.345 1.00 46.02 408 LYS C N 1
ATOM 11152 C CA . LYS C 1 419 ? 17.148 -25.486 64.790 1.00 45.06 408 LYS C CA 1
ATOM 11153 C C . LYS C 1 419 ? 18.369 -24.664 65.176 1.00 46.08 408 LYS C C 1
ATOM 11154 O O . LYS C 1 419 ? 18.207 -23.780 66.010 1.00 45.75 408 LYS C O 1
ATOM 11160 N N . ASP C 1 420 ? 19.536 -24.912 64.552 1.00 46.74 409 ASP C N 1
ATOM 11161 C CA . ASP C 1 420 ? 20.749 -24.155 64.845 1.00 49.29 409 ASP C CA 1
ATOM 11162 C C . ASP C 1 420 ? 20.631 -22.647 64.555 1.00 59.32 409 ASP C C 1
ATOM 11163 O O . ASP C 1 420 ? 21.126 -21.833 65.353 1.00 60.67 409 ASP C O 1
ATOM 11168 N N . ALA C 1 421 ? 20.027 -22.250 63.420 1.00 63.43 410 ALA C N 1
ATOM 11169 C CA . ALA C 1 421 ? 19.922 -20.821 63.067 1.00 57.83 410 ALA C CA 1
ATOM 11170 C C . ALA C 1 421 ? 18.654 -20.211 63.666 1.00 58.81 410 ALA C C 1
ATOM 11171 O O . ALA C 1 421 ? 18.499 -19.001 63.736 1.00 57.01 410 ALA C O 1
ATOM 11173 N N . GLU C 1 422 ? 17.734 -21.060 64.124 1.00 55.13 411 GLU C N 1
ATOM 11174 C CA . GLU C 1 422 ? 16.508 -20.593 64.742 1.00 67.47 411 GLU C CA 1
ATOM 11175 C C . GLU C 1 422 ? 15.669 -19.814 63.729 1.00 66.83 411 GLU C C 1
ATOM 11176 O O . GLU C 1 422 ? 15.149 -18.778 64.043 1.00 66.90 411 GLU C O 1
ATOM 11182 N N . VAL C 1 423 ? 15.442 -20.394 62.551 1.00 64.32 412 VAL C N 1
ATOM 11183 C CA . VAL C 1 423 ? 14.914 -19.738 61.366 1.00 63.34 412 VAL C CA 1
ATOM 11184 C C . VAL C 1 423 ? 14.323 -20.908 60.569 1.00 59.62 412 VAL C C 1
ATOM 11185 O O . VAL C 1 423 ? 14.895 -21.997 60.549 1.00 43.02 412 VAL C O 1
ATOM 11189 N N . LYS C 1 424 ? 13.164 -20.696 59.921 1.00 60.02 413 LYS C N 1
ATOM 11190 C CA . LYS C 1 424 ? 12.627 -21.582 58.899 1.00 55.95 413 LYS C CA 1
ATOM 11191 C C . LYS C 1 424 ? 13.213 -21.234 57.527 1.00 57.11 413 LYS C C 1
ATOM 11192 O O . LYS C 1 424 ? 12.998 -20.135 57.090 1.00 59.22 413 LYS C O 1
ATOM 11198 N N . VAL C 1 425 ? 13.947 -22.151 56.861 1.00 51.97 414 VAL C N 1
ATOM 11199 C CA . VAL C 1 425 ? 14.475 -21.959 55.514 1.00 45.88 414 VAL C CA 1
ATOM 11200 C C . VAL C 1 425 ? 13.316 -21.961 54.526 1.00 47.14 414 VAL C C 1
ATOM 11201 O O . VAL C 1 425 ? 12.547 -22.891 54.505 1.00 53.61 414 VAL C O 1
ATOM 11205 N N . GLN C 1 426 ? 13.076 -20.844 53.817 1.00 48.04 415 GLN C N 1
ATOM 11206 C CA . GLN C 1 426 ? 11.808 -20.530 53.152 1.00 45.81 415 GLN C CA 1
ATOM 11207 C C . GLN C 1 426 ? 11.773 -21.044 51.682 1.00 42.85 415 GLN C C 1
ATOM 11208 O O . GLN C 1 426 ? 10.738 -21.288 51.017 1.00 39.58 415 GLN C O 1
ATOM 11214 N N . PHE C 1 427 ? 12.992 -21.294 51.159 1.00 39.61 416 PHE C N 1
ATOM 11215 C CA . PHE C 1 427 ? 13.270 -21.668 49.787 1.00 40.12 416 PHE C CA 1
ATOM 11216 C C . PHE C 1 427 ? 14.708 -22.105 49.882 1.00 38.33 416 PHE C C 1
ATOM 11217 O O . PHE C 1 427 ? 15.319 -21.769 50.906 1.00 38.71 416 PHE C O 1
ATOM 11225 N N . LEU C 1 428 ? 15.184 -22.923 48.942 1.00 38.00 417 LEU C N 1
ATOM 11226 C CA . LEU C 1 428 ? 16.569 -23.380 49.013 1.00 36.50 417 LEU C CA 1
ATOM 11227 C C . LEU C 1 428 ? 17.237 -23.153 47.672 1.00 35.06 417 LEU C C 1
ATOM 11228 O O . LEU C 1 428 ? 16.695 -23.585 46.680 1.00 36.66 417 LEU C O 1
ATOM 11233 N N . ARG C 1 429 ? 18.375 -22.512 47.639 1.00 33.84 418 ARG C N 1
ATOM 11234 C CA . ARG C 1 429 ? 19.135 -22.344 46.418 1.00 38.18 418 ARG C CA 1
ATOM 11235 C C . ARG C 1 429 ? 19.971 -23.582 46.260 1.00 36.32 418 ARG C C 1
ATOM 11236 O O . ARG C 1 429 ? 20.525 -24.076 47.216 1.00 36.00 418 ARG C O 1
ATOM 11244 N N . VAL C 1 430 ? 20.081 -24.073 45.020 1.00 39.31 419 VAL C N 1
ATOM 11245 C CA . VAL C 1 430 ? 20.699 -25.363 44.764 1.00 35.93 419 VAL C CA 1
ATOM 11246 C C . VAL C 1 430 ? 21.658 -25.221 43.596 1.00 38.27 419 VAL C C 1
ATOM 11247 O O . VAL C 1 430 ? 21.343 -24.474 42.698 1.00 39.25 419 VAL C O 1
ATOM 11251 N N . ASP C 1 431 ? 22.833 -25.854 43.640 1.00 38.18 420 ASP C N 1
ATOM 11252 C CA . ASP C 1 431 ? 23.765 -25.856 42.520 1.00 40.09 420 ASP C CA 1
ATOM 11253 C C . ASP C 1 431 ? 24.424 -27.241 42.402 1.00 35.30 420 ASP C C 1
ATOM 11254 O O . ASP C 1 431 ? 24.077 -28.177 43.137 1.00 32.63 420 ASP C O 1
ATOM 11259 N N . GLY C 1 432 ? 25.394 -27.364 41.481 1.00 32.12 421 GLY C N 1
ATOM 11260 C CA . GLY C 1 432 ? 26.051 -28.632 41.171 1.00 30.27 421 GLY C CA 1
ATOM 11261 C C . GLY C 1 432 ? 25.370 -29.345 40.005 1.00 29.23 421 GLY C C 1
ATOM 11262 O O . GLY C 1 432 ? 24.228 -29.089 39.674 1.00 28.81 421 GLY C O 1
ATOM 11263 N N . GLY C 1 433 ? 26.081 -30.268 39.359 1.00 29.69 422 GLY C N 1
ATOM 11264 C CA . GLY C 1 433 ? 25.654 -30.874 38.122 1.00 28.14 422 GLY C CA 1
ATOM 11265 C C . GLY C 1 433 ? 24.497 -31.839 38.269 1.00 29.35 422 GLY C C 1
ATOM 11266 O O . GLY C 1 433 ? 23.775 -32.041 37.325 1.00 36.50 422 GLY C O 1
ATOM 11267 N N . LEU C 1 434 ? 24.213 -32.301 39.473 1.00 31.17 423 LEU C N 1
ATOM 11268 C CA . LEU C 1 434 ? 23.050 -33.127 39.757 1.00 30.86 423 LEU C CA 1
ATOM 11269 C C . LEU C 1 434 ? 21.760 -32.274 39.872 1.00 32.65 423 LEU C C 1
ATOM 11270 O O . LEU C 1 434 ? 20.639 -32.807 39.782 1.00 29.45 423 LEU C O 1
ATOM 11275 N N . THR C 1 435 ? 21.847 -30.929 39.811 1.00 30.90 424 THR C N 1
ATOM 11276 C CA . THR C 1 435 ? 20.655 -30.092 39.650 1.00 32.51 424 THR C CA 1
ATOM 11277 C C . THR C 1 435 ? 20.088 -30.251 38.243 1.00 31.57 424 THR C C 1
ATOM 11278 O O . THR C 1 435 ? 18.945 -29.878 37.977 1.00 30.77 424 THR C O 1
ATOM 11282 N N . LYS C 1 436 ? 20.835 -30.889 37.332 1.00 32.12 425 LYS C N 1
ATOM 11283 C CA . LYS C 1 436 ? 20.266 -31.174 36.000 1.00 33.35 425 LYS C CA 1
ATOM 11284 C C . LYS C 1 436 ? 19.323 -32.400 35.992 1.00 34.03 425 LYS C C 1
ATOM 11285 O O . LYS C 1 436 ? 18.605 -32.632 35.041 1.00 37.08 425 LYS C O 1
ATOM 11291 N N . ASN C 1 437 ? 19.262 -33.163 37.059 1.00 34.57 426 ASN C N 1
ATOM 11292 C CA . ASN C 1 437 ? 18.289 -34.240 37.284 1.00 33.03 426 ASN C CA 1
ATOM 11293 C C . ASN C 1 437 ? 16.996 -33.581 37.756 1.00 33.46 426 ASN C C 1
ATOM 11294 O O . ASN C 1 437 ? 16.849 -33.238 38.944 1.00 32.84 426 ASN C O 1
ATOM 11299 N N . HIS C 1 438 ? 16.064 -33.467 36.809 1.00 36.70 427 HIS C N 1
ATOM 11300 C CA . HIS C 1 438 ? 14.820 -32.737 37.001 1.00 42.85 427 HIS C CA 1
ATOM 11301 C C . HIS C 1 438 ? 13.988 -33.506 38.066 1.00 42.94 427 HIS C C 1
ATOM 11302 O O . HIS C 1 438 ? 13.362 -32.947 38.943 1.00 37.36 427 HIS C O 1
ATOM 11309 N N . LEU C 1 439 ? 14.005 -34.832 38.026 1.00 39.19 428 LEU C N 1
ATOM 11310 C CA . LEU C 1 439 ? 13.243 -35.667 38.943 1.00 35.77 428 LEU C CA 1
ATOM 11311 C C . LEU C 1 439 ? 13.746 -35.479 40.374 1.00 32.28 428 LEU C C 1
ATOM 11312 O O . LEU C 1 439 ? 12.957 -35.307 41.314 1.00 28.84 428 LEU C O 1
ATOM 11317 N N . LEU C 1 440 ? 15.067 -35.535 40.562 1.00 32.25 429 LEU C N 1
ATOM 11318 C CA . LEU C 1 440 ? 15.613 -35.277 41.887 1.00 32.23 429 LEU C CA 1
ATOM 11319 C C . LEU C 1 440 ? 15.198 -33.894 42.448 1.00 31.61 429 LEU C C 1
ATOM 11320 O O . LEU C 1 440 ? 14.905 -33.770 43.652 1.00 34.55 429 LEU C O 1
ATOM 11325 N N . MET C 1 441 ? 15.222 -32.859 41.596 1.00 32.02 430 MET C N 1
ATOM 11326 C CA . MET C 1 441 ? 14.841 -31.527 42.002 1.00 33.13 430 MET C CA 1
ATOM 11327 C C . MET C 1 441 ? 13.398 -31.497 42.475 1.00 35.00 430 MET C C 1
ATOM 11328 O O . MET C 1 441 ? 13.117 -30.927 43.528 1.00 33.72 430 MET C O 1
ATOM 11333 N N . LYS C 1 442 ? 12.494 -32.205 41.791 1.00 35.00 431 LYS C N 1
ATOM 11334 C CA . LYS C 1 442 ? 11.096 -32.185 42.213 1.00 36.04 431 LYS C CA 1
ATOM 11335 C C . LYS C 1 442 ? 10.910 -32.997 43.485 1.00 33.16 431 LYS C C 1
ATOM 11336 O O . LYS C 1 442 ? 10.086 -32.698 44.343 1.00 29.70 431 LYS C O 1
ATOM 11342 N N . MET C 1 443 ? 11.629 -34.100 43.613 1.00 34.74 432 MET C N 1
ATOM 11343 C CA . MET C 1 443 ? 11.556 -34.899 44.822 1.00 34.37 432 MET C CA 1
ATOM 11344 C C . MET C 1 443 ? 11.993 -33.979 45.985 1.00 35.52 432 MET C C 1
ATOM 11345 O O . MET C 1 443 ? 11.389 -34.015 47.050 1.00 36.00 432 MET C O 1
ATOM 11350 N N . GLN C 1 444 ? 13.099 -33.241 45.787 1.00 31.89 433 GLN C N 1
ATOM 11351 C CA . GLN C 1 444 ? 13.656 -32.389 46.839 1.00 32.84 433 GLN C CA 1
ATOM 11352 C C . GLN C 1 444 ? 12.683 -31.296 47.291 1.00 29.91 433 GLN C C 1
ATOM 11353 O O . GLN C 1 444 ? 12.413 -31.154 48.518 1.00 32.75 433 GLN C O 1
ATOM 11359 N N . SER C 1 445 ? 12.013 -30.694 46.309 1.00 30.20 434 SER C N 1
ATOM 11360 C CA . SER C 1 445 ? 11.001 -29.669 46.525 1.00 31.90 434 SER C CA 1
ATOM 11361 C C . SER C 1 445 ? 9.778 -30.230 47.243 1.00 37.75 434 SER C C 1
ATOM 11362 O O . SER C 1 445 ? 9.290 -29.677 48.225 1.00 35.54 434 SER C O 1
ATOM 11365 N N . ASP C 1 446 ? 9.225 -31.306 46.709 1.00 38.43 435 ASP C N 1
ATOM 11366 C CA . ASP C 1 446 ? 8.069 -31.945 47.328 1.00 40.67 435 ASP C CA 1
ATOM 11367 C C . ASP C 1 446 ? 8.358 -32.355 48.771 1.00 38.77 435 ASP C C 1
ATOM 11368 O O . ASP C 1 446 ? 7.501 -32.130 49.632 1.00 37.69 435 ASP C O 1
ATOM 11373 N N . LEU C 1 447 ? 9.551 -32.932 49.047 1.00 36.88 436 LEU C N 1
ATOM 11374 C CA . LEU C 1 447 ? 9.892 -33.368 50.401 1.00 38.08 436 LEU C CA 1
ATOM 11375 C C . LEU C 1 447 ? 10.002 -32.181 51.362 1.00 41.04 436 LEU C C 1
ATOM 11376 O O . LEU C 1 447 ? 9.606 -32.325 52.520 1.00 41.68 436 LEU C O 1
ATOM 11381 N N . LEU C 1 448 ? 10.623 -31.065 50.903 1.00 41.30 437 LEU C N 1
ATOM 11382 C CA . LEU C 1 448 ? 10.822 -29.911 51.769 1.00 38.61 437 LEU C CA 1
ATOM 11383 C C . LEU C 1 448 ? 9.530 -29.102 51.862 1.00 38.01 437 LEU C C 1
ATOM 11384 O O . LEU C 1 448 ? 9.272 -28.446 52.823 1.00 39.73 437 LEU C O 1
ATOM 11389 N N . GLY C 1 449 ? 8.651 -29.193 50.900 1.00 37.73 438 GLY C N 1
ATOM 11390 C CA . GLY C 1 449 ? 7.506 -28.292 50.854 1.00 37.96 438 GLY C CA 1
ATOM 11391 C C . GLY C 1 449 ? 7.828 -26.815 50.569 1.00 42.02 438 GLY C C 1
ATOM 11392 O O . GLY C 1 449 ? 7.001 -25.977 50.885 1.00 41.38 438 GLY C O 1
ATOM 11393 N N . ILE C 1 450 ? 9.002 -26.490 49.984 1.00 43.41 439 ILE C N 1
ATOM 11394 C CA . ILE C 1 450 ? 9.433 -25.138 49.675 1.00 38.89 439 ILE C CA 1
ATOM 11395 C C . ILE C 1 450 ? 9.936 -25.084 48.226 1.00 39.82 439 ILE C C 1
ATOM 11396 O O . ILE C 1 450 ? 10.355 -26.112 47.641 1.00 39.70 439 ILE C O 1
ATOM 11401 N N . ASN C 1 451 ? 9.986 -23.868 47.645 1.00 39.56 440 ASN C N 1
ATOM 11402 C CA . ASN C 1 451 ? 10.583 -23.602 46.344 1.00 35.81 440 ASN C CA 1
ATOM 11403 C C . ASN C 1 451 ? 12.091 -23.814 46.368 1.00 36.51 440 ASN C C 1
ATOM 11404 O O . ASN C 1 451 ? 12.750 -23.514 47.326 1.00 39.72 440 ASN C O 1
ATOM 11409 N N . LEU C 1 452 ? 12.644 -24.400 45.312 1.00 36.20 441 LEU C N 1
ATOM 11410 C CA . LEU C 1 452 ? 14.083 -24.396 45.095 1.00 35.97 441 LEU C CA 1
ATOM 11411 C C . LEU C 1 452 ? 14.367 -23.336 44.024 1.00 34.60 441 LEU C C 1
ATOM 11412 O O . LEU C 1 452 ? 13.531 -23.066 43.153 1.00 34.58 441 LEU C O 1
ATOM 11417 N N . HIS C 1 453 ? 15.587 -22.781 44.079 1.00 33.36 442 HIS C N 1
ATOM 11418 C CA . HIS C 1 453 ? 16.050 -21.697 43.218 1.00 33.76 442 HIS C CA 1
ATOM 11419 C C . HIS C 1 453 ? 17.279 -22.234 42.532 1.00 32.72 442 HIS C C 1
ATOM 11420 O O . HIS C 1 453 ? 18.250 -22.520 43.211 1.00 29.78 442 HIS C O 1
ATOM 11427 N N . ARG C 1 454 ? 17.163 -22.439 41.229 1.00 38.33 443 ARG C N 1
ATOM 11428 C CA . ARG C 1 454 ? 18.166 -23.255 40.545 1.00 39.56 443 ARG C CA 1
ATOM 11429 C C . ARG C 1 454 ? 18.850 -22.435 39.466 1.00 35.84 443 ARG C C 1
ATOM 11430 O O . ARG C 1 454 ? 18.241 -22.153 38.427 1.00 33.60 443 ARG C O 1
ATOM 11438 N N . PRO C 1 455 ? 20.159 -22.139 39.610 1.00 37.37 444 PRO C N 1
ATOM 11439 C CA . PRO C 1 455 ? 20.909 -21.520 38.539 1.00 44.05 444 PRO C CA 1
ATOM 11440 C C . PRO C 1 455 ? 21.113 -22.463 37.351 1.00 42.19 444 PRO C C 1
ATOM 11441 O O . PRO C 1 455 ? 21.466 -23.625 37.562 1.00 39.65 444 PRO C O 1
ATOM 11445 N N . THR C 1 456 ? 21.008 -21.870 36.125 1.00 41.66 445 THR C N 1
ATOM 11446 C CA . THR C 1 456 ? 21.206 -22.636 34.924 1.00 37.81 445 THR C CA 1
ATOM 11447 C C . THR C 1 456 ? 22.687 -22.845 34.695 1.00 37.58 445 THR C C 1
ATOM 11448 O O . THR C 1 456 ? 22.990 -23.917 34.157 1.00 35.99 445 THR C O 1
ATOM 11452 N N . MET C 1 457 ? 23.562 -21.901 35.098 1.00 36.82 446 MET C N 1
ATOM 11453 C CA . MET C 1 457 ? 24.995 -22.147 35.192 1.00 37.28 446 MET C CA 1
ATOM 11454 C C . MET C 1 457 ? 25.257 -22.664 36.619 1.00 36.74 446 MET C C 1
ATOM 11455 O O . MET C 1 457 ? 25.308 -21.912 37.636 1.00 37.33 446 MET C O 1
ATOM 11460 N N . ALA C 1 458 ? 25.364 -23.995 36.717 1.00 31.79 447 ALA C N 1
ATOM 11461 C CA . ALA C 1 458 ? 25.293 -24.718 37.987 1.00 31.27 447 ALA C CA 1
ATOM 11462 C C . ALA C 1 458 ? 26.703 -24.968 38.546 1.00 33.32 447 ALA C C 1
ATOM 11463 O O . ALA C 1 458 ? 26.836 -25.307 39.732 1.00 32.30 447 ALA C O 1
ATOM 11465 N N . GLU C 1 459 ? 27.750 -24.564 37.823 1.00 33.77 448 GLU C N 1
ATOM 11466 C CA . GLU C 1 459 ? 29.137 -24.686 38.324 1.00 41.28 448 GLU C CA 1
ATOM 11467 C C . GLU C 1 459 ? 29.552 -23.433 39.135 1.00 33.48 448 GLU C C 1
ATOM 11468 O O . GLU C 1 459 ? 30.537 -22.778 38.844 1.00 33.47 448 GLU C O 1
ATOM 11474 N N . THR C 1 460 ? 28.805 -23.169 40.204 1.00 35.05 449 THR C N 1
ATOM 11475 C CA . THR C 1 460 ? 29.038 -22.091 41.121 1.00 33.28 449 THR C CA 1
ATOM 11476 C C . THR C 1 460 ? 30.308 -22.325 41.902 1.00 30.81 449 THR C C 1
ATOM 11477 O O . THR C 1 460 ? 30.886 -21.306 42.336 1.00 32.64 449 THR C O 1
ATOM 11481 N N . THR C 1 461 ? 30.757 -23.569 42.096 1.00 30.33 450 THR C N 1
ATOM 11482 C CA . THR C 1 461 ? 32.077 -23.783 42.695 1.00 31.37 450 THR C CA 1
ATOM 11483 C C . THR C 1 461 ? 33.202 -23.057 41.917 1.00 34.08 450 THR C C 1
ATOM 11484 O O . THR C 1 461 ? 33.976 -22.282 42.482 1.00 33.93 450 THR C O 1
ATOM 11488 N N . ALA C 1 462 ? 33.303 -23.335 40.609 1.00 32.53 451 ALA C N 1
ATOM 11489 C CA . ALA C 1 462 ? 34.288 -22.693 39.761 1.00 36.13 451 ALA C CA 1
ATOM 11490 C C . ALA C 1 462 ? 34.070 -21.158 39.738 1.00 34.28 451 ALA C C 1
ATOM 11491 O O . ALA C 1 462 ? 35.033 -20.409 39.810 1.00 37.79 451 ALA C O 1
ATOM 11493 N N . LEU C 1 463 ? 32.823 -20.679 39.601 1.00 32.62 452 LEU C N 1
ATOM 11494 C CA . LEU C 1 463 ? 32.565 -19.229 39.613 1.00 34.12 452 LEU C CA 1
ATOM 11495 C C . LEU C 1 463 ? 33.073 -18.620 40.915 1.00 33.26 452 LEU C C 1
ATOM 11496 O O . LEU C 1 463 ? 33.698 -17.585 40.839 1.00 33.46 452 LEU C O 1
ATOM 11501 N N . GLY C 1 464 ? 32.897 -19.281 42.079 1.00 34.26 453 GLY C N 1
ATOM 11502 C CA . GLY C 1 464 ? 33.478 -18.819 43.319 1.00 33.79 453 GLY C CA 1
ATOM 11503 C C . GLY C 1 464 ? 35.009 -18.648 43.285 1.00 38.54 453 GLY C C 1
ATOM 11504 O O . GLY C 1 464 ? 35.524 -17.634 43.771 1.00 34.63 453 GLY C O 1
ATOM 11505 N N . ALA C 1 465 ? 35.746 -19.628 42.732 1.00 35.78 454 ALA C N 1
ATOM 11506 C CA . ALA C 1 465 ? 37.173 -19.494 42.591 1.00 34.29 454 ALA C CA 1
ATOM 11507 C C . ALA C 1 465 ? 37.539 -18.334 41.665 1.00 31.15 454 ALA C C 1
ATOM 11508 O O . ALA C 1 465 ? 38.488 -17.602 41.977 1.00 31.99 454 ALA C O 1
ATOM 11510 N N . ALA C 1 466 ? 36.741 -18.134 40.613 1.00 28.34 455 ALA C N 1
ATOM 11511 C CA . ALA C 1 466 ? 36.958 -17.042 39.684 1.00 33.31 455 ALA C CA 1
ATOM 11512 C C . ALA C 1 466 ? 36.733 -15.677 40.374 1.00 37.17 455 ALA C C 1
ATOM 11513 O O . ALA C 1 466 ? 37.487 -14.721 40.199 1.00 35.40 455 ALA C O 1
ATOM 11515 N N . LEU C 1 467 ? 35.658 -15.553 41.162 1.00 35.07 456 LEU C N 1
ATOM 11516 C CA . LEU C 1 467 ? 35.384 -14.343 41.912 1.00 34.79 456 LEU C CA 1
ATOM 11517 C C . LEU C 1 467 ? 36.532 -14.039 42.861 1.00 34.41 456 LEU C C 1
ATOM 11518 O O . LEU C 1 467 ? 36.941 -12.891 42.928 1.00 28.94 456 LEU C O 1
ATOM 11523 N N . CYS C 1 468 ? 37.063 -15.034 43.566 1.00 32.48 457 CYS C N 1
ATOM 11524 C CA . CYS C 1 468 ? 38.180 -14.783 44.470 1.00 34.19 457 CYS C CA 1
ATOM 11525 C C . CYS C 1 468 ? 39.349 -14.170 43.722 1.00 34.63 457 CYS C C 1
ATOM 11526 O O . CYS C 1 468 ? 39.855 -13.118 44.133 1.00 36.05 457 CYS C O 1
ATOM 11529 N N . ALA C 1 469 ? 39.759 -14.842 42.648 1.00 35.60 458 ALA C N 1
ATOM 11530 C CA . ALA C 1 469 ? 40.878 -14.414 41.801 1.00 35.05 458 ALA C CA 1
ATOM 11531 C C . ALA C 1 469 ? 40.594 -13.035 41.154 1.00 35.98 458 ALA C C 1
ATOM 11532 O O . ALA C 1 469 ? 41.487 -12.167 41.072 1.00 30.82 458 ALA C O 1
ATOM 11534 N N . GLY C 1 470 ? 39.381 -12.855 40.655 1.00 34.09 459 GLY C N 1
ATOM 11535 C CA . GLY C 1 470 ? 39.061 -11.673 39.873 1.00 37.41 459 GLY C CA 1
ATOM 11536 C C . GLY C 1 470 ? 38.926 -10.422 40.741 1.00 36.49 459 GLY C C 1
ATOM 11537 O O . GLY C 1 470 ? 39.340 -9.344 40.349 1.00 35.63 459 GLY C O 1
ATOM 11538 N N . LEU C 1 471 ? 38.385 -10.590 41.953 1.00 35.98 460 LEU C N 1
ATOM 11539 C CA . LEU C 1 471 ? 38.460 -9.526 42.958 1.00 40.51 460 LEU C CA 1
ATOM 11540 C C . LEU C 1 471 ? 39.908 -9.151 43.296 1.00 44.15 460 LEU C C 1
ATOM 11541 O O . LEU C 1 471 ? 40.233 -7.981 43.317 1.00 37.14 460 LEU C O 1
ATOM 11546 N N . ALA C 1 472 ? 40.796 -10.143 43.508 1.00 42.64 461 ALA C N 1
ATOM 11547 C CA . ALA C 1 472 ? 42.153 -9.822 43.919 1.00 39.19 461 ALA C CA 1
ATOM 11548 C C . ALA C 1 472 ? 42.927 -9.140 42.775 1.00 43.55 461 ALA C C 1
ATOM 11549 O O . ALA C 1 472 ? 43.777 -8.339 43.074 1.00 33.28 461 ALA C O 1
ATOM 11551 N N . ALA C 1 473 ? 42.621 -9.490 41.513 1.00 38.54 462 ALA C N 1
ATOM 11552 C CA . ALA C 1 473 ? 43.301 -8.999 40.329 1.00 40.12 462 ALA C CA 1
ATOM 11553 C C . ALA C 1 473 ? 42.671 -7.707 39.863 1.00 39.09 462 ALA C C 1
ATOM 11554 O O . ALA C 1 473 ? 43.198 -7.142 38.961 1.00 38.74 462 ALA C O 1
ATOM 11556 N N . GLY C 1 474 ? 41.549 -7.243 40.416 1.00 43.87 463 GLY C N 1
ATOM 11557 C CA . GLY C 1 474 ? 40.952 -5.993 39.961 1.00 42.60 463 GLY C CA 1
ATOM 11558 C C . GLY C 1 474 ? 40.116 -6.125 38.685 1.00 43.61 463 GLY C C 1
ATOM 11559 O O . GLY C 1 474 ? 39.684 -5.158 38.090 1.00 39.31 463 GLY C O 1
ATOM 11560 N N . VAL C 1 475 ? 39.798 -7.359 38.278 1.00 47.71 464 VAL C N 1
ATOM 11561 C CA . VAL C 1 475 ? 38.813 -7.597 37.222 1.00 44.72 464 VAL C CA 1
ATOM 11562 C C . VAL C 1 475 ? 37.438 -7.057 37.669 1.00 46.02 464 VAL C C 1
ATOM 11563 O O . VAL C 1 475 ? 36.702 -6.434 36.903 1.00 40.79 464 VAL C O 1
ATOM 11567 N N . TRP C 1 476 ? 37.060 -7.318 38.930 1.00 42.95 465 TRP C N 1
ATOM 11568 C CA . TRP C 1 476 ? 35.838 -6.753 39.509 1.00 45.42 465 TRP C CA 1
ATOM 11569 C C . TRP C 1 476 ? 36.258 -5.930 40.739 1.00 43.59 465 TRP C C 1
ATOM 11570 O O . TRP C 1 476 ? 37.259 -6.261 41.392 1.00 41.60 465 TRP C O 1
ATOM 11581 N N . LYS C 1 477 ? 35.569 -4.809 40.931 1.00 41.51 466 LYS C N 1
ATOM 11582 C CA . LYS C 1 477 ? 36.019 -3.855 41.904 1.00 50.90 466 LYS C CA 1
ATOM 11583 C C . LYS C 1 477 ? 35.463 -4.184 43.280 1.00 48.69 466 LYS C C 1
ATOM 11584 O O . LYS C 1 477 ? 36.139 -3.795 44.201 1.00 48.39 466 LYS C O 1
ATOM 11590 N N . SER C 1 478 ? 34.393 -4.978 43.442 1.00 47.65 467 SER C N 1
ATOM 11591 C CA . SER C 1 478 ? 33.734 -5.106 44.726 1.00 48.65 467 SER C CA 1
ATOM 11592 C C . SER C 1 478 ? 32.706 -6.233 44.667 1.00 55.15 467 SER C C 1
ATOM 11593 O O . SER C 1 478 ? 32.287 -6.629 43.569 1.00 52.91 467 SER C O 1
ATOM 11596 N N . LEU C 1 479 ? 32.216 -6.618 45.847 1.00 50.34 468 LEU C N 1
ATOM 11597 C CA . LEU C 1 479 ? 31.136 -7.577 45.967 1.00 51.99 468 LEU C CA 1
ATOM 11598 C C . LEU C 1 479 ? 29.904 -7.045 45.249 1.00 49.60 468 LEU C C 1
ATOM 11599 O O . LEU C 1 479 ? 29.167 -7.779 44.626 1.00 45.51 468 LEU C O 1
ATOM 11604 N N . GLU C 1 480 ? 29.605 -5.773 45.445 1.00 51.99 469 GLU C N 1
ATOM 11605 C CA . GLU C 1 480 ? 28.436 -5.114 44.914 1.00 55.93 469 GLU C CA 1
ATOM 11606 C C . GLU C 1 480 ? 28.465 -5.230 43.375 1.00 53.02 469 GLU C C 1
ATOM 11607 O O . GLU C 1 480 ? 27.455 -5.437 42.735 1.00 51.73 469 GLU C O 1
ATOM 11613 N N . GLU C 1 481 ? 29.641 -4.979 42.769 1.00 53.70 470 GLU C N 1
ATOM 11614 C CA . GLU C 1 481 ? 29.821 -5.088 41.327 1.00 48.12 470 GLU C CA 1
ATOM 11615 C C . GLU C 1 481 ? 29.631 -6.535 40.814 1.00 52.72 470 GLU C C 1
ATOM 11616 O O . GLU C 1 481 ? 28.936 -6.807 39.841 1.00 53.82 470 GLU C O 1
ATOM 11622 N N . VAL C 1 482 ? 30.259 -7.494 41.477 1.00 49.00 471 VAL C N 1
ATOM 11623 C CA . VAL C 1 482 ? 30.109 -8.918 41.205 1.00 46.81 471 VAL C CA 1
ATOM 11624 C C . VAL C 1 482 ? 28.626 -9.304 41.209 1.00 45.03 471 VAL C C 1
ATOM 11625 O O . VAL C 1 482 ? 28.115 -9.994 40.320 1.00 47.27 471 VAL C O 1
ATOM 11629 N N . LYS C 1 483 ? 27.886 -8.751 42.141 1.00 45.98 472 LYS C N 1
ATOM 11630 C CA . LYS C 1 483 ? 26.464 -9.058 42.261 1.00 48.81 472 LYS C CA 1
ATOM 11631 C C . LYS C 1 483 ? 25.598 -8.358 41.199 1.00 46.24 472 LYS C C 1
ATOM 11632 O O . LYS C 1 483 ? 24.547 -8.842 40.856 1.00 48.90 472 LYS C O 1
ATOM 11638 N N . THR C 1 484 ? 25.962 -7.160 40.766 1.00 48.56 473 THR C N 1
ATOM 11639 C CA . THR C 1 484 ? 25.271 -6.457 39.694 1.00 49.43 473 THR C CA 1
ATOM 11640 C C . THR C 1 484 ? 25.451 -7.193 38.381 1.00 47.42 473 THR C C 1
ATOM 11641 O O . THR C 1 484 ? 24.521 -7.290 37.587 1.00 47.97 473 THR C O 1
ATOM 11645 N N . ILE C 1 485 ? 26.681 -7.683 38.142 1.00 48.25 474 ILE C N 1
ATOM 11646 C CA . ILE C 1 485 ? 26.956 -8.393 36.910 1.00 46.13 474 ILE C CA 1
ATOM 11647 C C . ILE C 1 485 ? 26.085 -9.647 36.899 1.00 41.41 474 ILE C C 1
ATOM 11648 O O . ILE C 1 485 ? 25.472 -9.895 35.869 1.00 37.20 474 ILE C O 1
ATOM 11653 N N . SER C 1 486 ? 25.929 -10.280 38.084 1.00 40.56 475 SER C N 1
ATOM 11654 C CA . SER C 1 486 ? 25.186 -11.537 38.203 1.00 44.83 475 SER C CA 1
ATOM 11655 C C . SER C 1 486 ? 23.679 -11.314 37.977 1.00 48.63 475 SER C C 1
ATOM 11656 O O . SER C 1 486 ? 23.024 -12.182 37.432 1.00 44.93 475 SER C O 1
ATOM 11659 N N . GLN C 1 487 ? 23.130 -10.120 38.216 1.00 46.20 476 GLN C N 1
ATOM 11660 C CA . GLN C 1 487 ? 21.806 -9.808 37.756 1.00 44.88 476 GLN C CA 1
ATOM 11661 C C . GLN C 1 487 ? 21.635 -10.157 36.272 1.00 46.22 476 GLN C C 1
ATOM 11662 O O . GLN C 1 487 ? 20.600 -10.699 35.926 1.00 41.56 476 GLN C O 1
ATOM 11668 N N . GLN C 1 488 ? 22.641 -9.887 35.407 1.00 48.75 477 GLN C N 1
ATOM 11669 C CA . GLN C 1 488 ? 22.616 -10.215 33.977 1.00 49.83 477 GLN C CA 1
ATOM 11670 C C . GLN C 1 488 ? 23.062 -11.667 33.700 1.00 45.76 477 GLN C C 1
ATOM 11671 O O . GLN C 1 488 ? 22.457 -12.392 32.954 1.00 47.01 477 GLN C O 1
ATOM 11677 N N . ALA C 1 489 ? 24.161 -12.108 34.279 1.00 41.49 478 ALA C N 1
ATOM 11678 C CA . ALA C 1 489 ? 24.815 -13.357 33.915 1.00 46.15 478 ALA C CA 1
ATOM 11679 C C . ALA C 1 489 ? 24.108 -14.615 34.447 1.00 46.17 478 ALA C C 1
ATOM 11680 O O . ALA C 1 489 ? 24.499 -15.660 34.024 1.00 40.86 478 ALA C O 1
ATOM 11682 N N . ASN C 1 490 ? 23.263 -14.525 35.510 1.00 54.06 479 ASN C N 1
ATOM 11683 C CA . ASN C 1 490 ? 22.715 -15.666 36.259 1.00 54.52 479 ASN C CA 1
ATOM 11684 C C . ASN C 1 490 ? 21.223 -15.760 35.924 1.00 53.09 479 ASN C C 1
ATOM 11685 O O . ASN C 1 490 ? 20.434 -14.958 36.467 1.00 44.16 479 ASN C O 1
ATOM 11690 N N . VAL C 1 491 ? 20.948 -16.668 34.961 1.00 47.78 480 VAL C N 1
ATOM 11691 C CA . VAL C 1 491 ? 19.608 -17.085 34.620 1.00 50.61 480 VAL C CA 1
ATOM 11692 C C . VAL C 1 491 ? 19.313 -18.309 35.487 1.00 51.31 480 VAL C C 1
ATOM 11693 O O . VAL C 1 491 ? 20.092 -19.270 35.679 1.00 44.06 480 VAL C O 1
ATOM 11697 N N . TRP C 1 492 ? 18.182 -18.246 36.131 1.00 51.29 481 TRP C N 1
ATOM 11698 C CA . TRP C 1 492 ? 17.875 -19.244 37.134 1.00 52.09 481 TRP C CA 1
ATOM 11699 C C . TRP C 1 492 ? 16.351 -19.515 37.062 1.00 54.50 481 TRP C C 1
ATOM 11700 O O . TRP C 1 492 ? 15.580 -18.722 36.439 1.00 55.32 481 TRP C O 1
ATOM 11711 N N . ARG C 1 493 ? 15.939 -20.580 37.785 1.00 48.78 482 ARG C N 1
ATOM 11712 C CA . ARG C 1 493 ? 14.567 -21.042 37.760 1.00 47.65 482 ARG C CA 1
ATOM 11713 C C . ARG C 1 493 ? 14.070 -21.454 39.164 1.00 37.81 482 ARG C C 1
ATOM 11714 O O . ARG C 1 493 ? 14.773 -22.002 40.015 1.00 37.67 482 ARG C O 1
ATOM 11722 N N . VAL C 1 494 ? 12.789 -21.176 39.378 1.00 40.32 483 VAL C N 1
ATOM 11723 C CA . VAL C 1 494 ? 11.965 -21.614 40.495 1.00 42.56 483 VAL C CA 1
ATOM 11724 C C . VAL C 1 494 ? 11.357 -23.003 40.260 1.00 40.42 483 VAL C C 1
ATOM 11725 O O . VAL C 1 494 ? 10.897 -23.278 39.198 1.00 43.16 483 VAL C O 1
ATOM 11729 N N . ILE C 1 495 ? 11.575 -23.908 41.194 1.00 42.92 484 ILE C N 1
ATOM 11730 C CA . ILE C 1 495 ? 11.017 -25.237 41.225 1.00 39.83 484 ILE C CA 1
ATOM 11731 C C . ILE C 1 495 ? 10.069 -25.268 42.424 1.00 38.85 484 ILE C C 1
ATOM 11732 O O . ILE C 1 495 ? 10.496 -25.098 43.559 1.00 45.65 484 ILE C O 1
ATOM 11737 N N . ARG C 1 496 ? 8.785 -25.470 42.154 1.00 37.80 485 ARG C N 1
ATOM 11738 C CA . ARG C 1 496 ? 7.743 -25.491 43.161 1.00 46.74 485 ARG C CA 1
ATOM 11739 C C . ARG C 1 496 ? 7.361 -26.913 43.597 1.00 44.55 485 ARG C C 1
ATOM 11740 O O . ARG C 1 496 ? 7.347 -27.834 42.835 1.00 40.32 485 ARG C O 1
ATOM 11748 N N . PRO C 1 497 ? 6.966 -27.118 44.852 1.00 45.51 486 PRO C N 1
ATOM 11749 C CA . PRO C 1 497 ? 6.475 -28.435 45.258 1.00 47.83 486 PRO C CA 1
ATOM 11750 C C . PRO C 1 497 ? 5.161 -28.746 44.563 1.00 50.29 486 PRO C C 1
ATOM 11751 O O . PRO C 1 497 ? 4.287 -27.884 44.489 1.00 48.64 486 PRO C O 1
ATOM 11755 N N . ALA C 1 498 ? 4.982 -29.982 44.069 1.00 55.12 487 ALA C N 1
ATOM 11756 C CA . ALA C 1 498 ? 3.672 -30.427 43.578 1.00 63.56 487 ALA C CA 1
ATOM 11757 C C . ALA C 1 498 ? 2.940 -31.156 44.721 1.00 72.98 487 ALA C C 1
ATOM 11758 O O . ALA C 1 498 ? 1.931 -30.639 45.234 1.00 76.71 487 ALA C O 1
ATOM 11760 N N . ALA C 1 499 ? 3.512 -32.298 45.150 1.00 77.75 488 ALA C N 1
ATOM 11761 C CA . ALA C 1 499 ? 2.887 -33.253 46.069 1.00 91.73 488 ALA C CA 1
ATOM 11762 C C . ALA C 1 499 ? 2.857 -32.613 47.460 1.00 99.66 488 ALA C C 1
ATOM 11763 O O . ALA C 1 499 ? 3.743 -31.779 47.779 1.00 77.46 488 ALA C O 1
ATOM 11765 N N . SER C 1 500 ? 1.753 -32.932 48.182 1.00 85.44 489 SER C N 1
ATOM 11766 C CA . SER C 1 500 ? 1.522 -32.469 49.536 1.00 87.95 489 SER C CA 1
ATOM 11767 C C . SER C 1 500 ? 2.452 -33.208 50.509 1.00 101.14 489 SER C C 1
ATOM 11768 O O . SER C 1 500 ? 3.115 -34.189 50.151 1.00 95.81 489 SER C O 1
ATOM 11771 N N . LYS C 1 501 ? 2.397 -32.810 51.788 1.00 117.30 490 LYS C N 1
ATOM 11772 C CA . LYS C 1 501 ? 3.447 -33.027 52.795 1.00 123.52 490 LYS C CA 1
ATOM 11773 C C . LYS C 1 501 ? 3.391 -34.368 53.575 1.00 104.27 490 LYS C C 1
ATOM 11774 O O . LYS C 1 501 ? 4.415 -35.082 53.670 1.00 93.52 490 LYS C O 1
ATOM 11780 N N . ASP C 1 502 ? 2.216 -34.701 54.152 1.00 92.80 491 ASP C N 1
ATOM 11781 C CA . ASP C 1 502 ? 1.959 -35.964 54.844 1.00 93.17 491 ASP C CA 1
ATOM 11782 C C . ASP C 1 502 ? 1.723 -37.112 53.857 1.00 91.05 491 ASP C C 1
ATOM 11783 O O . ASP C 1 502 ? 1.464 -38.243 54.286 1.00 102.00 491 ASP C O 1
ATOM 11788 N N . SER C 1 503 ? 1.676 -36.833 52.535 1.00 85.66 492 SER C N 1
ATOM 11789 C CA . SER C 1 503 ? 1.729 -37.916 51.563 1.00 86.02 492 SER C CA 1
ATOM 11790 C C . SER C 1 503 ? 3.162 -38.473 51.610 1.00 84.15 492 SER C C 1
ATOM 11791 O O . SER C 1 503 ? 3.381 -39.634 51.269 1.00 80.47 492 SER C O 1
ATOM 11794 N N . GLN C 1 504 ? 4.107 -37.676 52.174 1.00 75.61 493 GLN C N 1
ATOM 11795 C CA . GLN C 1 504 ? 5.479 -38.101 52.357 1.00 69.90 493 GLN C CA 1
ATOM 11796 C C . GLN C 1 504 ? 5.789 -38.536 53.787 1.00 59.52 493 GLN C C 1
ATOM 11797 O O . GLN C 1 504 ? 6.892 -38.933 54.052 1.00 64.50 493 GLN C O 1
ATOM 11803 N N . GLN C 1 505 ? 4.818 -38.692 54.651 1.00 57.27 494 GLN C N 1
ATOM 11804 C CA . GLN C 1 505 ? 5.174 -39.074 56.006 1.00 62.95 494 GLN C CA 1
ATOM 11805 C C . GLN C 1 505 ? 5.409 -40.580 56.180 1.00 62.27 494 GLN C C 1
ATOM 11806 O O . GLN C 1 505 ? 6.151 -40.964 57.072 1.00 54.93 494 GLN C O 1
ATOM 11812 N N . MET C 1 506 ? 4.864 -41.452 55.325 1.00 53.96 495 MET C N 1
ATOM 11813 C CA . MET C 1 506 ? 5.224 -42.855 55.375 1.00 51.50 495 MET C CA 1
ATOM 11814 C C . MET C 1 506 ? 6.670 -43.041 54.863 1.00 49.31 495 MET C C 1
ATOM 11815 O O . MET C 1 506 ? 7.452 -43.761 55.474 1.00 38.55 495 MET C O 1
ATOM 11820 N N . LEU C 1 507 ? 7.110 -42.286 53.850 1.00 41.70 496 LEU C N 1
ATOM 11821 C CA . LEU C 1 507 ? 8.506 -42.333 53.442 1.00 42.82 496 LEU C CA 1
ATOM 11822 C C . LEU C 1 507 ? 9.483 -41.900 54.548 1.00 43.84 496 LEU C C 1
ATOM 11823 O O . LEU C 1 507 ? 10.570 -42.435 54.725 1.00 37.73 496 LEU C O 1
ATOM 11828 N N . ARG C 1 508 ? 9.105 -40.869 55.310 1.00 42.05 497 ARG C N 1
ATOM 11829 C CA . ARG C 1 508 ? 9.972 -40.372 56.356 1.00 38.33 497 ARG C CA 1
ATOM 11830 C C . ARG C 1 508 ? 10.073 -41.374 57.491 1.00 33.82 497 ARG C C 1
ATOM 11831 O O . ARG C 1 508 ? 11.148 -41.584 58.034 1.00 32.58 497 ARG C O 1
ATOM 11839 N N . ALA C 1 509 ? 8.993 -42.033 57.853 1.00 32.73 498 ALA C N 1
ATOM 11840 C CA . ALA C 1 509 ? 9.011 -43.161 58.804 1.00 35.55 498 ALA C CA 1
ATOM 11841 C C . ALA C 1 509 ? 9.917 -44.302 58.318 1.00 35.10 498 ALA C C 1
ATOM 11842 O O . ALA C 1 509 ? 10.679 -44.833 59.138 1.00 36.00 498 ALA C O 1
ATOM 11844 N N . GLN C 1 510 ? 9.822 -44.636 57.016 1.00 34.80 499 GLN C N 1
ATOM 11845 C CA . GLN C 1 510 ? 10.632 -45.713 56.429 1.00 36.12 499 GLN C CA 1
ATOM 11846 C C . GLN C 1 510 ? 12.101 -45.320 56.462 1.00 32.03 499 GLN C C 1
ATOM 11847 O O . GLN C 1 510 ? 12.934 -46.153 56.729 1.00 30.20 499 GLN C O 1
ATOM 11853 N N . TRP C 1 511 ? 12.372 -44.057 56.182 1.00 30.15 500 TRP C N 1
ATOM 11854 C CA . TRP C 1 511 ? 13.727 -43.560 56.121 1.00 30.71 500 TRP C CA 1
ATOM 11855 C C . TRP C 1 511 ? 14.326 -43.571 57.507 1.00 33.01 500 TRP C C 1
ATOM 11856 O O . TRP C 1 511 ? 15.499 -43.979 57.666 1.00 34.18 500 TRP C O 1
ATOM 11867 N N . LYS C 1 512 ? 13.532 -43.174 58.530 1.00 31.69 501 LYS C N 1
ATOM 11868 C CA . LYS C 1 512 ? 14.010 -43.258 59.909 1.00 34.57 501 LYS C CA 1
ATOM 11869 C C . LYS C 1 512 ? 14.404 -44.708 60.284 1.00 35.07 501 LYS C C 1
ATOM 11870 O O . LYS C 1 512 ? 15.498 -44.960 60.828 1.00 30.98 501 LYS C O 1
ATOM 11876 N N . ARG C 1 513 ? 13.461 -45.651 60.049 1.00 33.41 502 ARG C N 1
ATOM 11877 C CA . ARG C 1 513 ? 13.722 -47.049 60.330 1.00 33.08 502 ARG C CA 1
ATOM 11878 C C . ARG C 1 513 ? 14.964 -47.535 59.572 1.00 28.48 502 ARG C C 1
ATOM 11879 O O . ARG C 1 513 ? 15.769 -48.224 60.161 1.00 28.13 502 ARG C O 1
ATOM 11887 N N . ALA C 1 514 ? 15.105 -47.183 58.282 1.00 26.90 503 ALA C N 1
ATOM 11888 C CA . ALA C 1 514 ? 16.221 -47.604 57.454 1.00 28.39 503 ALA C CA 1
ATOM 11889 C C . ALA C 1 514 ? 17.565 -47.147 58.005 1.00 31.42 503 ALA C C 1
ATOM 11890 O O . ALA C 1 514 ? 18.535 -47.938 58.011 1.00 34.15 503 ALA C O 1
ATOM 11892 N N . LYS C 1 515 ? 17.684 -45.882 58.421 1.00 30.25 504 LYS C N 1
ATOM 11893 C CA . LYS C 1 515 ? 18.921 -45.400 58.990 1.00 30.24 504 LYS C CA 1
ATOM 11894 C C . LYS C 1 515 ? 19.324 -46.219 60.196 1.00 31.40 504 LYS C C 1
ATOM 11895 O O . LYS C 1 515 ? 20.498 -46.518 60.347 1.00 35.64 504 LYS C O 1
ATOM 11901 N N . GLN C 1 516 ? 18.377 -46.583 61.057 1.00 32.61 505 GLN C N 1
ATOM 11902 C CA . GLN C 1 516 ? 18.595 -47.441 62.219 1.00 35.73 505 GLN C CA 1
ATOM 11903 C C . GLN C 1 516 ? 19.140 -48.817 61.797 1.00 35.25 505 GLN C C 1
ATOM 11904 O O . GLN C 1 516 ? 20.117 -49.275 62.346 1.00 35.46 505 GLN C O 1
ATOM 11910 N N . GLN C 1 517 ? 18.607 -49.389 60.713 1.00 34.97 506 GLN C N 1
ATOM 11911 C CA . GLN C 1 517 ? 18.860 -50.766 60.361 1.00 37.54 506 GLN C CA 1
ATOM 11912 C C . GLN C 1 517 ? 20.026 -50.896 59.385 1.00 35.66 506 GLN C C 1
ATOM 11913 O O . GLN C 1 517 ? 20.468 -52.023 59.104 1.00 33.03 506 GLN C O 1
ATOM 11919 N N . ALA C 1 518 ? 20.577 -49.731 58.976 1.00 33.62 507 ALA C N 1
ATOM 11920 C CA . ALA C 1 518 ? 21.820 -49.662 58.206 1.00 31.38 507 ALA C CA 1
ATOM 11921 C C . ALA C 1 518 ? 23.061 -49.855 59.078 1.00 31.94 507 ALA C C 1
ATOM 11922 O O . ALA C 1 518 ? 24.142 -50.127 58.559 1.00 35.98 507 ALA C O 1
ATOM 11924 N N . LYS C 1 519 ? 22.912 -49.795 60.403 1.00 32.81 508 LYS C N 1
ATOM 11925 C CA . LYS C 1 519 ? 24.009 -49.994 61.305 1.00 33.66 508 LYS C CA 1
ATOM 11926 C C . LYS C 1 519 ? 24.571 -51.374 61.114 1.00 34.33 508 LYS C C 1
ATOM 11927 O O . LYS C 1 519 ? 23.838 -52.321 61.267 1.00 37.72 508 LYS C O 1
ATOM 11933 N N . TRP C 1 520 ? 25.890 -51.469 60.997 1.00 36.04 509 TRP C N 1
ATOM 11934 C CA . TRP C 1 520 ? 26.580 -52.670 60.558 1.00 37.06 509 TRP C CA 1
ATOM 11935 C C . TRP C 1 520 ? 28.016 -52.797 61.122 1.00 40.49 509 TRP C C 1
ATOM 11936 O O . TRP C 1 520 ? 28.294 -53.855 61.683 1.00 35.00 509 TRP C O 1
ATOM 11947 N N . ALA C 1 521 ? 28.940 -51.816 60.928 1.00 38.35 510 ALA C N 1
ATOM 11948 C CA . ALA C 1 521 ? 30.339 -51.972 61.368 1.00 44.00 510 ALA C CA 1
ATOM 11949 C C . ALA C 1 521 ? 30.513 -51.759 62.890 1.00 50.88 510 ALA C C 1
ATOM 11950 O O . ALA C 1 521 ? 29.651 -51.164 63.537 1.00 57.63 510 ALA C O 1
ATOM 11952 N N . LYS C 1 522 ? 31.609 -52.299 63.485 1.00 58.36 511 LYS C N 1
ATOM 11953 C CA . LYS C 1 522 ? 31.808 -52.434 64.942 1.00 67.18 511 LYS C CA 1
ATOM 11954 C C . LYS C 1 522 ? 32.456 -51.164 65.531 1.00 75.44 511 LYS C C 1
ATOM 11955 O O . LYS C 1 522 ? 32.779 -50.260 64.774 1.00 68.84 511 LYS C O 1
ATOM 11961 N N . LEU C 1 523 ? 32.601 -51.116 66.888 1.00 101.48 512 LEU C N 1
ATOM 11962 C CA . LEU C 1 523 ? 33.163 -50.043 67.721 1.00 86.83 512 LEU C CA 1
ATOM 11963 C C . LEU C 1 523 ? 32.721 -48.694 67.140 1.00 78.57 512 LEU C C 1
ATOM 11964 O O . LEU C 1 523 ? 31.525 -48.656 66.690 1.00 68.10 512 LEU C O 1
ATOM 11969 N N . MET D 1 12 ? 41.984 -73.716 25.556 1.00 58.28 1 MET D N 1
ATOM 11970 C CA . MET D 1 12 ? 41.320 -72.560 24.870 1.00 61.64 1 MET D CA 1
ATOM 11971 C C . MET D 1 12 ? 42.348 -71.741 24.091 1.00 63.23 1 MET D C 1
ATOM 11972 O O . MET D 1 12 ? 43.326 -71.222 24.607 1.00 67.15 1 MET D O 1
ATOM 11977 N N . LYS D 1 13 ? 42.103 -71.614 22.800 1.00 61.98 2 LYS D N 1
ATOM 11978 C CA . LYS D 1 13 ? 42.958 -70.866 21.910 1.00 61.01 2 LYS D CA 1
ATOM 11979 C C . LYS D 1 13 ? 42.399 -69.449 21.710 1.00 56.76 2 LYS D C 1
ATOM 11980 O O . LYS D 1 13 ? 41.163 -69.228 21.741 1.00 52.50 2 LYS D O 1
ATOM 11986 N N . TYR D 1 14 ? 43.351 -68.527 21.424 1.00 52.96 3 TYR D N 1
ATOM 11987 C CA . TYR D 1 14 ? 43.067 -67.092 21.273 1.00 52.74 3 TYR D CA 1
ATOM 11988 C C . TYR D 1 14 ? 43.663 -66.561 19.971 1.00 53.63 3 TYR D C 1
ATOM 11989 O O . TYR D 1 14 ? 44.733 -67.045 19.555 1.00 53.86 3 TYR D O 1
ATOM 11998 N N . VAL D 1 15 ? 42.909 -65.652 19.306 1.00 51.18 4 VAL D N 1
ATOM 11999 C CA . VAL D 1 15 ? 43.333 -64.936 18.093 1.00 52.26 4 VAL D CA 1
ATOM 12000 C C . VAL D 1 15 ? 43.395 -63.435 18.394 1.00 50.58 4 VAL D C 1
ATOM 12001 O O . VAL D 1 15 ? 42.377 -62.883 18.828 1.00 51.06 4 VAL D O 1
ATOM 12005 N N . GLY D 1 16 ? 44.564 -62.794 18.194 1.00 48.43 5 GLY D N 1
ATOM 12006 C CA . GLY D 1 16 ? 44.680 -61.339 18.234 1.00 46.44 5 GLY D CA 1
ATOM 12007 C C . GLY D 1 16 ? 44.318 -60.699 16.893 1.00 43.91 5 GLY D C 1
ATOM 12008 O O . GLY D 1 16 ? 44.676 -61.242 15.877 1.00 44.44 5 GLY D O 1
ATOM 12009 N N . ALA D 1 17 ? 43.689 -59.511 16.881 1.00 46.31 6 ALA D N 1
ATOM 12010 C CA . ALA D 1 17 ? 43.315 -58.773 15.659 1.00 43.01 6 ALA D CA 1
ATOM 12011 C C . ALA D 1 17 ? 43.733 -57.299 15.813 1.00 43.70 6 ALA D C 1
ATOM 12012 O O . ALA D 1 17 ? 43.286 -56.624 16.724 1.00 42.08 6 ALA D O 1
ATOM 12014 N N . LEU D 1 18 ? 44.663 -56.851 14.984 1.00 45.97 7 LEU D N 1
ATOM 12015 C CA . LEU D 1 18 ? 45.071 -55.458 14.906 1.00 46.77 7 LEU D CA 1
ATOM 12016 C C . LEU D 1 18 ? 44.253 -54.697 13.853 1.00 44.05 7 LEU D C 1
ATOM 12017 O O . LEU D 1 18 ? 44.148 -55.148 12.705 1.00 44.95 7 LEU D O 1
ATOM 12022 N N . ASP D 1 19 ? 43.690 -53.543 14.264 1.00 44.21 8 ASP D N 1
ATOM 12023 C CA . ASP D 1 19 ? 42.955 -52.663 13.349 1.00 45.27 8 ASP D CA 1
ATOM 12024 C C . ASP D 1 19 ? 43.602 -51.283 13.413 1.00 48.01 8 ASP D C 1
ATOM 12025 O O . ASP D 1 19 ? 43.297 -50.482 14.318 1.00 47.42 8 ASP D O 1
ATOM 12030 N N . GLN D 1 20 ? 44.483 -51.047 12.421 1.00 47.12 9 GLN D N 1
ATOM 12031 C CA . GLN D 1 20 ? 45.200 -49.795 12.271 1.00 49.11 9 GLN D CA 1
ATOM 12032 C C . GLN D 1 20 ? 44.402 -48.896 11.318 1.00 48.68 9 GLN D C 1
ATOM 12033 O O . GLN D 1 20 ? 44.507 -49.008 10.083 1.00 44.58 9 GLN D O 1
ATOM 12039 N N . GLY D 1 21 ? 43.571 -48.030 11.935 1.00 46.88 10 GLY D N 1
ATOM 12040 C CA . GLY D 1 21 ? 42.591 -47.225 11.215 1.00 46.44 10 GLY D CA 1
ATOM 12041 C C . GLY D 1 21 ? 43.128 -45.824 10.859 1.00 48.55 10 GLY D C 1
ATOM 12042 O O . GLY D 1 21 ? 44.317 -45.505 11.067 1.00 43.92 10 GLY D O 1
ATOM 12043 N N . THR D 1 22 ? 42.246 -44.977 10.294 1.00 45.12 11 THR D N 1
ATOM 12044 C CA . THR D 1 22 ? 42.620 -43.606 9.956 1.00 49.42 11 THR D CA 1
ATOM 12045 C C . THR D 1 22 ? 43.014 -42.748 11.188 1.00 47.25 11 THR D C 1
ATOM 12046 O O . THR D 1 22 ? 44.071 -42.096 11.131 1.00 46.69 11 THR D O 1
ATOM 12050 N N . ILE D 1 23 ? 42.189 -42.791 12.256 1.00 46.27 12 ILE D N 1
ATOM 12051 C CA . ILE D 1 23 ? 42.249 -41.844 13.370 1.00 55.96 12 ILE D CA 1
ATOM 12052 C C . ILE D 1 23 ? 42.984 -42.464 14.583 1.00 57.16 12 ILE D C 1
ATOM 12053 O O . ILE D 1 23 ? 43.507 -41.748 15.415 1.00 59.99 12 ILE D O 1
ATOM 12058 N N . SER D 1 24 ? 42.855 -43.788 14.754 1.00 52.85 13 SER D N 1
ATOM 12059 C CA . SER D 1 24 ? 43.425 -44.571 15.845 1.00 53.51 13 SER D CA 1
ATOM 12060 C C . SER D 1 24 ? 43.667 -46.048 15.437 1.00 58.44 13 SER D C 1
ATOM 12061 O O . SER D 1 24 ? 43.342 -46.505 14.315 1.00 47.44 13 SER D O 1
ATOM 12064 N N . THR D 1 25 ? 44.350 -46.747 16.366 1.00 58.03 14 THR D N 1
ATOM 12065 C CA . THR D 1 25 ? 44.688 -48.147 16.295 1.00 53.89 14 THR D CA 1
ATOM 12066 C C . THR D 1 25 ? 43.974 -48.845 17.449 1.00 58.51 14 THR D C 1
ATOM 12067 O O . THR D 1 25 ? 43.840 -48.262 18.517 1.00 62.12 14 THR D O 1
ATOM 12071 N N . ARG D 1 26 ? 43.466 -50.076 17.213 1.00 60.87 15 ARG D N 1
ATOM 12072 C CA . ARG D 1 26 ? 42.838 -50.940 18.222 1.00 54.07 15 ARG D CA 1
ATOM 12073 C C . ARG D 1 26 ? 43.464 -52.340 18.062 1.00 49.84 15 ARG D C 1
ATOM 12074 O O . ARG D 1 26 ? 43.805 -52.794 16.936 1.00 45.02 15 ARG D O 1
ATOM 12082 N N . PHE D 1 27 ? 43.679 -53.003 19.217 1.00 47.77 16 PHE D N 1
ATOM 12083 C CA . PHE D 1 27 ? 44.024 -54.424 19.244 1.00 46.18 16 PHE D CA 1
ATOM 12084 C C . PHE D 1 27 ? 42.988 -55.161 20.064 1.00 46.15 16 PHE D C 1
ATOM 12085 O O . PHE D 1 27 ? 42.817 -54.835 21.232 1.00 47.02 16 PHE D O 1
ATOM 12093 N N . ILE D 1 28 ? 42.365 -56.191 19.456 1.00 47.32 17 ILE D N 1
ATOM 12094 C CA . ILE D 1 28 ? 41.333 -56.992 20.103 1.00 46.71 17 ILE D CA 1
ATOM 12095 C C . ILE D 1 28 ? 41.759 -58.443 20.195 1.00 47.52 17 ILE D C 1
ATOM 12096 O O . ILE D 1 28 ? 42.349 -58.981 19.255 1.00 45.96 17 ILE D O 1
ATOM 12101 N N . ILE D 1 29 ? 41.444 -59.054 21.348 1.00 48.36 18 ILE D N 1
ATOM 12102 C CA . ILE D 1 29 ? 41.715 -60.468 21.479 1.00 48.21 18 ILE D CA 1
ATOM 12103 C C . ILE D 1 29 ? 40.383 -61.176 21.532 1.00 48.56 18 ILE D C 1
ATOM 12104 O O . ILE D 1 29 ? 39.496 -60.747 22.274 1.00 47.48 18 ILE D O 1
ATOM 12109 N N . PHE D 1 30 ? 40.260 -62.215 20.685 1.00 46.99 19 PHE D N 1
ATOM 12110 C CA . PHE D 1 30 ? 39.099 -63.078 20.688 1.00 45.84 19 PHE D CA 1
ATOM 12111 C C . PHE D 1 30 ? 39.465 -64.498 21.100 1.00 46.10 19 PHE D C 1
ATOM 12112 O O . PHE D 1 30 ? 40.523 -64.979 20.782 1.00 48.22 19 PHE D O 1
ATOM 12120 N N . ASP D 1 31 ? 38.560 -65.207 21.753 1.00 46.99 20 ASP D N 1
ATOM 12121 C CA . ASP D 1 31 ? 38.728 -66.622 21.997 1.00 49.65 20 ASP D CA 1
ATOM 12122 C C . ASP D 1 31 ? 38.148 -67.384 20.792 1.00 55.94 20 ASP D C 1
ATOM 12123 O O . ASP D 1 31 ? 37.639 -66.809 19.786 1.00 50.92 20 ASP D O 1
ATOM 12128 N N . GLU D 1 32 ? 38.229 -68.726 20.906 1.00 55.95 21 GLU D N 1
ATOM 12129 C CA . GLU D 1 32 ? 37.777 -69.572 19.822 1.00 56.58 21 GLU D CA 1
ATOM 12130 C C . GLU D 1 32 ? 36.235 -69.551 19.713 1.00 56.15 21 GLU D C 1
ATOM 12131 O O . GLU D 1 32 ? 35.743 -69.998 18.691 1.00 54.58 21 GLU D O 1
ATOM 12137 N N . LYS D 1 33 ? 35.465 -68.926 20.631 1.00 53.22 22 LYS D N 1
ATOM 12138 C CA . LYS D 1 33 ? 34.001 -68.776 20.471 1.00 56.84 22 LYS D CA 1
ATOM 12139 C C . LYS D 1 33 ? 33.576 -67.431 19.862 1.00 50.41 22 LYS D C 1
ATOM 12145 N N . GLN D 1 34 ? 34.636 -66.755 19.355 1.00 51.41 23 GLN D N 1
ATOM 12146 C CA . GLN D 1 34 ? 34.632 -65.391 18.828 1.00 47.68 23 GLN D CA 1
ATOM 12147 C C . GLN D 1 34 ? 34.139 -64.403 19.874 1.00 49.96 23 GLN D C 1
ATOM 12148 O O . GLN D 1 34 ? 33.531 -63.418 19.524 1.00 49.42 23 GLN D O 1
ATOM 12161 N N . LEU D 1 36 ? 34.910 -61.347 22.381 1.00 47.63 25 LEU D N 1
ATOM 12162 C CA . LEU D 1 36 ? 35.911 -60.304 22.704 1.00 47.44 25 LEU D CA 1
ATOM 12163 C C . LEU D 1 36 ? 36.281 -60.473 24.165 1.00 47.71 25 LEU D C 1
ATOM 12164 O O . LEU D 1 36 ? 35.426 -60.412 25.012 1.00 49.00 25 LEU D O 1
ATOM 12169 N N . VAL D 1 37 ? 37.537 -60.765 24.454 1.00 49.71 26 VAL D N 1
ATOM 12170 C CA . VAL D 1 37 ? 37.952 -60.997 25.833 1.00 52.02 26 VAL D CA 1
ATOM 12171 C C . VAL D 1 37 ? 39.017 -59.967 26.264 1.00 54.99 26 VAL D C 1
ATOM 12172 O O . VAL D 1 37 ? 39.388 -59.892 27.444 1.00 55.92 26 VAL D O 1
ATOM 12176 N N . ALA D 1 38 ? 39.607 -59.221 25.322 1.00 54.54 27 ALA D N 1
ATOM 12177 C CA . ALA D 1 38 ? 40.526 -58.147 25.670 1.00 59.31 27 ALA D CA 1
ATOM 12178 C C . ALA D 1 38 ? 40.596 -57.187 24.489 1.00 61.25 27 ALA D C 1
ATOM 12179 O O . ALA D 1 38 ? 40.297 -57.564 23.345 1.00 63.58 27 ALA D O 1
ATOM 12181 N N . GLN D 1 39 ? 40.985 -55.946 24.784 1.00 64.88 28 GLN D N 1
ATOM 12182 C CA . GLN D 1 39 ? 41.114 -54.920 23.754 1.00 65.45 28 GLN D CA 1
ATOM 12183 C C . GLN D 1 39 ? 41.847 -53.706 24.322 1.00 69.00 28 GLN D C 1
ATOM 12184 O O . GLN D 1 39 ? 41.790 -53.464 25.528 1.00 63.19 28 GLN D O 1
ATOM 12190 N N . HIS D 1 40 ? 42.455 -52.906 23.421 1.00 72.59 29 HIS D N 1
ATOM 12191 C CA . HIS D 1 40 ? 43.074 -51.635 23.787 1.00 70.17 29 HIS D CA 1
ATOM 12192 C C . HIS D 1 40 ? 42.553 -50.554 22.842 1.00 72.11 29 HIS D C 1
ATOM 12193 O O . HIS D 1 40 ? 41.331 -50.415 22.794 1.00 82.95 29 HIS D O 1
ATOM 12200 N N . GLN D 1 41 ? 43.411 -49.791 22.149 1.00 65.18 30 GLN D N 1
ATOM 12201 C CA . GLN D 1 41 ? 43.026 -48.550 21.457 1.00 71.04 30 GLN D CA 1
ATOM 12202 C C . GLN D 1 41 ? 43.848 -47.340 21.953 1.00 70.71 30 GLN D C 1
ATOM 12203 O O . GLN D 1 41 ? 43.894 -47.082 23.152 1.00 76.02 30 GLN D O 1
ATOM 12209 N N . MET D 1 42 ? 44.547 -46.652 21.028 1.00 69.64 31 MET D N 1
ATOM 12210 C CA . MET D 1 42 ? 45.216 -45.364 21.215 1.00 73.48 31 MET D CA 1
ATOM 12211 C C . MET D 1 42 ? 45.173 -44.605 19.865 1.00 72.60 31 MET D C 1
ATOM 12212 O O . MET D 1 42 ? 45.406 -45.196 18.777 1.00 58.44 31 MET D O 1
ATOM 12217 N N . PRO D 1 43 ? 44.916 -43.266 19.848 1.00 69.94 32 PRO D N 1
ATOM 12218 C CA . PRO D 1 43 ? 44.996 -42.472 18.616 1.00 62.63 32 PRO D CA 1
ATOM 12219 C C . PRO D 1 43 ? 46.462 -42.194 18.212 1.00 59.54 32 PRO D C 1
ATOM 12220 O O . PRO D 1 43 ? 47.424 -42.551 18.919 1.00 53.04 32 PRO D O 1
ATOM 12224 N N . HIS D 1 44 ? 46.609 -41.672 16.977 1.00 55.44 33 HIS D N 1
ATOM 12225 C CA . HIS D 1 44 ? 47.877 -41.172 16.443 1.00 59.46 33 HIS D CA 1
ATOM 12226 C C . HIS D 1 44 ? 47.663 -39.786 15.815 1.00 56.80 33 HIS D C 1
ATOM 12227 O O . HIS D 1 44 ? 46.544 -39.436 15.452 1.00 53.00 33 HIS D O 1
ATOM 12234 N N . ARG D 1 45 ? 48.730 -38.991 15.705 1.00 57.44 34 ARG D N 1
ATOM 12235 C CA . ARG D 1 45 ? 48.569 -37.630 15.198 1.00 60.80 34 ARG D CA 1
ATOM 12236 C C . ARG D 1 45 ? 48.274 -37.685 13.689 1.00 58.70 34 ARG D C 1
ATOM 12237 O O . ARG D 1 45 ? 48.972 -38.450 12.954 1.00 56.51 34 ARG D O 1
ATOM 12245 N N . GLN D 1 46 ? 47.184 -36.920 13.379 1.00 58.16 35 GLN D N 1
ATOM 12246 C CA . GLN D 1 46 ? 46.672 -36.394 12.109 1.00 58.33 35 GLN D CA 1
ATOM 12247 C C . GLN D 1 46 ? 47.472 -35.139 11.631 1.00 65.62 35 GLN D C 1
ATOM 12248 O O . GLN D 1 46 ? 47.077 -33.975 11.855 1.00 64.38 35 GLN D O 1
ATOM 12254 N N . LEU D 1 47 ? 48.560 -35.377 10.867 1.00 62.28 36 LEU D N 1
ATOM 12255 C CA . LEU D 1 47 ? 49.471 -34.335 10.426 1.00 61.65 36 LEU D CA 1
ATOM 12256 C C . LEU D 1 47 ? 49.003 -33.662 9.131 1.00 65.24 36 LEU D C 1
ATOM 12257 O O . LEU D 1 47 ? 48.918 -34.306 8.067 1.00 64.28 36 LEU D O 1
ATOM 12262 N N . THR D 1 48 ? 48.687 -32.357 9.215 1.00 62.11 37 THR D N 1
ATOM 12263 C CA . THR D 1 48 ? 48.167 -31.630 8.061 1.00 62.08 37 THR D CA 1
ATOM 12264 C C . THR D 1 48 ? 49.078 -30.429 7.748 1.00 69.95 37 THR D C 1
ATOM 12265 O O . THR D 1 48 ? 48.714 -29.300 8.100 1.00 62.41 37 THR D O 1
ATOM 12269 N N . PRO D 1 49 ? 50.269 -30.591 7.099 1.00 64.71 38 PRO D N 1
ATOM 12270 C CA . PRO D 1 49 ? 51.152 -29.449 6.812 1.00 69.95 38 PRO D CA 1
ATOM 12271 C C . PRO D 1 49 ? 50.603 -28.320 5.922 1.00 72.66 38 PRO D C 1
ATOM 12272 O O . PRO D 1 49 ? 51.119 -27.220 5.998 1.00 84.27 38 PRO D O 1
ATOM 12276 N N . GLN D 1 50 ? 49.573 -28.557 5.091 1.00 73.40 39 GLN D N 1
ATOM 12277 C CA . GLN D 1 50 ? 48.970 -27.560 4.203 1.00 68.66 39 GLN D CA 1
ATOM 12278 C C . GLN D 1 50 ? 47.511 -27.931 4.093 1.00 61.07 39 GLN D C 1
ATOM 12279 O O . GLN D 1 50 ? 47.223 -29.109 4.300 1.00 68.16 39 GLN D O 1
ATOM 12285 N N . ALA D 1 51 ? 46.658 -27.018 3.622 1.00 53.77 40 ALA D N 1
ATOM 12286 C CA . ALA D 1 51 ? 45.280 -27.339 3.262 1.00 54.12 40 ALA D CA 1
ATOM 12287 C C . ALA D 1 51 ? 45.187 -28.605 2.392 1.00 57.32 40 ALA D C 1
ATOM 12288 O O . ALA D 1 51 ? 45.972 -28.747 1.418 1.00 55.50 40 ALA D O 1
ATOM 12290 N N . GLY D 1 52 ? 44.278 -29.526 2.772 1.00 53.84 41 GLY D N 1
ATOM 12291 C CA . GLY D 1 52 ? 43.990 -30.778 2.041 1.00 54.41 41 GLY D CA 1
ATOM 12292 C C . GLY D 1 52 ? 45.094 -31.856 2.149 1.00 53.13 41 GLY D C 1
ATOM 12293 O O . GLY D 1 52 ? 44.931 -32.913 1.589 1.00 56.19 41 GLY D O 1
ATOM 12294 N N . TRP D 1 53 ? 46.253 -31.576 2.769 1.00 49.65 42 TRP D N 1
ATOM 12295 C CA . TRP D 1 53 ? 47.306 -32.577 2.933 1.00 55.68 42 TRP D CA 1
ATOM 12296 C C . TRP D 1 53 ? 47.057 -33.351 4.221 1.00 57.02 42 TRP D C 1
ATOM 12297 O O . TRP D 1 53 ? 46.758 -32.760 5.252 1.00 60.01 42 TRP D O 1
ATOM 12308 N N . LEU D 1 54 ? 47.195 -34.671 4.191 1.00 56.98 43 LEU D N 1
ATOM 12309 C CA . LEU D 1 54 ? 47.073 -35.444 5.433 1.00 54.57 43 LEU D CA 1
ATOM 12310 C C . LEU D 1 54 ? 48.120 -36.538 5.394 1.00 56.69 43 LEU D C 1
ATOM 12311 O O . LEU D 1 54 ? 48.193 -37.316 4.423 1.00 57.70 43 LEU D O 1
ATOM 12316 N N . GLU D 1 55 ? 48.915 -36.606 6.455 1.00 56.69 44 GLU D N 1
ATOM 12317 C CA . GLU D 1 55 ? 49.890 -37.690 6.559 1.00 56.93 44 GLU D CA 1
ATOM 12318 C C . GLU D 1 55 ? 49.945 -38.208 7.999 1.00 52.62 44 GLU D C 1
ATOM 12319 O O . GLU D 1 55 ? 49.426 -37.588 8.928 1.00 49.91 44 GLU D O 1
ATOM 12325 N N . HIS D 1 56 ? 50.573 -39.370 8.167 1.00 49.20 45 HIS D N 1
ATOM 12326 C CA . HIS D 1 56 ? 50.705 -40.000 9.459 1.00 53.08 45 HIS D CA 1
ATOM 12327 C C . HIS D 1 56 ? 52.177 -40.304 9.639 1.00 54.32 45 HIS D C 1
ATOM 12328 O O . HIS D 1 56 ? 52.861 -40.572 8.615 1.00 53.95 45 HIS D O 1
ATOM 12335 N N . ASP D 1 57 ? 52.633 -40.294 10.904 1.00 54.83 46 ASP D N 1
ATOM 12336 C CA . ASP D 1 57 ? 54.005 -40.740 11.167 1.00 55.24 46 ASP D CA 1
ATOM 12337 C C . ASP D 1 57 ? 54.020 -42.276 11.153 1.00 62.23 46 ASP D C 1
ATOM 12338 O O . ASP D 1 57 ? 53.347 -42.920 11.972 1.00 61.77 46 ASP D O 1
ATOM 12343 N N . PRO D 1 58 ? 54.741 -42.942 10.223 1.00 63.16 47 PRO D N 1
ATOM 12344 C CA . PRO D 1 58 ? 54.654 -44.400 10.111 1.00 64.66 47 PRO D CA 1
ATOM 12345 C C . PRO D 1 58 ? 55.185 -45.182 11.311 1.00 64.10 47 PRO D C 1
ATOM 12346 O O . PRO D 1 58 ? 54.633 -46.235 11.636 1.00 58.01 47 PRO D O 1
ATOM 12350 N N . MET D 1 59 ? 56.244 -44.642 11.939 1.00 64.04 48 MET D N 1
ATOM 12351 C CA . MET D 1 59 ? 56.783 -45.202 13.164 1.00 65.93 48 MET D CA 1
ATOM 12352 C C . MET D 1 59 ? 55.817 -44.933 14.327 1.00 66.32 48 MET D C 1
ATOM 12353 O O . MET D 1 59 ? 55.705 -45.792 15.202 1.00 55.12 48 MET D O 1
ATOM 12358 N N . GLU D 1 60 ? 55.055 -43.826 14.293 1.00 65.18 49 GLU D N 1
ATOM 12359 C CA . GLU D 1 60 ? 54.041 -43.622 15.317 1.00 66.30 49 GLU D CA 1
ATOM 12360 C C . GLU D 1 60 ? 52.901 -44.653 15.213 1.00 61.23 49 GLU D C 1
ATOM 12361 O O . GLU D 1 60 ? 52.352 -45.125 16.205 1.00 61.44 49 GLU D O 1
ATOM 12367 N N . LEU D 1 61 ? 52.484 -44.977 14.001 1.00 63.53 50 LEU D N 1
ATOM 12368 C CA . LEU D 1 61 ? 51.469 -46.021 13.784 1.00 61.96 50 LEU D CA 1
ATOM 12369 C C . LEU D 1 61 ? 51.958 -47.390 14.300 1.00 59.03 50 LEU D C 1
ATOM 12370 O O . LEU D 1 61 ? 51.159 -48.151 14.840 1.00 66.12 50 LEU D O 1
ATOM 12375 N N . TYR D 1 62 ? 53.221 -47.747 14.014 1.00 53.45 51 TYR D N 1
ATOM 12376 C CA . TYR D 1 62 ? 53.801 -49.017 14.448 1.00 56.47 51 TYR D CA 1
ATOM 12377 C C . TYR D 1 62 ? 53.872 -49.046 15.979 1.00 58.68 51 TYR D C 1
ATOM 12378 O O . TYR D 1 62 ? 53.401 -50.025 16.540 1.00 56.43 51 TYR D O 1
ATOM 12387 N N . ARG D 1 63 ? 54.383 -47.969 16.624 1.00 57.17 52 ARG D N 1
ATOM 12388 C CA . ARG D 1 63 ? 54.464 -47.815 18.074 1.00 61.57 52 ARG D CA 1
ATOM 12389 C C . ARG D 1 63 ? 53.076 -47.959 18.699 1.00 60.01 52 ARG D C 1
ATOM 12390 O O . ARG D 1 63 ? 52.951 -48.547 19.759 1.00 58.02 52 ARG D O 1
ATOM 12398 N N . ALA D 1 64 ? 52.034 -47.376 18.100 1.00 60.29 53 ALA D N 1
ATOM 12399 C CA . ALA D 1 64 ? 50.685 -47.430 18.660 1.00 63.70 53 ALA D CA 1
ATOM 12400 C C . ALA D 1 64 ? 50.152 -48.857 18.588 1.00 65.78 53 ALA D C 1
ATOM 12401 O O . ALA D 1 64 ? 49.435 -49.303 19.503 1.00 62.51 53 ALA D O 1
ATOM 12403 N N . SER D 1 65 ? 50.455 -49.517 17.456 1.00 59.87 54 SER D N 1
ATOM 12404 C CA . SER D 1 65 ? 50.115 -50.915 17.262 1.00 64.44 54 SER D CA 1
ATOM 12405 C C . SER D 1 65 ? 50.744 -51.773 18.381 1.00 68.21 54 SER D C 1
ATOM 12406 O O . SER D 1 65 ? 50.023 -52.453 19.113 1.00 66.09 54 SER D O 1
ATOM 12409 N N . VAL D 1 66 ? 52.078 -51.689 18.536 1.00 62.44 55 VAL D N 1
ATOM 12410 C CA . VAL D 1 66 ? 52.802 -52.338 19.615 1.00 64.39 55 VAL D CA 1
ATOM 12411 C C . VAL D 1 66 ? 52.198 -52.038 20.991 1.00 65.65 55 VAL D C 1
ATOM 12412 O O . VAL D 1 66 ? 52.004 -52.960 21.749 1.00 69.65 55 VAL D O 1
ATOM 12416 N N . ALA D 1 67 ? 51.910 -50.780 21.320 1.00 62.77 56 ALA D N 1
ATOM 12417 C CA . ALA D 1 67 ? 51.350 -50.429 22.624 1.00 64.66 56 ALA D CA 1
ATOM 12418 C C . ALA D 1 67 ? 49.994 -51.094 22.867 1.00 64.07 56 ALA D C 1
ATOM 12419 O O . ALA D 1 67 ? 49.668 -51.461 23.970 1.00 66.83 56 ALA D O 1
ATOM 12421 N N . CYS D 1 68 ? 49.170 -51.173 21.839 1.00 69.54 57 CYS D N 1
ATOM 12422 C CA . CYS D 1 68 ? 47.843 -51.774 21.981 1.00 66.51 57 CYS D CA 1
ATOM 12423 C C . CYS D 1 68 ? 47.955 -53.297 22.147 1.00 59.66 57 CYS D C 1
ATOM 12424 O O . CYS D 1 68 ? 47.195 -53.872 22.923 1.00 60.21 57 CYS D O 1
ATOM 12427 N N . ILE D 1 69 ? 48.910 -53.933 21.454 1.00 57.13 58 ILE D N 1
ATOM 12428 C CA . ILE D 1 69 ? 49.148 -55.376 21.607 1.00 65.55 58 ILE D CA 1
ATOM 12429 C C . ILE D 1 69 ? 49.604 -55.674 23.042 1.00 72.18 58 ILE D C 1
ATOM 12430 O O . ILE D 1 69 ? 49.021 -56.523 23.725 1.00 74.14 58 ILE D O 1
ATOM 12435 N N . VAL D 1 70 ? 50.651 -54.959 23.482 1.00 71.59 59 VAL D N 1
ATOM 12436 C CA . VAL D 1 70 ? 51.219 -55.152 24.801 1.00 70.28 59 VAL D CA 1
ATOM 12437 C C . VAL D 1 70 ? 50.179 -54.935 25.906 1.00 60.95 59 VAL D C 1
ATOM 12438 O O . VAL D 1 70 ? 50.071 -55.779 26.776 1.00 58.83 59 VAL D O 1
ATOM 12442 N N . ALA D 1 71 ? 49.404 -53.856 25.881 1.00 60.37 60 ALA D N 1
ATOM 12443 C CA . ALA D 1 71 ? 48.357 -53.632 26.871 1.00 60.57 60 ALA D CA 1
ATOM 12444 C C . ALA D 1 71 ? 47.317 -54.761 26.881 1.00 64.69 60 ALA D C 1
ATOM 12445 O O . ALA D 1 71 ? 46.991 -55.263 27.948 1.00 73.47 60 ALA D O 1
ATOM 12447 N N . ALA D 1 72 ? 46.739 -55.142 25.722 1.00 63.96 61 ALA D N 1
ATOM 12448 C CA . ALA D 1 72 ? 45.643 -56.091 25.712 1.00 60.08 61 ALA D CA 1
ATOM 12449 C C . ALA D 1 72 ? 46.087 -57.501 26.140 1.00 61.80 61 ALA D C 1
ATOM 12450 O O . ALA D 1 72 ? 45.344 -58.192 26.833 1.00 63.94 61 ALA D O 1
ATOM 12452 N N . VAL D 1 73 ? 47.296 -57.918 25.723 1.00 65.65 62 VAL D N 1
ATOM 12453 C CA . VAL D 1 73 ? 47.928 -59.191 26.086 1.00 66.23 62 VAL D CA 1
ATOM 12454 C C . VAL D 1 73 ? 48.205 -59.218 27.591 1.00 73.08 62 VAL D C 1
ATOM 12455 O O . VAL D 1 73 ? 47.790 -60.149 28.278 1.00 68.26 62 VAL D O 1
ATOM 12459 N N . GLU D 1 74 ? 48.831 -58.147 28.128 1.00 79.61 63 GLU D N 1
ATOM 12460 C CA . GLU D 1 74 ? 49.156 -58.137 29.548 1.00 75.94 63 GLU D CA 1
ATOM 12461 C C . GLU D 1 74 ? 47.894 -58.035 30.401 1.00 77.14 63 GLU D C 1
ATOM 12462 O O . GLU D 1 74 ? 47.819 -58.713 31.405 1.00 82.13 63 GLU D O 1
ATOM 12468 N N . ASP D 1 75 ? 46.887 -57.248 30.009 1.00 72.20 64 ASP D N 1
ATOM 12469 C CA . ASP D 1 75 ? 45.588 -57.214 30.675 1.00 72.67 64 ASP D CA 1
ATOM 12470 C C . ASP D 1 75 ? 44.985 -58.622 30.818 1.00 72.55 64 ASP D C 1
ATOM 12471 O O . ASP D 1 75 ? 44.432 -59.016 31.853 1.00 69.08 64 ASP D O 1
ATOM 12476 N N . LEU D 1 76 ? 45.008 -59.366 29.709 1.00 72.19 65 LEU D N 1
ATOM 12477 C CA . LEU D 1 76 ? 44.379 -60.671 29.660 1.00 69.88 65 LEU D CA 1
ATOM 12478 C C . LEU D 1 76 ? 45.133 -61.649 30.561 1.00 69.04 65 LEU D C 1
ATOM 12479 O O . LEU D 1 76 ? 44.506 -62.404 31.283 1.00 67.28 65 LEU D O 1
ATOM 12484 N N . ARG D 1 77 ? 46.478 -61.643 30.518 1.00 69.95 66 ARG D N 1
ATOM 12485 C CA . ARG D 1 77 ? 47.284 -62.480 31.400 1.00 70.26 66 ARG D CA 1
ATOM 12486 C C . ARG D 1 77 ? 46.945 -62.228 32.853 1.00 70.15 66 ARG D C 1
ATOM 12487 O O . ARG D 1 77 ? 46.838 -63.192 33.585 1.00 67.19 66 ARG D O 1
ATOM 12495 N N . ARG D 1 78 ? 46.746 -60.946 33.218 1.00 71.14 67 ARG D N 1
ATOM 12496 C CA . ARG D 1 78 ? 46.421 -60.563 34.580 1.00 78.21 67 ARG D CA 1
ATOM 12497 C C . ARG D 1 78 ? 45.057 -61.102 34.989 1.00 75.84 67 ARG D C 1
ATOM 12498 O O . ARG D 1 78 ? 44.875 -61.492 36.136 1.00 78.95 67 ARG D O 1
ATOM 12506 N N . ARG D 1 79 ? 44.072 -61.045 34.096 1.00 70.41 68 ARG D N 1
ATOM 12507 C CA . ARG D 1 79 ? 42.734 -61.416 34.517 1.00 73.90 68 ARG D CA 1
ATOM 12508 C C . ARG D 1 79 ? 42.505 -62.920 34.343 1.00 74.83 68 ARG D C 1
ATOM 12509 O O . ARG D 1 79 ? 41.638 -63.434 35.003 1.00 78.02 68 ARG D O 1
ATOM 12517 N N . VAL D 1 80 ? 43.197 -63.596 33.420 1.00 73.97 69 VAL D N 1
ATOM 12518 C CA . VAL D 1 80 ? 42.894 -64.972 33.028 1.00 69.96 69 VAL D CA 1
ATOM 12519 C C . VAL D 1 80 ? 44.198 -65.744 33.190 1.00 73.98 69 VAL D C 1
ATOM 12520 O O . VAL D 1 80 ? 45.039 -65.769 32.287 1.00 74.60 69 VAL D O 1
ATOM 12524 N N . PRO D 1 81 ? 44.388 -66.401 34.366 1.00 78.10 70 PRO D N 1
ATOM 12525 C CA . PRO D 1 81 ? 45.624 -67.131 34.651 1.00 75.86 70 PRO D CA 1
ATOM 12526 C C . PRO D 1 81 ? 46.016 -68.166 33.611 1.00 73.51 70 PRO D C 1
ATOM 12527 O O . PRO D 1 81 ? 47.194 -68.379 33.394 1.00 76.77 70 PRO D O 1
ATOM 12531 N N . SER D 1 82 ? 45.042 -68.806 32.961 1.00 71.16 71 SER D N 1
ATOM 12532 C CA . SER D 1 82 ? 45.373 -69.827 31.977 1.00 74.45 71 SER D CA 1
ATOM 12533 C C . SER D 1 82 ? 45.769 -69.228 30.609 1.00 73.43 71 SER D C 1
ATOM 12534 O O . SER D 1 82 ? 46.222 -69.984 29.741 1.00 70.05 71 SER D O 1
ATOM 12537 N N . PHE D 1 83 ? 45.618 -67.915 30.368 1.00 72.24 72 PHE D N 1
ATOM 12538 C CA . PHE D 1 83 ? 46.090 -67.341 29.109 1.00 71.72 72 PHE D CA 1
ATOM 12539 C C . PHE D 1 83 ? 47.615 -67.216 29.126 1.00 74.81 72 PHE D C 1
ATOM 12540 O O . PHE D 1 83 ? 48.169 -66.521 29.964 1.00 82.90 72 PHE D O 1
ATOM 12548 N N . GLU D 1 84 ? 48.279 -67.884 28.174 1.00 75.79 73 GLU D N 1
ATOM 12549 C CA . GLU D 1 84 ? 49.728 -67.942 28.041 1.00 79.13 73 GLU D CA 1
ATOM 12550 C C . GLU D 1 84 ? 50.104 -67.198 26.754 1.00 75.52 73 GLU D C 1
ATOM 12551 O O . GLU D 1 84 ? 50.920 -66.280 26.789 1.00 77.85 73 GLU D O 1
ATOM 12557 N N . LYS D 1 85 ? 49.513 -67.611 25.618 1.00 72.07 74 LYS D N 1
ATOM 12558 C CA . LYS D 1 85 ? 49.879 -67.099 24.309 1.00 68.21 74 LYS D CA 1
ATOM 12559 C C . LYS D 1 85 ? 48.704 -66.927 23.326 1.00 63.16 74 LYS D C 1
ATOM 12560 O O . LYS D 1 85 ? 47.646 -67.573 23.404 1.00 58.94 74 LYS D O 1
ATOM 12566 N N . LEU D 1 86 ? 48.951 -66.068 22.334 1.00 56.99 75 LEU D N 1
ATOM 12567 C CA . LEU D 1 86 ? 48.097 -65.996 21.173 1.00 53.91 75 LEU D CA 1
ATOM 12568 C C . LEU D 1 86 ? 48.500 -67.099 20.215 1.00 53.98 75 LEU D C 1
ATOM 12569 O O . LEU D 1 86 ? 49.661 -67.234 19.880 1.00 57.13 75 LEU D O 1
ATOM 12574 N N . GLU D 1 87 ? 47.539 -67.866 19.713 1.00 54.06 76 GLU D N 1
ATOM 12575 C CA . GLU D 1 87 ? 47.884 -68.828 18.666 1.00 53.50 76 GLU D CA 1
ATOM 12576 C C . GLU D 1 87 ? 48.336 -68.108 17.391 1.00 51.95 76 GLU D C 1
ATOM 12577 O O . GLU D 1 87 ? 49.159 -68.649 16.649 1.00 45.88 76 GLU D O 1
ATOM 12583 N N . THR D 1 88 ? 47.668 -66.976 17.053 1.00 50.97 77 THR D N 1
ATOM 12584 C CA . THR D 1 88 ? 47.994 -66.242 15.824 1.00 50.06 77 THR D CA 1
ATOM 12585 C C . THR D 1 88 ? 47.461 -64.840 15.958 1.00 45.71 77 THR D C 1
ATOM 12586 O O . THR D 1 88 ? 46.706 -64.566 16.874 1.00 44.24 77 THR D O 1
ATOM 12590 N N . ILE D 1 89 ? 47.781 -64.037 14.963 1.00 45.42 78 ILE D N 1
ATOM 12591 C CA . ILE D 1 89 ? 47.395 -62.626 14.871 1.00 47.71 78 ILE D CA 1
ATOM 12592 C C . ILE D 1 89 ? 47.021 -62.344 13.429 1.00 43.69 78 ILE D C 1
ATOM 12593 O O . ILE D 1 89 ? 47.707 -62.789 12.510 1.00 42.11 78 ILE D O 1
ATOM 12598 N N . GLY D 1 90 ? 45.897 -61.619 13.265 1.00 43.09 79 GLY D N 1
ATOM 12599 C CA . GLY D 1 90 ? 45.515 -61.008 12.002 1.00 42.49 79 GLY D CA 1
ATOM 12600 C C . GLY D 1 90 ? 45.572 -59.486 12.080 1.00 42.39 79 GLY D C 1
ATOM 12601 O O . GLY D 1 90 ? 45.486 -58.861 13.159 1.00 40.00 79 GLY D O 1
ATOM 12602 N N . ILE D 1 91 ? 45.708 -58.901 10.894 1.00 45.05 80 ILE D N 1
ATOM 12603 C CA . ILE D 1 91 ? 45.915 -57.456 10.728 1.00 51.57 80 ILE D CA 1
ATOM 12604 C C . ILE D 1 91 ? 44.851 -56.897 9.797 1.00 47.44 80 ILE D C 1
ATOM 12605 O O . ILE D 1 91 ? 44.488 -57.572 8.833 1.00 46.97 80 ILE D O 1
ATOM 12610 N N . ALA D 1 92 ? 44.410 -55.673 10.070 1.00 43.71 81 ALA D N 1
ATOM 12611 C CA . ALA D 1 92 ? 43.602 -54.894 9.145 1.00 42.54 81 ALA D CA 1
ATOM 12612 C C . ALA D 1 92 ? 44.031 -53.422 9.229 1.00 41.42 81 ALA D C 1
ATOM 12613 O O . ALA D 1 92 ? 44.523 -53.002 10.254 1.00 41.82 81 ALA D O 1
ATOM 12615 N N . ASN D 1 93 ? 43.878 -52.661 8.134 1.00 42.36 82 ASN D N 1
ATOM 12616 C CA . ASN D 1 93 ? 44.535 -51.386 7.929 1.00 39.36 82 ASN D CA 1
ATOM 12617 C C . ASN D 1 93 ? 43.672 -50.489 7.021 1.00 42.02 82 ASN D C 1
ATOM 12618 O O . ASN D 1 93 ? 43.011 -50.969 6.062 1.00 40.50 82 ASN D O 1
ATOM 12623 N N . GLN D 1 94 ? 43.699 -49.187 7.349 1.00 39.22 83 GLN D N 1
ATOM 12624 C CA . GLN D 1 94 ? 43.398 -48.081 6.445 1.00 37.50 83 GLN D CA 1
ATOM 12625 C C . GLN D 1 94 ? 44.003 -48.321 5.063 1.00 34.92 83 GLN D C 1
ATOM 12626 O O . GLN D 1 94 ? 45.215 -48.549 4.896 1.00 32.49 83 GLN D O 1
ATOM 12632 N N . ARG D 1 95 ? 43.131 -48.244 4.051 1.00 32.56 84 ARG D N 1
ATOM 12633 C CA . ARG D 1 95 ? 43.572 -48.600 2.716 1.00 35.22 84 ARG D CA 1
ATOM 12634 C C . ARG D 1 95 ? 44.151 -47.339 2.052 1.00 37.06 84 ARG D C 1
ATOM 12635 O O . ARG D 1 95 ? 44.018 -46.246 2.581 1.00 46.54 84 ARG D O 1
ATOM 12643 N N . GLU D 1 96 ? 44.832 -47.524 0.925 1.00 39.22 85 GLU D N 1
ATOM 12644 C CA . GLU D 1 96 ? 45.307 -46.521 -0.040 1.00 41.15 85 GLU D CA 1
ATOM 12645 C C . GLU D 1 96 ? 46.533 -45.791 0.478 1.00 39.16 85 GLU D C 1
ATOM 12646 O O . GLU D 1 96 ? 47.463 -45.541 -0.305 1.00 38.05 85 GLU D O 1
ATOM 12652 N N . THR D 1 97 ? 46.489 -45.451 1.769 1.00 39.72 86 THR D N 1
ATOM 12653 C CA . THR D 1 97 ? 47.581 -44.808 2.477 1.00 39.75 86 THR D CA 1
ATOM 12654 C C . THR D 1 97 ? 48.898 -45.497 2.142 1.00 44.06 86 THR D C 1
ATOM 12655 O O . THR D 1 97 ? 49.014 -46.721 2.288 1.00 49.78 86 THR D O 1
ATOM 12659 N N . THR D 1 98 ? 49.908 -44.685 1.754 1.00 44.47 87 THR D N 1
ATOM 12660 C CA . THR D 1 98 ? 51.105 -45.151 1.094 1.00 45.09 87 THR D CA 1
ATOM 12661 C C . THR D 1 98 ? 52.341 -44.732 1.894 1.00 51.43 87 THR D C 1
ATOM 12662 O O . THR D 1 98 ? 52.467 -43.572 2.288 1.00 48.90 87 THR D O 1
ATOM 12666 N N . VAL D 1 99 ? 53.273 -45.683 2.082 1.00 52.71 88 VAL D N 1
ATOM 12667 C CA . VAL D 1 99 ? 54.525 -45.478 2.790 1.00 54.14 88 VAL D CA 1
ATOM 12668 C C . VAL D 1 99 ? 55.663 -45.748 1.806 1.00 53.59 88 VAL D C 1
ATOM 12669 O O . VAL D 1 99 ? 55.609 -46.723 1.004 1.00 53.46 88 VAL D O 1
ATOM 12673 N N . ALA D 1 100 ? 56.735 -44.934 1.931 1.00 64.25 89 ALA D N 1
ATOM 12674 C CA . ALA D 1 100 ? 58.005 -45.208 1.234 1.00 64.86 89 ALA D CA 1
ATOM 12675 C C . ALA D 1 100 ? 59.102 -45.492 2.256 1.00 63.61 89 ALA D C 1
ATOM 12676 O O . ALA D 1 100 ? 59.279 -44.718 3.214 1.00 59.72 89 ALA D O 1
ATOM 12678 N N . TRP D 1 101 ? 59.870 -46.568 2.058 1.00 61.03 90 TRP D N 1
ATOM 12679 C CA . TRP D 1 101 ? 60.999 -46.760 2.969 1.00 64.51 90 TRP D CA 1
ATOM 12680 C C . TRP D 1 101 ? 62.167 -47.422 2.245 1.00 64.22 90 TRP D C 1
ATOM 12681 O O . TRP D 1 101 ? 61.988 -47.865 1.111 1.00 61.56 90 TRP D O 1
ATOM 12692 N N . ASP D 1 102 ? 63.338 -47.499 2.904 1.00 62.77 91 ASP D N 1
ATOM 12693 C CA . ASP D 1 102 ? 64.523 -48.100 2.291 1.00 69.13 91 ASP D CA 1
ATOM 12694 C C . ASP D 1 102 ? 64.732 -49.542 2.792 1.00 64.61 91 ASP D C 1
ATOM 12695 O O . ASP D 1 102 ? 64.835 -49.786 3.988 1.00 61.97 91 ASP D O 1
ATOM 12700 N N . ARG D 1 103 ? 64.840 -50.472 1.837 1.00 66.94 92 ARG D N 1
ATOM 12701 C CA . ARG D 1 103 ? 65.075 -51.894 2.058 1.00 76.94 92 ARG D CA 1
ATOM 12702 C C . ARG D 1 103 ? 66.311 -52.141 2.946 1.00 77.28 92 ARG D C 1
ATOM 12703 O O . ARG D 1 103 ? 66.268 -53.004 3.829 1.00 73.55 92 ARG D O 1
ATOM 12711 N N . VAL D 1 104 ? 67.404 -51.394 2.691 1.00 81.64 93 VAL D N 1
ATOM 12712 C CA . VAL D 1 104 ? 68.734 -51.600 3.283 1.00 79.90 93 VAL D CA 1
ATOM 12713 C C . VAL D 1 104 ? 68.851 -50.799 4.580 1.00 78.22 93 VAL D C 1
ATOM 12714 O O . VAL D 1 104 ? 69.186 -51.394 5.581 1.00 81.47 93 VAL D O 1
ATOM 12718 N N . THR D 1 105 ? 68.595 -49.477 4.585 1.00 74.58 94 THR D N 1
ATOM 12719 C CA . THR D 1 105 ? 68.769 -48.670 5.787 1.00 74.10 94 THR D CA 1
ATOM 12720 C C . THR D 1 105 ? 67.625 -48.934 6.751 1.00 81.18 94 THR D C 1
ATOM 12721 O O . THR D 1 105 ? 67.744 -48.635 7.939 1.00 86.26 94 THR D O 1
ATOM 12725 N N . LYS D 1 106 ? 66.492 -49.409 6.202 1.00 85.95 95 LYS D N 1
ATOM 12726 C CA . LYS D 1 106 ? 65.248 -49.633 6.931 1.00 83.54 95 LYS D CA 1
ATOM 12727 C C . LYS D 1 106 ? 64.746 -48.329 7.558 1.00 75.67 95 LYS D C 1
ATOM 12728 O O . LYS D 1 106 ? 64.098 -48.361 8.582 1.00 74.96 95 LYS D O 1
ATOM 12734 N N . GLU D 1 107 ? 65.007 -47.156 6.988 1.00 71.78 96 GLU D N 1
ATOM 12735 C CA . GLU D 1 107 ? 64.290 -45.978 7.502 1.00 75.56 96 GLU D CA 1
ATOM 12736 C C . GLU D 1 107 ? 63.158 -45.676 6.523 1.00 66.30 96 GLU D C 1
ATOM 12737 O O . GLU D 1 107 ? 63.276 -45.941 5.320 1.00 60.61 96 GLU D O 1
ATOM 12743 N N . THR D 1 108 ? 62.089 -45.079 7.055 1.00 62.52 97 THR D N 1
ATOM 12744 C CA . THR D 1 108 ? 61.093 -44.422 6.230 1.00 66.61 97 THR D CA 1
ATOM 12745 C C . THR D 1 108 ? 61.787 -43.268 5.497 1.00 74.94 97 THR D C 1
ATOM 12746 O O . THR D 1 108 ? 62.728 -42.693 6.021 1.00 85.94 97 THR D O 1
ATOM 12750 N N . LEU D 1 109 ? 61.371 -42.976 4.256 1.00 79.63 98 LEU D N 1
ATOM 12751 C CA . LEU D 1 109 ? 61.941 -41.904 3.452 1.00 72.16 98 LEU D CA 1
ATOM 12752 C C . LEU D 1 109 ? 60.932 -40.746 3.395 1.00 64.20 98 LEU D C 1
ATOM 12753 O O . LEU D 1 109 ? 61.229 -39.727 2.802 1.00 67.65 98 LEU D O 1
ATOM 12758 N N . TYR D 1 110 ? 59.759 -40.894 4.029 1.00 58.26 99 TYR D N 1
ATOM 12759 C CA . TYR D 1 110 ? 58.781 -39.822 4.174 1.00 60.76 99 TYR D CA 1
ATOM 12760 C C . TYR D 1 110 ? 57.638 -40.326 5.060 1.00 56.54 99 TYR D C 1
ATOM 12761 O O . TYR D 1 110 ? 57.421 -41.526 5.201 1.00 61.52 99 TYR D O 1
ATOM 12770 N N . ASN D 1 111 ? 56.823 -39.395 5.543 1.00 54.54 100 ASN D N 1
ATOM 12771 C CA . ASN D 1 111 ? 55.557 -39.730 6.156 1.00 57.06 100 ASN D CA 1
ATOM 12772 C C . ASN D 1 111 ? 54.637 -40.511 5.194 1.00 60.31 100 ASN D C 1
ATOM 12773 O O . ASN D 1 111 ? 54.838 -40.611 3.975 1.00 62.44 100 ASN D O 1
ATOM 12778 N N . ALA D 1 112 ? 53.660 -41.169 5.814 1.00 58.27 101 ALA D N 1
ATOM 12779 C CA . ALA D 1 112 ? 52.667 -41.940 5.078 1.00 53.59 101 ALA D CA 1
ATOM 12780 C C . ALA D 1 112 ? 51.615 -40.991 4.545 1.00 49.50 101 ALA D C 1
ATOM 12781 O O . ALA D 1 112 ? 51.073 -40.201 5.325 1.00 50.68 101 ALA D O 1
ATOM 12783 N N . ILE D 1 113 ? 51.354 -41.048 3.236 1.00 46.98 102 ILE D N 1
ATOM 12784 C CA . ILE D 1 113 ? 50.364 -40.128 2.659 1.00 49.32 102 ILE D CA 1
ATOM 12785 C C . ILE D 1 113 ? 49.027 -40.847 2.678 1.00 47.56 102 ILE D C 1
ATOM 12786 O O . ILE D 1 113 ? 48.882 -41.935 2.137 1.00 48.48 102 ILE D O 1
ATOM 12791 N N . VAL D 1 114 ? 48.079 -40.245 3.389 1.00 45.64 103 VAL D N 1
ATOM 12792 C CA . VAL D 1 114 ? 46.850 -40.907 3.748 1.00 44.86 103 VAL D CA 1
ATOM 12793 C C . VAL D 1 114 ? 45.883 -40.870 2.560 1.00 44.48 103 VAL D C 1
ATOM 12794 O O . VAL D 1 114 ? 45.962 -40.005 1.668 1.00 48.17 103 VAL D O 1
ATOM 12798 N N . TRP D 1 115 ? 44.985 -41.867 2.548 1.00 40.99 104 TRP D N 1
ATOM 12799 C CA . TRP D 1 115 ? 44.047 -42.042 1.458 1.00 43.39 104 TRP D CA 1
ATOM 12800 C C . TRP D 1 115 ? 43.348 -40.731 1.026 1.00 44.56 104 TRP D C 1
ATOM 12801 O O . TRP D 1 115 ? 43.152 -40.530 -0.196 1.00 39.72 104 TRP D O 1
ATOM 12812 N N . SER D 1 116 ? 42.941 -39.904 2.034 1.00 42.39 105 SER D N 1
ATOM 12813 C CA . SER D 1 116 ? 42.096 -38.714 1.865 1.00 40.21 105 SER D CA 1
ATOM 12814 C C . SER D 1 116 ? 42.929 -37.509 1.481 1.00 36.90 105 SER D C 1
ATOM 12815 O O . SER D 1 116 ? 42.328 -36.541 1.062 1.00 40.36 105 SER D O 1
ATOM 12818 N N . ASP D 1 117 ? 44.270 -37.607 1.493 1.00 41.08 106 ASP D N 1
ATOM 12819 C CA . ASP D 1 117 ? 45.139 -36.494 1.096 1.00 41.46 106 ASP D CA 1
ATOM 12820 C C . ASP D 1 117 ? 44.899 -36.082 -0.355 1.00 40.82 106 ASP D C 1
ATOM 12821 O O . ASP D 1 117 ? 44.732 -36.945 -1.238 1.00 48.66 106 ASP D O 1
ATOM 12826 N N . LEU D 1 118 ? 44.988 -34.765 -0.615 1.00 42.06 107 LEU D N 1
ATOM 12827 C CA . LEU D 1 118 ? 44.691 -34.121 -1.915 1.00 46.85 107 LEU D CA 1
ATOM 12828 C C . LEU D 1 118 ? 45.919 -33.539 -2.640 1.00 45.06 107 LEU D C 1
ATOM 12829 O O . LEU D 1 118 ? 45.750 -32.927 -3.690 1.00 40.79 107 LEU D O 1
ATOM 12834 N N . ARG D 1 119 ? 47.133 -33.801 -2.159 1.00 45.58 108 ARG D N 1
ATOM 12835 C CA . ARG D 1 119 ? 48.319 -33.133 -2.690 1.00 50.28 108 ARG D CA 1
ATOM 12836 C C . ARG D 1 119 ? 48.660 -33.675 -4.083 1.00 56.28 108 ARG D C 1
ATOM 12837 O O . ARG D 1 119 ? 49.439 -33.040 -4.798 1.00 54.59 108 ARG D O 1
ATOM 12845 N N . SER D 1 120 ? 48.195 -34.911 -4.394 1.00 54.58 109 SER D N 1
ATOM 12846 C CA . SER D 1 120 ? 48.530 -35.602 -5.641 1.00 51.19 109 SER D CA 1
ATOM 12847 C C . SER D 1 120 ? 47.599 -35.168 -6.796 1.00 49.95 109 SER D C 1
ATOM 12848 O O . SER D 1 120 ? 47.651 -35.768 -7.847 1.00 49.02 109 SER D O 1
ATOM 12851 N N . TYR D 1 121 ? 46.731 -34.169 -6.584 1.00 45.16 110 TYR D N 1
ATOM 12852 C CA . TYR D 1 121 ? 45.756 -33.712 -7.551 1.00 48.96 110 TYR D CA 1
ATOM 12853 C C . TYR D 1 121 ? 46.346 -33.407 -8.941 1.00 49.11 110 TYR D C 1
ATOM 12854 O O . TYR D 1 121 ? 45.770 -33.831 -9.949 1.00 48.91 110 TYR D O 1
ATOM 12863 N N . GLU D 1 122 ? 47.508 -32.729 -9.015 1.00 53.05 111 GLU D N 1
ATOM 12864 C CA . GLU D 1 122 ? 48.134 -32.342 -10.274 1.00 57.04 111 GLU D CA 1
ATOM 12865 C C . GLU D 1 122 ? 48.654 -33.624 -10.924 1.00 54.72 111 GLU D C 1
ATOM 12866 O O . GLU D 1 122 ? 48.433 -33.878 -12.116 1.00 51.79 111 GLU D O 1
ATOM 12872 N N . VAL D 1 123 ? 49.298 -34.480 -10.123 1.00 50.40 112 VAL D N 1
ATOM 12873 C CA . VAL D 1 123 ? 49.741 -35.756 -10.664 1.00 52.32 112 VAL D CA 1
ATOM 12874 C C . VAL D 1 123 ? 48.557 -36.513 -11.287 1.00 53.18 112 VAL D C 1
ATOM 12875 O O . VAL D 1 123 ? 48.708 -37.017 -12.396 1.00 44.25 112 VAL D O 1
ATOM 12879 N N . THR D 1 124 ? 47.386 -36.566 -10.625 1.00 47.42 113 THR D N 1
ATOM 12880 C CA . THR D 1 124 ? 46.294 -37.343 -11.174 1.00 46.19 113 THR D CA 1
ATOM 12881 C C . THR D 1 124 ? 45.720 -36.687 -12.424 1.00 44.56 113 THR D C 1
ATOM 12882 O O . THR D 1 124 ? 45.336 -37.399 -13.337 1.00 40.99 113 THR D O 1
ATOM 12886 N N . ALA D 1 125 ? 45.641 -35.339 -12.478 1.00 43.05 114 ALA D N 1
ATOM 12887 C CA . ALA D 1 125 ? 45.180 -34.651 -13.686 1.00 42.23 114 ALA D CA 1
ATOM 12888 C C . ALA D 1 125 ? 46.141 -34.964 -14.856 1.00 45.70 114 ALA D C 1
ATOM 12889 O O . ALA D 1 125 ? 45.687 -35.153 -15.999 1.00 49.28 114 ALA D O 1
ATOM 12891 N N . ASN D 1 126 ? 47.462 -35.023 -14.582 1.00 41.11 115 ASN D N 1
ATOM 12892 C CA . ASN D 1 126 ? 48.434 -35.351 -15.605 1.00 45.06 115 ASN D CA 1
ATOM 12893 C C . ASN D 1 126 ? 48.222 -36.773 -16.163 1.00 46.85 115 ASN D C 1
ATOM 12894 O O . ASN D 1 126 ? 48.310 -36.970 -17.380 1.00 48.64 115 ASN D O 1
ATOM 12899 N N . VAL D 1 127 ? 47.912 -37.748 -15.304 1.00 43.79 116 VAL D N 1
ATOM 12900 C CA . VAL D 1 127 ? 47.625 -39.105 -15.743 1.00 46.16 116 VAL D CA 1
ATOM 12901 C C . VAL D 1 127 ? 46.353 -39.152 -16.609 1.00 45.29 116 VAL D C 1
ATOM 12902 O O . VAL D 1 127 ? 46.326 -39.761 -17.647 1.00 44.51 116 VAL D O 1
ATOM 12906 N N . LYS D 1 128 ? 45.292 -38.526 -16.160 1.00 46.12 117 LYS D N 1
ATOM 12907 C CA . LYS D 1 128 ? 44.046 -38.432 -16.893 1.00 46.05 117 LYS D CA 1
ATOM 12908 C C . LYS D 1 128 ? 44.206 -37.835 -18.283 1.00 50.20 117 LYS D C 1
ATOM 12909 O O . LYS D 1 128 ? 43.596 -38.321 -19.238 1.00 50.75 117 LYS D O 1
ATOM 12915 N N . LYS D 1 129 ? 44.999 -36.755 -18.405 1.00 48.17 118 LYS D N 1
ATOM 12916 C CA . LYS D 1 129 ? 45.199 -36.089 -19.681 1.00 46.08 118 LYS D CA 1
ATOM 12917 C C . LYS D 1 129 ? 46.163 -36.933 -20.523 1.00 44.33 118 LYS D C 1
ATOM 12918 O O . LYS D 1 129 ? 45.881 -37.156 -21.660 1.00 44.56 118 LYS D O 1
ATOM 12924 N N . GLU D 1 130 ? 47.330 -37.315 -20.000 1.00 44.44 119 GLU D N 1
ATOM 12925 C CA . GLU D 1 130 ? 48.416 -37.890 -20.791 1.00 51.47 119 GLU D CA 1
ATOM 12926 C C . GLU D 1 130 ? 48.192 -39.385 -21.054 1.00 51.78 119 GLU D C 1
ATOM 12927 O O . GLU D 1 130 ? 48.594 -39.899 -22.082 1.00 53.65 119 GLU D O 1
ATOM 12933 N N . LEU D 1 131 ? 47.615 -40.123 -20.102 1.00 50.45 120 LEU D N 1
ATOM 12934 C CA . LEU D 1 131 ? 47.479 -41.579 -20.255 1.00 53.28 120 LEU D CA 1
ATOM 12935 C C . LEU D 1 131 ? 46.022 -41.982 -20.536 1.00 50.28 120 LEU D C 1
ATOM 12936 O O . LEU D 1 131 ? 45.823 -42.929 -21.275 1.00 53.84 120 LEU D O 1
ATOM 12941 N N . GLY D 1 132 ? 45.059 -41.209 -20.028 1.00 47.27 121 GLY D N 1
ATOM 12942 C CA . GLY D 1 132 ? 43.660 -41.573 -19.998 1.00 45.61 121 GLY D CA 1
ATOM 12943 C C . GLY D 1 132 ? 42.830 -40.960 -21.128 1.00 47.28 121 GLY D C 1
ATOM 12944 O O . GLY D 1 132 ? 41.617 -41.183 -21.169 1.00 44.21 121 GLY D O 1
ATOM 12945 N N . GLY D 1 133 ? 43.483 -40.184 -22.014 1.00 51.08 122 GLY D N 1
ATOM 12946 C CA . GLY D 1 133 ? 42.859 -39.346 -23.036 1.00 52.61 122 GLY D CA 1
ATOM 12947 C C . GLY D 1 133 ? 41.670 -38.554 -22.490 1.00 53.09 122 GLY D C 1
ATOM 12948 O O . GLY D 1 133 ? 40.614 -38.481 -23.173 1.00 48.53 122 GLY D O 1
ATOM 12949 N N . GLY D 1 134 ? 41.796 -38.059 -21.215 1.00 49.25 123 GLY D N 1
ATOM 12950 C CA . GLY D 1 134 ? 40.750 -37.264 -20.568 1.00 44.23 123 GLY D CA 1
ATOM 12951 C C . GLY D 1 134 ? 39.672 -38.079 -19.851 1.00 48.58 123 GLY D C 1
ATOM 12952 O O . GLY D 1 134 ? 38.785 -37.487 -19.259 1.00 48.62 123 GLY D O 1
ATOM 12953 N N . ASP D 1 135 ? 39.755 -39.420 -19.868 1.00 50.81 124 ASP D N 1
ATOM 12954 C CA . ASP D 1 135 ? 38.777 -40.311 -19.245 1.00 52.24 124 ASP D CA 1
ATOM 12955 C C . ASP D 1 135 ? 39.335 -40.875 -17.920 1.00 45.53 124 ASP D C 1
ATOM 12956 O O . ASP D 1 135 ? 40.314 -41.600 -17.908 1.00 40.93 124 ASP D O 1
ATOM 12961 N N . ASP D 1 136 ? 38.715 -40.546 -16.792 1.00 51.52 125 ASP D N 1
ATOM 12962 C CA . ASP D 1 136 ? 39.181 -40.999 -15.467 1.00 55.89 125 ASP D CA 1
ATOM 12963 C C . ASP D 1 136 ? 38.913 -42.512 -15.292 1.00 51.35 125 ASP D C 1
ATOM 12964 O O . ASP D 1 136 ? 39.553 -43.143 -14.444 1.00 51.25 125 ASP D O 1
ATOM 12969 N N . LEU D 1 137 ? 38.017 -43.104 -16.111 1.00 52.40 126 LEU D N 1
ATOM 12970 C CA . LEU D 1 137 ? 37.721 -44.536 -16.133 1.00 49.29 126 LEU D CA 1
ATOM 12971 C C . LEU D 1 137 ? 38.558 -45.325 -17.177 1.00 50.27 126 LEU D C 1
ATOM 12972 O O . LEU D 1 137 ? 38.312 -46.523 -17.441 1.00 50.06 126 LEU D O 1
ATOM 12977 N N . PHE D 1 138 ? 39.594 -44.704 -17.748 1.00 46.66 127 PHE D N 1
ATOM 12978 C CA . PHE D 1 138 ? 40.305 -45.327 -18.876 1.00 47.55 127 PHE D CA 1
ATOM 12979 C C . PHE D 1 138 ? 40.896 -46.697 -18.475 1.00 44.10 127 PHE D C 1
ATOM 12980 O O . PHE D 1 138 ? 41.104 -47.542 -19.312 1.00 41.79 127 PHE D O 1
ATOM 12988 N N . PHE D 1 139 ? 41.368 -46.858 -17.234 1.00 43.64 128 PHE D N 1
ATOM 12989 C CA . PHE D 1 139 ? 41.990 -48.075 -16.777 1.00 43.49 128 PHE D CA 1
ATOM 12990 C C . PHE D 1 139 ? 41.040 -48.959 -15.961 1.00 44.08 128 PHE D C 1
ATOM 12991 O O . PHE D 1 139 ? 41.504 -49.933 -15.398 1.00 40.90 128 PHE D O 1
ATOM 12999 N N . ALA D 1 140 ? 39.756 -48.617 -15.864 1.00 43.99 129 ALA D N 1
ATOM 13000 C CA . ALA D 1 140 ? 38.816 -49.350 -15.037 1.00 50.26 129 ALA D CA 1
ATOM 13001 C C . ALA D 1 140 ? 38.774 -50.862 -15.364 1.00 52.96 129 ALA D C 1
ATOM 13002 O O . ALA D 1 140 ? 38.660 -51.703 -14.452 1.00 49.10 129 ALA D O 1
ATOM 13004 N N . LYS D 1 141 ? 38.843 -51.190 -16.660 1.00 58.51 130 LYS D N 1
ATOM 13005 C CA . LYS D 1 141 ? 38.855 -52.545 -17.187 1.00 62.33 130 LYS D CA 1
ATOM 13006 C C . LYS D 1 141 ? 40.057 -53.360 -16.666 1.00 59.18 130 LYS D C 1
ATOM 13007 O O . LYS D 1 141 ? 40.030 -54.587 -16.628 1.00 71.45 130 LYS D O 1
ATOM 13013 N N . MET D 1 142 ? 41.190 -52.726 -16.375 1.00 56.38 131 MET D N 1
ATOM 13014 C CA . MET D 1 142 ? 42.418 -53.420 -16.013 1.00 54.06 131 MET D CA 1
ATOM 13015 C C . MET D 1 142 ? 42.532 -53.553 -14.497 1.00 48.56 131 MET D C 1
ATOM 13016 O O . MET D 1 142 ? 42.996 -54.608 -14.052 1.00 44.68 131 MET D O 1
ATOM 13021 N N . ASN D 1 143 ? 42.231 -52.479 -13.705 1.00 46.09 132 ASN D N 1
ATOM 13022 C CA . ASN D 1 143 ? 42.482 -52.471 -12.255 1.00 43.06 132 ASN D CA 1
ATOM 13023 C C . ASN D 1 143 ? 41.211 -52.291 -11.398 1.00 42.05 132 ASN D C 1
ATOM 13024 O O . ASN D 1 143 ? 41.274 -52.320 -10.137 1.00 40.05 132 ASN D O 1
ATOM 13029 N N . GLY D 1 144 ? 40.066 -52.026 -12.083 1.00 41.66 133 GLY D N 1
ATOM 13030 C CA . GLY D 1 144 ? 38.782 -51.876 -11.415 1.00 41.60 133 GLY D CA 1
ATOM 13031 C C . GLY D 1 144 ? 38.548 -50.480 -10.818 1.00 42.68 133 GLY D C 1
ATOM 13032 O O . GLY D 1 144 ? 37.513 -50.257 -10.181 1.00 42.14 133 GLY D O 1
ATOM 13033 N N . LEU D 1 145 ? 39.488 -49.534 -11.007 1.00 45.90 134 LEU D N 1
ATOM 13034 C CA . LEU D 1 145 ? 39.429 -48.237 -10.320 1.00 41.53 134 LEU D CA 1
ATOM 13035 C C . LEU D 1 145 ? 39.232 -47.044 -11.272 1.00 39.28 134 LEU D C 1
ATOM 13036 O O . LEU D 1 145 ? 39.235 -47.154 -12.488 1.00 43.49 134 LEU D O 1
ATOM 13041 N N . ARG D 1 146 ? 39.229 -45.880 -10.649 1.00 39.69 135 ARG D N 1
ATOM 13042 C CA . ARG D 1 146 ? 39.075 -44.543 -11.211 1.00 43.56 135 ARG D CA 1
ATOM 13043 C C . ARG D 1 146 ? 40.407 -43.786 -11.045 1.00 44.07 135 ARG D C 1
ATOM 13044 O O . ARG D 1 146 ? 41.010 -43.855 -9.966 1.00 40.64 135 ARG D O 1
ATOM 13052 N N . ILE D 1 147 ? 40.857 -42.998 -12.056 1.00 42.76 136 ILE D N 1
ATOM 13053 C CA . ILE D 1 147 ? 41.996 -42.113 -11.834 1.00 42.99 136 ILE D CA 1
ATOM 13054 C C . ILE D 1 147 ? 41.550 -41.074 -10.815 1.00 44.64 136 ILE D C 1
ATOM 13055 O O . ILE D 1 147 ? 40.592 -40.362 -11.052 1.00 48.04 136 ILE D O 1
ATOM 13060 N N . SER D 1 148 ? 42.203 -41.071 -9.645 1.00 43.27 137 SER D N 1
ATOM 13061 C CA . SER D 1 148 ? 41.742 -40.328 -8.491 1.00 39.66 137 SER D CA 1
ATOM 13062 C C . SER D 1 148 ? 42.916 -40.195 -7.524 1.00 40.29 137 SER D C 1
ATOM 13063 O O . SER D 1 148 ? 43.761 -41.103 -7.495 1.00 41.91 137 SER D O 1
ATOM 13066 N N . THR D 1 149 ? 42.945 -39.099 -6.751 1.00 39.83 138 THR D N 1
ATOM 13067 C CA . THR D 1 149 ? 43.931 -38.819 -5.712 1.00 40.45 138 THR D CA 1
ATOM 13068 C C . THR D 1 149 ? 43.916 -39.856 -4.562 1.00 42.39 138 THR D C 1
ATOM 13069 O O . THR D 1 149 ? 44.882 -39.879 -3.781 1.00 39.08 138 THR D O 1
ATOM 13073 N N . TYR D 1 150 ? 42.807 -40.623 -4.431 1.00 36.96 139 TYR D N 1
ATOM 13074 C CA . TYR D 1 150 ? 42.572 -41.656 -3.422 1.00 42.91 139 TYR D CA 1
ATOM 13075 C C . TYR D 1 150 ? 43.633 -42.783 -3.516 1.00 42.86 139 TYR D C 1
ATOM 13076 O O . TYR D 1 150 ? 44.164 -43.144 -2.464 1.00 40.27 139 TYR D O 1
ATOM 13085 N N . PHE D 1 151 ? 44.044 -43.245 -4.734 1.00 38.68 140 PHE D N 1
ATOM 13086 C CA . PHE D 1 151 ? 44.724 -44.536 -4.868 1.00 38.87 140 PHE D CA 1
ATOM 13087 C C . PHE D 1 151 ? 46.230 -44.376 -4.844 1.00 40.10 140 PHE D C 1
ATOM 13088 O O . PHE D 1 151 ? 46.780 -43.338 -5.127 1.00 44.89 140 PHE D O 1
ATOM 13096 N N . SER D 1 152 ? 46.893 -45.417 -4.393 1.00 41.98 141 SER D N 1
ATOM 13097 C CA . SER D 1 152 ? 48.247 -45.358 -3.867 1.00 45.50 141 SER D CA 1
ATOM 13098 C C . SER D 1 152 ? 49.254 -44.922 -4.937 1.00 42.82 141 SER D C 1
ATOM 13099 O O . SER D 1 152 ? 50.131 -44.114 -4.681 1.00 42.96 141 SER D O 1
ATOM 13102 N N . ALA D 1 153 ? 49.099 -45.428 -6.148 1.00 43.41 142 ALA D N 1
ATOM 13103 C CA . ALA D 1 153 ? 50.027 -45.071 -7.227 1.00 45.81 142 ALA D CA 1
ATOM 13104 C C . ALA D 1 153 ? 50.225 -43.565 -7.399 1.00 42.26 142 ALA D C 1
ATOM 13105 O O . ALA D 1 153 ? 51.326 -43.159 -7.759 1.00 43.59 142 ALA D O 1
ATOM 13107 N N . PHE D 1 154 ? 49.184 -42.760 -7.237 1.00 44.28 143 PHE D N 1
ATOM 13108 C CA . PHE D 1 154 ? 49.263 -41.297 -7.385 1.00 45.63 143 PHE D CA 1
ATOM 13109 C C . PHE D 1 154 ? 50.091 -40.647 -6.263 1.00 47.49 143 PHE D C 1
ATOM 13110 O O . PHE D 1 154 ? 50.853 -39.715 -6.524 1.00 48.80 143 PHE D O 1
ATOM 13118 N N . LYS D 1 155 ? 50.033 -41.211 -5.048 1.00 46.13 144 LYS D N 1
ATOM 13119 C CA . LYS D 1 155 ? 50.860 -40.756 -3.934 1.00 45.97 144 LYS D CA 1
ATOM 13120 C C . LYS D 1 155 ? 52.315 -41.203 -4.145 1.00 49.66 144 LYS D C 1
ATOM 13121 O O . LYS D 1 155 ? 53.249 -40.468 -3.813 1.00 47.74 144 LYS D O 1
ATOM 13127 N N . MET D 1 156 ? 52.538 -42.393 -4.732 1.00 51.45 145 MET D N 1
ATOM 13128 C CA . MET D 1 156 ? 53.899 -42.861 -5.012 1.00 51.12 145 MET D CA 1
ATOM 13129 C C . MET D 1 156 ? 54.572 -41.971 -6.071 1.00 53.54 145 MET D C 1
ATOM 13130 O O . MET D 1 156 ? 55.767 -41.641 -5.987 1.00 48.63 145 MET D O 1
ATOM 13135 N N . ARG D 1 157 ? 53.800 -41.640 -7.120 1.00 51.78 146 ARG D N 1
ATOM 13136 C CA . ARG D 1 157 ? 54.279 -40.748 -8.173 1.00 53.53 146 ARG D CA 1
ATOM 13137 C C . ARG D 1 157 ? 54.582 -39.350 -7.599 1.00 54.38 146 ARG D C 1
ATOM 13138 O O . ARG D 1 157 ? 55.688 -38.816 -7.853 1.00 55.42 146 ARG D O 1
ATOM 13146 N N . TRP D 1 158 ? 53.636 -38.792 -6.804 1.00 48.81 147 TRP D N 1
ATOM 13147 C CA . TRP D 1 158 ? 53.899 -37.591 -6.043 1.00 51.33 147 TRP D CA 1
ATOM 13148 C C . TRP D 1 158 ? 55.251 -37.649 -5.332 1.00 54.67 147 TRP D C 1
ATOM 13149 O O . TRP D 1 158 ? 56.049 -36.717 -5.429 1.00 55.93 147 TRP D O 1
ATOM 13160 N N . MET D 1 159 ? 55.518 -38.740 -4.615 1.00 54.57 148 MET D N 1
ATOM 13161 C CA . MET D 1 159 ? 56.743 -38.797 -3.837 1.00 60.63 148 MET D CA 1
ATOM 13162 C C . MET D 1 159 ? 57.982 -38.859 -4.747 1.00 59.89 148 MET D C 1
ATOM 13163 O O . MET D 1 159 ? 59.025 -38.314 -4.425 1.00 60.07 148 MET D O 1
ATOM 13168 N N . LEU D 1 160 ? 57.920 -39.572 -5.875 1.00 57.56 149 LEU D N 1
ATOM 13169 C CA . LEU D 1 160 ? 59.066 -39.647 -6.775 1.00 59.39 149 LEU D CA 1
ATOM 13170 C C . LEU D 1 160 ? 59.413 -38.256 -7.333 1.00 58.35 149 LEU D C 1
ATOM 13171 O O . LEU D 1 160 ? 60.576 -37.955 -7.580 1.00 61.87 149 LEU D O 1
ATOM 13176 N N . GLU D 1 161 ? 58.411 -37.401 -7.523 1.00 59.96 150 GLU D N 1
ATOM 13177 C CA . GLU D 1 161 ? 58.611 -36.055 -8.045 1.00 60.85 150 GLU D CA 1
ATOM 13178 C C . GLU D 1 161 ? 58.811 -34.989 -6.962 1.00 68.56 150 GLU D C 1
ATOM 13179 O O . GLU D 1 161 ? 58.863 -33.816 -7.303 1.00 67.91 150 GLU D O 1
ATOM 13185 N N . ASN D 1 162 ? 58.513 -35.237 -5.669 1.00 70.71 151 ASN D N 1
ATOM 13186 C CA . ASN D 1 162 ? 58.543 -34.163 -4.677 1.00 63.29 151 ASN D CA 1
ATOM 13187 C C . ASN D 1 162 ? 59.507 -34.474 -3.516 1.00 65.93 151 ASN D C 1
ATOM 13188 O O . ASN D 1 162 ? 59.856 -33.581 -2.721 1.00 56.74 151 ASN D O 1
ATOM 13193 N N . VAL D 1 163 ? 60.035 -35.712 -3.440 1.00 65.41 152 VAL D N 1
ATOM 13194 C CA . VAL D 1 163 ? 60.875 -36.141 -2.320 1.00 67.23 152 VAL D CA 1
ATOM 13195 C C . VAL D 1 163 ? 62.154 -36.754 -2.860 1.00 70.94 152 VAL D C 1
ATOM 13196 O O . VAL D 1 163 ? 62.198 -37.953 -3.185 1.00 69.02 152 VAL D O 1
ATOM 13200 N N . PRO D 1 164 ? 63.235 -35.946 -3.006 1.00 82.23 153 PRO D N 1
ATOM 13201 C CA . PRO D 1 164 ? 64.460 -36.445 -3.648 1.00 79.32 153 PRO D CA 1
ATOM 13202 C C . PRO D 1 164 ? 64.991 -37.767 -3.071 1.00 81.10 153 PRO D C 1
ATOM 13203 O O . PRO D 1 164 ? 65.540 -38.574 -3.793 1.00 78.62 153 PRO D O 1
ATOM 13207 N N . LYS D 1 165 ? 64.864 -37.995 -1.764 1.00 84.38 154 LYS D N 1
ATOM 13208 C CA . LYS D 1 165 ? 65.388 -39.208 -1.125 1.00 86.63 154 LYS D CA 1
ATOM 13209 C C . LYS D 1 165 ? 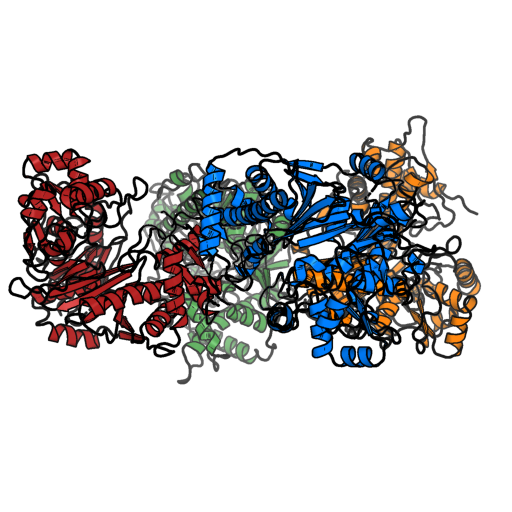64.669 -40.473 -1.644 1.00 79.01 154 LYS D C 1
ATOM 13210 O O . LYS D 1 165 ? 65.260 -41.547 -1.735 1.00 73.90 154 LYS D O 1
ATOM 13216 N N . VAL D 1 166 ? 63.387 -40.345 -2.022 1.00 72.33 155 VAL D N 1
ATOM 13217 C CA . VAL D 1 166 ? 62.620 -41.439 -2.593 1.00 69.72 155 VAL D CA 1
ATOM 13218 C C . VAL D 1 166 ? 63.116 -41.793 -3.986 1.00 70.49 155 VAL D C 1
ATOM 13219 O O . VAL D 1 166 ? 63.269 -42.962 -4.327 1.00 68.00 155 VAL D O 1
ATOM 13223 N N . GLU D 1 167 ? 63.308 -40.762 -4.802 1.00 70.77 156 GLU D N 1
ATOM 13224 C CA . GLU D 1 167 ? 63.879 -40.871 -6.134 1.00 72.29 156 GLU D CA 1
ATOM 13225 C C . GLU D 1 167 ? 65.306 -41.476 -6.032 1.00 77.27 156 GLU D C 1
ATOM 13226 O O . GLU D 1 167 ? 65.678 -42.325 -6.831 1.00 78.45 156 GLU D O 1
ATOM 13232 N N . GLU D 1 168 ? 66.119 -41.075 -5.037 1.00 79.40 157 GLU D N 1
ATOM 13233 C CA . GLU D 1 168 ? 67.465 -41.596 -4.798 1.00 80.59 157 GLU D CA 1
ATOM 13234 C C . GLU D 1 168 ? 67.430 -43.114 -4.545 1.00 81.69 157 GLU D C 1
ATOM 13235 O O . GLU D 1 168 ? 68.239 -43.886 -5.089 1.00 83.41 157 GLU D O 1
ATOM 13241 N N . ALA D 1 169 ? 66.511 -43.532 -3.654 1.00 87.49 158 ALA D N 1
ATOM 13242 C CA . ALA D 1 169 ? 66.336 -44.947 -3.280 1.00 87.33 158 ALA D CA 1
ATOM 13243 C C . ALA D 1 169 ? 65.856 -45.754 -4.495 1.00 81.98 158 ALA D C 1
ATOM 13244 O O . ALA D 1 169 ? 66.331 -46.845 -4.756 1.00 83.47 158 ALA D O 1
ATOM 13246 N N . ARG D 1 170 ? 64.947 -45.189 -5.296 1.00 82.57 159 ARG D N 1
ATOM 13247 C CA . ARG D 1 170 ? 64.533 -45.844 -6.519 1.00 76.61 159 ARG D CA 1
ATOM 13248 C C . ARG D 1 170 ? 65.727 -46.080 -7.424 1.00 85.51 159 ARG D C 1
ATOM 13249 O O . ARG D 1 170 ? 65.831 -47.161 -7.993 1.00 85.39 159 ARG D O 1
ATOM 13257 N N . LYS D 1 171 ? 66.613 -45.077 -7.569 1.00 85.59 160 LYS D N 1
ATOM 13258 C CA . LYS D 1 171 ? 67.725 -45.215 -8.491 1.00 86.57 160 LYS D CA 1
ATOM 13259 C C . LYS D 1 171 ? 68.690 -46.288 -7.987 1.00 87.41 160 LYS D C 1
ATOM 13260 O O . LYS D 1 171 ? 69.270 -46.992 -8.814 1.00 87.75 160 LYS D O 1
ATOM 13266 N N . ARG D 1 172 ? 68.881 -46.420 -6.659 1.00 93.32 161 ARG D N 1
ATOM 13267 C CA . ARG D 1 172 ? 69.719 -47.502 -6.127 1.00 94.16 161 ARG D CA 1
ATOM 13268 C C . ARG D 1 172 ? 69.080 -48.920 -6.239 1.00 100.12 161 ARG D C 1
ATOM 13269 O O . ARG D 1 172 ? 69.783 -49.919 -6.079 1.00 96.18 161 ARG D O 1
ATOM 13277 N N . GLY D 1 173 ? 67.757 -49.075 -6.478 1.00 94.72 162 GLY D N 1
ATOM 13278 C CA . GLY D 1 173 ? 67.131 -50.385 -6.410 1.00 91.26 162 GLY D CA 1
ATOM 13279 C C . GLY D 1 173 ? 66.780 -50.787 -4.974 1.00 88.92 162 GLY D C 1
ATOM 13280 O O . GLY D 1 173 ? 66.426 -51.941 -4.793 1.00 79.49 162 GLY D O 1
ATOM 13281 N N . THR D 1 174 ? 66.799 -49.842 -3.996 1.00 87.51 163 THR D N 1
ATOM 13282 C CA . THR D 1 174 ? 66.508 -50.128 -2.582 1.00 79.17 163 THR D CA 1
ATOM 13283 C C . THR D 1 174 ? 65.165 -49.535 -2.113 1.00 72.05 163 THR D C 1
ATOM 13284 O O . THR D 1 174 ? 64.852 -49.579 -0.919 1.00 69.36 163 THR D O 1
ATOM 13288 N N . LEU D 1 175 ? 64.356 -48.977 -3.018 1.00 65.33 164 LEU D N 1
ATOM 13289 C CA . LEU D 1 175 ? 63.119 -48.310 -2.596 1.00 66.14 164 LEU D CA 1
ATOM 13290 C C . LEU D 1 175 ? 61.993 -49.335 -2.387 1.00 60.86 164 LEU D C 1
ATOM 13291 O O . LEU D 1 175 ? 61.651 -50.055 -3.320 1.00 55.86 164 LEU D O 1
ATOM 13296 N N . CYS D 1 176 ? 61.330 -49.275 -1.222 1.00 60.62 165 CYS D N 1
ATOM 13297 C CA . CYS D 1 176 ? 60.077 -49.991 -0.988 1.00 56.77 165 CYS D CA 1
ATOM 13298 C C . CYS D 1 176 ? 58.917 -49.008 -0.874 1.00 51.86 165 CYS D C 1
ATOM 13299 O O . CYS D 1 176 ? 58.937 -48.055 -0.078 1.00 51.57 165 CYS D O 1
ATOM 13302 N N . PHE D 1 177 ? 57.906 -49.277 -1.704 1.00 54.78 166 PHE D N 1
ATOM 13303 C CA . PHE D 1 177 ? 56.589 -48.711 -1.503 1.00 58.60 166 PHE D CA 1
ATOM 13304 C C . PHE D 1 177 ? 55.646 -49.752 -0.940 1.00 56.92 166 PHE D C 1
ATOM 13305 O O . PHE D 1 177 ? 55.678 -50.897 -1.396 1.00 59.89 166 PHE D O 1
ATOM 13313 N N . GLY D 1 178 ? 54.782 -49.328 -0.012 1.00 57.90 167 GLY D N 1
ATOM 13314 C CA . GLY D 1 178 ? 53.722 -50.237 0.402 1.00 62.60 167 GLY D CA 1
ATOM 13315 C C . GLY D 1 178 ? 52.567 -49.546 1.131 1.00 54.74 167 GLY D C 1
ATOM 13316 O O . GLY D 1 178 ? 52.741 -48.462 1.684 1.00 44.66 167 GLY D O 1
ATOM 13317 N N . THR D 1 179 ? 51.390 -50.220 1.057 1.00 46.81 168 THR D N 1
ATOM 13318 C CA . THR D 1 179 ? 50.204 -49.864 1.849 1.00 42.66 168 THR D CA 1
ATOM 13319 C C . THR D 1 179 ? 50.530 -50.239 3.288 1.00 40.22 168 THR D C 1
ATOM 13320 O O . THR D 1 179 ? 51.634 -50.697 3.591 1.00 43.34 168 THR D O 1
ATOM 13324 N N . ILE D 1 180 ? 49.596 -50.029 4.182 1.00 41.25 169 ILE D N 1
ATOM 13325 C CA . ILE D 1 180 ? 49.954 -50.071 5.597 1.00 46.44 169 ILE D CA 1
ATOM 13326 C C . ILE D 1 180 ? 50.115 -51.520 6.086 1.00 43.06 169 ILE D C 1
ATOM 13327 O O . ILE D 1 180 ? 50.905 -51.795 6.988 1.00 40.92 169 ILE D O 1
ATOM 13332 N N . ASP D 1 181 ? 49.360 -52.437 5.492 1.00 42.16 170 ASP D N 1
ATOM 13333 C CA . ASP D 1 181 ? 49.571 -53.881 5.667 1.00 44.88 170 ASP D CA 1
ATOM 13334 C C . ASP D 1 181 ? 51.037 -54.251 5.417 1.00 45.59 170 ASP D C 1
ATOM 13335 O O . ASP D 1 181 ? 51.676 -54.804 6.282 1.00 45.24 170 ASP D O 1
ATOM 13340 N N . ALA D 1 182 ? 51.618 -53.842 4.296 1.00 48.36 171 ALA D N 1
ATOM 13341 C CA . ALA D 1 182 ? 53.001 -54.143 3.957 1.00 46.61 171 ALA D CA 1
ATOM 13342 C C . ALA D 1 182 ? 53.942 -53.505 4.945 1.00 46.37 171 ALA D C 1
ATOM 13343 O O . ALA D 1 182 ? 54.936 -54.145 5.298 1.00 52.27 171 ALA D O 1
ATOM 13345 N N . TRP D 1 183 ? 53.660 -52.237 5.326 1.00 44.77 172 TRP D N 1
ATOM 13346 C CA . TRP D 1 183 ? 54.490 -51.539 6.303 1.00 48.74 172 TRP D CA 1
ATOM 13347 C C . TRP D 1 183 ? 54.502 -52.279 7.640 1.00 46.19 172 TRP D C 1
ATOM 13348 O O . TRP D 1 183 ? 55.552 -52.490 8.256 1.00 52.45 172 TRP D O 1
ATOM 13359 N N . LEU D 1 184 ? 53.319 -52.675 8.101 1.00 45.11 173 LEU D N 1
ATOM 13360 C CA . LEU D 1 184 ? 53.244 -53.325 9.407 1.00 47.73 173 LEU D CA 1
ATOM 13361 C C . LEU D 1 184 ? 53.949 -54.690 9.414 1.00 50.09 173 LEU D C 1
ATOM 13362 O O . LEU D 1 184 ? 54.742 -54.932 10.327 1.00 51.08 173 LEU D O 1
ATOM 13367 N N . LEU D 1 185 ? 53.714 -55.516 8.363 1.00 48.68 174 LEU D N 1
ATOM 13368 C CA . LEU D 1 185 ? 54.394 -56.798 8.205 1.00 54.41 174 LEU D CA 1
ATOM 13369 C C . LEU D 1 185 ? 55.927 -56.613 8.087 1.00 58.83 174 LEU D C 1
ATOM 13370 O O . LEU D 1 185 ? 56.688 -57.386 8.645 1.00 56.74 174 LEU D O 1
ATOM 13375 N N . TRP D 1 186 ? 56.390 -55.565 7.389 1.00 60.66 175 TRP D N 1
ATOM 13376 C CA . TRP D 1 186 ? 57.792 -55.243 7.328 1.00 63.54 175 TRP D CA 1
ATOM 13377 C C . TRP D 1 186 ? 58.333 -55.022 8.744 1.00 66.21 175 TRP D C 1
ATOM 13378 O O . TRP D 1 186 ? 59.367 -55.597 9.118 1.00 72.22 175 TRP D O 1
ATOM 13389 N N . LYS D 1 187 ? 57.642 -54.201 9.536 1.00 61.85 176 LYS D N 1
ATOM 13390 C CA . LYS D 1 187 ? 58.151 -53.856 10.854 1.00 65.58 176 LYS D CA 1
ATOM 13391 C C . LYS D 1 187 ? 58.083 -55.037 11.844 1.00 66.97 176 LYS D C 1
ATOM 13392 O O . LYS D 1 187 ? 59.031 -55.277 12.625 1.00 63.48 176 LYS D O 1
ATOM 13398 N N . LEU D 1 188 ? 56.942 -55.754 11.815 1.00 68.60 177 LEU D N 1
ATOM 13399 C CA . LEU D 1 188 ? 56.702 -56.899 12.684 1.00 69.65 177 LEU D CA 1
ATOM 13400 C C . LEU D 1 188 ? 57.713 -58.027 12.446 1.00 68.00 177 LEU D C 1
ATOM 13401 O O . LEU D 1 188 ? 58.123 -58.657 13.417 1.00 65.02 177 LEU D O 1
ATOM 13406 N N . SER D 1 189 ? 58.157 -58.225 11.198 1.00 64.32 178 SER D N 1
ATOM 13407 C CA . SER D 1 189 ? 59.168 -59.222 10.846 1.00 67.70 178 SER D CA 1
ATOM 13408 C C . SER D 1 189 ? 60.595 -58.751 11.127 1.00 68.74 178 SER D C 1
ATOM 13409 O O . SER D 1 189 ? 61.542 -59.477 10.838 1.00 79.45 178 SER D O 1
ATOM 13412 N N . GLY D 1 190 ? 60.746 -57.531 11.668 1.00 68.32 179 GLY D N 1
ATOM 13413 C CA . GLY D 1 190 ? 62.042 -56.893 11.842 1.00 70.08 179 GLY D CA 1
ATOM 13414 C C . GLY D 1 190 ? 62.697 -56.580 10.497 1.00 71.06 179 GLY D C 1
ATOM 13415 O O . GLY D 1 190 ? 63.887 -56.675 10.364 1.00 75.99 179 GLY D O 1
ATOM 13416 N N . GLY D 1 191 ? 61.942 -56.218 9.465 1.00 70.85 180 GLY D N 1
ATOM 13417 C CA . GLY D 1 191 ? 62.576 -55.860 8.200 1.00 73.21 180 GLY D CA 1
ATOM 13418 C C . GLY D 1 191 ? 62.832 -57.047 7.262 1.00 73.25 180 GLY D C 1
ATOM 13419 O O . GLY D 1 191 ? 63.518 -56.888 6.269 1.00 76.01 180 GLY D O 1
ATOM 13420 N N . LYS D 1 192 ? 62.234 -58.207 7.485 1.00 68.77 181 LYS D N 1
ATOM 13421 C CA . LYS D 1 192 ? 62.653 -59.406 6.769 1.00 77.47 181 LYS D CA 1
ATOM 13422 C C . LYS D 1 192 ? 61.592 -59.911 5.775 1.00 79.10 181 LYS D C 1
ATOM 13423 O O . LYS D 1 192 ? 61.863 -60.824 4.989 1.00 73.33 181 LYS D O 1
ATOM 13429 N N . VAL D 1 193 ? 60.359 -59.390 5.805 1.00 71.29 182 VAL D N 1
ATOM 13430 C CA . VAL D 1 193 ? 59.335 -59.801 4.848 1.00 67.45 182 VAL D CA 1
ATOM 13431 C C . VAL D 1 193 ? 58.752 -58.501 4.206 1.00 68.39 182 VAL D C 1
ATOM 13432 O O . VAL D 1 193 ? 58.547 -57.495 4.902 1.00 59.99 182 VAL D O 1
ATOM 13436 N N . PHE D 1 194 ? 58.556 -58.539 2.866 1.00 68.75 183 PHE D N 1
ATOM 13437 C CA . PHE D 1 194 ? 58.022 -57.489 1.991 1.00 62.84 183 PHE D CA 1
ATOM 13438 C C . PHE D 1 194 ? 56.878 -58.073 1.126 1.00 57.84 183 PHE D C 1
ATOM 13439 O O . PHE D 1 194 ? 57.064 -58.534 -0.006 1.00 58.11 183 PHE D O 1
ATOM 13447 N N . VAL D 1 195 ? 55.676 -58.046 1.702 1.00 56.72 184 VAL D N 1
ATOM 13448 C CA . VAL D 1 195 ? 54.452 -58.623 1.146 1.00 51.66 184 VAL D CA 1
ATOM 13449 C C . VAL D 1 195 ? 53.275 -57.691 1.431 1.00 47.48 184 VAL D C 1
ATOM 13450 O O . VAL D 1 195 ? 53.308 -56.838 2.324 1.00 44.42 184 VAL D O 1
ATOM 13454 N N . THR D 1 196 ? 52.233 -57.882 0.628 1.00 45.83 185 THR D N 1
ATOM 13455 C CA . THR D 1 196 ? 50.953 -57.248 0.821 1.00 45.35 185 THR D CA 1
ATOM 13456 C C . THR D 1 196 ? 49.879 -58.339 0.544 1.00 48.22 185 THR D C 1
ATOM 13457 O O . THR D 1 196 ? 50.116 -59.293 -0.206 1.00 43.68 185 THR D O 1
ATOM 13461 N N . ASP D 1 197 ? 48.671 -58.199 1.122 1.00 45.94 186 ASP D N 1
ATOM 13462 C CA . ASP D 1 197 ? 47.574 -59.098 0.772 1.00 42.10 186 ASP D CA 1
ATOM 13463 C C . ASP D 1 197 ? 46.882 -58.565 -0.471 1.00 42.09 186 ASP D C 1
ATOM 13464 O O . ASP D 1 197 ? 47.023 -57.382 -0.835 1.00 37.85 186 ASP D O 1
ATOM 13469 N N . VAL D 1 198 ? 46.151 -59.432 -1.154 1.00 37.98 187 VAL D N 1
ATOM 13470 C CA . VAL D 1 198 ? 45.596 -59.041 -2.422 1.00 38.72 187 VAL D CA 1
ATOM 13471 C C . VAL D 1 198 ? 44.512 -57.951 -2.259 1.00 40.27 187 VAL D C 1
ATOM 13472 O O . VAL D 1 198 ? 44.243 -57.230 -3.231 1.00 36.31 187 VAL D O 1
ATOM 13476 N N . THR D 1 199 ? 43.795 -57.889 -1.109 1.00 39.20 188 THR D N 1
ATOM 13477 C CA . THR D 1 199 ? 42.741 -56.874 -0.929 1.00 36.91 188 THR D CA 1
ATOM 13478 C C . THR D 1 199 ? 43.360 -55.480 -0.926 1.00 36.72 188 THR D C 1
ATOM 13479 O O . THR D 1 199 ? 42.853 -54.607 -1.636 1.00 37.57 188 THR D O 1
ATOM 13483 N N . ASN D 1 200 ? 44.497 -55.313 -0.212 1.00 36.72 189 ASN D N 1
ATOM 13484 C CA . ASN D 1 200 ? 45.232 -54.053 -0.172 1.00 34.75 189 ASN D CA 1
ATOM 13485 C C . ASN D 1 200 ? 45.880 -53.732 -1.520 1.00 35.19 189 ASN D C 1
ATOM 13486 O O . ASN D 1 200 ? 45.887 -52.562 -1.909 1.00 31.76 189 ASN D O 1
ATOM 13491 N N . ALA D 1 201 ? 46.369 -54.748 -2.278 1.00 33.89 190 ALA D N 1
ATOM 13492 C CA . ALA D 1 201 ? 47.026 -54.529 -3.566 1.00 34.69 190 ALA D CA 1
ATOM 13493 C C . ALA D 1 201 ? 46.040 -54.014 -4.614 1.00 35.16 190 ALA D C 1
ATOM 13494 O O . ALA D 1 201 ? 46.402 -53.179 -5.475 1.00 35.40 190 ALA D O 1
ATOM 13496 N N . SER D 1 202 ? 44.764 -54.425 -4.459 1.00 35.57 191 SER D N 1
ATOM 13497 C CA . SER D 1 202 ? 43.653 -53.970 -5.288 1.00 37.38 191 SER D CA 1
ATOM 13498 C C . SER D 1 202 ? 43.362 -52.445 -5.175 1.00 40.32 191 SER D C 1
ATOM 13499 O O . SER D 1 202 ? 42.563 -51.866 -5.993 1.00 35.20 191 SER D O 1
ATOM 13502 N N . ARG D 1 203 ? 44.002 -51.779 -4.162 1.00 42.14 192 ARG D N 1
ATOM 13503 C CA . ARG D 1 203 ? 43.747 -50.371 -3.828 1.00 39.30 192 ARG D CA 1
ATOM 13504 C C . ARG D 1 203 ? 44.875 -49.451 -4.294 1.00 38.05 192 ARG D C 1
ATOM 13505 O O . ARG D 1 203 ? 44.688 -48.244 -4.244 1.00 38.45 192 ARG D O 1
ATOM 13513 N N . THR D 1 204 ? 45.934 -50.011 -4.894 1.00 39.71 193 THR D N 1
ATOM 13514 C CA . THR D 1 204 ? 47.104 -49.277 -5.330 1.00 39.16 193 THR D CA 1
ATOM 13515 C C . THR D 1 204 ? 46.959 -48.605 -6.695 1.00 35.88 193 THR D C 1
ATOM 13516 O O . THR D 1 204 ? 47.770 -47.773 -7.039 1.00 39.30 193 THR D O 1
ATOM 13520 N N . PHE D 1 205 ? 46.030 -49.026 -7.522 1.00 36.89 194 PHE D N 1
ATOM 13521 C CA . PHE D 1 205 ? 45.982 -48.691 -8.959 1.00 38.26 194 PHE D CA 1
ATOM 13522 C C . PHE D 1 205 ? 46.883 -49.598 -9.850 1.00 39.30 194 PHE D C 1
ATOM 13523 O O . PHE D 1 205 ? 46.819 -49.508 -11.081 1.00 39.36 194 PHE D O 1
ATOM 13531 N N . LEU D 1 206 ? 47.738 -50.437 -9.262 1.00 39.86 195 LEU D N 1
ATOM 13532 C CA . LEU D 1 206 ? 48.809 -51.096 -10.017 1.00 44.05 195 LEU D CA 1
ATOM 13533 C C . LEU D 1 206 ? 48.579 -52.602 -10.193 1.00 45.40 195 LEU D C 1
ATOM 13534 O O . LEU D 1 206 ? 49.362 -53.215 -10.940 1.00 49.27 195 LEU D O 1
ATOM 13539 N N . MET D 1 207 ? 47.496 -53.154 -9.603 1.00 41.08 196 MET D N 1
ATOM 13540 C CA . MET D 1 207 ? 47.192 -54.573 -9.718 1.00 45.66 196 MET D CA 1
ATOM 13541 C C . MET D 1 207 ? 46.162 -54.795 -10.814 1.00 45.35 196 MET D C 1
ATOM 13542 O O . MET D 1 207 ? 45.178 -54.063 -10.924 1.00 45.68 196 MET D O 1
ATOM 13547 N N . ASP D 1 208 ? 46.440 -55.759 -11.676 1.00 47.12 197 ASP D N 1
ATOM 13548 C CA . ASP D 1 208 ? 45.450 -56.247 -12.619 1.00 49.60 197 ASP D CA 1
ATOM 13549 C C . ASP D 1 208 ? 44.377 -56.983 -11.801 1.00 43.36 197 ASP D C 1
ATOM 13550 O O . ASP D 1 208 ? 44.670 -57.985 -11.191 1.00 40.36 197 ASP D O 1
ATOM 13555 N N . ILE D 1 209 ? 43.140 -56.513 -11.886 1.00 42.83 198 ILE D N 1
ATOM 13556 C CA . ILE D 1 209 ? 42.014 -56.958 -11.067 1.00 46.86 198 ILE D CA 1
ATOM 13557 C C . ILE D 1 209 ? 41.500 -58.335 -11.501 1.00 50.58 198 ILE D C 1
ATOM 13558 O O . ILE D 1 209 ? 40.990 -59.080 -10.674 1.00 51.00 198 ILE D O 1
ATOM 13563 N N . ARG D 1 210 ? 41.741 -58.682 -12.783 1.00 55.65 199 ARG D N 1
ATOM 13564 C CA . ARG D 1 210 ? 41.409 -59.957 -13.368 1.00 54.99 199 ARG D CA 1
ATOM 13565 C C . ARG D 1 210 ? 42.416 -61.026 -12.918 1.00 50.41 199 ARG D C 1
ATOM 13566 O O . ARG D 1 210 ? 42.012 -62.125 -12.558 1.00 50.71 199 ARG D O 1
ATOM 13574 N N . THR D 1 211 ? 43.727 -60.784 -13.006 1.00 48.55 200 THR D N 1
ATOM 13575 C CA . THR D 1 211 ? 44.721 -61.807 -12.676 1.00 51.39 200 THR D CA 1
ATOM 13576 C C . THR D 1 211 ? 45.121 -61.737 -11.199 1.00 49.00 200 THR D C 1
ATOM 13577 O O . THR D 1 211 ? 45.717 -62.676 -10.690 1.00 47.15 200 THR D O 1
ATOM 13581 N N . CYS D 1 212 ? 44.809 -60.623 -10.511 1.00 45.51 201 CYS D N 1
ATOM 13582 C CA . CYS D 1 212 ? 45.372 -60.288 -9.197 1.00 43.43 201 CYS D CA 1
ATOM 13583 C C . CYS D 1 212 ? 46.891 -60.418 -9.112 1.00 45.01 201 CYS D C 1
ATOM 13584 O O . CYS D 1 212 ? 47.425 -60.808 -8.078 1.00 42.47 201 CYS D O 1
ATOM 13587 N N . LYS D 1 213 ? 47.595 -59.948 -10.150 1.00 49.42 202 LYS D N 1
ATOM 13588 C CA . LYS D 1 213 ? 49.045 -59.766 -10.121 1.00 56.41 202 LYS D CA 1
ATOM 13589 C C . LYS D 1 213 ? 49.361 -58.334 -10.561 1.00 55.21 202 LYS D C 1
ATOM 13590 O O . LYS D 1 213 ? 48.545 -57.707 -11.281 1.00 51.27 202 LYS D O 1
ATOM 13596 N N . TRP D 1 214 ? 50.568 -57.840 -10.190 1.00 51.85 203 TRP D N 1
ATOM 13597 C CA . TRP D 1 214 ? 51.028 -56.535 -10.644 1.00 53.60 203 TRP D CA 1
ATOM 13598 C C . TRP D 1 214 ? 50.959 -56.422 -12.159 1.00 52.93 203 TRP D C 1
ATOM 13599 O O . TRP D 1 214 ? 51.394 -57.350 -12.872 1.00 50.73 203 TRP D O 1
ATOM 13610 N N . SER D 1 215 ? 50.445 -55.274 -12.646 1.00 49.88 204 SER D N 1
ATOM 13611 C CA . SER D 1 215 ? 50.361 -55.002 -14.076 1.00 49.16 204 SER D CA 1
ATOM 13612 C C . SER D 1 215 ? 51.674 -54.398 -14.579 1.00 54.20 204 SER D C 1
ATOM 13613 O O . SER D 1 215 ? 52.031 -53.299 -14.195 1.00 49.82 204 SER D O 1
ATOM 13616 N N . PRO D 1 216 ? 52.439 -55.065 -15.483 1.00 57.47 205 PRO D N 1
ATOM 13617 C CA . PRO D 1 216 ? 53.580 -54.400 -16.112 1.00 59.87 205 PRO D CA 1
ATOM 13618 C C . PRO D 1 216 ? 53.134 -53.140 -16.868 1.00 58.00 205 PRO D C 1
ATOM 13619 O O . PRO D 1 216 ? 53.834 -52.146 -16.810 1.00 55.17 205 PRO D O 1
ATOM 13623 N N . GLU D 1 217 ? 51.963 -53.131 -17.528 1.00 51.64 206 GLU D N 1
ATOM 13624 C CA . GLU D 1 217 ? 51.550 -51.932 -18.227 1.00 52.40 206 GLU D CA 1
ATOM 13625 C C . GLU D 1 217 ? 51.277 -50.767 -17.228 1.00 54.77 206 GLU D C 1
ATOM 13626 O O . GLU D 1 217 ? 51.694 -49.642 -17.488 1.00 49.55 206 GLU D O 1
ATOM 13632 N N . LEU D 1 218 ? 50.557 -50.978 -16.109 1.00 54.53 207 LEU D N 1
ATOM 13633 C CA . LEU D 1 218 ? 50.296 -49.885 -15.166 1.00 56.51 207 LEU D CA 1
ATOM 13634 C C . LEU D 1 218 ? 51.561 -49.436 -14.427 1.00 53.31 207 LEU D C 1
ATOM 13635 O O . LEU D 1 218 ? 51.731 -48.251 -14.167 1.00 52.35 207 LEU D O 1
ATOM 13640 N N . CYS D 1 219 ? 52.489 -50.349 -14.146 1.00 53.34 208 CYS D N 1
ATOM 13641 C CA . CYS D 1 219 ? 53.770 -50.029 -13.530 1.00 55.10 208 CYS D CA 1
ATOM 13642 C C . CYS D 1 219 ? 54.635 -49.173 -14.468 1.00 55.46 208 CYS D C 1
ATOM 13643 O O . CYS D 1 219 ? 55.128 -48.109 -14.079 1.00 56.02 208 CYS D O 1
ATOM 13646 N N . ASP D 1 220 ? 54.765 -49.588 -15.725 1.00 59.49 209 ASP D N 1
ATOM 13647 C CA . ASP D 1 220 ? 55.522 -48.840 -16.741 1.00 65.77 209 ASP D CA 1
ATOM 13648 C C . ASP D 1 220 ? 54.920 -47.440 -16.970 1.00 58.88 209 ASP D C 1
ATOM 13649 O O . ASP D 1 220 ? 55.645 -46.448 -16.956 1.00 55.32 209 ASP D O 1
ATOM 13654 N N . LYS D 1 221 ? 53.606 -47.374 -17.138 1.00 52.06 210 LYS D N 1
ATOM 13655 C CA . LYS D 1 221 ? 52.960 -46.128 -17.477 1.00 57.99 210 LYS D CA 1
ATOM 13656 C C . LYS D 1 221 ? 52.951 -45.124 -16.325 1.00 56.06 210 LYS D C 1
ATOM 13657 O O . LYS D 1 221 ? 53.013 -43.928 -16.572 1.00 48.42 210 LYS D O 1
ATOM 13663 N N . LEU D 1 222 ? 52.900 -45.591 -15.073 1.00 52.16 211 LEU D N 1
ATOM 13664 C CA . LEU D 1 222 ? 52.969 -44.656 -13.964 1.00 49.94 211 LEU D CA 1
ATOM 13665 C C . LEU D 1 222 ? 54.419 -44.482 -13.508 1.00 53.09 211 LEU D C 1
ATOM 13666 O O . LEU D 1 222 ? 54.625 -43.770 -12.541 1.00 52.02 211 LEU D O 1
ATOM 13671 N N . GLY D 1 223 ? 55.425 -45.020 -14.263 1.00 53.95 212 GLY D N 1
ATOM 13672 C CA . GLY D 1 223 ? 56.829 -45.000 -13.876 1.00 55.05 212 GLY D CA 1
ATOM 13673 C C . GLY D 1 223 ? 57.046 -45.417 -12.411 1.00 59.08 212 GLY D C 1
ATOM 13674 O O . GLY D 1 223 ? 57.632 -44.694 -11.591 1.00 62.65 212 GLY D O 1
ATOM 13675 N N . ILE D 1 224 ? 56.427 -46.551 -12.039 1.00 59.45 213 ILE D N 1
ATOM 13676 C CA . ILE D 1 224 ? 56.701 -47.210 -10.760 1.00 59.35 213 ILE D CA 1
ATOM 13677 C C . ILE D 1 224 ? 57.238 -48.597 -11.059 1.00 58.09 213 ILE D C 1
ATOM 13678 O O . ILE D 1 224 ? 56.518 -49.434 -11.596 1.00 60.66 213 ILE D O 1
ATOM 13683 N N . PRO D 1 225 ? 58.517 -48.906 -10.735 1.00 62.78 214 PRO D N 1
ATOM 13684 C CA . PRO D 1 225 ? 59.046 -50.263 -11.007 1.00 59.20 214 PRO D CA 1
ATOM 13685 C C . PRO D 1 225 ? 58.340 -51.289 -10.090 1.00 57.29 214 PRO D C 1
ATOM 13686 O O . PRO D 1 225 ? 58.103 -51.063 -8.884 1.00 48.62 214 PRO D O 1
ATOM 13690 N N . MET D 1 226 ? 57.898 -52.370 -10.744 1.00 55.88 215 MET D N 1
ATOM 13691 C CA . MET D 1 226 ? 57.371 -53.611 -10.174 1.00 54.27 215 MET D CA 1
ATOM 13692 C C . MET D 1 226 ? 58.209 -54.089 -8.998 1.00 54.87 215 MET D C 1
ATOM 13693 O O . MET D 1 226 ? 57.623 -54.523 -8.000 1.00 50.00 215 MET D O 1
ATOM 13698 N N . ALA D 1 227 ? 59.548 -53.963 -9.127 1.00 58.23 216 ALA D N 1
ATOM 13699 C CA . ALA D 1 227 ? 60.495 -54.391 -8.106 1.00 59.76 216 ALA D CA 1
ATOM 13700 C C . ALA D 1 227 ? 60.399 -53.571 -6.794 1.00 59.49 216 ALA D C 1
ATOM 13701 O O . ALA D 1 227 ? 60.869 -54.046 -5.745 1.00 61.87 216 ALA D O 1
ATOM 13703 N N . CYS D 1 228 ? 59.787 -52.371 -6.828 1.00 59.54 217 CYS D N 1
ATOM 13704 C CA . CYS D 1 228 ? 59.541 -51.527 -5.656 1.00 61.36 217 CYS D CA 1
ATOM 13705 C C . CYS D 1 228 ? 58.355 -52.010 -4.823 1.00 59.65 217 CYS D C 1
ATOM 13706 O O . CYS D 1 228 ? 58.038 -51.434 -3.774 1.00 60.29 217 CYS D O 1
ATOM 13709 N N . LEU D 1 229 ? 57.578 -52.943 -5.373 1.00 58.41 218 LEU D N 1
ATOM 13710 C CA . LEU D 1 229 ? 56.267 -53.248 -4.797 1.00 57.53 218 LEU D CA 1
ATOM 13711 C C . LEU D 1 229 ? 56.371 -54.546 -3.983 1.00 54.06 218 LEU D C 1
ATOM 13712 O O . LEU D 1 229 ? 57.194 -55.427 -4.270 1.00 50.89 218 LEU D O 1
ATOM 13717 N N . PRO D 1 230 ? 55.524 -54.740 -2.948 1.00 53.44 219 PRO D N 1
ATOM 13718 C CA . PRO D 1 230 ? 55.566 -55.982 -2.177 1.00 52.06 219 PRO D CA 1
ATOM 13719 C C . PRO D 1 230 ? 55.058 -57.142 -3.029 1.00 50.15 219 PRO D C 1
ATOM 13720 O O . PRO D 1 230 ? 54.392 -56.916 -4.059 1.00 43.94 219 PRO D O 1
ATOM 13724 N N . GLU D 1 231 ? 55.400 -58.364 -2.584 1.00 47.37 220 GLU D N 1
ATOM 13725 C CA . GLU D 1 231 ? 54.787 -59.548 -3.136 1.00 52.12 220 GLU D CA 1
ATOM 13726 C C . GLU D 1 231 ? 53.323 -59.687 -2.666 1.00 45.66 220 GLU D C 1
ATOM 13727 O O . GLU D 1 231 ? 53.033 -59.738 -1.491 1.00 44.78 220 GLU D O 1
ATOM 13733 N N . ILE D 1 232 ? 52.410 -59.850 -3.616 1.00 42.36 221 ILE D N 1
ATOM 13734 C CA . ILE D 1 232 ? 51.014 -60.098 -3.358 1.00 45.13 221 ILE D CA 1
ATOM 13735 C C . ILE D 1 232 ? 50.806 -61.539 -2.870 1.00 50.13 221 ILE D C 1
ATOM 13736 O O . ILE D 1 232 ? 51.180 -62.508 -3.541 1.00 52.86 221 ILE D O 1
ATOM 13741 N N . ARG D 1 233 ? 50.019 -61.663 -1.779 1.00 58.25 222 ARG D N 1
ATOM 13742 C CA . ARG D 1 233 ? 49.620 -62.929 -1.167 1.00 50.71 222 ARG D CA 1
ATOM 13743 C C . ARG D 1 233 ? 48.107 -62.932 -0.971 1.00 49.20 222 ARG D C 1
ATOM 13744 O O . ARG D 1 233 ? 47.446 -61.947 -1.274 1.00 54.34 222 ARG D O 1
ATOM 13752 N N . SER D 1 234 ? 47.561 -64.024 -0.432 1.00 43.44 223 SER D N 1
ATOM 13753 C CA . SER D 1 234 ? 46.172 -64.066 -0.055 1.00 43.78 223 SER D CA 1
ATOM 13754 C C . SER D 1 234 ? 45.974 -63.279 1.262 1.00 41.84 223 SER D C 1
ATOM 13755 O O . SER D 1 234 ? 46.919 -62.728 1.838 1.00 37.53 223 SER D O 1
ATOM 13758 N N . ASN D 1 235 ? 44.750 -63.306 1.775 1.00 40.11 224 ASN D N 1
ATOM 13759 C CA . ASN D 1 235 ? 44.438 -62.747 3.084 1.00 41.14 224 ASN D CA 1
ATOM 13760 C C . ASN D 1 235 ? 44.736 -63.680 4.273 1.00 43.22 224 ASN D C 1
ATOM 13761 O O . ASN D 1 235 ? 44.685 -63.221 5.436 1.00 39.32 224 ASN D O 1
ATOM 13766 N N . SER D 1 236 ? 45.074 -64.971 4.003 1.00 44.27 225 SER D N 1
ATOM 13767 C CA . SER D 1 236 ? 44.952 -66.038 5.002 1.00 45.08 225 SER D CA 1
ATOM 13768 C C . SER D 1 236 ? 46.027 -67.089 4.746 1.00 45.79 225 SER D C 1
ATOM 13769 O O . SER D 1 236 ? 45.824 -68.020 4.000 1.00 46.75 225 SER D O 1
ATOM 13772 N N . GLU D 1 237 ? 47.204 -66.863 5.295 1.00 47.85 226 GLU D N 1
ATOM 13773 C CA . GLU D 1 237 ? 48.385 -67.697 5.096 1.00 51.03 226 GLU D CA 1
ATOM 13774 C C . GLU D 1 237 ? 49.469 -67.136 6.008 1.00 51.29 226 GLU D C 1
ATOM 13775 O O . GLU D 1 237 ? 49.284 -66.074 6.591 1.00 51.89 226 GLU D O 1
ATOM 13781 N N . LEU D 1 238 ? 50.593 -67.825 6.149 1.00 54.81 227 LEU D N 1
ATOM 13782 C CA . LEU D 1 238 ? 51.669 -67.313 7.007 1.00 61.93 227 LEU D CA 1
ATOM 13783 C C . LEU D 1 238 ? 52.269 -66.052 6.357 1.00 68.11 227 LEU D C 1
ATOM 13784 O O . LEU D 1 238 ? 52.651 -66.091 5.194 1.00 68.00 227 LEU D O 1
ATOM 13789 N N . PHE D 1 239 ? 52.305 -64.917 7.075 1.00 61.80 228 PHE D N 1
ATOM 13790 C CA . PHE D 1 239 ? 52.921 -63.713 6.528 1.00 61.33 228 PHE D CA 1
ATOM 13791 C C . PHE D 1 239 ? 54.332 -63.632 7.118 1.00 67.13 228 PHE D C 1
ATOM 13792 O O . PHE D 1 239 ? 55.341 -63.541 6.374 1.00 63.57 228 PHE D O 1
ATOM 13800 N N . THR D 1 240 ? 54.375 -63.729 8.461 1.00 66.72 229 THR D N 1
ATOM 13801 C CA . THR D 1 240 ? 55.603 -63.561 9.220 1.00 61.88 229 THR D CA 1
ATOM 13802 C C . THR D 1 240 ? 55.350 -64.011 10.651 1.00 63.25 229 THR D C 1
ATOM 13803 O O . THR D 1 240 ? 54.239 -63.894 11.094 1.00 75.31 229 THR D O 1
ATOM 13807 N N . TYR D 1 241 ? 56.388 -64.489 11.345 1.00 60.90 230 TYR D N 1
ATOM 13808 C CA . TYR D 1 241 ? 56.434 -64.518 12.799 1.00 59.69 230 TYR D CA 1
ATOM 13809 C C . TYR D 1 241 ? 56.720 -63.092 13.238 1.00 58.79 230 TYR D C 1
ATOM 13810 O O . TYR D 1 241 ? 57.437 -62.370 12.539 1.00 57.16 230 TYR D O 1
ATOM 13819 N N . VAL D 1 242 ? 56.195 -62.729 14.412 1.00 57.06 231 VAL D N 1
ATOM 13820 C CA . VAL D 1 242 ? 56.638 -61.528 15.088 1.00 57.00 231 VAL D CA 1
ATOM 13821 C C . VAL D 1 242 ? 58.071 -61.717 15.580 1.00 61.85 231 VAL D C 1
ATOM 13822 O O . VAL D 1 242 ? 58.323 -62.496 16.488 1.00 60.90 231 VAL D O 1
ATOM 13826 N N . LEU D 1 243 ? 59.012 -61.014 14.932 1.00 67.52 232 LEU D N 1
ATOM 13827 C CA . LEU D 1 243 ? 60.417 -61.014 15.294 1.00 70.13 232 LEU D CA 1
ATOM 13828 C C . LEU D 1 243 ? 60.804 -59.718 16.011 1.00 72.54 232 LEU D C 1
ATOM 13829 O O . LEU D 1 243 ? 61.761 -59.759 16.733 1.00 89.95 232 LEU D O 1
ATOM 13834 N N . SER D 1 244 ? 59.990 -58.641 15.951 1.00 82.65 233 SER D N 1
ATOM 13835 C CA . SER D 1 244 ? 60.193 -57.347 16.607 1.00 76.08 233 SER D CA 1
ATOM 13836 C C . SER D 1 244 ? 60.035 -57.441 18.136 1.00 85.29 233 SER D C 1
ATOM 13837 O O . SER D 1 244 ? 59.058 -58.020 18.608 1.00 93.89 233 SER D O 1
ATOM 13840 N N . ASP D 1 245 ? 60.995 -56.880 18.911 1.00 91.46 234 ASP D N 1
ATOM 13841 C CA . ASP D 1 245 ? 60.851 -56.694 20.359 1.00 88.43 234 ASP D CA 1
ATOM 13842 C C . ASP D 1 245 ? 60.888 -55.204 20.742 1.00 81.90 234 ASP D C 1
ATOM 13843 O O . ASP D 1 245 ? 60.984 -54.884 21.926 1.00 72.99 234 ASP D O 1
ATOM 13848 N N . GLU D 1 246 ? 60.734 -54.317 19.744 1.00 79.97 235 GLU D N 1
ATOM 13849 C CA . GLU D 1 246 ? 60.273 -52.934 19.901 1.00 86.36 235 GLU D CA 1
ATOM 13850 C C . GLU D 1 246 ? 59.048 -52.813 20.835 1.00 87.12 235 GLU D C 1
ATOM 13851 O O . GLU D 1 246 ? 58.010 -53.385 20.538 1.00 86.67 235 GLU D O 1
ATOM 13857 N N . GLY D 1 247 ? 59.143 -52.030 21.932 1.00 84.38 236 GLY D N 1
ATOM 13858 C CA . GLY D 1 247 ? 58.049 -51.808 22.886 1.00 77.09 236 GLY D CA 1
ATOM 13859 C C . GLY D 1 247 ? 57.849 -52.977 23.855 1.00 76.11 236 GLY D C 1
ATOM 13860 O O . GLY D 1 247 ? 56.941 -52.949 24.680 1.00 68.13 236 GLY D O 1
ATOM 13861 N N . GLY D 1 248 ? 58.769 -53.956 23.828 1.00 83.05 237 GLY D N 1
ATOM 13862 C CA . GLY D 1 248 ? 58.668 -55.172 24.630 1.00 89.56 237 GLY D CA 1
ATOM 13863 C C . GLY D 1 248 ? 57.691 -56.170 24.007 1.00 98.31 237 GLY D C 1
ATOM 13864 O O . GLY D 1 248 ? 57.123 -57.005 24.687 1.00 102.70 237 GLY D O 1
ATOM 13865 N N . LEU D 1 249 ? 57.550 -56.109 22.678 1.00 103.64 238 LEU D N 1
ATOM 13866 C CA . LEU D 1 249 ? 56.604 -56.922 21.935 1.00 98.16 238 LEU D CA 1
ATOM 13867 C C . LEU D 1 249 ? 56.859 -58.416 22.118 1.00 111.24 238 LEU D C 1
ATOM 13868 O O . LEU D 1 249 ? 55.909 -59.131 22.463 1.00 154.26 238 LEU D O 1
ATOM 13873 N N . SER D 1 250 ? 58.085 -58.895 21.838 1.00 118.42 239 SER D N 1
ATOM 13874 C CA . SER D 1 250 ? 58.399 -60.327 21.751 1.00 116.60 239 SER D CA 1
ATOM 13875 C C . SER D 1 250 ? 58.262 -61.007 23.115 1.00 110.45 239 SER D C 1
ATOM 13876 O O . SER D 1 250 ? 57.707 -62.102 23.248 1.00 103.59 239 SER D O 1
ATOM 13879 N N . THR D 1 251 ? 58.769 -60.310 24.131 1.00 111.42 240 THR D N 1
ATOM 13880 C CA . THR D 1 251 ? 58.635 -60.800 25.499 1.00 106.09 240 THR D CA 1
ATOM 13881 C C . THR D 1 251 ? 57.171 -60.751 25.960 1.00 98.63 240 THR D C 1
ATOM 13882 O O . THR D 1 251 ? 56.809 -61.592 26.773 1.00 95.32 240 THR D O 1
ATOM 13886 N N . ALA D 1 252 ? 56.325 -59.808 25.506 1.00 97.09 241 ALA D N 1
ATOM 13887 C CA . ALA D 1 252 ? 54.924 -59.818 25.922 1.00 87.10 241 ALA D CA 1
ATOM 13888 C C . ALA D 1 252 ? 54.197 -61.014 25.306 1.00 79.95 241 ALA D C 1
ATOM 13889 O O . ALA D 1 252 ? 53.286 -61.541 25.913 1.00 74.88 241 ALA D O 1
ATOM 13891 N N . LEU D 1 253 ? 54.553 -61.385 24.066 1.00 79.54 242 LEU D N 1
ATOM 13892 C CA . LEU D 1 253 ? 53.922 -62.512 23.376 1.00 77.13 242 LEU D CA 1
ATOM 13893 C C . LEU D 1 253 ? 54.442 -63.823 23.982 1.00 78.63 242 LEU D C 1
ATOM 13894 O O . LEU D 1 253 ? 53.729 -64.802 24.027 1.00 80.47 242 LEU D O 1
ATOM 13899 N N . ARG D 1 254 ? 55.700 -63.827 24.428 1.00 80.41 243 ARG D N 1
ATOM 13900 C CA . ARG D 1 254 ? 56.362 -64.891 25.178 1.00 81.18 243 ARG D CA 1
ATOM 13901 C C . ARG D 1 254 ? 56.801 -65.986 24.223 1.00 79.62 243 ARG D C 1
ATOM 13902 O O . ARG D 1 254 ? 57.973 -66.327 24.180 1.00 86.46 243 ARG D O 1
ATOM 13910 N N . HIS D 1 255 ? 55.857 -66.521 23.453 1.00 75.20 244 HIS D N 1
ATOM 13911 C CA . HIS D 1 255 ? 56.116 -67.660 22.582 1.00 75.09 244 HIS D CA 1
ATOM 13912 C C . HIS D 1 255 ? 56.042 -67.185 21.125 1.00 75.72 244 HIS D C 1
ATOM 13913 O O . HIS D 1 255 ? 55.333 -66.228 20.801 1.00 66.48 244 HIS D O 1
ATOM 13920 N N . PRO D 1 256 ? 56.835 -67.800 20.215 1.00 74.07 245 PRO D N 1
ATOM 13921 C CA . PRO D 1 256 ? 56.751 -67.496 18.788 1.00 69.25 245 PRO D CA 1
ATOM 13922 C C . PRO D 1 256 ? 55.287 -67.342 18.357 1.00 65.56 245 PRO D C 1
ATOM 13923 O O . PRO D 1 256 ? 54.480 -68.218 18.625 1.00 67.61 245 PRO D O 1
ATOM 13927 N N . THR D 1 257 ? 54.924 -66.211 17.743 1.00 63.91 246 THR D N 1
ATOM 13928 C CA . THR D 1 257 ? 53.534 -65.917 17.367 1.00 61.74 246 THR D CA 1
ATOM 13929 C C . THR D 1 257 ? 53.411 -65.536 15.893 1.00 61.22 246 THR D C 1
ATOM 13930 O O . THR D 1 257 ? 53.981 -64.533 15.446 1.00 62.08 246 THR D O 1
ATOM 13934 N N . PRO D 1 258 ? 52.691 -66.351 15.084 1.00 58.60 247 PRO D N 1
ATOM 13935 C CA . PRO D 1 258 ? 52.544 -66.095 13.647 1.00 58.35 247 PRO D CA 1
ATOM 13936 C C . PRO D 1 258 ? 51.427 -65.112 13.284 1.00 56.87 247 PRO D C 1
ATOM 13937 O O . PRO D 1 258 ? 50.317 -65.186 13.783 1.00 57.24 247 PRO D O 1
ATOM 13941 N N . ILE D 1 259 ? 51.742 -64.228 12.341 1.00 56.48 248 ILE D N 1
ATOM 13942 C CA . ILE D 1 259 ? 50.791 -63.384 11.649 1.00 52.92 248 ILE D CA 1
ATOM 13943 C C . ILE D 1 259 ? 50.295 -64.107 10.421 1.00 49.46 248 ILE D C 1
ATOM 13944 O O . ILE D 1 259 ? 51.050 -64.330 9.455 1.00 49.63 248 ILE D O 1
ATOM 13949 N N . MET D 1 260 ? 48.999 -64.444 10.466 1.00 46.28 249 MET D N 1
ATOM 13950 C CA . MET D 1 260 ? 48.482 -65.345 9.442 1.00 50.94 249 MET D CA 1
ATOM 13951 C C . MET D 1 260 ? 47.234 -64.776 8.802 1.00 47.14 249 MET D C 1
ATOM 13952 O O . MET D 1 260 ? 46.572 -65.518 8.050 1.00 48.48 249 MET D O 1
ATOM 13957 N N . GLY D 1 261 ? 46.965 -63.482 9.063 1.00 41.33 250 GLY D N 1
ATOM 13958 C CA . GLY D 1 261 ? 45.857 -62.836 8.392 1.00 39.93 250 GLY D CA 1
ATOM 13959 C C . GLY D 1 261 ? 46.209 -61.396 8.104 1.00 40.07 250 GLY D C 1
ATOM 13960 O O . GLY D 1 261 ? 46.870 -60.764 8.945 1.00 41.72 250 GLY D O 1
ATOM 13961 N N . SER D 1 262 ? 45.776 -60.912 6.933 1.00 39.88 251 SER D N 1
ATOM 13962 C CA . SER D 1 262 ? 45.979 -59.519 6.548 1.00 41.29 251 SER D CA 1
ATOM 13963 C C . SER D 1 262 ? 44.894 -59.147 5.551 1.00 40.42 251 SER D C 1
ATOM 13964 O O . SER D 1 262 ? 44.709 -59.837 4.541 1.00 39.85 251 SER D O 1
ATOM 13967 N N . ILE D 1 263 ? 44.183 -58.038 5.863 1.00 39.63 252 ILE D N 1
ATOM 13968 C CA . ILE D 1 263 ? 43.040 -57.668 5.054 1.00 39.58 252 ILE D CA 1
ATOM 13969 C C . ILE D 1 263 ? 42.839 -56.161 5.151 1.00 42.91 252 ILE D C 1
ATOM 13970 O O . ILE D 1 263 ? 42.938 -55.580 6.253 1.00 36.33 252 ILE D O 1
ATOM 13975 N N . ALA D 1 264 ? 42.649 -55.564 3.951 1.00 39.14 253 ALA D N 1
ATOM 13976 C CA . ALA D 1 264 ? 42.136 -54.219 3.804 1.00 38.56 253 ALA D CA 1
ATOM 13977 C C . ALA D 1 264 ? 40.943 -53.975 4.765 1.00 35.47 253 ALA D C 1
ATOM 13978 O O . ALA D 1 264 ? 40.034 -54.766 4.745 1.00 36.62 253 ALA D O 1
ATOM 13980 N N . ASP D 1 265 ? 40.909 -52.884 5.567 1.00 35.76 254 ASP D N 1
ATOM 13981 C CA . ASP D 1 265 ? 39.964 -52.760 6.688 1.00 35.03 254 ASP D CA 1
ATOM 13982 C C . ASP D 1 265 ? 38.510 -52.986 6.251 1.00 32.76 254 ASP D C 1
ATOM 13983 O O . ASP D 1 265 ? 37.767 -53.733 6.891 1.00 30.45 254 ASP D O 1
ATOM 13988 N N . GLN D 1 266 ? 38.051 -52.312 5.191 1.00 34.40 255 GLN D N 1
ATOM 13989 C CA . GLN D 1 266 ? 36.634 -52.401 4.844 1.00 34.45 255 GLN D CA 1
ATOM 13990 C C . GLN D 1 266 ? 36.264 -53.811 4.388 1.00 37.75 255 GLN D C 1
ATOM 13991 O O . GLN D 1 266 ? 35.122 -54.232 4.629 1.00 37.31 255 GLN D O 1
ATOM 13997 N N . GLN D 1 267 ? 37.195 -54.485 3.662 1.00 35.06 256 GLN D N 1
ATOM 13998 C CA . GLN D 1 267 ? 37.004 -55.887 3.332 1.00 39.62 256 GLN D CA 1
ATOM 13999 C C . GLN D 1 267 ? 37.008 -56.748 4.623 1.00 39.08 256 GLN D C 1
ATOM 14000 O O . GLN D 1 267 ? 36.257 -57.722 4.721 1.00 36.46 256 GLN D O 1
ATOM 14006 N N . GLY D 1 268 ? 37.828 -56.393 5.645 1.00 35.70 257 GLY D N 1
ATOM 14007 C CA . GLY D 1 268 ? 37.738 -57.049 6.933 1.00 35.37 257 GLY D CA 1
ATOM 14008 C C . GLY D 1 268 ? 36.316 -56.977 7.501 1.00 37.09 257 GLY D C 1
ATOM 14009 O O . GLY D 1 268 ? 35.827 -57.944 8.063 1.00 36.17 257 GLY D O 1
ATOM 14010 N N . ALA D 1 269 ? 35.710 -55.776 7.465 1.00 38.61 258 ALA D N 1
ATOM 14011 C CA . ALA D 1 269 ? 34.371 -55.513 7.976 1.00 37.38 258 ALA D CA 1
ATOM 14012 C C . ALA D 1 269 ? 33.373 -56.344 7.209 1.00 38.24 258 ALA D C 1
ATOM 14013 O O . ALA D 1 269 ? 32.436 -56.850 7.811 1.00 37.30 258 ALA D O 1
ATOM 14015 N N . LEU D 1 270 ? 33.566 -56.452 5.885 1.00 37.08 259 LEU D N 1
ATOM 14016 C CA . LEU D 1 270 ? 32.714 -57.309 5.068 1.00 40.62 259 LEU D CA 1
ATOM 14017 C C . LEU D 1 270 ? 32.756 -58.764 5.543 1.00 40.79 259 LEU D C 1
ATOM 14018 O O . LEU D 1 270 ? 31.699 -59.385 5.727 1.00 41.33 259 LEU D O 1
ATOM 14023 N N . LEU D 1 271 ? 33.980 -59.293 5.777 1.00 40.90 260 LEU D N 1
ATOM 14024 C CA . LEU D 1 271 ? 34.171 -60.632 6.369 1.00 43.04 260 LEU D CA 1
ATOM 14025 C C . LEU D 1 271 ? 33.578 -60.762 7.754 1.00 40.16 260 LEU D C 1
ATOM 14026 O O . LEU D 1 271 ? 32.973 -61.763 8.068 1.00 38.20 260 LEU D O 1
ATOM 14031 N N . GLY D 1 272 ? 33.842 -59.765 8.614 1.00 40.96 261 GLY D N 1
ATOM 14032 C CA . GLY D 1 272 ? 33.437 -59.798 10.002 1.00 38.97 261 GLY D CA 1
ATOM 14033 C C . GLY D 1 272 ? 31.923 -59.755 10.117 1.00 42.40 261 GLY D C 1
ATOM 14034 O O . GLY D 1 272 ? 31.384 -60.307 11.050 1.00 43.52 261 GLY D O 1
ATOM 14035 N N . ASN D 1 273 ? 31.258 -59.167 9.108 1.00 43.92 262 ASN D N 1
ATOM 14036 C CA . ASN D 1 273 ? 29.806 -59.166 8.971 1.00 42.25 262 ASN D CA 1
ATOM 14037 C C . ASN D 1 273 ? 29.308 -60.437 8.279 1.00 43.02 262 ASN D C 1
ATOM 14038 O O . ASN D 1 273 ? 28.133 -60.546 7.996 1.00 44.37 262 ASN D O 1
ATOM 14043 N N . MET D 1 274 ? 30.194 -61.412 8.015 1.00 44.57 263 MET D N 1
ATOM 14044 C CA . MET D 1 274 ? 29.827 -62.700 7.463 1.00 47.51 263 MET D CA 1
ATOM 14045 C C . MET D 1 274 ? 29.296 -62.593 6.015 1.00 47.68 263 MET D C 1
ATOM 14046 O O . MET D 1 274 ? 28.447 -63.395 5.617 1.00 55.62 263 MET D O 1
ATOM 14051 N N . CYS D 1 275 ? 29.772 -61.634 5.229 1.00 45.03 264 CYS D N 1
ATOM 14052 C CA . CYS D 1 275 ? 29.279 -61.411 3.879 1.00 46.59 264 CYS D CA 1
ATOM 14053 C C . CYS D 1 275 ? 30.149 -62.183 2.858 1.00 50.40 264 CYS D C 1
ATOM 14054 O O . CYS D 1 275 ? 30.833 -61.587 2.014 1.00 53.65 264 CYS D O 1
ATOM 14057 N N . PHE D 1 276 ? 30.033 -63.523 2.873 1.00 49.49 265 PHE D N 1
ATOM 14058 C CA . PHE D 1 276 ? 30.889 -64.427 2.093 1.00 54.07 265 PHE D CA 1
ATOM 14059 C C . PHE D 1 276 ? 30.411 -64.708 0.663 1.00 50.96 265 PHE D C 1
ATOM 14060 O O . PHE D 1 276 ? 31.240 -65.112 -0.128 1.00 44.54 265 PHE D O 1
ATOM 14068 N N . LYS D 1 277 ? 29.101 -64.540 0.375 1.00 55.42 266 LYS D N 1
ATOM 14069 C CA . LYS D 1 277 ? 28.459 -64.978 -0.853 1.00 53.06 266 LYS D CA 1
ATOM 14070 C C . LYS D 1 277 ? 27.973 -63.794 -1.684 1.00 51.17 266 LYS D C 1
ATOM 14071 O O . LYS D 1 277 ? 27.682 -62.713 -1.160 1.00 45.61 266 LYS D O 1
ATOM 14077 N N . GLU D 1 278 ? 27.729 -64.093 -2.972 1.00 51.04 267 GLU D N 1
ATOM 14078 C CA . GLU D 1 278 ? 27.176 -63.153 -3.916 1.00 52.06 267 GLU D CA 1
ATOM 14079 C C . GLU D 1 278 ? 25.940 -62.446 -3.371 1.00 55.81 267 GLU D C 1
ATOM 14080 O O . GLU D 1 278 ? 24.985 -63.101 -3.017 1.00 69.91 267 GLU D O 1
ATOM 14086 N N . GLY D 1 279 ? 25.957 -61.104 -3.332 1.00 54.12 268 GLY D N 1
ATOM 14087 C CA . GLY D 1 279 ? 24.763 -60.352 -2.965 1.00 53.61 268 GLY D CA 1
ATOM 14088 C C . GLY D 1 279 ? 24.807 -59.822 -1.519 1.00 58.80 268 GLY D C 1
ATOM 14089 O O . GLY D 1 279 ? 24.079 -58.860 -1.182 1.00 60.65 268 GLY D O 1
ATOM 14090 N N . GLU D 1 280 ? 25.694 -60.391 -0.672 1.00 55.22 269 GLU D N 1
ATOM 14091 C CA . GLU D 1 280 ? 25.816 -59.986 0.721 1.00 49.68 269 GLU D CA 1
ATOM 14092 C C . GLU D 1 280 ? 26.657 -58.715 0.832 1.00 53.54 269 GLU D C 1
ATOM 14093 O O . GLU D 1 280 ? 27.745 -58.645 0.281 1.00 49.41 269 GLU D O 1
ATOM 14099 N N . SER D 1 281 ? 26.144 -57.746 1.599 1.00 47.97 270 SER D N 1
ATOM 14100 C CA . SER D 1 281 ? 26.549 -56.359 1.530 1.00 48.58 270 SER D CA 1
ATOM 14101 C C . SER D 1 281 ? 26.591 -55.772 2.935 1.00 45.73 270 SER D C 1
ATOM 14102 O O . SER D 1 281 ? 25.774 -56.080 3.787 1.00 50.17 270 SER D O 1
ATOM 14105 N N . LYS D 1 282 ? 27.409 -54.738 3.090 1.00 47.45 271 LYS D N 1
ATOM 14106 C CA . LYS D 1 282 ? 27.582 -54.024 4.336 1.00 43.90 271 LYS D CA 1
ATOM 14107 C C . LYS D 1 282 ? 27.812 -52.562 3.996 1.00 44.65 271 LYS D C 1
ATOM 14108 O O . LYS D 1 282 ? 28.356 -52.244 2.948 1.00 45.29 271 LYS D O 1
ATOM 14114 N N . ASN D 1 283 ? 27.296 -51.682 4.874 1.00 47.56 272 ASN D N 1
ATOM 14115 C CA . ASN D 1 283 ? 27.610 -50.257 4.841 1.00 46.06 272 ASN D CA 1
ATOM 14116 C C . ASN D 1 283 ? 28.111 -49.884 6.240 1.00 42.20 272 ASN D C 1
ATOM 14117 O O . ASN D 1 283 ? 27.437 -50.160 7.239 1.00 44.77 272 ASN D O 1
ATOM 14122 N N . THR D 1 284 ? 29.319 -49.314 6.300 1.00 38.43 273 THR D N 1
ATOM 14123 C CA . THR D 1 284 ? 29.858 -48.770 7.523 1.00 42.60 273 THR D CA 1
ATOM 14124 C C . THR D 1 284 ? 29.564 -47.261 7.579 1.00 44.54 273 THR D C 1
ATOM 14125 O O . THR D 1 284 ? 29.898 -46.536 6.636 1.00 43.42 273 THR D O 1
ATOM 14129 N N . TYR D 1 285 ? 28.902 -46.825 8.654 1.00 45.46 274 TYR D N 1
ATOM 14130 C CA . TYR D 1 285 ? 28.493 -45.438 8.803 1.00 46.51 274 TYR D CA 1
ATOM 14131 C C . TYR D 1 285 ? 29.431 -44.757 9.789 1.00 45.58 274 TYR D C 1
ATOM 14132 O O . TYR D 1 285 ? 29.357 -45.028 10.971 1.00 50.97 274 TYR D O 1
ATOM 14141 N N . GLY D 1 286 ? 30.272 -43.845 9.315 1.00 52.22 275 GLY D N 1
ATOM 14142 C CA . GLY D 1 286 ? 31.152 -43.080 10.169 1.00 48.07 275 GLY D CA 1
ATOM 14143 C C . GLY D 1 286 ? 31.093 -41.610 9.763 1.00 56.30 275 GLY D C 1
ATOM 14144 O O . GLY D 1 286 ? 30.015 -41.036 9.572 1.00 53.19 275 GLY D O 1
ATOM 14145 N N . THR D 1 287 ? 32.270 -40.989 9.630 1.00 61.01 276 THR D N 1
ATOM 14146 C CA . THR D 1 287 ? 32.430 -39.687 8.967 1.00 56.67 276 THR D CA 1
ATOM 14147 C C . THR D 1 287 ? 31.809 -39.681 7.563 1.00 51.97 276 THR D C 1
ATOM 14148 O O . THR D 1 287 ? 31.078 -38.738 7.168 1.00 48.48 276 THR D O 1
ATOM 14152 N N . GLY D 1 288 ? 32.195 -40.728 6.827 1.00 43.75 277 GLY D N 1
ATOM 14153 C CA . GLY D 1 288 ? 31.591 -41.099 5.563 1.00 47.53 277 GLY D CA 1
ATOM 14154 C C . GLY D 1 288 ? 31.008 -42.504 5.689 1.00 42.11 277 GLY D C 1
ATOM 14155 O O . GLY D 1 288 ? 30.802 -42.965 6.808 1.00 43.48 277 GLY D O 1
ATOM 14156 N N . CYS D 1 289 ? 30.644 -43.066 4.535 1.00 41.50 278 CYS D N 1
ATOM 14157 C CA . CYS D 1 289 ? 30.177 -44.428 4.389 1.00 40.09 278 CYS D CA 1
ATOM 14158 C C . CYS D 1 289 ? 31.096 -45.175 3.421 1.00 42.10 278 CYS D C 1
ATOM 14159 O O . CYS D 1 289 ? 31.561 -44.613 2.412 1.00 40.97 278 CYS D O 1
ATOM 14162 N N . PHE D 1 290 ? 31.222 -46.486 3.676 1.00 39.89 279 PHE D N 1
ATOM 14163 C CA . PHE D 1 290 ? 31.812 -47.415 2.749 1.00 41.47 279 PHE D CA 1
ATOM 14164 C C . PHE D 1 290 ? 30.863 -48.580 2.569 1.00 39.45 279 PHE D C 1
ATOM 14165 O O . PHE D 1 290 ? 30.611 -49.264 3.536 1.00 37.65 279 PHE D O 1
ATOM 14173 N N . LEU D 1 291 ? 30.299 -48.709 1.362 1.00 40.23 280 LEU D N 1
ATOM 14174 C CA . LEU D 1 291 ? 29.350 -49.769 1.095 1.00 45.57 280 LEU D CA 1
ATOM 14175 C C . LEU D 1 291 ? 30.084 -50.755 0.175 1.00 46.74 280 LEU D C 1
ATOM 14176 O O . LEU D 1 291 ? 30.646 -50.323 -0.847 1.00 39.69 280 LEU D O 1
ATOM 14181 N N . LEU D 1 292 ? 30.164 -52.022 0.604 1.00 39.87 281 LEU D N 1
ATOM 14182 C CA . LEU D 1 292 ? 30.735 -53.082 -0.210 1.00 41.56 281 LEU D CA 1
ATOM 14183 C C . LEU D 1 292 ? 29.707 -54.199 -0.399 1.00 39.79 281 LEU D C 1
ATOM 14184 O O . LEU D 1 292 ? 29.093 -54.581 0.573 1.00 38.44 281 LEU D O 1
ATOM 14189 N N . MET D 1 293 ? 29.579 -54.731 -1.610 1.00 43.94 282 MET D N 1
ATOM 14190 C CA . MET D 1 293 ? 28.816 -55.950 -1.883 1.00 52.34 282 MET D CA 1
ATOM 14191 C C . MET D 1 293 ? 29.720 -57.066 -2.449 1.00 49.07 282 MET D C 1
ATOM 14192 O O . MET D 1 293 ? 30.418 -56.860 -3.458 1.00 55.91 282 MET D O 1
ATOM 14197 N N . THR D 1 294 ? 29.719 -58.232 -1.801 1.00 45.17 283 THR D N 1
ATOM 14198 C CA . THR D 1 294 ? 30.374 -59.420 -2.348 1.00 48.16 283 THR D CA 1
ATOM 14199 C C . THR D 1 294 ? 29.644 -59.878 -3.615 1.00 47.98 283 THR D C 1
ATOM 14200 O O . THR D 1 294 ? 28.404 -59.948 -3.606 1.00 48.21 283 THR D O 1
ATOM 14204 N N . VAL D 1 295 ? 30.409 -60.209 -4.678 1.00 46.30 284 VAL D N 1
ATOM 14205 C CA . VAL D 1 295 ? 29.799 -60.677 -5.922 1.00 48.81 284 VAL D CA 1
ATOM 14206 C C . VAL D 1 295 ? 30.204 -62.106 -6.308 1.00 47.21 284 VAL D C 1
ATOM 14207 O O . VAL D 1 295 ? 29.635 -62.648 -7.262 1.00 51.36 284 VAL D O 1
ATOM 14211 N N . GLY D 1 296 ? 31.065 -62.764 -5.515 1.00 50.74 285 GLY D N 1
ATOM 14212 C CA . GLY D 1 296 ? 31.527 -64.140 -5.736 1.00 44.32 285 GLY D CA 1
ATOM 14213 C C . GLY D 1 296 ? 32.770 -64.171 -6.642 1.00 43.76 285 GLY D C 1
ATOM 14214 O O . GLY D 1 296 ? 33.530 -63.221 -6.749 1.00 41.87 285 GLY D O 1
ATOM 14215 N N . GLU D 1 297 ? 32.952 -65.254 -7.375 1.00 45.65 286 GLU D N 1
ATOM 14216 C CA . GLU D 1 297 ? 34.179 -65.525 -8.143 1.00 47.24 286 GLU D CA 1
ATOM 14217 C C . GLU D 1 297 ? 34.219 -64.823 -9.506 1.00 44.78 286 GLU D C 1
ATOM 14218 O O . GLU D 1 297 ? 35.304 -64.685 -10.016 1.00 44.80 286 GLU D O 1
ATOM 14224 N N . ARG D 1 298 ? 33.075 -64.377 -10.029 1.00 46.51 287 ARG D N 1
ATOM 14225 C CA . ARG D 1 298 ? 32.937 -63.677 -11.289 1.00 53.19 287 ARG D CA 1
ATOM 14226 C C . ARG D 1 298 ? 32.981 -62.188 -10.980 1.00 52.09 287 ARG D C 1
ATOM 14227 O O . ARG D 1 298 ? 32.053 -61.669 -10.391 1.00 47.15 287 ARG D O 1
ATOM 14235 N N . ILE D 1 299 ? 34.049 -61.512 -11.433 1.00 58.28 288 ILE D N 1
ATOM 14236 C CA . ILE D 1 299 ? 34.243 -60.075 -11.258 1.00 57.74 288 ILE D CA 1
ATOM 14237 C C . ILE D 1 299 ? 33.026 -59.367 -11.852 1.00 53.88 288 ILE D C 1
ATOM 14238 O O . ILE D 1 299 ? 32.560 -59.758 -12.927 1.00 48.40 288 ILE D O 1
ATOM 14243 N N . ARG D 1 300 ? 32.577 -58.280 -11.209 1.00 48.24 289 ARG D N 1
ATOM 14244 C CA . ARG D 1 300 ? 31.647 -57.350 -11.824 1.00 52.14 289 ARG D CA 1
ATOM 14245 C C . ARG D 1 300 ? 32.312 -55.992 -12.041 1.00 52.43 289 ARG D C 1
ATOM 14246 O O . ARG D 1 300 ? 32.859 -55.372 -11.097 1.00 55.75 289 ARG D O 1
ATOM 14254 N N . PHE D 1 301 ? 32.185 -55.532 -13.289 1.00 49.53 290 PHE D N 1
ATOM 14255 C CA . PHE D 1 301 ? 32.567 -54.185 -13.654 1.00 48.95 290 PHE D CA 1
ATOM 14256 C C . PHE D 1 301 ? 31.339 -53.293 -13.662 1.00 49.88 290 PHE D C 1
ATOM 14257 O O . PHE D 1 301 ? 30.331 -53.620 -14.264 1.00 57.83 290 PHE D O 1
ATOM 14265 N N . SER D 1 302 ? 31.443 -52.160 -12.995 1.00 45.63 291 SER D N 1
ATOM 14266 C CA . SER D 1 302 ? 30.347 -51.254 -12.818 1.00 45.63 291 SER D CA 1
ATOM 14267 C C . SER D 1 302 ? 30.041 -50.495 -14.106 1.00 48.25 291 SER D C 1
ATOM 14268 O O . SER D 1 302 ? 30.972 -50.078 -14.772 1.00 46.57 291 SER D O 1
ATOM 14271 N N . ASP D 1 303 ? 28.742 -50.229 -14.403 1.00 49.57 292 ASP D N 1
ATOM 14272 C CA . ASP D 1 303 ? 28.367 -49.304 -15.459 1.00 51.65 292 ASP D CA 1
ATOM 14273 C C . ASP D 1 303 ? 27.891 -48.009 -14.801 1.00 50.74 292 ASP D C 1
ATOM 14274 O O . ASP D 1 303 ? 27.399 -47.145 -15.504 1.00 57.73 292 ASP D O 1
ATOM 14279 N N . HIS D 1 304 ? 28.173 -47.777 -13.508 1.00 50.45 293 HIS D N 1
ATOM 14280 C CA . HIS D 1 304 ? 27.677 -46.570 -12.837 1.00 50.30 293 HIS D CA 1
ATOM 14281 C C . HIS D 1 304 ? 28.737 -45.920 -11.971 1.00 47.97 293 HIS D C 1
ATOM 14282 O O . HIS D 1 304 ? 28.434 -45.127 -11.045 1.00 51.56 293 HIS D O 1
ATOM 14289 N N . GLY D 1 305 ? 29.999 -46.207 -12.304 1.00 45.50 294 GLY D N 1
ATOM 14290 C CA . GLY D 1 305 ? 31.073 -45.460 -11.666 1.00 44.68 294 GLY D CA 1
ATOM 14291 C C . GLY D 1 305 ? 31.499 -46.020 -10.310 1.00 43.72 294 GLY D C 1
ATOM 14292 O O . GLY D 1 305 ? 32.435 -45.516 -9.745 1.00 35.11 294 GLY D O 1
ATOM 14293 N N . LEU D 1 306 ? 31.023 -47.218 -9.935 1.00 51.51 295 LEU D N 1
ATOM 14294 C CA . LEU D 1 306 ? 31.517 -47.890 -8.737 1.00 48.09 295 LEU D CA 1
ATOM 14295 C C . LEU D 1 306 ? 32.842 -48.616 -8.962 1.00 42.90 295 LEU D C 1
ATOM 14296 O O . LEU D 1 306 ? 33.196 -48.900 -10.045 1.00 39.93 295 LEU D O 1
ATOM 14301 N N . LEU D 1 307 ? 33.559 -48.917 -7.894 1.00 46.88 296 LEU D N 1
ATOM 14302 C CA . LEU D 1 307 ? 34.804 -49.663 -7.917 1.00 43.99 296 LEU D CA 1
ATOM 14303 C C . LEU D 1 307 ? 34.525 -51.171 -8.000 1.00 45.33 296 LEU D C 1
ATOM 14304 O O . LEU D 1 307 ? 33.618 -51.715 -7.356 1.00 42.86 296 LEU D O 1
ATOM 14309 N N . SER D 1 308 ? 35.347 -51.856 -8.817 1.00 44.95 297 SER D N 1
ATOM 14310 C CA . SER D 1 308 ? 35.523 -53.297 -8.718 1.00 43.09 297 SER D CA 1
ATOM 14311 C C . SER D 1 308 ? 36.716 -53.572 -7.808 1.00 41.41 297 SER D C 1
ATOM 14312 O O . SER D 1 308 ? 37.786 -53.003 -8.025 1.00 48.83 297 SER D O 1
ATOM 14315 N N . THR D 1 309 ? 36.560 -54.424 -6.789 1.00 41.58 298 THR D N 1
ATOM 14316 C CA . THR D 1 309 ? 37.623 -54.721 -5.831 1.00 43.06 298 THR D CA 1
ATOM 14317 C C . THR D 1 309 ? 37.629 -56.223 -5.451 1.00 43.97 298 THR D C 1
ATOM 14318 O O . THR D 1 309 ? 36.744 -56.996 -5.823 1.00 44.16 298 THR D O 1
ATOM 14322 N N . VAL D 1 310 ? 38.708 -56.680 -4.795 1.00 44.77 299 VAL D N 1
ATOM 14323 C CA . VAL D 1 310 ? 38.777 -58.012 -4.228 1.00 42.70 299 VAL D CA 1
ATOM 14324 C C . VAL D 1 310 ? 38.180 -57.926 -2.826 1.00 45.32 299 VAL D C 1
ATOM 14325 O O . VAL D 1 310 ? 38.603 -57.070 -2.030 1.00 36.24 299 VAL D O 1
ATOM 14329 N N . ALA D 1 311 ? 37.208 -58.839 -2.568 1.00 46.07 300 ALA D N 1
ATOM 14330 C CA . ALA D 1 311 ? 36.584 -59.056 -1.263 1.00 41.77 300 ALA D CA 1
ATOM 14331 C C . ALA D 1 311 ? 37.556 -59.794 -0.330 1.00 39.40 300 ALA D C 1
ATOM 14332 O O . ALA D 1 311 ? 37.809 -59.348 0.798 1.00 36.98 300 ALA D O 1
ATOM 14334 N N . TYR D 1 312 ? 38.154 -60.869 -0.826 1.00 37.32 301 TYR D N 1
ATOM 14335 C CA . TYR D 1 312 ? 39.037 -61.731 -0.039 1.00 40.64 301 TYR D CA 1
ATOM 14336 C C . TYR D 1 312 ? 39.531 -62.915 -0.907 1.00 39.07 301 TYR D C 1
ATOM 14337 O O . TYR D 1 312 ? 38.894 -63.283 -1.926 1.00 36.62 301 TYR D O 1
ATOM 14346 N N . GLN D 1 313 ? 40.685 -63.432 -0.485 1.00 40.04 302 GLN D N 1
ATOM 14347 C CA . GLN D 1 313 ? 41.172 -64.751 -0.834 1.00 45.59 302 GLN D CA 1
ATOM 14348 C C . GLN D 1 313 ? 41.661 -65.463 0.435 1.00 44.31 302 GLN D C 1
ATOM 14349 O O . GLN D 1 313 ? 42.672 -65.092 1.034 1.00 46.47 302 GLN D O 1
ATOM 14355 N N . LEU D 1 314 ? 40.986 -66.557 0.772 1.00 45.06 303 LEU D N 1
ATOM 14356 C CA . LEU D 1 314 ? 41.307 -67.364 1.946 1.00 51.14 303 LEU D CA 1
ATOM 14357 C C . LEU D 1 314 ? 42.281 -68.515 1.606 1.00 51.36 303 LEU D C 1
ATOM 14358 O O . LEU D 1 314 ? 41.874 -69.662 1.485 1.00 61.61 303 LEU D O 1
ATOM 14363 N N . GLY D 1 315 ? 43.584 -68.246 1.521 1.00 51.50 304 GLY D N 1
ATOM 14364 C CA . GLY D 1 315 ? 44.557 -69.273 1.178 1.00 56.54 304 GLY D CA 1
ATOM 14365 C C . GLY D 1 315 ? 45.016 -69.071 -0.259 1.00 56.34 304 GLY D C 1
ATOM 14366 O O . GLY D 1 315 ? 44.190 -68.770 -1.135 1.00 51.30 304 GLY D O 1
ATOM 14367 N N . ASN D 1 316 ? 46.328 -69.236 -0.505 1.00 61.82 305 ASN D N 1
ATOM 14368 C CA . ASN D 1 316 ? 46.825 -69.056 -1.865 1.00 67.60 305 ASN D CA 1
ATOM 14369 C C . ASN D 1 316 ? 46.296 -70.174 -2.799 1.00 61.81 305 ASN D C 1
ATOM 14370 O O . ASN D 1 316 ? 46.215 -69.984 -3.996 1.00 56.31 305 ASN D O 1
ATOM 14375 N N . LYS D 1 317 ? 45.776 -71.289 -2.288 1.00 60.75 306 LYS D N 1
ATOM 14376 C CA . LYS D 1 317 ? 45.099 -72.230 -3.180 1.00 72.44 306 LYS D CA 1
ATOM 14377 C C . LYS D 1 317 ? 43.633 -71.816 -3.432 1.00 63.10 306 LYS D C 1
ATOM 14378 O O . LYS D 1 317 ? 43.033 -72.345 -4.342 1.00 61.99 306 LYS D O 1
ATOM 14384 N N . SER D 1 318 ? 43.036 -70.851 -2.716 1.00 56.78 307 SER D N 1
ATOM 14385 C CA . SER D 1 318 ? 41.613 -70.622 -2.857 1.00 52.88 307 SER D CA 1
ATOM 14386 C C . SER D 1 318 ? 41.318 -69.635 -3.983 1.00 51.05 307 SER D C 1
ATOM 14387 O O . SER D 1 318 ? 42.183 -68.871 -4.409 1.00 46.35 307 SER D O 1
ATOM 14390 N N . PRO D 1 319 ? 40.055 -69.579 -4.441 1.00 51.55 308 PRO D N 1
ATOM 14391 C CA . PRO D 1 319 ? 39.649 -68.575 -5.425 1.00 56.61 308 PRO D CA 1
ATOM 14392 C C . PRO D 1 319 ? 39.668 -67.143 -4.857 1.00 59.38 308 PRO D C 1
ATOM 14393 O O . PRO D 1 319 ? 39.486 -66.914 -3.645 1.00 54.81 308 PRO D O 1
ATOM 14397 N N . PHE D 1 320 ? 39.915 -66.211 -5.788 1.00 54.07 309 PHE D N 1
ATOM 14398 C CA . PHE D 1 320 ? 39.728 -64.789 -5.590 1.00 51.58 309 PHE D CA 1
ATOM 14399 C C . PHE D 1 320 ? 38.245 -64.443 -5.632 1.00 51.55 309 PHE D C 1
ATOM 14400 O O . PHE D 1 320 ? 37.520 -64.778 -6.562 1.00 59.27 309 PHE D O 1
ATOM 14408 N N . ILE D 1 321 ? 37.765 -63.822 -4.560 1.00 48.21 310 ILE D N 1
ATOM 14409 C CA . ILE D 1 321 ? 36.355 -63.447 -4.469 1.00 44.72 310 ILE D CA 1
ATOM 14410 C C . ILE D 1 321 ? 36.271 -61.929 -4.621 1.00 42.62 310 ILE D C 1
ATOM 14411 O O . ILE D 1 321 ? 37.121 -61.196 -4.117 1.00 40.05 310 ILE D O 1
ATOM 14416 N N . TYR D 1 322 ? 35.297 -61.451 -5.405 1.00 44.93 311 TYR D N 1
ATOM 14417 C CA . TYR D 1 322 ? 35.203 -60.045 -5.835 1.00 44.51 311 TYR D CA 1
ATOM 14418 C C . TYR D 1 322 ? 34.112 -59.301 -5.066 1.00 43.39 311 TYR D C 1
ATOM 14419 O O . TYR D 1 322 ? 33.217 -59.946 -4.511 1.00 42.09 311 TYR D O 1
ATOM 14428 N N . ALA D 1 323 ? 34.192 -57.947 -5.116 1.00 45.50 312 ALA D N 1
ATOM 14429 C CA . ALA D 1 323 ? 33.208 -57.063 -4.521 1.00 46.26 312 ALA D CA 1
ATOM 14430 C C . ALA D 1 323 ? 32.980 -55.873 -5.455 1.00 48.56 312 ALA D C 1
ATOM 14431 O O . ALA D 1 323 ? 33.812 -55.562 -6.302 1.00 42.58 312 ALA D O 1
ATOM 14433 N N . LEU D 1 324 ? 31.825 -55.222 -5.305 1.00 46.85 313 LEU D N 1
ATOM 14434 C CA . LEU D 1 324 ? 31.629 -53.839 -5.735 1.00 47.10 313 LEU D CA 1
ATOM 14435 C C . LEU D 1 324 ? 31.739 -52.904 -4.519 1.00 44.78 313 LEU D C 1
ATOM 14436 O O . LEU D 1 324 ? 31.379 -53.274 -3.414 1.00 40.94 313 LEU D O 1
ATOM 14441 N N . GLU D 1 325 ? 32.170 -51.660 -4.710 1.00 46.26 314 GLU D N 1
ATOM 14442 C CA . GLU D 1 325 ? 32.292 -50.723 -3.616 1.00 44.06 314 GLU D CA 1
ATOM 14443 C C . GLU D 1 325 ? 31.911 -49.322 -4.081 1.00 46.48 314 GLU D C 1
ATOM 14444 O O . GLU D 1 325 ? 32.312 -48.924 -5.185 1.00 47.41 314 GLU D O 1
ATOM 14450 N N . GLY D 1 326 ? 31.143 -48.612 -3.225 1.00 45.51 315 GLY D N 1
ATOM 14451 C CA . GLY D 1 326 ? 30.979 -47.161 -3.299 1.00 42.93 315 GLY D CA 1
ATOM 14452 C C . GLY D 1 326 ? 31.172 -46.463 -1.937 1.00 41.62 315 GLY D C 1
ATOM 14453 O O . GLY D 1 326 ? 31.170 -47.066 -0.871 1.00 43.07 315 GLY D O 1
ATOM 14454 N N . SER D 1 327 ? 31.318 -45.151 -2.015 1.00 40.32 316 SER D N 1
ATOM 14455 C CA . SER D 1 327 ? 31.685 -44.254 -0.956 1.00 44.85 316 SER D CA 1
ATOM 14456 C C . SER D 1 327 ? 30.709 -43.079 -0.894 1.00 52.79 316 SER D C 1
ATOM 14457 O O . SER D 1 327 ? 30.205 -42.631 -1.943 1.00 54.22 316 SER D O 1
ATOM 14460 N N . ILE D 1 328 ? 30.557 -42.495 0.309 1.00 47.06 317 ILE D N 1
ATOM 14461 C CA . ILE D 1 328 ? 29.818 -41.250 0.504 1.00 51.85 317 ILE D CA 1
ATOM 14462 C C . ILE D 1 328 ? 30.648 -40.423 1.493 1.00 50.73 317 ILE D C 1
ATOM 14463 O O . ILE D 1 328 ? 31.043 -40.959 2.530 1.00 49.82 317 ILE D O 1
ATOM 14468 N N . ALA D 1 329 ? 30.941 -39.152 1.194 1.00 50.36 318 ALA D N 1
ATOM 14469 C CA . ALA D 1 329 ? 31.764 -38.305 2.084 1.00 44.45 318 ALA D CA 1
ATOM 14470 C C . ALA D 1 329 ? 30.910 -37.631 3.184 1.00 43.02 318 ALA D C 1
ATOM 14471 O O . ALA D 1 329 ? 31.363 -37.568 4.350 1.00 52.28 318 ALA D O 1
ATOM 14473 N N . GLY D 1 330 ? 29.656 -37.212 2.870 1.00 46.33 319 GLY D N 1
ATOM 14474 C CA . GLY D 1 330 ? 28.838 -36.423 3.817 1.00 60.15 319 GLY D CA 1
ATOM 14475 C C . GLY D 1 330 ? 27.859 -37.218 4.704 1.00 57.56 319 GLY D C 1
ATOM 14476 O O . GLY D 1 330 ? 26.645 -37.115 4.475 1.00 50.49 319 GLY D O 1
ATOM 14477 N N . ALA D 1 331 ? 28.423 -37.977 5.669 1.00 52.56 320 ALA D N 1
ATOM 14478 C CA . ALA D 1 331 ? 27.680 -38.703 6.678 1.00 49.69 320 ALA D CA 1
ATOM 14479 C C . ALA D 1 331 ? 27.870 -38.021 8.035 1.00 50.85 320 ALA D C 1
ATOM 14480 O O . ALA D 1 331 ? 27.323 -36.932 8.272 1.00 58.13 320 ALA D O 1
ATOM 14482 N N . GLY D 1 332 ? 28.611 -38.626 8.965 1.00 47.50 321 GLY D N 1
ATOM 14483 C CA . GLY D 1 332 ? 28.926 -37.969 10.230 1.00 47.62 321 GLY D CA 1
ATOM 14484 C C . GLY D 1 332 ? 29.632 -36.605 10.049 1.00 51.50 321 GLY D C 1
ATOM 14485 O O . GLY D 1 332 ? 29.490 -35.675 10.873 1.00 57.62 321 GLY D O 1
ATOM 14486 N N . ALA D 1 333 ? 30.386 -36.452 8.956 1.00 44.77 322 ALA D N 1
ATOM 14487 C CA . ALA D 1 333 ? 30.994 -35.152 8.664 1.00 51.65 322 ALA D CA 1
ATOM 14488 C C . ALA D 1 333 ? 29.959 -33.997 8.609 1.00 51.94 322 ALA D C 1
ATOM 14489 O O . ALA D 1 333 ? 30.244 -32.846 8.978 1.00 41.55 322 ALA D O 1
ATOM 14491 N N . THR D 1 334 ? 28.784 -34.310 8.025 1.00 52.22 323 THR D N 1
ATOM 14492 C CA . THR D 1 334 ? 27.707 -33.351 7.864 1.00 51.19 323 THR D CA 1
ATOM 14493 C C . THR D 1 334 ? 27.303 -32.845 9.246 1.00 50.53 323 THR D C 1
ATOM 14494 O O . THR D 1 334 ? 27.149 -31.611 9.405 1.00 48.50 323 THR D O 1
ATOM 14498 N N . ILE D 1 335 ? 27.217 -33.786 10.224 1.00 48.44 324 ILE D N 1
ATOM 14499 C CA . ILE D 1 335 ? 26.677 -33.499 11.561 1.00 54.93 324 ILE D CA 1
ATOM 14500 C C . ILE D 1 335 ? 27.675 -32.639 12.335 1.00 54.00 324 ILE D C 1
ATOM 14501 O O . ILE D 1 335 ? 27.273 -31.680 12.975 1.00 47.53 324 ILE D O 1
ATOM 14506 N N . GLU D 1 336 ? 28.967 -33.005 12.258 1.00 53.16 325 GLU D N 1
ATOM 14507 C CA . GLU D 1 336 ? 30.064 -32.229 12.842 1.00 54.58 325 GLU D CA 1
ATOM 14508 C C . GLU D 1 336 ? 30.109 -30.787 12.294 1.00 45.68 325 GLU D C 1
ATOM 14509 O O . GLU D 1 336 ? 30.492 -29.855 12.971 1.00 47.11 325 GLU D O 1
ATOM 14515 N N . TRP D 1 337 ? 29.944 -30.661 10.975 1.00 39.76 326 TRP D N 1
ATOM 14516 C CA . TRP D 1 337 ? 29.934 -29.390 10.285 1.00 43.14 326 TRP D CA 1
ATOM 14517 C C . TRP D 1 337 ? 28.753 -28.561 10.810 1.00 47.34 326 TRP D C 1
ATOM 14518 O O . TRP D 1 337 ? 28.890 -27.384 11.080 1.00 48.62 326 TRP D O 1
ATOM 14529 N N . LEU D 1 338 ? 27.587 -29.204 10.992 1.00 51.32 327 LEU D N 1
ATOM 14530 C CA . LEU D 1 338 ? 26.401 -28.514 11.464 1.00 49.77 327 LEU D CA 1
ATOM 14531 C C . LEU D 1 338 ? 26.584 -27.919 12.865 1.00 51.15 327 LEU D C 1
ATOM 14532 O O . LEU D 1 338 ? 25.978 -26.867 13.201 1.00 46.53 327 LEU D O 1
ATOM 14537 N N . LYS D 1 339 ? 27.357 -28.656 13.677 1.00 47.31 328 LYS D N 1
ATOM 14538 C CA . LYS D 1 339 ? 27.694 -28.249 15.023 1.00 52.04 328 LYS D CA 1
ATOM 14539 C C . LYS D 1 339 ? 28.798 -27.181 15.055 1.00 51.10 328 LYS D C 1
ATOM 14540 O O . LYS D 1 339 ? 28.613 -26.113 15.594 1.00 49.15 328 LYS D O 1
ATOM 14546 N N . ASN D 1 340 ? 29.958 -27.468 14.479 1.00 54.21 329 ASN D N 1
ATOM 14547 C CA . ASN D 1 340 ? 31.168 -26.656 14.656 1.00 61.09 329 ASN D CA 1
ATOM 14548 C C . ASN D 1 340 ? 31.167 -25.411 13.760 1.00 56.88 329 ASN D C 1
ATOM 14549 O O . ASN D 1 340 ? 31.644 -24.374 14.177 1.00 52.36 329 ASN D O 1
ATOM 14554 N N . ASN D 1 341 ? 30.706 -25.534 12.505 1.00 55.81 330 ASN D N 1
ATOM 14555 C CA . ASN D 1 341 ? 30.683 -24.424 11.570 1.00 55.14 330 ASN D CA 1
ATOM 14556 C C . ASN D 1 341 ? 29.357 -23.677 11.582 1.00 53.07 330 ASN D C 1
ATOM 14557 O O . ASN D 1 341 ? 29.369 -22.455 11.581 1.00 51.32 330 ASN D O 1
ATOM 14562 N N . MET D 1 342 ? 28.230 -24.381 11.583 1.00 51.93 331 MET D N 1
ATOM 14563 C CA . MET D 1 342 ? 26.949 -23.719 11.451 1.00 53.37 331 MET D CA 1
ATOM 14564 C C . MET D 1 342 ? 26.388 -23.311 12.792 1.00 50.59 331 MET D C 1
ATOM 14565 O O . MET D 1 342 ? 25.596 -22.386 12.845 1.00 55.00 331 MET D O 1
ATOM 14570 N N . LYS D 1 343 ? 26.788 -23.980 13.867 1.00 53.18 332 LYS D N 1
ATOM 14571 C CA . LYS D 1 343 ? 26.170 -23.792 15.185 1.00 58.67 332 LYS D CA 1
ATOM 14572 C C . LYS D 1 343 ? 24.633 -23.897 15.199 1.00 54.68 332 LYS D C 1
ATOM 14573 O O . LYS D 1 343 ? 23.950 -23.240 15.971 1.00 55.99 332 LYS D O 1
ATOM 14579 N N . LEU D 1 344 ? 24.093 -24.778 14.392 1.00 55.23 333 LEU D N 1
ATOM 14580 C CA . LEU D 1 344 ? 22.693 -25.129 14.487 1.00 54.14 333 LEU D CA 1
ATOM 14581 C C . LEU D 1 344 ? 22.404 -25.967 15.715 1.00 55.30 333 LEU D C 1
ATOM 14582 O O . LEU D 1 344 ? 21.274 -25.984 16.180 1.00 55.75 333 LEU D O 1
ATOM 14587 N N . ILE D 1 345 ? 23.416 -26.745 16.128 1.00 54.76 334 ILE D N 1
ATOM 14588 C CA . ILE D 1 345 ? 23.368 -27.624 17.278 1.00 53.53 334 ILE D CA 1
ATOM 14589 C C . ILE D 1 345 ? 24.653 -27.454 18.084 1.00 56.32 334 ILE D C 1
ATOM 14590 O O . ILE D 1 345 ? 25.725 -27.179 17.526 1.00 54.60 334 ILE D O 1
ATOM 14595 N N . ASP D 1 346 ? 24.520 -27.610 19.418 1.00 60.12 335 ASP D N 1
ATOM 14596 C CA . ASP D 1 346 ? 25.623 -27.483 20.350 1.00 58.98 335 ASP D CA 1
ATOM 14597 C C . ASP D 1 346 ? 26.314 -28.827 20.512 1.00 66.70 335 ASP D C 1
ATOM 14598 O O . ASP D 1 346 ? 27.508 -28.799 20.775 1.00 65.36 335 ASP D O 1
ATOM 14603 N N . ASP D 1 347 ? 25.593 -29.967 20.364 1.00 69.49 336 ASP D N 1
ATOM 14604 C CA . ASP D 1 347 ? 26.183 -31.304 20.346 1.00 70.37 336 ASP D CA 1
ATOM 14605 C C . ASP D 1 347 ? 25.728 -32.147 19.139 1.00 68.43 336 ASP D C 1
ATOM 14606 O O . ASP D 1 347 ? 24.591 -32.088 18.702 1.00 61.22 336 ASP D O 1
ATOM 14611 N N . VAL D 1 348 ? 26.634 -32.998 18.640 1.00 69.41 337 VAL D N 1
ATOM 14612 C CA . VAL D 1 348 ? 26.372 -34.031 17.646 1.00 66.88 337 VAL D CA 1
ATOM 14613 C C . VAL D 1 348 ? 25.053 -34.794 17.946 1.00 57.12 337 VAL D C 1
ATOM 14614 O O . VAL D 1 348 ? 24.237 -35.014 17.027 1.00 47.96 337 VAL D O 1
ATOM 14618 N N . SER D 1 349 ? 24.809 -35.126 19.238 1.00 55.39 338 SER D N 1
ATOM 14619 C CA . SER D 1 349 ? 23.673 -35.947 19.643 1.00 54.53 338 SER D CA 1
ATOM 14620 C C . SER D 1 349 ? 22.348 -35.204 19.461 1.00 55.09 338 SER D C 1
ATOM 14621 O O . SER D 1 349 ? 21.273 -35.805 19.430 1.00 54.48 338 SER D O 1
ATOM 14624 N N . ASP D 1 350 ? 22.404 -33.874 19.381 1.00 56.85 339 ASP D N 1
ATOM 14625 C CA . ASP D 1 350 ? 21.193 -33.096 19.187 1.00 58.79 339 ASP D CA 1
ATOM 14626 C C . ASP D 1 350 ? 20.614 -33.226 17.770 1.00 55.50 339 ASP D C 1
ATOM 14627 O O . ASP D 1 350 ? 19.446 -32.918 17.561 1.00 50.18 339 ASP D O 1
ATOM 14632 N N . CYS D 1 351 ? 21.397 -33.710 16.792 1.00 51.80 340 CYS D N 1
ATOM 14633 C CA . CYS D 1 351 ? 20.881 -33.878 15.449 1.00 52.07 340 CYS D CA 1
ATOM 14634 C C . CYS D 1 351 ? 19.678 -34.798 15.520 1.00 49.11 340 CYS D C 1
ATOM 14635 O O . CYS D 1 351 ? 18.567 -34.468 15.069 1.00 47.30 340 CYS D O 1
ATOM 14638 N N . GLU D 1 352 ? 19.935 -35.967 16.095 1.00 49.01 341 GLU D N 1
ATOM 14639 C CA . GLU D 1 352 ? 18.895 -36.987 16.195 1.00 52.27 341 GLU D CA 1
ATOM 14640 C C . GLU D 1 352 ? 17.743 -36.545 17.104 1.00 50.55 341 GLU D C 1
ATOM 14641 O O . GLU D 1 352 ? 16.596 -36.754 16.751 1.00 52.67 341 GLU D O 1
ATOM 14647 N N . LYS D 1 353 ? 18.064 -36.017 18.289 1.00 51.51 342 LYS D N 1
ATOM 14648 C CA . LYS D 1 353 ? 17.062 -35.583 19.230 1.00 52.21 342 LYS D CA 1
ATOM 14649 C C . LYS D 1 353 ? 16.099 -34.555 18.605 1.00 52.96 342 LYS D C 1
ATOM 14650 O O . LYS D 1 353 ? 14.880 -34.622 18.801 1.00 49.09 342 LYS D O 1
ATOM 14656 N N . PHE D 1 354 ? 16.642 -33.576 17.846 1.00 53.42 343 PHE D N 1
ATOM 14657 C CA . PHE D 1 354 ? 15.822 -32.494 17.285 1.00 54.96 343 PHE D CA 1
ATOM 14658 C C . PHE D 1 354 ? 15.105 -32.982 16.029 1.00 53.51 343 PHE D C 1
ATOM 14659 O O . PHE D 1 354 ? 13.943 -32.591 15.850 1.00 47.41 343 PHE D O 1
ATOM 14667 N N . ALA D 1 355 ? 15.780 -33.818 15.184 1.00 51.36 344 ALA D N 1
ATOM 14668 C CA . ALA D 1 355 ? 15.175 -34.397 13.978 1.00 50.13 344 ALA D CA 1
ATOM 14669 C C . ALA D 1 355 ? 13.939 -35.236 14.320 1.00 49.52 344 ALA D C 1
ATOM 14670 O O . ALA D 1 355 ? 12.953 -35.222 13.574 1.00 48.17 344 ALA D O 1
ATOM 14672 N N . GLN D 1 356 ? 14.032 -35.950 15.451 1.00 50.44 345 GLN D N 1
ATOM 14673 C CA . GLN D 1 356 ? 13.004 -36.806 16.006 1.00 55.73 345 GLN D CA 1
ATOM 14674 C C . GLN D 1 356 ? 11.700 -36.000 16.225 1.00 60.11 345 GLN D C 1
ATOM 14675 O O . GLN D 1 356 ? 10.594 -36.537 16.116 1.00 53.35 345 GLN D O 1
ATOM 14681 N N . THR D 1 357 ? 11.813 -34.736 16.662 1.00 54.61 346 THR D N 1
ATOM 14682 C CA . THR D 1 357 ? 10.632 -34.016 17.053 1.00 54.34 346 THR D CA 1
ATOM 14683 C C . THR D 1 357 ? 9.759 -33.657 15.828 1.00 54.19 346 THR D C 1
ATOM 14684 O O . THR D 1 357 ? 8.649 -33.208 16.062 1.00 51.67 346 THR D O 1
ATOM 14688 N N . VAL D 1 358 ? 10.162 -33.869 14.552 1.00 51.00 347 VAL D N 1
ATOM 14689 C CA . VAL D 1 358 ? 9.202 -33.736 13.443 1.00 51.70 347 VAL D CA 1
ATOM 14690 C C . VAL D 1 358 ? 9.099 -35.042 12.626 1.00 51.31 347 VAL D C 1
ATOM 14691 O O . VAL D 1 358 ? 10.069 -35.792 12.490 1.00 49.77 347 VAL D O 1
ATOM 14695 N N . SER D 1 359 ? 7.937 -35.295 12.018 1.00 54.67 348 SER D N 1
ATOM 14696 C CA . SER D 1 359 ? 7.660 -36.512 11.260 1.00 58.58 348 SER D CA 1
ATOM 14697 C C . SER D 1 359 ? 8.024 -36.413 9.774 1.00 58.83 348 SER D C 1
ATOM 14698 O O . SER D 1 359 ? 8.020 -37.439 9.106 1.00 57.40 348 SER D O 1
ATOM 14701 N N . ASP D 1 360 ? 8.243 -35.195 9.224 1.00 56.15 349 ASP D N 1
ATOM 14702 C CA . ASP D 1 360 ? 8.681 -34.985 7.840 1.00 51.58 349 ASP D CA 1
ATOM 14703 C C . ASP D 1 360 ? 9.483 -33.685 7.791 1.00 51.49 349 ASP D C 1
ATOM 14704 O O . ASP D 1 360 ? 9.652 -33.015 8.817 1.00 54.89 349 ASP D O 1
ATOM 14709 N N . THR D 1 361 ? 9.960 -33.312 6.602 1.00 48.47 350 THR D N 1
ATOM 14710 C CA . THR D 1 361 ? 10.762 -32.107 6.450 1.00 44.35 350 THR D CA 1
ATOM 14711 C C . THR D 1 361 ? 9.973 -30.988 5.774 1.00 45.85 350 THR D C 1
ATOM 14712 O O . THR D 1 361 ? 10.570 -29.954 5.438 1.00 45.31 350 THR D O 1
ATOM 14716 N N . GLN D 1 362 ? 8.661 -31.202 5.576 1.00 44.27 351 GLN D N 1
ATOM 14717 C CA . GLN D 1 362 ? 7.833 -30.307 4.786 1.00 46.19 351 GLN D CA 1
ATOM 14718 C C . GLN D 1 362 ? 8.446 -29.992 3.411 1.00 44.77 351 GLN D C 1
ATOM 14719 O O . GLN D 1 362 ? 8.274 -28.942 2.863 1.00 43.10 351 GLN D O 1
ATOM 14725 N N . GLY D 1 363 ? 9.142 -30.937 2.784 1.00 46.29 352 GLY D N 1
ATOM 14726 C CA . GLY D 1 363 ? 9.651 -30.764 1.436 1.00 43.43 352 GLY D CA 1
ATOM 14727 C C . GLY D 1 363 ? 11.053 -30.151 1.425 1.00 42.60 352 GLY D C 1
ATOM 14728 O O . GLY D 1 363 ? 11.637 -29.900 0.353 1.00 42.16 352 GLY D O 1
ATOM 14729 N N . VAL D 1 364 ? 11.643 -29.908 2.603 1.00 41.60 353 VAL D N 1
ATOM 14730 C CA . VAL D 1 364 ? 13.041 -29.506 2.634 1.00 39.31 353 VAL D CA 1
ATOM 14731 C C . VAL D 1 364 ? 13.937 -30.714 2.310 1.00 37.16 353 VAL D C 1
ATOM 14732 O O . VAL D 1 364 ? 13.833 -31.735 2.938 1.00 39.85 353 VAL D O 1
ATOM 14736 N N . VAL D 1 365 ? 14.877 -30.532 1.410 1.00 36.74 354 VAL D N 1
ATOM 14737 C CA . VAL D 1 365 ? 15.953 -31.458 1.140 1.00 38.08 354 VAL D CA 1
ATOM 14738 C C . VAL D 1 365 ? 17.313 -30.765 1.342 1.00 36.32 354 VAL D C 1
ATOM 14739 O O . VAL D 1 365 ? 17.520 -29.645 0.956 1.00 37.67 354 VAL D O 1
ATOM 14743 N N . PHE D 1 366 ? 18.236 -31.475 1.966 1.00 40.10 355 PHE D N 1
ATOM 14744 C CA . PHE D 1 366 ? 19.616 -31.102 2.237 1.00 40.46 355 PHE D CA 1
ATOM 14745 C C . PHE D 1 366 ? 20.557 -31.923 1.351 1.00 39.52 355 PHE D C 1
ATOM 14746 O O . PHE D 1 366 ? 20.476 -33.147 1.345 1.00 43.00 355 PHE D O 1
ATOM 14754 N N . VAL D 1 367 ? 21.433 -31.248 0.619 1.00 36.40 356 VAL D N 1
ATOM 14755 C CA . VAL D 1 367 ? 22.405 -31.872 -0.230 1.00 36.50 356 VAL D CA 1
ATOM 14756 C C . VAL D 1 367 ? 23.780 -31.697 0.369 1.00 36.37 356 VAL D C 1
ATOM 14757 O O . VAL D 1 367 ? 24.336 -30.605 0.334 1.00 33.03 356 VAL D O 1
ATOM 14761 N N . PRO D 1 368 ? 24.386 -32.756 0.953 1.00 39.30 357 PRO D N 1
ATOM 14762 C CA . PRO D 1 368 ? 25.712 -32.637 1.580 1.00 38.29 357 PRO D CA 1
ATOM 14763 C C . PRO D 1 368 ? 26.886 -32.913 0.631 1.00 39.30 357 PRO D C 1
ATOM 14764 O O . PRO D 1 368 ? 27.852 -33.595 1.018 1.00 40.59 357 PRO D O 1
ATOM 14768 N N . ALA D 1 369 ? 26.811 -32.350 -0.596 1.00 41.97 358 ALA D N 1
ATOM 14769 C CA . ALA D 1 369 ? 27.846 -32.444 -1.608 1.00 35.62 358 ALA D CA 1
ATOM 14770 C C . ALA D 1 369 ? 28.816 -31.299 -1.429 1.00 36.73 358 ALA D C 1
ATOM 14771 O O . ALA D 1 369 ? 29.142 -30.617 -2.378 1.00 35.56 358 ALA D O 1
ATOM 14773 N N . PHE D 1 370 ? 29.379 -31.210 -0.218 1.00 36.19 359 PHE D N 1
ATOM 14774 C CA . PHE D 1 370 ? 30.325 -30.195 0.142 1.00 40.69 359 PHE D CA 1
ATOM 14775 C C . PHE D 1 370 ? 31.509 -30.116 -0.816 1.00 40.42 359 PHE D C 1
ATOM 14776 O O . PHE D 1 370 ? 31.981 -29.028 -1.125 1.00 45.11 359 PHE D O 1
ATOM 14784 N N . SER D 1 371 ? 32.007 -31.242 -1.300 1.00 41.29 360 SER D N 1
ATOM 14785 C CA . SER D 1 371 ? 33.008 -31.235 -2.358 1.00 42.20 360 SER D CA 1
ATOM 14786 C C . SER D 1 371 ? 32.535 -32.029 -3.591 1.00 44.54 360 SER D C 1
ATOM 14787 O O . SER D 1 371 ? 33.272 -32.784 -4.208 1.00 45.76 360 SER D O 1
ATOM 14790 N N . GLY D 1 372 ? 31.291 -31.837 -4.003 1.00 41.52 361 GLY D N 1
ATOM 14791 C CA . GLY D 1 372 ? 30.801 -32.580 -5.146 1.00 42.58 361 GLY D CA 1
ATOM 14792 C C . GLY D 1 372 ? 30.186 -33.926 -4.726 1.00 44.44 361 GLY D C 1
ATOM 14793 O O . GLY D 1 372 ? 30.157 -34.288 -3.530 1.00 47.01 361 GLY D O 1
ATOM 14794 N N . PHE D 1 373 ? 29.590 -34.553 -5.727 1.00 37.98 362 PHE D N 1
ATOM 14795 C CA . PHE D 1 373 ? 29.006 -35.878 -5.619 1.00 44.78 362 PHE D CA 1
ATOM 14796 C C . PHE D 1 373 ? 30.004 -36.920 -6.165 1.00 46.58 362 PHE D C 1
ATOM 14797 O O . PHE D 1 373 ? 30.603 -36.712 -7.241 1.00 43.16 362 PHE D O 1
ATOM 14805 N N . LEU D 1 374 ? 30.105 -38.024 -5.419 1.00 43.78 363 LEU D N 1
ATOM 14806 C CA . LEU D 1 374 ? 30.813 -39.228 -5.802 1.00 47.05 363 LEU D CA 1
ATOM 14807 C C . LEU D 1 374 ? 29.909 -40.160 -6.598 1.00 47.65 363 LEU D C 1
ATOM 14808 O O . LEU D 1 374 ? 28.695 -39.923 -6.772 1.00 40.38 363 LEU D O 1
ATOM 14813 N N . ALA D 1 375 ? 30.534 -41.223 -7.132 1.00 50.36 364 ALA D N 1
ATOM 14814 C CA . ALA D 1 375 ? 29.736 -42.198 -7.865 1.00 51.43 364 ALA D CA 1
ATOM 14815 C C . ALA D 1 375 ? 28.722 -42.896 -6.918 1.00 51.67 364 ALA D C 1
ATOM 14816 O O . ALA D 1 375 ? 28.965 -43.007 -5.703 1.00 45.65 364 ALA D O 1
ATOM 14818 N N . PRO D 1 376 ? 27.423 -42.974 -7.281 1.00 48.91 365 PRO D N 1
ATOM 14819 C CA . PRO D 1 376 ? 26.989 -43.083 -8.681 1.00 57.67 365 PRO D CA 1
ATOM 14820 C C . PRO D 1 376 ? 26.260 -41.834 -9.267 1.00 53.84 365 PRO D C 1
ATOM 14821 O O . PRO D 1 376 ? 25.528 -41.941 -10.272 1.00 51.56 365 PRO D O 1
ATOM 14825 N N . SER D 1 377 ? 26.437 -40.656 -8.626 1.00 53.73 366 SER D N 1
ATOM 14826 C CA . SER D 1 377 ? 25.826 -39.374 -8.972 1.00 47.27 366 SER D CA 1
ATOM 14827 C C . SER D 1 377 ? 26.940 -38.407 -9.352 1.00 51.25 366 SER D C 1
ATOM 14828 O O . SER D 1 377 ? 26.843 -37.199 -9.087 1.00 47.31 366 SER D O 1
ATOM 14831 N N . TRP D 1 378 ? 28.038 -38.963 -9.900 1.00 49.50 367 TRP D N 1
ATOM 14832 C CA . TRP D 1 378 ? 29.308 -38.272 -10.002 1.00 48.46 367 TRP D CA 1
ATOM 14833 C C . TRP D 1 378 ? 29.065 -36.866 -10.594 1.00 49.73 367 TRP D C 1
ATOM 14834 O O . TRP D 1 378 ? 28.409 -36.690 -11.607 1.00 50.00 367 TRP D O 1
ATOM 14845 N N . ASP D 1 379 ? 29.569 -35.854 -9.896 1.00 45.47 368 ASP D N 1
ATOM 14846 C CA . ASP D 1 379 ? 29.399 -34.469 -10.291 1.00 48.25 368 ASP D CA 1
ATOM 14847 C C . ASP D 1 379 ? 30.240 -33.600 -9.325 1.00 45.33 368 ASP D C 1
ATOM 14848 O O . ASP D 1 379 ? 29.770 -33.238 -8.212 1.00 38.44 368 ASP D O 1
ATOM 14853 N N . PRO D 1 380 ? 31.498 -33.288 -9.709 1.00 41.36 369 PRO D N 1
ATOM 14854 C CA . PRO D 1 380 ? 32.378 -32.404 -8.906 1.00 43.79 369 PRO D CA 1
ATOM 14855 C C . PRO D 1 380 ? 31.864 -30.977 -8.638 1.00 39.89 369 PRO D C 1
ATOM 14856 O O . PRO D 1 380 ? 32.293 -30.357 -7.690 1.00 37.36 369 PRO D O 1
ATOM 14860 N N . SER D 1 381 ? 30.861 -30.533 -9.435 1.00 44.88 370 SER D N 1
ATOM 14861 C CA . SER D 1 381 ? 30.382 -29.165 -9.496 1.00 41.74 370 SER D CA 1
ATOM 14862 C C . SER D 1 381 ? 29.286 -28.928 -8.457 1.00 44.85 370 SER D C 1
ATOM 14863 O O . SER D 1 381 ? 29.060 -27.777 -8.071 1.00 43.15 370 SER D O 1
ATOM 14866 N N . ALA D 1 382 ? 28.663 -29.998 -7.961 1.00 38.91 371 ALA D N 1
ATOM 14867 C CA . ALA D 1 382 ? 27.648 -29.884 -6.919 1.00 39.35 371 ALA D CA 1
ATOM 14868 C C . ALA D 1 382 ? 28.246 -29.378 -5.591 1.00 36.46 371 ALA D C 1
ATOM 14869 O O . ALA D 1 382 ? 29.372 -29.684 -5.245 1.00 39.42 371 ALA D O 1
ATOM 14871 N N . ARG D 1 383 ? 27.459 -28.587 -4.838 1.00 34.42 372 ARG D N 1
ATOM 14872 C CA . ARG D 1 383 ? 27.911 -28.026 -3.569 1.00 33.57 372 ARG D CA 1
ATOM 14873 C C . ARG D 1 383 ? 26.833 -28.282 -2.537 1.00 33.80 372 ARG D C 1
ATOM 14874 O O . ARG D 1 383 ? 25.736 -28.708 -2.926 1.00 33.61 372 ARG D O 1
ATOM 14882 N N . GLY D 1 384 ? 27.195 -28.007 -1.274 1.00 34.37 373 GLY D N 1
ATOM 14883 C CA . GLY D 1 384 ? 26.315 -28.054 -0.125 1.00 33.21 373 GLY D CA 1
ATOM 14884 C C . GLY D 1 384 ? 25.122 -27.149 -0.330 1.00 35.80 373 GLY D C 1
ATOM 14885 O O . GLY D 1 384 ? 25.309 -25.964 -0.577 1.00 38.88 373 GLY D O 1
ATOM 14886 N N . SER D 1 385 ? 23.906 -27.697 -0.265 1.00 37.31 374 SER D N 1
ATOM 14887 C CA . SER D 1 385 ? 22.719 -26.959 -0.696 1.00 38.90 374 SER D CA 1
ATOM 14888 C C . SER D 1 385 ? 21.550 -27.333 0.235 1.00 38.13 374 SER D C 1
ATOM 14889 O O . SER D 1 385 ? 21.552 -28.363 0.885 1.00 33.73 374 SER D O 1
ATOM 14892 N N . ILE D 1 386 ? 20.611 -26.391 0.370 1.00 38.10 375 ILE D N 1
ATOM 14893 C CA . ILE D 1 386 ? 19.350 -26.632 1.009 1.00 40.47 375 ILE D CA 1
ATOM 14894 C C . ILE D 1 386 ? 18.261 -26.135 0.083 1.00 41.45 375 ILE D C 1
ATOM 14895 O O . ILE D 1 386 ? 18.354 -25.030 -0.449 1.00 45.62 375 ILE D O 1
ATOM 14900 N N . PHE D 1 387 ? 17.194 -26.938 -0.033 1.00 40.05 376 PHE D N 1
ATOM 14901 C CA . PHE D 1 387 ? 16.045 -26.552 -0.845 1.00 40.65 376 PHE D CA 1
ATOM 14902 C C . PHE D 1 387 ? 14.770 -26.695 -0.043 1.00 38.73 376 PHE D C 1
ATOM 14903 O O . PHE D 1 387 ? 14.722 -27.436 0.932 1.00 39.52 376 PHE D O 1
ATOM 14911 N N . GLY D 1 388 ? 13.765 -26.006 -0.552 1.00 38.11 377 GLY D N 1
ATOM 14912 C CA . GLY D 1 388 ? 12.374 -26.140 -0.187 1.00 39.09 377 GLY D CA 1
ATOM 14913 C C . GLY D 1 388 ? 11.958 -25.405 1.068 1.00 39.05 377 GLY D C 1
ATOM 14914 O O . GLY D 1 388 ? 10.840 -25.604 1.505 1.00 42.22 377 GLY D O 1
ATOM 14915 N N . MET D 1 389 ? 12.761 -24.465 1.594 1.00 39.63 378 MET D N 1
ATOM 14916 C CA . MET D 1 389 ? 12.401 -23.829 2.883 1.00 38.35 378 MET D CA 1
ATOM 14917 C C . MET D 1 389 ? 11.267 -22.844 2.761 1.00 37.17 378 MET D C 1
ATOM 14918 O O . MET D 1 389 ? 11.162 -22.193 1.755 1.00 37.44 378 MET D O 1
ATOM 14923 N N . THR D 1 390 ? 10.396 -22.797 3.784 1.00 38.12 379 THR D N 1
ATOM 14924 C CA . THR D 1 390 ? 9.465 -21.685 3.976 1.00 39.45 379 THR D CA 1
ATOM 14925 C C . THR D 1 390 ? 9.710 -21.074 5.357 1.00 39.77 379 THR D C 1
ATOM 14926 O O . THR D 1 390 ? 10.619 -21.539 6.066 1.00 38.31 379 THR D O 1
ATOM 14930 N N . LEU D 1 391 ? 8.956 -20.033 5.738 1.00 41.42 380 LEU D N 1
ATOM 14931 C CA . LEU D 1 391 ? 9.123 -19.440 7.070 1.00 43.62 380 LEU D CA 1
ATOM 14932 C C . LEU D 1 391 ? 8.609 -20.405 8.158 1.00 47.16 380 LEU D C 1
ATOM 14933 O O . LEU D 1 391 ? 8.952 -20.220 9.338 1.00 46.90 380 LEU D O 1
ATOM 14938 N N . LYS D 1 392 ? 7.917 -21.509 7.785 1.00 47.76 381 LYS D N 1
ATOM 14939 C CA . LYS D 1 392 ? 7.559 -22.524 8.766 1.00 48.95 381 LYS D CA 1
ATOM 14940 C C . LYS D 1 392 ? 8.719 -23.489 9.017 1.00 45.18 381 LYS D C 1
ATOM 14941 O O . LYS D 1 392 ? 8.661 -24.288 9.934 1.00 47.69 381 LYS D O 1
ATOM 14947 N N . THR D 1 393 ? 9.783 -23.425 8.238 1.00 41.88 382 THR D N 1
ATOM 14948 C CA . THR D 1 393 ? 10.854 -24.395 8.378 1.00 41.65 382 THR D CA 1
ATOM 14949 C C . THR D 1 393 ? 11.622 -24.108 9.670 1.00 43.37 382 THR D C 1
ATOM 14950 O O . THR D 1 393 ? 11.945 -22.929 9.915 1.00 43.52 382 THR D O 1
ATOM 14954 N N . THR D 1 394 ? 11.987 -25.181 10.412 1.00 43.14 383 THR D N 1
ATOM 14955 C CA . THR D 1 394 ? 12.670 -25.058 11.690 1.00 44.09 383 THR D CA 1
ATOM 14956 C C . THR D 1 394 ? 13.980 -25.795 11.593 1.00 43.27 383 THR D C 1
ATOM 14957 O O . THR D 1 394 ? 14.225 -26.524 10.624 1.00 42.16 383 THR D O 1
ATOM 14961 N N . ARG D 1 395 ? 14.815 -25.631 12.604 1.00 44.74 384 ARG D N 1
ATOM 14962 C CA . ARG D 1 395 ? 16.034 -26.396 12.486 1.00 48.34 384 ARG D CA 1
ATOM 14963 C C . ARG D 1 395 ? 15.761 -27.898 12.568 1.00 46.41 384 ARG D C 1
ATOM 14964 O O . ARG D 1 395 ? 16.538 -28.655 12.046 1.00 43.58 384 ARG D O 1
ATOM 14972 N N . ALA D 1 396 ? 14.684 -28.320 13.213 1.00 46.69 385 ALA D N 1
ATOM 14973 C CA . ALA D 1 396 ? 14.346 -29.731 13.325 1.00 45.59 385 ALA D CA 1
ATOM 14974 C C . ALA D 1 396 ? 14.155 -30.324 11.937 1.00 44.14 385 ALA D C 1
ATOM 14975 O O . ALA D 1 396 ? 14.676 -31.418 11.670 1.00 47.41 385 ALA D O 1
ATOM 14977 N N . HIS D 1 397 ? 13.415 -29.615 11.066 1.00 43.70 386 HIS D N 1
ATOM 14978 C CA . HIS D 1 397 ? 13.167 -30.022 9.686 1.00 43.32 386 HIS D CA 1
ATOM 14979 C C . HIS D 1 397 ? 14.474 -30.104 8.903 1.00 42.64 386 HIS D C 1
ATOM 14980 O O . HIS D 1 397 ? 14.684 -31.063 8.131 1.00 41.26 386 HIS D O 1
ATOM 14987 N N . VAL D 1 398 ? 15.376 -29.126 9.114 1.00 41.12 387 VAL D N 1
ATOM 14988 C CA . VAL D 1 398 ? 16.660 -29.167 8.407 1.00 39.23 387 VAL D CA 1
ATOM 14989 C C . VAL D 1 398 ? 17.572 -30.311 8.883 1.00 37.66 387 VAL D C 1
ATOM 14990 O O . VAL D 1 398 ? 18.274 -30.904 8.068 1.00 39.20 387 VAL D O 1
ATOM 14994 N N . LEU D 1 399 ? 17.612 -30.575 10.177 1.00 39.04 388 LEU D N 1
ATOM 14995 C CA . LEU D 1 399 ? 18.419 -31.648 10.744 1.00 41.34 388 LEU D CA 1
ATOM 14996 C C . LEU D 1 399 ? 17.869 -32.999 10.273 1.00 42.19 388 LEU D C 1
ATOM 14997 O O . LEU D 1 399 ? 18.620 -33.880 9.905 1.00 48.92 388 LEU D O 1
ATOM 15002 N N . ARG D 1 400 ? 16.540 -33.138 10.230 1.00 45.86 389 ARG D N 1
ATOM 15003 C CA . ARG D 1 400 ? 15.942 -34.345 9.698 1.00 45.17 389 ARG D CA 1
ATOM 15004 C C . ARG D 1 400 ? 16.369 -34.537 8.244 1.00 43.20 389 ARG D C 1
ATOM 15005 O O . ARG D 1 400 ? 16.814 -35.645 7.899 1.00 37.59 389 ARG D O 1
ATOM 15013 N N . ALA D 1 401 ? 16.370 -33.430 7.477 1.00 40.73 390 ALA D N 1
ATOM 15014 C CA . ALA D 1 401 ? 16.722 -33.461 6.068 1.00 40.75 390 ALA D CA 1
ATOM 15015 C C . ALA D 1 401 ? 18.186 -33.885 5.884 1.00 41.36 390 ALA D C 1
ATOM 15016 O O . ALA D 1 401 ? 18.484 -34.588 4.896 1.00 40.22 390 ALA D O 1
ATOM 15018 N N . ALA D 1 402 ? 19.083 -33.448 6.793 1.00 39.98 391 ALA D N 1
ATOM 15019 C CA . ALA D 1 402 ? 20.497 -33.810 6.699 1.00 41.68 391 ALA D CA 1
ATOM 15020 C C . ALA D 1 402 ? 20.731 -35.332 6.867 1.00 39.10 391 ALA D C 1
ATOM 15021 O O . ALA D 1 402 ? 21.585 -35.916 6.173 1.00 36.37 391 ALA D O 1
ATOM 15023 N N . LEU D 1 403 ? 19.993 -35.935 7.833 1.00 40.91 392 LEU D N 1
ATOM 15024 C CA . LEU D 1 403 ? 20.019 -37.385 8.089 1.00 44.21 392 LEU D CA 1
ATOM 15025 C C . LEU D 1 403 ? 19.433 -38.172 6.919 1.00 45.32 392 LEU D C 1
ATOM 15026 O O . LEU D 1 403 ? 20.069 -39.101 6.445 1.00 45.43 392 LEU D O 1
ATOM 15031 N N . LEU D 1 404 ? 18.253 -37.753 6.451 1.00 43.63 393 LEU D N 1
ATOM 15032 C CA . LEU D 1 404 ? 17.628 -38.339 5.281 1.00 45.03 393 LEU D CA 1
ATOM 15033 C C . LEU D 1 404 ? 18.617 -38.419 4.092 1.00 44.79 393 LEU D C 1
ATOM 15034 O O . LEU D 1 404 ? 18.634 -39.412 3.355 1.00 41.45 393 LEU D O 1
ATOM 15039 N N . ALA D 1 405 ? 19.408 -37.358 3.881 1.00 44.32 394 ALA D N 1
ATOM 15040 C CA . ALA D 1 405 ? 20.388 -37.292 2.791 1.00 43.61 394 ALA D CA 1
ATOM 15041 C C . ALA D 1 405 ? 21.434 -38.410 2.889 1.00 39.17 394 ALA D C 1
ATOM 15042 O O . ALA D 1 405 ? 21.901 -38.865 1.860 1.00 39.65 394 ALA D O 1
ATOM 15044 N N . ILE D 1 406 ? 21.866 -38.751 4.116 1.00 39.82 395 ILE D N 1
ATOM 15045 C CA . ILE D 1 406 ? 22.757 -39.879 4.317 1.00 42.23 395 ILE D CA 1
ATOM 15046 C C . ILE D 1 406 ? 22.113 -41.182 3.803 1.00 41.16 395 ILE D C 1
ATOM 15047 O O . ILE D 1 406 ? 22.703 -41.932 3.016 1.00 36.71 395 ILE D O 1
ATOM 15052 N N . ALA D 1 407 ? 20.860 -41.401 4.190 1.00 39.84 396 ALA D N 1
ATOM 15053 C CA . ALA D 1 407 ? 20.155 -42.589 3.744 1.00 43.48 396 ALA D CA 1
ATOM 15054 C C . ALA D 1 407 ? 19.906 -42.629 2.224 1.00 43.40 396 ALA D C 1
ATOM 15055 O O . ALA D 1 407 ? 19.854 -43.693 1.610 1.00 42.05 396 ALA D O 1
ATOM 15057 N N . LEU D 1 408 ? 19.655 -41.439 1.636 1.00 42.02 397 LEU D N 1
ATOM 15058 C CA . LEU D 1 408 ? 19.319 -41.363 0.230 1.00 43.41 397 LEU D CA 1
ATOM 15059 C C . LEU D 1 408 ? 20.576 -41.657 -0.584 1.00 41.84 397 LEU D C 1
ATOM 15060 O O . LEU D 1 408 ? 20.503 -42.265 -1.662 1.00 41.91 397 LEU D O 1
ATOM 15065 N N . GLN D 1 409 ? 21.715 -41.201 -0.097 1.00 38.49 398 GLN D N 1
ATOM 15066 C CA . GLN D 1 409 ? 22.952 -41.461 -0.835 1.00 47.01 398 GLN D CA 1
ATOM 15067 C C . GLN D 1 409 ? 23.265 -42.974 -0.823 1.00 43.78 398 GLN D C 1
ATOM 15068 O O . GLN D 1 409 ? 23.726 -43.489 -1.838 1.00 39.91 398 GLN D O 1
ATOM 15074 N N . VAL D 1 410 ? 22.937 -43.648 0.312 1.00 42.30 399 VAL D N 1
ATOM 15075 C CA . VAL D 1 410 ? 23.069 -45.089 0.446 1.00 39.00 399 VAL D CA 1
ATOM 15076 C C . VAL D 1 410 ? 22.111 -45.778 -0.507 1.00 40.58 399 VAL D C 1
ATOM 15077 O O . VAL D 1 410 ? 22.537 -46.705 -1.175 1.00 45.20 399 VAL D O 1
ATOM 15081 N N . VAL D 1 411 ? 20.866 -45.322 -0.626 1.00 38.62 400 VAL D N 1
ATOM 15082 C CA . VAL D 1 411 ? 19.959 -45.841 -1.624 1.00 39.10 400 VAL D CA 1
ATOM 15083 C C . VAL D 1 411 ? 20.585 -45.736 -3.032 1.00 45.68 400 VAL D C 1
ATOM 15084 O O . VAL D 1 411 ? 20.550 -46.680 -3.833 1.00 46.08 400 VAL D O 1
ATOM 15088 N N . ASP D 1 412 ? 21.181 -44.592 -3.395 1.00 49.30 401 ASP D N 1
ATOM 15089 C CA . ASP D 1 412 ? 21.686 -44.466 -4.750 1.00 42.51 401 ASP D CA 1
ATOM 15090 C C . ASP D 1 412 ? 22.813 -45.465 -4.969 1.00 43.43 401 ASP D C 1
ATOM 15091 O O . ASP D 1 412 ? 22.864 -46.051 -6.044 1.00 41.10 401 ASP D O 1
ATOM 15096 N N . VAL D 1 413 ? 23.729 -45.642 -3.993 1.00 43.91 402 VAL D N 1
ATOM 15097 C CA . VAL D 1 413 ? 24.874 -46.549 -4.163 1.00 45.10 402 VAL D CA 1
ATOM 15098 C C . VAL D 1 413 ? 24.377 -47.998 -4.325 1.00 46.99 402 VAL D C 1
ATOM 15099 O O . VAL D 1 413 ? 24.727 -48.725 -5.259 1.00 44.66 402 VAL D O 1
ATOM 15103 N N . LEU D 1 414 ? 23.456 -48.380 -3.461 1.00 50.62 403 LEU D N 1
ATOM 15104 C CA . LEU D 1 414 ? 22.945 -49.740 -3.433 1.00 53.87 403 LEU D CA 1
ATOM 15105 C C . LEU D 1 414 ? 22.164 -50.089 -4.697 1.00 50.76 403 LEU D C 1
ATOM 15106 O O . LEU D 1 414 ? 22.330 -51.215 -5.165 1.00 54.35 403 LEU D O 1
ATOM 15111 N N . GLU D 1 415 ? 21.315 -49.165 -5.222 1.00 43.85 404 GLU D N 1
ATOM 15112 C CA . GLU D 1 415 ? 20.520 -49.432 -6.420 1.00 44.51 404 GLU D CA 1
ATOM 15113 C C . GLU D 1 415 ? 21.458 -49.616 -7.612 1.00 43.39 404 GLU D C 1
ATOM 15114 O O . GLU D 1 415 ? 21.233 -50.476 -8.433 1.00 42.55 404 GLU D O 1
ATOM 15120 N N . ALA D 1 416 ? 22.532 -48.828 -7.673 1.00 40.52 405 ALA D N 1
ATOM 15121 C CA . ALA D 1 416 ? 23.531 -48.963 -8.714 1.00 40.75 405 ALA D CA 1
ATOM 15122 C C . ALA D 1 416 ? 24.226 -50.319 -8.629 1.00 43.58 405 ALA D C 1
ATOM 15123 O O . ALA D 1 416 ? 24.402 -51.008 -9.656 1.00 44.40 405 ALA D O 1
ATOM 15125 N N . MET D 1 417 ? 24.616 -50.720 -7.414 1.00 42.67 406 MET D N 1
ATOM 15126 C CA . MET D 1 417 ? 25.280 -52.010 -7.222 1.00 49.29 406 MET D CA 1
ATOM 15127 C C . MET D 1 417 ? 24.435 -53.193 -7.676 1.00 45.67 406 MET D C 1
ATOM 15128 O O . MET D 1 417 ? 24.949 -54.093 -8.285 1.00 47.84 406 MET D O 1
ATOM 15133 N N . GLU D 1 418 ? 23.169 -53.177 -7.325 1.00 47.57 407 GLU D N 1
ATOM 15134 C CA . GLU D 1 418 ? 22.191 -54.159 -7.781 1.00 50.92 407 GLU D CA 1
ATOM 15135 C C . GLU D 1 418 ? 22.129 -54.242 -9.302 1.00 49.55 407 GLU D C 1
ATOM 15136 O O . GLU D 1 418 ? 22.093 -55.348 -9.835 1.00 52.07 407 GLU D O 1
ATOM 15142 N N . LYS D 1 419 ? 22.144 -53.106 -9.991 1.00 43.44 408 LYS D N 1
ATOM 15143 C CA . LYS D 1 419 ? 22.126 -53.193 -11.456 1.00 47.85 408 LYS D CA 1
ATOM 15144 C C . LYS D 1 419 ? 23.438 -53.770 -11.963 1.00 45.87 408 LYS D C 1
ATOM 15145 O O . LYS D 1 419 ? 23.432 -54.685 -12.779 1.00 50.12 408 LYS D O 1
ATOM 15151 N N . ASP D 1 420 ? 24.552 -53.308 -11.400 1.00 46.34 409 ASP D N 1
ATOM 15152 C CA . ASP D 1 420 ? 25.871 -53.788 -11.802 1.00 46.94 409 ASP D CA 1
ATOM 15153 C C . ASP D 1 420 ? 26.083 -55.286 -11.516 1.00 47.44 409 ASP D C 1
ATOM 15154 O O . ASP D 1 420 ? 26.704 -55.969 -12.327 1.00 51.34 409 ASP D O 1
ATOM 15159 N N . ALA D 1 421 ? 25.647 -55.801 -10.363 1.00 47.37 410 ALA D N 1
ATOM 15160 C CA . ALA D 1 421 ? 25.866 -57.199 -9.995 1.00 47.82 410 ALA D CA 1
ATOM 15161 C C . ALA D 1 421 ? 24.734 -58.090 -10.516 1.00 49.31 410 ALA D C 1
ATOM 15162 O O . ALA D 1 421 ? 24.794 -59.294 -10.431 1.00 50.85 410 ALA D O 1
ATOM 15164 N N . GLU D 1 422 ? 23.614 -57.474 -10.906 1.00 53.44 411 GLU D N 1
ATOM 15165 C CA . GLU D 1 422 ? 22.394 -58.186 -11.243 1.00 57.92 411 GLU D CA 1
ATOM 15166 C C . GLU D 1 422 ? 21.885 -58.992 -10.036 1.00 59.03 411 GLU D C 1
ATOM 15167 O O . GLU D 1 422 ? 21.584 -60.150 -10.186 1.00 62.98 411 GLU D O 1
ATOM 15173 N N . VAL D 1 423 ? 21.700 -58.383 -8.864 1.00 58.57 412 VAL D N 1
ATOM 15174 C CA . VAL D 1 423 ? 21.218 -59.089 -7.664 1.00 62.69 412 VAL D CA 1
ATOM 15175 C C . VAL D 1 423 ? 20.245 -58.162 -6.924 1.00 56.71 412 VAL D C 1
ATOM 15176 O O . VAL D 1 423 ? 20.481 -56.969 -6.971 1.00 56.88 412 VAL D O 1
ATOM 15180 N N . LYS D 1 424 ? 19.179 -58.693 -6.301 1.00 56.56 413 LYS D N 1
ATOM 15181 C CA . LYS D 1 424 ? 18.368 -57.945 -5.353 1.00 63.88 413 LYS D CA 1
ATOM 15182 C C . LYS D 1 424 ? 18.886 -58.192 -3.925 1.00 65.14 413 LYS D C 1
ATOM 15183 O O . LYS D 1 424 ? 18.791 -59.309 -3.452 1.00 57.10 413 LYS D O 1
ATOM 15189 N N . VAL D 1 425 ? 19.355 -57.128 -3.223 1.00 64.74 414 VAL D N 1
ATOM 15190 C CA . VAL D 1 425 ? 19.761 -57.223 -1.826 1.00 62.45 414 VAL D CA 1
ATOM 15191 C C . VAL D 1 425 ? 18.504 -57.364 -0.966 1.00 69.45 414 VAL D C 1
ATOM 15192 O O . VAL D 1 425 ? 17.548 -56.589 -1.094 1.00 63.95 414 VAL D O 1
ATOM 15196 N N . GLN D 1 426 ? 18.506 -58.423 -0.125 1.00 76.49 415 GLN D N 1
ATOM 15197 C CA . GLN D 1 426 ? 17.342 -58.803 0.672 1.00 71.14 415 GLN D CA 1
ATOM 15198 C C . GLN D 1 426 ? 17.418 -58.183 2.072 1.00 60.31 415 GLN D C 1
ATOM 15199 O O . GLN D 1 426 ? 16.388 -58.009 2.724 1.00 67.19 415 GLN D O 1
ATOM 15205 N N . PHE D 1 427 ? 18.606 -57.743 2.490 1.00 59.39 416 PHE D N 1
ATOM 15206 C CA . PHE D 1 427 ? 18.867 -57.154 3.810 1.00 59.91 416 PHE D CA 1
ATOM 15207 C C . PHE D 1 427 ? 20.251 -56.481 3.719 1.00 55.57 416 PHE D C 1
ATOM 15208 O O . PHE D 1 427 ? 20.951 -56.706 2.742 1.00 47.30 416 PHE D O 1
ATOM 15216 N N . LEU D 1 428 ? 20.593 -55.560 4.650 1.00 49.09 417 LEU D N 1
ATOM 15217 C CA . LEU D 1 428 ? 21.883 -54.894 4.624 1.00 47.39 417 LEU D CA 1
ATOM 15218 C C . LEU D 1 428 ? 22.457 -55.019 6.017 1.00 45.86 417 LEU D C 1
ATOM 15219 O O . LEU D 1 428 ? 21.766 -54.683 6.956 1.00 47.33 417 LEU D O 1
ATOM 15224 N N . ARG D 1 429 ? 23.709 -55.434 6.136 1.00 40.50 418 ARG D N 1
ATOM 15225 C CA . ARG D 1 429 ? 24.409 -55.340 7.390 1.00 43.73 418 ARG D CA 1
ATOM 15226 C C . ARG D 1 429 ? 24.947 -53.926 7.480 1.00 47.39 418 ARG D C 1
ATOM 15227 O O . ARG D 1 429 ? 25.421 -53.346 6.505 1.00 47.14 418 ARG D O 1
ATOM 15235 N N . VAL D 1 430 ? 24.952 -53.383 8.689 1.00 44.62 419 VAL D N 1
ATOM 15236 C CA . VAL D 1 430 ? 25.286 -51.994 8.903 1.00 42.83 419 VAL D CA 1
ATOM 15237 C C . VAL D 1 430 ? 26.156 -51.974 10.156 1.00 46.97 419 VAL D C 1
ATOM 15238 O O . VAL D 1 430 ? 25.783 -52.630 11.142 1.00 46.74 419 VAL D O 1
ATOM 15242 N N . ASP D 1 431 ? 27.290 -51.219 10.112 1.00 40.65 420 ASP D N 1
ATOM 15243 C CA . ASP D 1 431 ? 28.150 -51.090 11.277 1.00 39.85 420 ASP D CA 1
ATOM 15244 C C . ASP D 1 431 ? 28.704 -49.667 11.281 1.00 38.87 420 ASP D C 1
ATOM 15245 O O . ASP D 1 431 ? 28.282 -48.839 10.457 1.00 45.46 420 ASP D O 1
ATOM 15250 N N . GLY D 1 432 ? 29.660 -49.399 12.179 1.00 37.37 421 GLY D N 1
ATOM 15251 C CA . GLY D 1 432 ? 30.170 -48.058 12.398 1.00 37.42 421 GLY D CA 1
ATOM 15252 C C . GLY D 1 432 ? 29.381 -47.319 13.494 1.00 39.37 421 GLY D C 1
ATOM 15253 O O . GLY D 1 432 ? 28.236 -47.645 13.763 1.00 37.23 421 GLY D O 1
ATOM 15254 N N . GLY D 1 433 ? 29.975 -46.264 14.047 1.00 40.62 422 GLY D N 1
ATOM 15255 C CA . GLY D 1 433 ? 29.464 -45.618 15.245 1.00 44.76 422 GLY D CA 1
ATOM 15256 C C . GLY D 1 433 ? 28.185 -44.834 14.993 1.00 45.14 422 GLY D C 1
ATOM 15257 O O . GLY D 1 433 ? 27.416 -44.651 15.905 1.00 55.42 422 GLY D O 1
ATOM 15258 N N . LEU D 1 434 ? 27.914 -44.488 13.730 1.00 47.48 423 LEU D N 1
ATOM 15259 C CA . LEU D 1 434 ? 26.695 -43.773 13.385 1.00 50.94 423 LEU D CA 1
ATOM 15260 C C . LEU D 1 434 ? 25.493 -44.730 13.277 1.00 48.62 423 LEU D C 1
ATOM 15261 O O . LEU D 1 434 ? 24.341 -44.297 13.179 1.00 48.38 423 LEU D O 1
ATOM 15266 N N . THR D 1 435 ? 25.708 -46.047 13.423 1.00 46.65 424 THR D N 1
ATOM 15267 C CA . THR D 1 435 ? 24.564 -46.956 13.496 1.00 49.69 424 THR D CA 1
ATOM 15268 C C . THR D 1 435 ? 23.888 -46.835 14.864 1.00 53.04 424 THR D C 1
ATOM 15269 O O . THR D 1 435 ? 22.795 -47.378 15.106 1.00 53.94 424 THR D O 1
ATOM 15273 N N . LYS D 1 436 ? 24.527 -46.100 15.778 1.00 51.90 425 LYS D N 1
ATOM 15274 C CA . LYS D 1 436 ? 23.880 -45.823 17.054 1.00 55.66 425 LYS D CA 1
ATOM 15275 C C . LYS D 1 436 ? 22.708 -44.852 16.895 1.00 53.84 425 LYS D C 1
ATOM 15276 O O . LYS D 1 436 ? 21.885 -44.840 17.784 1.00 55.99 425 LYS D O 1
ATOM 15282 N N . ASN D 1 437 ? 22.651 -44.083 15.792 1.00 44.55 426 ASN D N 1
ATOM 15283 C CA . ASN D 1 437 ? 21.568 -43.219 15.453 1.00 43.44 426 ASN D CA 1
ATOM 15284 C C . ASN D 1 437 ? 20.417 -44.085 14.979 1.00 45.18 426 ASN D C 1
ATOM 15285 O O . ASN D 1 437 ? 20.336 -44.483 13.817 1.00 44.76 426 ASN D O 1
ATOM 15290 N N . HIS D 1 438 ? 19.474 -44.285 15.890 1.00 49.68 427 HIS D N 1
ATOM 15291 C CA . HIS D 1 438 ? 18.372 -45.188 15.694 1.00 57.22 427 HIS D CA 1
ATOM 15292 C C . HIS D 1 438 ? 17.452 -44.598 14.617 1.00 52.10 427 HIS D C 1
ATOM 15293 O O . HIS D 1 438 ? 17.001 -45.318 13.744 1.00 48.54 427 HIS D O 1
ATOM 15300 N N . LEU D 1 439 ? 17.240 -43.276 14.645 1.00 47.47 428 LEU D N 1
ATOM 15301 C CA . LEU D 1 439 ? 16.415 -42.607 13.644 1.00 46.23 428 LEU D CA 1
ATOM 15302 C C . LEU D 1 439 ? 16.997 -42.756 12.230 1.00 42.13 428 LEU D C 1
ATOM 15303 O O . LEU D 1 439 ? 16.305 -43.088 11.283 1.00 42.88 428 LEU D O 1
ATOM 15308 N N . LEU D 1 440 ? 18.290 -42.570 12.086 1.00 39.47 429 LEU D N 1
ATOM 15309 C CA . LEU D 1 440 ? 18.917 -42.778 10.789 1.00 43.76 429 LEU D CA 1
ATOM 15310 C C . LEU D 1 440 ? 18.739 -44.212 10.244 1.00 41.65 429 LEU D C 1
ATOM 15311 O O . LEU D 1 440 ? 18.482 -44.416 9.056 1.00 36.13 429 LEU D O 1
ATOM 15316 N N . MET D 1 441 ? 18.905 -45.200 11.128 1.00 42.21 430 MET D N 1
ATOM 15317 C CA . MET D 1 441 ? 18.794 -46.597 10.739 1.00 41.55 430 MET D CA 1
ATOM 15318 C C . MET D 1 441 ? 17.365 -46.870 10.308 1.00 43.17 430 MET D C 1
ATOM 15319 O O . MET D 1 441 ? 17.188 -47.530 9.297 1.00 41.33 430 MET D O 1
ATOM 15324 N N . LYS D 1 442 ? 16.349 -46.296 11.001 1.00 45.94 431 LYS D N 1
ATOM 15325 C CA . LYS D 1 442 ? 14.960 -46.532 10.586 1.00 47.79 431 LYS D CA 1
ATOM 15326 C C . LYS D 1 442 ? 14.667 -45.852 9.249 1.00 44.24 431 LYS D C 1
ATOM 15327 O O . LYS D 1 442 ? 13.951 -46.368 8.390 1.00 43.91 431 LYS D O 1
ATOM 15333 N N . MET D 1 443 ? 15.175 -44.636 9.081 1.00 40.66 432 MET D N 1
ATOM 15334 C CA . MET D 1 443 ? 15.018 -43.959 7.822 1.00 40.37 432 MET D CA 1
ATOM 15335 C C . MET D 1 443 ? 15.607 -44.821 6.722 1.00 41.27 432 MET D C 1
ATOM 15336 O O . MET D 1 443 ? 15.028 -44.895 5.620 1.00 40.30 432 MET D O 1
ATOM 15341 N N . GLN D 1 444 ? 16.823 -45.376 6.981 1.00 41.65 433 GLN D N 1
ATOM 15342 C CA . GLN D 1 444 ? 17.555 -46.134 5.971 1.00 41.38 433 GLN D CA 1
ATOM 15343 C C . GLN D 1 444 ? 16.753 -47.340 5.522 1.00 40.66 433 GLN D C 1
ATOM 15344 O O . GLN D 1 444 ? 16.556 -47.578 4.324 1.00 41.94 433 GLN D O 1
ATOM 15350 N N . SER D 1 445 ? 16.251 -48.067 6.517 1.00 45.63 434 SER D N 1
ATOM 15351 C CA . SER D 1 445 ? 15.361 -49.207 6.305 1.00 44.37 434 SER D CA 1
ATOM 15352 C C . SER D 1 445 ? 14.053 -48.831 5.570 1.00 44.80 434 SER D C 1
ATOM 15353 O O . SER D 1 445 ? 13.658 -49.498 4.637 1.00 44.25 434 SER D O 1
ATOM 15356 N N . ASP D 1 446 ? 13.315 -47.816 6.023 1.00 44.93 435 ASP D N 1
ATOM 15357 C CA . ASP D 1 446 ? 12.102 -47.360 5.342 1.00 46.23 435 ASP D CA 1
ATOM 15358 C C . ASP D 1 446 ? 12.390 -47.070 3.864 1.00 45.41 435 ASP D C 1
ATOM 15359 O O . ASP D 1 446 ? 11.650 -47.495 3.002 1.00 47.84 435 ASP D O 1
ATOM 15364 N N . LEU D 1 447 ? 13.478 -46.364 3.550 1.00 45.96 436 LEU D N 1
ATOM 15365 C CA . LEU D 1 447 ? 13.810 -46.004 2.156 1.00 48.00 436 LEU D CA 1
ATOM 15366 C C . LEU D 1 447 ? 14.217 -47.198 1.287 1.00 47.83 436 LEU D C 1
ATOM 15367 O O . LEU D 1 447 ? 13.931 -47.237 0.059 1.00 44.16 436 LEU D O 1
ATOM 15372 N N . LEU D 1 448 ? 14.976 -48.122 1.885 1.00 46.33 437 LEU D N 1
ATOM 15373 C CA . LEU D 1 448 ? 15.392 -49.312 1.145 1.00 48.55 437 LEU D CA 1
ATOM 15374 C C . LEU D 1 448 ? 14.254 -50.327 1.064 1.00 48.78 437 LEU D C 1
ATOM 15375 O O . LEU D 1 448 ? 14.242 -51.138 0.173 1.00 51.58 437 LEU D O 1
ATOM 15380 N N . GLY D 1 449 ? 13.302 -50.284 1.986 1.00 47.89 438 GLY D N 1
ATOM 15381 C CA . GLY D 1 449 ? 12.317 -51.337 2.071 1.00 54.37 438 GLY D CA 1
ATOM 15382 C C . GLY D 1 449 ? 12.835 -52.738 2.472 1.00 51.08 438 GLY D C 1
ATOM 15383 O O . GLY D 1 449 ? 12.181 -53.718 2.214 1.00 52.75 438 GLY D O 1
ATOM 15384 N N . ILE D 1 450 ? 13.969 -52.842 3.164 1.00 52.77 439 ILE D N 1
ATOM 15385 C CA . ILE D 1 450 ? 14.564 -54.109 3.562 1.00 50.36 439 ILE D CA 1
ATOM 15386 C C . ILE D 1 450 ? 15.055 -53.908 4.995 1.00 51.25 439 ILE D C 1
ATOM 15387 O O . ILE D 1 450 ? 15.277 -52.792 5.410 1.00 53.62 439 ILE D O 1
ATOM 15392 N N . ASN D 1 451 ? 15.325 -55.006 5.697 1.00 50.44 440 ASN D N 1
ATOM 15393 C CA . ASN D 1 451 ? 15.770 -54.999 7.072 1.00 47.93 440 ASN D CA 1
ATOM 15394 C C . ASN D 1 451 ? 17.232 -54.669 7.084 1.00 44.52 440 ASN D C 1
ATOM 15395 O O . ASN D 1 451 ? 17.952 -54.954 6.140 1.00 42.68 440 ASN D O 1
ATOM 15400 N N . LEU D 1 452 ? 17.651 -54.006 8.162 1.00 46.15 441 LEU D N 1
ATOM 15401 C CA . LEU D 1 452 ? 19.076 -53.850 8.406 1.00 46.25 441 LEU 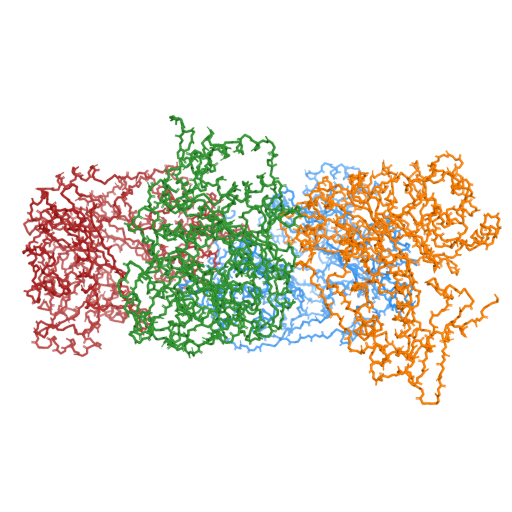D CA 1
ATOM 15402 C C . LEU D 1 452 ? 19.427 -54.755 9.583 1.00 47.94 441 LEU D C 1
ATOM 15403 O O . LEU D 1 452 ? 18.580 -54.996 10.429 1.00 47.25 441 LEU D O 1
ATOM 15408 N N . HIS D 1 453 ? 20.672 -55.238 9.606 1.00 44.65 442 HIS D N 1
ATOM 15409 C CA . HIS D 1 453 ? 21.207 -56.104 10.630 1.00 49.62 442 HIS D CA 1
ATOM 15410 C C . HIS D 1 453 ? 22.381 -55.369 11.276 1.00 48.36 442 HIS D C 1
ATOM 15411 O O . HIS D 1 453 ? 23.342 -55.106 10.590 1.00 47.19 442 HIS D O 1
ATOM 15418 N N . ARG D 1 454 ? 22.283 -55.011 12.559 1.00 49.38 443 ARG D N 1
ATOM 15419 C CA . ARG D 1 454 ? 23.334 -54.310 13.281 1.00 52.15 443 ARG D CA 1
ATOM 15420 C C . ARG D 1 454 ? 23.969 -55.252 14.300 1.00 50.64 443 ARG D C 1
ATOM 15421 O O . ARG D 1 454 ? 23.322 -55.770 15.206 1.00 57.78 443 ARG D O 1
ATOM 15429 N N . PRO D 1 455 ? 25.280 -55.540 14.194 1.00 55.06 444 PRO D N 1
ATOM 15430 C CA . PRO D 1 455 ? 25.931 -56.476 15.127 1.00 53.61 444 PRO D CA 1
ATOM 15431 C C . PRO D 1 455 ? 26.136 -55.836 16.498 1.00 53.92 444 PRO D C 1
ATOM 15432 O O . PRO D 1 455 ? 26.513 -54.639 16.580 1.00 57.34 444 PRO D O 1
ATOM 15436 N N . THR D 1 456 ? 25.944 -56.637 17.548 1.00 54.97 445 THR D N 1
ATOM 15437 C CA . THR D 1 456 ? 26.084 -56.125 18.914 1.00 66.84 445 THR D CA 1
ATOM 15438 C C . THR D 1 456 ? 27.583 -55.990 19.225 1.00 61.05 445 THR D C 1
ATOM 15439 O O . THR D 1 456 ? 28.003 -54.926 19.673 1.00 53.94 445 THR D O 1
ATOM 15443 N N . MET D 1 457 ? 28.393 -56.987 18.788 1.00 64.10 446 MET D N 1
ATOM 15444 C CA . MET D 1 457 ? 29.857 -56.917 18.799 1.00 53.47 446 MET D CA 1
ATOM 15445 C C . MET D 1 457 ? 30.269 -56.128 17.538 1.00 52.37 446 MET D C 1
ATOM 15446 O O . MET D 1 457 ? 30.244 -56.625 16.386 1.00 48.21 446 MET D O 1
ATOM 15451 N N . ALA D 1 458 ? 30.654 -54.870 17.820 1.00 49.08 447 ALA D N 1
ATOM 15452 C CA . ALA D 1 458 ? 30.756 -53.749 16.900 1.00 50.00 447 ALA D CA 1
ATOM 15453 C C . ALA D 1 458 ? 32.032 -53.812 16.050 1.00 47.93 447 ALA D C 1
ATOM 15454 O O . ALA D 1 458 ? 32.148 -53.099 15.055 1.00 45.98 447 ALA D O 1
ATOM 15456 N N . GLU D 1 459 ? 33.018 -54.625 16.480 1.00 52.82 448 GLU D N 1
ATOM 15457 C CA . GLU D 1 459 ? 34.376 -54.575 15.936 1.00 53.49 448 GLU D CA 1
ATOM 15458 C C . GLU D 1 459 ? 34.534 -55.565 14.787 1.00 49.46 448 GLU D C 1
ATOM 15459 O O . GLU D 1 459 ? 35.325 -56.515 14.855 1.00 48.48 448 GLU D O 1
ATOM 15465 N N . THR D 1 460 ? 33.788 -55.328 13.724 1.00 42.37 449 THR D N 1
ATOM 15466 C CA . THR D 1 460 ? 33.655 -56.276 12.639 1.00 44.99 449 THR D CA 1
ATOM 15467 C C . THR D 1 460 ? 34.920 -56.299 11.781 1.00 41.87 449 THR D C 1
ATOM 15468 O O . THR D 1 460 ? 35.295 -57.307 11.229 1.00 40.91 449 THR D O 1
ATOM 15472 N N . THR D 1 461 ? 35.591 -55.168 11.657 1.00 44.16 450 THR D N 1
ATOM 15473 C CA . THR D 1 461 ? 36.876 -55.135 10.970 1.00 44.43 450 THR D CA 1
ATOM 15474 C C . THR D 1 461 ? 37.920 -56.036 11.654 1.00 44.18 450 THR D C 1
ATOM 15475 O O . THR D 1 461 ? 38.515 -56.876 10.949 1.00 39.34 450 THR D O 1
ATOM 15479 N N . ALA D 1 462 ? 38.094 -55.878 13.002 1.00 38.53 451 ALA D N 1
ATOM 15480 C CA . ALA D 1 462 ? 38.987 -56.702 13.805 1.00 36.58 451 ALA D CA 1
ATOM 15481 C C . ALA D 1 462 ? 38.597 -58.179 13.625 1.00 38.91 451 ALA D C 1
ATOM 15482 O O . ALA D 1 462 ? 39.476 -59.021 13.387 1.00 37.96 451 ALA D O 1
ATOM 15484 N N . LEU D 1 463 ? 37.292 -58.492 13.779 1.00 36.50 452 LEU D N 1
ATOM 15485 C CA . LEU D 1 463 ? 36.835 -59.858 13.623 1.00 37.92 452 LEU D CA 1
ATOM 15486 C C . LEU D 1 463 ? 37.207 -60.427 12.243 1.00 37.21 452 LEU D C 1
ATOM 15487 O O . LEU D 1 463 ? 37.740 -61.499 12.188 1.00 37.47 452 LEU D O 1
ATOM 15492 N N . GLY D 1 464 ? 37.053 -59.678 11.175 1.00 35.89 453 GLY D N 1
ATOM 15493 C CA . GLY D 1 464 ? 37.542 -60.038 9.865 1.00 38.09 453 GLY D CA 1
ATOM 15494 C C . GLY D 1 464 ? 38.997 -60.522 9.818 1.00 40.37 453 GLY D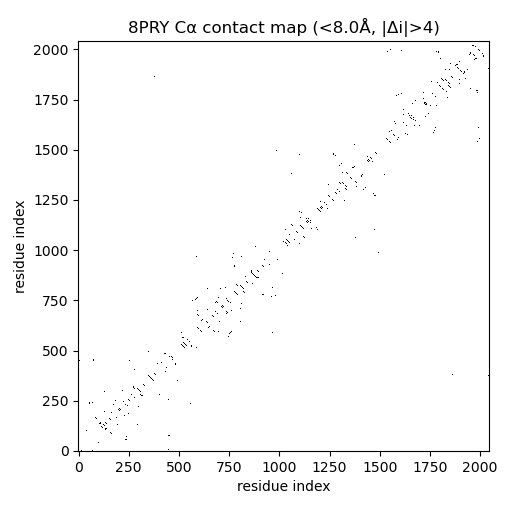 C 1
ATOM 15495 O O . GLY D 1 464 ? 39.315 -61.587 9.240 1.00 41.60 453 GLY D O 1
ATOM 15496 N N . ALA D 1 465 ? 39.883 -59.701 10.371 1.00 41.10 454 ALA D N 1
ATOM 15497 C CA . ALA D 1 465 ? 41.303 -60.016 10.466 1.00 43.30 454 ALA D CA 1
ATOM 15498 C C . ALA D 1 465 ? 41.521 -61.293 11.267 1.00 40.51 454 ALA D C 1
ATOM 15499 O O . ALA D 1 465 ? 42.331 -62.134 10.868 1.00 41.86 454 ALA D O 1
ATOM 15501 N N . ALA D 1 466 ? 40.765 -61.452 12.345 1.00 39.68 455 ALA D N 1
ATOM 15502 C CA . ALA D 1 466 ? 40.890 -62.594 13.238 1.00 45.05 455 ALA D CA 1
ATOM 15503 C C . ALA D 1 466 ? 40.463 -63.885 12.511 1.00 42.28 455 ALA D C 1
ATOM 15504 O O . ALA D 1 466 ? 41.157 -64.913 12.591 1.00 44.65 455 ALA D O 1
ATOM 15506 N N . LEU D 1 467 ? 39.324 -63.809 11.783 1.00 40.56 456 LEU D N 1
ATOM 15507 C CA . LEU D 1 467 ? 38.907 -64.926 10.939 1.00 42.58 456 LEU D CA 1
ATOM 15508 C C . LEU D 1 467 ? 40.015 -65.355 9.942 1.00 40.64 456 LEU D C 1
ATOM 15509 O O . LEU D 1 467 ? 40.261 -66.515 9.784 1.00 37.51 456 LEU D O 1
ATOM 15514 N N . CYS D 1 468 ? 40.671 -64.415 9.287 1.00 39.92 457 CYS D N 1
ATOM 15515 C CA . CYS D 1 468 ? 41.663 -64.723 8.286 1.00 42.72 457 CYS D CA 1
ATOM 15516 C C . CYS D 1 468 ? 42.808 -65.506 8.942 1.00 47.76 457 CYS D C 1
ATOM 15517 O O . CYS D 1 468 ? 43.204 -66.569 8.439 1.00 47.93 457 CYS D O 1
ATOM 15520 N N . ALA D 1 469 ? 43.332 -64.962 10.056 1.00 46.33 458 ALA D N 1
ATOM 15521 C CA . ALA D 1 469 ? 44.427 -65.560 10.784 1.00 47.26 458 ALA D CA 1
ATOM 15522 C C . ALA D 1 469 ? 44.043 -66.935 11.361 1.00 47.42 458 ALA D C 1
ATOM 15523 O O . ALA D 1 469 ? 44.822 -67.922 11.265 1.00 42.39 458 ALA D O 1
ATOM 15525 N N . GLY D 1 470 ? 42.828 -66.993 11.932 1.00 47.21 459 GLY D N 1
ATOM 15526 C CA . GLY D 1 470 ? 42.385 -68.174 12.640 1.00 49.32 459 GLY D CA 1
ATOM 15527 C C . GLY D 1 470 ? 42.120 -69.339 11.674 1.00 54.10 459 GLY D C 1
ATOM 15528 O O . GLY D 1 470 ? 42.417 -70.491 11.982 1.00 52.99 459 GLY D O 1
ATOM 15529 N N . LEU D 1 471 ? 41.549 -69.030 10.509 1.00 51.39 460 LEU D N 1
ATOM 15530 C CA . LEU D 1 471 ? 41.384 -70.016 9.461 1.00 51.96 460 LEU D CA 1
ATOM 15531 C C . LEU D 1 471 ? 42.729 -70.548 8.982 1.00 56.06 460 LEU D C 1
ATOM 15532 O O . LEU D 1 471 ? 42.877 -71.760 8.867 1.00 57.65 460 LEU D O 1
ATOM 15537 N N . ALA D 1 472 ? 43.736 -69.690 8.791 1.00 54.57 461 ALA D N 1
ATOM 15538 C CA . ALA D 1 472 ? 44.995 -70.190 8.265 1.00 50.31 461 ALA D CA 1
ATOM 15539 C C . ALA D 1 472 ? 45.725 -71.023 9.309 1.00 49.02 461 ALA D C 1
ATOM 15540 O O . ALA D 1 472 ? 46.444 -71.935 8.928 1.00 54.34 461 ALA D O 1
ATOM 15542 N N . ALA D 1 473 ? 45.598 -70.671 10.598 1.00 48.06 462 ALA D N 1
ATOM 15543 C CA . ALA D 1 473 ? 46.261 -71.348 11.707 1.00 46.85 462 ALA D CA 1
ATOM 15544 C C . ALA D 1 473 ? 45.503 -72.610 12.139 1.00 49.28 462 ALA D C 1
ATOM 15545 O O . ALA D 1 473 ? 46.033 -73.377 12.909 1.00 47.33 462 ALA D O 1
ATOM 15547 N N . GLY D 1 474 ? 44.293 -72.859 11.622 1.00 50.87 463 GLY D N 1
ATOM 15548 C CA . GLY D 1 474 ? 43.534 -74.019 11.994 1.00 51.26 463 GLY D CA 1
ATOM 15549 C C . GLY D 1 474 ? 42.821 -73.873 13.337 1.00 54.85 463 GLY D C 1
ATOM 15550 O O . GLY D 1 474 ? 42.258 -74.851 13.821 1.00 51.80 463 GLY D O 1
ATOM 15551 N N . VAL D 1 475 ? 42.753 -72.667 13.913 1.00 55.53 464 VAL D N 1
ATOM 15552 C CA . VAL D 1 475 ? 41.826 -72.425 15.019 1.00 57.12 464 VAL D CA 1
ATOM 15553 C C . VAL D 1 475 ? 40.366 -72.702 14.611 1.00 55.08 464 VAL D C 1
ATOM 15554 O O . VAL D 1 475 ? 39.612 -73.240 15.411 1.00 58.41 464 VAL D O 1
ATOM 15558 N N . TRP D 1 476 ? 39.958 -72.306 13.406 1.00 52.19 465 TRP D N 1
ATOM 15559 C CA . TRP D 1 476 ? 38.662 -72.676 12.867 1.00 54.12 465 TRP D CA 1
ATOM 15560 C C . TRP D 1 476 ? 38.910 -73.388 11.567 1.00 59.10 465 TRP D C 1
ATOM 15561 O O . TRP D 1 476 ? 39.859 -73.071 10.860 1.00 58.51 465 TRP D O 1
ATOM 15572 N N . LYS D 1 477 ? 38.011 -74.322 11.271 1.00 66.31 466 LYS D N 1
ATOM 15573 C CA . LYS D 1 477 ? 38.277 -75.359 10.298 1.00 68.30 466 LYS D CA 1
ATOM 15574 C C . LYS D 1 477 ? 37.624 -75.008 8.953 1.00 63.82 466 LYS D C 1
ATOM 15575 O O . LYS D 1 477 ? 37.942 -75.673 8.002 1.00 63.85 466 LYS D O 1
ATOM 15581 N N . SER D 1 478 ? 36.771 -73.978 8.825 1.00 60.25 467 SER D N 1
ATOM 15582 C CA . SER D 1 478 ? 36.084 -73.697 7.568 1.00 57.19 467 SER D CA 1
ATOM 15583 C C . SER D 1 478 ? 35.191 -72.488 7.807 1.00 56.84 467 SER D C 1
ATOM 15584 O O . SER D 1 478 ? 34.848 -72.175 8.947 1.00 51.95 467 SER D O 1
ATOM 15587 N N . LEU D 1 479 ? 34.778 -71.861 6.706 1.00 54.78 468 LEU D N 1
ATOM 15588 C CA . LEU D 1 479 ? 33.797 -70.800 6.730 1.00 55.93 468 LEU D CA 1
ATOM 15589 C C . LEU D 1 479 ? 32.533 -71.260 7.458 1.00 55.48 468 LEU D C 1
ATOM 15590 O O . LEU D 1 479 ? 31.882 -70.478 8.103 1.00 59.35 468 LEU D O 1
ATOM 15595 N N . GLU D 1 480 ? 32.066 -72.460 7.229 1.00 60.81 469 GLU D N 1
ATOM 15596 C CA . GLU D 1 480 ? 30.788 -72.922 7.756 1.00 65.25 469 GLU D CA 1
ATOM 15597 C C . GLU D 1 480 ? 30.863 -73.001 9.280 1.00 58.45 469 GLU D C 1
ATOM 15598 O O . GLU D 1 480 ? 29.884 -72.651 9.959 1.00 56.84 469 GLU D O 1
ATOM 15604 N N . GLU D 1 481 ? 32.009 -73.494 9.797 1.00 54.02 470 GLU D N 1
ATOM 15605 C CA . GLU D 1 481 ? 32.285 -73.490 11.231 1.00 55.14 470 GLU D CA 1
ATOM 15606 C C . GLU D 1 481 ? 32.277 -72.047 11.824 1.00 58.11 470 GLU D C 1
ATOM 15607 O O . GLU D 1 481 ? 31.650 -71.731 12.854 1.00 55.91 470 GLU D O 1
ATOM 15613 N N . VAL D 1 482 ? 33.025 -71.159 11.163 1.00 57.68 471 VAL D N 1
ATOM 15614 C CA . VAL D 1 482 ? 33.122 -69.758 11.488 1.00 52.31 471 VAL D CA 1
ATOM 15615 C C . VAL D 1 482 ? 31.708 -69.168 11.586 1.00 54.87 471 VAL D C 1
ATOM 15616 O O . VAL D 1 482 ? 31.400 -68.396 12.510 1.00 54.61 471 VAL D O 1
ATOM 15620 N N . LYS D 1 483 ? 30.827 -69.554 10.663 1.00 52.08 472 LYS D N 1
ATOM 15621 C CA . LYS D 1 483 ? 29.504 -68.962 10.640 1.00 58.81 472 LYS D CA 1
ATOM 15622 C C . LYS D 1 483 ? 28.575 -69.578 11.710 1.00 59.05 472 LYS D C 1
ATOM 15623 O O . LYS D 1 483 ? 27.672 -68.892 12.230 1.00 55.22 472 LYS D O 1
ATOM 15629 N N . THR D 1 484 ? 28.785 -70.847 12.081 1.00 59.91 473 THR D N 1
ATOM 15630 C CA . THR D 1 484 ? 28.017 -71.412 13.186 1.00 64.29 473 THR D CA 1
ATOM 15631 C C . THR D 1 484 ? 28.401 -70.740 14.513 1.00 58.91 473 THR D C 1
ATOM 15632 O O . THR D 1 484 ? 27.567 -70.428 15.351 1.00 53.40 473 THR D O 1
ATOM 15636 N N . ILE D 1 485 ? 29.701 -70.536 14.723 1.00 57.32 474 ILE D N 1
ATOM 15637 C CA . ILE D 1 485 ? 30.171 -69.960 15.980 1.00 55.01 474 ILE D CA 1
ATOM 15638 C C . ILE D 1 485 ? 29.616 -68.538 16.123 1.00 55.15 474 ILE D C 1
ATOM 15639 O O . ILE D 1 485 ? 29.119 -68.133 17.170 1.00 52.16 474 ILE D O 1
ATOM 15644 N N . SER D 1 486 ? 29.589 -67.835 14.982 1.00 57.80 475 SER D N 1
ATOM 15645 C CA . SER D 1 486 ? 29.124 -66.452 14.892 1.00 57.63 475 SER D CA 1
ATOM 15646 C C . SER D 1 486 ? 27.627 -66.337 15.166 1.00 55.68 475 SER D C 1
ATOM 15647 O O . SER D 1 486 ? 27.211 -65.378 15.798 1.00 61.15 475 SER D O 1
ATOM 15650 N N . GLN D 1 487 ? 26.862 -67.348 14.813 1.00 61.00 476 GLN D N 1
ATOM 15651 C CA . GLN D 1 487 ? 25.450 -67.405 15.130 1.00 68.28 476 GLN D CA 1
ATOM 15652 C C . GLN D 1 487 ? 25.242 -67.307 16.642 1.00 72.29 476 GLN D C 1
ATOM 15653 O O . GLN D 1 487 ? 24.202 -66.813 17.065 1.00 68.08 476 GLN D O 1
ATOM 15659 N N . GLN D 1 488 ? 26.160 -67.784 17.499 1.00 78.99 477 GLN D N 1
ATOM 15660 C CA . GLN D 1 488 ? 25.885 -67.560 18.923 1.00 83.54 477 GLN D CA 1
ATOM 15661 C C . GLN D 1 488 ? 26.662 -66.383 19.514 1.00 87.20 477 GLN D C 1
ATOM 15662 O O . GLN D 1 488 ? 26.057 -65.616 20.283 1.00 93.33 477 GLN D O 1
ATOM 15668 N N . ALA D 1 489 ? 27.915 -66.127 19.084 1.00 79.22 478 ALA D N 1
ATOM 15669 C CA . ALA D 1 489 ? 28.729 -65.043 19.647 1.00 75.03 478 ALA D CA 1
ATOM 15670 C C . ALA D 1 489 ? 28.140 -63.623 19.411 1.00 85.55 478 ALA D C 1
ATOM 15671 O O . ALA D 1 489 ? 28.143 -62.754 20.300 1.00 81.32 478 ALA D O 1
ATOM 15673 N N . ASN D 1 490 ? 27.631 -63.365 18.195 1.00 88.22 479 ASN D N 1
ATOM 15674 C CA . ASN D 1 490 ? 27.364 -62.014 17.715 1.00 77.91 479 ASN D CA 1
ATOM 15675 C C . ASN D 1 490 ? 25.903 -61.939 17.328 1.00 74.35 479 ASN D C 1
ATOM 15676 O O . ASN D 1 490 ? 25.545 -62.148 16.181 1.00 81.61 479 ASN D O 1
ATOM 15681 N N . VAL D 1 491 ? 25.064 -61.611 18.287 1.00 68.95 480 VAL D N 1
ATOM 15682 C CA . VAL D 1 491 ? 23.672 -61.361 17.981 1.00 72.78 480 VAL D CA 1
ATOM 15683 C C . VAL D 1 491 ? 23.534 -60.084 17.128 1.00 71.19 480 VAL D C 1
ATOM 15684 O O . VAL D 1 491 ? 24.282 -59.122 17.259 1.00 66.21 480 VAL D O 1
ATOM 15688 N N . TRP D 1 492 ? 22.641 -60.148 16.112 1.00 77.82 481 TRP D N 1
ATOM 15689 C CA . TRP D 1 492 ? 22.285 -59.050 15.218 1.00 65.74 481 TRP D CA 1
ATOM 15690 C C . TRP D 1 492 ? 21.002 -58.422 15.765 1.00 72.63 481 TRP D C 1
ATOM 15691 O O . TRP D 1 492 ? 20.130 -59.115 16.289 1.00 71.48 481 TRP D O 1
ATOM 15702 N N . ARG D 1 493 ? 20.949 -57.091 15.830 1.00 74.29 482 ARG D N 1
ATOM 15703 C CA . ARG D 1 493 ? 19.669 -56.412 15.956 1.00 75.03 482 ARG D CA 1
ATOM 15704 C C . ARG D 1 493 ? 19.109 -56.131 14.550 1.00 75.60 482 ARG D C 1
ATOM 15705 O O . ARG D 1 493 ? 19.815 -55.619 13.669 1.00 75.86 482 ARG D O 1
ATOM 15713 N N . VAL D 1 494 ? 17.822 -56.456 14.361 1.00 71.02 483 VAL D N 1
ATOM 15714 C CA . VAL D 1 494 ? 17.121 -56.250 13.103 1.00 68.05 483 VAL D CA 1
ATOM 15715 C C . VAL D 1 494 ? 16.304 -54.957 13.121 1.00 63.88 483 VAL D C 1
ATOM 15716 O O . VAL D 1 494 ? 15.313 -54.889 13.848 1.00 74.49 483 VAL D O 1
ATOM 15720 N N . ILE D 1 495 ? 16.557 -54.044 12.183 1.00 55.03 484 ILE D N 1
ATOM 15721 C CA . ILE D 1 495 ? 15.737 -52.851 11.994 1.00 54.89 484 ILE D CA 1
ATOM 15722 C C . ILE D 1 495 ? 14.825 -53.085 10.785 1.00 52.01 484 ILE D C 1
ATOM 15723 O O . ILE D 1 495 ? 15.336 -53.401 9.723 1.00 54.91 484 ILE D O 1
ATOM 15728 N N . ARG D 1 496 ? 13.510 -53.059 11.000 1.00 55.47 485 ARG D N 1
ATOM 15729 C CA . ARG D 1 496 ? 12.535 -53.415 9.985 1.00 58.25 485 ARG D CA 1
ATOM 15730 C C . ARG D 1 496 ? 11.893 -52.167 9.401 1.00 57.67 485 ARG D C 1
ATOM 15731 O O . ARG D 1 496 ? 11.564 -51.273 10.155 1.00 58.23 485 ARG D O 1
ATOM 15739 N N . PRO D 1 497 ? 11.608 -52.104 8.090 1.00 57.68 486 PRO D N 1
ATOM 15740 C CA . PRO D 1 497 ? 10.960 -50.940 7.492 1.00 63.04 486 PRO D CA 1
ATOM 15741 C C . PRO D 1 497 ? 9.565 -50.690 8.077 1.00 71.59 486 PRO D C 1
ATOM 15742 O O . PRO D 1 497 ? 8.835 -51.665 8.200 1.00 66.90 486 PRO D O 1
ATOM 15746 N N . ALA D 1 498 ? 9.223 -49.415 8.350 1.00 80.40 487 ALA D N 1
ATOM 15747 C CA . ALA D 1 498 ? 7.974 -49.005 8.982 1.00 84.32 487 ALA D CA 1
ATOM 15748 C C . ALA D 1 498 ? 6.866 -48.768 7.948 1.00 95.17 487 ALA D C 1
ATOM 15749 O O . ALA D 1 498 ? 5.902 -49.521 7.958 1.00 113.65 487 ALA D O 1
ATOM 15751 N N . ALA D 1 499 ? 6.907 -47.714 7.105 1.00 113.47 488 ALA D N 1
ATOM 15752 C CA . ALA D 1 499 ? 6.075 -47.723 5.880 1.00 118.54 488 ALA D CA 1
ATOM 15753 C C . ALA D 1 499 ? 6.916 -48.468 4.819 1.00 122.15 488 ALA D C 1
ATOM 15754 O O . ALA D 1 499 ? 8.139 -48.263 4.791 1.00 121.67 488 ALA D O 1
ATOM 15756 N N . SER D 1 500 ? 6.302 -49.389 4.031 1.00 120.54 489 SER D N 1
ATOM 15757 C CA . SER D 1 500 ? 6.949 -50.653 3.629 1.00 119.89 489 SER D CA 1
ATOM 15758 C C . SER D 1 500 ? 7.885 -50.506 2.427 1.00 122.94 489 SER D C 1
ATOM 15759 O O . SER D 1 500 ? 9.085 -50.764 2.568 1.00 95.97 489 SER D O 1
ATOM 15762 N N . LYS D 1 501 ? 7.293 -50.220 1.245 1.00 123.34 490 LYS D N 1
ATOM 15763 C CA . LYS D 1 501 ? 7.958 -49.553 0.131 1.00 123.02 490 LYS D CA 1
ATOM 15764 C C . LYS D 1 501 ? 7.162 -48.252 -0.144 1.00 127.28 490 LYS D C 1
ATOM 15765 O O . LYS D 1 501 ? 6.731 -47.657 0.835 1.00 127.49 490 LYS D O 1
ATOM 15771 N N . ASP D 1 502 ? 6.871 -47.852 -1.408 1.00 125.43 491 ASP D N 1
ATOM 15772 C CA . ASP D 1 502 ? 6.989 -46.469 -1.908 1.00 117.47 491 ASP D CA 1
ATOM 15773 C C . ASP D 1 502 ? 6.014 -45.356 -1.469 1.00 115.18 491 ASP D C 1
ATOM 15774 O O . ASP D 1 502 ? 5.581 -44.603 -2.365 1.00 108.03 491 ASP D O 1
ATOM 15779 N N . SER D 1 503 ? 5.722 -45.154 -0.155 1.00 116.28 492 SER D N 1
ATOM 15780 C CA . SER D 1 503 ? 5.066 -43.908 0.251 1.00 109.66 492 SER D CA 1
ATOM 15781 C C . SER D 1 503 ? 6.104 -42.781 0.160 1.00 105.10 492 SER D C 1
ATOM 15782 O O . SER D 1 503 ? 5.766 -41.607 0.247 1.00 110.02 492 SER D O 1
ATOM 15785 N N . GLN D 1 504 ? 7.355 -43.148 -0.175 1.00 86.22 493 GLN D N 1
ATOM 15786 C CA . GLN D 1 504 ? 8.467 -42.230 -0.302 1.00 81.54 493 GLN D CA 1
ATOM 15787 C C . GLN D 1 504 ? 8.886 -41.994 -1.761 1.00 77.01 493 GLN D C 1
ATOM 15788 O O . GLN D 1 504 ? 9.986 -41.508 -2.015 1.00 71.66 493 GLN D O 1
ATOM 15794 N N . GLN D 1 505 ? 7.998 -42.229 -2.739 1.00 76.13 494 GLN D N 1
ATOM 15795 C CA . GLN D 1 505 ? 8.114 -41.719 -4.114 1.00 74.01 494 GLN D CA 1
ATOM 15796 C C . GLN D 1 505 ? 8.378 -40.187 -4.222 1.00 68.28 494 GLN D C 1
ATOM 15797 O O . GLN D 1 505 ? 9.147 -39.722 -5.063 1.00 52.70 494 GLN D O 1
ATOM 15803 N N . MET D 1 506 ? 7.631 -39.374 -3.465 1.00 65.99 495 MET D N 1
ATOM 15804 C CA . MET D 1 506 ? 7.749 -37.921 -3.421 1.00 64.06 495 MET D CA 1
ATOM 15805 C C . MET D 1 506 ? 9.178 -37.502 -3.021 1.00 59.24 495 MET D C 1
ATOM 15806 O O . MET D 1 506 ? 9.835 -36.710 -3.708 1.00 54.45 495 MET D O 1
ATOM 15811 N N . LEU D 1 507 ? 9.707 -38.081 -1.932 1.00 52.72 496 LEU D N 1
ATOM 15812 C CA . LEU D 1 507 ? 11.042 -37.725 -1.509 1.00 51.36 496 LEU D CA 1
ATOM 15813 C C . LEU D 1 507 ? 12.124 -38.116 -2.541 1.00 51.03 496 LEU D C 1
ATOM 15814 O O . LEU D 1 507 ? 13.105 -37.402 -2.731 1.00 47.43 496 LEU D O 1
ATOM 15819 N N . ARG D 1 508 ? 11.976 -39.264 -3.221 1.00 55.59 497 ARG D N 1
ATOM 15820 C CA . ARG D 1 508 ? 12.943 -39.694 -4.230 1.00 53.17 497 ARG D CA 1
ATOM 15821 C C . ARG D 1 508 ? 12.969 -38.748 -5.446 1.00 49.08 497 ARG D C 1
ATOM 15822 O O . ARG D 1 508 ? 14.050 -38.442 -5.963 1.00 47.65 497 ARG D O 1
ATOM 15830 N N . ALA D 1 509 ? 11.798 -38.253 -5.879 1.00 47.10 498 ALA D N 1
ATOM 15831 C CA . ALA D 1 509 ? 11.715 -37.256 -6.957 1.00 47.13 498 ALA D CA 1
ATOM 15832 C C . ALA D 1 509 ? 12.394 -35.948 -6.541 1.00 47.53 498 ALA D C 1
ATOM 15833 O O . ALA D 1 509 ? 13.136 -35.350 -7.334 1.00 44.33 498 ALA D O 1
ATOM 15835 N N . GLN D 1 510 ? 12.142 -35.533 -5.293 1.00 48.65 499 GLN D N 1
ATOM 15836 C CA . GLN D 1 510 ? 12.693 -34.293 -4.764 1.00 50.48 499 GLN D CA 1
ATOM 15837 C C . GLN D 1 510 ? 14.206 -34.428 -4.642 1.00 47.24 499 GLN D C 1
ATOM 15838 O O . GLN D 1 510 ? 14.913 -33.458 -4.928 1.00 44.16 499 GLN D O 1
ATOM 15844 N N . TRP D 1 511 ? 14.680 -35.612 -4.203 1.00 42.89 500 TRP D N 1
ATOM 15845 C CA . TRP D 1 511 ? 16.094 -35.850 -4.037 1.00 41.86 500 TRP D CA 1
ATOM 15846 C C . TRP D 1 511 ? 16.798 -35.768 -5.401 1.00 43.82 500 TRP D C 1
ATOM 15847 O O . TRP D 1 511 ? 17.881 -35.180 -5.551 1.00 37.59 500 TRP D O 1
ATOM 15858 N N . LYS D 1 512 ? 16.165 -36.337 -6.426 1.00 45.87 501 LYS D N 1
ATOM 15859 C CA . LYS D 1 512 ? 16.718 -36.229 -7.774 1.00 52.53 501 LYS D CA 1
ATOM 15860 C C . LYS D 1 512 ? 16.855 -34.780 -8.276 1.00 48.14 501 LYS D C 1
ATOM 15861 O O . LYS D 1 512 ? 17.916 -34.381 -8.763 1.00 45.62 501 LYS D O 1
ATOM 15867 N N . ARG D 1 513 ? 15.762 -34.018 -8.178 1.00 44.85 502 ARG D N 1
ATOM 15868 C CA . ARG D 1 513 ? 15.711 -32.598 -8.534 1.00 42.43 502 ARG D CA 1
ATOM 15869 C C . ARG D 1 513 ? 16.769 -31.841 -7.726 1.00 39.27 502 ARG D C 1
ATOM 15870 O O . ARG D 1 513 ? 17.491 -31.077 -8.317 1.00 38.71 502 ARG D O 1
ATOM 15878 N N . ALA D 1 514 ? 16.913 -32.116 -6.406 1.00 39.89 503 ALA D N 1
ATOM 15879 C CA . ALA D 1 514 ? 17.915 -31.468 -5.558 1.00 42.89 503 ALA D CA 1
ATOM 15880 C C . ALA D 1 514 ? 19.357 -31.675 -6.045 1.00 44.72 503 ALA D C 1
ATOM 15881 O O . ALA D 1 514 ? 20.146 -30.743 -6.077 1.00 40.76 503 ALA D O 1
ATOM 15883 N N . LYS D 1 515 ? 19.718 -32.915 -6.392 1.00 46.93 504 LYS D N 1
ATOM 15884 C CA . LYS D 1 515 ? 21.082 -33.176 -6.866 1.00 45.58 504 LYS D CA 1
ATOM 15885 C C . LYS D 1 515 ? 21.391 -32.360 -8.134 1.00 42.69 504 LYS D C 1
ATOM 15886 O O . LYS D 1 515 ? 22.462 -31.839 -8.278 1.00 41.42 504 LYS D O 1
ATOM 15892 N N . GLN D 1 516 ? 20.429 -32.256 -9.032 1.00 41.68 505 GLN D N 1
ATOM 15893 C CA . GLN D 1 516 ? 20.499 -31.455 -10.232 1.00 45.19 505 GLN D CA 1
ATOM 15894 C C . GLN D 1 516 ? 20.723 -29.976 -9.943 1.00 42.65 505 GLN D C 1
ATOM 15895 O O . GLN D 1 516 ? 21.576 -29.397 -10.559 1.00 46.46 505 GLN D O 1
ATOM 15901 N N . GLN D 1 517 ? 20.010 -29.405 -8.970 1.00 39.99 506 GLN D N 1
ATOM 15902 C CA . GLN D 1 517 ? 20.016 -27.974 -8.741 1.00 41.45 506 GLN D CA 1
ATOM 15903 C C . GLN D 1 517 ? 21.075 -27.568 -7.690 1.00 41.31 506 GLN D C 1
ATOM 15904 O O . GLN D 1 517 ? 21.271 -26.394 -7.352 1.00 42.36 506 GLN D O 1
ATOM 15910 N N . ALA D 1 518 ? 21.817 -28.535 -7.168 1.00 38.09 507 ALA D N 1
ATOM 15911 C CA . ALA D 1 518 ? 22.979 -28.292 -6.350 1.00 41.07 507 ALA D CA 1
ATOM 15912 C C . ALA D 1 518 ? 24.219 -27.939 -7.200 1.00 42.50 507 ALA D C 1
ATOM 15913 O O . ALA D 1 518 ? 25.203 -27.453 -6.615 1.00 40.18 507 ALA D O 1
ATOM 15915 N N . LYS D 1 519 ? 24.187 -28.173 -8.536 1.00 41.17 508 LYS D N 1
ATOM 15916 C CA . LYS D 1 519 ? 25.287 -27.765 -9.422 1.00 43.50 508 LYS D CA 1
ATOM 15917 C C . LYS D 1 519 ? 25.564 -26.259 -9.228 1.00 45.70 508 LYS D C 1
ATOM 15918 O O . LYS D 1 519 ? 24.609 -25.435 -9.215 1.00 36.68 508 LYS D O 1
ATOM 15924 N N . TRP D 1 520 ? 26.878 -25.960 -9.064 1.00 46.94 509 TRP D N 1
ATOM 15925 C CA . TRP D 1 520 ? 27.362 -24.664 -8.594 1.00 41.56 509 TRP D CA 1
ATOM 15926 C C . TRP D 1 520 ? 28.793 -24.322 -9.032 1.00 41.15 509 TRP D C 1
ATOM 15927 O O . TRP D 1 520 ? 28.956 -23.305 -9.676 1.00 43.58 509 TRP D O 1
ATOM 15938 N N . ALA D 1 521 ? 29.844 -25.071 -8.622 1.00 43.34 510 ALA D N 1
ATOM 15939 C CA . ALA D 1 521 ? 31.266 -24.809 -8.923 1.00 52.12 510 ALA D CA 1
ATOM 15940 C C . ALA D 1 521 ? 31.677 -24.706 -10.415 1.00 61.44 510 ALA D C 1
ATOM 15941 O O . ALA D 1 521 ? 32.749 -24.142 -10.747 1.00 66.55 510 ALA D O 1
ATOM 15943 N N . LYS D 1 522 ? 30.847 -25.263 -11.323 1.00 71.30 511 LYS D N 1
ATOM 15944 C CA . LYS D 1 522 ? 30.939 -24.920 -12.751 1.00 94.49 511 LYS D CA 1
ATOM 15945 C C . LYS D 1 522 ? 29.573 -25.225 -13.412 1.00 78.10 511 LYS D C 1
ATOM 15946 O O . LYS D 1 522 ? 28.537 -24.882 -12.779 1.00 57.97 511 LYS D O 1
#

InterPro domains:
  IPR000577 Carbohydrate kinase, FGGY [PIRSF000538] (4-511)
  IPR005999 Glycerol kinase [TIGR01311] (5-510)
  IPR018483 Carbohydrate kinase, FGGY, conserved site [PS00933] (142-154)
  IPR018484 Carbohydrate kinase FGGY, N-terminal [PF00370] (6-264)
  IPR018485 Carbohydrate kinase FGGY, C-terminal [PF02782] (275-465)
  IPR043129 ATPase, nucleotide binding domain [SSF53067] (5-267)
  IPR043129 ATPase, nucleotide binding domain [SSF53067] (266-509)

Radius of gyration: 42.55 Å; Cα contacts (8 Å, |Δi|>4): 4982; chains: 4; bounding box: 102×116×101 Å

Nearest PDB structures (foldseek):
  8pry-assembly2_B  TM=9.996E-01  e=0.000E+00  Trypanosoma cruzi
  5azi-assembly1_A  TM=9.698E-01  e=1.529E-80  Trypanosoma brucei gambiense
  5gn5-assembly2_C  TM=9.707E-01  e=5.175E-79  Trypanosoma brucei gambiense
  6zq4-assembly4_G-3  TM=9.345E-01  e=3.738E-59  Thermochaetoides thermophila DSM 1495
  6zq6-assembly2_B-3  TM=9.242E-01  e=4.692E-59  Thermochaetoides thermophila DSM 1495

B-factor: mean 46.14, std 14.47, range [21.8, 154.26]

Foldseek 3Di:
DAKEWFWELEDFKIKIAIAGLLGGQFMDMDGFDFDDPDPLFTFGALVRSLLRRLVGLLVRLVVNCVVPVVDDFHQAYFYAYQAQWKWKAFLVVGGTLDTTGHLRRCPLVVVLVCCCVPPQVVFQCSCCQFLQAGSDSRHNLSVLLVCCVPRVSQVVRVVVLGMAMDISLQSNLCVQQVSPAREAELQRVSRHQQAGQVVSDGDPVSCVSSVHDPSNHGHYDFQFAFRHWRPDCVVDRVVSSVDTHTHGGYHHQVLLLCVLLLQPEAQAWAWEADQKIKIKHWLFQDWFRFPQQWGKGFSGAQGRVGGTTIMTMDMGRHGLVVLVCCCPPVVPDVDSVVLLVLLVVDPALQLKAWACQCQADHTRLGGRQFHTDIDDDDPPGDVSSVSNNSLLNSLLSVVRVSVSRCVRSVHLRQEYEYAYPCVVSVSSQQSNQQLSQHKYWYKPPRRSSSSSRSVSHCCNSVSDPDSVSVVVSCVVVIHIDIHHHDCNDCVSVVVNVSSVVCSVVSRHHPD/DAKEWFWELEDFKIKIAIAGLLGGQFMDMDGFDFDAPDPLFTFGALVRSLLRSLVGLLVRLVVNCVVPVVDDFHQAYFYAYQAQFKWKAFLVVRGTLDTTGHQRRCPLVVVLVCCCVVPVVVFQCSCCQFLQAGSDSRANLSVLLVCCVPRVSQVVSVVVLGMAMDTSLQVNLCVQQVSDAREAELQRVSRHQQAGQLVSHGDPVSCVSSVHPPSNHHHYDFQFAFRHWRDDCVVPRVVSSVDTHTHGGYHHQVLLLCVLLLQADAQAWAWEFDLKIKIKGWLFQDFFRFPQQWGKGFSGAQGRPGGTTIITIDMGNHGVVVLVCCCPVVVVDVDSVVLLVLLVVDPALQLKAWACQCQADHINLGGRQFHTDMDDDDPVGDVSSVSNRSLLNNLVSVVRVSVSRCVRSVHDRQEYEYAYPCVVSVVSQQSNQQQSQHKYWYWPPRSSSSSSSSVSHCCNSVSDPDSVRSVVSCVPPIHIDIHHHDHDHVVCVVVNVSSVVVSVVSRHHD/DAKEWFWELEDFKIKIAIADLLGGQFMDMDGFDFDDPDFQWTFGALVRSLLRRLVTLLVRQVVNCVVPVVDDFHQAYFYAYQAQFKWKAFLVVRGTLDTTGHLRGDPLVVVLVVCCVPPQVVFQCSCCQFLQGGSASNHNLSVLLVCCVPRVSQVVSVVVLGMAMDISLQVNLCQQQVNDFREAELQRVSRHQQAGQLVSHGDPVSCVSSVHDPSNHGHYDFFFAFRHWRPHCRVHRCVSNVDRHTHGGYHHLVLLLCVLVLQPDAQRWAWEADQKIKIKGWHFQDWFRAPFQWGKGFSGAQGRPGGTTIIIMDIFRHALVLLVCCCPPVVLDVDSVVLLVLLVVPPALQLKAWAPQSQHGHPPPSGRQFHTDIDDDDPPGDSNSVSNNSLLNNLVSVVRVQVSVCVRVVHRPAEHEYAYPCVVSVSSLQSNQQASQHKYKYWPHRSSSSSSRSVSHCCNSVSAVDSVRVVVSCVVVTDIDIDHHDHHHCVCVVVNVSSVVVRVVSRHHDD/DAKEWFWELEDFKIKIAIAGLLGGDFMDMDGFDFDDPDPQWTFGALVRSLLRRLVGLLVRLVVNCVVPVPDDAHQAYFYAYQAQFKWKAFLVVRDTLDTTGHLRGDPLVVVLVCCCVVPVVVAQCSCCQFLQAGSDSRHNLSVLLVCCVPRVVQVVRVVVLGMAMDTSLQSNLCVQQVSDAREAELQRVSRHQQAGQLVSHGDPVSCVSSVHDPSNHGHYDFQFAFRHWRPDCVSPRCVSNPDTYTHGGYHHLVLLLCVLLLQQEAQAWEWEAELKIKIKGWLFQDWFRFPQQWGKGFSGDQGRPGGTTIMTMDMGNQGLVVLVCCCPPVVPDVDSVVLLVLLVVDPALQLKAWDCQCQADHPNLGGRQFHTDIDDDDPPGDVSSVSNNSLLNSLVSVVRRVVSRCVRSVDQRQEYEYAYPCVVSVSSQQSNQQASLHKYWYKPPRSSSSSSRSVSHCCNSVSDPDSVRVVVSCVPPIHIDIRHHDNGDDVPPSVNVSVVVNSVVSRHND

Solvent-accessible surface area: 75043 Å² total

Secondary structure (P-SEA, 3-state):
cbbbbbbbbcccbbbbbbbcccccccbbbbbbbbccccccbbbbcaaaaaaaaaaaaaaaaaaaaaaccccccccbbbbbccccbbbbbbcccccccccccccccccaaaaaaaaaccccccccccccccccccccccccaaaaaaaaaccaaaaaaaaaccbbbbcaaaaaaaaaacccbbbbcaaaaaaccccccccccccaaaaaaaccccccccccccccccccccccccccccccccccccccbbbcaaaaaaaaaccccccccccccccbbbbbbbbccbbbbbccbbbbbbcccccccbbbbbbbbbbbccaaaaaaaacccccccccccaaaaaaacccccccbbbbcccccccccccccccccccccccccccaaaaaaaaaaaaaaaaaaaaaaaaaaacccccbbbbbcccccaaaaaaaaaaaacbbbbbbccccaaaaaaaaaaaaaacccccaaaaaaaaaacbbbbbbccccccccaaaaaaaaaaaaaacccccc/cbbbbbbbbcccbbbbbbbcccccccbbbbbbbbccccccbbbccaaaaaaaaaaaaaaaaaaaaaaccccccccbbbbbbbccbbbbbbcccccccccccccccccaaaaaaaaaaccccccccccccccccccccccaaaaaaaaaaccaaaaaaaaacbbbbbcaaaaaaaaaaccccccccaaaaaaccccccccccccaaaaaaaccccccccccccccccccccccccccccccccccccccbbbcaaaaaaaaaccccccccccccccbbbbbbbbccbbbbbccbbbbbbcccccccbbbbbbbbbbbccaaaaaaaacccccccccccaaaaaaaccccccbbbbbcccccccccccccccccccccccccccaaaaaaaaaaaaaaaaaaaaaaaaaaacccccbbbbbcccccaaaaaaaaaaaacbbbbbbcccaaaaaaaaaaaaaaacccccaaaaaaaaaccbbbbbbbbccccccaaaaaaaaaaaaaaccccc/cbbbbbbbbcccbbbbbbbcccccccbbbbbbbbccccccbbbbcaaaaaaaaaaaaaaaaaaaaaaccccccccbbbbbccccbbbbbbcccccccccccccccccaaaaaaaaaacccccccccccccccccccccccaaaaaaaaaccaaaaaaaaaccbbbbcaaaaaaaaaaccccccccaaaaaaccccccccccccaaaaaaaccccccccccccccccccccccccccccccccccccccbbbcaaaaaaaaaccccccccccccccbbbbbbbbccbbbbbccbbbbbbcccccccbbbbbbccccccccaaaaaaacccccccccaaaaaaaaaaccccccbbbbcccccccccccccccccccccccccccaaaaaaaaaaaaaaaaaaaaaaaaaaacccccbbbbbcccccaaaaaaaaaaaacbbbbbbcccaaaaaaaaaaaaaaacccccaaaaaaaaaccccbbbbbbccccccaaaaaaaaaaaaaacccccc/cbbbbbbbbcccbbbbbbbcccccccbbbbbbbbccccccbbbccaaaaaaaaaaaaaaaaaaaaaaccccccccbbbbbccccbbbbbbcccccccccccccccccaaaaaaaaaaacccccccccccccccccccccaaaaaaaaaaccaaaaaaaaaccbbbbcaaaaaaaaaacccbbbbcaaaaaaccccccccccccaaaaaaaccccccccccccccccccccccccccccccccccccccbbbcaaaaaaaaaccccccccccccccbbbbbbbbccbbbbbccbbbbbbcccccccbbbbbbcccccccaaaaaaaacccccccccccaaaaaaacccccccbbbbcccccccccccccccccccccccccccaaaaaaaaaaaaaaaaaaaaaaaaaaacccccbbbbbcccccaaaaaaaaaaaacbbbbbbcccaaaaaaaaaaaaaaacccccaaaaaaaaaccbbbbbbbbccccccaaaaaaaaaaaaaaccccc